Protein 8THB (pdb70)

Radius of gyration: 37.11 Å; Cα contacts (8 Å, |Δi|>4): 2711; chains: 5; bounding box: 83×104×104 Å

GO terms:
  GO:0003682 chromatin binding (F, IDA)
  GO:0007064 mitotic sister chromatid cohesion (P, IGI)
  GO:0005634 nucleus (C, HDA)
  GO:0005737 cytoplasm (C, HDA)
  GO:0005739 mitochondrion (C, HDA)
  GO:0044773 mitotic DNA damage checkpoint signaling (P, IMP)
  GO:0010526 transposable element silencing (P, IMP)
  GO:0031507 heterochromatin formation (P, IMP)
  GO:0006260 DNA replication (P, IMP)
  GO:0006261 DNA-templated DNA replication (P, IMP)
  GO:0007064 mitotic sister chromatid cohesion (P, IMP)
  GO:0000724 double-strand break repair via homologous recombination (P, IMP)
  GO:0031391 Elg1 RFC-like complex (C, IPI)
  GO:0005515 protein binding (F, IPI)
  GO:0005634 nucleus (C, IPI)

Solvent-accessible surface area: 75490 Å² total; per-residue (Å²): 203,108,28,119,9,87,18,89,144,37,119,93,75,120,55,100,47,132,38,116,66,74,62,3,82,52,8,108,72,43,125,52,64,39,93,52,79,21,90,38,120,33,18,75,49,113,50,136,29,150,99,52,131,22,65,73,1,12,23,31,27,20,82,15,96,49,26,181,51,6,34,5,58,108,161,24,17,112,127,0,47,72,22,0,48,68,0,22,86,34,15,131,138,111,120,184,50,22,4,2,0,1,0,12,3,78,4,35,14,18,16,29,0,0,36,6,0,0,92,61,18,32,58,80,122,124,19,45,110,36,62,24,0,1,2,2,49,50,1,13,78,190,66,6,23,84,86,0,50,96,38,2,72,75,198,131,102,42,2,0,0,0,0,2,6,0,22,9,3,1,69,32,16,5,163,32,4,54,45,0,0,55,90,0,21,132,118,12,75,38,0,0,0,2,2,3,87,54,40,58,27,5,34,90,121,11,47,56,68,2,59,141,43,122,0,47,10,90,0,140,100,38,60,66,58,56,3,39,42,53,0,55,140,21,3,152,52,0,70,14,95,15,63,88,91,4,6,104,20,0,1,142,68,8,76,7,13,21,47,14,0,3,6,19,0,13,0,12,6,26,85,16,166,12,56,6,36,29,30,118,100,118,105,15,120,30,80,54,92,106,31,89,55,27,105,81,19,4,95,14,0,33,12,2,0,25,0,5,19,1,6,62,18,3,59,53,61,19,50,0,113,32,80,70,47,56,4,26,19,5,50,101,22,42,80,40,16,128,67,176,143,41,64,100,136,88,48,72,154,37,6,16,25,55,35,70,29,42,26,6,43,23,90,63,44,18,47,32,6,60,60,22,31,40,2,38,88,36,0,16,90,24,1,27,11,77,54,48,43,0,78,79,5,76,116,106,40,87,121,128,97,30,71,75,61,29,101,139,7,16,99,5,0,27,80,1,10,76,47,71,198,154,82,10,79,22,25,2,55,10,12,17,26,56,32,3,46,4,25,2,2,3,3,0,15,19,4,0,73,15,6,42,104,97,157,137,18,41,85,15,79,57,0,58,147,74,7,150,121,72,129,101,49,22,34,83,109,31,71,25,127,71,0,65,54,10,21,2,26,100,40,12,2,41,0,0,37,43,5,1,139,90,9,19,2,1,5,0,0,0,8,12,67,14,17,6,18,18,27,17,0,3,41,5,2,0,82,66,7,18,43,232,27,50,96,85,0,21,31,52,10,16,11,9,50,87,18,20,16,70,13,0,5,102,89,0,42,132,18,2,98,66,174,46,149,21,82,128,13,40,9,1,2,0,1,0,3,15,0,23,32,9,30,26,0,0,1,32,0,0,13,16,0,0,36,63,52,1,73,49,0,0,0,1,0,3,4,45,27,30,113,86,3,29,92,25,0,22,6,11,1,3,26,1,130,8,69,93,11,48,55,121,30,2,69,110,31,0,50,68,1,4,154,135,45,111,15,130,99,36,114,15,0,10,57,1,0,20,21,26,4,80,10,11,27,41,20,0,12,28,10,0,34,48,0,47,84,43,87,38,80,0,42,0,68,21,0,16,132,40,21,27,40,5,30,4,3,28,0,38,65,0,0,54,16,110,42,1,39,65,0,9,21,9,0,31,42,23,1,72,117,78,22,34,28,9,16,38,0,0,29,5,0,12,60,5,0,65,19,3,68,108,26,144,58,64,22,10,13,44,0,0,21,18,0,0,30,8,5,18,24,14,18,54,61,11,19,48,9,0,2,0,0,2,1,0,0,32,0,3,82,40,48,84,172,104,192,164,56,61,11,29,113,78,26,64,20,96,65,10,106,67,15,63,18,5,117,116,4,7,67,30,0,90,112,33,29,125,134,32,43,11,25,14,2,0,0,21,6,33,76,20,3,20,22,60,16,0,0,11,0,3,2,91,89,73,24,46,209,73,26,90,92,10,10,39,106,17,27,20,37,70,127,32,32,104,80,62,9,44,69,86,0,104,68,33,0,67,95,148,46,148,157,22,175,39,43,8,6,0,5,0,45,50,0,16,36,8,28,26,22,13,0,13,3,0,25,20,3,0,55,94,28,45,141,26,0,8,2,0,0,2,2,38,93,23,36,45,2,5,26,3,0,27,11,62,4,47,58,17,37,0,62,20,16,49,80,102,5,3,50,156,28,2,50,62,1,26,124,104,28,155,12,83,20,19,95,103,0,31,76,9,2,17,131,37,2,110,5,23,31,109,46,0,12,19,6,0,44,29,0,78,87,81,22,147,64,40,108,127,58,99,0,47,37,60,41,0,24,138,38,6,15,21,39,45,59,12,22,14,57,35,0,0,49,2,0,39,98,50,82,1,40,62,0,28,136,30,0,57,102,12,25,71,34,80,13,4,12,7,49,33,0,0,32,9,0,5,111,24,0,26,71,4,66,8,158,41,52,79,0,10,8,80,1,3,27,52,0,0,46,0,1,36,17,39,63,66,54,30,56,56,72,2,4,2,1,0,0,0,1,2,0,21,22,3,15,110,62,34,146,178,97,66,77,60,27,22,71,95,27,56,13,129,60,4,105,66,15,26,48,7,101,62,1,20,66,68,2,113,148,24,26,158,62,32,99,0,48,20,6,20,0,30,7,54,73,20,4,18,12,32,16,0,0,36,0,0,1,67,52,0,0,0,59,95,24,32,134,56,10,11,56,68,3,58,2,18,68,10,34,0,76,72,70,0,49,80,73,1,72,69,27,12,143,112,110,38,61,168,88,46,161,79,2,108,163,99,69,82,15,10,97,18,3,0,1,1,0,40,53,8,78,43,36,63,33,72,9,74,25,10,9,58,67,5,18,117,96,42,67,63,36,4,40,6,0,31,3,24,37,89,24,66,54,101,44,12,44,21,18,12,112,16,72,46,17,83,4,86,34,17,55,74,75,39,2,20,84,30,0,111,78,2,5,116,112,39,118,23,112,34,58,136,40,2,12,86,68,0,16,98,22,2,78,25,18,30,63,88,0,9,35,20,4,27,36,1,10,66,14,21,134,50,108,62,98,63,146,58,2,52,42,102,50,0,27,57,27,29,1,24,1,34,110,108,51,6,55,75,1,5,90,58,9,154,72,33,76,6,60,55,1,42,136,34,1,56,75,8,36,66,33,8,17,3,0,31,20,0,1,48,18,1,6,92,66,7,5,104,36,128,121,53,109,58,99,37,9,10,84,0,2,62,38,0,6,29,4,18,20,34,3,21,24,37,10,41,10,22,0,1,1,0,8,2,2,5,46,6,27,98,73,39,0,3,11,9,108,49,54,44,106,38,6,117,54,13,71,9,31,101,148,12,4,77,46,0,79,22,4,22,114,82,42,73,22,4,49,20,0,0,0,3,2,26,70,11,1,17,15,37,17,7,2,11,0,2,0,33,46,26,57,14,102,2,0,47,155,24,107,46,56,79,72,45,2,4,16,48,60,119,115,126,16,54,1,52,5,3,7,1,80,81,0,13,3,0,13,2,36,53,4,56,69,33,2,26,24,0,1,71,18,5,1,111,64,15,20,128,157,214,17,41,0,0,0,0,4,25,0,22,60,4,39,59,78,0,0,40,3,0,39,23,9,10,92,58,66,38,154,80,4,23,1,1,0,11,2,62,20,6,8,5,4,32,67,45,0,49,38,72,8,22,9,4,46,1,33,19,6,56,57,74,59,0,7,83,35,0,32,97,7,8,97,99,30,180,9,128,33,118,50,105,63,9,1,76,132,0,0,105,44,7,90,4,17,23,34,27,0,12,1,5,0,0,5,4,0,26,61,39,136,48,15,0,96,51,104,23,99,58,43,91,8,32,18,35,75,48,0,61,121,2,8,133,44,0,28,138,68,103,32,14,94,0,4,78,89,0,27,60,36,0,14,89,5,17,17,29,4,8,16,18,77,50,0,0,68,34,0,0,22,13,0,3,87,40,170,101,15,82,74,84,27,22,7,22,0,0,61,47,0,0,32,2,4,42,46,23,50,63,17,104,54,22,12,12,1,0,6,0,0,0,0,32,0,1,17,32,14,129

Organism: Saccharomyces cerevisiae (strain ATCC 204508 / S288c) (NCBI:txid559292)

Foldseek 3Di:
DPDDDPDDDDDDDDDDDDDDVVVVVVVPDDDDLLFFFDFAAAWDFDDDDVLLVDPDAQVVSPQDQALVLDPFDVVVLVVVLVLLLVLLVVLLPPDPPFQEAEAEEPEAVPPSSVVRSQCVSVVDPVQEDEAEDEPVAQQACVPPLVVVLVVFADHNHAYEYEYEAPLWAWPPSHHCNLVSVVVCRVRGSHHYYYYHHDCVSPDPVVVVSCVVVVRYHYGYYDDLVVLLVSVVVSCVVSRIDDDSVVSSLLCVVVVSHNVSSSVVCSVRNDPDNGTGGRRDGDQSPAAQDPCPDVVVVVVVVVVVVVLVVVCVPPFFAEPDFDDDDLAAAAPVVVVVVVDPPDDDVVCVVRMYTDDPDHDDDDRGGHGYDPVDDDPSVVSLSVSCSHHVVSVVVVPPADPVHPPVLLVVLVVVVLVFVVQACVCSVVVVVVDDSVCCVPPVSVVSLVCLVVVVVVCVTDDSPVNPVSVD/DDDDACLVVVQDLALVLQFAPVVVSVVLNVCLVQAPDAEEAEEAAPQRQQVSSVNNSLCSRQPVCSVLQEAEAEPVDDLAQCCLVPVLLCSLPDDDDGPPRGAREYEYEACLPYDQNSLVSNLVSQVVSVVHHYYYHYHHDPPSRDVSSVVRHDYHYGYFGDLVRLLVSVVVVCVVVVAAEDPQLLVLLSLVCRSRSSSSSVLVVCLCVPPGYRHSVSSVVPVPAQDLVLLVCLLPPLDLVVSLVSCVPVAVVVPHFLVRSLVSNLSSLVPPPVDDPVLSVVLNVLSVVLVVCVVVPNRDPVSVSVSSVSSSVSVVVD/DDDAPVVVQQDLALVSQAQQVVVSVVLVVCVVVVHDAAAEEEEAPQLCPVSRVNNSLCVRCPVCSVVQEAEEEPPPDADLCNVPVVVVVSLVDDPVVDQRAREYEYEACLPPDPVSLVVVLVVCVVRVRRYHYYYYHHDPVSHDVSNVVRHDYDYRYAGDLVRLVVVVVVCCVPVVAAEDPQLSVLQSVVCRRHVVSVRVLVVVLCVPPPCRNPDYDHNVSSCLSVLADDLVLLVVLLVCLAPHDLVSSLVSLVCSCVVSVDDVLSSLVSNCVVCVPDDQQDPVLVVQLVVQSVVLNVVVVVPDDRSVSSSSNSVSNHVSNVVSD/DPDDQLLPVPQDQALVRDFDQPVLSVVLVVCLVVVDDAAAEEAAAVAQQLVSNVVNSLCQAAPPVCSCVLAVADELVVAPVVGGVLVVVVVSLVPDQDDGDDVCPPRHNPQQAGEHEYEQNVPHPDDCQCSLVVCCVVRVSHYHYRYYDYDPPDDDCRSVPPYDYRHSYQDDPPRLLVVVVVSCVVVVAAADPPQSVLLCVLVVSRVSSSSNLSVVQSVVVVVVVPPHHRDSVSSCVVSLADDPVLLVVLVVQLQVLDLVSNLVSLVVVVVVVRAVLNSLVVVLVVPVPDPPDDPVLNVVLVVLSVVLNVQVVVDDDRSVSSSVSSNVNSVD/DALPVVVAQQALVSDDPDVVVSVVLVVLLVCVQPNFAAAEAAAAQLCRVSSVNNSQCSNPHPQSPVKDWDWDWDQDPVGDTQIFTWIATPAETEGEQVRRPLPSQVVVLVVVVVLLVPCAYEYEYEQPLLDDPNNLVVVLVCCVPSVNHYHYYYYHHDCVSRDPSVVVRHDYHYRYQGDLVSLLVSVVVSLVVVVQAEPDSVVLSVLSVVCVRNSVSSSVQQVVQCVVVVSYDYPPRDGDDDVLLVLLLVLLCLLLVDLDDVSLVVSLVSVVVVVVVVDDLLVSLVSNLVSNLPDPVDDPVLNVVLVVLSVVLSVVCSVDDDSSVSVSVSSNVSSVRSD

InterPro domains:
  IPR027417 P-loop containing nucleoside triphosphate hydrolase [G3DSA:3.40.50.300] (239-455)
  IPR027417 P-loop containing nucleoside triphosphate hydrolase [SSF52540] (240-512)

Secondary structure (DSSP, 8-state):
-----SSPBP-PPPP-----HHHHHTTSPPP-SSS----PPP-EE-S--TTTS-SS-HHHHT--SSSTTS-S-HHHHHHHHHHHHHHHHHTTS-------EEEESS-S-TTHHHHHHHHHHHSSTTTEEEEEE-TTS---HHHHHHHHHHHHH----EEEEEE-STT--BTTTTTTHHHHHHHHHHS-SS-EEEE-S-TTSS-HHHHHHHHHTT-EEE-PPPPHHHHHHHHHHHHHHTTEE--HHHHHHHHHHTTS-HHHHHHHHHHHSSS-SS-----SPPPSS------S-HHHHHHHHHHHHHHHHHHHHHTT--SSPPPPPSSS--HHHHHHTT-TT--HHHHTTT--B--SSEE---SSS-PPPTTS--HHHHHHHHHHTT-HHHHHHHTSS-SSTTTHHHHHHHHHHHHHGGG---HHHHHHHHS-HHHIIIIIHHHHHHHHHHHHH----S--HHHHHHT-/-----HHHHT--SSTTT--S-HHHHHHHHHHHHH--PPPEEEE-STTSSHHHHHHHHHHHHHGGGHHHHB--B-SSS--SHHIIIIIIHHHHHS-----TT--EEEEEESGGGS-HHHHHHTHHHHHHTTTTEEEEEEES-TTTS-HHHHTTSEEEE--PPPHHHHHHHHHHHHHHHT--B-HHHHHHHHHHHSS-HHHHHHHHHHHHHHHSSB-HHHHHTTS-SPPHHHHHHHHT-SSHHHHHHHIIIIIITTT--HHHHHHHHHHHHHT--SS-HHHHHHHHHHHHHHHHHHHHT--SHHHHHHHHHHHHHHHHH-/----HHHHS--SSGGG--S-HHHHHHHHHHHHHS--PPEEEESSTTSSHHHHHHHHHHHHHGGGHHHHEEEEESSSS--HHHHHHHHHHHHH---SS--SPEEEEEESGGGS-HHHHHHHHHHHHHTTTTEEEEEEES-STTS-HHHHTTSEEEE-PPP-HHHHHHHHHHHHTTTT--B-HHHHHHHHHHHSS-HHHHHHHHHHHHHH-S-TTT--B-HHHHHHHHTPPPHHHHHHHHHHHHHS-HHHHHHHHHHHHHHHT--HHHHHHHHHHHHTTB--S-HHHHHHHHHHHHHHHHHHHTT--HHHHHHHHHHHHHHHHHH--/-----HHHHT--SSSTTSSS-HHHHHHHHHHHHH-------EE-STTSSHHHHHHHHHHHHS-HHHHHHHS----TTTS-TTTTHHHHHHHHHHSPPPPPPGGGTTT----SSEEEEEETTT-SSS--SSHHHHHHHHTTTTEEEEEE-SSS--S-TTTS-S---EE-PPPPHHHHHHHHHHHHHHTT--B-TTHHHHHHHHHTT-HHHHHHHHHHHHHHHHHH-S--PBPHHHHHHHTTPPPHHHHHHHHHHHHH--HHHHHHHHHHHHTTT--HHHHHHHHHHHHHH-SSS-HHHHHHHHHHHHHHHHHHHSS--HHHHHHHHHHHHHH-/--HHHHS---SSTT--S-HHHHHHHHHHHH-GGG---EEEE-STTSSHHHHHHHHHHHHT-GGGG--EEEEEEEE-TT--EEEEEEEE-SSEEEE-STTSGGGHHHHHHHHHHHHHH---EEEEEETGGGS-HHHHHHHHHHHTTSTTTEEEEEEES--TTS-HHHHHTSEEEE-PPPPHHHHHHHHHHHHHHHT-EES-THHHHHHHHTTTT-HHHHHHHHHHHHHHTTTEE-TTPPPP--HHHHHHHHHHHHHHH--SHHHHHHHHHHHHHHHHTT--HHHHHHHHHHHHHT-TT--HHHHHHHHHHHHHHHHHHHT-S-HHHHHHHHHHHHHHHH-

Sequence (1782 aa):
RSVDIPLPFRTIPPLNHNFLPSDYESLKDKNSASCIPVRYQAPVLLGTNIKRNTTLTWPQLFKPVTLKQVLIEPKLKLRIKNWIETSFHTLEKPTEFVPLMILHGNSIGKKTLIQTIMREIAGDDNSYQIYEVNSNMNRSKKDLLDILLDFTTTHSDYGLVLFNDVDVLFKEHDRGYWAMISKLCEFSRRPLVLTCKDLSLVPSELIALASEQNSLFHTKKISTSTVYAFLTKYLKSLEIEVCDDWLRDVVKQNNADIRKCLMHLQFWCVDTEADLISSKNRLPVLTSTLGSSVKDISQLTDLLSINDVIGQATLNRSMVRQEIDSTTMTPEKVNTFQDQNLDDEMKLKFDYVIDYKLHLNDPNRQPLLPFELNIYQHIQEQLEARYSYVREANHRLDNEYLVNRFKKMTESTLNFLASRIENAEIDLLSATTQQIKAEINPFVFEIAKSDANVKFNADPSIVVRKWESLQLPWVEKYRPQVLSDIVGNKETIDRLQQIAKDGNMPHMIISGMPGIGKTTSVHCLAHELLGRSYADGVLELNASDDRGIDVVRNQIKHFAQKKLHLPPGKHKIVILDEADSMTAGAQQALRRTMELYSNSTRFAFACNQSNKIIEPLQSRCAILRYSKLSDEDVLKRLLQIIKLEDVKYTNDGLEAIIFTAEGDMRQAINNLQSTVAGHGLVNADNVFKIVDSPHPLIVKKMLLASNLEDSIQILRTDLWKKGYSSIDIVTTSFRVTKNLAQVKESVRLEMIKEIGLTHMRILEGVGTYLQLASMLAKIHKLNNKAENLPWVEKYRPETLDEVYGQNEVITTVRKFVDEGKLPHLLFYGPPGTGKTSTIVALAREIYGKNYSNMVLELNASDDRGIDVVRNQIKDFASTRQIFSKGFKLIILDEADAMTNAAQNALRRVIERYTKNTRFCVLANYAHKLTPALLSRCTRFRFQPLPQEAIERRIANVLVHEKLKLSPNAEKALIELSNGDMRRVLNVLQSCKATLDNPDEDEISDDVIYECCGAPRPSDLKAVLKSILEDDWGTAHYTLNKVRSAKGLALIDLIEGIVKILEDYELQNEETRVHLLTKLADIEYSISKGGNDQIQGSAVIGAIKASFENETLAQQPWVEKYRPKNLDEVTAQDHAVTVLKKTLKSANLPHMLFYGPPGTGKTSTILALTKELYGPDLMKSRILELNASDERGISIVREKVKNFARLTVSKPSKHDLENYPCPPYKIIILDEADSMTADAQSALRRTMETYSGVTRFCLICNYVTRIIDPLASRCSKFRFKALDASNAIDRLRFISEQENVKCDDGVLERILDISAGDLRRGITLLQSASKGAQYLGDGKNITSTQVEELAGVVPHDILIEIVEKVKSGDFDEIKKYVNTFMKSGWSAASVVNQLHEYYITNDNFDTNFKNQISWLLFTTDSRLNNGTNEHIQLLNLLVKISQLSLWVDKYRPKSLNALSHNEELTNFLKSLSDQPRDLPHLLLYGPNGTGKKTRCMALLESIFGPGVYRLKIDVRQFVTASNRKLELNVVSSPYHLEITPSDMGNNDRIVIQELLKEVAQMRYKCVIINEANSLTKDAQAALRRTMEKYSKNIRLIMVCDSMSPIIAPIKSRCLLIRCPAPSDSEISTILSDVVTNERIQLETKDILKRIAQASNGNLRVSLLMLESMALNNELALKSSSPIIKPDWIIVIHKLTRKIVKERSVNSLIECRAVLYDLLAHCIPANIILKELTFSLLDVETLNTTNKSSIIEYSSVFDERLSLGNKAIFHLEGFIAKVMCCLD

B-factor: mean 92.64, std 32.7, range [12.6, 189.66]

Structure (mmCIF, N/CA/C/O backbone):
data_8THB
#
_entry.id   8THB
#
_cell.length_a   1.00
_cell.length_b   1.00
_cell.length_c   1.00
_cell.angle_alpha   90.00
_cell.angle_beta   90.00
_cell.angle_gamma   90.00
#
_symmetry.space_group_name_H-M   'P 1'
#
loop_
_entity.id
_entity.type
_entity.pdbx_description
1 polymer 'ELG1 isoform 1'
2 polymer 'Replication factor C subunit 4'
3 polymer 'Replication factor C subunit 3'
4 polymer 'Replication factor C subunit 2'
5 polymer 'Replication factor C subunit 5'
6 non-polymer 'PHOSPHOTHIOPHOSPHORIC ACID-ADENYLATE ESTER'
7 non-polymer 'MAGNESIUM ION'
8 non-polymer "ADENOSINE-5'-DIPHOSPHATE"
#
loop_
_atom_site.group_PDB
_atom_site.id
_atom_site.type_symbol
_atom_site.label_atom_id
_atom_site.label_alt_id
_atom_site.label_comp_id
_atom_site.label_asym_id
_atom_site.label_entity_id
_atom_site.label_seq_id
_atom_site.pdbx_PDB_ins_code
_atom_site.Cartn_x
_atom_site.Cartn_y
_atom_site.Cartn_z
_atom_site.occupancy
_atom_site.B_iso_or_equiv
_atom_site.auth_seq_id
_atom_site.auth_comp_id
_atom_site.auth_asym_id
_atom_site.auth_atom_id
_atom_site.pdbx_PDB_model_num
ATOM 1 N N . ARG A 1 184 ? 178.721 151.073 142.026 1.00 123.86 184 ARG A N 1
ATOM 2 C CA . ARG A 1 184 ? 178.623 150.724 140.614 1.00 123.79 184 ARG A CA 1
ATOM 3 C C . ARG A 1 184 ? 179.947 150.964 139.896 1.00 123.78 184 ARG A C 1
ATOM 4 O O . ARG A 1 184 ? 180.984 150.433 140.291 1.00 121.76 184 ARG A O 1
ATOM 12 N N . SER A 1 185 ? 179.903 151.773 138.839 1.00 126.49 185 SER A N 1
ATOM 13 C CA . SER A 1 185 ? 181.088 152.108 138.062 1.00 126.73 185 SER A CA 1
ATOM 14 C C . SER A 1 185 ? 181.848 153.301 138.627 1.00 128.88 185 SER A C 1
ATOM 15 O O . SER A 1 185 ? 182.732 153.833 137.948 1.00 127.54 185 SER A O 1
ATOM 18 N N . VAL A 1 186 ? 181.526 153.728 139.843 1.00 121.89 186 VAL A N 1
ATOM 19 C CA . VAL A 1 186 ? 182.188 154.864 140.473 1.00 118.81 186 VAL A CA 1
ATOM 20 C C . VAL A 1 186 ? 183.329 154.342 141.335 1.00 117.11 186 VAL A C 1
ATOM 21 O O . VAL A 1 186 ? 183.102 153.605 142.301 1.00 113.63 186 VAL A O 1
ATOM 25 N N . ASP A 1 187 ? 184.556 154.723 140.986 1.00 117.28 187 ASP A N 1
ATOM 26 C CA . ASP A 1 187 ? 185.748 154.332 141.731 1.00 116.94 187 ASP A CA 1
ATOM 27 C C . ASP A 1 187 ? 186.499 155.597 142.120 1.00 117.94 187 ASP A C 1
ATOM 28 O O . ASP A 1 187 ? 187.052 156.286 141.256 1.00 116.78 187 ASP A O 1
ATOM 33 N N . ILE A 1 188 ? 186.511 155.901 143.414 1.00 106.24 188 ILE A N 1
ATOM 34 C CA . ILE A 1 188 ? 187.201 157.100 143.902 1.00 103.33 188 ILE A CA 1
ATOM 35 C C . ILE A 1 188 ? 188.704 156.926 143.713 1.00 107.51 188 ILE A C 1
ATOM 36 O O . ILE A 1 188 ? 189.259 155.876 144.094 1.00 106.82 188 ILE A O 1
ATOM 41 N N . PRO A 1 189 ? 189.413 157.905 143.137 1.00 109.69 189 PRO A N 1
ATOM 42 C CA . PRO A 1 189 ? 190.850 157.727 142.883 1.00 104.56 189 PRO A CA 1
ATOM 43 C C . PRO A 1 189 ? 191.700 157.782 144.144 1.00 105.58 189 PRO A C 1
ATOM 44 O O . PRO A 1 189 ? 192.562 158.655 144.284 1.00 107.83 189 PRO A O 1
ATOM 48 N N . LEU A 1 190 ? 191.464 156.849 145.067 1.00 103.61 190 LEU A N 1
ATOM 49 C CA . LEU A 1 190 ? 192.268 156.692 146.267 1.00 104.52 190 LEU A CA 1
ATOM 50 C C . LEU A 1 190 ? 192.394 155.203 146.558 1.00 102.30 190 LEU A C 1
ATOM 51 O O . LEU A 1 190 ? 191.405 154.464 146.441 1.00 101.41 190 LEU A O 1
ATOM 56 N N . PRO A 1 191 ? 193.588 154.735 146.920 1.00 103.03 191 PRO A N 1
ATOM 57 C CA . PRO A 1 191 ? 193.767 153.303 147.185 1.00 105.25 191 PRO A CA 1
ATOM 58 C C . PRO A 1 191 ? 192.960 152.848 148.391 1.00 108.01 191 PRO A C 1
ATOM 59 O O . PRO A 1 191 ? 192.787 153.582 149.366 1.00 113.26 191 PRO A O 1
ATOM 63 N N . PHE A 1 192 ? 192.461 151.618 148.310 1.00 102.92 192 PHE A N 1
ATOM 64 C CA . PHE A 1 192 ? 191.733 151.031 149.424 1.00 101.84 192 PHE A CA 1
ATOM 65 C C . PHE A 1 192 ? 192.680 150.746 150.583 1.00 102.12 192 PHE A C 1
ATOM 66 O O . PHE A 1 192 ? 193.879 150.521 150.395 1.00 106.50 192 PHE A O 1
ATOM 74 N N . ARG A 1 193 ? 192.132 150.757 151.793 1.00 106.04 193 ARG A N 1
ATOM 75 C CA . ARG A 1 193 ? 192.922 150.537 152.994 1.00 109.24 193 ARG A CA 1
ATOM 76 C C . ARG A 1 193 ? 192.750 149.103 153.481 1.00 112.72 193 ARG A C 1
ATOM 77 O O . ARG A 1 193 ? 191.662 148.526 153.393 1.00 112.55 193 ARG A O 1
ATOM 85 N N . THR A 1 194 ? 193.852 148.517 153.949 1.00 124.53 194 THR A N 1
ATOM 86 C CA . THR A 1 194 ? 193.841 147.186 154.549 1.00 125.26 194 THR A CA 1
ATOM 87 C C . THR A 1 194 ? 194.111 147.363 156.040 1.00 123.86 194 THR A C 1
ATOM 88 O O . THR A 1 194 ? 195.243 147.565 156.479 1.00 124.79 194 THR A O 1
ATOM 92 N N . ILE A 1 195 ? 193.017 147.493 156.792 1.00 120.37 195 ILE A N 1
ATOM 93 C CA . ILE A 1 195 ? 193.160 147.793 158.244 1.00 122.11 195 ILE A CA 1
ATOM 94 C C . ILE A 1 195 ? 193.892 146.636 158.921 1.00 122.04 195 ILE A C 1
ATOM 95 O O . ILE A 1 195 ? 193.447 145.482 158.784 1.00 121.47 195 ILE A O 1
ATOM 100 N N . PRO A 1 196 ? 194.994 146.901 159.647 1.00 126.67 196 PRO A N 1
ATOM 101 C CA . PRO A 1 196 ? 195.686 145.847 160.366 1.00 125.57 196 PRO A CA 1
ATOM 102 C C . PRO A 1 196 ? 194.790 145.381 161.516 1.00 125.64 196 PRO A C 1
ATOM 103 O O . PRO A 1 196 ? 193.970 146.156 161.969 1.00 125.39 196 PRO A O 1
ATOM 107 N N . PRO A 1 197 ? 194.918 144.128 161.994 1.00 125.59 197 PRO A N 1
ATOM 108 C CA . PRO A 1 197 ? 194.145 143.685 163.146 1.00 124.43 197 PRO A CA 1
ATOM 109 C C . PRO A 1 197 ? 194.618 144.468 164.376 1.00 125.56 197 PRO A C 1
ATOM 110 O O . PRO A 1 197 ? 195.813 144.606 164.553 1.00 125.82 197 PRO A O 1
ATOM 114 N N . LEU A 1 198 ? 193.680 144.966 165.183 1.00 113.84 198 LEU A N 1
ATOM 115 C CA . LEU A 1 198 ? 194.060 145.690 166.426 1.00 111.78 198 LEU A CA 1
ATOM 116 C C . LEU A 1 198 ? 193.949 144.723 167.613 1.00 111.79 198 LEU A C 1
ATOM 117 O O . LEU A 1 198 ? 192.852 144.170 167.830 1.00 110.05 198 LEU A O 1
ATOM 122 N N . ASN A 1 199 ? 195.054 144.508 168.335 1.00 112.25 199 ASN A N 1
ATOM 123 C CA . ASN A 1 199 ? 195.046 143.522 169.450 1.00 113.46 199 ASN A CA 1
ATOM 124 C C . ASN A 1 199 ? 195.229 144.242 170.788 1.00 112.11 199 ASN A C 1
ATOM 125 O O . ASN A 1 199 ? 196.106 145.120 170.867 1.00 109.60 199 ASN A O 1
ATOM 130 N N . HIS A 1 200 ? 194.438 143.865 171.795 1.00 102.64 200 HIS A N 1
ATOM 131 C CA . HIS A 1 200 ? 194.497 144.526 173.096 1.00 102.68 200 HIS A CA 1
ATOM 132 C C . HIS A 1 200 ? 194.942 143.492 174.125 1.00 102.18 200 HIS A C 1
ATOM 133 O O . HIS A 1 200 ? 194.117 142.853 174.782 1.00 102.53 200 HIS A O 1
ATOM 140 N N . ASN A 1 201 ? 196.255 143.332 174.259 1.00 105.14 201 ASN A N 1
ATOM 141 C CA . ASN A 1 201 ? 196.863 142.421 175.225 1.00 105.70 201 ASN A CA 1
ATOM 142 C C . ASN A 1 201 ? 197.562 143.287 176.269 1.00 107.47 201 ASN A C 1
ATOM 143 O O . ASN A 1 201 ? 198.717 143.683 176.099 1.00 108.24 201 ASN A O 1
ATOM 148 N N . PHE A 1 202 ? 196.851 143.579 177.354 1.00 97.90 202 PHE A N 1
ATOM 149 C CA . PHE A 1 202 ? 197.334 144.507 178.366 1.00 96.85 202 PHE A CA 1
ATOM 150 C C . PHE A 1 202 ? 198.029 143.755 179.493 1.00 99.13 202 PHE A C 1
ATOM 151 O O . PHE A 1 202 ? 197.436 142.870 180.120 1.00 102.23 202 PHE A O 1
ATOM 159 N N . LEU A 1 203 ? 199.283 144.111 179.742 1.00 102.02 203 LEU A N 1
ATOM 160 C CA . LEU A 1 203 ? 200.034 143.582 180.866 1.00 105.17 203 LEU A CA 1
ATOM 161 C C . LEU A 1 203 ? 199.471 144.141 182.169 1.00 107.53 203 LEU A C 1
ATOM 162 O O . LEU A 1 203 ? 198.897 145.233 182.188 1.00 107.68 203 LEU A O 1
ATOM 167 N N . PRO A 1 204 ? 199.606 143.405 183.276 1.00 108.64 204 PRO A N 1
ATOM 168 C CA . PRO A 1 204 ? 199.221 143.976 184.578 1.00 107.59 204 PRO A CA 1
ATOM 169 C C . PRO A 1 204 ? 200.017 145.214 184.955 1.00 106.76 204 PRO A C 1
ATOM 170 O O . PRO A 1 204 ? 199.557 146.005 185.789 1.00 107.28 204 PRO A O 1
ATOM 174 N N . SER A 1 205 ? 201.204 145.402 184.371 1.00 112.34 205 SER A N 1
ATOM 175 C CA . SER A 1 205 ? 201.959 146.630 184.597 1.00 115.30 205 SER A CA 1
ATOM 176 C C . SER A 1 205 ? 201.212 147.844 184.060 1.00 114.55 205 SER A C 1
ATOM 177 O O . SER A 1 205 ? 201.239 148.920 184.670 1.00 114.62 205 SER A O 1
ATOM 180 N N . ASP A 1 206 ? 200.548 147.695 182.910 1.00 108.54 206 ASP A N 1
ATOM 181 C CA . ASP A 1 206 ? 199.763 148.795 182.357 1.00 108.17 206 ASP A CA 1
ATOM 182 C C . ASP A 1 206 ? 198.585 149.141 183.259 1.00 108.08 206 ASP A C 1
ATOM 183 O O . ASP A 1 206 ? 198.178 150.305 183.342 1.00 108.07 206 ASP A O 1
ATOM 188 N N . TYR A 1 207 ? 198.021 148.140 183.940 1.00 99.03 207 TYR A N 1
ATOM 189 C CA . TYR A 1 207 ? 196.906 148.391 184.847 1.00 97.15 207 TYR A CA 1
ATOM 190 C C . TYR A 1 207 ? 197.323 149.200 186.067 1.00 98.72 207 TYR A C 1
ATOM 191 O O . TYR A 1 207 ? 196.465 149.817 186.708 1.00 98.53 207 TYR A O 1
ATOM 200 N N . GLU A 1 208 ? 198.615 149.211 186.406 1.00 111.64 208 GLU A N 1
ATOM 201 C CA . GLU A 1 208 ? 199.088 150.059 187.493 1.00 112.87 208 GLU A CA 1
ATOM 202 C C . GLU A 1 208 ? 199.048 151.536 187.127 1.00 109.95 208 GLU A C 1
ATOM 203 O O . GLU A 1 208 ? 198.968 152.382 188.024 1.00 108.27 208 GLU A O 1
ATOM 209 N N . SER A 1 209 ? 199.101 151.863 185.834 1.00 107.07 209 SER A N 1
ATOM 210 C CA . SER A 1 209 ? 198.967 153.246 185.393 1.00 110.40 209 SER A CA 1
ATOM 211 C C . SER A 1 209 ? 197.561 153.793 185.599 1.00 110.75 209 SER A C 1
ATOM 212 O O . SER A 1 209 ? 197.373 155.012 185.532 1.00 110.89 209 SER A O 1
ATOM 215 N N . LEU A 1 210 ? 196.576 152.926 185.846 1.00 100.42 210 LEU A N 1
ATOM 216 C CA . LEU A 1 210 ? 195.217 153.368 186.129 1.00 98.42 210 LEU A CA 1
ATOM 217 C C . LEU A 1 210 ? 195.070 153.968 187.520 1.00 101.28 210 LEU A C 1
ATOM 218 O O . LEU A 1 210 ? 193.995 154.490 187.836 1.00 105.79 210 LEU A O 1
ATOM 223 N N . LYS A 1 211 ? 196.105 153.888 188.355 1.00 113.69 211 LYS A N 1
ATOM 224 C CA . LYS A 1 211 ? 196.059 154.487 189.682 1.00 115.33 211 LYS A CA 1
ATOM 225 C C . LYS A 1 211 ? 195.809 155.986 189.580 1.00 112.01 211 LYS A C 1
ATOM 226 O O . LYS A 1 211 ? 196.426 156.677 188.765 1.00 111.67 211 LYS A O 1
ATOM 232 N N . ASP A 1 212 ? 194.884 156.480 190.402 1.00 124.29 212 ASP A N 1
ATOM 233 C CA . ASP A 1 212 ? 194.544 157.897 190.394 1.00 129.27 212 ASP A CA 1
ATOM 234 C C . ASP A 1 212 ? 195.752 158.730 190.800 1.00 129.88 212 ASP A C 1
ATOM 235 O O . ASP A 1 212 ? 196.318 158.535 191.881 1.00 127.52 212 ASP A O 1
ATOM 240 N N . LYS A 1 213 ? 196.148 159.653 189.927 1.00 134.26 213 LYS A N 1
ATOM 241 C CA . LYS A 1 213 ? 197.280 160.518 190.220 1.00 133.34 213 LYS A CA 1
ATOM 242 C C . LYS A 1 213 ? 196.940 161.461 191.369 1.00 136.30 213 LYS A C 1
ATOM 243 O O . LYS A 1 213 ? 195.777 161.800 191.603 1.00 137.16 213 LYS A O 1
ATOM 249 N N . ASN A 1 214 ? 197.971 161.862 192.108 1.00 149.89 214 ASN A N 1
ATOM 250 C CA . ASN A 1 214 ? 197.770 162.732 193.257 1.00 149.92 214 ASN A CA 1
ATOM 251 C C . ASN A 1 214 ? 197.341 164.119 192.797 1.00 151.34 214 ASN A C 1
ATOM 252 O O . ASN A 1 214 ? 198.046 164.776 192.025 1.00 151.34 214 ASN A O 1
ATOM 257 N N . SER A 1 215 ? 196.182 164.560 193.272 1.00 165.08 215 SER A N 1
ATOM 258 C CA . SER A 1 215 ? 195.617 165.858 192.915 1.00 165.24 215 SER A CA 1
ATOM 259 C C . SER A 1 215 ? 195.828 166.799 194.096 1.00 166.37 215 SER A C 1
ATOM 260 O O . SER A 1 215 ? 195.221 166.626 195.156 1.00 166.97 215 SER A O 1
ATOM 263 N N . ALA A 1 216 ? 196.695 167.795 193.907 1.00 171.75 216 ALA A N 1
ATOM 264 C CA . ALA A 1 216 ? 196.944 168.781 194.949 1.00 172.68 216 ALA A CA 1
ATOM 265 C C . ALA A 1 216 ? 195.866 169.853 195.011 1.00 173.52 216 ALA A C 1
ATOM 266 O O . ALA A 1 216 ? 195.903 170.685 195.923 1.00 172.15 216 ALA A O 1
ATOM 268 N N . SER A 1 217 ? 194.920 169.856 194.067 1.00 173.16 217 SER A N 1
ATOM 269 C CA . SER A 1 217 ? 193.862 170.863 194.065 1.00 171.72 217 SER A CA 1
ATOM 270 C C . SER A 1 217 ? 193.013 170.772 195.327 1.00 171.99 217 SER A C 1
ATOM 271 O O . SER A 1 217 ? 192.693 171.792 195.949 1.00 171.86 217 SER A O 1
ATOM 274 N N . CYS A 1 218 ? 192.637 169.558 195.720 1.00 177.44 218 CYS A N 1
ATOM 275 C CA . CYS A 1 218 ? 191.982 169.370 197.007 1.00 177.46 218 CYS A CA 1
ATOM 276 C C . CYS A 1 218 ? 192.996 169.592 198.122 1.00 177.86 218 CYS A C 1
ATOM 277 O O . CYS A 1 218 ? 194.107 169.052 198.084 1.00 177.23 218 CYS A O 1
ATOM 280 N N . ILE A 1 219 ? 192.625 170.401 199.107 1.00 175.60 219 ILE A N 1
ATOM 281 C CA . ILE A 1 219 ? 193.587 170.833 200.117 1.00 175.36 219 ILE A CA 1
ATOM 282 C C . ILE A 1 219 ? 192.916 170.889 201.487 1.00 175.97 219 ILE A C 1
ATOM 283 O O . ILE A 1 219 ? 192.231 171.869 201.818 1.00 174.90 219 ILE A O 1
ATOM 288 N N . PRO A 1 220 ? 193.056 169.845 202.298 1.00 175.69 220 PRO A N 1
ATOM 289 C CA . PRO A 1 220 ? 192.620 169.934 203.694 1.00 174.27 220 PRO A CA 1
ATOM 290 C C . PRO A 1 220 ? 193.519 170.866 204.490 1.00 173.92 220 PRO A C 1
ATOM 291 O O . PRO A 1 220 ? 194.708 171.019 204.199 1.00 173.58 220 PRO A O 1
ATOM 295 N N . VAL A 1 221 ? 192.937 171.492 205.511 1.00 158.95 221 VAL A N 1
ATOM 296 C CA . VAL A 1 221 ? 193.693 172.375 206.388 1.00 158.82 221 VAL A CA 1
ATOM 297 C C . VAL A 1 221 ? 193.844 171.821 207.803 1.00 157.66 221 VAL A C 1
ATOM 298 O O . VAL A 1 221 ? 194.849 172.135 208.461 1.00 156.88 221 VAL A O 1
ATOM 302 N N . ARG A 1 222 ? 192.897 171.010 208.285 1.00 143.14 222 ARG A N 1
ATOM 303 C CA . ARG A 1 222 ? 193.025 170.256 209.536 1.00 141.13 222 ARG A CA 1
ATOM 304 C C . ARG A 1 222 ? 193.305 171.181 210.727 1.00 139.76 222 ARG A C 1
ATOM 305 O O . ARG A 1 222 ? 194.385 171.183 211.322 1.00 139.78 222 ARG A O 1
ATOM 313 N N . TYR A 1 223 ? 192.289 171.983 211.045 1.00 129.68 223 TYR A N 1
ATOM 314 C CA . TYR A 1 223 ? 192.354 172.895 212.178 1.00 130.14 223 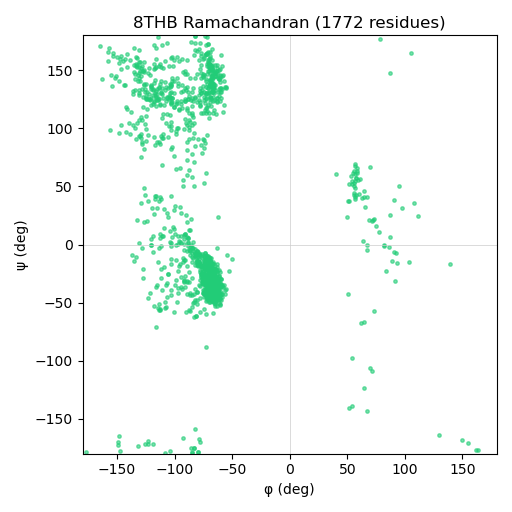TYR A CA 1
ATOM 315 C C . TYR A 1 223 ? 192.584 172.135 213.485 1.00 130.92 223 TYR A C 1
ATOM 316 O O . TYR A 1 223 ? 192.394 170.919 213.576 1.00 130.78 223 TYR A O 1
ATOM 325 N N . GLN A 1 224 ? 192.996 172.882 214.508 1.00 132.13 224 GLN A N 1
ATOM 326 C CA . GLN A 1 224 ? 193.329 172.286 215.795 1.00 131.24 224 GLN A CA 1
ATOM 327 C C . GLN A 1 224 ? 192.090 171.700 216.463 1.00 130.38 224 GLN A C 1
ATOM 328 O O . GLN A 1 224 ? 190.990 172.251 216.364 1.00 129.34 224 GLN A O 1
ATOM 334 N N . ALA A 1 225 ? 192.279 170.570 217.143 1.00 130.84 225 ALA A N 1
ATOM 335 C CA . ALA A 1 225 ? 191.201 169.940 217.888 1.00 131.92 225 ALA A CA 1
ATOM 336 C C . ALA A 1 225 ? 190.732 170.864 219.013 1.00 131.44 225 ALA A C 1
ATOM 337 O O . ALA A 1 225 ? 191.525 171.640 219.557 1.00 130.33 225 ALA A O 1
ATOM 339 N N . PRO A 1 226 ? 189.442 170.810 219.385 1.00 130.71 226 PRO A N 1
ATOM 340 C CA . PRO A 1 226 ? 188.931 171.776 220.366 1.00 129.37 226 PRO A CA 1
ATOM 341 C C . PRO A 1 226 ? 189.430 171.493 221.774 1.00 129.70 226 PRO A C 1
ATOM 342 O O . PRO A 1 226 ? 189.076 170.477 222.381 1.00 131.45 226 PRO A O 1
ATOM 346 N N . VAL A 1 227 ? 190.260 172.390 222.299 1.00 128.28 227 VAL A N 1
ATOM 347 C CA . VAL A 1 227 ? 190.808 172.237 223.642 1.00 129.18 227 VAL A CA 1
ATOM 348 C C . VAL A 1 227 ? 189.724 172.618 224.647 1.00 126.37 227 VAL A C 1
ATOM 349 O O . VAL A 1 227 ? 189.311 173.777 224.729 1.00 126.88 227 VAL A O 1
ATOM 353 N N . LEU A 1 228 ? 189.255 171.634 225.407 1.00 122.78 228 LEU A N 1
ATOM 354 C CA . LEU A 1 228 ? 188.195 171.816 226.385 1.00 123.32 228 LEU A CA 1
ATOM 355 C C . LEU A 1 228 ? 188.725 171.529 227.784 1.00 125.00 228 LEU A C 1
ATOM 356 O O . LEU A 1 228 ? 189.661 170.746 227.970 1.00 128.23 228 LEU A O 1
ATOM 361 N N . LEU A 1 229 ? 188.114 172.177 228.772 1.00 126.47 229 LEU A N 1
ATOM 362 C CA . LEU A 1 229 ? 188.555 172.030 230.151 1.00 127.03 229 LEU A CA 1
ATOM 363 C C . LEU A 1 229 ? 187.357 172.165 231.078 1.00 127.61 229 LEU A C 1
ATOM 364 O O . LEU A 1 229 ? 186.341 172.771 230.728 1.00 126.30 229 LEU A O 1
ATOM 369 N N . GLY A 1 230 ? 187.494 171.585 232.269 1.00 137.12 230 GLY A N 1
ATOM 370 C CA . GLY A 1 230 ? 186.464 171.674 233.282 1.00 136.60 230 GLY A CA 1
ATOM 371 C C . GLY A 1 230 ? 185.302 170.732 233.029 1.00 137.87 230 GLY A C 1
ATOM 372 O O . GLY A 1 230 ? 185.229 170.017 232.028 1.00 137.49 230 GLY A O 1
ATOM 373 N N . THR A 1 231 ? 184.365 170.742 233.977 1.00 144.43 231 THR A N 1
ATOM 374 C CA . THR A 1 231 ? 183.136 169.952 233.889 1.00 144.16 231 THR A CA 1
ATOM 375 C C . THR A 1 231 ? 181.989 170.857 234.328 1.00 144.08 231 THR A C 1
ATOM 376 O O . THR A 1 231 ? 181.804 171.097 235.525 1.00 143.97 231 THR A O 1
ATOM 380 N N . ASN A 1 232 ? 181.222 171.352 233.361 1.00 134.46 232 ASN A N 1
ATOM 381 C CA . ASN A 1 232 ? 180.156 172.307 233.614 1.00 133.87 232 ASN A CA 1
ATOM 382 C C . ASN A 1 232 ? 178.795 171.686 233.329 1.00 133.65 232 ASN A C 1
ATOM 383 O O . ASN A 1 232 ? 178.666 170.737 232.551 1.00 132.99 232 ASN A O 1
ATOM 388 N N . ILE A 1 233 ? 177.773 172.238 233.984 1.00 132.10 233 ILE A N 1
ATOM 389 C CA . ILE A 1 233 ? 176.407 171.779 233.754 1.00 131.45 233 ILE A CA 1
ATOM 390 C C . ILE A 1 233 ? 175.868 172.327 232.438 1.00 128.08 233 ILE A C 1
ATOM 391 O O . ILE A 1 233 ? 174.988 171.714 231.822 1.00 126.70 233 ILE A O 1
ATOM 396 N N . LYS A 1 234 ? 176.375 173.479 231.989 1.00 118.28 234 LYS A N 1
ATOM 397 C CA . LYS A 1 234 ? 175.925 174.048 230.722 1.00 120.72 234 LYS A CA 1
ATOM 398 C C . LYS A 1 234 ? 176.315 173.170 229.541 1.00 122.18 234 LYS A C 1
ATOM 399 O O . LYS A 1 234 ? 175.637 173.182 228.507 1.00 123.78 234 LYS A O 1
ATOM 405 N N . ARG A 1 235 ? 177.400 172.407 229.671 1.00 126.29 235 ARG A N 1
ATOM 406 C CA . ARG A 1 235 ? 177.833 171.497 228.618 1.00 123.35 235 ARG A CA 1
ATOM 407 C C . ARG A 1 235 ? 177.062 170.182 228.658 1.00 123.35 235 ARG A C 1
ATOM 408 O O . ARG A 1 235 ? 176.570 169.715 227.627 1.00 124.41 235 ARG A O 1
ATOM 416 N N . ASN A 1 236 ? 176.950 169.578 229.839 1.00 113.61 236 ASN A N 1
ATOM 417 C CA . ASN A 1 236 ? 176.176 168.350 230.020 1.00 113.09 236 ASN A CA 1
ATOM 418 C C . ASN A 1 236 ? 174.711 168.738 230.167 1.00 116.32 236 ASN A C 1
ATOM 419 O O . ASN A 1 236 ? 174.189 168.885 231.274 1.00 117.41 236 ASN A O 1
ATOM 424 N N . THR A 1 237 ? 174.037 168.907 229.033 1.00 103.16 237 THR A N 1
ATOM 425 C CA . THR A 1 237 ? 172.653 169.352 229.008 1.00 99.52 237 THR A CA 1
ATOM 426 C C . THR A 1 237 ? 171.840 168.467 228.074 1.00 93.23 237 THR A C 1
ATOM 427 O O . THR A 1 237 ? 172.363 167.875 227.126 1.00 90.33 237 THR A O 1
ATOM 431 N N . THR A 1 238 ? 170.544 168.381 228.363 1.00 87.51 238 THR A N 1
ATOM 432 C CA . THR A 1 238 ? 169.602 167.622 227.553 1.00 88.85 238 THR A CA 1
ATOM 433 C C . THR A 1 238 ? 168.946 168.479 226.476 1.00 87.10 238 THR A C 1
ATOM 434 O O . THR A 1 238 ? 168.208 167.950 225.638 1.00 88.61 238 THR A O 1
ATOM 438 N N . LEU A 1 239 ? 169.213 169.781 226.466 1.00 75.23 239 LEU A N 1
ATOM 439 C CA . LEU A 1 239 ? 168.632 170.705 225.505 1.00 69.04 239 LEU A CA 1
ATOM 440 C C . LEU A 1 239 ? 169.666 171.094 224.457 1.00 70.73 239 LEU A C 1
ATOM 441 O O . LEU A 1 239 ? 170.874 171.061 224.710 1.00 76.44 239 LEU A O 1
ATOM 446 N N . THR A 1 240 ? 169.179 171.461 223.275 1.00 69.04 240 THR A N 1
ATOM 447 C CA . THR A 1 240 ? 170.063 171.904 222.208 1.00 70.61 240 THR A CA 1
ATOM 448 C C . THR A 1 240 ? 170.690 173.250 222.552 1.00 71.82 240 THR A C 1
ATOM 449 O O . THR A 1 240 ? 170.146 174.035 223.333 1.00 80.58 240 THR A O 1
ATOM 453 N N . TRP A 1 241 ? 171.856 173.502 221.961 1.00 65.19 241 TRP A N 1
ATOM 454 C CA . TRP A 1 241 ? 172.572 174.749 222.220 1.00 65.11 241 TRP A CA 1
ATOM 455 C C . TRP A 1 241 ? 171.787 176.009 221.855 1.00 73.68 241 TRP A C 1
ATOM 456 O O . TRP A 1 241 ? 171.848 176.975 222.636 1.00 86.54 241 TRP A O 1
ATOM 467 N N . PRO A 1 242 ? 171.076 176.098 220.719 1.00 71.91 242 PRO A N 1
ATOM 468 C CA . PRO A 1 242 ? 170.284 177.317 220.467 1.00 65.41 242 PRO A CA 1
ATOM 469 C C . PRO A 1 242 ? 169.235 177.603 221.529 1.00 65.97 242 PRO A C 1
ATOM 470 O O . PRO A 1 242 ? 168.986 178.776 221.833 1.00 79.08 242 PRO A O 1
ATOM 474 N N . GLN A 1 243 ? 168.610 176.576 222.103 1.00 56.48 243 GLN A N 1
ATOM 475 C CA . GLN A 1 243 ? 167.644 176.795 223.171 1.00 63.10 243 GLN A CA 1
ATOM 476 C C . GLN A 1 243 ? 168.261 176.728 224.560 1.00 64.69 243 GLN A C 1
ATOM 477 O O . GLN A 1 243 ? 167.620 177.158 225.526 1.00 68.55 243 GLN A O 1
ATOM 483 N N . LEU A 1 244 ? 169.478 176.193 224.688 1.00 75.09 244 LEU A N 1
ATOM 484 C CA . LEU A 1 244 ? 170.193 176.309 225.954 1.00 74.19 244 LEU A CA 1
ATOM 485 C C . LEU A 1 244 ? 170.518 177.764 226.258 1.00 74.80 244 LEU A C 1
ATOM 486 O O . LEU A 1 244 ? 170.390 178.214 227.403 1.00 79.59 244 LEU A O 1
ATOM 491 N N . PHE A 1 245 ? 170.937 178.516 225.244 1.00 72.26 245 PHE A N 1
ATOM 492 C CA . PHE A 1 245 ? 171.164 179.953 225.381 1.00 73.80 245 PHE A CA 1
ATOM 493 C C . PHE A 1 245 ? 169.925 180.751 224.992 1.00 78.90 245 PHE A C 1
ATOM 494 O O . PHE A 1 245 ? 169.986 181.685 224.194 1.00 77.41 245 PHE A O 1
ATOM 502 N N . LYS A 1 246 ? 168.784 180.383 225.558 1.00 88.17 246 LYS A N 1
ATOM 503 C CA . LYS A 1 246 ? 167.577 181.173 225.360 1.00 83.42 246 LYS A CA 1
ATOM 504 C C . LYS A 1 246 ? 167.671 182.445 226.194 1.00 87.81 246 LYS A C 1
ATOM 505 O O . LYS A 1 246 ? 168.014 182.373 227.378 1.00 96.70 246 LYS A O 1
ATOM 511 N N . PRO A 1 247 ? 167.407 183.614 225.612 1.00 76.42 247 PRO A N 1
ATOM 512 C CA . PRO A 1 247 ? 167.592 184.869 226.354 1.00 77.27 247 PRO A CA 1
ATOM 513 C C . PRO A 1 247 ? 166.698 184.930 227.585 1.00 81.90 247 PRO A C 1
ATOM 514 O O . PRO A 1 247 ? 165.507 184.618 227.527 1.00 84.08 247 PRO A O 1
ATOM 518 N N . VAL A 1 248 ? 167.291 185.335 228.707 1.00 89.79 248 VAL A N 1
ATOM 519 C CA . VAL A 1 248 ? 166.541 185.469 229.949 1.00 92.00 248 VAL A CA 1
ATOM 520 C C . VAL A 1 248 ? 165.968 186.869 230.131 1.00 95.68 248 VAL A C 1
ATOM 521 O O . VAL A 1 248 ? 165.113 187.071 231.005 1.00 94.79 248 VAL A O 1
ATOM 525 N N . THR A 1 249 ? 166.410 187.838 229.333 1.00 97.00 249 THR A N 1
ATOM 526 C CA . THR A 1 249 ? 165.917 189.204 229.416 1.00 93.99 249 THR A CA 1
ATOM 527 C C . THR A 1 249 ? 165.940 189.810 228.019 1.00 95.33 249 THR A C 1
ATOM 528 O O . THR A 1 249 ? 166.296 189.150 227.039 1.00 97.68 249 THR A O 1
ATOM 532 N N . LEU A 1 250 ? 165.552 191.084 227.935 1.00 97.76 250 LEU A N 1
ATOM 533 C CA . LEU A 1 250 ? 165.516 191.761 226.643 1.00 96.97 250 LEU A CA 1
ATOM 534 C C . LEU A 1 250 ? 166.915 192.029 226.104 1.00 96.38 250 LEU A C 1
ATOM 535 O O . LEU A 1 250 ? 167.106 192.089 224.886 1.00 96.00 250 LEU A O 1
ATOM 540 N N . LYS A 1 251 ? 167.901 192.187 226.989 1.00 98.14 251 LYS A N 1
ATOM 541 C CA . LYS A 1 251 ? 169.231 192.607 226.554 1.00 100.41 251 LYS A CA 1
ATOM 542 C C . LYS A 1 251 ? 169.931 191.524 225.740 1.00 98.55 251 LYS A C 1
ATOM 543 O O . LYS A 1 251 ? 170.739 191.831 224.856 1.00 98.25 251 LYS A O 1
ATOM 549 N N . GLN A 1 252 ? 169.638 190.253 226.020 1.00 91.90 252 GLN A N 1
ATOM 550 C CA . GLN A 1 252 ? 170.381 189.156 225.408 1.00 92.62 252 GLN A CA 1
ATOM 551 C C . GLN A 1 252 ? 170.002 188.902 223.952 1.00 94.73 252 GLN A C 1
ATOM 552 O O . GLN A 1 252 ? 170.748 188.209 223.253 1.00 95.85 252 GLN A O 1
ATOM 558 N N . VAL A 1 253 ? 168.878 189.434 223.480 1.00 88.83 253 VAL A N 1
ATOM 559 C CA . VAL A 1 253 ? 168.455 189.232 222.099 1.00 88.34 253 VAL A CA 1
ATOM 560 C C . VAL A 1 253 ? 169.309 190.098 221.179 1.00 87.66 253 VAL A C 1
ATOM 561 O O . VAL A 1 253 ? 169.701 191.216 221.534 1.00 89.78 253 VAL A O 1
ATOM 565 N N . LEU A 1 254 ? 169.607 189.583 219.983 1.00 91.86 254 LEU A N 1
ATOM 566 C CA . LEU A 1 254 ? 170.513 190.274 219.070 1.00 94.68 254 LEU A CA 1
ATOM 567 C C . LEU A 1 254 ? 169.762 191.137 218.064 1.00 95.81 254 LEU A C 1
ATOM 568 O O . LEU A 1 254 ? 170.211 191.297 216.926 1.00 93.80 254 LEU A O 1
ATOM 573 N N . ILE A 1 255 ? 168.624 191.692 218.464 1.00 105.77 255 ILE A N 1
ATOM 574 C CA . ILE A 1 255 ? 167.895 192.672 217.669 1.00 107.26 255 ILE A CA 1
ATOM 575 C C . ILE A 1 255 ? 168.276 194.051 218.193 1.00 108.69 255 ILE A C 1
ATOM 576 O O . ILE A 1 255 ? 168.511 194.212 219.396 1.00 105.67 255 ILE A O 1
ATOM 581 N N . GLU A 1 256 ? 168.385 195.031 217.286 1.00 111.93 256 GLU A N 1
ATOM 582 C CA . GLU A 1 256 ? 168.847 196.372 217.630 1.00 110.98 256 GLU A CA 1
ATOM 583 C C . GLU A 1 256 ? 167.999 196.968 218.748 1.00 110.69 256 GLU A C 1
ATOM 584 O O . GLU A 1 256 ? 166.766 196.863 218.718 1.00 111.04 256 GLU A O 1
ATOM 590 N N . PRO A 1 257 ? 168.626 197.586 219.754 1.00 116.40 257 PRO A N 1
ATOM 591 C CA . PRO A 1 257 ? 167.855 198.115 220.893 1.00 118.40 257 PRO A CA 1
ATOM 592 C C . PRO A 1 257 ? 166.880 199.214 220.515 1.00 117.84 257 PRO A C 1
ATOM 593 O O . PRO A 1 257 ? 165.963 199.498 221.296 1.00 117.27 257 PRO A O 1
ATOM 597 N N . LYS A 1 258 ? 167.061 199.855 219.358 1.00 104.40 258 LYS A N 1
ATOM 598 C CA . LYS A 1 258 ? 166.085 200.834 218.890 1.00 104.06 258 LYS A CA 1
ATOM 599 C C . LYS A 1 258 ? 164.716 200.191 218.702 1.00 107.10 258 LYS A C 1
ATOM 600 O O . LYS A 1 258 ? 163.710 200.678 219.231 1.00 108.43 258 LYS A O 1
ATOM 606 N N . LEU A 1 259 ? 164.663 199.081 217.964 1.00 104.65 259 LEU A N 1
ATOM 607 C CA . LEU A 1 259 ? 163.392 198.406 217.728 1.00 105.28 259 LEU A CA 1
ATOM 608 C C . LEU A 1 259 ? 162.931 197.608 218.939 1.00 103.75 259 LEU A C 1
ATOM 609 O O . LEU A 1 259 ? 161.738 197.308 219.056 1.00 102.16 259 LEU A O 1
ATOM 614 N N . LYS A 1 260 ? 163.850 197.249 219.839 1.00 99.72 260 LYS A N 1
ATOM 615 C CA . LYS A 1 260 ? 163.454 196.560 221.062 1.00 98.76 260 LYS A CA 1
ATOM 616 C C . LYS A 1 260 ? 162.550 197.436 221.916 1.00 101.70 260 LYS A C 1
ATOM 617 O O . LYS A 1 260 ? 161.556 196.959 222.476 1.00 99.26 260 LYS A O 1
ATOM 623 N N . LEU A 1 261 ? 162.886 198.722 222.031 1.00 108.70 261 LEU A N 1
ATOM 624 C CA . LEU A 1 261 ? 162.098 199.628 222.858 1.00 110.05 261 LEU A CA 1
ATOM 625 C C . LEU A 1 261 ? 160.714 199.855 222.257 1.00 109.78 261 LEU A C 1
ATOM 626 O O . LEU A 1 261 ? 159.716 199.902 222.986 1.00 109.08 261 LEU A O 1
ATOM 631 N N . ARG A 1 262 ? 160.635 199.992 220.929 1.00 101.53 262 ARG A N 1
ATOM 632 C CA . ARG A 1 262 ? 159.354 200.252 220.275 1.00 99.30 262 ARG A CA 1
ATOM 633 C C . ARG A 1 262 ? 158.401 199.073 220.428 1.00 101.70 262 ARG A C 1
ATOM 634 O O . ARG A 1 262 ? 157.217 199.252 220.738 1.00 101.38 262 ARG A O 1
ATOM 642 N N . ILE A 1 263 ? 158.898 197.854 220.202 1.00 96.50 263 ILE A N 1
ATOM 643 C CA . ILE A 1 263 ? 158.059 196.669 220.352 1.00 98.37 263 ILE A CA 1
ATOM 644 C C . ILE A 1 263 ? 157.679 196.464 221.813 1.00 96.44 263 ILE A C 1
ATOM 645 O O . ILE A 1 263 ? 156.560 196.037 222.124 1.00 93.94 263 ILE A O 1
ATOM 650 N N . LYS A 1 264 ? 158.596 196.774 222.732 1.00 98.39 264 LYS A N 1
ATOM 651 C CA . LYS A 1 264 ? 158.284 196.679 224.154 1.00 97.26 264 LYS A CA 1
ATOM 652 C C . LYS A 1 264 ? 157.179 197.654 224.544 1.00 102.93 264 LYS A C 1
ATOM 653 O O . LYS A 1 264 ? 156.289 197.311 225.332 1.00 105.20 264 LYS A O 1
ATOM 659 N N . ASN A 1 265 ? 157.219 198.875 224.002 1.00 107.73 265 ASN A N 1
ATOM 660 C CA . ASN A 1 265 ? 156.194 199.863 224.324 1.00 104.50 265 ASN A CA 1
ATOM 661 C C . ASN A 1 265 ? 154.821 199.418 223.839 1.00 105.18 265 ASN A C 1
ATOM 662 O O . ASN A 1 265 ? 153.825 199.555 224.560 1.00 106.49 265 ASN A O 1
ATOM 667 N N . TRP A 1 266 ? 154.746 198.884 222.615 1.00 104.87 266 TRP A N 1
ATOM 668 C CA . TRP A 1 266 ? 153.440 198.644 222.011 1.00 105.55 266 TRP A CA 1
ATOM 669 C C . TRP A 1 266 ? 152.723 197.545 222.781 1.00 105.05 266 TRP A C 1
ATOM 670 O O . TRP A 1 266 ? 151.532 197.656 223.092 1.00 106.58 266 TRP A O 1
ATOM 681 N N . ILE A 1 267 ? 153.458 196.469 223.099 1.00 106.38 267 ILE A N 1
ATOM 682 C CA . ILE A 1 267 ? 152.905 195.332 223.834 1.00 107.81 267 ILE A CA 1
ATOM 683 C C . ILE A 1 267 ? 152.445 195.767 225.216 1.00 108.15 267 ILE A C 1
ATOM 684 O O . ILE A 1 267 ? 151.370 195.369 225.683 1.00 109.66 267 ILE A O 1
ATOM 689 N N . GLU A 1 268 ? 153.258 196.576 225.900 1.00 112.21 268 GLU A N 1
ATOM 690 C CA . GLU A 1 268 ? 152.847 197.108 227.193 1.00 115.89 268 GLU A CA 1
ATOM 691 C C . GLU A 1 268 ? 151.602 197.971 227.056 1.00 116.16 268 GLU A C 1
ATOM 692 O O . GLU A 1 268 ? 150.640 197.811 227.816 1.00 116.35 268 GLU A O 1
ATOM 698 N N . THR A 1 269 ? 151.593 198.876 226.076 1.00 113.42 269 THR A N 1
ATOM 699 C CA . THR A 1 269 ? 150.426 199.727 225.879 1.00 113.89 269 THR A CA 1
ATOM 700 C C . THR A 1 269 ? 149.238 198.926 225.363 1.00 114.28 269 THR A C 1
ATOM 701 O O . THR A 1 269 ? 148.088 199.270 225.650 1.00 113.19 269 THR A O 1
ATOM 705 N N . SER A 1 270 ? 149.494 197.858 224.599 1.00 113.91 270 SER A N 1
ATOM 706 C CA . SER A 1 270 ? 148.402 197.019 224.109 1.00 112.79 270 SER A CA 1
ATOM 707 C C . SER A 1 270 ? 147.632 196.397 225.263 1.00 111.05 270 SER A C 1
ATOM 708 O O . SER A 1 270 ? 146.403 196.494 225.330 1.00 114.69 270 SER A O 1
ATOM 711 N N . PHE A 1 271 ? 148.349 195.769 226.197 1.00 108.19 271 PHE A N 1
ATOM 712 C CA . PHE A 1 271 ? 147.691 195.098 227.312 1.00 112.63 271 PHE A CA 1
ATOM 713 C C . PHE A 1 271 ? 146.937 196.092 228.185 1.00 114.06 271 PHE A C 1
ATOM 714 O O . PHE A 1 271 ? 145.865 195.776 228.716 1.00 114.83 271 PHE A O 1
ATOM 722 N N . HIS A 1 272 ? 147.480 197.301 228.345 1.00 120.59 272 HIS A N 1
ATOM 723 C CA . HIS A 1 272 ? 146.769 198.330 229.095 1.00 120.98 272 HIS A CA 1
ATOM 724 C C . HIS A 1 272 ? 145.634 198.942 228.283 1.00 120.50 272 HIS A C 1
ATOM 725 O O . HIS A 1 272 ? 144.641 199.397 228.860 1.00 121.80 272 HIS A O 1
ATOM 732 N N . THR A 1 273 ? 145.761 198.982 226.953 1.00 117.93 273 THR A N 1
ATOM 733 C CA . THR A 1 273 ? 144.666 199.498 226.134 1.00 121.70 273 THR A CA 1
ATOM 734 C C . THR A 1 273 ? 143.523 198.493 226.042 1.00 121.18 273 THR A C 1
ATOM 735 O O . THR A 1 273 ? 142.354 198.862 226.202 1.00 121.03 273 THR A O 1
ATOM 739 N N . LEU A 1 274 ? 143.838 197.216 225.811 1.00 117.51 274 LEU A N 1
ATOM 740 C CA . LEU A 1 274 ? 142.792 196.205 225.695 1.00 117.52 274 LEU A CA 1
ATOM 741 C C . LEU A 1 274 ? 142.155 195.849 227.032 1.00 117.16 274 LEU A C 1
ATOM 742 O O . LEU A 1 274 ? 141.177 195.095 227.046 1.00 116.12 274 LEU A O 1
ATOM 747 N N . GLU A 1 275 ? 142.686 196.346 228.148 1.00 125.39 275 GLU A N 1
ATOM 748 C CA . GLU A 1 275 ? 141.949 196.314 229.403 1.00 127.84 275 GLU A CA 1
ATOM 749 C C . GLU A 1 275 ? 141.007 197.502 229.545 1.00 129.85 275 GLU A C 1
ATOM 750 O O . GLU A 1 275 ? 140.161 197.503 230.446 1.00 130.84 275 GLU A O 1
ATOM 756 N N . LYS A 1 276 ? 141.129 198.501 228.668 1.00 133.45 276 LYS A N 1
ATOM 757 C CA . LYS A 1 276 ? 140.233 199.648 228.644 1.00 134.09 276 LYS A CA 1
ATOM 758 C C . LYS A 1 276 ? 139.212 199.450 227.537 1.00 134.92 276 LYS A C 1
ATOM 759 O O . LYS A 1 276 ? 139.604 199.112 226.409 1.00 134.44 276 LYS A O 1
ATOM 765 N N . PRO A 1 277 ? 137.916 199.618 227.797 1.00 142.28 277 PRO A N 1
ATOM 766 C CA . PRO A 1 277 ? 136.919 199.428 226.733 1.00 141.11 277 PRO A CA 1
ATOM 767 C C . PRO A 1 277 ? 137.123 200.415 225.591 1.00 141.14 277 PRO A C 1
ATOM 768 O O . PRO A 1 277 ? 137.204 201.628 225.800 1.00 141.76 277 PRO A O 1
ATOM 772 N N . THR A 1 278 ? 137.205 199.881 224.377 1.00 140.16 278 THR A N 1
ATOM 773 C CA . THR A 1 278 ? 137.419 200.697 223.187 1.00 141.02 278 THR A CA 1
ATOM 774 C C . THR A 1 278 ? 136.308 200.479 222.166 1.00 140.02 278 THR A C 1
ATOM 775 O O . THR A 1 278 ? 136.539 199.921 221.093 1.00 139.97 278 THR A O 1
ATOM 779 N N . GLU A 1 329 ? 140.938 203.995 218.807 1.00 135.77 329 GLU A N 1
ATOM 780 C CA . GLU A 1 329 ? 141.392 203.258 217.634 1.00 136.69 329 GLU A CA 1
ATOM 781 C C . GLU A 1 329 ? 142.690 202.517 217.924 1.00 135.84 329 GLU A C 1
ATOM 782 O O . GLU A 1 329 ? 143.770 203.106 217.900 1.00 135.25 329 GLU A O 1
ATOM 788 N N . PHE A 1 330 ? 142.581 201.215 218.195 1.00 120.54 330 PHE A N 1
ATOM 789 C CA . PHE A 1 330 ? 143.740 200.389 218.541 1.00 118.24 330 PHE A CA 1
ATOM 790 C C . PHE A 1 330 ? 143.493 198.989 217.979 1.00 120.55 330 PHE A C 1
ATOM 791 O O . PHE A 1 330 ? 142.731 198.202 218.548 1.00 120.13 330 PHE A O 1
ATOM 799 N N . VAL A 1 331 ? 144.147 198.688 216.863 1.00 112.68 331 VAL A N 1
ATOM 800 C CA . VAL A 1 331 ? 144.085 197.367 216.247 1.00 108.33 331 VAL A CA 1
ATOM 801 C C . VAL A 1 331 ? 145.302 196.574 216.716 1.00 109.89 331 VAL A C 1
ATOM 802 O O . VAL A 1 331 ? 146.437 196.978 216.421 1.00 108.56 331 VAL A O 1
ATOM 806 N N . PRO A 1 332 ? 145.092 195.466 217.470 1.00 99.57 332 PRO A N 1
ATOM 807 C CA . PRO A 1 332 ? 146.198 194.675 217.984 1.00 96.48 332 PRO A CA 1
ATOM 808 C C . PRO A 1 332 ? 146.791 193.823 216.859 1.00 97.42 332 PRO A C 1
ATOM 809 O O . PRO A 1 332 ? 146.470 192.660 216.779 1.00 99.22 332 PRO A O 1
ATOM 813 N N . LEU A 1 333 ? 147.608 194.429 216.001 1.00 88.60 333 LEU A N 1
ATOM 814 C CA . LEU A 1 333 ? 148.297 193.634 214.956 1.00 86.64 333 LEU A CA 1
ATOM 815 C C . LEU A 1 333 ? 149.706 194.199 214.782 1.00 89.44 333 LEU A C 1
ATOM 816 O O . LEU A 1 333 ? 149.808 195.385 214.424 1.00 91.05 333 LEU A O 1
ATOM 821 N N . MET A 1 334 ? 150.742 193.401 215.051 1.00 83.97 334 MET A N 1
ATOM 822 C CA . MET A 1 334 ? 152.129 193.862 214.810 1.00 79.16 334 MET A CA 1
ATOM 823 C C . MET A 1 334 ? 152.731 192.979 213.727 1.00 82.66 334 MET A C 1
ATOM 824 O O . MET A 1 334 ? 152.554 191.764 213.819 1.00 92.43 334 MET A O 1
ATOM 829 N N . ILE A 1 335 ? 153.393 193.560 212.734 1.00 74.66 335 ILE A N 1
ATOM 830 C CA . ILE A 1 335 ? 154.095 192.707 211.735 1.00 78.22 335 ILE A CA 1
ATOM 831 C C . ILE A 1 335 ? 155.593 192.867 211.984 1.00 80.13 335 ILE A C 1
ATOM 832 O O . ILE A 1 335 ? 156.071 194.006 211.913 1.00 89.72 335 ILE A O 1
ATOM 837 N N . LEU A 1 336 ? 156.290 191.774 212.294 1.00 80.97 336 LEU A N 1
ATOM 838 C CA . LEU A 1 336 ? 157.744 191.831 212.584 1.00 76.62 336 LEU A CA 1
ATOM 839 C C . LEU A 1 336 ? 158.486 191.132 211.448 1.00 75.78 336 LEU A C 1
ATOM 840 O O . LEU A 1 336 ? 159.044 190.068 211.692 1.00 83.50 336 LEU A O 1
ATOM 845 N N . HIS A 1 337 ? 158.484 191.714 210.257 1.00 81.65 337 HIS A N 1
ATOM 846 C CA . HIS A 1 337 ? 159.114 191.131 209.087 1.00 83.83 337 HIS A CA 1
ATOM 847 C C . HIS A 1 337 ? 160.627 191.351 209.155 1.00 91.01 337 HIS A C 1
ATOM 848 O O . HIS A 1 337 ? 161.162 191.779 210.184 1.00 98.90 337 HIS A O 1
ATOM 855 N N . GLY A 1 338 ? 161.321 191.060 208.063 1.00 86.38 338 GLY A N 1
ATOM 856 C CA . GLY A 1 338 ? 162.758 191.206 207.999 1.00 86.01 338 GLY A CA 1
ATOM 857 C C . GLY A 1 338 ? 163.475 189.866 208.049 1.00 84.94 338 GLY A C 1
ATOM 858 O O . GLY A 1 338 ? 162.909 188.831 208.408 1.00 85.27 338 GLY A O 1
ATOM 859 N N . ASN A 1 339 ? 164.754 189.896 207.678 1.00 90.10 339 ASN A N 1
ATOM 860 C CA . ASN A 1 339 ? 165.595 188.709 207.659 1.00 90.72 339 ASN A CA 1
ATOM 861 C C . ASN A 1 339 ? 166.319 188.480 208.981 1.00 93.70 339 ASN A C 1
ATOM 862 O O . ASN A 1 339 ? 167.377 187.840 208.995 1.00 98.23 339 ASN A O 1
ATOM 867 N N . SER A 1 340 ? 165.776 188.987 210.088 1.00 84.47 340 SER A N 1
ATOM 868 C CA . SER A 1 340 ? 166.388 188.797 211.397 1.00 76.37 340 SER A CA 1
ATOM 869 C C . SER A 1 340 ? 166.236 187.353 211.858 1.00 76.98 340 SER A C 1
ATOM 870 O O . SER A 1 340 ? 165.544 186.558 211.215 1.00 75.48 340 SER A O 1
ATOM 873 N N . ILE A 1 341 ? 166.876 187.006 212.972 1.00 79.21 341 ILE A N 1
ATOM 874 C CA . ILE A 1 341 ? 166.900 185.635 213.475 1.00 83.31 341 ILE A CA 1
ATOM 875 C C . ILE A 1 341 ? 165.906 185.445 214.616 1.00 85.95 341 ILE A C 1
ATOM 876 O O . ILE A 1 341 ? 165.014 184.600 214.538 1.00 84.91 341 ILE A O 1
ATOM 881 N N . GLY A 1 342 ? 166.044 186.222 215.686 1.00 78.59 342 GLY A N 1
ATOM 882 C CA . GLY A 1 342 ? 165.184 186.059 216.840 1.00 81.42 342 GLY A CA 1
ATOM 883 C C . GLY A 1 342 ? 163.862 186.790 216.732 1.00 79.85 342 GLY A C 1
ATOM 884 O O . GLY A 1 342 ? 163.543 187.630 217.578 1.00 83.34 342 GLY A O 1
ATOM 885 N N . LYS A 1 343 ? 163.080 186.481 215.696 1.00 74.72 343 LYS A N 1
ATOM 886 C CA . LYS A 1 343 ? 161.775 187.108 215.530 1.00 74.54 343 LYS A CA 1
ATOM 887 C C . LYS A 1 343 ? 160.702 186.475 216.404 1.00 78.76 343 LYS A C 1
ATOM 888 O O . LYS A 1 343 ? 159.653 187.091 216.619 1.00 81.74 343 LYS A O 1
ATOM 894 N N . LYS A 1 344 ? 160.938 185.266 216.911 1.00 74.70 344 LYS A N 1
ATOM 895 C CA . LYS A 1 344 ? 160.004 184.585 217.800 1.00 70.88 344 LYS A CA 1
ATOM 896 C C . LYS A 1 344 ? 160.445 184.632 219.256 1.00 78.83 344 LYS A C 1
ATOM 897 O O . LYS A 1 344 ? 159.609 184.810 220.148 1.00 85.57 344 LYS A O 1
ATOM 903 N N . THR A 1 345 ? 161.748 184.491 219.515 1.00 78.64 345 THR A N 1
ATOM 904 C CA . THR A 1 345 ? 162.247 184.579 220.883 1.00 79.55 345 THR A CA 1
ATOM 905 C C . THR A 1 345 ? 162.105 185.987 221.446 1.00 74.40 345 THR A C 1
ATOM 906 O O . THR A 1 345 ? 161.950 186.152 222.661 1.00 75.47 345 THR A O 1
ATOM 910 N N . LEU A 1 346 ? 162.157 187.009 220.586 1.00 69.57 346 LEU A N 1
ATOM 911 C CA . LEU A 1 346 ? 161.978 188.381 221.054 1.00 71.49 346 LEU A CA 1
ATOM 912 C C . LEU A 1 346 ? 160.592 188.582 221.649 1.00 78.36 346 LEU A C 1
ATOM 913 O O . LEU A 1 346 ? 160.440 189.248 222.679 1.00 88.96 346 LEU A O 1
ATOM 918 N N . ILE A 1 347 ? 159.567 188.013 221.011 1.00 70.99 347 ILE A N 1
ATOM 919 C CA . ILE A 1 347 ? 158.210 188.105 221.542 1.00 68.17 347 ILE A CA 1
ATOM 920 C C . ILE A 1 347 ? 158.116 187.395 222.887 1.00 70.87 347 ILE A C 1
ATOM 921 O O . ILE A 1 347 ? 157.507 187.905 223.835 1.00 79.08 347 ILE A O 1
ATOM 926 N N . GLN A 1 348 ? 158.720 186.208 222.992 1.00 75.06 348 GLN A N 1
ATOM 927 C CA . GLN A 1 348 ? 158.673 185.457 224.242 1.00 80.03 348 GLN A CA 1
ATOM 928 C C . GLN A 1 348 ? 159.446 186.160 225.351 1.00 80.84 348 GLN A C 1
ATOM 929 O O . GLN A 1 348 ? 158.976 186.229 226.493 1.00 84.46 348 GLN A O 1
ATOM 935 N N . THR A 1 349 ? 160.636 186.682 225.039 1.00 83.91 349 THR A N 1
ATOM 936 C CA . THR A 1 349 ? 161.444 187.343 226.061 1.00 86.83 349 THR A CA 1
ATOM 937 C C . THR A 1 349 ? 160.782 188.623 226.551 1.00 90.54 349 THR A C 1
ATOM 938 O O . THR A 1 349 ? 160.851 188.948 227.742 1.00 87.68 349 THR A O 1
ATOM 942 N N . ILE A 1 350 ? 160.150 189.372 225.644 1.00 90.25 350 ILE A N 1
ATOM 943 C CA . ILE A 1 350 ? 159.401 190.554 226.058 1.00 84.06 350 ILE A CA 1
ATOM 944 C C . ILE A 1 350 ? 158.248 190.154 226.969 1.00 84.06 350 ILE A C 1
ATOM 945 O O . ILE A 1 350 ? 158.058 190.737 228.042 1.00 93.80 350 ILE A O 1
ATOM 950 N N . MET A 1 351 ? 157.491 189.124 226.575 1.00 87.44 351 MET A N 1
ATOM 951 C CA . MET A 1 351 ? 156.331 188.699 227.353 1.00 94.40 351 MET A CA 1
ATOM 952 C C . MET A 1 351 ? 156.722 188.227 228.746 1.00 97.73 351 MET A C 1
ATOM 953 O O . MET A 1 351 ? 155.930 188.350 229.688 1.00 98.92 351 MET A O 1
ATOM 958 N N . ARG A 1 352 ? 157.928 187.673 228.895 1.00 97.46 352 ARG A N 1
ATOM 959 C CA . ARG A 1 352 ? 158.413 187.307 230.220 1.00 96.33 352 ARG A CA 1
ATOM 960 C C . ARG A 1 352 ? 158.574 188.537 231.104 1.00 97.47 352 ARG A C 1
ATOM 961 O O . ARG A 1 352 ? 158.241 188.504 232.294 1.00 96.50 352 ARG A O 1
ATOM 969 N N . GLU A 1 353 ? 159.084 189.633 230.539 1.00 104.75 353 GLU A N 1
ATOM 970 C CA . GLU A 1 353 ? 159.293 190.849 231.315 1.00 104.04 353 GLU A CA 1
ATOM 971 C C . GLU A 1 353 ? 157.998 191.615 231.563 1.00 98.32 353 GLU A C 1
ATOM 972 O O . GLU A 1 353 ? 157.915 192.373 232.536 1.00 100.14 353 GLU A O 1
ATOM 978 N N . ILE A 1 354 ? 156.993 191.448 230.698 1.00 103.87 354 ILE A N 1
ATOM 979 C CA . ILE A 1 354 ? 155.742 192.187 230.866 1.00 108.30 354 ILE A CA 1
ATOM 980 C C . ILE A 1 354 ? 155.040 191.765 232.150 1.00 112.30 354 ILE A C 1
ATOM 981 O O . ILE A 1 354 ? 154.559 192.607 232.919 1.00 112.61 354 ILE A O 1
ATOM 986 N N . ALA A 1 355 ? 154.975 190.460 232.405 1.00 118.62 355 ALA A N 1
ATOM 987 C CA . ALA A 1 355 ? 154.307 189.923 233.583 1.00 117.90 355 ALA A CA 1
ATOM 988 C C . ALA A 1 355 ? 155.275 189.626 234.722 1.00 120.61 355 ALA A C 1
ATOM 989 O O . ALA A 1 355 ? 154.973 189.916 235.884 1.00 121.30 355 ALA A O 1
ATOM 991 N N . GLY A 1 356 ? 156.436 189.050 234.413 1.00 124.07 356 GLY A N 1
ATOM 992 C CA . GLY A 1 356 ? 157.413 188.690 235.413 1.00 122.02 356 GLY A CA 1
ATOM 993 C C . GLY A 1 356 ? 157.307 187.269 235.924 1.00 123.74 356 GLY A C 1
ATOM 994 O O . GLY A 1 356 ? 158.259 186.773 236.538 1.00 123.72 356 GLY A O 1
ATOM 995 N N . ASP A 1 357 ? 156.182 186.600 235.688 1.00 125.11 357 ASP A N 1
ATOM 996 C CA . ASP A 1 357 ? 155.966 185.225 236.113 1.00 124.71 357 ASP A CA 1
ATOM 997 C C . ASP A 1 357 ? 155.782 184.340 234.888 1.00 123.60 357 ASP A C 1
ATOM 998 O O . ASP A 1 357 ? 155.160 184.750 233.903 1.00 123.19 357 ASP A O 1
ATOM 1003 N N . ASP A 1 358 ? 156.332 183.125 234.953 1.00 123.55 358 ASP A N 1
ATOM 1004 C CA . ASP A 1 358 ? 156.256 182.219 233.811 1.00 121.86 358 ASP A CA 1
ATOM 1005 C C . ASP A 1 358 ? 154.829 181.738 233.571 1.00 122.98 358 ASP A C 1
ATOM 1006 O O . ASP A 1 358 ? 154.417 181.553 232.420 1.00 122.08 358 ASP A O 1
ATOM 1011 N N . ASN A 1 359 ? 154.058 181.530 234.641 1.00 127.07 359 ASN A N 1
ATOM 1012 C CA . ASN A 1 359 ? 152.685 181.062 234.497 1.00 126.06 359 ASN A CA 1
ATOM 1013 C C . ASN A 1 359 ? 151.716 182.175 234.123 1.00 125.58 359 ASN A C 1
ATOM 1014 O O . ASN A 1 359 ? 150.615 181.883 233.645 1.00 126.68 359 ASN A O 1
ATOM 1019 N N . SER A 1 360 ? 152.097 183.437 234.334 1.00 114.83 360 SER A N 1
ATOM 1020 C CA . SER A 1 360 ? 151.182 184.543 234.067 1.00 112.26 360 SER A CA 1
ATOM 1021 C C . SER A 1 360 ? 150.934 184.712 232.573 1.00 110.90 360 SER A C 1
ATOM 1022 O O . SER A 1 360 ? 149.795 184.930 232.144 1.00 111.27 360 SER A O 1
ATOM 1025 N N . TYR A 1 361 ? 151.985 184.612 231.762 1.00 106.17 361 TYR A N 1
ATOM 1026 C CA . TYR A 1 361 ? 151.858 184.806 230.325 1.00 105.43 361 TYR A CA 1
ATOM 1027 C C . TYR A 1 361 ? 151.626 183.466 229.637 1.00 104.73 361 TYR A C 1
ATOM 1028 O O . TYR A 1 361 ? 152.321 182.484 229.916 1.00 107.91 361 TYR A O 1
ATOM 1037 N N . GLN A 1 362 ? 150.626 183.428 228.760 1.00 92.62 362 GLN A N 1
ATOM 1038 C CA . GLN A 1 362 ? 150.281 182.234 227.990 1.00 91.58 362 GLN A CA 1
ATOM 1039 C C . GLN A 1 362 ? 150.191 182.651 226.526 1.00 92.83 362 GLN A C 1
ATOM 1040 O O . GLN A 1 362 ? 149.151 183.140 226.076 1.00 95.83 362 GLN A O 1
ATOM 1046 N N . ILE A 1 363 ? 151.280 182.466 225.789 1.00 76.92 363 ILE A N 1
ATOM 1047 C CA . ILE A 1 363 ? 151.342 182.859 224.386 1.00 69.63 363 ILE A CA 1
ATOM 1048 C C . ILE A 1 363 ? 150.864 181.686 223.535 1.00 74.61 363 ILE A C 1
ATOM 1049 O O . ILE A 1 363 ? 151.461 180.606 223.543 1.00 83.79 363 ILE A O 1
ATOM 1054 N N . TYR A 1 364 ? 149.766 181.894 222.813 1.00 73.24 364 TYR A N 1
ATOM 1055 C CA . TYR A 1 364 ? 149.262 180.892 221.883 1.00 70.47 364 TYR A CA 1
ATOM 1056 C C . TYR A 1 364 ? 149.941 181.091 220.535 1.00 75.67 364 TYR A C 1
ATOM 1057 O O . TYR A 1 364 ? 149.715 182.103 219.863 1.00 81.49 364 TYR A O 1
ATOM 1066 N N . GLU A 1 365 ? 150.769 180.131 220.141 1.00 74.21 365 GLU A N 1
ATOM 1067 C CA . GLU A 1 365 ? 151.556 180.224 218.921 1.00 73.91 365 GLU A CA 1
ATOM 1068 C C . GLU A 1 365 ? 150.906 179.379 217.836 1.00 65.26 365 GLU A C 1
ATOM 1069 O O . GLU A 1 365 ? 150.652 178.187 218.039 1.00 74.11 365 GLU A O 1
ATOM 1075 N N . VAL A 1 366 ? 150.639 179.998 216.691 1.00 57.08 366 VAL A N 1
ATOM 1076 C CA . VAL A 1 366 ? 150.038 179.328 215.545 1.00 60.59 366 VAL A CA 1
ATOM 1077 C C . VAL A 1 366 ? 151.134 179.144 214.505 1.00 66.86 366 VAL A C 1
ATOM 1078 O O . VAL A 1 366 ? 151.626 180.122 213.927 1.00 75.31 366 VAL A O 1
ATOM 1082 N N . ASN A 1 367 ? 151.516 177.896 214.263 1.00 70.55 367 ASN A N 1
ATOM 1083 C CA . ASN A 1 367 ? 152.611 177.572 213.363 1.00 66.78 367 ASN A CA 1
ATOM 1084 C C . ASN A 1 367 ? 152.094 176.885 212.105 1.00 66.96 367 ASN A C 1
ATOM 1085 O O . ASN A 1 367 ? 150.923 176.516 211.997 1.00 71.26 367 ASN A O 1
ATOM 1090 N N . SER A 1 368 ? 153.004 176.699 211.149 1.00 67.99 368 SER A N 1
ATOM 1091 C CA . SER A 1 368 ? 152.679 176.033 209.895 1.00 72.57 368 SER A CA 1
ATOM 1092 C C . SER A 1 368 ? 152.567 174.521 210.036 1.00 73.37 368 SER A C 1
ATOM 1093 O O . SER A 1 368 ? 152.155 173.857 209.079 1.00 72.34 368 SER A O 1
ATOM 1096 N N . ASN A 1 369 ? 152.920 173.962 211.196 1.00 71.36 369 ASN A N 1
ATOM 1097 C CA . ASN A 1 369 ? 152.799 172.525 211.412 1.00 66.76 369 ASN A CA 1
ATOM 1098 C C . ASN A 1 369 ? 151.355 172.073 211.587 1.00 74.20 369 ASN A C 1
ATOM 1099 O O . ASN A 1 369 ? 151.103 170.864 211.619 1.00 74.45 369 ASN A O 1
ATOM 1104 N N . MET A 1 370 ? 150.413 173.003 211.713 1.00 79.06 370 MET A N 1
ATOM 1105 C CA . MET A 1 370 ? 148.996 172.699 211.817 1.00 77.17 370 MET A CA 1
ATOM 1106 C C . MET A 1 370 ? 148.254 173.309 210.634 1.00 80.20 370 MET A C 1
ATOM 1107 O O . MET A 1 370 ? 148.814 174.072 209.843 1.00 79.48 370 MET A O 1
ATOM 1112 N N . ASN A 1 371 ? 146.974 172.962 210.519 1.00 86.89 371 ASN A N 1
ATOM 1113 C CA . ASN A 1 371 ? 146.122 173.468 209.448 1.00 82.83 371 ASN A CA 1
ATOM 1114 C C . ASN A 1 371 ? 145.533 174.805 209.885 1.00 83.95 371 ASN A C 1
ATOM 1115 O O . ASN A 1 371 ? 144.627 174.848 210.723 1.00 89.95 371 ASN A O 1
ATOM 1120 N N . ARG A 1 372 ? 146.048 175.893 209.318 1.00 75.17 372 ARG A N 1
ATOM 1121 C CA . ARG A 1 372 ? 145.613 177.238 209.688 1.00 74.39 372 ARG A CA 1
ATOM 1122 C C . ARG A 1 372 ? 144.534 177.721 208.719 1.00 83.23 372 ARG A C 1
ATOM 1123 O O . ARG A 1 372 ? 144.709 178.673 207.958 1.00 88.83 372 ARG A O 1
ATOM 1131 N N . SER A 1 373 ? 143.397 177.039 208.766 1.00 90.01 373 SER A N 1
ATOM 1132 C CA . SER A 1 373 ? 142.246 177.399 207.954 1.00 87.21 373 SER A CA 1
ATOM 1133 C C . SER A 1 373 ? 141.201 178.113 208.804 1.00 86.57 373 SER A C 1
ATOM 1134 O O . SER A 1 373 ? 141.198 178.027 210.034 1.00 92.18 373 SER A O 1
ATOM 1137 N N . LYS A 1 374 ? 140.310 178.836 208.121 1.00 85.25 374 LYS A N 1
ATOM 1138 C CA . LYS A 1 374 ? 139.237 179.539 208.815 1.00 84.53 374 LYS A CA 1
ATOM 1139 C C . LYS A 1 374 ? 138.275 178.568 209.487 1.00 90.24 374 LYS A C 1
ATOM 1140 O O . LYS A 1 374 ? 137.728 178.874 210.552 1.00 93.35 374 LYS A O 1
ATOM 1146 N N . LYS A 1 375 ? 138.059 177.399 208.886 1.00 95.08 375 LYS A N 1
ATOM 1147 C CA . LYS A 1 375 ? 137.167 176.393 209.444 1.00 95.33 375 LYS A CA 1
ATOM 1148 C C . LYS A 1 375 ? 137.766 175.666 210.642 1.00 98.12 375 LYS A C 1
ATOM 1149 O O . LYS A 1 375 ? 137.013 175.209 211.510 1.00 102.83 375 LYS A O 1
ATOM 1155 N N . ASP A 1 376 ? 139.094 175.569 210.729 1.00 98.94 376 ASP A N 1
ATOM 1156 C CA . ASP A 1 376 ? 139.745 174.757 211.745 1.00 101.09 376 ASP A CA 1
ATOM 1157 C C . ASP A 1 376 ? 140.331 175.583 212.887 1.00 99.29 376 ASP A C 1
ATOM 1158 O O . ASP A 1 376 ? 140.685 175.011 213.922 1.00 103.26 376 ASP A O 1
ATOM 1163 N N . LEU A 1 377 ? 140.425 176.905 212.749 1.00 88.47 377 LEU A N 1
ATOM 1164 C CA . LEU A 1 377 ? 141.079 177.720 213.768 1.00 93.20 377 LEU A CA 1
ATOM 1165 C C . LEU A 1 377 ? 140.262 178.898 214.278 1.00 94.56 377 LEU A C 1
ATOM 1166 O O . LEU A 1 377 ? 140.565 179.390 215.371 1.00 96.01 377 LEU A O 1
ATOM 1171 N N . LEU A 1 378 ? 139.256 179.375 213.540 1.00 98.66 378 LEU A N 1
ATOM 1172 C CA . LEU A 1 378 ? 138.488 180.521 214.018 1.00 100.57 378 LEU A CA 1
ATOM 1173 C C . LEU A 1 378 ? 137.684 180.185 215.266 1.00 100.77 378 LEU A C 1
ATOM 1174 O O . LEU A 1 378 ? 137.431 181.069 216.093 1.00 97.37 378 LEU A O 1
ATOM 1179 N N . ASP A 1 379 ? 137.271 178.925 215.420 1.00 107.65 379 ASP A N 1
ATOM 1180 C CA . ASP A 1 379 ? 136.507 178.546 216.604 1.00 107.06 379 ASP A CA 1
ATOM 1181 C C . ASP A 1 379 ? 137.379 178.562 217.854 1.00 109.14 379 ASP A C 1
ATOM 1182 O O . ASP A 1 379 ? 136.991 179.123 218.880 1.00 111.53 379 ASP A O 1
ATOM 1187 N N . ILE A 1 380 ? 138.568 177.959 217.787 1.00 96.68 380 ILE A N 1
ATOM 1188 C CA . ILE A 1 380 ? 139.426 177.906 218.968 1.00 92.82 380 ILE A CA 1
ATOM 1189 C C . ILE A 1 380 ? 139.989 179.285 219.291 1.00 93.86 380 ILE A C 1
ATOM 1190 O O . ILE A 1 380 ? 140.110 179.661 220.463 1.00 96.22 380 ILE A O 1
ATOM 1195 N N . LEU A 1 381 ? 140.340 180.060 218.263 1.00 93.45 381 LEU A N 1
ATOM 1196 C CA . LEU A 1 381 ? 141.014 181.333 218.497 1.00 95.06 381 LEU A CA 1
ATOM 1197 C C . LEU A 1 381 ? 140.066 182.375 219.081 1.00 98.86 381 LEU A C 1
ATOM 1198 O O . LEU A 1 381 ? 140.489 183.233 219.864 1.00 99.36 381 LEU A O 1
ATOM 1203 N N . LEU A 1 382 ? 138.784 182.325 218.707 1.00 108.91 382 LEU A N 1
ATOM 1204 C CA . LEU A 1 382 ? 137.834 183.312 219.212 1.00 105.12 382 LEU A CA 1
ATOM 1205 C C . LEU A 1 382 ? 137.584 183.136 220.706 1.00 106.71 382 LEU A C 1
ATOM 1206 O O . LEU A 1 382 ? 137.554 184.119 221.454 1.00 111.07 382 LEU A O 1
ATOM 1211 N N . ASP A 1 383 ? 137.406 181.892 221.162 1.00 110.86 383 ASP A N 1
ATOM 1212 C CA . ASP A 1 383 ? 137.250 181.643 222.594 1.00 111.91 383 ASP A CA 1
ATOM 1213 C C . ASP A 1 383 ? 138.499 182.013 223.384 1.00 113.81 383 ASP A C 1
ATOM 1214 O O . ASP A 1 383 ? 138.400 182.363 224.566 1.00 114.84 383 ASP A O 1
ATOM 1219 N N . PHE A 1 384 ? 139.678 181.944 222.764 1.00 104.07 384 PHE A N 1
ATOM 1220 C CA . PHE A 1 384 ? 140.889 182.330 223.481 1.00 104.50 384 PHE A CA 1
ATOM 1221 C C . PHE A 1 384 ? 141.009 183.843 223.614 1.00 102.81 384 PHE A C 1
ATOM 1222 O O . PHE A 1 384 ? 141.620 184.331 224.571 1.00 103.24 384 PHE A O 1
ATOM 1230 N N . THR A 1 385 ? 140.432 184.599 222.680 1.00 103.55 385 THR A N 1
ATOM 1231 C CA . THR A 1 385 ? 140.633 186.041 222.611 1.00 103.87 385 THR A CA 1
ATOM 1232 C C . THR A 1 385 ? 139.395 186.848 222.987 1.00 106.79 385 THR A C 1
ATOM 1233 O O . THR A 1 385 ? 139.400 188.073 222.830 1.00 108.87 385 THR A O 1
ATOM 1237 N N . THR A 1 386 ? 138.336 186.204 223.478 1.00 120.59 386 THR A N 1
ATOM 1238 C CA . THR A 1 386 ? 137.111 186.907 223.841 1.00 124.52 386 THR A CA 1
ATOM 1239 C C . THR A 1 386 ? 136.856 186.931 225.340 1.00 125.16 386 THR A C 1
ATOM 1240 O O . THR A 1 386 ? 136.399 187.948 225.871 1.00 124.59 386 THR A O 1
ATOM 1244 N N . THR A 1 387 ? 137.137 185.835 226.040 1.00 133.21 387 THR A N 1
ATOM 1245 C CA . THR A 1 387 ? 136.863 185.765 227.470 1.00 133.95 387 THR A CA 1
ATOM 1246 C C . THR A 1 387 ? 137.841 186.650 228.233 1.00 133.66 387 THR A C 1
ATOM 1247 O O . THR A 1 387 ? 139.057 186.441 228.167 1.00 133.71 387 THR A O 1
ATOM 1251 N N . HIS A 1 388 ? 137.303 187.632 228.956 1.00 136.59 388 HIS A N 1
ATOM 1252 C CA . HIS A 1 388 ? 138.087 188.579 229.751 1.00 137.13 388 HIS A CA 1
ATOM 1253 C C . HIS A 1 388 ? 139.162 189.281 228.924 1.00 137.43 388 HIS A C 1
ATOM 1254 O O . HIS A 1 388 ? 138.865 190.176 228.134 1.00 136.75 388 HIS A O 1
ATOM 1261 N N . SER A 1 398 ? 146.935 188.207 237.815 1.00 117.36 398 SER A N 1
ATOM 1262 C CA . SER A 1 398 ? 146.934 188.887 236.525 1.00 118.82 398 SER A CA 1
ATOM 1263 C C . SER A 1 398 ? 147.195 187.904 235.387 1.00 120.45 398 SER A C 1
ATOM 1264 O O . SER A 1 398 ? 147.871 186.893 235.571 1.00 121.60 398 SER A O 1
ATOM 1267 N N . ASP A 1 399 ? 146.651 188.210 234.210 1.00 119.22 399 ASP A N 1
ATOM 1268 C CA . ASP A 1 399 ? 146.818 187.370 233.034 1.00 119.29 399 ASP A CA 1
ATOM 1269 C C . ASP A 1 399 ? 147.267 188.231 231.864 1.00 116.54 399 ASP A C 1
ATOM 1270 O O . ASP A 1 399 ? 146.797 189.361 231.699 1.00 116.12 399 ASP A O 1
ATOM 1275 N N . TYR A 1 400 ? 148.178 187.691 231.055 1.00 107.76 400 TYR A N 1
ATOM 1276 C CA . TYR A 1 400 ? 148.742 188.414 229.915 1.00 107.20 400 TYR A CA 1
ATOM 1277 C C . TYR A 1 400 ? 148.836 187.436 228.748 1.00 109.74 400 TYR A C 1
ATOM 1278 O O . TYR A 1 400 ? 149.820 186.700 228.627 1.00 111.77 400 TYR A O 1
ATOM 1287 N N . GLY A 1 401 ? 147.819 187.433 227.891 1.00 102.25 401 GLY A N 1
ATOM 1288 C CA . GLY A 1 401 ? 147.732 186.500 226.780 1.00 99.82 401 GLY A CA 1
ATOM 1289 C C . GLY A 1 401 ? 147.988 187.195 225.453 1.00 100.65 401 GLY A C 1
ATOM 1290 O O . GLY A 1 401 ? 147.461 188.279 225.196 1.00 102.51 401 GLY A O 1
ATOM 1291 N N . LEU A 1 402 ? 148.801 186.550 224.619 1.00 81.37 402 LEU A N 1
ATOM 1292 C CA . LEU A 1 402 ? 149.118 187.034 223.284 1.00 78.26 402 LEU A CA 1
ATOM 1293 C C . LEU A 1 402 ? 149.038 185.877 222.298 1.00 79.05 402 LEU A C 1
ATOM 1294 O O . LEU A 1 402 ? 149.312 184.725 222.647 1.00 89.93 402 LEU A O 1
ATOM 1299 N N . VAL A 1 403 ? 148.655 186.189 221.063 1.00 60.66 403 VAL A N 1
ATOM 1300 C CA . VAL A 1 403 ? 148.583 185.213 219.983 1.00 65.29 403 VAL A CA 1
ATOM 1301 C C . VAL A 1 403 ? 149.683 185.522 218.978 1.00 67.96 403 VAL A C 1
ATOM 1302 O O . VAL A 1 403 ? 149.818 186.666 218.527 1.00 73.76 403 VAL A O 1
ATOM 1306 N N . LEU A 1 404 ? 150.464 184.505 218.629 1.00 61.24 404 LEU A N 1
ATOM 1307 C CA . LEU A 1 404 ? 151.575 184.639 217.696 1.00 64.54 404 LEU A CA 1
ATOM 1308 C C . LEU A 1 404 ? 151.290 183.824 216.443 1.00 61.51 404 LEU A C 1
ATOM 1309 O O . LEU A 1 404 ? 150.946 182.640 216.532 1.00 66.31 404 LEU A O 1
ATOM 1314 N N . PHE A 1 405 ? 151.434 184.456 215.282 1.00 57.57 405 PHE A N 1
ATOM 1315 C CA . PHE A 1 405 ? 151.245 183.805 213.987 1.00 56.31 405 PHE A CA 1
ATOM 1316 C C . PHE A 1 405 ? 152.606 183.749 213.297 1.00 63.26 405 PHE A C 1
ATOM 1317 O O . PHE A 1 405 ? 152.960 184.632 212.514 1.00 72.39 405 PHE A O 1
ATOM 1325 N N . ASN A 1 406 ? 153.365 182.699 213.589 1.00 69.57 406 ASN A N 1
ATOM 1326 C CA . ASN A 1 406 ? 154.690 182.526 213.018 1.00 69.20 406 ASN A CA 1
ATOM 1327 C C . ASN A 1 406 ? 154.594 181.959 211.608 1.00 72.04 406 ASN A C 1
ATOM 1328 O O . ASN A 1 406 ? 153.692 181.176 211.294 1.00 82.41 406 ASN A O 1
ATOM 1333 N N . ASP A 1 407 ? 155.543 182.366 210.760 1.00 67.84 407 ASP A N 1
ATOM 1334 C CA . ASP A 1 407 ? 155.612 181.937 209.361 1.00 67.70 407 ASP A CA 1
ATOM 1335 C C . ASP A 1 407 ? 154.310 182.244 208.622 1.00 72.10 407 ASP A C 1
ATOM 1336 O O . ASP A 1 407 ? 153.698 181.373 208.000 1.00 79.10 407 ASP A O 1
ATOM 1341 N N . VAL A 1 408 ? 153.883 183.507 208.699 1.00 74.75 408 VAL A N 1
ATOM 1342 C CA . VAL A 1 408 ? 152.636 183.922 208.068 1.00 68.40 408 VAL A CA 1
ATOM 1343 C C . VAL A 1 408 ? 152.740 183.981 206.552 1.00 70.23 408 VAL A C 1
ATOM 1344 O O . VAL A 1 408 ? 151.710 184.018 205.870 1.00 79.84 408 VAL A O 1
ATOM 1348 N N . ASP A 1 409 ? 153.955 183.980 206.002 1.00 76.37 409 ASP A N 1
ATOM 1349 C CA . ASP A 1 409 ? 154.142 183.990 204.558 1.00 74.81 409 ASP A CA 1
ATOM 1350 C C . ASP A 1 409 ? 154.073 182.601 203.938 1.00 81.97 409 ASP A C 1
ATOM 1351 O O . ASP A 1 409 ? 154.003 182.493 202.709 1.00 86.05 409 ASP A O 1
ATOM 1356 N N . VAL A 1 410 ? 154.089 181.548 204.747 1.00 72.78 410 VAL A N 1
ATOM 1357 C CA . VAL A 1 410 ? 153.988 180.176 204.253 1.00 68.81 410 VAL A CA 1
ATOM 1358 C C . VAL A 1 410 ? 152.532 179.764 204.442 1.00 70.13 410 VAL A C 1
ATOM 1359 O O . VAL A 1 410 ? 152.109 179.359 205.527 1.00 73.72 410 VAL A O 1
ATOM 1363 N N . LEU A 1 411 ? 151.750 179.879 203.372 1.00 74.15 411 LEU A N 1
ATOM 1364 C CA . LEU A 1 411 ? 150.347 179.497 203.387 1.00 70.89 411 LEU A CA 1
ATOM 1365 C C . LEU A 1 411 ? 150.042 178.624 202.181 1.00 72.10 411 LEU A C 1
ATOM 1366 O O . LEU A 1 411 ? 150.545 178.868 201.081 1.00 80.51 411 LEU A O 1
ATOM 1371 N N . PHE A 1 412 ? 149.215 177.607 202.396 1.00 65.63 412 PHE A N 1
ATOM 1372 C CA . PHE A 1 412 ? 148.807 176.691 201.343 1.00 70.45 412 PHE A CA 1
ATOM 1373 C C . PHE A 1 412 ? 147.406 177.046 200.861 1.00 80.22 412 PHE A C 1
ATOM 1374 O O . PHE A 1 412 ? 146.608 177.631 201.598 1.00 84.37 412 PHE A O 1
ATOM 1382 N N . LYS A 1 413 ? 147.121 176.694 199.605 1.00 81.65 413 LYS A N 1
ATOM 1383 C CA . LYS A 1 413 ? 145.899 177.166 198.961 1.00 77.67 413 LYS A CA 1
ATOM 1384 C C . LYS A 1 413 ? 144.649 176.601 199.628 1.00 83.63 413 LYS A C 1
ATOM 1385 O O . LYS A 1 413 ? 143.679 177.333 199.853 1.00 85.46 413 LYS A O 1
ATOM 1391 N N . GLU A 1 414 ? 144.648 175.308 199.952 1.00 93.94 414 GLU A N 1
ATOM 1392 C CA . GLU A 1 414 ? 143.468 174.671 200.530 1.00 95.45 414 GLU A CA 1
ATOM 1393 C C . GLU A 1 414 ? 143.591 174.438 202.031 1.00 95.00 414 GLU A C 1
ATOM 1394 O O . GLU A 1 414 ? 142.634 174.681 202.773 1.00 101.92 414 GLU A O 1
ATOM 1400 N N . HIS A 1 415 ? 144.750 173.962 202.493 1.00 74.92 415 HIS A N 1
ATOM 1401 C CA . HIS A 1 415 ? 144.949 173.696 203.915 1.00 73.46 415 HIS A CA 1
ATOM 1402 C C . HIS A 1 415 ? 144.778 174.939 204.773 1.00 80.02 415 HIS A C 1
ATOM 1403 O O . HIS A 1 415 ? 144.367 174.826 205.933 1.00 86.30 415 HIS A O 1
ATOM 1410 N N . ASP A 1 416 ? 145.078 176.113 204.234 1.00 73.16 416 ASP A N 1
ATOM 1411 C CA . ASP A 1 416 ? 144.964 177.373 204.953 1.00 73.10 416 ASP A CA 1
ATOM 1412 C C . ASP A 1 416 ? 143.915 178.267 204.306 1.00 78.34 416 ASP A C 1
ATOM 1413 O O . ASP A 1 416 ? 144.109 179.474 204.148 1.00 82.24 416 ASP A O 1
ATOM 1418 N N . ARG A 1 417 ? 142.788 177.673 203.916 1.00 87.99 417 ARG A N 1
ATOM 1419 C CA . ARG A 1 417 ? 141.713 178.433 203.293 1.00 89.11 417 ARG A CA 1
ATOM 1420 C C . ARG A 1 417 ? 141.091 179.399 204.292 1.00 92.56 417 ARG A C 1
ATOM 1421 O O . ARG A 1 417 ? 140.829 179.046 205.445 1.00 95.22 417 ARG A O 1
ATOM 1429 N N . GLY A 1 418 ? 140.851 180.627 203.838 1.00 85.47 418 GLY A N 1
ATOM 1430 C CA . GLY A 1 418 ? 140.286 181.637 204.708 1.00 81.13 418 GLY A CA 1
ATOM 1431 C C . GLY A 1 418 ? 141.206 182.103 205.810 1.00 83.89 418 GLY A C 1
ATOM 1432 O O . GLY A 1 418 ? 140.730 182.626 206.820 1.00 91.32 418 GLY A O 1
ATOM 1433 N N . TYR A 1 419 ? 142.519 181.917 205.649 1.00 74.41 419 TYR A N 1
ATOM 1434 C CA . TYR A 1 419 ? 143.461 182.333 206.683 1.00 76.04 419 TYR A CA 1
ATOM 1435 C C . TYR A 1 419 ? 143.457 183.846 206.854 1.00 78.68 419 TYR A C 1
ATOM 1436 O O . TYR A 1 419 ? 143.368 184.355 207.977 1.00 83.92 419 TYR A O 1
ATOM 1445 N N . TRP A 1 420 ? 143.551 184.583 205.745 1.00 71.89 420 TRP A N 1
ATOM 1446 C CA . TRP A 1 420 ? 143.586 186.038 205.828 1.00 68.07 420 TRP A CA 1
ATOM 1447 C C . TRP A 1 420 ? 142.250 186.607 206.285 1.00 73.60 420 TRP A C 1
ATOM 1448 O O . TRP A 1 420 ? 142.218 187.644 206.957 1.00 78.91 420 TRP A O 1
ATOM 1459 N N . ALA A 1 421 ? 141.144 185.952 205.928 1.00 80.84 421 ALA A N 1
ATOM 1460 C CA . ALA A 1 421 ? 139.842 186.371 206.436 1.00 83.04 421 ALA A CA 1
ATOM 1461 C C . ALA A 1 421 ? 139.741 186.144 207.939 1.00 80.74 421 ALA A C 1
ATOM 1462 O O . ALA A 1 421 ? 139.090 186.920 208.647 1.00 85.46 421 ALA A O 1
ATOM 1464 N N . MET A 1 422 ? 140.371 185.077 208.440 1.00 83.34 422 MET A N 1
ATOM 1465 C CA . MET A 1 422 ? 140.371 184.821 209.877 1.00 88.29 422 MET A CA 1
ATOM 1466 C C . MET A 1 422 ? 141.127 185.910 210.630 1.00 90.21 422 MET A C 1
ATOM 1467 O O . MET A 1 422 ? 140.706 186.332 211.714 1.00 93.76 422 MET A O 1
ATOM 1472 N N . ILE A 1 423 ? 142.245 186.379 210.068 1.00 84.66 423 ILE A N 1
ATOM 1473 C CA . ILE A 1 423 ? 142.999 187.462 210.694 1.00 84.15 423 ILE A CA 1
ATOM 1474 C C . ILE A 1 423 ? 142.160 188.731 210.756 1.00 86.50 423 ILE A C 1
ATOM 1475 O O . ILE A 1 423 ? 142.137 189.429 211.777 1.00 87.93 423 ILE A O 1
ATOM 1480 N N . SER A 1 424 ? 141.454 189.048 209.666 1.00 92.53 424 SER A N 1
ATOM 1481 C CA . SER A 1 424 ? 140.572 190.211 209.665 1.00 91.93 424 SER A CA 1
ATOM 1482 C C . SER A 1 424 ? 139.447 190.049 210.679 1.00 91.14 424 SER A C 1
ATOM 1483 O O . SER A 1 424 ? 139.053 191.016 211.341 1.00 86.10 424 SER A O 1
ATOM 1486 N N . LYS A 1 425 ? 138.911 188.833 210.806 1.00 97.59 425 LYS A N 1
ATOM 1487 C CA . LYS A 1 425 ? 137.925 188.562 211.847 1.00 97.67 425 LYS A CA 1
ATOM 1488 C C . LYS A 1 425 ? 138.534 188.729 213.234 1.00 98.68 425 LYS A C 1
ATOM 1489 O O . LYS A 1 425 ? 137.885 189.250 214.148 1.00 100.48 425 LYS A O 1
ATOM 1495 N N . LEU A 1 426 ? 139.782 188.287 213.409 1.00 93.43 426 LEU A N 1
ATOM 1496 C CA . LEU A 1 426 ? 140.447 188.434 214.699 1.00 91.91 426 LEU A CA 1
ATOM 1497 C C . LEU A 1 426 ? 140.777 189.892 214.994 1.00 97.09 426 LEU A C 1
ATOM 1498 O O . LEU A 1 426 ? 140.806 190.302 216.159 1.00 100.62 426 LEU A O 1
ATOM 1503 N N . CYS A 1 427 ? 141.037 190.690 213.954 1.00 102.97 427 CYS A N 1
ATOM 1504 C CA . CYS A 1 427 ? 141.320 192.107 214.157 1.00 104.06 427 CYS A CA 1
ATOM 1505 C C . CYS A 1 427 ? 140.148 192.848 214.783 1.00 104.16 427 CYS A C 1
ATOM 1506 O O . CYS A 1 427 ? 140.362 193.828 215.505 1.00 102.91 427 CYS A O 1
ATOM 1509 N N . GLU A 1 428 ? 138.917 192.404 214.527 1.00 116.02 428 GLU A N 1
ATOM 1510 C CA . GLU A 1 428 ? 137.748 193.090 215.064 1.00 115.78 428 GLU A CA 1
ATOM 1511 C C . GLU A 1 428 ? 137.356 192.537 216.430 1.00 115.39 428 GLU A C 1
ATOM 1512 O O . GLU A 1 428 ? 137.304 193.274 217.420 1.00 115.69 428 GLU A O 1
ATOM 1518 N N . PHE A 1 429 ? 137.078 191.237 216.501 1.00 115.89 429 PHE A N 1
ATOM 1519 C CA . PHE A 1 429 ? 136.551 190.621 217.718 1.00 115.89 429 PHE A CA 1
ATOM 1520 C C . PHE A 1 429 ? 137.671 189.912 218.481 1.00 117.42 429 PHE A C 1
ATOM 1521 O O . PHE A 1 429 ? 137.792 188.686 218.483 1.00 119.07 429 PHE A O 1
ATOM 1529 N N . SER A 1 430 ? 138.494 190.720 219.148 1.00 106.89 430 SER A N 1
ATOM 1530 C CA . SER A 1 430 ? 139.538 190.199 220.020 1.00 105.99 430 SER A CA 1
ATOM 1531 C C . SER A 1 430 ? 140.016 191.312 220.939 1.00 105.58 430 SER A C 1
ATOM 1532 O O . SER A 1 430 ? 140.118 192.468 220.523 1.00 105.49 430 SER A O 1
ATOM 1535 N N . ARG A 1 431 ? 140.312 190.950 222.187 1.00 112.24 431 ARG A N 1
ATOM 1536 C CA . ARG A 1 431 ? 140.861 191.875 223.169 1.00 114.27 431 ARG A CA 1
ATOM 1537 C C . ARG A 1 431 ? 142.246 191.438 223.638 1.00 114.99 431 ARG A C 1
ATOM 1538 O O . ARG A 1 431 ? 142.663 191.757 224.753 1.00 116.73 431 ARG A O 1
ATOM 1546 N N . ARG A 1 432 ? 142.964 190.698 222.793 1.00 103.15 432 ARG A N 1
ATOM 1547 C CA . ARG A 1 432 ? 144.314 190.250 223.083 1.00 99.44 432 ARG A CA 1
ATOM 1548 C C . ARG A 1 432 ? 145.227 190.610 221.919 1.00 100.71 432 ARG A C 1
ATOM 1549 O O . ARG A 1 432 ? 144.792 190.595 220.761 1.00 104.09 432 ARG A O 1
ATOM 1557 N N . PRO A 1 433 ? 146.486 190.951 222.190 1.00 83.75 433 PRO A N 1
ATOM 1558 C CA . PRO A 1 433 ? 147.392 191.348 221.106 1.00 80.48 433 PRO A CA 1
ATOM 1559 C C . PRO A 1 433 ? 147.719 190.187 220.180 1.00 81.66 433 PRO A C 1
ATOM 1560 O O . PRO A 1 433 ? 147.747 189.022 220.584 1.00 89.08 433 PRO A O 1
ATOM 1564 N N . LEU A 1 434 ? 147.970 190.525 218.915 1.00 71.29 434 LEU A N 1
ATOM 1565 C CA . LEU A 1 434 ? 148.286 189.550 217.880 1.00 72.70 434 LEU A CA 1
ATOM 1566 C C . LEU A 1 434 ? 149.588 189.935 217.194 1.00 72.24 434 LEU A C 1
ATOM 1567 O O . LEU A 1 434 ? 149.826 191.113 216.911 1.00 76.21 434 LEU A O 1
ATOM 1572 N N . VAL A 1 435 ? 150.430 188.937 216.931 1.00 63.20 435 VAL A N 1
ATOM 1573 C CA . VAL A 1 435 ? 151.722 189.131 216.281 1.00 65.12 435 VAL A CA 1
ATOM 1574 C C . VAL A 1 435 ? 151.818 188.172 215.103 1.00 68.90 435 VAL A C 1
ATOM 1575 O O . VAL A 1 435 ? 151.500 186.985 215.237 1.00 76.30 435 VAL A O 1
ATOM 1579 N N . LEU A 1 436 ? 152.253 188.684 213.953 1.00 61.76 436 LEU A N 1
ATOM 1580 C CA . LEU A 1 436 ? 152.493 187.870 212.764 1.00 64.15 436 LEU A CA 1
ATOM 1581 C C . LEU A 1 436 ? 153.892 188.169 212.243 1.00 69.46 436 LEU A C 1
ATOM 1582 O O . LEU A 1 436 ? 154.134 189.243 211.682 1.00 77.88 436 LEU A O 1
ATOM 1587 N N . THR A 1 437 ? 154.807 187.223 212.428 1.00 71.96 437 THR A N 1
ATOM 1588 C CA . THR A 1 437 ? 156.166 187.348 211.924 1.00 66.15 437 THR A CA 1
ATOM 1589 C C . THR A 1 437 ? 156.266 186.747 210.528 1.00 66.43 437 THR A C 1
ATOM 1590 O O . THR A 1 437 ? 155.549 185.804 210.182 1.00 71.24 437 THR A O 1
ATOM 1594 N N . CYS A 1 438 ? 157.169 187.303 209.725 1.00 75.76 438 CYS A N 1
ATOM 1595 C CA . CYS A 1 438 ? 157.334 186.862 208.347 1.00 76.33 438 CYS A CA 1
ATOM 1596 C C . CYS A 1 438 ? 158.735 187.222 207.876 1.00 78.39 438 CYS A C 1
ATOM 1597 O O . CYS A 1 438 ? 159.469 187.957 208.540 1.00 82.02 438 CYS A O 1
ATOM 1600 N N . LYS A 1 439 ? 159.099 186.679 206.713 1.00 88.03 439 LYS A N 1
ATOM 1601 C CA . LYS A 1 439 ? 160.345 187.028 206.050 1.00 92.47 439 LYS A CA 1
ATOM 1602 C C . LYS A 1 439 ? 160.151 187.925 204.838 1.00 92.58 439 LYS A C 1
ATOM 1603 O O . LYS A 1 439 ? 161.078 188.657 204.478 1.00 90.13 439 LYS A O 1
ATOM 1609 N N . ASP A 1 440 ? 158.979 187.888 204.206 1.00 103.31 440 ASP A N 1
ATOM 1610 C CA . ASP A 1 440 ? 158.660 188.748 203.072 1.00 104.98 440 ASP A CA 1
ATOM 1611 C C . ASP A 1 440 ? 157.307 189.395 203.323 1.00 105.21 440 ASP A C 1
ATOM 1612 O O . ASP A 1 440 ? 156.341 188.705 203.666 1.00 106.41 440 ASP A O 1
ATOM 1617 N N . LEU A 1 441 ? 157.239 190.715 203.153 1.00 92.18 441 LEU A N 1
ATOM 1618 C CA . LEU A 1 441 ? 156.010 191.463 203.388 1.00 88.39 441 LEU A CA 1
ATOM 1619 C C . LEU A 1 441 ? 155.033 191.393 202.220 1.00 92.08 441 LEU A C 1
ATOM 1620 O O . LEU A 1 441 ? 153.862 191.750 202.392 1.00 95.28 441 LEU A O 1
ATOM 1625 N N . SER A 1 442 ? 155.475 190.935 201.048 1.00 89.64 442 SER A N 1
ATOM 1626 C CA . SER A 1 442 ? 154.588 190.888 199.890 1.00 90.43 442 SER A CA 1
ATOM 1627 C C . SER A 1 442 ? 153.468 189.873 200.075 1.00 91.85 442 SER A C 1
ATOM 1628 O O . SER A 1 442 ? 152.388 190.029 199.492 1.00 90.58 442 SER A O 1
ATOM 1631 N N . LEU A 1 443 ? 153.703 188.827 200.870 1.00 90.07 443 LEU A N 1
ATOM 1632 C CA . LEU A 1 443 ? 152.667 187.822 201.094 1.00 87.02 443 LEU A CA 1
ATOM 1633 C C . LEU A 1 443 ? 151.528 188.380 201.938 1.00 82.58 443 LEU A C 1
ATOM 1634 O O . LEU A 1 443 ? 150.365 188.004 201.747 1.00 85.09 443 LEU A O 1
ATOM 1639 N N . VAL A 1 444 ? 151.842 189.263 202.882 1.00 75.52 444 VAL A N 1
ATOM 1640 C CA . VAL A 1 444 ? 150.795 189.923 203.670 1.00 75.07 444 VAL A CA 1
ATOM 1641 C C . VAL A 1 444 ? 149.970 190.817 202.751 1.00 82.79 444 VAL A C 1
ATOM 1642 O O . VAL A 1 444 ? 150.546 191.547 201.921 1.00 91.45 444 VAL A O 1
ATOM 1646 N N . PRO A 1 445 ? 148.639 190.789 202.832 1.00 84.88 445 PRO A N 1
ATOM 1647 C CA . PRO A 1 445 ? 147.829 191.649 201.961 1.00 87.39 445 PRO A CA 1
ATOM 1648 C C . PRO A 1 445 ? 148.081 193.123 202.236 1.00 91.42 445 PRO A C 1
ATOM 1649 O O . PRO A 1 445 ? 148.439 193.521 203.347 1.00 92.04 445 PRO A O 1
ATOM 1653 N N . SER A 1 446 ? 147.897 193.937 201.192 1.00 99.93 446 SER A N 1
ATOM 1654 C CA . SER A 1 446 ? 148.135 195.371 201.305 1.00 99.05 446 SER A CA 1
ATOM 1655 C C . SER A 1 446 ? 147.194 196.042 202.297 1.00 96.48 446 SER A C 1
ATOM 1656 O O . SER A 1 446 ? 147.512 197.127 202.796 1.00 99.80 446 SER A O 1
ATOM 1659 N N . GLU A 1 447 ? 146.042 195.432 202.585 1.00 100.97 447 GLU A N 1
ATOM 1660 C CA . GLU A 1 447 ? 145.127 195.998 203.571 1.00 102.61 447 GLU A CA 1
ATOM 1661 C C . GLU A 1 447 ? 145.748 195.991 204.963 1.00 104.03 447 GLU A C 1
ATOM 1662 O O . GLU A 1 447 ? 145.819 197.029 205.629 1.00 105.06 447 GLU A O 1
ATOM 1668 N N . LEU A 1 448 ? 146.233 194.827 205.407 1.00 98.26 448 LEU A N 1
ATOM 1669 C CA . LEU A 1 448 ? 146.795 194.707 206.749 1.00 98.26 448 LEU A CA 1
ATOM 1670 C C . LEU A 1 448 ? 148.063 195.530 206.923 1.00 100.66 448 LEU A C 1
ATOM 1671 O O . LEU A 1 448 ? 148.401 195.896 208.055 1.00 100.50 448 LEU A O 1
ATOM 1676 N N . ILE A 1 449 ? 148.774 195.819 205.833 1.00 95.81 449 ILE A N 1
ATOM 1677 C CA . ILE A 1 449 ? 149.933 196.702 205.912 1.00 95.02 449 ILE A CA 1
ATOM 1678 C C . ILE A 1 449 ? 149.498 198.115 206.287 1.00 98.39 449 ILE A C 1
ATOM 1679 O O . ILE A 1 449 ? 150.174 198.804 207.061 1.00 103.77 449 ILE A O 1
ATOM 1684 N N . ALA A 1 450 ? 148.350 198.557 205.765 1.00 100.74 450 ALA A N 1
ATOM 1685 C CA . ALA A 1 450 ? 147.894 199.926 205.990 1.00 103.01 450 ALA A CA 1
ATOM 1686 C C . ALA A 1 450 ? 147.573 200.182 207.460 1.00 106.03 450 ALA A C 1
ATOM 1687 O O . ALA A 1 450 ? 147.945 201.224 208.010 1.00 103.62 450 ALA A O 1
ATOM 1689 N N . LEU A 1 451 ? 146.870 199.249 208.111 1.00 107.01 451 LEU A N 1
ATOM 1690 C CA . LEU A 1 451 ? 146.518 199.447 209.516 1.00 102.98 451 LEU A CA 1
ATOM 1691 C C . LEU A 1 451 ? 147.756 199.461 210.404 1.00 105.30 451 LEU A C 1
ATOM 1692 O O . LEU A 1 451 ? 147.847 200.264 211.340 1.00 110.81 451 LEU A O 1
ATOM 1697 N N . ALA A 1 452 ? 148.714 198.570 210.136 1.00 102.59 452 ALA A N 1
ATOM 1698 C CA . ALA A 1 452 ? 149.935 198.534 210.935 1.00 104.62 452 ALA A CA 1
ATOM 1699 C C . ALA A 1 452 ? 150.756 199.805 210.754 1.00 102.86 452 ALA A C 1
ATOM 1700 O O . ALA A 1 452 ? 151.313 200.336 211.722 1.00 103.55 452 ALA A O 1
ATOM 1702 N N . SER A 1 453 ? 150.847 200.304 209.518 1.00 103.90 453 SER A N 1
ATOM 1703 C CA . SER A 1 453 ? 151.614 201.519 209.262 1.00 104.45 453 SER A CA 1
ATOM 1704 C C . SER A 1 453 ? 150.966 202.734 209.917 1.00 105.65 453 SER A C 1
ATOM 1705 O O . SER A 1 453 ? 151.663 203.610 210.442 1.00 102.56 453 SER A O 1
ATOM 1708 N N . GLU A 1 454 ? 149.633 202.807 209.885 1.00 112.64 454 GLU A N 1
ATOM 1709 C CA . GLU A 1 454 ? 148.935 203.930 210.504 1.00 113.89 454 GLU A CA 1
ATOM 1710 C C . GLU A 1 454 ? 149.123 203.933 212.017 1.00 113.28 454 GLU A C 1
ATOM 1711 O O . GLU A 1 454 ? 149.287 204.995 212.629 1.00 111.41 454 GLU A O 1
ATOM 1717 N N . GLN A 1 455 ? 149.107 202.755 212.635 1.00 105.04 455 GLN A N 1
ATOM 1718 C CA . GLN A 1 455 ? 149.245 202.622 214.078 1.00 102.25 455 GLN A CA 1
ATOM 1719 C C . GLN A 1 455 ? 150.696 202.489 214.525 1.00 102.07 455 GLN A C 1
ATOM 1720 O O . GLN A 1 455 ? 150.942 202.249 215.712 1.00 99.90 455 GLN A O 1
ATOM 1726 N N . ASN A 1 456 ? 151.651 202.636 213.601 1.00 105.69 456 ASN A N 1
ATOM 1727 C CA . ASN A 1 456 ? 153.082 202.501 213.891 1.00 105.40 456 ASN A CA 1
ATOM 1728 C C . ASN A 1 456 ? 153.401 201.137 214.498 1.00 106.07 456 ASN A C 1
ATOM 1729 O O . ASN A 1 456 ? 154.223 201.017 215.409 1.00 105.72 456 ASN A O 1
ATOM 1734 N N . SER A 1 457 ? 152.743 200.100 213.988 1.00 104.14 457 SER A N 1
ATOM 1735 C CA . SER A 1 457 ? 152.942 198.727 214.430 1.00 98.38 457 SER A CA 1
ATOM 1736 C C . SER A 1 457 ? 153.486 197.871 213.292 1.00 101.92 457 SER A C 1
ATOM 1737 O O . SER A 1 457 ? 153.105 196.712 213.119 1.00 107.50 457 SER A O 1
ATOM 1740 N N . LEU A 1 458 ? 154.390 198.447 212.499 1.00 98.34 458 LEU A N 1
ATOM 1741 C CA . LEU A 1 458 ? 154.991 197.785 211.340 1.00 95.23 458 LEU A CA 1
ATOM 1742 C C . LEU A 1 458 ? 156.504 197.950 211.468 1.00 97.21 458 LEU A C 1
ATOM 1743 O O . LEU A 1 458 ? 157.072 198.938 210.995 1.00 102.84 458 LEU A O 1
ATOM 1748 N N . PHE A 1 459 ? 157.151 196.980 212.107 1.00 90.99 459 PHE A N 1
ATOM 1749 C CA . PHE A 1 459 ? 158.570 197.056 212.429 1.00 91.20 459 PHE A CA 1
ATOM 1750 C C . PHE A 1 459 ? 159.368 196.144 211.506 1.00 87.00 459 PHE A C 1
ATOM 1751 O O . PHE A 1 459 ? 158.983 194.993 211.277 1.00 88.61 459 PHE A O 1
ATOM 1759 N N . HIS A 1 460 ? 160.480 196.661 210.987 1.00 93.07 460 HIS A N 1
ATOM 1760 C CA . HIS A 1 460 ? 161.367 195.924 210.091 1.00 96.34 460 HIS A CA 1
ATOM 1761 C C . HIS A 1 460 ? 162.661 195.630 210.840 1.00 98.28 460 HIS A C 1
ATOM 1762 O O . HIS A 1 460 ? 163.431 196.548 211.142 1.00 103.58 460 HIS A O 1
ATOM 1769 N N . THR A 1 461 ? 162.904 194.354 211.125 1.00 93.31 461 THR A N 1
ATOM 1770 C CA . THR A 1 461 ? 164.123 193.912 211.800 1.00 96.61 461 THR A CA 1
ATOM 1771 C C . THR A 1 461 ? 165.098 193.419 210.737 1.00 98.14 461 THR A C 1
ATOM 1772 O O . THR A 1 461 ? 164.979 192.295 210.242 1.00 99.87 461 THR A O 1
ATOM 1776 N N . LYS A 1 462 ? 166.064 194.262 210.387 1.00 105.53 462 LYS A N 1
ATOM 1777 C CA . LYS A 1 462 ? 167.072 193.888 209.409 1.00 107.70 462 LYS A CA 1
ATOM 1778 C C . LYS A 1 462 ? 168.105 192.957 210.036 1.00 105.68 462 LYS A C 1
ATOM 1779 O O . LYS A 1 462 ? 168.196 192.817 211.259 1.00 102.70 462 LYS A O 1
ATOM 1785 N N . LYS A 1 463 ? 168.887 192.310 209.176 1.00 101.11 463 LYS A N 1
ATOM 1786 C CA . LYS A 1 463 ? 169.926 191.411 209.649 1.00 98.82 463 LYS A CA 1
ATOM 1787 C C . LYS A 1 463 ? 171.043 192.196 210.332 1.00 101.12 463 LYS A C 1
ATOM 1788 O O . LYS A 1 463 ? 171.273 193.377 210.057 1.00 105.06 463 LYS A O 1
ATOM 1794 N N . ILE A 1 464 ? 171.740 191.519 211.237 1.00 103.21 464 ILE A N 1
ATOM 1795 C CA . ILE A 1 464 ? 172.736 192.151 212.083 1.00 105.26 464 ILE A CA 1
ATOM 1796 C C . ILE A 1 464 ? 174.122 191.860 211.523 1.00 103.40 464 ILE A C 1
ATOM 1797 O O . ILE A 1 464 ? 174.332 190.910 210.764 1.00 100.77 464 ILE A O 1
ATOM 1802 N N . SER A 1 465 ? 175.083 192.701 211.899 1.00 103.06 465 SER A N 1
ATOM 1803 C CA . SER A 1 465 ? 176.453 192.550 211.431 1.00 102.17 465 SER A CA 1
ATOM 1804 C C . SER A 1 465 ? 177.075 191.267 211.971 1.00 102.14 465 SER A C 1
ATOM 1805 O O . SER A 1 465 ? 176.741 190.795 213.062 1.00 107.45 465 SER A O 1
ATOM 1808 N N . THR A 1 466 ? 177.993 190.699 211.184 1.00 98.65 466 THR A N 1
ATOM 1809 C CA . THR A 1 466 ? 178.653 189.461 211.585 1.00 101.20 466 THR A CA 1
ATOM 1810 C C . THR A 1 466 ? 179.584 189.673 212.772 1.00 101.14 466 THR A C 1
ATOM 1811 O O . THR A 1 466 ? 179.867 188.722 213.510 1.00 100.08 466 THR A O 1
ATOM 1815 N N . SER A 1 467 ? 180.077 190.899 212.964 1.00 101.77 467 SER A N 1
ATOM 1816 C CA . SER A 1 467 ? 180.954 191.178 214.097 1.00 103.69 467 SER A CA 1
ATOM 1817 C C . SER A 1 467 ? 180.219 191.011 215.421 1.00 104.97 467 SER A C 1
ATOM 1818 O O . SER A 1 467 ? 180.776 190.473 216.386 1.00 103.97 467 SER A O 1
ATOM 1821 N N . THR A 1 468 ? 178.969 191.477 215.490 1.00 99.88 468 THR A N 1
ATOM 1822 C CA . THR A 1 468 ? 178.180 191.310 216.707 1.00 98.39 468 THR A CA 1
ATOM 1823 C C . THR A 1 468 ? 177.894 189.839 216.982 1.00 101.09 468 THR A C 1
ATOM 1824 O O . THR A 1 468 ? 177.944 189.393 218.134 1.00 100.81 468 THR A O 1
ATOM 1828 N N . VAL A 1 469 ? 177.584 189.071 215.934 1.00 103.73 469 VAL A N 1
ATOM 1829 C CA . VAL A 1 469 ? 177.352 187.638 216.100 1.00 102.81 469 VAL A CA 1
ATOM 1830 C C . VAL A 1 469 ? 178.633 186.939 216.536 1.00 107.39 469 VAL A C 1
ATOM 1831 O O . VAL A 1 469 ? 178.609 186.030 217.375 1.00 108.41 469 VAL A O 1
ATOM 1835 N N . TYR A 1 470 ? 179.773 187.353 215.974 1.00 109.83 470 TYR A N 1
ATOM 1836 C CA . TYR A 1 470 ? 181.054 186.785 216.382 1.00 106.91 470 TYR A CA 1
ATOM 1837 C C . TYR A 1 470 ? 181.351 187.085 217.846 1.00 108.79 470 TYR A C 1
ATOM 1838 O O . TYR A 1 470 ? 181.859 186.224 218.574 1.00 111.76 470 TYR A O 1
ATOM 1847 N N . ALA A 1 471 ? 181.049 188.307 218.293 1.00 95.85 471 ALA A N 1
ATOM 1848 C CA . ALA A 1 471 ? 181.271 188.662 219.691 1.00 96.73 471 ALA A CA 1
ATOM 1849 C C . ALA A 1 471 ? 180.371 187.855 220.619 1.00 96.27 471 ALA A C 1
ATOM 1850 O O . ALA A 1 471 ? 180.808 187.414 221.687 1.00 99.69 471 ALA A O 1
ATOM 1852 N N . PHE A 1 472 ? 179.109 187.655 220.227 1.00 93.40 472 PHE A N 1
ATOM 1853 C CA . PHE A 1 472 ? 178.175 186.916 221.072 1.00 95.26 472 PHE A CA 1
ATOM 1854 C C . PHE A 1 472 ? 178.592 185.458 221.224 1.00 97.81 472 PHE A C 1
ATOM 1855 O O . PHE A 1 472 ? 178.419 184.865 222.295 1.00 99.05 472 PHE A O 1
ATOM 1863 N N . LEU A 1 473 ? 179.133 184.861 220.159 1.00 95.23 473 LEU A N 1
ATOM 1864 C CA . LEU A 1 473 ? 179.558 183.466 220.227 1.00 94.75 473 LEU A CA 1
ATOM 1865 C C . LEU A 1 473 ? 180.721 183.286 221.195 1.00 99.45 473 LEU A C 1
ATOM 1866 O O . LEU A 1 473 ? 180.831 182.247 221.858 1.00 98.86 473 LEU A O 1
ATOM 1871 N N . THR A 1 474 ? 181.608 184.282 221.280 1.00 105.42 474 THR A N 1
ATOM 1872 C CA . THR A 1 474 ? 182.733 184.196 222.206 1.00 103.90 474 THR A CA 1
ATOM 1873 C C . THR A 1 474 ? 182.259 184.173 223.655 1.00 103.71 474 THR A C 1
ATOM 1874 O O . THR A 1 474 ? 182.793 183.419 224.478 1.00 103.38 474 THR A O 1
ATOM 1878 N N . LYS A 1 475 ? 181.265 185.001 223.989 1.00 100.15 475 LYS A N 1
ATOM 1879 C CA . LYS A 1 475 ? 180.712 184.984 225.340 1.00 100.84 475 LYS A CA 1
ATOM 1880 C C . LYS A 1 475 ? 180.014 183.663 225.634 1.00 100.59 475 LYS A C 1
ATOM 1881 O O . LYS A 1 475 ? 180.102 183.141 226.752 1.00 99.21 475 LYS A O 1
ATOM 1887 N N . TYR A 1 476 ? 179.305 183.113 224.645 1.00 96.29 476 TYR A N 1
ATOM 1888 C CA . TYR A 1 476 ? 178.606 181.848 224.846 1.00 97.81 476 TYR A CA 1
ATOM 1889 C C . TYR A 1 476 ? 179.588 180.711 225.099 1.00 99.75 476 TYR A C 1
ATOM 1890 O O . TYR A 1 476 ? 179.428 179.943 226.054 1.00 104.39 476 TYR A O 1
ATOM 1899 N N . LEU A 1 477 ? 180.625 180.602 224.263 1.00 97.34 477 LEU A N 1
ATOM 1900 C CA . LEU A 1 477 ? 181.591 179.518 224.414 1.00 95.16 477 LEU A CA 1
ATOM 1901 C C . LEU A 1 477 ? 182.399 179.656 225.698 1.00 96.41 477 LEU A C 1
ATOM 1902 O O . LEU A 1 477 ? 182.910 178.658 226.220 1.00 93.02 477 LEU A O 1
ATOM 1907 N N . LYS A 1 478 ? 182.529 180.878 226.217 1.00 104.88 478 LYS A N 1
ATOM 1908 C CA . LYS A 1 478 ? 183.192 181.074 227.501 1.00 105.44 478 LYS A CA 1
ATOM 1909 C C . LYS A 1 478 ? 182.382 180.471 228.643 1.00 104.93 478 LYS A C 1
ATOM 1910 O O . LYS A 1 478 ? 182.961 179.965 229.612 1.00 108.32 478 LYS A O 1
ATOM 1916 N N . SER A 1 479 ? 181.050 180.493 228.534 1.00 101.45 479 SER A N 1
ATOM 1917 C CA . SER A 1 479 ? 180.199 179.968 229.598 1.00 103.37 479 SER A CA 1
ATOM 1918 C C . SER A 1 479 ? 180.409 178.474 229.812 1.00 104.86 479 SER A C 1
ATOM 1919 O O . SER A 1 479 ? 180.387 178.005 230.956 1.00 104.01 479 SER A O 1
ATOM 1922 N N . LEU A 1 480 ? 180.611 177.712 228.738 1.00 109.44 480 LEU A N 1
ATOM 1923 C CA . LEU A 1 480 ? 180.901 176.289 228.852 1.00 112.44 480 LEU A CA 1
ATOM 1924 C C . LEU A 1 480 ? 182.391 176.010 228.995 1.00 113.11 480 LEU A C 1
ATOM 1925 O O . LEU A 1 480 ? 182.788 174.839 228.996 1.00 111.88 480 LEU A O 1
ATOM 1930 N N . GLU A 1 481 ? 183.215 177.057 229.109 1.00 117.24 481 GLU A N 1
ATOM 1931 C CA . GLU A 1 481 ? 184.672 176.935 229.193 1.00 115.27 481 GLU A CA 1
ATOM 1932 C C . GLU A 1 481 ? 185.236 176.228 227.961 1.00 116.07 481 GLU A C 1
ATOM 1933 O O . GLU A 1 481 ? 185.937 175.218 228.056 1.00 118.60 481 GLU A O 1
ATOM 1939 N N . ILE A 1 482 ? 184.917 176.773 226.789 1.00 106.73 482 ILE A N 1
ATOM 1940 C CA . ILE A 1 482 ? 185.393 176.258 225.510 1.00 107.93 482 ILE A CA 1
ATOM 1941 C C . ILE A 1 482 ? 186.392 177.251 224.938 1.00 108.29 482 ILE A C 1
ATOM 1942 O O . ILE A 1 482 ? 186.086 178.442 224.804 1.00 107.49 482 ILE A O 1
ATOM 1947 N N . GLU A 1 483 ? 187.583 176.765 224.602 1.00 120.45 483 GLU A N 1
ATOM 1948 C CA . GLU A 1 483 ? 188.606 177.572 223.953 1.00 122.56 483 GLU A CA 1
ATOM 1949 C C . GLU A 1 483 ? 188.642 177.216 222.474 1.00 122.15 483 GLU A C 1
ATOM 1950 O O . GLU A 1 483 ? 188.841 176.051 222.115 1.00 122.40 483 GLU A O 1
ATOM 1956 N N . VAL A 1 484 ? 188.447 178.220 221.624 1.00 121.51 484 VAL A N 1
ATOM 1957 C CA . VAL A 1 484 ? 188.314 178.023 220.186 1.00 121.89 484 VAL A CA 1
ATOM 1958 C C . VAL A 1 484 ? 189.234 179.001 219.469 1.00 123.25 484 VAL A C 1
ATOM 1959 O O . VAL A 1 484 ? 189.277 180.189 219.808 1.00 122.56 484 VAL A O 1
ATOM 1963 N N . CYS A 1 485 ? 189.985 178.494 218.491 1.00 124.58 485 CYS A N 1
ATOM 1964 C CA . CYS A 1 485 ? 190.812 179.352 217.652 1.00 124.68 485 CYS A CA 1
ATOM 1965 C C . CYS A 1 485 ? 189.939 180.369 216.930 1.00 124.19 485 CYS A C 1
ATOM 1966 O O . CYS A 1 485 ? 188.918 180.012 216.332 1.00 123.98 485 CYS A O 1
ATOM 1969 N N . ASP A 1 486 ? 190.345 181.640 216.985 1.00 125.88 486 ASP A N 1
ATOM 1970 C CA . ASP A 1 486 ? 189.516 182.718 216.457 1.00 124.74 486 ASP A CA 1
ATOM 1971 C C . ASP A 1 486 ? 189.340 182.640 214.947 1.00 125.38 486 ASP A C 1
ATOM 1972 O O . ASP A 1 486 ? 188.365 183.187 214.420 1.00 128.75 486 ASP A O 1
ATOM 1977 N N . ASP A 1 487 ? 190.261 181.984 214.238 1.00 125.32 487 ASP A N 1
ATOM 1978 C CA . ASP A 1 487 ? 190.120 181.851 212.792 1.00 127.17 487 ASP A CA 1
ATOM 1979 C C . ASP A 1 487 ? 188.931 180.970 212.426 1.00 130.24 487 ASP A C 1
ATOM 1980 O O . ASP A 1 487 ? 188.190 181.279 211.485 1.00 129.91 487 ASP A O 1
ATOM 1985 N N . TRP A 1 488 ? 188.732 179.868 213.155 1.00 121.50 488 TRP A N 1
ATOM 1986 C CA . TRP A 1 488 ? 187.609 178.986 212.855 1.00 120.54 488 TRP A CA 1
ATOM 1987 C C . TRP A 1 488 ? 186.286 179.608 213.283 1.00 117.71 488 TRP A C 1
ATOM 1988 O O . TRP A 1 488 ? 185.273 179.462 212.588 1.00 118.08 488 TRP A O 1
ATOM 1999 N N . LEU A 1 489 ? 186.272 180.297 214.428 1.00 113.54 489 LEU A N 1
ATOM 2000 C CA . LEU A 1 489 ? 185.052 180.958 214.881 1.00 112.66 489 LEU A CA 1
ATOM 2001 C C . LEU A 1 489 ? 184.626 182.048 213.906 1.00 114.04 489 LEU A C 1
ATOM 2002 O O . LEU A 1 489 ? 183.429 182.240 213.660 1.00 117.40 489 LEU A O 1
ATOM 2007 N N . ARG A 1 490 ? 185.594 182.780 213.349 1.00 111.17 490 ARG A N 1
ATOM 2008 C CA . ARG A 1 490 ? 185.287 183.730 212.285 1.00 112.90 490 ARG A CA 1
ATOM 2009 C C . ARG A 1 490 ? 184.755 183.013 211.051 1.00 113.96 490 ARG A C 1
ATOM 2010 O O . ARG A 1 490 ? 183.859 183.521 210.366 1.00 113.11 490 ARG A O 1
ATOM 2018 N N . ASP A 1 491 ? 185.306 181.835 210.746 1.00 117.66 491 ASP A N 1
ATOM 2019 C CA . ASP A 1 491 ? 184.859 181.076 209.582 1.00 118.97 491 ASP A CA 1
ATOM 2020 C C . ASP A 1 491 ? 183.420 180.599 209.740 1.00 118.41 491 ASP A C 1
ATOM 2021 O O . ASP A 1 491 ? 182.643 180.636 208.780 1.00 118.83 491 ASP A O 1
ATOM 2026 N N . VAL A 1 492 ? 183.050 180.145 210.942 1.00 102.17 492 VAL A N 1
ATOM 2027 C CA . VAL A 1 492 ? 181.709 179.606 211.167 1.00 98.11 492 VAL A CA 1
ATOM 2028 C C . VAL A 1 492 ? 180.651 180.682 210.952 1.00 101.38 492 VAL A C 1
ATOM 2029 O O . VAL A 1 492 ? 179.609 180.433 210.334 1.00 102.87 492 VAL A O 1
ATOM 2033 N N . VAL A 1 493 ? 180.904 181.892 211.454 1.00 101.03 493 VAL A N 1
ATOM 2034 C CA . VAL A 1 493 ? 179.937 182.979 211.318 1.00 98.99 493 VAL A CA 1
ATOM 2035 C C . VAL A 1 493 ? 179.738 183.340 209.849 1.00 101.31 493 VAL A C 1
ATOM 2036 O O . VAL A 1 493 ? 178.623 183.659 209.418 1.00 104.95 493 VAL A O 1
ATOM 2040 N N . LYS A 1 494 ? 180.811 183.282 209.057 1.00 104.48 494 LYS A N 1
ATOM 2041 C CA . LYS A 1 494 ? 180.735 183.700 207.660 1.00 107.35 494 LYS A CA 1
ATOM 2042 C C . LYS A 1 494 ? 179.853 182.766 206.838 1.00 106.78 494 LYS A C 1
ATOM 2043 O O . LYS A 1 494 ? 178.979 183.221 206.091 1.00 106.99 494 LYS A O 1
ATOM 2049 N N . GLN A 1 495 ? 180.065 181.452 206.959 1.00 96.33 495 GLN A N 1
ATOM 2050 C CA . GLN A 1 495 ? 179.328 180.513 206.117 1.00 95.75 495 GLN A CA 1
ATOM 2051 C C . GLN A 1 495 ? 177.873 180.384 206.546 1.00 93.79 495 GLN A C 1
ATOM 2052 O O . GLN A 1 495 ? 177.009 180.081 205.715 1.00 95.20 495 GLN A O 1
ATOM 2058 N N . ASN A 1 496 ? 177.579 180.609 207.823 1.00 90.02 496 ASN A N 1
ATOM 2059 C CA . ASN A 1 496 ? 176.219 180.527 208.335 1.00 91.68 496 ASN A CA 1
ATOM 2060 C C . ASN A 1 496 ? 175.468 181.848 208.224 1.00 90.51 496 ASN A C 1
ATOM 2061 O O . ASN A 1 496 ? 174.340 181.946 208.717 1.00 95.17 496 ASN A O 1
ATOM 2066 N N . ASN A 1 497 ? 176.074 182.858 207.592 1.00 89.59 497 ASN A N 1
ATOM 2067 C CA . ASN A 1 497 ? 175.431 184.147 207.323 1.00 91.09 497 ASN A CA 1
ATOM 2068 C C . ASN A 1 497 ? 174.994 184.842 208.611 1.00 93.46 497 ASN A C 1
ATOM 2069 O O . ASN A 1 497 ? 173.893 185.393 208.694 1.00 97.20 497 ASN A O 1
ATOM 2074 N N . ALA A 1 498 ? 175.872 184.818 209.619 1.00 100.65 498 ALA A N 1
ATOM 2075 C CA . ALA A 1 498 ? 175.654 185.498 210.899 1.00 101.81 498 ALA A CA 1
ATOM 2076 C C . ALA A 1 498 ? 174.347 185.056 211.558 1.00 103.89 498 ALA A C 1
ATOM 2077 O O . ALA A 1 498 ? 173.570 185.869 212.064 1.00 103.80 498 ALA A O 1
ATOM 2079 N N . ASP A 1 499 ? 174.108 183.749 211.546 1.00 88.74 499 ASP A N 1
ATOM 2080 C CA . ASP A 1 499 ? 172.922 183.157 212.152 1.00 83.37 499 ASP A CA 1
ATOM 2081 C C . ASP A 1 499 ? 173.300 182.573 213.508 1.00 84.61 499 ASP A C 1
ATOM 2082 O O . ASP A 1 499 ? 174.139 181.670 213.585 1.00 90.99 499 ASP A O 1
ATOM 2087 N N . ILE A 1 500 ? 172.683 183.090 214.572 1.00 79.76 500 ILE A N 1
ATOM 2088 C CA . ILE A 1 500 ? 173.000 182.613 215.914 1.00 80.65 500 ILE A CA 1
ATOM 2089 C C . ILE A 1 500 ? 172.515 181.179 216.105 1.00 80.06 500 ILE A C 1
ATOM 2090 O O . ILE A 1 500 ? 173.167 180.374 216.782 1.00 79.71 500 ILE A O 1
ATOM 2095 N N . ARG A 1 501 ? 171.373 180.830 215.507 1.00 71.89 501 ARG A N 1
ATOM 2096 C CA . ARG A 1 501 ? 170.852 179.474 215.646 1.00 69.91 501 ARG A CA 1
ATOM 2097 C C . ARG A 1 501 ? 171.653 178.483 214.811 1.00 68.12 501 ARG A C 1
ATOM 2098 O O . ARG A 1 501 ? 171.945 177.371 215.268 1.00 72.74 501 ARG A O 1
ATOM 2106 N N . LYS A 1 502 ? 172.006 178.863 213.580 1.00 64.25 502 LYS A N 1
ATOM 2107 C CA . LYS A 1 502 ? 172.779 177.972 212.720 1.00 63.90 502 LYS A CA 1
ATOM 2108 C C . LYS A 1 502 ? 174.168 177.719 213.290 1.00 71.13 502 LYS A C 1
ATOM 2109 O O . LYS A 1 502 ? 174.662 176.586 213.259 1.00 73.13 502 LYS A O 1
ATOM 2115 N N . CYS A 1 503 ? 174.818 178.766 213.808 1.00 73.53 503 CYS A N 1
ATOM 2116 C CA . CYS A 1 503 ? 176.150 178.602 214.382 1.00 67.20 503 CYS A CA 1
ATOM 2117 C C . CYS A 1 503 ? 176.118 177.728 215.629 1.00 72.98 503 CYS A C 1
ATOM 2118 O O . CYS A 1 503 ? 176.985 176.867 215.809 1.00 82.49 503 CYS A O 1
ATOM 2121 N N . LEU A 1 504 ? 175.127 177.932 216.501 1.00 67.76 504 LEU A N 1
ATOM 2122 C CA . LEU A 1 504 ? 175.036 177.125 217.714 1.00 65.56 504 LEU A CA 1
ATOM 2123 C C . LEU A 1 504 ? 174.768 175.662 217.382 1.00 68.54 504 LEU A C 1
ATOM 2124 O O . LEU A 1 504 ? 175.281 174.761 218.056 1.00 73.64 504 LEU A O 1
ATOM 2129 N N . MET A 1 505 ? 173.957 175.407 216.353 1.00 71.70 505 MET A N 1
ATOM 2130 C CA . MET A 1 505 ? 173.851 174.053 215.818 1.00 71.53 505 MET A CA 1
ATOM 2131 C C . MET A 1 505 ? 175.183 173.595 215.239 1.00 74.33 505 MET A C 1
ATOM 2132 O O . MET A 1 505 ? 175.598 172.448 215.441 1.00 79.24 505 MET A O 1
ATOM 2137 N N . HIS A 1 506 ? 175.866 174.486 214.515 1.00 72.48 506 HIS A N 1
ATOM 2138 C CA . HIS A 1 506 ? 177.171 174.165 213.945 1.00 70.79 506 HIS A CA 1
ATOM 2139 C C . HIS A 1 506 ? 178.201 173.915 215.042 1.00 78.12 506 HIS A C 1
ATOM 2140 O O . HIS A 1 506 ? 179.023 172.998 214.930 1.00 80.04 506 HIS A O 1
ATOM 2147 N N . LEU A 1 507 ? 178.176 174.722 216.106 1.00 85.24 507 LEU A N 1
ATOM 2148 C CA . LEU A 1 507 ? 179.140 174.549 217.188 1.00 79.86 507 LEU A CA 1
ATOM 2149 C C . LEU A 1 507 ? 178.882 173.267 217.970 1.00 82.21 507 LEU A C 1
ATOM 2150 O O . LEU A 1 507 ? 179.828 172.622 218.434 1.00 85.09 507 LEU A O 1
ATOM 2155 N N . GLN A 1 508 ? 177.612 172.883 218.127 1.00 74.30 508 GLN A N 1
ATOM 2156 C CA . GLN A 1 508 ? 177.276 171.744 218.978 1.00 71.12 508 GLN A CA 1
ATOM 2157 C C . GLN A 1 508 ? 177.883 170.449 218.452 1.00 77.91 508 GLN A C 1
ATOM 2158 O O . GLN A 1 508 ? 178.388 169.630 219.229 1.00 81.65 508 GLN A O 1
ATOM 2164 N N . PHE A 1 509 ? 177.840 170.242 217.134 1.00 81.23 509 PHE A N 1
ATOM 2165 C CA . PHE A 1 509 ? 178.394 169.020 216.560 1.00 79.40 509 PHE A CA 1
ATOM 2166 C C . PHE A 1 509 ? 179.916 168.999 216.648 1.00 84.47 509 PHE A C 1
ATOM 2167 O O . PHE A 1 509 ? 180.513 167.954 216.931 1.00 89.77 509 PHE A O 1
ATOM 2175 N N . TRP A 1 510 ? 180.560 170.139 216.412 1.00 79.96 510 TRP A N 1
ATOM 2176 C CA . TRP A 1 510 ? 182.005 170.201 216.238 1.00 80.62 510 TRP A CA 1
ATOM 2177 C C . TRP A 1 510 ? 182.763 170.574 217.506 1.00 86.06 510 TRP A C 1
ATOM 2178 O O . TRP A 1 510 ? 183.988 170.719 217.453 1.00 90.77 510 TRP A O 1
ATOM 2189 N N . CYS A 1 511 ? 182.081 170.735 218.638 1.00 88.71 511 CYS A N 1
ATOM 2190 C CA . CYS A 1 511 ? 182.729 171.055 219.907 1.00 89.03 511 CYS A CA 1
ATOM 2191 C C . CYS A 1 511 ? 182.601 169.910 220.908 1.00 91.80 511 CYS A C 1
ATOM 2192 O O . CYS A 1 511 ? 182.427 170.129 222.108 1.00 91.38 511 CYS A O 1
ATOM 2195 N N . VAL A 1 512 ? 182.682 168.676 220.423 1.00 98.28 512 VAL A N 1
ATOM 2196 C CA . VAL A 1 512 ? 182.663 167.505 221.280 1.00 97.69 512 VAL A CA 1
ATOM 2197 C C . VAL A 1 512 ? 184.100 1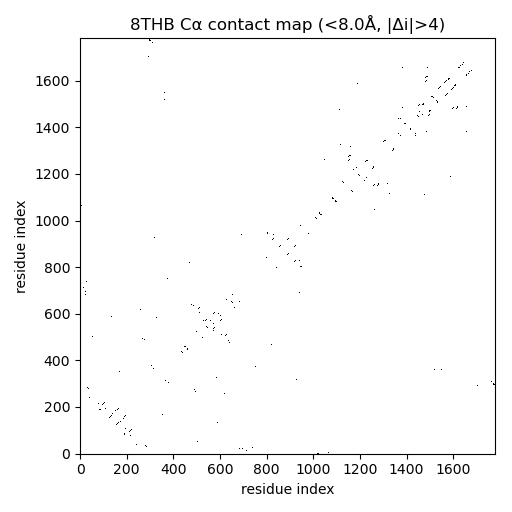67.108 221.593 1.00 98.60 512 VAL A C 1
ATOM 2198 O O . VAL A 1 512 ? 185.046 167.478 220.892 1.00 95.66 512 VAL A O 1
ATOM 2202 N N . ASP A 1 513 ? 184.266 166.338 222.667 1.00 114.25 513 ASP A N 1
ATOM 2203 C CA . ASP A 1 513 ? 185.588 165.969 223.174 1.00 117.31 513 ASP A CA 1
ATOM 2204 C C . ASP A 1 513 ? 186.126 164.747 222.434 1.00 114.53 513 ASP A C 1
ATOM 2205 O O . ASP A 1 513 ? 186.126 163.626 222.943 1.00 112.71 513 ASP A O 1
ATOM 2210 N N . THR A 1 514 ? 186.630 164.975 221.222 1.00 113.15 514 THR A N 1
ATOM 2211 C CA . THR A 1 514 ? 187.276 163.928 220.446 1.00 114.01 514 THR A CA 1
ATOM 2212 C C . THR A 1 514 ? 188.640 164.416 219.980 1.00 113.23 514 THR A C 1
ATOM 2213 O O . THR A 1 514 ? 188.873 165.620 219.839 1.00 114.74 514 THR A O 1
ATOM 2217 N N . GLU A 1 515 ? 189.547 163.466 219.759 1.00 117.99 515 GLU A N 1
ATOM 2218 C CA . GLU A 1 515 ? 190.911 163.775 219.329 1.00 119.96 515 GLU A CA 1
ATOM 2219 C C . GLU A 1 515 ? 191.010 163.743 217.803 1.00 122.03 515 GLU A C 1
ATOM 2220 O O . GLU A 1 515 ? 191.824 163.035 217.210 1.00 120.32 515 GLU A O 1
ATOM 2226 N N . ALA A 1 516 ? 190.153 164.538 217.167 1.00 118.41 516 ALA A N 1
ATOM 2227 C CA . ALA A 1 516 ? 190.105 164.639 215.718 1.00 119.06 516 ALA A CA 1
ATOM 2228 C C . ALA A 1 516 ? 190.107 166.104 215.307 1.00 118.49 516 ALA A C 1
ATOM 2229 O O . ALA A 1 516 ? 189.579 166.965 216.017 1.00 117.83 516 ALA A O 1
ATOM 2231 N N . ASP A 1 517 ? 190.708 166.377 214.153 1.00 127.35 517 ASP A N 1
ATOM 2232 C CA . ASP A 1 517 ? 190.784 167.739 213.652 1.00 128.52 517 ASP A CA 1
ATOM 2233 C C . ASP A 1 517 ? 189.415 168.218 213.175 1.00 127.68 517 ASP A C 1
ATOM 2234 O O . ASP A 1 517 ? 188.490 167.431 212.949 1.00 128.51 517 ASP A O 1
ATOM 2239 N N . LEU A 1 518 ? 189.296 169.533 213.022 1.00 123.50 518 LEU A N 1
ATOM 2240 C CA . LEU A 1 518 ? 188.017 170.165 212.727 1.00 124.05 518 LEU A CA 1
ATOM 2241 C C . LEU A 1 518 ? 187.757 170.154 211.221 1.00 124.78 518 LEU A C 1
ATOM 2242 O O . LEU A 1 518 ? 188.512 169.577 210.433 1.00 125.52 518 LEU A O 1
ATOM 2247 N N . ILE A 1 519 ? 186.665 170.800 210.809 1.00 128.18 519 ILE A N 1
ATOM 2248 C CA . ILE A 1 519 ? 186.305 170.865 209.399 1.00 129.23 519 ILE A CA 1
ATOM 2249 C C . ILE A 1 519 ? 187.254 171.809 208.671 1.00 130.25 519 ILE A C 1
ATOM 2250 O O . ILE A 1 519 ? 187.653 172.854 209.203 1.00 134.33 519 ILE A O 1
ATOM 2255 N N . SER A 1 520 ? 187.643 171.427 207.451 1.00 144.47 520 SER A N 1
ATOM 2256 C CA . SER A 1 520 ? 188.554 172.257 206.668 1.00 146.01 520 SER A CA 1
ATOM 2257 C C . SER A 1 520 ? 187.917 173.594 206.309 1.00 147.44 520 SER A C 1
ATOM 2258 O O . SER A 1 520 ? 188.526 174.653 206.506 1.00 147.57 520 SER A O 1
ATOM 2261 N N . SER A 1 521 ? 186.685 173.560 205.791 1.00 151.01 521 SER A N 1
ATOM 2262 C CA . SER A 1 521 ? 185.941 174.752 205.389 1.00 151.00 521 SER A CA 1
ATOM 2263 C C . SER A 1 521 ? 186.740 175.614 204.419 1.00 151.15 521 SER A C 1
ATOM 2264 O O . SER A 1 521 ? 186.752 175.352 203.212 1.00 150.18 521 SER A O 1
ATOM 2267 N N . LYS A 1 522 ? 187.398 176.648 204.940 1.00 158.91 522 LYS A N 1
ATOM 2268 C CA . LYS A 1 522 ? 188.230 177.518 204.118 1.00 160.25 522 LYS A CA 1
ATOM 2269 C C . LYS A 1 522 ? 189.381 176.733 203.509 1.00 161.71 522 LYS A C 1
ATOM 2270 O O . LYS A 1 522 ? 190.088 176.002 204.208 1.00 161.87 522 LYS A O 1
ATOM 2276 N N . ASN A 1 523 ? 189.570 176.891 202.202 1.00 175.83 523 ASN A N 1
ATOM 2277 C CA . ASN A 1 523 ? 190.580 176.129 201.479 1.00 175.55 523 ASN A CA 1
ATOM 2278 C C . ASN A 1 523 ? 191.912 176.868 201.516 1.00 175.51 523 ASN A C 1
ATOM 2279 O O . ASN A 1 523 ? 191.990 178.040 201.133 1.00 175.12 523 ASN A O 1
ATOM 2284 N N . ARG A 1 524 ? 192.955 176.183 201.977 1.00 175.44 524 ARG A N 1
ATOM 2285 C CA . ARG A 1 524 ? 194.300 176.730 201.917 1.00 175.62 524 ARG A CA 1
ATOM 2286 C C . ARG A 1 524 ? 194.770 176.781 200.464 1.00 177.08 524 ARG A C 1
ATOM 2287 O O . ARG A 1 524 ? 194.171 176.177 199.570 1.00 176.43 524 ARG A O 1
ATOM 2295 N N . LEU A 1 525 ? 195.843 177.521 200.230 1.00 172.97 525 LEU A N 1
ATOM 2296 C CA . LEU A 1 525 ? 196.369 177.661 198.878 1.00 171.26 525 LEU A CA 1
ATOM 2297 C C . LEU A 1 525 ? 196.952 176.333 198.412 1.00 170.59 525 LEU A C 1
ATOM 2298 O O . LEU A 1 525 ? 197.888 175.823 199.042 1.00 169.34 525 LEU A O 1
ATOM 2303 N N . PRO A 1 526 ? 196.441 175.741 197.331 1.00 164.06 526 PRO A N 1
ATOM 2304 C CA . PRO A 1 526 ? 196.970 174.451 196.841 1.00 164.14 526 PRO A CA 1
ATOM 2305 C C . PRO A 1 526 ? 198.206 174.643 195.969 1.00 164.17 526 PRO A C 1
ATOM 2306 O O . PRO A 1 526 ? 198.192 174.431 194.749 1.00 162.25 526 PRO A O 1
ATOM 2310 N N . VAL A 1 527 ? 199.306 175.030 196.623 1.00 161.09 527 VAL A N 1
ATOM 2311 C CA . VAL A 1 527 ? 200.530 175.479 195.964 1.00 160.10 527 VAL A CA 1
ATOM 2312 C C . VAL A 1 527 ? 200.157 176.560 194.957 1.00 159.94 527 VAL A C 1
ATOM 2313 O O . VAL A 1 527 ? 200.511 176.482 193.775 1.00 159.09 527 VAL A O 1
ATOM 2317 N N . LEU A 1 528 ? 199.418 177.566 195.421 1.00 151.08 528 LEU A N 1
ATOM 2318 C CA . LEU A 1 528 ? 198.935 178.625 194.544 1.00 150.18 528 LEU A CA 1
ATOM 2319 C C . LEU A 1 528 ? 200.093 179.520 194.124 1.00 149.61 528 LEU A C 1
ATOM 2320 O O . LEU A 1 528 ? 200.698 180.201 194.959 1.00 149.45 528 LEU A O 1
ATOM 2325 N N . THR A 1 529 ? 200.403 179.517 192.828 1.00 149.21 529 THR A N 1
ATOM 2326 C CA . THR A 1 529 ? 201.458 180.354 192.256 1.00 149.94 529 THR A CA 1
ATOM 2327 C C . THR A 1 529 ? 200.849 181.107 191.077 1.00 149.97 529 THR A C 1
ATOM 2328 O O . THR A 1 529 ? 200.936 180.660 189.930 1.00 149.87 529 THR A O 1
ATOM 2332 N N . SER A 1 530 ? 200.232 182.251 191.365 1.00 140.22 530 SER A N 1
ATOM 2333 C CA . SER A 1 530 ? 199.661 183.108 190.327 1.00 138.00 530 SER A CA 1
ATOM 2334 C C . SER A 1 530 ? 200.712 184.100 189.828 1.00 139.31 530 SER A C 1
ATOM 2335 O O . SER A 1 530 ? 200.562 185.319 189.912 1.00 141.29 530 SER A O 1
ATOM 2338 N N . THR A 1 531 ? 201.798 183.541 189.302 1.00 141.68 531 THR A N 1
ATOM 2339 C CA . THR A 1 531 ? 202.918 184.342 188.838 1.00 142.49 531 THR A CA 1
ATOM 2340 C C . THR A 1 531 ? 202.547 185.093 187.560 1.00 141.98 531 THR A C 1
ATOM 2341 O O . THR A 1 531 ? 201.541 184.810 186.902 1.00 139.91 531 THR A O 1
ATOM 2345 N N . LEU A 1 532 ? 203.384 186.076 187.217 1.00 132.86 532 LEU A N 1
ATOM 2346 C CA . LEU A 1 532 ? 203.140 186.882 186.025 1.00 133.64 532 LEU A CA 1
ATOM 2347 C C . LEU A 1 532 ? 203.242 186.053 184.751 1.00 134.33 532 LEU A C 1
ATOM 2348 O O . LEU A 1 532 ? 202.588 186.371 183.751 1.00 132.36 532 LEU A O 1
ATOM 2353 N N . GLY A 1 533 ? 204.049 184.995 184.763 1.00 130.84 533 GLY A N 1
ATOM 2354 C CA . GLY A 1 533 ? 204.223 184.155 183.599 1.00 127.48 533 GLY A CA 1
ATOM 2355 C C . GLY A 1 533 ? 205.199 184.678 182.570 1.00 129.29 533 GLY A C 1
ATOM 2356 O O . GLY A 1 533 ? 205.395 184.017 181.540 1.00 128.12 533 GLY A O 1
ATOM 2357 N N . SER A 1 534 ? 205.796 185.850 182.803 1.00 129.84 534 SER A N 1
ATOM 2358 C CA . SER A 1 534 ? 206.815 186.444 181.941 1.00 128.59 534 SER A CA 1
ATOM 2359 C C . SER A 1 534 ? 206.289 186.728 180.539 1.00 127.20 534 SER A C 1
ATOM 2360 O O . SER A 1 534 ? 206.160 187.891 180.143 1.00 127.74 534 SER A O 1
ATOM 2363 N N . SER A 1 535 ? 205.983 185.678 179.782 1.00 105.86 535 SER A N 1
ATOM 2364 C CA . SER A 1 535 ? 205.553 185.835 178.400 1.00 104.91 535 SER A CA 1
ATOM 2365 C C . SER A 1 535 ? 204.060 186.127 178.334 1.00 100.57 535 SER A C 1
ATOM 2366 O O . SER A 1 535 ? 203.258 185.479 179.015 1.00 97.87 535 SER A O 1
ATOM 2369 N N . VAL A 1 536 ? 203.689 187.110 177.509 1.00 89.68 536 VAL A N 1
ATOM 2370 C CA . VAL A 1 536 ? 202.276 187.372 177.255 1.00 86.21 536 VAL A CA 1
ATOM 2371 C C . VAL A 1 536 ? 201.662 186.233 176.452 1.00 94.77 536 VAL A C 1
ATOM 2372 O O . VAL A 1 536 ? 200.442 186.026 176.482 1.00 102.57 536 VAL A O 1
ATOM 2376 N N . LYS A 1 537 ? 202.490 185.476 175.724 1.00 90.07 537 LYS A N 1
ATOM 2377 C CA . LYS A 1 537 ? 201.997 184.325 174.975 1.00 83.76 537 LYS A CA 1
ATOM 2378 C C . LYS A 1 537 ? 201.410 183.264 175.895 1.00 84.21 537 LYS A C 1
ATOM 2379 O O . LYS A 1 537 ? 200.384 182.657 175.566 1.00 87.64 537 LYS A O 1
ATOM 2385 N N . ASP A 1 538 ? 202.050 183.017 177.042 1.00 83.17 538 ASP A N 1
ATOM 2386 C CA . ASP A 1 538 ? 201.517 182.052 177.998 1.00 85.95 538 ASP A CA 1
ATOM 2387 C C . ASP A 1 538 ? 200.171 182.496 178.555 1.00 79.48 538 ASP A C 1
ATOM 2388 O O . ASP A 1 538 ? 199.262 181.672 178.708 1.00 81.67 538 ASP A O 1
ATOM 2393 N N . ILE A 1 539 ? 200.027 183.785 178.867 1.00 60.93 539 ILE A N 1
ATOM 2394 C CA . ILE A 1 539 ? 198.740 184.310 179.310 1.00 65.79 539 ILE A CA 1
ATOM 2395 C C . ILE A 1 539 ? 197.703 184.273 178.194 1.00 70.44 539 ILE A C 1
ATOM 2396 O O . ILE A 1 539 ? 196.531 183.967 178.455 1.00 77.10 539 ILE A O 1
ATOM 2401 N N . SER A 1 540 ? 198.109 184.545 176.949 1.00 74.50 540 SER A N 1
ATOM 2402 C CA . SER A 1 540 ? 197.188 184.492 175.819 1.00 71.74 540 SER A CA 1
ATOM 2403 C C . SER A 1 540 ? 196.586 183.107 175.620 1.00 71.25 540 SER A C 1
ATOM 2404 O O . SER A 1 540 ? 195.511 182.993 175.023 1.00 76.41 540 SER A O 1
ATOM 2407 N N . GLN A 1 541 ? 197.253 182.056 176.097 1.00 69.10 541 GLN A N 1
ATOM 2408 C CA . GLN A 1 541 ? 196.679 180.716 176.085 1.00 70.60 541 GLN A CA 1
ATOM 2409 C C . GLN A 1 541 ? 195.739 180.488 177.262 1.00 70.27 541 GLN A C 1
ATOM 2410 O O . GLN A 1 541 ? 194.705 179.829 177.111 1.00 76.93 541 GLN A O 1
ATOM 2416 N N . LEU A 1 542 ? 196.085 181.021 178.437 1.00 57.70 542 LEU A N 1
ATOM 2417 C CA . LEU A 1 542 ? 195.234 180.849 179.610 1.00 59.73 542 LEU A CA 1
ATOM 2418 C C . LEU A 1 542 ? 193.946 181.653 179.487 1.00 60.60 542 LEU A C 1
ATOM 2419 O O . LEU A 1 542 ? 192.870 181.173 179.863 1.00 63.51 542 LEU A O 1
ATOM 2424 N N . THR A 1 543 ? 194.037 182.882 178.972 1.00 61.96 543 THR A N 1
ATOM 2425 C CA . THR A 1 543 ? 192.841 183.700 178.793 1.00 62.22 543 THR A CA 1
ATOM 2426 C C . THR A 1 543 ? 191.898 183.079 177.770 1.00 67.23 543 THR A C 1
ATOM 2427 O O . THR A 1 543 ? 190.673 183.122 177.938 1.00 68.84 543 THR A O 1
ATOM 2431 N N . ASP A 1 544 ? 192.450 182.508 176.698 1.00 67.18 544 ASP A N 1
ATOM 2432 C CA . ASP A 1 544 ? 191.624 181.800 175.725 1.00 63.26 544 ASP A CA 1
ATOM 2433 C C . ASP A 1 544 ? 190.978 180.570 176.351 1.00 63.49 544 ASP A C 1
ATOM 2434 O O . ASP A 1 544 ? 189.809 180.267 176.088 1.00 73.45 544 ASP A O 1
ATOM 2439 N N . LEU A 1 545 ? 191.732 179.845 177.182 1.00 56.51 545 LEU A N 1
ATOM 2440 C CA . LEU A 1 545 ? 191.182 178.674 177.858 1.00 61.62 545 LEU A CA 1
ATOM 2441 C C . LEU A 1 545 ? 190.050 179.071 178.798 1.00 54.00 545 LEU A C 1
ATOM 2442 O O . LEU A 1 545 ? 189.025 178.383 178.875 1.00 53.84 545 LEU A O 1
ATOM 2447 N N . LEU A 1 546 ? 190.217 180.182 179.520 1.00 45.47 546 LEU A N 1
ATOM 2448 C CA . LEU A 1 546 ? 189.160 180.661 180.405 1.00 46.67 546 LEU A CA 1
ATOM 2449 C C . LEU A 1 546 ? 187.921 181.070 179.619 1.00 54.78 546 LEU A C 1
ATOM 2450 O O . LEU A 1 546 ? 186.791 180.795 180.039 1.00 57.61 546 LEU A O 1
ATOM 2455 N N . SER A 1 547 ? 188.112 181.739 178.479 1.00 55.38 547 SER A N 1
ATOM 2456 C CA . SER A 1 547 ? 186.978 182.185 177.677 1.00 48.97 547 SER A CA 1
ATOM 2457 C C . SER A 1 547 ? 186.228 181.002 177.074 1.00 44.20 547 SER A C 1
ATOM 2458 O O . SER A 1 547 ? 184.993 180.993 177.028 1.00 50.92 547 SER A O 1
ATOM 2461 N N . ILE A 1 548 ? 186.965 179.995 176.596 1.00 46.13 548 ILE A N 1
ATOM 2462 C CA . ILE A 1 548 ? 186.330 178.805 176.033 1.00 42.90 548 ILE A CA 1
ATOM 2463 C C . ILE A 1 548 ? 185.564 178.048 177.111 1.00 52.84 548 ILE A C 1
ATOM 2464 O O . ILE A 1 548 ? 184.440 177.582 176.884 1.00 57.33 548 ILE A O 1
ATOM 2469 N N . ASN A 1 549 ? 186.156 177.918 178.301 1.00 60.00 549 ASN A N 1
ATOM 2470 C CA . ASN A 1 549 ? 185.512 177.175 179.380 1.00 54.43 549 ASN A CA 1
ATOM 2471 C C . ASN A 1 549 ? 184.208 177.830 179.820 1.00 54.60 549 ASN A C 1
ATOM 2472 O O . ASN A 1 549 ? 183.273 177.132 180.229 1.00 64.97 549 ASN A O 1
ATOM 2477 N N . ASP A 1 550 ? 184.127 179.161 179.750 1.00 48.01 550 ASP A N 1
ATOM 2478 C CA . ASP A 1 550 ? 182.878 179.842 180.076 1.00 54.20 550 ASP A CA 1
ATOM 2479 C C . ASP A 1 550 ? 181.781 179.489 179.080 1.00 55.64 550 ASP A C 1
ATOM 2480 O O . ASP A 1 550 ? 180.612 179.351 179.460 1.00 64.30 550 ASP A O 1
ATOM 2485 N N . VAL A 1 551 ? 182.136 179.350 177.801 1.00 46.16 551 VAL A N 1
ATOM 2486 C CA . VAL A 1 551 ? 181.166 178.924 176.797 1.00 39.47 551 VAL A CA 1
ATOM 2487 C C . VAL A 1 551 ? 180.694 177.504 177.083 1.00 57.94 551 VAL A C 1
ATOM 2488 O O . VAL A 1 551 ? 179.505 177.190 176.949 1.00 60.72 551 VAL A O 1
ATOM 2492 N N . ILE A 1 552 ? 181.618 176.623 177.476 1.00 52.69 552 ILE A N 1
ATOM 2493 C CA . ILE A 1 552 ? 181.245 175.263 177.855 1.00 42.56 552 ILE A CA 1
ATOM 2494 C C . ILE A 1 552 ? 180.348 175.280 179.086 1.00 44.41 552 ILE A C 1
ATOM 2495 O O . ILE A 1 552 ? 179.353 174.549 179.159 1.00 55.44 552 ILE A O 1
ATOM 2500 N N . GLY A 1 553 ? 180.684 176.115 180.071 1.00 56.36 553 GLY A N 1
ATOM 2501 C CA . GLY A 1 553 ? 179.894 176.165 181.291 1.00 63.11 553 GLY A CA 1
ATOM 2502 C C . GLY A 1 553 ? 178.492 176.696 181.064 1.00 61.50 553 GLY A C 1
ATOM 2503 O O . GLY A 1 553 ? 177.535 176.249 181.699 1.00 67.41 553 GLY A O 1
ATOM 2504 N N . GLN A 1 554 ? 178.354 177.670 180.161 1.00 61.88 554 GLN A N 1
ATOM 2505 C CA . GLN A 1 554 ? 177.034 178.216 179.862 1.00 62.93 554 GLN A CA 1
ATOM 2506 C C . GLN A 1 554 ? 176.128 177.164 179.235 1.00 66.33 554 GLN A C 1
ATOM 2507 O O . GLN A 1 554 ? 174.934 177.095 179.548 1.00 69.61 554 GLN A O 1
ATOM 2513 N N . ALA A 1 555 ? 176.680 176.328 178.358 1.00 58.40 555 ALA A N 1
ATOM 2514 C CA . ALA A 1 555 ? 175.886 175.330 177.656 1.00 65.52 555 ALA A CA 1
ATOM 2515 C C . ALA A 1 555 ? 175.568 174.128 178.537 1.00 61.20 555 ALA A C 1
ATOM 2516 O O . ALA A 1 555 ? 174.396 173.817 178.766 1.00 66.13 555 ALA A O 1
ATOM 2518 N N . THR A 1 556 ? 176.605 173.459 179.047 1.00 61.18 556 THR A N 1
ATOM 2519 C CA . THR A 1 556 ? 176.426 172.145 179.662 1.00 64.75 556 THR A CA 1
ATOM 2520 C C . THR A 1 556 ? 175.636 172.217 180.966 1.00 68.53 556 THR A C 1
ATOM 2521 O O . THR A 1 556 ? 174.882 171.294 181.294 1.00 76.36 556 THR A O 1
ATOM 2525 N N . LEU A 1 557 ? 175.794 173.310 181.720 1.00 61.14 557 LEU A N 1
ATOM 2526 C CA . LEU A 1 557 ? 175.303 173.353 183.098 1.00 60.36 557 LEU A CA 1
ATOM 2527 C C . LEU A 1 557 ? 173.791 173.193 183.198 1.00 70.48 557 LEU A C 1
ATOM 2528 O O . LEU A 1 557 ? 173.288 172.704 184.216 1.00 75.08 557 LEU A O 1
ATOM 2533 N N . ASN A 1 558 ? 173.049 173.593 182.166 1.00 70.16 558 ASN A N 1
ATOM 2534 C CA . ASN A 1 558 ? 171.593 173.527 182.196 1.00 60.53 558 ASN A CA 1
ATOM 2535 C C . ASN A 1 558 ? 171.043 172.548 181.162 1.00 63.73 558 ASN A C 1
ATOM 2536 O O . ASN A 1 558 ? 169.949 172.746 180.633 1.00 74.27 558 ASN A O 1
ATOM 2541 N N . ARG A 1 559 ? 171.792 171.486 180.863 1.00 62.51 559 ARG A N 1
ATOM 2542 C CA . ARG A 1 559 ? 171.345 170.418 179.965 1.00 66.39 559 ARG A CA 1
ATOM 2543 C C . ARG A 1 559 ? 171.599 169.090 180.673 1.00 66.48 559 ARG A C 1
ATOM 2544 O O . ARG A 1 559 ? 172.695 168.530 180.590 1.00 67.26 559 ARG A O 1
ATOM 2552 N N . SER A 1 560 ? 170.583 168.591 181.369 1.00 74.47 560 SER A N 1
ATOM 2553 C CA . SER A 1 560 ? 170.674 167.342 182.109 1.00 68.39 560 SER A CA 1
ATOM 2554 C C . SER A 1 560 ? 169.994 166.217 181.340 1.00 74.82 560 SER A C 1
ATOM 2555 O O . SER A 1 560 ? 168.945 166.407 180.719 1.00 80.06 560 SER A O 1
ATOM 2558 N N . MET A 1 561 ? 170.610 165.036 181.383 1.00 73.27 561 MET A N 1
ATOM 2559 C CA . MET A 1 561 ? 170.062 163.865 180.710 1.00 69.31 561 MET A CA 1
ATOM 2560 C C . MET A 1 561 ? 168.950 163.201 181.514 1.00 69.24 561 MET A C 1
ATOM 2561 O O . MET A 1 561 ? 167.939 162.782 180.941 1.00 74.24 561 MET A O 1
ATOM 2566 N N . VAL A 1 562 ? 169.116 163.097 182.829 1.00 66.97 562 VAL A N 1
ATOM 2567 C CA . VAL A 1 562 ? 168.085 162.523 183.687 1.00 67.84 562 VAL A CA 1
ATOM 2568 C C . VAL A 1 562 ? 166.991 163.558 183.906 1.00 69.51 562 VAL A C 1
ATOM 2569 O O . VAL A 1 562 ? 167.271 164.719 184.226 1.00 75.53 562 VAL A O 1
ATOM 2573 N N . ARG A 1 563 ? 165.739 163.139 183.734 1.00 77.73 563 ARG A N 1
ATOM 2574 C CA . ARG A 1 563 ? 164.601 164.045 183.850 1.00 78.64 563 ARG A CA 1
ATOM 2575 C C . ARG A 1 563 ? 164.291 164.281 185.323 1.00 80.48 563 ARG A C 1
ATOM 2576 O O . ARG A 1 563 ? 164.067 163.331 186.079 1.00 92.06 563 ARG A O 1
ATOM 2584 N N . GLN A 1 564 ? 164.279 165.546 185.730 1.00 78.12 564 GLN A N 1
ATOM 2585 C CA . GLN A 1 564 ? 163.913 165.922 187.087 1.00 81.51 564 GLN A CA 1
ATOM 2586 C C . GLN A 1 564 ? 162.486 166.456 187.117 1.00 83.50 564 GLN A C 1
ATOM 2587 O O . GLN A 1 564 ? 162.039 167.142 186.195 1.00 84.68 564 GLN A O 1
ATOM 2593 N N . GLU A 1 565 ? 161.773 166.129 188.189 1.00 86.27 565 GLU A N 1
ATOM 2594 C CA . GLU A 1 565 ? 160.386 166.538 188.339 1.00 88.38 565 GLU A CA 1
ATOM 2595 C C . GLU A 1 565 ? 160.291 167.960 188.878 1.00 90.42 565 GLU A C 1
ATOM 2596 O O . GLU A 1 565 ? 161.251 168.518 189.416 1.00 91.06 565 GLU A O 1
ATOM 2602 N N . ILE A 1 566 ? 159.114 168.540 188.722 1.00 89.37 566 ILE A N 1
ATOM 2603 C CA . ILE A 1 566 ? 158.787 169.826 189.322 1.00 87.55 566 ILE A CA 1
ATOM 2604 C C . ILE A 1 566 ? 158.127 169.569 190.667 1.00 86.67 566 ILE A C 1
ATOM 2605 O O . ILE A 1 566 ? 157.447 168.556 190.866 1.00 88.47 566 ILE A O 1
ATOM 2610 N N . ASP A 1 567 ? 158.338 170.484 191.608 1.00 91.72 567 ASP A N 1
ATOM 2611 C CA . ASP A 1 567 ? 157.752 170.334 192.932 1.00 91.25 567 ASP A CA 1
ATOM 2612 C C . ASP A 1 567 ? 156.238 170.487 192.866 1.00 88.40 567 ASP A C 1
ATOM 2613 O O . ASP A 1 567 ? 155.712 171.338 192.144 1.00 89.42 567 ASP A O 1
ATOM 2618 N N . SER A 1 568 ? 155.536 169.651 193.628 1.00 87.93 568 SER A N 1
ATOM 2619 C CA . SER A 1 568 ? 154.081 169.693 193.675 1.00 88.15 568 SER A CA 1
ATOM 2620 C C . SER A 1 568 ? 153.551 170.784 194.594 1.00 88.37 568 SER A C 1
ATOM 2621 O O . SER A 1 568 ? 152.334 170.990 194.645 1.00 92.11 568 SER A O 1
ATOM 2624 N N . THR A 1 569 ? 154.427 171.483 195.319 1.00 84.05 569 THR A N 1
ATOM 2625 C CA . THR A 1 569 ? 154.011 172.538 196.230 1.00 81.70 569 THR A CA 1
ATOM 2626 C C . THR A 1 569 ? 154.291 173.942 195.716 1.00 85.33 569 THR A C 1
ATOM 2627 O O . THR A 1 569 ? 153.608 174.879 196.137 1.00 92.56 569 THR A O 1
ATOM 2631 N N . THR A 1 570 ? 155.273 174.117 194.836 1.00 88.27 570 THR A N 1
ATOM 2632 C CA . THR A 1 570 ? 155.478 175.418 194.216 1.00 88.19 570 THR A CA 1
ATOM 2633 C C . THR A 1 570 ? 154.361 175.701 193.220 1.00 85.01 570 THR A C 1
ATOM 2634 O O . THR A 1 570 ? 153.941 174.817 192.468 1.00 85.30 570 THR A O 1
ATOM 2638 N N . MET A 1 571 ? 153.873 176.939 193.223 1.00 81.95 571 MET A N 1
ATOM 2639 C CA . MET A 1 571 ? 152.795 177.330 192.321 1.00 84.56 571 MET A CA 1
ATOM 2640 C C . MET A 1 571 ? 153.349 177.384 190.901 1.00 89.19 571 MET A C 1
ATOM 2641 O O . MET A 1 571 ? 154.453 177.885 190.669 1.00 96.26 571 MET A O 1
ATOM 2646 N N . THR A 1 572 ? 152.610 176.816 189.960 1.00 93.28 572 THR A N 1
ATOM 2647 C CA . THR A 1 572 ? 153.009 176.730 188.566 1.00 91.18 572 THR A CA 1
ATOM 2648 C C . THR A 1 572 ? 151.853 177.142 187.665 1.00 96.94 572 THR A C 1
ATOM 2649 O O . THR A 1 572 ? 150.687 177.060 188.065 1.00 101.53 572 THR A O 1
ATOM 2653 N N . PRO A 1 573 ? 152.137 177.609 186.443 1.00 96.57 573 PRO A N 1
ATOM 2654 C CA . PRO A 1 573 ? 151.040 178.004 185.542 1.00 95.40 573 PRO A CA 1
ATOM 2655 C C . PRO A 1 573 ? 150.044 176.893 185.273 1.00 97.85 573 PRO A C 1
ATOM 2656 O O . PRO A 1 573 ? 148.847 177.173 185.136 1.00 97.75 573 PRO A O 1
ATOM 2660 N N . GLU A 1 574 ? 150.497 175.640 185.198 1.00 109.01 574 GLU A N 1
ATOM 2661 C CA . GLU A 1 574 ? 149.565 174.531 185.028 1.00 109.41 574 GLU A CA 1
ATOM 2662 C C . GLU A 1 574 ? 148.703 174.337 186.270 1.00 110.36 574 GLU A C 1
ATOM 2663 O O . GLU A 1 574 ? 147.518 174.000 186.163 1.00 114.56 574 GLU A O 1
ATOM 2669 N N . LYS A 1 575 ? 149.275 174.547 187.458 1.00 99.23 575 LYS A N 1
ATOM 2670 C CA . LYS A 1 575 ? 148.521 174.366 188.693 1.00 99.08 575 LYS A CA 1
ATOM 2671 C C . LYS A 1 575 ? 147.573 175.527 188.965 1.00 100.65 575 LYS A C 1
ATOM 2672 O O . LYS A 1 575 ? 146.544 175.336 189.624 1.00 105.03 575 LYS A O 1
ATOM 2678 N N . VAL A 1 576 ? 147.901 176.729 188.484 1.00 104.33 576 VAL A N 1
ATOM 2679 C CA . VAL A 1 576 ? 147.024 177.879 188.691 1.00 104.27 576 VAL A CA 1
ATOM 2680 C C . VAL A 1 576 ? 145.699 177.679 187.964 1.00 110.10 576 VAL A C 1
ATOM 2681 O O . VAL A 1 576 ? 144.623 177.915 188.527 1.00 112.50 576 VAL A O 1
ATOM 2685 N N . ASN A 1 577 ? 145.752 177.230 186.707 1.00 113.79 577 ASN A N 1
ATOM 2686 C CA . ASN A 1 577 ? 144.515 177.003 185.966 1.00 114.31 577 ASN A CA 1
ATOM 2687 C C . ASN A 1 577 ? 143.796 175.748 186.444 1.00 114.60 577 ASN A C 1
ATOM 2688 O O . ASN A 1 577 ? 142.578 175.631 186.270 1.00 115.10 577 ASN A O 1
ATOM 2693 N N . THR A 1 578 ? 144.529 174.803 187.039 1.00 114.34 578 THR A N 1
ATOM 2694 C CA . THR A 1 578 ? 143.894 173.600 187.568 1.00 114.64 578 THR A CA 1
ATOM 2695 C C . THR A 1 578 ? 142.983 173.922 188.744 1.00 115.51 578 THR A C 1
ATOM 2696 O O . THR A 1 578 ? 141.947 173.273 188.924 1.00 116.25 578 THR A O 1
ATOM 2700 N N . PHE A 1 579 ? 143.347 174.918 189.552 1.00 111.71 579 PHE A N 1
ATOM 2701 C CA . PHE A 1 579 ? 142.514 175.333 190.671 1.00 113.48 579 PHE A CA 1
ATOM 2702 C C . PHE A 1 579 ? 141.398 176.283 190.259 1.00 115.34 579 PHE A C 1
ATOM 2703 O O . PHE A 1 579 ? 140.514 176.564 191.077 1.00 116.36 579 PHE A O 1
ATOM 2711 N N . GLN A 1 580 ? 141.414 176.781 189.023 1.00 130.59 580 GLN A N 1
ATOM 2712 C CA . GLN A 1 580 ? 140.378 177.691 188.554 1.00 132.22 580 GLN A CA 1
ATOM 2713 C C . GLN A 1 580 ? 139.103 176.975 188.131 1.00 133.24 580 GLN A C 1
ATOM 2714 O O . GLN A 1 580 ? 138.065 177.629 187.985 1.00 134.11 580 GLN A O 1
ATOM 2720 N N . ASP A 1 581 ? 139.153 175.661 187.930 1.00 141.17 581 ASP A N 1
ATOM 2721 C CA . ASP A 1 581 ? 137.967 174.907 187.551 1.00 141.64 581 ASP A CA 1
ATOM 2722 C C . ASP A 1 581 ? 137.078 174.671 188.765 1.00 143.79 581 ASP A C 1
ATOM 2723 O O . ASP A 1 581 ? 137.554 174.293 189.839 1.00 142.84 581 ASP A O 1
ATOM 2728 N N . GLN A 1 582 ? 135.777 174.900 188.587 1.00 149.75 582 GLN A N 1
ATOM 2729 C CA . GLN A 1 582 ? 134.817 174.689 189.662 1.00 148.81 582 GLN A CA 1
ATOM 2730 C C . GLN A 1 582 ? 134.454 173.222 189.853 1.00 148.39 582 GLN A C 1
ATOM 2731 O O . GLN A 1 582 ? 133.885 172.872 190.892 1.00 148.20 582 GLN A O 1
ATOM 2737 N N . ASN A 1 583 ? 134.771 172.361 188.886 1.00 149.47 583 ASN A N 1
ATOM 2738 C CA . ASN A 1 583 ? 134.485 170.938 189.008 1.00 150.65 583 ASN A CA 1
ATOM 2739 C C . ASN A 1 583 ? 135.495 170.201 189.877 1.00 149.97 583 ASN A C 1
ATOM 2740 O O . ASN A 1 583 ? 135.272 169.028 190.196 1.00 149.13 583 ASN A O 1
ATOM 2745 N N . LEU A 1 584 ? 136.590 170.850 190.264 1.00 143.88 584 LEU A N 1
ATOM 2746 C CA . LEU A 1 584 ? 137.585 170.213 191.118 1.00 143.42 584 LEU A CA 1
ATOM 2747 C C . LEU A 1 584 ? 137.040 170.089 192.535 1.00 144.14 584 LEU A C 1
ATOM 2748 O O . LEU A 1 584 ? 136.762 171.097 193.193 1.00 144.04 584 LEU A O 1
ATOM 2753 N N . ASP A 1 585 ? 136.886 168.854 193.004 1.00 148.65 585 ASP A N 1
ATOM 2754 C CA . ASP A 1 585 ? 136.331 168.612 194.324 1.00 147.44 585 ASP A CA 1
ATOM 2755 C C . ASP A 1 585 ? 137.420 168.696 195.393 1.00 146.77 585 ASP A C 1
ATOM 2756 O O . ASP A 1 585 ? 138.594 168.953 195.112 1.00 147.69 585 ASP A O 1
ATOM 2761 N N . ASP A 1 586 ? 137.006 168.474 196.642 1.00 142.08 586 ASP A N 1
ATOM 2762 C CA . ASP A 1 586 ? 137.921 168.599 197.771 1.00 143.31 586 ASP A CA 1
ATOM 2763 C C . ASP A 1 586 ? 138.964 167.486 197.785 1.00 143.00 586 ASP A C 1
ATOM 2764 O O . ASP A 1 586 ? 140.119 167.728 198.155 1.00 141.99 586 ASP A O 1
ATOM 2769 N N . GLU A 1 587 ? 138.584 166.271 197.380 1.00 143.49 587 GLU A N 1
ATOM 2770 C CA . GLU A 1 587 ? 139.462 165.119 197.566 1.00 143.17 587 GLU A CA 1
ATOM 2771 C C . GLU A 1 587 ? 140.695 165.189 196.668 1.00 144.04 587 GLU A C 1
ATOM 2772 O O . GLU A 1 587 ? 141.754 164.659 197.025 1.00 143.19 587 GLU A O 1
ATOM 2778 N N . MET A 1 588 ? 140.589 165.836 195.507 1.00 141.39 588 MET A N 1
ATOM 2779 C CA . MET A 1 588 ? 141.735 165.956 194.613 1.00 142.07 588 MET A CA 1
ATOM 2780 C C . MET A 1 588 ? 142.471 167.281 194.752 1.00 142.02 588 MET A C 1
ATOM 2781 O O . MET A 1 588 ? 143.653 167.354 194.396 1.00 143.33 588 MET A O 1
ATOM 2786 N N . LYS A 1 589 ? 141.806 168.325 195.252 1.00 122.54 589 LYS A N 1
ATOM 2787 C CA . LYS A 1 589 ? 142.491 169.592 195.487 1.00 120.87 589 LYS A CA 1
ATOM 2788 C C . LYS A 1 589 ? 143.566 169.435 196.555 1.00 121.45 589 LYS A C 1
ATOM 2789 O O . LYS A 1 589 ? 144.649 170.026 196.455 1.00 123.13 589 LYS A O 1
ATOM 2795 N N . LEU A 1 590 ? 143.280 168.638 197.586 1.00 113.57 590 LEU A N 1
ATOM 2796 C CA . LEU A 1 590 ? 144.270 168.275 198.593 1.00 114.70 590 LEU A CA 1
ATOM 2797 C C . LEU A 1 590 ? 145.400 167.430 198.017 1.00 115.32 590 LEU A C 1
ATOM 2798 O O . LEU A 1 590 ? 146.533 167.525 198.500 1.00 114.68 590 LEU A O 1
ATOM 2803 N N . LYS A 1 591 ? 145.122 166.624 196.990 1.00 123.14 591 LYS A N 1
ATOM 2804 C CA . LYS A 1 591 ? 146.156 165.764 196.422 1.00 123.48 591 LYS A CA 1
ATOM 2805 C C . LYS A 1 591 ? 147.283 166.586 195.807 1.00 125.48 591 LYS A C 1
ATOM 2806 O O . LYS A 1 591 ? 148.461 166.233 195.942 1.00 124.72 591 LYS A O 1
ATOM 2812 N N . PHE A 1 592 ? 146.948 167.689 195.143 1.00 121.48 592 PHE A N 1
ATOM 2813 C CA . PHE A 1 592 ? 147.934 168.618 194.592 1.00 121.17 592 PHE A CA 1
ATOM 2814 C C . PHE A 1 592 ? 147.630 170.008 195.148 1.00 119.97 592 PHE A C 1
ATOM 2815 O O . PHE A 1 592 ? 146.887 170.783 194.544 1.00 117.98 592 PHE A O 1
ATOM 2823 N N . ASP A 1 593 ? 148.211 170.321 196.302 1.00 99.65 593 ASP A N 1
ATOM 2824 C CA . ASP A 1 593 ? 148.045 171.616 196.945 1.00 97.91 593 ASP A CA 1
ATOM 2825 C C . ASP A 1 593 ? 149.359 172.384 196.887 1.00 98.25 593 ASP A C 1
ATOM 2826 O O . ASP A 1 593 ? 150.426 171.828 197.163 1.00 99.44 593 ASP A O 1
ATOM 2831 N N . TYR A 1 594 ? 149.277 173.663 196.530 1.00 80.85 594 TYR A N 1
ATOM 2832 C CA . TYR A 1 594 ? 150.455 174.491 196.333 1.00 71.71 594 TYR A CA 1
ATOM 2833 C C . TYR A 1 594 ? 150.552 175.563 197.412 1.00 79.25 594 TYR A C 1
ATOM 2834 O O . TYR A 1 594 ? 149.544 175.994 197.979 1.00 89.97 594 TYR A O 1
ATOM 2843 N N . VAL A 1 595 ? 151.782 175.985 197.687 1.00 70.24 595 VAL A N 1
ATOM 2844 C CA . VAL A 1 595 ? 152.030 177.080 198.618 1.00 68.98 595 VAL A CA 1
ATOM 2845 C C . VAL A 1 595 ? 151.699 178.395 197.927 1.00 70.19 595 VAL A C 1
ATOM 2846 O O . VAL A 1 595 ? 152.106 178.629 196.783 1.00 73.98 595 VAL A O 1
ATOM 2850 N N . ILE A 1 596 ? 150.952 179.256 198.618 1.00 67.22 596 ILE A N 1
ATOM 2851 C CA . ILE A 1 596 ? 150.576 180.544 198.051 1.00 66.27 596 ILE A CA 1
ATOM 2852 C C . ILE A 1 596 ? 151.811 181.425 197.939 1.00 78.25 596 ILE A C 1
ATOM 2853 O O . ILE A 1 596 ? 152.545 181.623 198.917 1.00 82.80 596 ILE A O 1
ATOM 2858 N N . ASP A 1 597 ? 152.047 181.960 196.744 1.00 89.99 597 ASP A N 1
ATOM 2859 C CA . ASP A 1 597 ? 153.219 182.778 196.475 1.00 86.28 597 ASP A CA 1
ATOM 2860 C C . ASP A 1 597 ? 152.833 183.905 195.528 1.00 89.48 597 ASP A C 1
ATOM 2861 O O . ASP A 1 597 ? 151.815 183.846 194.835 1.00 95.42 597 ASP A O 1
ATOM 2866 N N . TYR A 1 598 ? 153.653 184.953 195.520 1.00 94.82 598 TYR A N 1
ATOM 2867 C CA . TYR A 1 598 ? 153.457 186.090 194.633 1.00 92.80 598 TYR A CA 1
ATOM 2868 C C . TYR A 1 598 ? 154.308 186.012 193.373 1.00 90.68 598 TYR A C 1
ATOM 2869 O O . TYR A 1 598 ? 154.240 186.921 192.539 1.00 94.57 598 TYR A O 1
ATOM 2878 N N . LYS A 1 599 ? 155.103 184.956 193.211 1.00 86.74 599 LYS A N 1
ATOM 2879 C CA . LYS A 1 599 ? 155.943 184.770 192.034 1.00 88.73 599 LYS A CA 1
ATOM 2880 C C . LYS A 1 599 ? 155.623 183.417 191.418 1.00 89.83 599 LYS A C 1
ATOM 2881 O O . LYS A 1 599 ? 155.683 182.392 192.104 1.00 100.49 599 LYS A O 1
ATOM 2887 N N . LEU A 1 600 ? 155.286 183.415 190.131 1.00 81.03 600 LEU A N 1
ATOM 2888 C CA . LEU A 1 600 ? 155.010 182.166 189.434 1.00 79.61 600 LEU A CA 1
ATOM 2889 C C . LEU A 1 600 ? 156.309 181.408 189.189 1.00 82.42 600 LEU A C 1
ATOM 2890 O O . LEU A 1 600 ? 157.286 181.975 188.690 1.00 91.10 600 LEU A O 1
ATOM 2895 N N . HIS A 1 601 ? 156.321 180.124 189.537 1.00 79.85 601 HIS A N 1
ATOM 2896 C CA . HIS A 1 601 ? 157.504 179.292 189.346 1.00 80.52 601 HIS A CA 1
ATOM 2897 C C . HIS A 1 601 ? 157.469 178.709 187.939 1.00 83.16 601 HIS A C 1
ATOM 2898 O O . HIS A 1 601 ? 156.669 177.813 187.650 1.00 87.25 601 HIS A O 1
ATOM 2905 N N . LEU A 1 602 ? 158.331 179.216 187.064 1.00 88.02 602 LEU A N 1
ATOM 2906 C CA . LEU A 1 602 ? 158.387 178.783 185.674 1.00 87.61 602 LEU A CA 1
ATOM 2907 C C . LEU A 1 602 ? 159.551 177.815 185.509 1.00 90.14 602 LEU A C 1
ATOM 2908 O O . LEU A 1 602 ? 160.708 178.186 185.734 1.00 92.13 602 LEU A O 1
ATOM 2913 N N . ASN A 1 603 ? 159.246 176.582 185.113 1.00 98.65 603 ASN A N 1
ATOM 2914 C CA . ASN A 1 603 ? 160.239 175.525 184.997 1.00 99.89 603 ASN A CA 1
ATOM 2915 C C . ASN A 1 603 ? 160.272 175.010 183.566 1.00 103.27 603 ASN A C 1
ATOM 2916 O O . ASN A 1 603 ? 159.221 174.812 182.948 1.00 103.17 603 ASN A O 1
ATOM 2921 N N . ASP A 1 604 ? 161.481 174.796 183.046 1.00 96.70 604 ASP A N 1
ATOM 2922 C CA . ASP A 1 604 ? 161.660 174.265 181.704 1.00 91.63 604 ASP A CA 1
ATOM 2923 C C . ASP A 1 604 ? 161.864 172.762 181.787 1.00 90.52 604 ASP A C 1
ATOM 2924 O O . ASP A 1 604 ? 162.858 172.317 182.382 1.00 94.60 604 ASP A O 1
ATOM 2929 N N . PRO A 1 605 ? 160.970 171.947 181.220 1.00 91.34 605 PRO A N 1
ATOM 2930 C CA . PRO A 1 605 ? 161.118 170.488 181.333 1.00 92.45 605 PRO A CA 1
ATOM 2931 C C . PRO A 1 605 ? 162.283 169.913 180.543 1.00 93.45 605 PRO A C 1
ATOM 2932 O O . PRO A 1 605 ? 162.613 168.738 180.736 1.00 95.74 605 PRO A O 1
ATOM 2936 N N . ASN A 1 606 ? 162.914 170.688 179.665 1.00 98.15 606 ASN A N 1
ATOM 2937 C CA . ASN A 1 606 ? 164.031 170.211 178.857 1.00 101.05 606 ASN A CA 1
ATOM 2938 C C . ASN A 1 606 ? 165.385 170.769 179.273 1.00 100.75 606 ASN A C 1
ATOM 2939 O O . ASN A 1 606 ? 166.386 170.056 179.187 1.00 101.07 606 ASN A O 1
ATOM 2944 N N . ARG A 1 607 ? 165.454 172.020 179.727 1.00 85.61 607 ARG A N 1
ATOM 2945 C CA . ARG A 1 607 ? 166.690 172.591 180.263 1.00 84.39 607 ARG A CA 1
ATOM 2946 C C . ARG A 1 607 ? 166.577 172.616 181.784 1.00 81.79 607 ARG A C 1
ATOM 2947 O O . ARG A 1 607 ? 165.866 173.448 182.353 1.00 87.43 607 ARG A O 1
ATOM 2955 N N . GLN A 1 608 ? 167.286 171.702 182.439 1.00 72.11 608 GLN A N 1
ATOM 2956 C CA . GLN A 1 608 ? 167.277 171.561 183.884 1.00 74.45 608 GLN A CA 1
ATOM 2957 C C . GLN A 1 608 ? 168.705 171.480 184.402 1.00 79.45 608 GLN A C 1
ATOM 2958 O O . GLN A 1 608 ? 169.608 171.059 183.673 1.00 87.29 608 GLN A O 1
ATOM 2964 N N . PRO A 1 609 ? 168.943 171.893 185.650 1.00 70.08 609 PRO A N 1
ATOM 2965 C CA . PRO A 1 609 ? 170.308 171.856 186.190 1.00 67.44 609 PRO A CA 1
ATOM 2966 C C . PRO A 1 609 ? 170.851 170.437 186.274 1.00 70.73 609 PRO A C 1
ATOM 2967 O O . PRO A 1 609 ? 170.113 169.474 186.495 1.00 74.32 609 PRO A O 1
ATOM 2971 N N . LEU A 1 610 ? 172.164 170.320 186.088 1.00 64.81 610 LEU A N 1
ATOM 2972 C CA . LEU A 1 610 ? 172.814 169.017 186.091 1.00 63.48 610 LEU A CA 1
ATOM 2973 C C . LEU A 1 610 ? 172.799 168.402 187.484 1.00 72.31 610 LEU A C 1
ATOM 2974 O O . LEU A 1 610 ? 173.002 169.088 188.490 1.00 81.29 610 LEU A O 1
ATOM 2979 N N . LEU A 1 611 ? 172.557 167.098 187.536 1.00 67.55 611 LEU A N 1
ATOM 2980 C CA . LEU A 1 611 ? 172.615 166.355 188.782 1.00 58.15 611 LEU A CA 1
ATOM 2981 C C . LEU A 1 611 ? 174.070 166.100 189.176 1.00 61.47 611 LEU A C 1
ATOM 2982 O O . LEU A 1 611 ? 174.956 166.084 188.316 1.00 65.39 611 LEU A O 1
ATOM 2987 N N . PRO A 1 612 ? 174.345 165.922 190.474 1.00 62.02 612 PRO A N 1
ATOM 2988 C CA . PRO A 1 612 ? 175.744 165.766 190.911 1.00 65.42 612 PRO A CA 1
ATOM 2989 C C . PRO A 1 612 ? 176.471 164.584 190.291 1.00 61.67 612 PRO A C 1
ATOM 2990 O O . PRO A 1 612 ? 177.681 164.679 190.048 1.00 62.97 612 PRO A O 1
ATOM 2994 N N . PHE A 1 613 ? 175.782 163.474 190.024 1.00 66.61 613 PHE A N 1
ATOM 2995 C CA . PHE A 1 613 ? 176.452 162.307 189.464 1.00 69.14 613 PHE A CA 1
ATOM 2996 C C . PHE A 1 613 ? 176.702 162.424 187.966 1.00 71.42 613 PHE A C 1
ATOM 2997 O O . PHE A 1 613 ? 177.463 161.618 187.420 1.00 70.06 613 PHE A O 1
ATOM 3005 N N . GLU A 1 614 ? 176.087 163.392 187.294 1.00 66.93 614 GLU A N 1
ATOM 3006 C CA . GLU A 1 614 ? 176.292 163.570 185.865 1.00 62.99 614 GLU A CA 1
ATOM 3007 C C . GLU A 1 614 ? 177.681 164.132 185.586 1.00 66.37 614 GLU A C 1
ATOM 3008 O O . GLU A 1 614 ? 178.296 164.781 186.437 1.00 71.95 614 GLU A O 1
ATOM 3014 N N . LEU A 1 615 ? 178.174 163.868 184.379 1.00 56.11 615 LEU A N 1
ATOM 3015 C CA . LEU A 1 615 ? 179.492 164.346 183.984 1.00 59.33 615 LEU A CA 1
ATOM 3016 C C . LEU A 1 615 ? 179.491 165.864 183.861 1.00 57.21 615 LEU A C 1
ATOM 3017 O O . LEU A 1 615 ? 178.596 166.449 183.242 1.00 63.13 615 LEU A O 1
ATOM 3022 N N . ASN A 1 616 ? 180.499 166.503 184.454 1.00 52.03 616 ASN A N 1
ATOM 3023 C CA . ASN A 1 616 ? 180.640 167.958 184.408 1.00 48.79 616 ASN A CA 1
ATOM 3024 C C . ASN A 1 616 ? 182.119 168.277 184.215 1.00 54.03 616 ASN A C 1
ATOM 3025 O O . ASN A 1 616 ? 182.913 168.164 185.153 1.00 57.76 616 ASN A O 1
ATOM 3030 N N . ILE A 1 617 ? 182.481 168.675 182.996 1.00 52.51 617 ILE A N 1
ATOM 3031 C CA . ILE A 1 617 ? 183.864 169.024 182.695 1.00 39.73 617 ILE A CA 1
ATOM 3032 C C . ILE A 1 617 ? 184.158 170.499 182.952 1.00 49.30 617 ILE A C 1
ATOM 3033 O O . ILE A 1 617 ? 185.332 170.875 183.077 1.00 57.54 617 ILE A O 1
ATOM 3038 N N . TYR A 1 618 ? 183.126 171.341 183.041 1.00 63.55 618 TYR A N 1
ATOM 3039 C CA . TYR A 1 618 ? 183.341 172.762 183.299 1.00 55.13 618 TYR A CA 1
ATOM 3040 C C . TYR A 1 618 ? 183.950 172.996 184.676 1.00 65.81 618 TYR A C 1
ATOM 3041 O O . TYR A 1 618 ? 184.855 173.824 184.829 1.00 72.51 618 TYR A O 1
ATOM 3050 N N . GLN A 1 619 ? 183.462 172.280 185.692 1.00 59.92 619 GLN A N 1
ATOM 3051 C CA . GLN A 1 619 ? 183.961 172.488 187.048 1.00 56.02 619 GLN A CA 1
ATOM 3052 C C . GLN A 1 619 ? 185.401 172.014 187.194 1.00 59.74 619 GLN A C 1
ATOM 3053 O O . GLN A 1 619 ? 186.198 172.651 187.893 1.00 72.93 619 GLN A O 1
ATOM 3059 N N . HIS A 1 620 ? 185.753 170.896 186.552 1.00 53.36 620 HIS A N 1
ATOM 3060 C CA . HIS A 1 620 ? 187.116 170.382 186.659 1.00 55.68 620 HIS A CA 1
ATOM 3061 C C . HIS A 1 620 ? 188.124 171.360 186.068 1.00 62.23 620 HIS A C 1
ATOM 3062 O O . HIS A 1 620 ? 189.206 171.562 186.630 1.00 73.49 620 HIS A O 1
ATOM 3069 N N . ILE A 1 621 ? 187.790 171.969 184.929 1.00 56.53 621 ILE A N 1
ATOM 3070 C CA . ILE A 1 621 ? 188.655 172.994 184.356 1.00 54.68 621 ILE A CA 1
ATOM 3071 C C . ILE A 1 621 ? 188.688 174.225 185.254 1.00 57.55 621 ILE A C 1
ATOM 3072 O O . ILE A 1 621 ? 189.750 174.819 185.477 1.00 67.97 621 ILE A O 1
ATOM 3077 N N . GLN A 1 622 ? 187.529 174.628 185.782 1.00 51.62 622 GLN A N 1
ATOM 3078 C CA . GLN A 1 622 ? 187.469 175.803 186.647 1.00 53.16 622 GLN A CA 1
ATOM 3079 C C . GLN A 1 622 ? 188.253 175.583 187.936 1.00 59.25 622 GLN A C 1
ATOM 3080 O O . GLN A 1 622 ? 188.996 176.466 188.381 1.00 68.67 622 GLN A O 1
ATOM 3086 N N . GLU A 1 623 ? 188.094 174.410 188.555 1.00 68.46 623 GLU A N 1
ATOM 3087 C CA . GLU A 1 623 ? 188.801 174.128 189.801 1.00 69.04 623 GLU A CA 1
ATOM 3088 C C . GLU A 1 623 ? 190.308 174.063 189.583 1.00 71.02 623 GLU A C 1
ATOM 3089 O O . GLU A 1 623 ? 191.082 174.564 190.407 1.00 81.60 623 GLU A O 1
ATOM 3095 N N . GLN A 1 624 ? 190.742 173.440 188.485 1.00 70.00 624 GLN A N 1
ATOM 3096 C CA . GLN A 1 624 ? 192.170 173.364 188.194 1.00 71.26 624 GLN A CA 1
ATOM 3097 C C . GLN A 1 624 ? 192.752 174.744 187.912 1.00 75.36 624 GLN A C 1
ATOM 3098 O O . GLN A 1 624 ? 193.861 175.061 188.358 1.00 86.47 624 GLN A O 1
ATOM 3104 N N . LEU A 1 625 ? 192.020 175.577 187.169 1.00 77.48 625 LEU A N 1
ATOM 3105 C CA . LEU A 1 625 ? 192.505 176.920 186.869 1.00 76.49 625 LEU A CA 1
ATOM 3106 C C . LEU A 1 625 ? 192.498 177.803 188.111 1.00 81.57 625 LEU A C 1
ATOM 3107 O O . LEU A 1 625 ? 193.413 178.610 188.310 1.00 88.88 625 LEU A O 1
ATOM 3112 N N . GLU A 1 626 ? 191.474 177.666 188.957 1.00 85.78 626 GLU A N 1
ATOM 3113 C CA . GLU A 1 626 ? 191.411 178.445 190.188 1.00 88.55 626 GLU A CA 1
ATOM 3114 C C . GLU A 1 626 ? 192.470 178.022 191.197 1.00 89.70 626 GLU A C 1
ATOM 3115 O O . GLU A 1 626 ? 192.801 178.805 192.093 1.00 93.07 626 GLU A O 1
ATOM 3121 N N . ALA A 1 627 ? 193.006 176.808 191.072 1.00 96.42 627 ALA A N 1
ATOM 3122 C CA . ALA A 1 627 ? 194.005 176.311 192.008 1.00 99.47 627 ALA A CA 1
ATOM 3123 C C . ALA A 1 627 ? 195.414 176.792 191.692 1.00 100.10 627 ALA A C 1
ATOM 3124 O O . ALA A 1 627 ? 196.319 176.578 192.505 1.00 105.39 627 ALA A O 1
ATOM 3126 N N . ARG A 1 628 ? 195.626 177.433 190.541 1.00 93.67 628 ARG A N 1
ATOM 3127 C CA . ARG A 1 628 ? 196.945 177.914 190.163 1.00 96.02 628 ARG A CA 1
ATOM 3128 C C . ARG A 1 628 ? 196.965 179.381 189.757 1.00 101.39 628 ARG A C 1
ATOM 3129 O O . ARG A 1 628 ? 198.045 179.910 189.471 1.00 102.73 628 ARG A O 1
ATOM 3137 N N . TYR A 1 629 ? 195.815 180.053 189.725 1.00 99.70 629 TYR A N 1
ATOM 3138 C CA . TYR A 1 629 ? 195.744 181.477 189.403 1.00 97.17 629 TYR A CA 1
ATOM 3139 C C . TYR A 1 629 ? 194.692 182.107 190.304 1.00 100.62 629 TYR A C 1
ATOM 3140 O O . TYR A 1 629 ? 193.511 181.753 190.226 1.00 100.99 629 TYR A O 1
ATOM 3149 N N . SER A 1 630 ? 195.123 183.039 191.158 1.00 112.52 630 SER A N 1
ATOM 3150 C CA . SER A 1 630 ? 194.249 183.563 192.204 1.00 111.85 630 SER A CA 1
ATOM 3151 C C . SER A 1 630 ? 193.125 184.420 191.633 1.00 106.80 630 SER A C 1
ATOM 3152 O O . SER A 1 630 ? 191.984 184.344 192.104 1.00 105.44 630 SER A O 1
ATOM 3155 N N . TYR A 1 631 ? 193.423 185.245 190.626 1.00 103.52 631 TYR A N 1
ATOM 3156 C CA . TYR A 1 631 ? 192.424 186.177 190.113 1.00 104.45 631 TYR A CA 1
ATOM 3157 C C . TYR A 1 631 ? 191.272 185.472 189.407 1.00 106.55 631 TYR A C 1
ATOM 3158 O O . TYR A 1 631 ? 190.221 186.089 189.201 1.00 107.66 631 TYR A O 1
ATOM 3167 N N . VAL A 1 632 ? 191.445 184.205 189.025 1.00 104.70 632 VAL A N 1
ATOM 3168 C CA . VAL A 1 632 ? 190.330 183.434 188.482 1.00 105.39 632 VAL A CA 1
ATOM 3169 C C . VAL A 1 632 ? 189.262 183.225 189.547 1.00 104.98 632 VAL A C 1
ATOM 3170 O O . VAL A 1 632 ? 188.061 183.351 189.279 1.00 101.88 632 VAL A O 1
ATOM 3174 N N . ARG A 1 633 ? 189.682 182.901 190.774 1.00 118.51 633 ARG A N 1
ATOM 3175 C CA . ARG A 1 633 ? 188.728 182.730 191.865 1.00 120.93 633 ARG A CA 1
ATOM 3176 C C . ARG A 1 633 ? 188.055 184.045 192.235 1.00 123.55 633 ARG A C 1
ATOM 3177 O O . ARG A 1 633 ? 186.882 184.049 192.627 1.00 123.28 633 ARG A O 1
ATOM 3185 N N . GLU A 1 634 ? 188.778 185.163 192.136 1.00 117.89 634 GLU A N 1
ATOM 3186 C CA . GLU A 1 634 ? 188.155 186.464 192.353 1.00 114.77 634 GLU A CA 1
ATOM 3187 C C . GLU A 1 634 ? 187.079 186.733 191.309 1.00 115.40 634 GLU A C 1
ATOM 3188 O O . GLU A 1 634 ? 185.987 187.211 191.640 1.00 114.66 634 GLU A O 1
ATOM 3194 N N . ALA A 1 635 ? 187.362 186.411 190.044 1.00 112.17 635 ALA A N 1
ATOM 3195 C CA . ALA A 1 635 ? 186.381 186.589 188.980 1.00 111.69 635 ALA A CA 1
ATOM 3196 C C . ALA A 1 635 ? 185.191 185.649 189.121 1.00 110.62 635 ALA A C 1
ATOM 3197 O O . ALA A 1 635 ? 184.157 185.882 188.487 1.00 108.16 635 ALA A O 1
ATOM 3199 N N . ASN A 1 636 ? 185.317 184.593 189.928 1.00 119.51 636 ASN A N 1
ATOM 3200 C CA . ASN A 1 636 ? 184.197 183.683 190.142 1.00 120.02 636 ASN A CA 1
ATOM 3201 C C . ASN A 1 636 ? 183.053 184.366 190.884 1.00 123.24 636 ASN A C 1
ATOM 3202 O O . ASN A 1 636 ? 181.883 184.046 190.645 1.00 121.75 636 ASN A O 1
ATOM 3207 N N . HIS A 1 637 ? 183.366 185.314 191.769 1.00 123.55 637 HIS A N 1
ATOM 3208 C CA . HIS A 1 637 ? 182.354 186.023 192.545 1.00 120.95 637 HIS A CA 1
ATOM 3209 C C . HIS A 1 637 ? 182.541 187.534 192.457 1.00 120.34 637 HIS A C 1
ATOM 3210 O O . HIS A 1 637 ? 182.297 188.252 193.430 1.00 122.06 637 HIS A O 1
ATOM 3217 N N . ARG A 1 638 ? 182.973 188.034 191.298 1.00 110.25 638 ARG A N 1
ATOM 3218 C CA . ARG A 1 638 ? 183.178 189.470 191.140 1.00 111.64 638 ARG A CA 1
ATOM 3219 C C . ARG A 1 638 ? 181.865 190.189 190.851 1.00 113.30 638 ARG A C 1
ATOM 3220 O O . ARG A 1 638 ? 181.427 191.043 191.629 1.00 113.33 638 ARG A O 1
ATOM 3228 N N . LEU A 1 639 ? 181.220 189.850 189.734 1.00 112.25 639 LEU A N 1
ATOM 3229 C CA . LEU A 1 639 ? 179.973 190.485 189.303 1.00 111.64 639 LEU A CA 1
ATOM 3230 C C . LEU A 1 639 ? 178.977 189.382 188.953 1.00 111.32 639 LEU A C 1
ATOM 3231 O O . LEU A 1 639 ? 178.952 188.895 187.819 1.00 112.22 639 LEU A O 1
ATOM 3236 N N . ASP A 1 640 ? 178.157 188.991 189.925 1.00 120.96 640 ASP A N 1
ATOM 3237 C CA . ASP A 1 640 ? 177.125 187.994 189.687 1.00 122.04 640 ASP A CA 1
ATOM 3238 C C . ASP A 1 640 ? 175.891 188.654 189.073 1.00 121.70 640 ASP A C 1
ATOM 3239 O O . ASP A 1 640 ? 175.884 189.845 188.750 1.00 120.48 640 ASP A O 1
ATOM 3244 N N . ASN A 1 641 ? 174.828 187.865 188.903 1.00 131.67 641 ASN A N 1
ATOM 3245 C CA . ASN A 1 641 ? 173.620 188.378 188.266 1.00 131.40 641 ASN A CA 1
ATOM 3246 C C . ASN A 1 641 ? 172.826 189.299 189.184 1.00 131.03 641 ASN A C 1
ATOM 3247 O O . ASN A 1 641 ? 172.187 190.240 188.700 1.00 132.71 641 ASN A O 1
ATOM 3252 N N . GLU A 1 642 ? 172.835 189.040 190.495 1.00 130.36 642 GLU A N 1
ATOM 3253 C CA . GLU A 1 642 ? 172.162 189.941 191.426 1.00 131.71 642 GLU A CA 1
ATOM 3254 C C . GLU A 1 642 ? 172.811 191.319 191.417 1.00 133.12 642 GLU A C 1
ATOM 3255 O O . GLU A 1 642 ? 172.118 192.342 191.425 1.00 133.93 642 GLU A O 1
ATOM 3261 N N . TYR A 1 643 ? 174.140 191.364 191.399 1.00 123.94 643 TYR A N 1
ATOM 3262 C CA . TYR A 1 643 ? 174.839 192.611 191.145 1.00 121.34 643 TYR A CA 1
ATOM 3263 C C . TYR A 1 643 ? 174.656 193.010 189.684 1.00 121.19 643 TYR A C 1
ATOM 3264 O O . TYR A 1 643 ? 174.305 192.191 188.830 1.00 121.90 643 TYR A O 1
ATOM 3273 N N . LEU A 1 644 ? 174.864 194.299 189.411 1.00 118.86 644 LEU A N 1
ATOM 3274 C CA . LEU A 1 644 ? 174.688 194.941 188.109 1.00 119.05 644 LEU A CA 1
ATOM 3275 C C . LEU A 1 644 ? 173.230 194.974 187.664 1.00 119.81 644 LEU A C 1
ATOM 3276 O O . LEU A 1 644 ? 172.940 195.492 186.579 1.00 123.70 644 LEU A O 1
ATOM 3281 N N . VAL A 1 645 ? 172.306 194.435 188.453 1.00 119.28 645 VAL A N 1
ATOM 3282 C CA . VAL A 1 645 ? 170.875 194.573 188.219 1.00 120.44 645 VAL A CA 1
ATOM 3283 C C . VAL A 1 645 ? 170.243 195.501 189.250 1.00 123.37 645 VAL A C 1
ATOM 3284 O O . VAL A 1 645 ? 169.517 196.432 188.901 1.00 124.76 645 VAL A O 1
ATOM 3288 N N . ASN A 1 646 ? 170.523 195.262 190.535 1.00 124.79 646 ASN A N 1
ATOM 3289 C CA . ASN A 1 646 ? 170.161 196.235 191.559 1.00 123.71 646 ASN A CA 1
ATOM 3290 C C . ASN A 1 646 ? 170.971 197.515 191.408 1.00 123.35 646 ASN A C 1
ATOM 3291 O O . ASN A 1 646 ? 170.491 198.598 191.764 1.00 125.62 646 ASN A O 1
ATOM 3296 N N . ARG A 1 647 ? 172.202 197.405 190.901 1.00 107.54 647 ARG A N 1
ATOM 3297 C CA . ARG A 1 647 ? 172.970 198.595 190.552 1.00 106.92 647 ARG A CA 1
ATOM 3298 C C . ARG A 1 647 ? 172.261 199.386 189.457 1.00 108.63 647 ARG A C 1
ATOM 3299 O O . ARG A 1 647 ? 172.050 200.594 189.600 1.00 113.13 647 ARG A O 1
ATOM 3307 N N . PHE A 1 648 ? 171.820 198.702 188.393 1.00 106.11 648 PHE A N 1
ATOM 3308 C CA . PHE A 1 648 ? 171.100 199.362 187.302 1.00 108.07 648 PHE A CA 1
ATOM 3309 C C . PHE A 1 648 ? 169.774 199.947 187.776 1.00 110.82 648 PHE A C 1
ATOM 3310 O O . PHE A 1 648 ? 169.372 201.030 187.335 1.00 111.53 648 PHE A O 1
ATOM 3318 N N . LYS A 1 649 ? 169.069 199.233 188.657 1.00 113.74 649 LYS A N 1
ATOM 3319 C CA . LYS A 1 649 ? 167.804 199.740 189.181 1.00 112.47 649 LYS A CA 1
ATOM 3320 C C . LYS A 1 649 ? 168.009 201.003 190.008 1.00 114.12 649 LYS A C 1
ATOM 3321 O O . LYS A 1 649 ? 167.292 201.995 189.828 1.00 114.30 649 LYS A O 1
ATOM 3327 N N . LYS A 1 650 ? 168.979 200.981 190.928 1.00 113.94 650 LYS A N 1
ATOM 3328 C CA . LYS A 1 650 ? 169.313 202.181 191.690 1.00 116.02 650 LYS A CA 1
ATOM 3329 C C . LYS A 1 650 ? 169.859 203.262 190.774 1.00 117.79 650 LYS A C 1
ATOM 3330 O O . LYS A 1 650 ? 169.645 204.458 191.010 1.00 122.53 650 LYS A O 1
ATOM 3336 N N . MET A 1 651 ? 170.564 202.851 189.718 1.00 112.99 651 MET A N 1
ATOM 3337 C CA . MET A 1 651 ? 171.199 203.810 188.819 1.00 112.82 651 MET A CA 1
ATOM 3338 C C . MET A 1 651 ? 170.167 204.571 188.011 1.00 114.86 651 MET A C 1
ATOM 3339 O O . MET A 1 651 ? 170.302 205.780 187.786 1.00 114.02 651 MET A O 1
ATOM 3344 N N . THR A 1 652 ? 169.130 203.872 187.559 1.00 119.44 652 THR A N 1
ATOM 3345 C CA . THR A 1 652 ? 168.076 204.528 186.804 1.00 118.71 652 THR A CA 1
ATOM 3346 C C . THR A 1 652 ? 167.232 205.414 187.705 1.00 120.72 652 THR A C 1
ATOM 3347 O O . THR A 1 652 ? 166.730 206.453 187.264 1.00 124.03 652 THR A O 1
ATOM 3351 N N . GLU A 1 653 ? 167.070 205.023 188.972 1.00 125.68 653 GLU A N 1
ATOM 3352 C CA . GLU A 1 653 ? 166.258 205.810 189.896 1.00 126.88 653 GLU A CA 1
ATOM 3353 C C . GLU A 1 653 ? 166.857 207.193 190.119 1.00 126.61 653 GLU A C 1
ATOM 3354 O O . GLU A 1 653 ? 166.125 208.183 190.234 1.00 129.43 653 GLU A O 1
ATOM 3360 N N . SER A 1 654 ? 168.187 207.280 190.194 1.00 121.96 654 SER A N 1
ATOM 3361 C CA . SER A 1 654 ? 168.839 208.585 190.236 1.00 123.31 654 SER A CA 1
ATOM 3362 C C . SER A 1 654 ? 168.586 209.363 188.950 1.00 124.48 654 SER A C 1
ATOM 3363 O O . SER A 1 654 ? 168.380 210.582 188.983 1.00 125.20 654 SER A O 1
ATOM 3366 N N . THR A 1 655 ? 168.609 208.675 187.805 1.00 118.12 655 THR A N 1
ATOM 3367 C CA . THR A 1 655 ? 168.302 209.330 186.537 1.00 115.90 655 THR A CA 1
ATOM 3368 C C . THR A 1 655 ? 166.849 209.792 186.491 1.00 119.42 655 THR A C 1
ATOM 3369 O O . THR A 1 655 ? 166.564 210.926 186.090 1.00 124.66 655 THR A O 1
ATOM 3373 N N . LEU A 1 656 ? 165.917 208.935 186.916 1.00 123.88 656 LEU A N 1
ATOM 3374 C CA . LEU A 1 656 ? 164.505 209.307 186.945 1.00 122.56 656 LEU A CA 1
ATOM 3375 C C . LEU A 1 656 ? 164.189 210.372 187.984 1.00 125.38 656 LEU A C 1
ATOM 3376 O O . LEU A 1 656 ? 163.119 210.985 187.907 1.00 124.86 656 LEU A O 1
ATOM 3381 N N . ASN A 1 657 ? 165.077 210.604 188.949 1.00 127.74 657 ASN A N 1
ATOM 3382 C CA . ASN A 1 657 ? 164.879 211.680 189.910 1.00 124.10 657 ASN A CA 1
ATOM 3383 C C . ASN A 1 657 ? 165.541 212.975 189.457 1.00 123.85 657 ASN A C 1
ATOM 3384 O O . ASN A 1 657 ? 165.058 214.065 189.782 1.00 126.40 657 ASN A O 1
ATOM 3389 N N . PHE A 1 658 ? 166.642 212.874 188.709 1.00 122.84 658 PHE A N 1
ATOM 3390 C CA . PHE A 1 658 ? 167.316 214.069 188.212 1.00 123.65 658 PHE A CA 1
ATOM 3391 C C . PHE A 1 658 ? 166.517 214.725 187.092 1.00 125.14 658 PHE A C 1
ATOM 3392 O O . PHE A 1 658 ? 166.348 215.950 187.071 1.00 125.63 658 PHE A O 1
ATOM 3400 N N . LEU A 1 659 ? 166.014 213.924 186.149 1.00 125.14 659 LEU A N 1
ATOM 3401 C CA . LEU A 1 659 ? 165.255 214.475 185.032 1.00 125.06 659 LEU A CA 1
ATOM 3402 C C . LEU A 1 659 ? 163.864 214.938 185.445 1.00 127.21 659 LEU A C 1
ATOM 3403 O O . LEU A 1 659 ? 163.266 215.759 184.741 1.00 130.70 659 LEU A O 1
ATOM 3408 N N . ALA A 1 660 ? 163.338 214.435 186.558 1.00 129.44 660 ALA A N 1
ATOM 3409 C CA . ALA A 1 660 ? 162.049 214.876 187.073 1.00 131.96 660 ALA A CA 1
ATOM 3410 C C . ALA A 1 660 ? 162.158 216.127 187.933 1.00 132.08 660 ALA A C 1
ATOM 3411 O O . ALA A 1 660 ? 161.131 216.639 188.391 1.00 131.44 660 ALA A O 1
ATOM 3413 N N . SER A 1 661 ? 163.371 216.628 188.161 1.00 133.25 661 SER A N 1
ATOM 3414 C CA . SER A 1 661 ? 163.597 217.822 188.961 1.00 133.55 661 SER A CA 1
ATOM 3415 C C . SER A 1 661 ? 163.846 219.060 188.109 1.00 133.21 661 SER A C 1
ATOM 3416 O O . SER A 1 661 ? 164.332 220.070 188.628 1.00 134.00 661 SER A O 1
ATOM 3419 N N . ARG A 1 662 ? 163.528 219.004 186.817 1.00 124.97 662 ARG A N 1
ATOM 3420 C CA . ARG A 1 662 ? 163.736 220.139 185.930 1.00 125.22 662 ARG A CA 1
ATOM 3421 C C . ARG A 1 662 ? 162.721 221.242 186.240 1.00 127.79 662 ARG A C 1
ATOM 3422 O O . ARG A 1 662 ? 161.858 221.110 187.113 1.00 129.70 662 ARG A O 1
ATOM 3430 N N . ILE A 1 663 ? 162.835 222.350 185.513 1.00 138.85 663 ILE A N 1
ATOM 3431 C CA . ILE A 1 663 ? 161.962 223.504 185.695 1.00 140.38 663 ILE A CA 1
ATOM 3432 C C . ILE A 1 663 ? 160.511 223.147 185.390 1.00 138.98 663 ILE A C 1
ATOM 3433 O O . ILE A 1 663 ? 159.685 223.038 186.297 1.00 135.78 663 ILE A O 1
ATOM 3438 N N . GLU A 1 699 ? 155.986 211.562 185.974 1.00 151.64 699 GLU A N 1
ATOM 3439 C CA . GLU A 1 699 ? 155.231 210.419 185.474 1.00 152.19 699 GLU A CA 1
ATOM 3440 C C . GLU A 1 699 ? 155.635 210.081 184.044 1.00 151.93 699 GLU A C 1
ATOM 3441 O O . GLU A 1 699 ? 155.792 208.910 183.696 1.00 151.99 699 GLU A O 1
ATOM 3447 N N . ASN A 1 700 ? 155.791 211.118 183.217 1.00 156.91 700 ASN A N 1
ATOM 3448 C CA . ASN A 1 700 ? 156.186 210.907 181.828 1.00 158.21 700 ASN A CA 1
ATOM 3449 C C . ASN A 1 700 ? 157.586 210.312 181.737 1.00 158.76 700 ASN A C 1
ATOM 3450 O O . ASN A 1 700 ? 157.830 209.399 180.941 1.00 157.62 700 ASN A O 1
ATOM 3455 N N . ALA A 1 701 ? 158.519 210.815 182.550 1.00 154.41 701 ALA A N 1
ATOM 3456 C CA . ALA A 1 701 ? 159.888 210.311 182.508 1.00 152.27 701 ALA A CA 1
ATOM 3457 C C . ALA A 1 701 ? 159.983 208.885 183.032 1.00 153.67 701 ALA A C 1
ATOM 3458 O O . ALA A 1 701 ? 160.873 208.132 182.621 1.00 154.47 701 ALA A O 1
ATOM 3460 N N . GLU A 1 702 ? 159.087 208.501 183.945 1.00 149.80 702 GLU A N 1
ATOM 3461 C CA . GLU A 1 702 ? 159.126 207.155 184.509 1.00 149.06 702 GLU A CA 1
ATOM 3462 C C . GLU A 1 702 ? 158.830 206.101 183.447 1.00 149.70 702 GLU A C 1
ATOM 3463 O O . GLU A 1 702 ? 159.503 205.066 183.377 1.00 150.63 702 GLU A O 1
ATOM 3469 N N . ILE A 1 703 ? 157.832 206.354 182.599 1.00 144.01 703 ILE A N 1
ATOM 3470 C CA . ILE A 1 703 ? 157.427 205.344 181.627 1.00 143.10 703 ILE A CA 1
ATOM 3471 C C . ILE A 1 703 ? 158.213 205.473 180.328 1.00 143.40 703 ILE A C 1
ATOM 3472 O O . ILE A 1 703 ? 158.473 204.467 179.658 1.00 143.27 703 ILE A O 1
ATOM 3477 N N . ASP A 1 704 ? 158.598 206.693 179.944 1.00 140.89 704 ASP A N 1
ATOM 3478 C CA . ASP A 1 704 ? 159.274 206.875 178.664 1.00 141.32 704 ASP A CA 1
ATOM 3479 C C . ASP A 1 704 ? 160.692 206.319 178.687 1.00 136.72 704 ASP A C 1
ATOM 3480 O O . ASP A 1 704 ? 161.175 205.825 177.661 1.00 136.85 704 ASP A O 1
ATOM 3485 N N . LEU A 1 705 ? 161.379 206.392 179.830 1.00 126.04 705 LEU A N 1
ATOM 3486 C CA . LEU A 1 705 ? 162.681 205.741 179.934 1.00 129.33 705 LEU A CA 1
ATOM 3487 C C . LEU A 1 705 ? 162.531 204.226 179.912 1.00 130.91 705 LEU A C 1
ATOM 3488 O O . LEU A 1 705 ? 163.271 203.529 179.209 1.00 130.94 705 LEU A O 1
ATOM 3493 N N . LEU A 1 706 ? 161.573 203.698 180.679 1.00 135.94 706 LEU A N 1
ATOM 3494 C CA . LEU A 1 706 ? 161.307 202.265 180.660 1.00 136.02 706 LEU A CA 1
ATOM 3495 C C . LEU A 1 706 ? 160.787 201.797 179.309 1.00 135.47 706 LEU A C 1
ATOM 3496 O O . LEU A 1 706 ? 160.970 200.626 178.961 1.00 133.74 706 LEU A O 1
ATOM 3501 N N . SER A 1 707 ? 160.139 202.681 178.546 1.00 127.40 707 SER A N 1
ATOM 3502 C CA . SER A 1 707 ? 159.797 202.351 177.167 1.00 124.32 707 SER A CA 1
ATOM 3503 C C . SER A 1 707 ? 161.054 202.149 176.334 1.00 125.90 707 SER A C 1
ATOM 3504 O O . SER A 1 707 ? 161.113 201.244 175.493 1.00 124.17 707 SER A O 1
ATOM 3507 N N . ALA A 1 708 ? 162.068 202.981 176.553 1.00 121.76 708 ALA A N 1
ATOM 3508 C CA . ALA A 1 708 ? 163.348 202.790 175.891 1.00 119.78 708 ALA A CA 1
ATOM 3509 C C . ALA A 1 708 ? 163.995 201.491 176.355 1.00 118.74 708 ALA A C 1
ATOM 3510 O O . ALA A 1 708 ? 163.871 201.084 177.514 1.00 115.53 708 ALA A O 1
ATOM 3512 N N . THR A 1 709 ? 164.683 200.837 175.426 1.00 107.78 709 THR A N 1
ATOM 3513 C CA . THR A 1 709 ? 165.306 199.549 175.687 1.00 106.59 709 THR A CA 1
ATOM 3514 C C . THR A 1 709 ? 166.403 199.674 176.746 1.00 104.41 709 THR A C 1
ATOM 3515 O O . THR A 1 709 ? 167.100 200.688 176.834 1.00 105.78 709 THR A O 1
ATOM 3519 N N . THR A 1 710 ? 166.533 198.623 177.566 1.00 96.34 710 THR A N 1
ATOM 3520 C CA . THR A 1 710 ? 167.500 198.619 178.661 1.00 97.61 710 THR A CA 1
ATOM 3521 C C . THR A 1 710 ? 168.923 198.844 178.157 1.00 100.79 710 THR A C 1
ATOM 3522 O O . THR A 1 710 ? 169.722 199.521 178.815 1.00 104.50 710 THR A O 1
ATOM 3526 N N . GLN A 1 711 ? 169.253 198.294 176.985 1.00 99.24 711 GLN A N 1
ATOM 3527 C CA . GLN A 1 711 ? 170.590 198.481 176.428 1.00 98.00 711 GLN A CA 1
ATOM 3528 C C . GLN A 1 711 ? 170.866 199.948 176.120 1.00 100.45 711 GLN A C 1
ATOM 3529 O O . GLN A 1 711 ? 171.981 200.436 176.341 1.00 100.70 711 GLN A O 1
ATOM 3535 N N . GLN A 1 712 ? 169.868 200.667 175.599 1.00 100.45 712 GLN A N 1
ATOM 3536 C CA . GLN A 1 712 ? 170.042 202.094 175.344 1.00 97.80 712 GLN A CA 1
ATOM 3537 C C . GLN A 1 712 ? 170.184 202.875 176.644 1.00 95.02 712 GLN A C 1
ATOM 3538 O O . GLN A 1 712 ? 170.956 203.838 176.714 1.00 95.98 712 GLN A O 1
ATOM 3544 N N . ILE A 1 713 ? 169.439 202.485 177.680 1.00 88.26 713 ILE A N 1
ATOM 3545 C CA . ILE A 1 713 ? 169.593 203.127 178.981 1.00 87.59 713 ILE A CA 1
ATOM 3546 C C . ILE A 1 713 ? 170.986 202.867 179.540 1.00 90.94 713 ILE A C 1
ATOM 3547 O O . ILE A 1 713 ? 171.630 203.772 180.081 1.00 96.79 713 ILE A O 1
ATOM 3552 N N . LYS A 1 714 ? 171.473 201.632 179.411 1.00 87.46 714 LYS A N 1
ATOM 3553 C CA . LYS A 1 714 ? 172.750 201.260 180.012 1.00 86.80 714 LYS A CA 1
ATOM 3554 C C . LYS A 1 714 ? 173.917 202.009 179.378 1.00 91.78 714 LYS A C 1
ATOM 3555 O O . LYS A 1 714 ? 174.851 202.417 180.080 1.00 94.11 714 LYS A O 1
ATOM 3561 N N . ALA A 1 715 ? 173.888 202.202 178.058 1.00 85.01 715 ALA A N 1
ATOM 3562 C CA . ALA A 1 715 ? 175.048 202.711 177.340 1.00 82.88 715 ALA A CA 1
ATOM 3563 C C . ALA A 1 715 ? 174.887 204.115 176.774 1.00 84.60 715 ALA A C 1
ATOM 3564 O O . ALA A 1 715 ? 175.901 204.769 176.512 1.00 86.19 715 ALA A O 1
ATOM 3566 N N . GLU A 1 716 ? 173.661 204.596 176.574 1.00 85.27 716 GLU A N 1
ATOM 3567 C CA . GLU A 1 716 ? 173.445 205.886 175.929 1.00 81.51 716 GLU A CA 1
ATOM 3568 C C . GLU A 1 716 ? 172.837 206.931 176.852 1.00 84.14 716 GLU A C 1
ATOM 3569 O O . GLU A 1 716 ? 173.417 208.006 177.031 1.00 86.53 716 GLU A O 1
ATOM 3575 N N . ILE A 1 717 ? 171.680 206.646 177.447 1.00 92.22 717 ILE A N 1
ATOM 3576 C CA . ILE A 1 717 ? 170.973 207.656 178.231 1.00 92.74 717 ILE A CA 1
ATOM 3577 C C . ILE A 1 717 ? 171.685 207.913 179.551 1.00 90.59 717 ILE A C 1
ATOM 3578 O O . ILE A 1 717 ? 172.104 209.038 179.845 1.00 90.83 717 ILE A O 1
ATOM 3583 N N . ASN A 1 718 ? 171.819 206.869 180.365 1.00 87.79 718 ASN A N 1
ATOM 3584 C CA . ASN A 1 718 ? 172.422 207.015 181.688 1.00 87.56 718 ASN A CA 1
ATOM 3585 C C . ASN A 1 718 ? 173.865 207.516 181.660 1.00 86.51 718 ASN A C 1
ATOM 3586 O O . ASN A 1 718 ? 174.202 208.379 182.490 1.00 90.92 718 ASN A O 1
ATOM 3591 N N . PRO A 1 719 ? 174.763 207.031 180.789 1.00 87.21 719 PRO A N 1
ATOM 3592 C CA . PRO A 1 719 ? 176.095 207.659 180.721 1.00 87.96 719 PRO A CA 1
ATOM 3593 C C . PRO A 1 719 ? 176.060 209.125 180.321 1.00 90.85 719 PRO A C 1
ATOM 3594 O O . PRO A 1 719 ? 176.971 209.878 180.688 1.00 85.62 719 PRO A O 1
ATOM 3598 N N . PHE A 1 720 ? 175.042 209.552 179.575 1.00 93.83 720 PHE A N 1
ATOM 3599 C CA . PHE A 1 720 ? 174.916 210.953 179.192 1.00 87.47 720 PHE A CA 1
ATOM 3600 C C . PHE A 1 720 ? 174.229 211.796 180.256 1.00 90.39 720 PHE A C 1
ATOM 3601 O O . PHE A 1 720 ? 174.493 213.001 180.343 1.00 94.81 720 PHE A O 1
ATOM 3609 N N . VAL A 1 721 ? 173.348 211.193 181.058 1.00 93.62 721 VAL A N 1
ATOM 3610 C CA . VAL A 1 721 ? 172.732 211.916 182.169 1.00 91.32 721 VAL A CA 1
ATOM 3611 C C . VAL A 1 721 ? 173.795 212.326 183.181 1.00 87.79 721 VAL A C 1
ATOM 3612 O O . VAL A 1 721 ? 173.741 213.422 183.755 1.00 90.56 721 VAL A O 1
ATOM 3616 N N . PHE A 1 722 ? 174.787 211.459 183.401 1.00 101.49 722 PHE A N 1
ATOM 3617 C CA . PHE A 1 722 ? 175.900 211.801 184.280 1.00 102.75 722 PHE A CA 1
ATOM 3618 C C . PHE A 1 722 ? 176.675 213.002 183.749 1.00 104.01 722 PHE A C 1
ATOM 3619 O O . PHE A 1 722 ? 177.141 213.841 184.528 1.00 109.06 722 PHE A O 1
ATOM 3627 N N . GLU A 1 723 ? 176.827 213.096 182.425 1.00 102.15 723 GLU A N 1
ATOM 3628 C CA . GLU A 1 723 ? 177.501 214.250 181.835 1.00 101.92 723 GLU A CA 1
ATOM 3629 C C . GLU A 1 723 ? 176.729 215.537 182.100 1.00 103.19 723 GLU A C 1
ATOM 3630 O O . GLU A 1 723 ? 177.327 216.578 182.399 1.00 103.01 723 GLU A O 1
ATOM 3636 N N . ILE A 1 724 ? 175.400 215.489 181.982 1.00 105.24 724 ILE A N 1
ATOM 3637 C CA . ILE A 1 724 ? 174.582 216.658 182.289 1.00 101.17 724 ILE A CA 1
ATOM 3638 C C . ILE A 1 724 ? 174.672 217.002 183.770 1.00 104.59 724 ILE A C 1
ATOM 3639 O O . ILE A 1 724 ? 174.785 218.176 184.144 1.00 108.23 724 ILE A O 1
ATOM 3644 N N . ALA A 1 725 ? 174.621 215.988 184.636 1.00 113.28 725 ALA A N 1
ATOM 3645 C CA . ALA A 1 725 ? 174.675 216.233 186.074 1.00 111.91 725 ALA A CA 1
ATOM 3646 C C . ALA A 1 725 ? 176.048 216.736 186.505 1.00 111.85 725 ALA A C 1
ATOM 3647 O O . ALA A 1 725 ? 176.151 217.566 187.415 1.00 117.63 725 ALA A O 1
ATOM 3649 N N . LYS A 1 726 ? 177.113 216.233 185.875 1.00 108.25 726 LYS A N 1
ATOM 3650 C CA . LYS A 1 726 ? 178.460 216.677 186.222 1.00 108.30 726 LYS A CA 1
ATOM 3651 C C . LYS A 1 726 ? 178.646 218.159 185.919 1.00 111.97 726 LYS A C 1
ATOM 3652 O O . LYS A 1 726 ? 179.223 218.902 186.721 1.00 114.24 726 LYS A O 1
ATOM 3658 N N . SER A 1 727 ? 178.152 218.609 184.763 1.00 117.92 727 SER A N 1
ATOM 3659 C CA . SER A 1 727 ? 178.270 220.015 184.396 1.00 117.13 727 SER A CA 1
ATOM 3660 C C . SER A 1 727 ? 177.432 220.922 185.287 1.00 117.44 727 SER A C 1
ATOM 3661 O O . SER A 1 727 ? 177.714 222.122 185.365 1.00 120.15 727 SER A O 1
ATOM 3664 N N . ASP A 1 728 ? 176.410 220.380 185.952 1.00 125.39 728 ASP A N 1
ATOM 3665 C CA . ASP A 1 728 ? 175.596 221.191 186.852 1.00 128.65 728 ASP A CA 1
ATOM 3666 C C . ASP A 1 728 ? 176.387 221.605 188.087 1.00 126.38 728 ASP A C 1
ATOM 3667 O O . ASP A 1 728 ? 176.367 222.775 188.486 1.00 125.75 728 ASP A O 1
ATOM 3672 N N . ALA A 1 729 ? 177.085 220.656 188.709 1.00 127.01 729 ALA A N 1
ATOM 3673 C CA . ALA A 1 729 ? 177.885 220.954 189.889 1.00 128.94 729 ALA A CA 1
ATOM 3674 C C . ALA A 1 729 ? 179.237 221.565 189.550 1.00 131.01 729 ALA A C 1
ATOM 3675 O O . ALA A 1 729 ? 179.908 222.079 190.452 1.00 131.40 729 ALA A O 1
ATOM 3677 N N . ASN A 1 730 ? 179.653 221.515 188.282 1.00 136.24 730 ASN A N 1
ATOM 3678 C CA . ASN A 1 730 ? 180.924 222.118 187.892 1.00 136.09 730 ASN A CA 1
ATOM 3679 C C . ASN A 1 730 ? 180.891 223.633 188.052 1.00 136.72 730 ASN A C 1
ATOM 3680 O O . ASN A 1 730 ? 181.874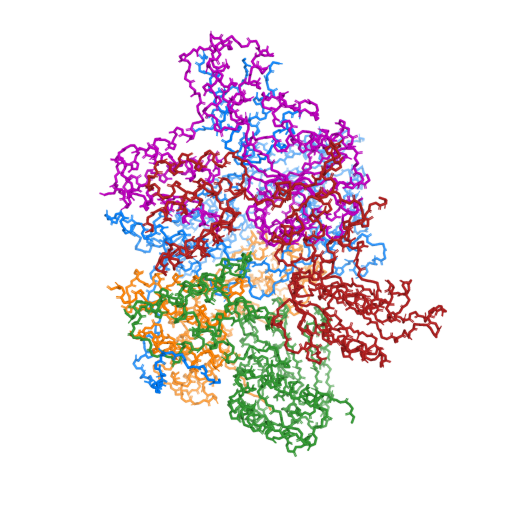 224.236 188.498 1.00 136.22 730 ASN A O 1
ATOM 3685 N N . VAL A 1 731 ? 179.773 224.266 187.690 1.00 143.73 731 VAL A N 1
ATOM 3686 C CA . VAL A 1 731 ? 179.677 225.717 187.806 1.00 143.68 731 VAL A CA 1
ATOM 3687 C C . VAL A 1 731 ? 179.527 226.139 189.263 1.00 143.06 731 VAL A C 1
ATOM 3688 O O . VAL A 1 731 ? 179.803 227.293 189.613 1.00 141.84 731 VAL A O 1
ATOM 3692 N N . LYS A 1 732 ? 179.095 225.230 190.131 1.00 135.36 732 LYS A N 1
ATOM 3693 C CA . LYS A 1 732 ? 178.943 225.540 191.548 1.00 134.07 732 LYS A CA 1
ATOM 3694 C C . LYS A 1 732 ? 180.245 225.290 192.302 1.00 134.14 732 LYS A C 1
ATOM 3695 O O . LYS A 1 732 ? 180.957 226.229 192.658 1.00 133.05 732 LYS A O 1
ATOM 3701 N N . PHE A 1 769 ? 169.132 224.689 182.906 1.00 139.77 769 PHE A N 1
ATOM 3702 C CA . PHE A 1 769 ? 169.652 224.288 184.208 1.00 139.96 769 PHE A CA 1
ATOM 3703 C C . PHE A 1 769 ? 168.826 223.149 184.799 1.00 142.11 769 PHE A C 1
ATOM 3704 O O . PHE A 1 769 ? 167.771 222.796 184.272 1.00 141.91 769 PHE A O 1
ATOM 3712 N N . ASN A 1 770 ? 169.314 222.580 185.897 1.00 135.58 770 ASN A N 1
ATOM 3713 C CA . ASN A 1 770 ? 168.634 221.488 186.583 1.00 135.32 770 ASN A CA 1
ATOM 3714 C C . ASN A 1 770 ? 168.931 221.605 188.074 1.00 133.65 770 ASN A C 1
ATOM 3715 O O . ASN A 1 770 ? 169.403 222.642 188.551 1.00 131.99 770 ASN A O 1
ATOM 3720 N N . ALA A 1 771 ? 168.653 220.534 188.815 1.00 142.98 771 ALA A N 1
ATOM 3721 C CA . ALA A 1 771 ? 168.854 220.535 190.256 1.00 144.12 771 ALA A CA 1
ATOM 3722 C C . ALA A 1 771 ? 169.267 219.143 190.711 1.00 144.61 771 ALA A C 1
ATOM 3723 O O . ALA A 1 771 ? 169.082 218.154 189.997 1.00 144.43 771 ALA A O 1
ATOM 3725 N N . ASP A 1 772 ? 169.837 219.088 191.920 1.00 149.36 772 ASP A N 1
ATOM 3726 C CA . ASP A 1 772 ? 170.300 217.869 192.578 1.00 149.68 772 ASP A CA 1
ATOM 3727 C C . ASP A 1 772 ? 171.311 217.117 191.717 1.00 149.04 772 ASP A C 1
ATOM 3728 O O . ASP A 1 772 ? 171.005 216.029 191.214 1.00 148.75 772 ASP A O 1
ATOM 3733 N N . PRO A 1 773 ? 172.521 217.653 191.524 1.00 142.39 773 PRO A N 1
ATOM 3734 C CA . PRO A 1 773 ? 173.511 216.968 190.686 1.00 141.24 773 PRO A CA 1
ATOM 3735 C C . PRO A 1 773 ? 174.470 216.052 191.431 1.00 140.27 773 PRO A C 1
ATOM 3736 O O . PRO A 1 773 ? 175.184 215.281 190.775 1.00 138.50 773 PRO A O 1
ATOM 3740 N N . SER A 1 774 ? 174.509 216.106 192.763 1.00 140.79 774 SER A N 1
ATOM 3741 C CA . SER A 1 774 ? 175.478 215.314 193.513 1.00 139.71 774 SER A CA 1
ATOM 3742 C C . SER A 1 774 ? 175.099 213.841 193.577 1.00 138.63 774 SER A C 1
ATOM 3743 O O . SER A 1 774 ? 175.983 212.985 193.694 1.00 138.76 774 SER A O 1
ATOM 3746 N N . ILE A 1 775 ? 173.803 213.527 193.514 1.00 132.71 775 ILE A N 1
ATOM 3747 C CA . ILE A 1 775 ? 173.368 212.138 193.626 1.00 131.60 775 ILE A CA 1
ATOM 3748 C C . ILE A 1 775 ? 173.842 211.322 192.427 1.00 133.17 775 ILE A C 1
ATOM 3749 O O . ILE A 1 775 ? 174.329 210.197 192.583 1.00 131.37 775 ILE A O 1
ATOM 3754 N N . VAL A 1 776 ? 173.728 211.880 191.219 1.00 132.96 776 VAL A N 1
ATOM 3755 C CA . VAL A 1 776 ? 174.128 211.153 190.017 1.00 129.22 776 VAL A CA 1
ATOM 3756 C C . VAL A 1 776 ? 175.637 210.937 189.982 1.00 129.01 776 VAL A C 1
ATOM 3757 O O . VAL A 1 776 ? 176.110 209.900 189.501 1.00 130.54 776 VAL A O 1
ATOM 3761 N N . VAL A 1 777 ? 176.413 211.903 190.484 1.00 130.72 777 VAL A N 1
ATOM 3762 C CA . VAL A 1 777 ? 177.870 211.812 190.415 1.00 130.85 777 VAL A CA 1
ATOM 3763 C C . VAL A 1 777 ? 178.382 210.621 191.216 1.00 131.40 777 VAL A C 1
ATOM 3764 O O . VAL A 1 777 ? 179.237 209.861 190.742 1.00 131.64 777 VAL A O 1
ATOM 3768 N N . ARG A 1 778 ? 177.870 210.433 192.435 1.00 133.45 778 ARG A N 1
ATOM 3769 C CA . ARG A 1 778 ? 178.368 209.338 193.258 1.00 132.03 778 ARG A CA 1
ATOM 3770 C C . ARG A 1 778 ? 177.943 208.002 192.659 1.00 134.66 778 ARG A C 1
ATOM 3771 O O . ARG A 1 778 ? 178.737 207.055 192.642 1.00 135.33 778 ARG A O 1
ATOM 3779 N N . LYS A 1 779 ? 176.733 207.924 192.098 1.00 132.63 779 LYS A N 1
ATOM 3780 C CA . LYS A 1 779 ? 176.297 206.671 191.489 1.00 129.58 779 LYS A CA 1
ATOM 3781 C C . LYS A 1 779 ? 177.151 206.313 190.278 1.00 127.67 779 LYS A C 1
ATOM 3782 O O . LYS A 1 779 ? 177.318 205.128 189.965 1.00 125.89 779 LYS A O 1
ATOM 3788 N N . TRP A 1 780 ? 177.709 207.309 189.586 1.00 121.93 780 TRP A N 1
ATOM 3789 C CA . TRP A 1 780 ? 178.627 207.028 188.481 1.00 122.39 780 TRP A CA 1
ATOM 3790 C C . TRP A 1 780 ? 180.078 207.255 188.874 1.00 123.10 780 TRP A C 1
ATOM 3791 O O . TRP A 1 780 ? 180.825 207.851 188.093 1.00 123.36 780 TRP A O 1
ATOM 3802 N N . GLU A 1 781 ? 180.498 206.844 190.066 1.00 127.73 781 GLU A N 1
ATOM 3803 C CA . GLU A 1 781 ? 181.882 207.039 190.502 1.00 128.55 781 GLU A CA 1
ATOM 3804 C C . GLU A 1 781 ? 182.908 206.499 189.503 1.00 130.60 781 GLU A C 1
ATOM 3805 O O . GLU A 1 781 ? 183.508 207.263 188.745 1.00 130.57 781 GLU A O 1
ATOM 3811 N N . SER B 2 6 ? 166.372 129.505 196.667 1.00 137.84 6 SER B N 1
ATOM 3812 C CA . SER B 2 6 ? 166.877 130.458 197.648 1.00 139.77 6 SER B CA 1
ATOM 3813 C C . SER B 2 6 ? 167.742 131.522 196.982 1.00 140.55 6 SER B C 1
ATOM 3814 O O . SER B 2 6 ? 167.613 131.781 195.785 1.00 139.55 6 SER B O 1
ATOM 3817 N N . LEU B 2 7 ? 168.626 132.134 197.765 1.00 134.88 7 LEU B N 1
ATOM 3818 C CA . LEU B 2 7 ? 169.509 133.176 197.259 1.00 133.68 7 LEU B CA 1
ATOM 3819 C C . LEU B 2 7 ? 170.713 133.284 198.182 1.00 134.70 7 LEU B C 1
ATOM 3820 O O . LEU B 2 7 ? 170.719 132.757 199.297 1.00 134.71 7 LEU B O 1
ATOM 3825 N N . GLN B 2 8 ? 171.738 133.978 197.698 1.00 124.47 8 GLN B N 1
ATOM 3826 C CA . GLN B 2 8 ? 172.929 134.284 198.476 1.00 125.01 8 GLN B CA 1
ATOM 3827 C C . GLN B 2 8 ? 172.876 135.744 198.901 1.00 124.15 8 GLN B C 1
ATOM 3828 O O . GLN B 2 8 ? 172.537 136.616 198.094 1.00 122.41 8 GLN B O 1
ATOM 3834 N N . LEU B 2 9 ? 173.194 136.002 200.165 1.00 109.68 9 LEU B N 1
ATOM 3835 C CA . LEU B 2 9 ? 173.155 137.363 200.677 1.00 108.13 9 LEU B CA 1
ATOM 3836 C C . LEU B 2 9 ? 174.212 138.211 199.977 1.00 105.21 9 LEU B C 1
ATOM 3837 O O . LEU B 2 9 ? 175.394 137.838 199.972 1.00 103.37 9 LEU B O 1
ATOM 3842 N N . PRO B 2 10 ? 173.834 139.330 199.360 1.00 85.52 10 PRO B N 1
ATOM 3843 C CA . PRO B 2 10 ? 174.836 140.204 198.741 1.00 84.04 10 PRO B CA 1
ATOM 3844 C C . PRO B 2 10 ? 175.807 140.745 199.779 1.00 88.91 10 PRO B C 1
ATOM 3845 O O . PRO B 2 10 ? 175.428 141.045 200.914 1.00 98.83 10 PRO B O 1
ATOM 3849 N N . TRP B 2 11 ? 177.073 140.872 199.376 1.00 75.54 11 TRP B N 1
ATOM 3850 C CA . TRP B 2 11 ? 178.090 141.401 200.278 1.00 73.84 11 TRP B CA 1
ATOM 3851 C C . TRP B 2 11 ? 177.845 142.866 200.614 1.00 77.14 11 TRP B C 1
ATOM 3852 O O . TRP B 2 11 ? 178.419 143.372 201.585 1.00 80.21 11 TRP B O 1
ATOM 3863 N N . VAL B 2 12 ? 177.016 143.554 199.825 1.00 69.84 12 VAL B N 1
ATOM 3864 C CA . VAL B 2 12 ? 176.579 144.902 200.176 1.00 61.07 12 VAL B CA 1
ATOM 3865 C C . VAL B 2 12 ? 175.799 144.883 201.485 1.00 67.66 12 VAL B C 1
ATOM 3866 O O . VAL B 2 12 ? 176.017 145.721 202.369 1.00 82.56 12 VAL B O 1
ATOM 3870 N N . GLU B 2 13 ? 174.891 143.920 201.637 1.00 74.99 13 GLU B N 1
ATOM 3871 C CA . GLU B 2 13 ? 174.097 143.779 202.850 1.00 75.85 13 GLU B CA 1
ATOM 3872 C C . GLU B 2 13 ? 174.722 142.841 203.873 1.00 73.46 13 GLU B C 1
ATOM 3873 O O . GLU B 2 13 ? 174.562 143.063 205.078 1.00 74.94 13 GLU B O 1
ATOM 3879 N N . LYS B 2 14 ? 175.436 141.805 203.423 1.00 78.22 14 LYS B N 1
ATOM 3880 C CA . LYS B 2 14 ? 176.052 140.864 204.353 1.00 78.92 14 LYS B CA 1
ATOM 3881 C C . LYS B 2 14 ? 177.130 141.529 205.200 1.00 76.02 14 LYS B C 1
ATOM 3882 O O . LYS B 2 14 ? 177.287 141.191 206.379 1.00 78.99 14 LYS B O 1
ATOM 3888 N N . TYR B 2 15 ? 177.876 142.472 204.625 1.00 70.13 15 TYR B N 1
ATOM 3889 C CA . TYR B 2 15 ? 178.936 143.179 205.334 1.00 73.71 15 TYR B CA 1
ATOM 3890 C C . TYR B 2 15 ? 178.567 144.634 205.611 1.00 76.34 15 TYR B C 1
ATOM 3891 O O . TYR B 2 15 ? 179.439 145.505 205.654 1.00 76.83 15 TYR B O 1
ATOM 3900 N N . ARG B 2 16 ? 177.279 144.905 205.792 1.00 73.57 16 ARG B N 1
ATOM 3901 C CA . ARG B 2 16 ? 176.845 146.238 206.181 1.00 68.22 16 ARG B CA 1
ATOM 3902 C C . ARG B 2 16 ? 177.318 146.545 207.601 1.00 74.58 16 ARG B C 1
ATOM 3903 O O . ARG B 2 16 ? 177.213 145.692 208.488 1.00 83.05 16 ARG B O 1
ATOM 3911 N N . PRO B 2 17 ? 177.850 147.744 207.846 1.00 66.21 17 PRO B N 1
ATOM 3912 C CA . PRO B 2 17 ? 178.310 148.090 209.200 1.00 68.48 17 PRO B CA 1
ATOM 3913 C C . PRO B 2 17 ? 177.134 148.220 210.156 1.00 71.84 17 PRO B C 1
ATOM 3914 O O . PRO B 2 17 ? 176.182 148.957 209.893 1.00 74.02 17 PRO B O 1
ATOM 3918 N N . GLN B 2 18 ? 177.202 147.490 211.268 1.00 79.64 18 GLN B N 1
ATOM 3919 C CA . GLN B 2 18 ? 176.209 147.616 212.325 1.00 79.14 18 GLN B CA 1
ATOM 3920 C C . GLN B 2 18 ? 176.641 148.576 213.422 1.00 78.02 18 GLN B C 1
ATOM 3921 O O . GLN B 2 18 ? 175.796 149.024 214.205 1.00 82.21 18 GLN B O 1
ATOM 3927 N N . VAL B 2 19 ? 177.930 148.899 213.493 1.00 69.42 19 VAL B N 1
ATOM 3928 C CA . VAL B 2 19 ? 178.466 149.845 214.461 1.00 74.76 19 VAL B CA 1
ATOM 3929 C C . VAL B 2 19 ? 179.062 151.019 213.697 1.00 74.51 19 VAL B C 1
ATOM 3930 O O . VAL B 2 19 ? 179.521 150.872 212.559 1.00 79.88 19 VAL B O 1
ATOM 3934 N N . LEU B 2 20 ? 179.047 152.195 214.329 1.00 62.45 20 LEU B N 1
ATOM 3935 C CA . LEU B 2 20 ? 179.579 153.394 213.692 1.00 63.99 20 LEU B CA 1
ATOM 3936 C C . LEU B 2 20 ? 181.082 153.314 213.461 1.00 69.90 20 LEU B C 1
ATOM 3937 O O . LEU B 2 20 ? 181.606 154.042 212.610 1.00 75.37 20 LEU B O 1
ATOM 3942 N N . SER B 2 21 ? 181.788 152.451 214.195 1.00 72.57 21 SER B N 1
ATOM 3943 C CA . SER B 2 21 ? 183.234 152.346 214.027 1.00 70.66 21 SER B CA 1
ATOM 3944 C C . SER B 2 21 ? 183.606 151.620 212.740 1.00 74.16 21 SER B C 1
ATOM 3945 O O . SER B 2 21 ? 184.691 151.849 212.194 1.00 79.72 21 SER B O 1
ATOM 3948 N N . ASP B 2 22 ? 182.729 150.743 212.244 1.00 74.99 22 ASP B N 1
ATOM 3949 C CA . ASP B 2 22 ? 183.046 149.978 211.042 1.00 73.36 22 ASP B CA 1
ATOM 3950 C C . ASP B 2 22 ? 183.034 150.849 209.792 1.00 75.47 22 ASP B C 1
ATOM 3951 O O . ASP B 2 22 ? 183.653 150.489 208.784 1.00 79.47 22 ASP B O 1
ATOM 3956 N N . ILE B 2 23 ? 182.340 151.988 209.832 1.00 67.18 23 ILE B N 1
ATOM 3957 C CA . ILE B 2 23 ? 182.276 152.860 208.667 1.00 65.47 23 ILE B CA 1
ATOM 3958 C C . ILE B 2 23 ? 183.616 153.554 208.478 1.00 71.56 23 ILE B C 1
ATOM 3959 O O . ILE B 2 23 ? 184.166 154.148 209.413 1.00 81.44 23 ILE B O 1
ATOM 3964 N N . VAL B 2 24 ? 184.148 153.480 207.261 1.00 70.71 24 VAL B N 1
ATOM 3965 C CA . VAL B 2 24 ? 185.423 154.099 206.922 1.00 71.86 24 VAL B CA 1
ATOM 3966 C C . VAL B 2 24 ? 185.159 155.307 206.034 1.00 71.94 24 VAL B C 1
ATOM 3967 O O . VAL B 2 24 ? 184.110 155.416 205.389 1.00 74.27 24 VAL B O 1
ATOM 3971 N N . GLY B 2 25 ? 186.111 156.223 206.017 1.00 74.77 25 GLY B N 1
ATOM 3972 C CA . GLY B 2 25 ? 185.948 157.457 205.277 1.00 75.87 25 GLY B CA 1
ATOM 3973 C C . GLY B 2 25 ? 185.250 158.520 206.105 1.00 72.26 25 GLY B C 1
ATOM 3974 O O . GLY B 2 25 ? 184.386 158.230 206.941 1.00 73.79 25 GLY B O 1
ATOM 3975 N N . ASN B 2 26 ? 185.622 159.777 205.859 1.00 72.35 26 ASN B N 1
ATOM 3976 C CA . ASN B 2 26 ? 185.148 160.926 206.631 1.00 68.23 26 ASN B CA 1
ATOM 3977 C C . ASN B 2 26 ? 185.385 160.701 208.125 1.00 72.83 26 ASN B C 1
ATOM 3978 O O . ASN B 2 26 ? 184.461 160.694 208.940 1.00 78.43 26 ASN B O 1
ATOM 3983 N N . LYS B 2 27 ? 186.663 160.510 208.465 1.00 71.06 27 LYS B N 1
ATOM 3984 C CA . LYS B 2 27 ? 187.027 160.090 209.815 1.00 71.75 27 LYS B CA 1
ATOM 3985 C C . LYS B 2 27 ? 186.645 161.137 210.854 1.00 71.73 27 LYS B C 1
ATOM 3986 O O . LYS B 2 27 ? 186.302 160.794 211.992 1.00 75.85 27 LYS B O 1
ATOM 3992 N N . GLU B 2 28 ? 186.705 162.418 210.487 1.00 84.54 28 GLU B N 1
ATOM 3993 C CA . GLU B 2 28 ? 186.340 163.472 211.428 1.00 84.68 28 GLU B CA 1
ATOM 3994 C C . GLU B 2 28 ? 184.857 163.410 211.774 1.00 89.48 28 GLU B C 1
ATOM 3995 O O . GLU B 2 28 ? 184.484 163.415 212.952 1.00 97.76 28 GLU B O 1
ATOM 4001 N N . THR B 2 29 ? 183.996 163.339 210.756 1.00 68.51 29 THR B N 1
ATOM 4002 C CA . THR B 2 29 ? 182.555 163.358 210.995 1.00 62.96 29 THR B CA 1
ATOM 4003 C C . THR B 2 29 ? 182.094 162.116 211.749 1.00 62.38 29 THR B C 1
ATOM 4004 O O . THR B 2 29 ? 181.234 162.203 212.634 1.00 66.86 29 THR B O 1
ATOM 4008 N N . ILE B 2 30 ? 182.646 160.950 211.408 1.00 66.13 30 ILE B N 1
ATOM 4009 C CA . ILE B 2 30 ? 182.240 159.711 212.066 1.00 69.90 30 ILE B CA 1
ATOM 4010 C C . ILE B 2 30 ? 182.674 159.708 213.528 1.00 78.42 30 ILE B C 1
ATOM 4011 O O . ILE B 2 30 ? 181.941 159.232 214.404 1.00 82.45 30 ILE B O 1
ATOM 4016 N N . ASP B 2 31 ? 183.866 160.239 213.815 1.00 85.24 31 ASP B N 1
ATOM 4017 C CA . ASP B 2 31 ? 184.367 160.246 215.188 1.00 82.90 31 ASP B CA 1
ATOM 4018 C C . ASP B 2 31 ? 183.481 161.085 216.102 1.00 83.35 31 ASP B C 1
ATOM 4019 O O . ASP B 2 31 ? 183.200 160.689 217.239 1.00 87.73 31 ASP B O 1
ATOM 4024 N N . ARG B 2 32 ? 183.038 162.252 215.626 1.00 77.83 32 ARG B N 1
ATOM 4025 C CA . ARG B 2 32 ? 182.135 163.077 216.423 1.00 81.77 32 ARG B CA 1
ATOM 4026 C C . ARG B 2 32 ? 180.774 162.412 216.577 1.00 86.28 32 ARG B C 1
ATOM 4027 O O . ARG B 2 32 ? 180.121 162.556 217.617 1.00 90.54 32 ARG B O 1
ATOM 4035 N N . LEU B 2 33 ? 180.328 161.683 215.550 1.00 71.77 33 LEU B N 1
ATOM 4036 C CA . LEU B 2 33 ? 179.065 160.959 215.647 1.00 62.27 33 LEU B CA 1
ATOM 4037 C C . LEU B 2 33 ? 179.137 159.864 216.703 1.00 61.80 33 LEU B C 1
ATOM 4038 O O . LEU B 2 33 ? 178.155 159.608 217.410 1.00 75.93 33 LEU B O 1
ATOM 4043 N N . GLN B 2 34 ? 180.290 159.200 216.818 1.00 65.13 34 GLN B N 1
ATOM 4044 C CA . GLN B 2 34 ? 180.466 158.193 217.860 1.00 72.78 34 GLN B CA 1
ATOM 4045 C C . GLN B 2 34 ? 180.389 158.815 219.248 1.00 76.24 34 GLN B C 1
ATOM 4046 O O . GLN B 2 34 ? 179.815 158.226 220.171 1.00 77.68 34 GLN B O 1
ATOM 4052 N N . GLN B 2 35 ? 180.973 160.005 219.417 1.00 83.68 35 GLN B N 1
ATOM 4053 C CA . GLN B 2 35 ? 180.902 160.693 220.702 1.00 81.39 35 GLN B CA 1
ATOM 4054 C C . GLN B 2 35 ? 179.471 161.096 221.035 1.00 82.87 35 GLN B C 1
ATOM 4055 O O . GLN B 2 35 ? 179.055 161.033 222.197 1.00 88.93 35 GLN B O 1
ATOM 4061 N N . ILE B 2 36 ? 178.708 161.526 220.026 1.00 70.89 36 ILE B N 1
ATOM 4062 C CA . ILE B 2 36 ? 177.319 161.921 220.250 1.00 68.89 36 ILE B CA 1
ATOM 4063 C C . ILE B 2 36 ? 176.487 160.728 220.703 1.00 68.31 36 ILE B C 1
ATOM 4064 O O . ILE B 2 36 ? 175.666 160.838 221.622 1.00 73.38 36 ILE B O 1
ATOM 4069 N N . ALA B 2 37 ? 176.687 159.570 220.068 1.00 62.53 37 ALA B N 1
ATOM 4070 C CA . ALA B 2 37 ? 175.928 158.379 220.437 1.00 65.13 37 ALA B CA 1
ATOM 4071 C C . ALA B 2 37 ? 176.231 157.944 221.866 1.00 75.05 37 ALA B C 1
ATOM 4072 O O . ALA B 2 37 ? 175.325 157.546 222.607 1.00 80.69 37 ALA B O 1
ATOM 4074 N N . LYS B 2 38 ? 177.502 158.007 222.269 1.00 83.53 38 LYS B N 1
ATOM 4075 C CA . LYS B 2 38 ? 177.867 157.597 223.621 1.00 82.61 38 LYS B CA 1
ATOM 4076 C C . LYS B 2 38 ? 177.360 158.588 224.663 1.00 83.21 38 LYS B C 1
ATOM 4077 O O . LYS B 2 38 ? 176.842 158.184 225.710 1.00 81.28 38 LYS B O 1
ATOM 4083 N N . ASP B 2 39 ? 177.498 159.887 224.395 1.00 86.14 39 ASP B N 1
ATOM 4084 C CA . ASP B 2 39 ? 177.102 160.896 225.372 1.00 84.08 39 ASP B CA 1
ATOM 4085 C C . ASP B 2 39 ? 175.600 161.160 225.324 1.00 86.49 39 ASP B C 1
ATOM 4086 O O . ASP B 2 39 ? 174.888 160.946 226.311 1.00 93.38 39 ASP B O 1
ATOM 4091 N N . GLY B 2 40 ? 175.103 161.628 224.181 1.00 79.89 40 GLY B N 1
ATOM 4092 C CA . GLY B 2 40 ? 173.710 161.966 224.004 1.00 81.90 40 GLY B CA 1
ATOM 4093 C C . GLY B 2 40 ? 173.576 163.354 223.423 1.00 82.93 40 GLY B C 1
ATOM 4094 O O . GLY B 2 40 ? 174.541 163.923 222.900 1.00 88.89 40 GLY B O 1
ATOM 4095 N N . ASN B 2 41 ? 172.363 163.898 223.527 1.00 65.49 41 ASN B N 1
ATOM 4096 C CA . ASN B 2 41 ? 172.021 165.221 223.005 1.00 68.87 41 ASN B CA 1
ATOM 4097 C C . ASN B 2 41 ? 172.358 165.323 221.517 1.00 70.30 41 ASN B C 1
ATOM 4098 O O . ASN B 2 41 ? 173.180 166.133 221.085 1.00 67.07 41 ASN B O 1
ATOM 4103 N N . MET B 2 42 ? 171.703 164.475 220.737 1.00 60.17 42 MET B N 1
ATOM 4104 C CA . MET B 2 42 ? 171.959 164.412 219.303 1.00 54.76 42 MET B CA 1
ATOM 4105 C C . MET B 2 42 ? 171.398 165.649 218.616 1.00 57.93 42 MET B C 1
ATOM 4106 O O . MET B 2 42 ? 170.182 165.875 218.665 1.00 65.68 42 MET B O 1
ATOM 4111 N N . PRO B 2 43 ? 172.223 166.466 217.971 1.00 54.29 43 PRO B N 1
ATOM 4112 C CA . PRO B 2 43 ? 171.706 167.653 217.286 1.00 58.84 43 PRO B CA 1
ATOM 4113 C C . PRO B 2 43 ? 171.048 167.291 215.964 1.00 60.23 43 PRO B C 1
ATOM 4114 O O . PRO B 2 43 ? 171.239 166.206 215.415 1.00 70.91 43 PRO B O 1
ATOM 4118 N N . HIS B 2 44 ? 170.246 168.228 215.463 1.00 43.76 44 HIS B N 1
ATOM 4119 C CA . HIS B 2 44 ? 169.678 168.076 214.131 1.00 31.77 44 HIS B CA 1
ATOM 4120 C C . HIS B 2 44 ? 170.789 168.145 213.091 1.00 48.86 44 HIS B C 1
ATOM 4121 O O . HIS B 2 44 ? 171.587 169.086 213.081 1.00 67.50 44 HIS B O 1
ATOM 4128 N N . MET B 2 45 ? 170.847 167.140 212.218 1.00 48.98 45 MET B N 1
ATOM 4129 C CA . MET B 2 45 ? 171.884 167.064 211.199 1.00 51.05 45 MET B CA 1
ATOM 4130 C C . MET B 2 45 ? 171.267 166.801 209.835 1.00 44.43 45 MET B C 1
ATOM 4131 O O . MET B 2 45 ? 170.222 166.156 209.717 1.00 52.80 45 MET B O 1
ATOM 4136 N N . ILE B 2 46 ? 171.931 167.313 208.807 1.00 42.50 46 ILE B N 1
ATOM 4137 C CA . ILE B 2 46 ? 171.571 167.058 207.414 1.00 44.54 46 ILE B CA 1
ATOM 4138 C C . ILE B 2 46 ? 172.811 166.464 206.758 1.00 46.28 46 ILE B C 1
ATOM 4139 O O . ILE B 2 46 ? 173.705 167.185 206.304 1.00 60.69 46 ILE B O 1
ATOM 4144 N N . ILE B 2 47 ? 172.881 165.138 206.713 1.00 33.34 47 ILE B N 1
ATOM 4145 C CA . ILE B 2 47 ? 174.020 164.455 206.109 1.00 29.71 47 ILE B CA 1
ATOM 4146 C C . ILE B 2 47 ? 173.869 164.508 204.595 1.00 43.17 47 ILE B C 1
ATOM 4147 O O . ILE B 2 47 ? 172.893 163.995 204.039 1.00 54.24 47 ILE B O 1
ATOM 4152 N N . SER B 2 48 ? 174.835 165.129 203.925 1.00 48.73 48 SER B N 1
ATOM 4153 C CA . SER B 2 48 ? 174.786 165.319 202.484 1.00 46.26 48 SER B CA 1
ATOM 4154 C C . SER B 2 48 ? 176.063 164.789 201.850 1.00 56.45 48 SER B C 1
ATOM 4155 O O . SER B 2 48 ? 177.131 164.791 202.468 1.00 66.86 48 SER B O 1
ATOM 4158 N N . GLY B 2 49 ? 175.941 164.336 200.613 1.00 62.81 49 GLY B N 1
ATOM 4159 C CA . GLY B 2 49 ? 177.080 163.813 199.890 1.00 61.95 49 GLY B CA 1
ATOM 4160 C C . GLY B 2 49 ? 176.634 162.966 198.719 1.00 66.05 49 GLY B C 1
ATOM 4161 O O . GLY B 2 49 ? 175.445 162.833 198.429 1.00 72.97 49 GLY B O 1
ATOM 4162 N N . MET B 2 50 ? 177.628 162.394 198.047 1.00 63.49 50 MET B N 1
ATOM 4163 C CA . MET B 2 50 ? 177.376 161.540 196.901 1.00 60.72 50 MET B CA 1
ATOM 4164 C C . MET B 2 50 ? 176.747 160.222 197.350 1.00 66.98 50 MET B C 1
ATOM 4165 O O . MET B 2 50 ? 176.887 159.820 198.507 1.00 71.77 50 MET B O 1
ATOM 4170 N N . PRO B 2 51 ? 176.024 159.543 196.461 1.00 66.37 51 PRO B N 1
ATOM 4171 C CA . PRO B 2 51 ? 175.421 158.259 196.836 1.00 64.03 51 PRO B CA 1
ATOM 4172 C C . PRO B 2 51 ? 176.467 157.197 197.139 1.00 61.60 51 PRO B C 1
ATOM 4173 O O . PRO B 2 51 ? 177.554 157.170 196.557 1.00 61.98 51 PRO B O 1
ATOM 4177 N N . GLY B 2 52 ? 176.117 156.313 198.068 1.00 62.82 52 GLY B N 1
ATOM 4178 C CA . GLY B 2 52 ? 176.952 155.174 198.411 1.00 60.81 52 GLY B CA 1
ATOM 4179 C C . GLY B 2 52 ? 178.269 155.494 199.086 1.00 58.13 52 GLY B C 1
ATOM 4180 O O . GLY B 2 52 ? 179.289 154.870 198.767 1.00 61.51 52 GLY B O 1
ATOM 4181 N N . ILE B 2 53 ? 178.277 156.445 200.018 1.00 54.49 53 ILE B N 1
ATOM 4182 C CA . ILE B 2 53 ? 179.470 156.767 200.790 1.00 50.91 53 ILE B CA 1
ATOM 4183 C C . ILE B 2 53 ? 179.268 156.582 202.284 1.00 55.79 53 ILE B C 1
ATOM 4184 O O . ILE B 2 53 ? 180.204 156.814 203.056 1.00 61.42 53 ILE B O 1
ATOM 4189 N N . GLY B 2 54 ? 178.079 156.174 202.719 1.00 56.25 54 GLY B N 1
ATOM 4190 C CA . GLY B 2 54 ? 177.840 155.917 204.125 1.00 46.35 54 GLY B CA 1
ATOM 4191 C C . GLY B 2 54 ? 176.974 156.958 204.805 1.00 50.08 54 GLY B C 1
ATOM 4192 O O . GLY B 2 54 ? 177.193 157.283 205.975 1.00 60.42 54 GLY B O 1
ATOM 4193 N N . LYS B 2 55 ? 175.988 157.490 204.084 1.00 49.85 55 LYS B N 1
ATOM 4194 C CA . LYS B 2 55 ? 175.075 158.470 204.658 1.00 44.75 55 LYS B CA 1
ATOM 4195 C C . LYS B 2 55 ? 173.920 157.803 205.399 1.00 54.41 55 LYS B C 1
ATOM 4196 O O . LYS B 2 55 ? 173.672 158.108 206.569 1.00 62.17 55 LYS B O 1
ATOM 4202 N N . THR B 2 56 ? 173.203 156.899 204.726 1.00 64.76 56 THR B N 1
ATOM 4203 C CA . THR B 2 56 ? 172.123 156.169 205.382 1.00 56.26 56 THR B CA 1
ATOM 4204 C C . THR B 2 56 ? 172.661 155.257 206.479 1.00 54.31 56 THR B C 1
ATOM 4205 O O . THR B 2 56 ? 172.054 155.134 207.550 1.00 64.82 56 THR B O 1
ATOM 4209 N N . THR B 2 57 ? 173.808 154.618 206.230 1.00 54.03 57 THR B N 1
ATOM 4210 C CA . THR B 2 57 ? 174.386 153.707 207.214 1.00 54.39 57 THR B CA 1
ATOM 4211 C C . THR B 2 57 ? 174.769 154.441 208.495 1.00 61.17 57 THR B C 1
ATOM 4212 O O . THR B 2 57 ? 174.564 153.923 209.599 1.00 76.32 57 THR B O 1
ATOM 4216 N N . SER B 2 58 ? 175.328 155.647 208.367 1.00 57.33 58 SER B N 1
ATOM 4217 C CA . SER B 2 58 ? 175.725 156.411 209.546 1.00 53.30 58 SER B CA 1
ATOM 4218 C C . SER B 2 58 ? 174.521 156.778 210.404 1.00 61.87 58 SER B C 1
ATOM 4219 O O . SER B 2 58 ? 174.587 156.717 211.637 1.00 71.16 58 SER B O 1
ATOM 4222 N N . VAL B 2 59 ? 173.414 157.172 209.770 1.00 50.49 59 VAL B N 1
ATOM 4223 C CA . VAL B 2 59 ? 172.215 157.531 210.522 1.00 47.22 59 VAL B CA 1
ATOM 4224 C C . VAL B 2 59 ? 171.632 156.307 211.221 1.00 57.93 59 VAL B C 1
ATOM 4225 O O . VAL B 2 59 ? 171.230 156.376 212.388 1.00 70.96 59 VAL B O 1
ATOM 4229 N N . HIS B 2 60 ? 171.572 155.172 210.519 1.00 59.56 60 HIS B N 1
ATOM 4230 C CA . HIS B 2 60 ? 171.032 153.956 211.121 1.00 60.65 60 HIS B CA 1
ATOM 4231 C C . HIS B 2 60 ? 171.910 153.463 212.264 1.00 64.80 60 HIS B C 1
ATOM 4232 O O . HIS B 2 60 ? 171.400 153.025 213.302 1.00 80.65 60 HIS B O 1
ATOM 4239 N N . CYS B 2 61 ? 173.233 153.515 212.088 1.00 56.10 61 CYS B N 1
ATOM 4240 C CA . CYS B 2 61 ? 174.138 153.113 213.161 1.00 56.65 61 CYS B CA 1
ATOM 4241 C C . CYS B 2 61 ? 174.027 154.050 214.357 1.00 61.33 61 CYS B C 1
ATOM 4242 O O . CYS B 2 61 ? 174.062 153.605 215.510 1.00 66.14 61 CYS B O 1
ATOM 4245 N N . LEU B 2 62 ? 173.903 155.354 214.099 1.00 57.74 62 LEU B N 1
ATOM 4246 C CA . LEU B 2 62 ? 173.764 156.318 215.186 1.00 55.56 62 LEU B CA 1
ATOM 4247 C C . LEU B 2 62 ? 172.464 156.106 215.951 1.00 64.98 62 LEU B C 1
ATOM 4248 O O . LEU B 2 62 ? 172.437 156.207 217.183 1.00 77.00 62 LEU B O 1
ATOM 4253 N N . ALA B 2 63 ? 171.373 155.819 215.237 1.00 57.70 63 ALA B N 1
ATOM 4254 C CA . ALA B 2 63 ? 170.095 155.576 215.899 1.00 53.98 63 ALA B CA 1
ATOM 4255 C C . ALA B 2 63 ? 170.130 154.298 216.728 1.00 58.09 63 ALA B C 1
ATOM 4256 O O . ALA B 2 63 ? 169.590 154.260 217.840 1.00 60.92 63 ALA B O 1
ATOM 4258 N N . HIS B 2 64 ? 170.751 153.240 216.201 1.00 68.08 64 HIS B N 1
ATOM 4259 C CA . HIS B 2 64 ? 170.831 151.981 216.936 1.00 67.01 64 HIS B CA 1
ATOM 4260 C C . HIS B 2 64 ? 171.680 152.123 218.194 1.00 69.94 64 HIS B C 1
ATOM 4261 O O . HIS B 2 64 ? 171.332 151.578 219.248 1.00 71.25 64 HIS B O 1
ATOM 4268 N N . GLU B 2 65 ? 172.797 152.847 218.103 1.00 69.61 65 GLU B N 1
ATOM 4269 C CA . GLU B 2 65 ? 173.674 153.012 219.256 1.00 69.15 65 GLU B CA 1
ATOM 4270 C C . GLU B 2 65 ? 173.106 153.982 220.284 1.00 70.40 65 GLU B C 1
ATOM 4271 O O . GLU B 2 65 ? 173.551 153.975 221.437 1.00 76.16 65 GLU B O 1
ATOM 4277 N N . LEU B 2 66 ? 172.135 154.810 219.899 1.00 59.42 66 LEU B N 1
ATOM 4278 C CA . LEU B 2 66 ? 171.541 155.772 220.820 1.00 59.52 66 LEU B CA 1
ATOM 4279 C C . LEU B 2 66 ? 170.382 155.170 221.608 1.00 59.18 66 LEU B C 1
ATOM 4280 O O . LEU B 2 66 ? 170.392 155.186 222.842 1.00 65.93 66 LEU B O 1
ATOM 4285 N N . LEU B 2 67 ? 169.380 154.635 220.911 1.00 58.63 67 LEU B N 1
ATOM 4286 C CA . LEU B 2 67 ? 168.192 154.111 221.573 1.00 66.16 67 LEU B CA 1
ATOM 4287 C C . LEU B 2 67 ? 168.356 152.660 222.010 1.00 71.85 67 LEU B C 1
ATOM 4288 O O . LEU B 2 67 ? 167.964 152.303 223.126 1.00 75.32 67 LEU B O 1
ATOM 4293 N N . GLY B 2 68 ? 168.929 151.816 221.156 1.00 77.12 68 GLY B N 1
ATOM 4294 C CA . GLY B 2 68 ? 169.102 150.416 221.489 1.00 75.71 68 GLY B CA 1
ATOM 4295 C C . GLY B 2 68 ? 167.802 149.639 221.485 1.00 79.26 68 GLY B C 1
ATOM 4296 O O . GLY B 2 68 ? 167.224 149.390 220.423 1.00 82.65 68 GLY B O 1
ATOM 4297 N N . ARG B 2 69 ? 167.333 149.248 222.672 1.00 90.01 69 ARG B N 1
ATOM 4298 C CA . ARG B 2 69 ? 166.089 148.495 222.777 1.00 91.28 69 ARG B CA 1
ATOM 4299 C C . ARG B 2 69 ? 164.867 149.338 222.433 1.00 89.28 69 ARG B C 1
ATOM 4300 O O . ARG B 2 69 ? 163.812 148.777 222.117 1.00 89.77 69 ARG B O 1
ATOM 4308 N N . SER B 2 70 ? 164.985 150.662 222.480 1.00 77.98 70 SER B N 1
ATOM 4309 C CA . SER B 2 70 ? 163.885 151.562 222.163 1.00 79.21 70 SER B CA 1
ATOM 4310 C C . SER B 2 70 ? 163.863 151.970 220.695 1.00 83.34 70 SER B C 1
ATOM 4311 O O . SER B 2 70 ? 163.080 152.849 220.320 1.00 83.00 70 SER B O 1
ATOM 4314 N N . TYR B 2 71 ? 164.707 151.356 219.861 1.00 80.14 71 TYR B N 1
ATOM 4315 C CA . TYR B 2 71 ? 164.764 151.719 218.448 1.00 77.27 71 TYR B CA 1
ATOM 4316 C C . TYR B 2 71 ? 163.479 151.355 217.714 1.00 77.45 71 TYR B C 1
ATOM 4317 O O . TYR B 2 71 ? 163.127 152.010 216.726 1.00 78.71 71 TYR B O 1
ATOM 4326 N N . ALA B 2 72 ? 162.773 150.317 218.172 1.00 83.28 72 ALA B N 1
ATOM 4327 C CA . ALA B 2 72 ? 161.570 149.869 217.477 1.00 86.36 72 ALA B CA 1
ATOM 4328 C C . ALA B 2 72 ? 160.475 150.929 217.508 1.00 87.17 72 ALA B C 1
ATOM 4329 O O . ALA B 2 72 ? 159.802 151.165 216.498 1.00 86.09 72 ALA B O 1
ATOM 4331 N N . ASP B 2 73 ? 160.281 151.577 218.655 1.00 88.52 73 ASP B N 1
ATOM 4332 C CA . ASP B 2 73 ? 159.237 152.581 218.818 1.00 83.64 73 ASP B CA 1
ATOM 4333 C C . ASP B 2 73 ? 159.782 153.993 219.009 1.00 86.64 73 ASP B C 1
ATOM 4334 O O . ASP B 2 73 ? 159.013 154.904 219.333 1.00 88.85 73 ASP B O 1
ATOM 4339 N N . GLY B 2 74 ? 161.083 154.197 218.819 1.00 75.58 74 GLY B N 1
ATOM 4340 C CA . GLY B 2 74 ? 161.671 155.507 219.018 1.00 74.33 74 GLY B CA 1
ATOM 4341 C C . GLY B 2 74 ? 162.155 156.172 217.746 1.00 69.27 74 GLY B C 1
ATOM 4342 O O . GLY B 2 74 ? 162.653 157.301 217.784 1.00 69.46 74 GLY B O 1
ATOM 4343 N N . VAL B 2 75 ? 162.017 155.488 216.613 1.00 57.73 75 VAL B N 1
ATOM 4344 C CA . VAL B 2 75 ? 162.479 155.994 215.326 1.00 58.34 75 VAL B CA 1
ATOM 4345 C C . VAL B 2 75 ? 161.328 155.934 214.333 1.00 59.15 75 VAL B C 1
ATOM 4346 O O . VAL B 2 75 ? 160.705 154.880 214.160 1.00 66.05 75 VAL B O 1
ATOM 4350 N N . LEU B 2 76 ? 161.047 157.062 213.686 1.00 53.35 76 LEU B N 1
ATOM 4351 C CA . LEU B 2 76 ? 160.050 157.155 212.623 1.00 53.05 76 LEU B CA 1
ATOM 4352 C C . LEU B 2 76 ? 160.809 157.401 211.321 1.00 54.25 76 LEU B C 1
ATOM 4353 O O . LEU B 2 76 ? 161.082 158.544 210.949 1.00 66.78 76 LEU B O 1
ATOM 4358 N N . GLU B 2 77 ? 161.152 156.317 210.631 1.00 65.82 77 GLU B N 1
ATOM 4359 C CA . GLU B 2 77 ? 161.954 156.391 209.416 1.00 63.63 77 GLU B CA 1
ATOM 4360 C C . GLU B 2 77 ? 161.037 156.515 208.205 1.00 64.84 77 GLU B C 1
ATOM 4361 O O . GLU B 2 77 ? 160.170 155.663 207.986 1.00 78.35 77 GLU B O 1
ATOM 4367 N N . LEU B 2 78 ? 161.231 157.575 207.424 1.00 53.49 78 LEU B N 1
ATOM 4368 C CA . LEU B 2 78 ? 160.459 157.823 206.214 1.00 62.04 78 LEU B CA 1
ATOM 4369 C C . LEU B 2 78 ? 161.413 158.010 205.044 1.00 67.56 78 LEU B C 1
ATOM 4370 O O . LEU B 2 78 ? 162.379 158.774 205.141 1.00 73.77 78 LEU B O 1
ATOM 4375 N N . ASN B 2 79 ? 161.141 157.315 203.945 1.00 70.95 79 ASN B N 1
ATOM 4376 C CA . ASN B 2 79 ? 161.957 157.381 202.741 1.00 71.85 79 ASN B CA 1
ATOM 4377 C C . ASN B 2 79 ? 161.086 157.807 201.558 1.00 72.83 79 ASN B C 1
ATOM 4378 O O . ASN B 2 79 ? 159.923 158.185 201.719 1.00 83.86 79 ASN B O 1
ATOM 4383 N N . ALA B 2 80 ? 161.670 157.749 200.358 1.00 70.26 80 ALA B N 1
ATOM 4384 C CA . ALA B 2 80 ? 160.942 158.152 199.158 1.00 71.78 80 ALA B CA 1
ATOM 4385 C C . ALA B 2 80 ? 159.784 157.212 198.852 1.00 76.04 80 ALA B C 1
ATOM 4386 O O . ALA B 2 80 ? 158.772 157.646 198.289 1.00 75.84 80 ALA B O 1
ATOM 4388 N N . SER B 2 81 ? 159.914 155.929 199.198 1.00 87.97 81 SER B N 1
ATOM 4389 C CA . SER B 2 81 ? 158.821 154.988 198.973 1.00 90.80 81 SER B CA 1
ATOM 4390 C C . SER B 2 81 ? 157.604 155.345 199.816 1.00 90.52 81 SER B C 1
ATOM 4391 O O . SER B 2 81 ? 156.466 155.281 199.336 1.00 93.50 81 SER B O 1
ATOM 4394 N N . ASP B 2 82 ? 157.821 155.721 201.074 1.00 83.84 82 ASP B N 1
ATOM 4395 C CA . ASP B 2 82 ? 156.725 156.151 201.924 1.00 81.69 82 ASP B CA 1
ATOM 4396 C C . ASP B 2 82 ? 156.251 157.544 201.514 1.00 77.17 82 ASP B C 1
ATOM 4397 O O . ASP B 2 82 ? 156.935 158.284 200.800 1.00 77.96 82 ASP B O 1
ATOM 4402 N N . ASP B 2 83 ? 155.056 157.898 201.975 1.00 89.69 83 ASP B N 1
ATOM 4403 C CA . ASP B 2 83 ? 154.471 159.200 201.685 1.00 93.81 83 ASP B CA 1
ATOM 4404 C C . ASP B 2 83 ? 155.037 160.226 202.659 1.00 93.92 83 ASP B C 1
ATOM 4405 O O . ASP B 2 83 ? 154.977 160.033 203.878 1.00 98.19 83 ASP B O 1
ATOM 4410 N N . ARG B 2 84 ? 155.593 161.306 202.119 1.00 80.46 84 ARG B N 1
ATOM 4411 C CA . ARG B 2 84 ? 156.108 162.420 202.904 1.00 77.07 84 ARG B CA 1
ATOM 4412 C C . ARG B 2 84 ? 155.482 163.729 202.443 1.00 75.79 84 ARG B C 1
ATOM 4413 O O . ARG B 2 84 ? 156.154 164.754 202.312 1.00 77.77 84 ARG B O 1
ATOM 4421 N N . GLY B 2 85 ? 154.177 163.702 202.192 1.00 68.38 85 GLY B N 1
ATOM 4422 C CA . GLY B 2 85 ? 153.462 164.863 201.707 1.00 71.95 85 GLY B CA 1
ATOM 4423 C C . GLY B 2 85 ? 153.075 165.803 202.828 1.00 72.47 85 GLY B C 1
ATOM 4424 O O . GLY B 2 85 ? 153.655 165.800 203.916 1.00 75.51 85 GLY B O 1
ATOM 4425 N N . ILE B 2 86 ? 152.071 166.634 202.542 1.00 75.23 86 ILE B N 1
ATOM 4426 C CA . ILE B 2 86 ? 151.630 167.629 203.516 1.00 70.29 86 ILE B CA 1
ATOM 4427 C C . ILE B 2 86 ? 150.977 166.949 204.712 1.00 73.94 86 ILE B C 1
ATOM 4428 O O . ILE B 2 86 ? 151.284 167.258 205.868 1.00 86.12 86 ILE B O 1
ATOM 4433 N N . ASP B 2 87 ? 150.074 166.000 204.448 1.00 75.50 87 ASP B N 1
ATOM 4434 C CA . ASP B 2 87 ? 149.295 165.388 205.522 1.00 74.62 87 ASP B CA 1
ATOM 4435 C C . ASP B 2 87 ? 150.182 164.603 206.480 1.00 76.27 87 ASP B C 1
ATOM 4436 O O . ASP B 2 87 ? 149.937 164.589 207.692 1.00 78.54 87 ASP B O 1
ATOM 4441 N N . VAL B 2 88 ? 151.211 163.936 205.955 1.00 70.55 88 VAL B N 1
ATOM 4442 C CA . VAL B 2 88 ? 152.102 163.146 206.802 1.00 69.11 88 VAL B CA 1
ATOM 4443 C C . VAL B 2 88 ? 152.871 164.046 207.762 1.00 68.21 88 VAL B C 1
ATOM 4444 O O . VAL B 2 88 ? 153.028 163.725 208.946 1.00 73.50 88 VAL B O 1
ATOM 4448 N N . VAL B 2 89 ? 153.362 165.185 207.268 1.00 59.00 89 VAL B N 1
ATOM 4449 C CA . VAL B 2 89 ? 154.146 166.088 208.105 1.00 52.90 89 VAL B CA 1
ATOM 4450 C C . VAL B 2 89 ? 153.289 166.675 209.222 1.00 55.88 89 VAL B C 1
ATOM 4451 O O . VAL B 2 89 ? 153.706 166.715 210.386 1.00 62.19 89 VAL B O 1
ATOM 4455 N N . ARG B 2 90 ? 152.078 167.129 208.894 1.00 68.01 90 ARG B N 1
ATOM 4456 C CA . ARG B 2 90 ? 151.226 167.776 209.884 1.00 66.02 90 ARG B CA 1
ATOM 4457 C C . ARG B 2 90 ? 150.596 166.798 210.867 1.00 73.49 90 ARG B C 1
ATOM 4458 O O . ARG B 2 90 ? 150.256 167.203 211.984 1.00 75.45 90 ARG B O 1
ATOM 4466 N N . ASN B 2 91 ? 150.428 165.531 210.489 1.00 72.86 91 ASN B N 1
ATOM 4467 C CA . ASN B 2 91 ? 149.721 164.568 211.324 1.00 69.49 91 ASN B CA 1
ATOM 4468 C C . ASN B 2 91 ? 150.634 163.470 211.857 1.00 73.33 91 ASN B C 1
ATOM 4469 O O . ASN B 2 91 ? 150.718 163.277 213.072 1.00 76.89 91 ASN B O 1
ATOM 4474 N N . GLN B 2 92 ? 151.324 162.740 210.978 1.00 70.94 92 GLN B N 1
ATOM 4475 C CA . GLN B 2 92 ? 152.111 161.595 211.427 1.00 69.21 92 GLN B CA 1
ATOM 4476 C C . GLN B 2 92 ? 153.364 162.038 212.173 1.00 66.83 92 GLN B C 1
ATOM 4477 O O . GLN B 2 92 ? 153.692 161.493 213.233 1.00 72.72 92 GLN B O 1
ATOM 4483 N N . ILE B 2 93 ? 154.082 163.022 211.630 1.00 60.03 93 ILE B N 1
ATOM 4484 C CA . ILE B 2 93 ? 155.322 163.468 212.258 1.00 60.57 93 ILE B CA 1
ATOM 4485 C C . ILE B 2 93 ? 155.031 164.218 213.552 1.00 72.27 93 ILE B C 1
ATOM 4486 O O . ILE B 2 93 ? 155.739 164.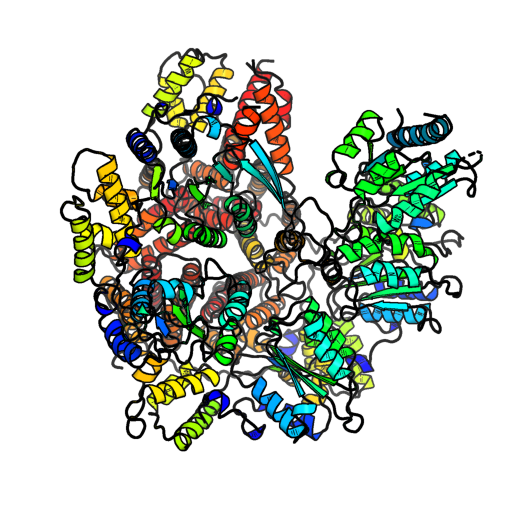053 214.554 1.00 77.24 93 ILE B O 1
ATOM 4491 N N . LYS B 2 94 ? 153.986 165.051 213.557 1.00 65.07 94 LYS B N 1
ATOM 4492 C CA . LYS B 2 94 ? 153.633 165.789 214.766 1.00 62.67 94 LYS B CA 1
ATOM 4493 C C . LYS B 2 94 ? 153.183 164.850 215.880 1.00 69.01 94 LYS B C 1
ATOM 4494 O O . LYS B 2 94 ? 153.496 165.077 217.055 1.00 74.97 94 LYS B O 1
ATOM 4500 N N . HIS B 2 95 ? 152.435 163.799 215.533 1.00 69.35 95 HIS B N 1
ATOM 4501 C CA . HIS B 2 95 ? 152.016 162.824 216.536 1.00 75.24 95 HIS B CA 1
ATOM 4502 C C . HIS B 2 95 ? 153.214 162.105 217.142 1.00 77.46 95 HIS B C 1
ATOM 4503 O O . HIS B 2 95 ? 153.266 161.884 218.358 1.00 78.51 95 HIS B O 1
ATOM 4510 N N . PHE B 2 96 ? 154.183 161.721 216.307 1.00 61.72 96 PHE B N 1
ATOM 4511 C CA . PHE B 2 96 ? 155.382 161.061 216.815 1.00 59.06 96 PHE B CA 1
ATOM 4512 C C . PHE B 2 96 ? 156.195 161.995 217.702 1.00 66.83 96 PHE B C 1
ATOM 4513 O O . PHE B 2 96 ? 156.724 161.573 218.737 1.00 79.86 96 PHE B O 1
ATOM 4521 N N . ALA B 2 97 ? 156.312 163.265 217.308 1.00 52.93 97 ALA B N 1
ATOM 4522 C CA . ALA B 2 97 ? 157.037 164.233 218.125 1.00 60.67 97 ALA B CA 1
ATOM 4523 C C . ALA B 2 97 ? 156.333 164.478 219.454 1.00 69.49 97 ALA B C 1
ATOM 4524 O O . ALA B 2 97 ? 156.986 164.591 220.497 1.00 68.03 97 ALA B O 1
ATOM 4526 N N . GLN B 2 98 ? 155.002 164.563 219.437 1.00 79.07 98 GLN B N 1
ATOM 4527 C CA . GLN B 2 98 ? 154.233 164.810 220.649 1.00 77.46 98 GLN B CA 1
ATOM 4528 C C . GLN B 2 98 ? 154.052 163.565 221.508 1.00 81.09 98 GLN B C 1
ATOM 4529 O O . GLN B 2 98 ? 153.557 163.681 222.634 1.00 85.62 98 GLN B O 1
ATOM 4535 N N . LYS B 2 99 ? 154.428 162.391 221.008 1.00 73.78 99 LYS B N 1
ATOM 4536 C CA . LYS B 2 99 ? 154.280 161.165 221.779 1.00 69.11 99 LYS B CA 1
ATOM 4537 C C . LYS B 2 99 ? 155.212 161.175 222.984 1.00 75.10 99 LYS B C 1
ATOM 4538 O O . LYS B 2 99 ? 156.393 161.513 222.875 1.00 80.89 99 LYS B O 1
ATOM 4544 N N . LYS B 2 100 ? 154.671 160.800 224.142 1.00 84.76 100 LYS B N 1
ATOM 4545 C CA . LYS B 2 100 ? 155.435 160.776 225.388 1.00 83.48 100 LYS B CA 1
ATOM 4546 C C . LYS B 2 100 ? 156.112 159.415 225.494 1.00 86.56 100 LYS B C 1
ATOM 4547 O O . LYS B 2 100 ? 155.482 158.420 225.861 1.00 85.92 100 LYS B O 1
ATOM 4553 N N . LEU B 2 101 ? 157.401 159.372 225.170 1.00 97.53 101 LEU B N 1
ATOM 4554 C CA . LEU B 2 101 ? 158.210 158.167 225.280 1.00 99.01 101 LEU B CA 1
ATOM 4555 C C . LEU B 2 101 ? 159.298 158.402 226.317 1.00 98.58 101 LEU B C 1
ATOM 4556 O O . LEU B 2 101 ? 160.044 159.383 226.225 1.00 97.01 101 LEU B O 1
ATOM 4561 N N . HIS B 2 102 ? 159.388 157.507 227.297 1.00 99.59 102 HIS B N 1
ATOM 4562 C CA . HIS B 2 102 ? 160.391 157.618 228.347 1.00 101.85 102 HIS B CA 1
ATOM 4563 C C . HIS B 2 102 ? 161.664 156.907 227.905 1.00 105.27 102 HIS B C 1
ATOM 4564 O O . HIS B 2 102 ? 161.630 155.725 227.546 1.00 105.02 102 HIS B O 1
ATOM 4571 N N . LEU B 2 103 ? 162.775 157.627 227.932 1.00 99.41 103 LEU B N 1
ATOM 4572 C CA . LEU B 2 103 ? 164.082 157.136 227.532 1.00 97.30 103 LEU B CA 1
ATOM 4573 C C . LEU B 2 103 ? 165.099 157.525 228.591 1.00 94.33 103 LEU B C 1
ATOM 4574 O O . LEU B 2 103 ? 164.845 158.420 229.405 1.00 96.37 103 LEU B O 1
ATOM 4579 N N . PRO B 2 104 ? 166.249 156.851 228.631 1.00 88.58 104 PRO B N 1
ATOM 4580 C CA . PRO B 2 104 ? 167.293 157.255 229.567 1.00 89.33 104 PRO B CA 1
ATOM 4581 C C . PRO B 2 104 ? 167.742 158.675 229.289 1.00 86.08 104 PRO B C 1
ATOM 4582 O O . PRO B 2 104 ? 167.645 159.163 228.147 1.00 89.40 104 PRO B O 1
ATOM 4586 N N . PRO B 2 105 ? 168.207 159.392 230.316 1.00 79.52 105 PRO B N 1
ATOM 4587 C CA . PRO B 2 105 ? 168.591 160.799 230.127 1.00 82.70 105 PRO B CA 1
ATOM 4588 C C . PRO B 2 105 ? 169.658 160.958 229.053 1.00 84.52 105 PRO B C 1
ATOM 4589 O O . PRO B 2 105 ? 170.587 160.154 228.945 1.00 85.38 105 PRO B O 1
ATOM 4593 N N . GLY B 2 106 ? 169.513 162.015 228.256 1.00 75.84 106 GLY B N 1
ATOM 4594 C CA . GLY B 2 106 ? 170.358 162.260 227.112 1.00 73.76 106 GLY B CA 1
ATOM 4595 C C . GLY B 2 106 ? 169.837 161.669 225.817 1.00 74.71 106 GLY B C 1
ATOM 4596 O O . GLY B 2 106 ? 170.077 162.236 224.746 1.00 79.12 106 GLY B O 1
ATOM 4597 N N . LYS B 2 107 ? 169.130 160.544 225.890 1.00 68.04 107 LYS B N 1
ATOM 4598 C CA . LYS B 2 107 ? 168.573 159.926 224.696 1.00 67.94 107 LYS B CA 1
ATOM 4599 C C . LYS B 2 107 ? 167.349 160.697 224.213 1.00 71.69 107 LYS B C 1
ATOM 4600 O O . LYS B 2 107 ? 166.584 161.254 225.005 1.00 75.32 107 LYS B O 1
ATOM 4606 N N . HIS B 2 108 ? 167.170 160.724 222.895 1.00 67.57 108 HIS B N 1
ATOM 4607 C CA . HIS B 2 108 ? 166.058 161.432 222.280 1.00 59.23 108 HIS B CA 1
ATOM 4608 C C . HIS B 2 108 ? 165.531 160.628 221.101 1.00 57.87 108 HIS B C 1
ATOM 4609 O O . HIS B 2 108 ? 166.266 159.857 220.478 1.00 68.53 108 HIS B O 1
ATOM 4616 N N . LYS B 2 109 ? 164.249 160.816 220.803 1.00 49.73 109 LYS B N 1
ATOM 4617 C CA . LYS B 2 109 ? 163.657 160.195 219.628 1.00 51.58 109 LYS B CA 1
ATOM 4618 C C . LYS B 2 109 ? 164.253 160.799 218.363 1.00 59.81 109 LYS B C 1
ATOM 4619 O O . LYS B 2 109 ? 164.567 161.991 218.312 1.00 72.17 109 LYS B O 1
ATOM 4625 N N . ILE B 2 110 ? 164.417 159.968 217.338 1.00 45.67 110 ILE B N 1
ATOM 4626 C CA . ILE B 2 110 ? 165.042 160.373 216.086 1.00 36.62 110 ILE B CA 1
ATOM 4627 C C . ILE B 2 110 ? 164.046 160.167 214.955 1.00 43.15 110 ILE B C 1
ATOM 4628 O O . ILE B 2 110 ? 163.507 159.066 214.788 1.00 61.92 110 ILE B O 1
ATOM 4633 N N . VAL B 2 111 ? 163.804 161.222 214.184 1.00 35.85 111 VAL B N 1
ATOM 4634 C CA . VAL B 2 111 ? 162.929 161.170 213.019 1.00 34.78 111 VAL B CA 1
ATOM 4635 C C . VAL B 2 111 ? 163.834 161.172 211.793 1.00 32.53 111 VAL B C 1
ATOM 4636 O O . VAL B 2 111 ? 164.350 162.216 211.386 1.00 51.48 111 VAL B O 1
ATOM 4640 N N . ILE B 2 112 ? 164.029 159.998 211.201 1.00 46.29 112 ILE B N 1
ATOM 4641 C CA . ILE B 2 112 ? 164.937 159.833 210.072 1.00 55.65 112 ILE B CA 1
ATOM 4642 C C . ILE B 2 112 ? 164.143 160.039 208.788 1.00 52.95 112 ILE B C 1
ATOM 4643 O O . ILE B 2 112 ? 163.336 159.190 208.401 1.00 63.34 112 ILE B O 1
ATOM 4648 N N . LEU B 2 113 ? 164.372 161.171 208.122 1.00 41.07 113 LEU B N 1
ATOM 4649 C CA . LEU B 2 113 ? 163.741 161.459 206.836 1.00 47.63 113 LEU B CA 1
ATOM 4650 C C . LEU B 2 113 ? 164.773 161.208 205.740 1.00 53.14 113 LEU B C 1
ATOM 4651 O O . LEU B 2 113 ? 165.453 162.115 205.260 1.00 65.26 113 LEU B O 1
ATOM 4656 N N . ASP B 2 114 ? 164.885 159.942 205.349 1.00 68.28 114 ASP B N 1
ATOM 4657 C CA . ASP B 2 114 ? 165.831 159.553 204.314 1.00 71.00 114 ASP B CA 1
ATOM 4658 C C . ASP B 2 114 ? 165.404 160.104 202.959 1.00 70.82 114 ASP B C 1
ATOM 4659 O O . ASP B 2 114 ? 164.212 160.203 202.651 1.00 79.96 114 ASP B O 1
ATOM 4664 N N . GLU B 2 115 ? 166.403 160.464 202.147 1.00 71.64 115 GLU B N 1
ATOM 4665 C CA . GLU B 2 115 ? 166.190 161.030 200.813 1.00 73.64 115 GLU B CA 1
ATOM 4666 C C . GLU B 2 115 ? 165.319 162.284 200.881 1.00 77.63 115 GLU B C 1
ATOM 4667 O O . GLU B 2 115 ? 164.284 162.391 200.219 1.00 78.31 115 GLU B O 1
ATOM 4673 N N . ALA B 2 116 ? 165.753 163.244 201.699 1.00 69.43 116 ALA B N 1
ATOM 4674 C CA . ALA B 2 116 ? 165.006 164.481 201.892 1.00 62.04 116 ALA B CA 1
ATOM 4675 C C . ALA B 2 116 ? 165.039 165.393 200.673 1.00 70.21 116 ALA B C 1
ATOM 4676 O O . ALA B 2 116 ? 164.244 166.337 200.610 1.00 77.22 116 ALA B O 1
ATOM 4678 N N . ASP B 2 117 ? 165.935 165.144 199.714 1.00 77.20 117 ASP B N 1
ATOM 4679 C CA . ASP B 2 117 ? 165.973 165.966 198.509 1.00 72.53 117 ASP B CA 1
ATOM 4680 C C . ASP B 2 117 ? 164.724 165.772 197.657 1.00 75.65 117 ASP B C 1
ATOM 4681 O O . ASP B 2 117 ? 164.333 166.682 196.919 1.00 80.41 117 ASP B O 1
ATOM 4686 N N . SER B 2 118 ? 164.090 164.603 197.745 1.00 77.83 118 SER B N 1
ATOM 4687 C CA . SER B 2 118 ? 162.860 164.344 197.009 1.00 74.55 118 SER B CA 1
ATOM 4688 C C . SER B 2 118 ? 161.624 164.895 197.708 1.00 79.13 118 SER B C 1
ATOM 4689 O O . SER B 2 118 ? 160.537 164.865 197.120 1.00 85.16 118 SER B O 1
ATOM 4692 N N . MET B 2 119 ? 161.760 165.389 198.935 1.00 76.06 119 MET B N 1
ATOM 4693 C CA . MET B 2 119 ? 160.632 165.958 199.657 1.00 71.77 119 MET B CA 1
ATOM 4694 C C . MET B 2 119 ? 160.248 167.306 199.061 1.00 75.23 119 MET B C 1
ATOM 4695 O O . MET B 2 119 ? 161.108 168.086 198.644 1.00 78.64 119 MET B O 1
ATOM 4700 N N . THR B 2 120 ? 158.945 167.574 199.022 1.00 68.06 120 THR B N 1
ATOM 4701 C CA . THR B 2 120 ? 158.452 168.829 198.481 1.00 69.74 120 THR B CA 1
ATOM 4702 C C . THR B 2 120 ? 158.809 169.992 199.404 1.00 70.67 120 THR B C 1
ATOM 4703 O O . THR B 2 120 ? 159.025 169.826 200.608 1.00 76.34 120 THR B O 1
ATOM 4707 N N . ALA B 2 121 ? 158.877 171.188 198.813 1.00 66.02 121 ALA B N 1
ATOM 4708 C CA . ALA B 2 121 ? 159.215 172.381 199.583 1.00 65.30 121 ALA B CA 1
ATOM 4709 C C . ALA B 2 121 ? 158.137 172.705 200.610 1.00 70.75 121 ALA B C 1
ATOM 4710 O O . ALA B 2 121 ? 158.443 173.158 201.719 1.00 75.46 121 ALA B O 1
ATOM 4712 N N . GLY B 2 122 ? 156.869 172.489 200.255 1.00 71.24 122 GLY B N 1
ATOM 4713 C CA . GLY B 2 122 ? 155.791 172.764 201.191 1.00 68.78 122 GLY B CA 1
ATOM 4714 C C . GLY B 2 122 ? 155.826 171.863 202.410 1.00 71.41 122 GLY B C 1
ATOM 4715 O O . GLY B 2 122 ? 155.542 172.302 203.527 1.00 78.37 122 GLY B O 1
ATOM 4716 N N . ALA B 2 123 ? 156.165 170.587 202.212 1.00 57.13 123 ALA B N 1
ATOM 4717 C CA . ALA B 2 123 ? 156.306 169.674 203.342 1.00 53.87 123 ALA B CA 1
ATOM 4718 C C . ALA B 2 123 ? 157.464 170.087 204.241 1.00 58.62 123 ALA B C 1
ATOM 4719 O O . ALA B 2 123 ? 157.377 169.976 205.470 1.00 71.89 123 ALA B O 1
ATOM 4721 N N . GLN B 2 124 ? 158.562 170.557 203.644 1.00 56.90 124 GLN B N 1
ATOM 4722 C CA . GLN B 2 124 ? 159.696 171.026 204.433 1.00 58.93 124 GLN B CA 1
ATOM 4723 C C . GLN B 2 124 ? 159.331 172.260 205.250 1.00 65.09 124 GLN B C 1
ATOM 4724 O O . GLN B 2 124 ? 159.767 172.403 206.399 1.00 74.06 124 GLN B O 1
ATOM 4730 N N . GLN B 2 125 ? 158.543 173.167 204.669 1.00 71.11 125 GLN B N 1
ATOM 4731 C CA . GLN B 2 125 ? 158.139 174.371 205.388 1.00 63.84 125 GLN B CA 1
ATOM 4732 C C . GLN B 2 125 ? 157.254 174.034 206.582 1.00 61.99 125 GLN B C 1
ATOM 4733 O O . GLN B 2 125 ? 157.375 174.650 207.648 1.00 67.40 125 GLN B O 1
ATOM 4739 N N . ALA B 2 126 ? 156.351 173.064 206.422 1.00 53.03 126 ALA B N 1
ATOM 4740 C CA . ALA B 2 126 ? 155.510 172.645 207.538 1.00 57.35 126 ALA B CA 1
ATOM 4741 C C . ALA B 2 126 ? 156.315 171.914 208.605 1.00 60.42 126 ALA B C 1
ATOM 4742 O O . ALA B 2 126 ? 155.891 171.849 209.765 1.00 69.42 126 ALA B O 1
ATOM 4744 N N . LEU B 2 127 ? 157.470 171.362 208.236 1.00 55.55 127 LEU B N 1
ATOM 4745 C CA . LEU B 2 127 ? 158.338 170.665 209.175 1.00 49.59 127 LEU B CA 1
ATOM 4746 C C . LEU B 2 127 ? 159.221 171.614 209.976 1.00 51.24 127 LEU B C 1
ATOM 4747 O O . LEU B 2 127 ? 159.950 171.157 210.864 1.00 63.13 127 LEU B O 1
ATOM 4752 N N . ARG B 2 128 ? 159.169 172.916 209.685 1.00 62.82 128 ARG B N 1
ATOM 4753 C CA . ARG B 2 128 ? 160.050 173.874 210.346 1.00 62.28 128 ARG B CA 1
ATOM 4754 C C . ARG B 2 128 ? 159.795 173.931 211.847 1.00 67.85 128 ARG B C 1
ATOM 4755 O O . ARG B 2 128 ? 160.722 173.790 212.653 1.00 69.86 128 ARG B O 1
ATOM 4763 N N . ARG B 2 129 ? 158.539 174.138 212.242 1.00 68.81 129 ARG B N 1
ATOM 4764 C CA . ARG B 2 129 ? 158.224 174.310 213.653 1.00 63.74 129 ARG B CA 1
ATOM 4765 C C . ARG B 2 129 ? 158.036 172.987 214.381 1.00 71.77 129 ARG B C 1
ATOM 4766 O O . ARG B 2 129 ? 158.039 172.971 215.616 1.00 75.81 129 ARG B O 1
ATOM 4774 N N . THR B 2 130 ? 157.866 171.884 213.649 1.00 76.34 130 THR B N 1
ATOM 4775 C CA . THR B 2 130 ? 157.805 170.576 214.291 1.00 66.34 130 THR B CA 1
ATOM 4776 C C . THR B 2 130 ? 159.140 170.223 214.935 1.00 67.33 130 THR B C 1
ATOM 4777 O O . THR B 2 130 ? 159.182 169.712 216.060 1.00 74.96 130 THR B O 1
ATOM 4781 N N . MET B 2 131 ? 160.244 170.499 214.237 1.00 65.44 131 MET B N 1
ATOM 4782 C CA . MET B 2 131 ? 161.562 170.180 214.776 1.00 67.26 131 MET B CA 1
ATOM 4783 C C . MET B 2 131 ? 161.989 171.187 215.838 1.00 68.49 131 MET B C 1
ATOM 4784 O O . MET B 2 131 ? 162.794 170.863 216.718 1.00 79.98 131 MET B O 1
ATOM 4789 N N . GLU B 2 132 ? 161.464 172.413 215.774 1.00 52.23 132 GLU B N 1
ATOM 4790 C CA . GLU B 2 132 ? 161.898 173.447 216.707 1.00 55.97 132 GLU B CA 1
ATOM 4791 C C . GLU B 2 132 ? 161.155 173.352 218.034 1.00 58.88 132 GLU B C 1
ATOM 4792 O O . GLU B 2 132 ? 161.762 173.485 219.102 1.00 57.60 132 GLU B O 1
ATOM 4798 N N . LEU B 2 133 ? 159.841 173.128 217.986 1.00 71.00 133 LEU B N 1
ATOM 4799 C CA . LEU B 2 133 ? 159.045 173.130 219.209 1.00 68.83 133 LEU B CA 1
ATOM 4800 C C . LEU B 2 133 ? 159.303 171.885 220.049 1.00 73.84 133 LEU B C 1
ATOM 4801 O O . LEU B 2 133 ? 159.372 171.964 221.281 1.00 76.52 133 LEU B O 1
ATOM 4806 N N . TYR B 2 134 ? 159.451 170.728 219.403 1.00 73.14 134 TYR B N 1
ATOM 4807 C CA . TYR B 2 134 ? 159.546 169.451 220.098 1.00 68.48 134 TYR B CA 1
ATOM 4808 C C . TYR B 2 134 ? 160.965 168.894 220.108 1.00 69.49 134 TYR B C 1
ATOM 4809 O O . TYR B 2 134 ? 161.148 167.681 220.250 1.00 75.15 134 TYR B O 1
ATOM 4818 N N . SER B 2 135 ? 161.975 169.755 219.968 1.00 61.17 135 SER B N 1
ATOM 4819 C CA . SER B 2 135 ? 163.360 169.299 220.000 1.00 55.17 135 SER B CA 1
ATOM 4820 C C . SER B 2 135 ? 163.787 168.801 221.374 1.00 63.22 135 SER B C 1
ATOM 4821 O O . SER B 2 135 ? 164.826 168.140 221.476 1.00 68.86 135 SER B O 1
ATOM 4824 N N . ASN B 2 136 ? 163.022 169.107 222.425 1.00 73.16 136 ASN B N 1
ATOM 4825 C CA . ASN B 2 136 ? 163.364 168.627 223.760 1.00 69.82 136 ASN B CA 1
ATOM 4826 C C . ASN B 2 136 ? 163.245 167.110 223.854 1.00 76.85 136 ASN B C 1
ATOM 4827 O O . ASN B 2 136 ? 164.055 166.460 224.524 1.00 80.88 136 ASN B O 1
ATOM 4832 N N . SER B 2 137 ? 162.243 166.530 223.194 1.00 68.63 137 SER B N 1
ATOM 4833 C CA . SER B 2 137 ? 161.983 165.099 223.278 1.00 61.16 137 SER B CA 1
ATOM 4834 C C . SER B 2 137 ? 162.377 164.323 222.032 1.00 57.47 137 SER B C 1
ATOM 4835 O O . SER B 2 137 ? 162.783 163.165 222.150 1.00 68.05 137 SER B O 1
ATOM 4838 N N . THR B 2 138 ? 162.270 164.920 220.848 1.00 44.87 138 THR B N 1
ATOM 4839 C CA . THR B 2 138 ? 162.597 164.239 219.605 1.00 46.90 138 THR B CA 1
ATOM 4840 C C . THR B 2 138 ? 163.596 165.069 218.810 1.00 45.32 138 THR B C 1
ATOM 4841 O O . THR B 2 138 ? 163.721 166.281 218.998 1.00 64.03 138 THR B O 1
ATOM 4845 N N . ARG B 2 139 ? 164.326 164.391 217.928 1.00 48.73 139 ARG B N 1
ATOM 4846 C CA . ARG B 2 139 ? 165.329 165.022 217.086 1.00 41.02 139 ARG B CA 1
ATOM 4847 C C . ARG B 2 139 ? 165.155 164.544 215.651 1.00 52.35 139 ARG B C 1
ATOM 4848 O O . ARG B 2 139 ? 164.519 163.520 215.389 1.00 69.66 139 ARG B O 1
ATOM 4856 N N . PHE B 2 140 ? 165.724 165.303 214.719 1.00 43.08 140 PHE B N 1
ATOM 4857 C CA . PHE B 2 140 ? 165.555 165.057 213.293 1.00 38.88 140 PHE B CA 1
ATOM 4858 C C . PHE B 2 140 ? 166.910 164.814 212.646 1.00 41.91 140 PHE B C 1
ATOM 4859 O O . PHE B 2 140 ? 167.865 165.558 212.894 1.00 59.32 140 PHE B O 1
ATOM 4867 N N . ALA B 2 141 ? 166.988 163.773 211.820 1.00 36.32 141 ALA B N 1
ATOM 4868 C CA . ALA B 2 141 ? 168.186 163.445 211.060 1.00 41.98 141 ALA B CA 1
ATOM 4869 C C . ALA B 2 141 ? 167.830 163.392 209.582 1.00 47.58 141 ALA B C 1
ATOM 4870 O O . ALA B 2 141 ? 166.846 162.751 209.200 1.00 63.28 141 ALA B O 1
ATOM 4872 N N . PHE B 2 142 ? 168.630 164.061 208.755 1.00 45.56 142 PHE B N 1
ATOM 4873 C CA . PHE B 2 142 ? 168.369 164.171 207.328 1.00 35.19 142 PHE B CA 1
ATOM 4874 C C . PHE B 2 142 ? 169.531 163.591 206.535 1.00 51.18 142 PHE B C 1
ATOM 4875 O O . PHE B 2 142 ? 170.699 163.833 206.856 1.00 66.29 142 PHE B O 1
ATOM 4883 N N . ALA B 2 143 ? 169.202 162.824 205.498 1.00 49.02 143 ALA B N 1
ATOM 4884 C CA . ALA B 2 143 ? 170.184 162.287 204.566 1.00 49.48 143 ALA B CA 1
ATOM 4885 C C . ALA B 2 143 ? 169.716 162.581 203.150 1.00 54.66 143 ALA B C 1
ATOM 4886 O O . ALA B 2 143 ? 168.570 162.284 202.799 1.00 69.49 143 ALA B O 1
ATOM 4888 N N . CYS B 2 144 ? 170.599 163.162 202.340 1.00 54.71 144 CYS B N 1
ATOM 4889 C CA . CYS B 2 144 ? 170.232 163.568 200.992 1.00 60.51 144 CYS B CA 1
ATOM 4890 C C . CYS B 2 144 ? 171.470 163.579 200.109 1.00 65.95 144 CYS B C 1
ATOM 4891 O O . CYS B 2 144 ? 172.605 163.590 200.592 1.00 67.53 144 CYS B O 1
ATOM 4894 N N . ASN B 2 145 ? 171.233 163.577 198.797 1.00 69.97 145 ASN B N 1
ATOM 4895 C CA . ASN B 2 145 ? 172.312 163.682 197.824 1.00 68.77 145 ASN B CA 1
ATOM 4896 C C . ASN B 2 145 ? 172.638 165.124 197.465 1.00 69.49 145 ASN B C 1
ATOM 4897 O O . ASN B 2 145 ? 173.796 165.432 197.161 1.00 68.93 145 ASN B O 1
ATOM 4902 N N . GLN B 2 146 ? 171.646 166.012 197.493 1.00 71.39 146 GLN B N 1
ATOM 4903 C CA . GLN B 2 146 ? 171.837 167.426 197.196 1.00 68.76 146 GLN B CA 1
ATOM 4904 C C . GLN B 2 146 ? 171.422 168.238 198.413 1.00 73.26 146 GLN B C 1
ATOM 4905 O O . GLN B 2 146 ? 170.264 168.174 198.840 1.00 76.07 146 GLN B O 1
ATOM 4911 N N . SER B 2 147 ? 172.365 169.001 198.968 1.00 75.24 147 SER B N 1
ATOM 4912 C CA . SER B 2 147 ? 172.073 169.829 200.130 1.00 71.32 147 SER B CA 1
ATOM 4913 C C . SER B 2 147 ? 171.263 171.070 199.781 1.00 77.85 147 SER B C 1
ATOM 4914 O O . SER B 2 147 ? 170.589 171.620 200.659 1.00 84.52 147 SER B O 1
ATOM 4917 N N . ASN B 2 148 ? 171.311 171.523 198.527 1.00 70.97 148 ASN B N 1
ATOM 4918 C CA . ASN B 2 148 ? 170.573 172.714 198.128 1.00 70.64 148 ASN B CA 1
ATOM 4919 C C . ASN B 2 148 ? 169.093 172.442 197.897 1.00 73.79 148 ASN B C 1
ATOM 4920 O O . ASN B 2 148 ? 168.307 173.394 197.836 1.00 78.29 148 ASN B O 1
ATOM 4925 N N . LYS B 2 149 ? 168.698 171.174 197.759 1.00 65.54 149 LYS B N 1
ATOM 4926 C CA . LYS B 2 149 ? 167.283 170.854 197.597 1.00 63.19 149 LYS B CA 1
ATOM 4927 C C . LYS B 2 149 ? 166.486 171.185 198.851 1.00 67.57 149 LYS B C 1
ATOM 4928 O O . LYS B 2 149 ? 165.355 171.673 198.755 1.00 72.28 149 LYS B O 1
ATOM 4934 N N . ILE B 2 150 ? 167.053 170.925 200.030 1.00 61.35 150 ILE B N 1
ATOM 4935 C CA . ILE B 2 150 ? 166.400 171.297 201.278 1.00 58.29 150 ILE B CA 1
ATOM 4936 C C . ILE B 2 150 ? 166.425 172.812 201.429 1.00 63.16 150 ILE B C 1
ATOM 4937 O O . ILE B 2 150 ? 167.442 173.466 201.160 1.00 68.01 150 ILE B O 1
ATOM 4942 N N . ILE B 2 151 ? 165.289 173.379 201.848 1.00 60.00 151 ILE B N 1
ATOM 4943 C CA . ILE B 2 151 ? 165.169 174.828 201.954 1.00 61.43 151 ILE B CA 1
ATOM 4944 C C . ILE B 2 151 ? 166.151 175.379 202.990 1.00 64.47 151 ILE B C 1
ATOM 4945 O O . ILE B 2 151 ? 166.589 174.683 203.915 1.00 72.02 151 ILE B O 1
ATOM 4950 N N . GLU B 2 152 ? 166.506 176.651 202.810 1.00 72.82 152 GLU B N 1
ATOM 4951 C CA . GLU B 2 152 ? 167.425 177.313 203.734 1.00 73.84 152 GLU B CA 1
ATOM 4952 C C . GLU B 2 152 ? 166.916 177.342 205.176 1.00 75.99 152 GLU B C 1
ATOM 4953 O O . GLU B 2 152 ? 167.696 176.981 206.074 1.00 78.91 152 GLU B O 1
ATOM 4959 N N . PRO B 2 153 ? 165.662 177.726 205.478 1.00 67.09 153 PRO B N 1
ATOM 4960 C CA . PRO B 2 153 ? 165.257 177.781 206.897 1.00 65.31 153 PRO B CA 1
ATOM 4961 C C . PRO B 2 153 ? 165.355 176.445 207.617 1.00 68.37 153 PRO B C 1
ATOM 4962 O O . PRO B 2 153 ? 165.581 176.421 208.833 1.00 77.95 153 PRO B O 1
ATOM 4966 N N . LEU B 2 154 ? 165.187 175.329 206.903 1.00 56.37 154 LEU B N 1
ATOM 4967 C CA . LEU B 2 154 ? 165.461 174.029 207.508 1.00 49.82 154 LEU B CA 1
ATOM 4968 C C . LEU B 2 154 ? 166.947 173.861 207.799 1.00 51.58 154 LEU B C 1
ATOM 4969 O O . LEU B 2 154 ? 167.325 173.316 208.843 1.00 65.78 154 LEU B O 1
ATOM 4974 N N . GLN B 2 155 ? 167.805 174.318 206.884 1.00 58.62 155 GLN B N 1
ATOM 4975 C CA . GLN B 2 155 ? 169.246 174.239 207.097 1.00 58.58 155 GLN B CA 1
ATOM 4976 C C . GLN B 2 155 ? 169.713 175.134 208.236 1.00 62.88 155 GLN B C 1
ATOM 4977 O O . GLN B 2 155 ? 170.776 174.878 208.813 1.00 69.08 155 GLN B O 1
ATOM 4983 N N . SER B 2 156 ? 168.948 176.174 208.572 1.00 62.38 156 SER B N 1
ATOM 4984 C CA . SER B 2 156 ? 169.309 177.059 209.671 1.00 60.51 156 SER B CA 1
ATOM 4985 C C . SER B 2 156 ? 169.025 176.448 211.037 1.00 58.00 156 SER B C 1
ATOM 4986 O O . SER B 2 156 ? 169.450 177.016 212.049 1.00 71.97 156 SER B O 1
ATOM 4989 N N . ARG B 2 157 ? 168.322 175.319 211.092 1.00 41.65 157 ARG B N 1
ATOM 4990 C CA . ARG B 2 157 ? 168.005 174.648 212.346 1.00 49.68 157 ARG B CA 1
ATOM 4991 C C . ARG B 2 157 ? 168.748 173.329 212.508 1.00 54.08 157 ARG B C 1
ATOM 4992 O O . ARG B 2 157 ? 168.478 172.591 213.461 1.00 64.08 157 ARG B O 1
ATOM 5000 N N . CYS B 2 158 ? 169.674 173.013 211.606 1.00 53.11 158 CYS B N 1
ATOM 5001 C CA . CYS B 2 158 ? 170.375 171.739 211.624 1.00 58.26 158 CYS B CA 1
ATOM 5002 C C . CYS B 2 158 ? 171.869 171.959 211.443 1.00 56.40 158 CYS B C 1
ATOM 5003 O O . CYS B 2 158 ? 172.302 172.947 210.844 1.00 65.61 158 CYS B O 1
ATOM 5006 N N . ALA B 2 159 ? 172.653 171.022 211.970 1.00 44.92 159 ALA B N 1
ATOM 5007 C CA . ALA B 2 159 ? 174.104 171.020 211.792 1.00 43.02 159 ALA B CA 1
ATOM 5008 C C . ALA B 2 159 ? 174.413 170.237 210.523 1.00 49.57 159 ALA B C 1
ATOM 5009 O O . ALA B 2 159 ? 174.389 169.004 210.518 1.00 57.32 159 ALA B O 1
ATOM 5011 N N . ILE B 2 160 ? 174.710 170.954 209.442 1.00 57.26 160 ILE B N 1
ATOM 5012 C CA . ILE B 2 160 ? 174.904 170.314 208.146 1.00 58.89 160 ILE B CA 1
ATOM 5013 C C . ILE B 2 160 ? 176.236 169.577 208.144 1.00 57.43 160 ILE B C 1
ATOM 5014 O O . ILE B 2 160 ? 177.289 170.162 208.420 1.00 63.71 160 ILE B O 1
ATOM 5019 N N . LEU B 2 161 ? 176.192 168.285 207.832 1.00 50.55 161 LEU B N 1
ATOM 5020 C CA . LEU B 2 161 ? 177.384 167.459 207.689 1.00 46.85 161 LEU B CA 1
ATOM 5021 C C . LEU B 2 161 ? 177.507 167.052 206.229 1.00 59.17 161 LEU B C 1
ATOM 5022 O O . LEU B 2 161 ? 176.610 166.399 205.686 1.00 75.28 161 LEU B O 1
ATOM 5027 N N . ARG B 2 162 ? 178.611 167.436 205.597 1.00 57.96 162 ARG B N 1
ATOM 5028 C CA . ARG B 2 162 ? 178.838 167.165 204.180 1.00 55.18 162 ARG B CA 1
ATOM 5029 C C . ARG B 2 162 ? 179.826 166.010 204.063 1.00 55.75 162 ARG B C 1
ATOM 5030 O O . ARG B 2 162 ? 181.039 166.201 204.179 1.00 61.31 162 ARG B O 1
ATOM 5038 N N . TYR B 2 163 ? 179.300 164.809 203.840 1.00 61.22 163 TYR B N 1
ATOM 5039 C CA . TYR B 2 163 ? 180.152 163.650 203.619 1.00 57.39 163 TYR B CA 1
ATOM 5040 C C . TYR B 2 163 ? 180.869 163.780 202.281 1.00 63.16 163 TYR B C 1
ATOM 5041 O O . TYR B 2 163 ? 180.280 164.193 201.279 1.00 67.09 163 TYR B O 1
ATOM 5050 N N . SER B 2 164 ? 182.149 163.424 202.268 1.00 64.94 164 SER B N 1
ATOM 5051 C CA . SER B 2 164 ? 182.996 163.587 201.097 1.00 61.32 164 SER B CA 1
ATOM 5052 C C . SER B 2 164 ? 183.279 162.238 200.448 1.00 64.87 164 SER B C 1
ATOM 5053 O O . SER B 2 164 ? 182.924 161.177 200.969 1.00 70.12 164 SER B O 1
ATOM 5056 N N . LYS B 2 165 ? 183.927 162.300 199.286 1.00 71.07 165 LYS B N 1
ATOM 5057 C CA . LYS B 2 165 ? 184.312 161.091 198.572 1.00 70.52 165 LYS B CA 1
ATOM 5058 C C . LYS B 2 165 ? 185.334 160.297 199.375 1.00 74.03 165 LYS B C 1
ATOM 5059 O O . LYS B 2 165 ? 186.271 160.858 199.949 1.00 79.02 165 LYS B O 1
ATOM 5065 N N . LEU B 2 166 ? 185.145 158.981 199.417 1.00 69.56 166 LEU B N 1
ATOM 5066 C CA . LEU B 2 166 ? 186.093 158.116 200.103 1.00 69.83 166 LEU B CA 1
ATOM 5067 C C . LEU B 2 166 ? 187.411 158.063 199.341 1.00 70.64 166 LEU B C 1
ATOM 5068 O O . LEU B 2 166 ? 187.435 157.951 198.112 1.00 69.45 166 LEU B O 1
ATOM 5073 N N . SER B 2 167 ? 188.513 158.145 200.080 1.00 82.84 167 SER B N 1
ATOM 5074 C CA . SER B 2 167 ? 189.831 158.060 199.476 1.00 80.44 167 SER B CA 1
ATOM 5075 C C . SER B 2 167 ? 190.122 156.628 199.039 1.00 83.18 167 SER B C 1
ATOM 5076 O O . SER B 2 167 ? 189.456 155.675 199.453 1.00 88.71 167 SER B O 1
ATOM 5079 N N . ASP B 2 168 ? 191.136 156.487 198.180 1.00 95.21 168 ASP B N 1
ATOM 5080 C CA . ASP B 2 168 ? 191.516 155.163 197.697 1.00 93.90 168 ASP B CA 1
ATOM 5081 C C . ASP B 2 168 ? 192.000 154.269 198.830 1.00 95.22 168 ASP B C 1
ATOM 5082 O O . ASP B 2 168 ? 191.826 153.046 198.772 1.00 96.88 168 ASP B O 1
ATOM 5087 N N . GLU B 2 169 ? 192.611 154.854 199.862 1.00 90.47 169 GLU B N 1
ATOM 5088 C CA . GLU B 2 169 ? 193.036 154.069 201.016 1.00 92.35 169 GLU B CA 1
ATOM 5089 C C . GLU B 2 169 ? 191.840 153.534 201.794 1.00 95.94 169 GLU B C 1
ATOM 5090 O O . GLU B 2 169 ? 191.867 152.397 202.279 1.00 97.96 169 GLU B O 1
ATOM 5096 N N . ASP B 2 170 ? 190.785 154.341 201.929 1.00 89.92 170 ASP B N 1
ATOM 5097 C CA . ASP B 2 170 ? 189.617 153.918 202.697 1.00 88.17 170 ASP B CA 1
ATOM 5098 C C . ASP B 2 170 ? 188.874 152.785 202.000 1.00 86.24 170 ASP B C 1
ATOM 5099 O O . ASP B 2 170 ? 188.468 151.809 202.641 1.00 86.40 170 ASP B O 1
ATOM 5104 N N . VAL B 2 171 ? 188.677 152.901 200.684 1.00 73.13 171 VAL B N 1
ATOM 5105 C CA . VAL B 2 171 ? 187.968 151.861 199.945 1.00 71.71 171 VAL B CA 1
ATOM 5106 C C . VAL B 2 171 ? 188.780 150.574 199.916 1.00 82.62 171 VAL B C 1
ATOM 5107 O O . VAL B 2 171 ? 188.231 149.476 200.068 1.00 87.21 171 VAL B O 1
ATOM 5111 N N . LEU B 2 172 ? 190.097 150.685 199.719 1.00 82.99 172 LEU B N 1
ATOM 5112 C CA . LEU B 2 172 ? 190.940 149.494 199.662 1.00 77.49 172 LEU B CA 1
ATOM 5113 C C . LEU B 2 172 ? 190.961 148.785 201.012 1.00 79.55 172 LEU B C 1
ATOM 5114 O O . LEU B 2 172 ? 190.937 147.550 201.072 1.00 86.78 172 LEU B O 1
ATOM 5119 N N . LYS B 2 173 ? 190.985 149.555 202.106 1.00 70.79 173 LYS B N 1
ATOM 5120 C CA . LYS B 2 173 ? 191.049 148.964 203.441 1.00 75.84 173 LYS B CA 1
ATOM 5121 C C . LYS B 2 173 ? 189.826 148.100 203.724 1.00 80.70 173 LYS B C 1
ATOM 5122 O O . LYS B 2 173 ? 189.947 146.987 204.250 1.00 82.33 173 LYS B O 1
ATOM 5128 N N . ARG B 2 174 ? 188.634 148.595 203.380 1.00 82.65 174 ARG B N 1
ATOM 5129 C CA . ARG B 2 174 ? 187.423 147.814 203.609 1.00 83.20 174 ARG B CA 1
ATOM 5130 C C . ARG B 2 174 ? 187.338 146.619 202.668 1.00 78.69 174 ARG B C 1
ATOM 5131 O O . ARG B 2 174 ? 186.831 145.561 203.059 1.00 84.98 174 ARG B O 1
ATOM 5139 N N . LEU B 2 175 ? 187.824 146.766 201.433 1.00 70.23 175 LEU B N 1
ATOM 5140 C CA . LEU B 2 175 ? 187.838 145.636 200.509 1.00 72.74 175 LEU B CA 1
ATOM 5141 C C . LEU B 2 175 ? 188.766 144.533 201.001 1.00 81.58 175 LEU B C 1
ATOM 5142 O O . LEU B 2 175 ? 188.491 143.346 200.796 1.00 86.19 175 LEU B O 1
ATOM 5147 N N . LEU B 2 176 ? 189.874 144.908 201.648 1.00 81.36 176 LEU B N 1
ATOM 5148 C CA . LEU B 2 176 ? 190.785 143.911 202.202 1.00 79.24 176 LEU B CA 1
ATOM 5149 C C . LEU B 2 176 ? 190.112 143.092 203.296 1.00 80.68 176 LEU B C 1
ATOM 5150 O O . LEU B 2 176 ? 190.327 141.878 203.394 1.00 84.16 176 LEU B O 1
ATOM 5155 N N . GLN B 2 177 ? 189.302 143.741 204.136 1.00 78.11 177 GLN B N 1
ATOM 5156 C CA . GLN B 2 177 ? 188.577 143.014 205.172 1.00 80.34 177 GLN B CA 1
ATOM 5157 C C . GLN B 2 177 ? 187.552 142.063 204.565 1.00 82.73 177 GLN B C 1
ATOM 5158 O O . GLN B 2 177 ? 187.332 140.962 205.084 1.00 87.43 177 GLN B O 1
ATOM 5164 N N . ILE B 2 178 ? 186.911 142.474 203.470 1.00 74.27 178 ILE B N 1
ATOM 5165 C CA . ILE B 2 178 ? 185.873 141.649 202.858 1.00 71.94 178 ILE B CA 1
ATOM 5166 C C . ILE B 2 178 ? 186.478 140.393 202.242 1.00 78.11 178 ILE B C 1
ATOM 5167 O O . ILE B 2 178 ? 185.978 139.281 202.448 1.00 82.00 178 ILE B O 1
ATOM 5172 N N . ILE B 2 179 ? 187.566 140.546 201.482 1.00 84.19 179 ILE B N 1
ATOM 5173 C CA . ILE B 2 179 ? 188.170 139.391 200.823 1.00 84.72 179 ILE B CA 1
ATOM 5174 C C . ILE B 2 179 ? 188.814 138.462 201.846 1.00 86.05 179 ILE B C 1
ATOM 5175 O O . ILE B 2 179 ? 188.835 137.239 201.664 1.00 87.57 179 ILE B O 1
ATOM 5180 N N . LYS B 2 180 ? 189.358 139.023 202.929 1.00 91.34 180 LYS B N 1
ATOM 5181 C CA . LYS B 2 180 ? 189.926 138.191 203.985 1.00 92.54 180 LYS B CA 1
ATOM 5182 C C . LYS B 2 180 ? 188.847 137.364 204.673 1.00 92.86 180 LYS B C 1
ATOM 5183 O O . LYS B 2 180 ? 189.067 136.193 205.003 1.00 94.53 180 LYS B O 1
ATOM 5189 N N . LEU B 2 181 ? 187.675 137.956 204.897 1.00 91.69 181 LEU B N 1
ATOM 5190 C CA . LEU B 2 181 ? 186.565 137.246 205.518 1.00 90.37 181 LEU B CA 1
ATOM 5191 C C . LEU B 2 181 ? 185.817 136.345 204.544 1.00 91.60 181 LEU B C 1
ATOM 5192 O O . LEU B 2 181 ? 184.988 135.541 204.984 1.00 95.58 181 LEU B O 1
ATOM 5197 N N . GLU B 2 182 ? 186.084 136.457 203.243 1.00 88.55 182 GLU B N 1
ATOM 5198 C CA . GLU B 2 182 ? 185.423 135.638 202.237 1.00 91.89 182 GLU B CA 1
ATOM 5199 C C . GLU B 2 182 ? 186.367 134.669 201.540 1.00 97.71 182 GLU B C 1
ATOM 5200 O O . GLU B 2 182 ? 185.906 133.873 200.712 1.00 95.96 182 GLU B O 1
ATOM 5206 N N . ASP B 2 183 ? 187.665 134.712 201.853 1.00 103.11 183 ASP B N 1
ATOM 5207 C CA . ASP B 2 183 ? 188.680 133.863 201.224 1.00 102.70 183 ASP B CA 1
ATOM 5208 C C . ASP B 2 183 ? 188.662 134.028 199.702 1.00 101.76 183 ASP B C 1
ATOM 5209 O O . ASP B 2 183 ? 188.377 133.097 198.946 1.00 102.66 183 ASP B O 1
ATOM 5214 N N . VAL B 2 184 ? 188.972 135.245 199.265 1.00 95.42 184 VAL B N 1
ATOM 5215 C CA . VAL B 2 184 ? 188.902 135.630 197.860 1.00 96.67 184 VAL B CA 1
ATOM 5216 C C . VAL B 2 184 ? 190.321 135.753 197.323 1.00 98.37 184 VAL B C 1
ATOM 5217 O O . VAL B 2 184 ? 191.136 136.510 197.866 1.00 100.22 184 VAL B O 1
ATOM 5221 N N . LYS B 2 185 ? 190.615 135.010 196.258 1.00 105.72 185 LYS B N 1
ATOM 5222 C CA . LYS B 2 185 ? 191.891 135.156 195.572 1.00 106.39 185 LYS B CA 1
ATOM 5223 C C . LYS B 2 185 ? 191.906 136.464 194.792 1.00 106.38 185 LYS B C 1
ATOM 5224 O O . LYS B 2 185 ? 190.933 136.804 194.113 1.00 108.83 185 LYS B O 1
ATOM 5230 N N . TYR B 2 186 ? 193.011 137.199 194.888 1.00 97.83 186 TYR B N 1
ATOM 5231 C CA . TYR B 2 186 ? 193.088 138.522 194.287 1.00 97.12 186 TYR B CA 1
ATOM 5232 C C . TYR B 2 186 ? 194.534 138.852 193.954 1.00 99.93 186 TYR B C 1
ATOM 5233 O O . TYR B 2 186 ? 195.469 138.203 194.430 1.00 101.04 186 TYR B O 1
ATOM 5242 N N . THR B 2 187 ? 194.703 139.877 193.122 1.00 100.29 187 THR B N 1
ATOM 5243 C CA . THR B 2 187 ? 196.008 140.402 192.754 1.00 99.14 187 THR B CA 1
ATOM 5244 C C . THR B 2 187 ? 195.993 141.917 192.911 1.00 98.08 187 THR B C 1
ATOM 5245 O O . THR B 2 187 ? 194.940 142.536 193.085 1.00 95.66 187 THR B O 1
ATOM 5249 N N . ASN B 2 188 ? 197.188 142.512 192.861 1.00 105.38 188 ASN B N 1
ATOM 5250 C CA . ASN B 2 188 ? 197.303 143.959 193.021 1.00 103.19 188 ASN B CA 1
ATOM 5251 C C . ASN B 2 188 ? 196.599 144.703 191.892 1.00 104.51 188 ASN B C 1
ATOM 5252 O O . ASN B 2 188 ? 195.913 145.703 192.132 1.00 106.12 188 ASN B O 1
ATOM 5257 N N . ASP B 2 189 ? 196.757 144.230 190.653 1.00 103.12 189 ASP B N 1
ATOM 5258 C CA . ASP B 2 189 ? 196.105 144.885 189.524 1.00 101.33 189 ASP B CA 1
ATOM 5259 C C . ASP B 2 189 ? 194.592 144.705 189.561 1.00 101.43 189 ASP B C 1
ATOM 5260 O O . ASP B 2 189 ? 193.856 145.572 189.076 1.00 103.14 189 ASP B O 1
ATOM 5265 N N . GLY B 2 190 ? 194.113 143.592 190.120 1.00 92.59 190 GLY B N 1
ATOM 5266 C CA . GLY B 2 190 ? 192.677 143.384 190.216 1.00 94.32 190 GLY B CA 1
ATOM 5267 C C . GLY B 2 190 ? 192.002 144.371 191.150 1.00 92.81 190 GLY B C 1
ATOM 5268 O O . GLY B 2 190 ? 190.924 144.888 190.848 1.00 86.13 190 GLY B O 1
ATOM 5269 N N . LEU B 2 191 ? 192.625 144.641 192.300 1.00 91.55 191 LEU B N 1
ATOM 5270 C CA . LEU B 2 191 ? 192.057 145.603 193.239 1.00 87.05 191 LEU B CA 1
ATOM 5271 C C . LEU B 2 191 ? 192.126 147.026 192.703 1.00 87.41 191 LEU B C 1
ATOM 5272 O O . LEU B 2 191 ? 191.225 147.828 192.971 1.00 93.06 191 LEU B O 1
ATOM 5277 N N . GLU B 2 192 ? 193.180 147.358 191.952 1.00 83.39 192 GLU B N 1
ATOM 5278 C CA . GLU B 2 192 ? 193.305 148.703 191.397 1.00 83.93 192 GLU B CA 1
ATOM 5279 C C . GLU B 2 192 ? 192.177 149.004 190.418 1.00 83.85 192 GLU B C 1
ATOM 5280 O O . GLU B 2 192 ? 191.688 150.138 190.353 1.00 83.69 192 GLU B O 1
ATOM 5286 N N . ALA B 2 193 ? 191.758 148.002 189.641 1.00 68.77 193 ALA B N 1
ATOM 5287 C CA . ALA B 2 193 ? 190.634 148.191 188.731 1.00 70.55 193 ALA B CA 1
ATOM 5288 C C . ALA B 2 193 ? 189.341 148.448 189.495 1.00 72.72 193 ALA B C 1
ATOM 5289 O O . ALA B 2 193 ? 188.511 149.260 189.070 1.00 72.50 193 ALA B O 1
ATOM 5291 N N . ILE B 2 194 ? 189.147 147.754 190.620 1.00 73.13 194 ILE B N 1
ATOM 5292 C CA . ILE B 2 194 ? 187.942 147.951 191.423 1.00 67.22 194 ILE B CA 1
ATOM 5293 C C . ILE B 2 194 ? 187.909 149.359 192.004 1.00 67.53 194 ILE B C 1
ATOM 5294 O O . ILE B 2 194 ? 186.865 150.024 191.997 1.00 73.26 194 ILE B O 1
ATOM 5299 N N . ILE B 2 195 ? 189.047 149.835 192.517 1.00 60.96 195 ILE B N 1
ATOM 5300 C CA . ILE B 2 195 ? 189.120 151.200 193.033 1.00 58.39 195 ILE B CA 1
ATOM 5301 C C . ILE B 2 195 ? 188.888 152.204 191.911 1.00 61.99 195 ILE B C 1
ATOM 5302 O O . ILE B 2 195 ? 188.255 153.249 192.111 1.00 63.34 195 ILE B O 1
ATOM 5307 N N . PHE B 2 196 ? 189.398 151.904 190.714 1.00 65.98 196 PHE B N 1
ATOM 5308 C CA . PHE B 2 196 ? 189.189 152.786 189.570 1.00 66.09 196 PHE B CA 1
ATOM 5309 C C . PHE B 2 196 ? 187.710 152.887 189.213 1.00 65.12 196 PHE B C 1
ATOM 5310 O O . PHE B 2 196 ? 187.200 153.983 188.955 1.00 71.27 196 PHE B O 1
ATOM 5318 N N . THR B 2 197 ? 187.005 151.755 189.193 1.00 66.12 197 THR B N 1
ATOM 5319 C CA . THR B 2 197 ? 185.587 151.760 188.861 1.00 65.24 197 THR B CA 1
ATOM 5320 C C . THR B 2 197 ? 184.709 152.225 190.015 1.00 68.64 197 THR B C 1
ATOM 5321 O O . THR B 2 197 ? 183.556 152.604 189.783 1.00 74.16 197 THR B O 1
ATOM 5325 N N . ALA B 2 198 ? 185.221 152.202 191.248 1.00 66.07 198 ALA B N 1
ATOM 5326 C CA . ALA B 2 198 ? 184.413 152.612 192.392 1.00 66.61 198 ALA B CA 1
ATOM 5327 C C . ALA B 2 198 ? 184.171 154.117 192.389 1.00 72.77 198 ALA B C 1
ATOM 5328 O O . ALA B 2 198 ? 183.034 154.570 192.563 1.00 77.99 198 ALA B O 1
ATOM 5330 N N . GLU B 2 199 ? 185.230 154.904 192.173 1.00 75.83 199 GLU B N 1
ATOM 5331 C CA . GLU B 2 199 ? 185.170 156.369 192.208 1.00 76.75 199 GLU B CA 1
ATOM 5332 C C . GLU B 2 199 ? 184.617 156.871 193.542 1.00 79.38 199 GLU B C 1
ATOM 5333 O O . GLU B 2 199 ? 183.705 157.700 193.593 1.00 84.13 199 GLU B O 1
ATOM 5339 N N . GLY B 2 200 ? 185.185 156.361 194.630 1.00 71.63 200 GLY B N 1
ATOM 5340 C CA . GLY B 2 200 ? 184.734 156.742 195.959 1.00 73.31 200 GLY B CA 1
ATOM 5341 C C . GLY B 2 200 ? 183.320 156.303 196.270 1.00 76.68 200 GLY B C 1
ATOM 5342 O O . GLY B 2 200 ? 182.605 156.992 197.008 1.00 89.97 200 GLY B O 1
ATOM 5343 N N . ASP B 2 201 ? 182.900 155.165 195.723 1.00 68.96 201 ASP B N 1
ATOM 5344 C CA . ASP B 2 201 ? 181.577 154.597 195.974 1.00 72.36 201 ASP B CA 1
ATOM 5345 C C . ASP B 2 201 ? 181.796 153.178 196.484 1.00 72.79 201 ASP B C 1
ATOM 5346 O O . ASP B 2 201 ? 182.033 152.257 195.696 1.00 81.89 201 ASP B O 1
ATOM 5351 N N . MET B 2 202 ? 181.726 153.008 197.807 1.00 59.91 202 MET B N 1
ATOM 5352 C CA . MET B 2 202 ? 181.963 151.696 198.397 1.00 61.13 202 MET B CA 1
ATOM 5353 C C . MET B 2 202 ? 180.873 150.704 198.016 1.00 71.10 202 MET B C 1
ATOM 5354 O O . MET B 2 202 ? 181.133 149.498 197.943 1.00 75.10 202 MET B O 1
ATOM 5359 N N . ARG B 2 203 ? 179.652 151.186 197.774 1.00 65.36 203 ARG B N 1
ATOM 5360 C CA . ARG B 2 203 ? 178.585 150.300 197.319 1.00 59.61 203 ARG B CA 1
ATOM 5361 C C . ARG B 2 203 ? 178.902 149.718 195.947 1.00 69.65 203 ARG B C 1
ATOM 5362 O O . ARG B 2 203 ? 178.655 148.533 195.695 1.00 74.64 203 ARG B O 1
ATOM 5370 N N . GLN B 2 204 ? 179.450 150.536 195.047 1.00 73.75 204 GLN B N 1
ATOM 5371 C CA . GLN B 2 204 ? 179.862 150.043 193.740 1.00 73.49 204 GLN B CA 1
ATOM 5372 C C . GLN B 2 204 ? 181.135 149.210 193.805 1.00 72.37 204 GLN B C 1
ATOM 5373 O O . GLN B 2 204 ? 181.333 148.340 192.951 1.00 78.07 204 GLN B O 1
ATOM 5379 N N . ALA B 2 205 ? 182.001 149.462 194.789 1.00 56.79 205 ALA B N 1
ATOM 5380 C CA . ALA B 2 205 ? 183.201 148.650 194.952 1.00 53.74 205 ALA B CA 1
ATOM 5381 C C . ALA B 2 205 ? 182.863 147.234 195.403 1.00 62.18 205 ALA B C 1
ATOM 5382 O O . ALA B 2 205 ? 183.479 146.269 194.938 1.00 74.99 205 ALA B O 1
ATOM 5384 N N . ILE B 2 206 ? 181.896 147.094 196.313 1.00 61.96 206 ILE B N 1
ATOM 5385 C CA . ILE B 2 206 ? 181.473 145.769 196.754 1.00 58.65 206 ILE B CA 1
ATOM 5386 C C . ILE B 2 206 ? 180.795 145.015 195.617 1.00 62.78 206 ILE B C 1
ATOM 5387 O O . ILE B 2 206 ? 181.040 143.819 195.415 1.00 68.13 206 ILE B O 1
ATOM 5392 N N . ASN B 2 207 ? 179.930 145.697 194.861 1.00 64.29 207 ASN B N 1
ATOM 5393 C CA . ASN B 2 207 ? 179.216 145.043 193.769 1.00 64.84 207 ASN B CA 1
ATOM 5394 C C . ASN B 2 207 ? 180.178 144.543 192.698 1.00 73.08 207 ASN B C 1
ATOM 5395 O O . ASN B 2 207 ? 180.012 143.435 192.174 1.00 82.72 207 ASN B O 1
ATOM 5400 N N . ASN B 2 208 ? 181.185 145.349 192.355 1.00 67.18 208 ASN B N 1
ATOM 5401 C CA . ASN B 2 208 ? 182.194 144.904 191.400 1.00 59.89 208 ASN B CA 1
ATOM 5402 C C . ASN B 2 208 ? 183.013 143.747 191.960 1.00 65.14 208 ASN B C 1
ATOM 5403 O O . ASN B 2 208 ? 183.330 142.797 191.235 1.00 76.47 208 ASN B O 1
ATOM 5408 N N . LEU B 2 209 ? 183.371 143.813 193.245 1.00 58.82 209 LEU B N 1
ATOM 5409 C CA . LEU B 2 209 ? 184.140 142.735 193.859 1.00 55.96 209 LEU B CA 1
ATOM 5410 C C . LEU B 2 209 ? 183.325 141.451 193.953 1.00 60.06 209 LEU B C 1
ATOM 5411 O O . LEU B 2 209 ? 183.840 140.361 193.676 1.00 68.24 209 LEU B O 1
ATOM 5416 N N . GLN B 2 210 ? 182.054 141.557 194.350 1.00 68.46 210 GLN B N 1
ATOM 5417 C CA . GLN B 2 210 ? 181.214 140.369 194.473 1.00 69.43 210 GLN B CA 1
ATOM 5418 C C . GLN B 2 210 ? 180.946 139.733 193.115 1.00 74.68 210 GLN B C 1
ATOM 5419 O O . GLN B 2 210 ? 180.960 138.503 192.986 1.00 82.66 210 GLN B O 1
ATOM 5425 N N . SER B 2 211 ? 180.697 140.553 192.091 1.00 68.96 211 SER B N 1
ATOM 5426 C CA . SER B 2 211 ? 180.414 140.012 190.766 1.00 65.08 211 SER B CA 1
ATOM 5427 C C . SER B 2 211 ? 181.654 139.375 190.150 1.00 70.71 211 SER B C 1
ATOM 5428 O O . SER B 2 211 ? 181.545 138.417 189.375 1.00 81.91 211 SER B O 1
ATOM 5431 N N . THR B 2 212 ? 182.841 139.897 190.473 1.00 69.12 212 THR B N 1
ATOM 5432 C CA . THR B 2 212 ? 184.073 139.292 189.977 1.00 69.92 212 THR B CA 1
ATOM 5433 C C . THR B 2 212 ? 184.270 137.894 190.549 1.00 75.02 212 THR B C 1
ATOM 5434 O O . THR B 2 212 ? 184.706 136.980 189.839 1.00 81.35 212 THR B O 1
ATOM 5438 N N . VAL B 2 213 ? 183.962 137.713 191.834 1.00 69.49 213 VAL B N 1
ATOM 5439 C CA . VAL B 2 213 ? 184.138 136.411 192.470 1.00 72.17 213 VAL B CA 1
ATOM 5440 C C . VAL B 2 213 ? 183.149 135.401 191.901 1.00 80.37 213 VAL B C 1
ATOM 5441 O O . VAL B 2 213 ? 183.519 134.277 191.541 1.00 84.17 213 VAL B O 1
ATOM 5445 N N . ALA B 2 214 ? 181.876 135.791 191.802 1.00 85.28 214 ALA B N 1
ATOM 5446 C CA . ALA B 2 214 ? 180.866 134.879 191.278 1.00 90.21 214 ALA B CA 1
ATOM 5447 C C . ALA B 2 214 ? 180.971 134.727 189.767 1.00 92.33 214 ALA B C 1
ATOM 5448 O O . ALA B 2 214 ? 180.476 133.741 189.209 1.00 95.93 214 ALA B O 1
ATOM 5450 N N . GLY B 2 215 ? 181.605 135.681 189.091 1.00 89.30 215 GLY B N 1
ATOM 5451 C CA . GLY B 2 215 ? 181.695 135.646 187.645 1.00 88.90 215 GLY B CA 1
ATOM 5452 C C . GLY B 2 215 ? 182.865 134.850 187.105 1.00 87.07 215 GLY B C 1
ATOM 5453 O O . GLY B 2 215 ? 182.673 133.906 186.333 1.00 93.88 215 GLY B O 1
ATOM 5454 N N . HIS B 2 216 ? 184.088 135.218 187.501 1.00 86.42 216 HIS B N 1
ATOM 5455 C CA . HIS B 2 216 ? 185.289 134.602 186.948 1.00 92.90 216 HIS B CA 1
ATOM 5456 C C . HIS B 2 216 ? 186.291 134.202 188.026 1.00 93.38 216 HIS B C 1
ATOM 5457 O O . HIS B 2 216 ? 187.478 134.036 187.726 1.00 89.89 216 HIS B O 1
ATOM 5464 N N . GLY B 2 217 ? 185.847 134.041 189.270 1.00 93.00 217 GLY B N 1
ATOM 5465 C CA . GLY B 2 217 ? 186.735 133.583 190.321 1.00 92.93 217 GLY B CA 1
ATOM 5466 C C . GLY B 2 217 ? 187.786 134.593 190.733 1.00 94.55 217 GLY B C 1
ATOM 5467 O O . GLY B 2 217 ? 187.479 135.571 191.421 1.00 95.29 217 GLY B O 1
ATOM 5468 N N . LEU B 2 218 ? 189.034 134.346 190.333 1.00 90.87 218 LEU B N 1
ATOM 5469 C CA . LEU B 2 218 ? 190.147 135.211 190.707 1.00 88.88 218 LEU B CA 1
ATOM 5470 C C . LEU B 2 218 ? 189.912 136.627 190.192 1.00 91.76 218 LEU B C 1
ATOM 5471 O O . LEU B 2 218 ? 189.516 136.826 189.039 1.00 96.05 218 LEU B O 1
ATOM 5476 N N . VAL B 2 219 ? 190.156 137.610 191.056 1.00 87.87 219 VAL B N 1
ATOM 5477 C CA . VAL B 2 219 ? 189.858 139.011 190.755 1.00 87.47 219 VAL B CA 1
ATOM 5478 C C . VAL B 2 219 ? 191.077 139.583 190.035 1.00 91.72 219 VAL B C 1
ATOM 5479 O O . VAL B 2 219 ? 192.012 140.095 190.652 1.00 93.95 219 VAL B O 1
ATOM 5483 N N . ASN B 2 220 ? 191.063 139.493 188.710 1.00 97.87 220 ASN B N 1
ATOM 5484 C CA . ASN B 2 220 ? 192.049 140.152 187.867 1.00 94.78 220 ASN B CA 1
ATOM 5485 C C . ASN B 2 220 ? 191.453 141.413 187.255 1.00 94.88 220 ASN B C 1
ATOM 5486 O O . ASN B 2 220 ? 190.233 141.588 187.200 1.00 97.12 220 ASN B O 1
ATOM 5491 N N . ALA B 2 221 ? 192.338 142.298 186.793 1.00 88.93 221 ALA B N 1
ATOM 5492 C CA . ALA B 2 221 ? 191.883 143.498 186.099 1.00 87.49 221 ALA B CA 1
ATOM 5493 C C . ALA B 2 221 ? 191.148 143.140 184.814 1.00 91.42 221 ALA B C 1
ATOM 5494 O O . ALA B 2 221 ? 190.164 143.794 184.449 1.00 97.24 221 ALA B O 1
ATOM 5496 N N . ASP B 2 222 ? 191.619 142.106 184.111 1.00 98.59 222 ASP B N 1
ATOM 5497 C CA . ASP B 2 222 ? 190.889 141.608 182.951 1.00 98.51 222 ASP B CA 1
ATOM 5498 C C . ASP B 2 222 ? 189.521 141.071 183.354 1.00 100.19 222 ASP B C 1
ATOM 5499 O O . ASP B 2 222 ? 188.521 141.323 182.672 1.00 99.34 222 ASP B O 1
ATOM 5504 N N . ASN B 2 223 ? 189.459 140.330 184.463 1.00 92.03 223 ASN B N 1
ATOM 5505 C CA . ASN B 2 223 ? 188.183 139.804 184.937 1.00 90.27 223 ASN B CA 1
ATOM 5506 C C . ASN B 2 223 ? 187.257 140.922 185.403 1.00 87.91 223 ASN B C 1
ATOM 5507 O O . ASN B 2 223 ? 186.042 140.860 185.179 1.00 91.99 223 ASN B O 1
ATOM 5512 N N . VAL B 2 224 ? 187.809 141.943 186.064 1.00 70.74 224 VAL B N 1
ATOM 5513 C CA . VAL B 2 224 ? 186.986 143.047 186.551 1.00 67.27 224 VAL B CA 1
ATOM 5514 C C . VAL B 2 224 ? 186.373 143.811 185.384 1.00 78.61 224 VAL B C 1
ATOM 5515 O O . VAL B 2 224 ? 185.159 144.040 185.339 1.00 84.86 224 VAL B O 1
ATOM 5519 N N . PHE B 2 225 ? 187.198 144.192 184.407 1.00 76.76 225 PHE B N 1
ATOM 5520 C CA . PHE B 2 225 ? 186.716 145.003 183.296 1.00 75.80 225 PHE B CA 1
ATOM 5521 C C . PHE B 2 225 ? 185.778 144.245 182.364 1.00 82.30 225 PHE B C 1
ATOM 5522 O O . PHE B 2 225 ? 185.141 144.875 181.513 1.00 87.12 225 PHE B O 1
ATOM 5530 N N . LYS B 2 226 ? 185.678 142.921 182.498 1.00 81.93 226 LYS B N 1
ATOM 5531 C CA . LYS B 2 226 ? 184.705 142.167 181.717 1.00 81.81 226 LYS B CA 1
ATOM 5532 C C . LYS B 2 226 ? 183.289 142.307 182.261 1.00 83.02 226 LYS B C 1
ATOM 5533 O O . LYS B 2 226 ? 182.331 142.028 181.533 1.00 85.83 226 LYS B O 1
ATOM 5539 N N . ILE B 2 227 ? 183.134 142.729 183.516 1.00 74.30 227 ILE B N 1
ATOM 5540 C CA . ILE B 2 227 ? 181.819 142.766 184.148 1.00 81.19 227 ILE B CA 1
ATOM 5541 C C . ILE B 2 227 ? 181.292 144.182 184.370 1.00 85.44 227 ILE B C 1
ATOM 5542 O O . ILE B 2 227 ? 180.077 144.350 184.560 1.00 84.36 227 ILE B O 1
ATOM 5547 N N . VAL B 2 228 ? 182.157 145.199 184.357 1.00 75.79 228 VAL B N 1
ATOM 5548 C CA . VAL B 2 228 ? 181.677 146.570 184.486 1.00 77.31 228 VAL B CA 1
ATOM 5549 C C . VAL B 2 228 ? 180.953 147.018 183.224 1.00 76.57 228 VAL B C 1
ATOM 5550 O O . VAL B 2 228 ? 180.208 148.003 183.261 1.00 73.50 228 VAL B O 1
ATOM 5554 N N . ASP B 2 229 ? 181.176 146.321 182.104 1.00 85.59 229 ASP B N 1
ATOM 5555 C CA . ASP B 2 229 ? 180.564 146.582 180.793 1.00 87.14 229 ASP B CA 1
ATOM 5556 C C . ASP B 2 229 ? 180.664 148.049 180.365 1.00 82.45 229 ASP B C 1
ATOM 5557 O O . ASP B 2 229 ? 179.892 148.514 179.521 1.00 82.54 229 ASP B O 1
ATOM 5562 N N . SER B 2 230 ? 181.638 148.767 180.910 1.00 74.63 230 SER B N 1
ATOM 5563 C CA . SER B 2 230 ? 181.989 150.123 180.533 1.00 76.17 230 SER B CA 1
ATOM 5564 C C . SER B 2 230 ? 183.170 150.092 179.572 1.00 80.60 230 SER B C 1
ATOM 5565 O O . SER B 2 230 ? 183.860 149.073 179.464 1.00 85.67 230 SER B O 1
ATOM 5568 N N . PRO B 2 231 ? 183.411 151.171 178.827 1.00 65.48 231 PRO B N 1
ATOM 5569 C CA . PRO B 2 231 ? 184.595 151.211 177.960 1.00 59.43 231 PRO B CA 1
ATOM 5570 C C . PRO B 2 231 ? 185.875 150.980 178.750 1.00 52.49 231 PRO B C 1
ATOM 5571 O O . PRO B 2 231 ? 186.070 151.538 179.832 1.00 58.61 231 PRO B O 1
ATOM 5575 N N . HIS B 2 232 ? 186.744 150.140 178.203 1.00 51.25 232 HIS B N 1
ATOM 5576 C CA . HIS B 2 232 ? 187.971 149.773 178.897 1.00 51.24 232 HIS B CA 1
ATOM 5577 C C . HIS B 2 232 ? 188.907 150.975 178.957 1.00 63.69 232 HIS B C 1
ATOM 5578 O O . HIS B 2 232 ? 189.181 151.591 177.921 1.00 80.03 232 HIS B O 1
ATOM 5585 N N . PRO B 2 233 ? 189.395 151.351 180.144 1.00 50.08 233 PRO B N 1
ATOM 5586 C CA . PRO B 2 233 ? 190.268 152.535 180.236 1.00 52.98 233 PRO B CA 1
ATOM 5587 C C . PRO B 2 233 ? 191.532 152.430 179.402 1.00 58.29 233 PRO B C 1
ATOM 5588 O O . PRO B 2 233 ? 191.971 153.433 178.827 1.00 68.12 233 PRO B O 1
ATOM 5592 N N . LEU B 2 234 ? 192.130 151.240 179.312 1.00 62.60 234 LEU B N 1
ATOM 5593 C CA . LEU B 2 234 ? 193.340 151.087 178.512 1.00 64.93 234 LEU B CA 1
ATOM 5594 C C . LEU B 2 234 ? 193.036 151.117 177.020 1.00 67.32 234 LEU B C 1
ATOM 5595 O O . LEU B 2 234 ? 193.866 151.584 176.231 1.00 77.31 234 LEU B O 1
ATOM 5600 N N . ILE B 2 235 ? 191.867 150.617 176.613 1.00 55.34 235 ILE B N 1
ATOM 5601 C CA . ILE B 2 235 ? 191.453 150.742 175.218 1.00 46.05 235 ILE B CA 1
ATOM 5602 C C . ILE B 2 235 ? 191.240 152.207 174.861 1.00 52.09 235 ILE B C 1
ATOM 5603 O O . ILE B 2 235 ? 191.660 152.671 173.793 1.00 71.41 235 ILE B O 1
ATOM 5608 N N . VAL B 2 236 ? 190.589 152.960 175.751 1.00 39.89 236 VAL B N 1
ATOM 5609 C CA . VAL B 2 236 ? 190.398 154.388 175.523 1.00 43.77 236 VAL B CA 1
ATOM 5610 C C . VAL B 2 236 ? 191.732 155.124 175.577 1.00 49.79 236 VAL B C 1
ATOM 5611 O O . VAL B 2 236 ? 191.988 156.030 174.774 1.00 56.69 236 VAL B O 1
ATOM 5615 N N . LYS B 2 237 ? 192.603 154.747 176.519 1.00 48.60 237 LYS B N 1
ATOM 5616 C CA . LYS B 2 237 ? 193.907 155.397 176.628 1.00 40.00 237 LYS B CA 1
ATOM 5617 C C . LYS B 2 237 ? 194.747 155.168 175.379 1.00 46.67 237 LYS B C 1
ATOM 5618 O O . LYS B 2 237 ? 195.434 156.083 174.909 1.00 60.29 237 LYS B O 1
ATOM 5624 N N . LYS B 2 238 ? 194.714 153.950 174.833 1.00 51.68 238 LYS B N 1
ATOM 5625 C CA . LYS B 2 238 ? 195.431 153.679 173.592 1.00 50.93 238 LYS B CA 1
ATOM 5626 C C . LYS B 2 238 ? 194.865 154.499 172.441 1.00 56.73 238 LYS B C 1
ATOM 5627 O O . LYS B 2 238 ? 195.615 154.985 171.587 1.00 62.18 238 LYS B O 1
ATOM 5633 N N . MET B 2 239 ? 193.540 154.656 172.398 1.00 43.21 239 MET B N 1
ATOM 5634 C CA . MET B 2 239 ? 192.924 155.495 171.376 1.00 37.17 239 MET B CA 1
ATOM 5635 C C . MET B 2 239 ? 193.323 156.958 171.544 1.00 47.14 239 MET B C 1
ATOM 5636 O O . MET B 2 239 ? 193.610 157.646 170.558 1.00 57.33 239 MET B O 1
ATOM 5641 N N . LEU B 2 240 ? 193.360 157.446 172.785 1.00 50.48 240 LEU B N 1
ATOM 5642 C CA . LEU B 2 240 ? 193.695 158.840 173.046 1.00 47.31 240 LEU B CA 1
ATOM 5643 C C . LEU B 2 240 ? 195.189 159.125 172.974 1.00 54.22 240 LEU B C 1
ATOM 5644 O O . LEU B 2 240 ? 195.573 160.297 172.895 1.00 64.85 240 LEU B O 1
ATOM 5649 N N . LEU B 2 241 ? 196.039 158.095 173.001 1.00 53.36 241 LEU B N 1
ATOM 5650 C CA . LEU B 2 241 ? 197.485 158.292 172.989 1.00 54.30 241 LEU B CA 1
ATOM 5651 C C . LEU B 2 241 ? 198.157 157.545 171.842 1.00 61.91 241 LEU B C 1
ATOM 5652 O O . LEU B 2 241 ? 199.363 157.287 171.902 1.00 68.86 241 LEU B O 1
ATOM 5657 N N . ALA B 2 242 ? 197.405 157.188 170.804 1.00 64.29 242 ALA B N 1
ATOM 5658 C CA . ALA B 2 242 ? 197.987 156.500 169.661 1.00 65.26 242 ALA B CA 1
ATOM 5659 C C . ALA B 2 242 ? 198.903 157.435 168.881 1.00 73.50 242 ALA B C 1
ATOM 5660 O O . ALA B 2 242 ? 198.617 158.625 168.727 1.00 77.07 242 ALA B O 1
ATOM 5662 N N . SER B 2 243 ? 200.017 156.887 168.392 1.00 82.92 243 SER B N 1
ATOM 5663 C CA . SER B 2 243 ? 200.939 157.687 167.593 1.00 80.93 243 SER B CA 1
ATOM 5664 C C . SER B 2 243 ? 200.361 158.004 166.219 1.00 82.01 243 SER B C 1
ATOM 5665 O O . SER B 2 243 ? 200.724 159.020 165.616 1.00 81.72 243 SER B O 1
ATOM 5668 N N . ASN B 2 244 ? 199.470 157.157 165.713 1.00 80.40 244 ASN B N 1
ATOM 5669 C CA . ASN B 2 244 ? 198.853 157.338 164.407 1.00 75.91 244 ASN B CA 1
ATOM 5670 C C . ASN B 2 244 ? 197.364 157.603 164.580 1.00 82.82 244 ASN B C 1
ATOM 5671 O O . ASN B 2 244 ? 196.696 156.921 165.365 1.00 88.73 244 ASN B O 1
ATOM 5676 N N . LEU B 2 245 ? 196.851 158.596 163.851 1.00 71.61 245 LEU B N 1
ATOM 5677 C CA . LEU B 2 245 ? 195.426 158.904 163.917 1.00 64.14 245 LEU B CA 1
ATOM 5678 C C . LEU B 2 245 ? 194.590 157.796 163.288 1.00 67.51 245 LEU B C 1
ATOM 5679 O O . LEU B 2 245 ? 193.478 157.513 163.749 1.00 74.68 245 LEU B O 1
ATOM 5684 N N . GLU B 2 246 ? 195.107 157.163 162.231 1.00 77.92 246 GLU B N 1
ATOM 5685 C CA . GLU B 2 246 ? 194.373 156.086 161.575 1.00 77.34 246 GLU B CA 1
ATOM 5686 C C . GLU B 2 246 ? 194.167 154.903 162.513 1.00 81.42 246 GLU B C 1
ATOM 5687 O O . GLU B 2 246 ? 193.097 154.284 162.518 1.00 87.01 246 GLU B O 1
ATOM 5693 N N . ASP B 2 247 ? 195.188 154.566 163.305 1.00 81.40 247 ASP B N 1
ATOM 5694 C CA . ASP B 2 247 ? 195.048 153.486 164.276 1.00 80.64 247 ASP B CA 1
ATOM 5695 C C . ASP B 2 247 ? 194.016 153.831 165.343 1.00 76.41 247 ASP B C 1
ATOM 5696 O O . ASP B 2 247 ? 193.207 152.981 165.732 1.00 81.43 247 ASP B O 1
ATOM 5701 N N . SER B 2 248 ? 194.033 155.075 165.828 1.00 56.41 248 SER B N 1
ATOM 5702 C CA . SER B 2 248 ? 193.081 155.490 166.855 1.00 57.04 248 SER B CA 1
ATOM 5703 C C . SER B 2 248 ? 191.652 155.487 166.326 1.00 54.25 248 SER B C 1
ATOM 5704 O O . SER B 2 248 ? 190.717 155.131 167.053 1.00 67.17 248 SER B O 1
ATOM 5707 N N . ILE B 2 249 ? 191.463 155.899 165.071 1.00 52.66 249 ILE B N 1
ATOM 5708 C CA . ILE B 2 249 ? 190.135 155.866 164.462 1.00 55.49 249 ILE B CA 1
ATOM 5709 C C . ILE B 2 249 ? 189.632 154.431 164.370 1.00 65.16 249 ILE B C 1
ATOM 5710 O O . ILE B 2 249 ? 188.449 154.152 164.608 1.00 69.22 249 ILE B O 1
ATOM 5715 N N . GLN B 2 250 ? 190.527 153.496 164.041 1.00 72.21 250 GLN B N 1
ATOM 5716 C CA . GLN B 2 250 ? 190.157 152.085 163.997 1.00 68.90 250 GLN B CA 1
ATOM 5717 C C . GLN B 2 250 ? 189.729 151.579 165.370 1.00 71.05 250 GLN B C 1
ATOM 5718 O O . GLN B 2 250 ? 188.770 150.806 165.484 1.00 77.07 250 GLN B O 1
ATOM 5724 N N . ILE B 2 251 ? 190.429 152.005 166.425 1.00 59.69 251 ILE B N 1
ATOM 5725 C CA . ILE B 2 251 ? 190.084 151.575 167.779 1.00 55.85 251 ILE B CA 1
ATOM 5726 C C . ILE B 2 251 ? 188.700 152.082 168.169 1.00 57.02 251 ILE B C 1
ATOM 5727 O O . ILE B 2 251 ? 187.891 151.342 168.742 1.00 71.26 251 ILE B O 1
ATOM 5732 N N . LEU B 2 252 ? 188.407 153.349 167.867 1.00 44.32 252 LEU B N 1
ATOM 5733 C CA . LEU B 2 252 ? 187.115 153.922 168.235 1.00 45.47 252 LEU B CA 1
ATOM 5734 C C . LEU B 2 252 ? 185.969 153.233 167.504 1.00 56.70 252 LEU B C 1
ATOM 5735 O O . LEU B 2 252 ? 184.923 152.951 168.102 1.00 72.61 252 LEU B O 1
ATOM 5740 N N . ARG B 2 253 ? 186.142 152.958 166.211 1.00 63.47 253 ARG B N 1
ATOM 5741 C CA . ARG B 2 253 ? 185.058 152.374 165.427 1.00 61.65 253 ARG B CA 1
ATOM 5742 C C . ARG B 2 253 ? 184.773 150.937 165.848 1.00 66.46 253 ARG B C 1
ATOM 5743 O O . ARG B 2 253 ? 183.619 150.570 166.094 1.00 67.83 253 ARG B O 1
ATOM 5751 N N . THR B 2 254 ? 185.815 150.109 165.946 1.00 68.58 254 THR B N 1
ATOM 5752 C CA . THR B 2 254 ? 185.604 148.682 166.167 1.00 65.71 254 THR B CA 1
ATOM 5753 C C . THR B 2 254 ? 185.317 148.358 167.629 1.00 71.19 254 THR B C 1
ATOM 5754 O O . THR B 2 254 ? 184.454 147.523 167.921 1.00 79.96 254 THR B O 1
ATOM 5758 N N . ASP B 2 255 ? 186.022 149.001 168.560 1.00 63.52 255 ASP B N 1
ATOM 5759 C CA . ASP B 2 255 ? 185.927 148.635 169.967 1.00 63.39 255 ASP B CA 1
ATOM 5760 C C . ASP B 2 255 ? 184.947 149.483 170.764 1.00 63.40 255 ASP B C 1
ATOM 5761 O O . ASP B 2 255 ? 184.548 149.069 171.858 1.00 77.26 255 ASP B O 1
ATOM 5766 N N . LEU B 2 256 ? 184.559 150.654 170.266 1.00 45.12 256 LEU B N 1
ATOM 5767 C CA . LEU B 2 256 ? 183.643 151.519 170.999 1.00 52.47 256 LEU B CA 1
ATOM 5768 C C . LEU B 2 256 ? 182.337 151.765 170.261 1.00 56.27 256 LEU B C 1
ATOM 5769 O O . LEU B 2 256 ? 181.261 151.551 170.831 1.00 71.61 256 LEU B O 1
ATOM 5774 N N . TRP B 2 257 ? 182.395 152.211 169.005 1.00 46.64 257 TRP B N 1
ATOM 5775 C CA . TRP B 2 257 ? 181.167 152.528 168.282 1.00 49.96 257 TRP B CA 1
ATOM 5776 C C . TRP B 2 257 ? 180.427 151.271 167.837 1.00 57.30 257 TRP B C 1
ATOM 5777 O O . TRP B 2 257 ? 179.196 151.211 167.929 1.00 59.65 257 TRP B O 1
ATOM 5788 N N . LYS B 2 258 ? 181.153 150.261 167.351 1.00 64.45 258 LYS B N 1
ATOM 5789 C CA . LYS B 2 258 ? 180.502 149.037 166.896 1.00 69.35 258 LYS B CA 1
ATOM 5790 C C . LYS B 2 258 ? 180.018 148.174 168.052 1.00 69.32 258 LYS B C 1
ATOM 5791 O O . LYS B 2 258 ? 179.159 147.309 167.846 1.00 69.57 258 LYS B O 1
ATOM 5797 N N . LYS B 2 259 ? 180.542 148.385 169.256 1.00 61.16 259 LYS B N 1
ATOM 5798 C CA . LYS B 2 259 ? 180.124 147.630 170.428 1.00 60.13 259 LYS B CA 1
ATOM 5799 C C . LYS B 2 259 ? 178.942 148.263 171.148 1.00 57.62 259 LYS B C 1
ATOM 5800 O O . LYS B 2 259 ? 178.509 147.738 172.178 1.00 64.44 259 LYS B O 1
ATOM 5806 N N . GLY B 2 260 ? 178.410 149.368 170.634 1.00 47.64 260 GLY B N 1
ATOM 5807 C CA . GLY B 2 260 ? 177.222 149.977 171.194 1.00 52.33 260 GLY B CA 1
ATOM 5808 C C . GLY B 2 260 ? 177.448 150.959 172.319 1.00 58.96 260 GLY B C 1
ATOM 5809 O O . GLY B 2 260 ? 176.469 151.413 172.923 1.00 68.95 260 GLY B O 1
ATOM 5810 N N . TYR B 2 261 ? 178.697 151.299 172.627 1.00 54.86 261 TYR B N 1
ATOM 5811 C CA . TYR B 2 261 ? 178.956 152.312 173.640 1.00 53.02 261 TYR B CA 1
ATOM 5812 C C . TYR B 2 261 ? 178.520 153.677 173.125 1.00 50.09 261 TYR B C 1
ATOM 5813 O O . TYR B 2 261 ? 178.956 154.118 172.057 1.00 49.74 261 TYR B O 1
ATOM 5822 N N . SER B 2 262 ? 177.656 154.345 173.885 1.00 57.09 262 SER B N 1
ATOM 5823 C CA . SER B 2 262 ? 177.137 155.636 173.467 1.00 55.85 262 SER B CA 1
ATOM 5824 C C . SER B 2 262 ? 178.225 156.704 173.562 1.00 61.57 262 SER B C 1
ATOM 5825 O O . SER B 2 262 ? 179.273 156.516 174.187 1.00 59.44 262 SER B O 1
ATOM 5828 N N . SER B 2 263 ? 177.961 157.843 172.918 1.00 61.83 263 SER B N 1
ATOM 5829 C CA . SER B 2 263 ? 178.935 158.929 172.900 1.00 51.91 263 SER B CA 1
ATOM 5830 C C . SER B 2 263 ? 179.161 159.512 174.289 1.00 56.01 263 SER B C 1
ATOM 5831 O O . SER B 2 263 ? 180.236 160.057 174.564 1.00 70.36 263 SER B O 1
ATOM 5834 N N . ILE B 2 264 ? 178.166 159.413 175.172 1.00 49.67 264 ILE B N 1
ATOM 5835 C CA . ILE B 2 264 ? 178.325 159.918 176.533 1.00 44.23 264 ILE B CA 1
ATOM 5836 C C . ILE B 2 264 ? 179.329 159.068 177.304 1.00 54.20 264 ILE B C 1
ATOM 5837 O O . ILE B 2 264 ? 180.216 159.594 177.987 1.00 62.35 264 ILE B O 1
ATOM 5842 N N . ASP B 2 265 ? 179.207 157.741 177.203 1.00 57.30 265 ASP B N 1
ATOM 5843 C CA . ASP B 2 265 ? 180.124 156.856 177.915 1.00 57.04 265 ASP B CA 1
ATOM 5844 C C . ASP B 2 265 ? 181.548 156.983 177.386 1.00 51.52 265 ASP B C 1
ATOM 5845 O O . ASP B 2 265 ? 182.509 156.929 178.162 1.00 61.29 265 ASP B O 1
ATOM 5850 N N . ILE B 2 266 ? 181.704 157.135 176.069 1.00 45.49 266 ILE B N 1
ATOM 5851 C CA . ILE B 2 266 ? 183.034 157.300 175.489 1.00 48.12 266 ILE B CA 1
ATOM 5852 C C . ILE B 2 266 ? 183.675 158.591 175.983 1.00 53.77 266 ILE B C 1
ATOM 5853 O O . ILE B 2 266 ? 184.854 158.612 176.357 1.00 60.48 266 ILE B O 1
ATOM 5858 N N . VAL B 2 267 ? 182.911 159.685 175.992 1.00 50.88 267 VAL B N 1
ATOM 5859 C CA . VAL B 2 267 ? 183.432 160.962 176.472 1.00 38.71 267 VAL B CA 1
ATOM 5860 C C . VAL B 2 267 ? 183.738 160.893 177.964 1.00 49.97 267 VAL B C 1
ATOM 5861 O O . VAL B 2 267 ? 184.779 161.382 178.420 1.00 64.29 267 VAL B O 1
ATOM 5865 N N . THR B 2 268 ? 182.843 160.282 178.746 1.00 48.96 268 THR B N 1
ATOM 5866 C CA . THR B 2 268 ? 183.064 160.171 180.185 1.00 44.12 268 THR B CA 1
ATOM 5867 C C . THR B 2 268 ? 184.307 159.346 180.494 1.00 52.67 268 THR B C 1
ATOM 5868 O O . THR B 2 268 ? 185.092 159.700 181.382 1.00 66.19 268 THR B O 1
ATOM 5872 N N . THR B 2 269 ? 184.501 158.239 179.774 1.00 55.47 269 THR B N 1
ATOM 5873 C CA . THR B 2 269 ? 185.705 157.437 179.966 1.00 44.06 269 THR B CA 1
ATOM 5874 C C . THR B 2 269 ? 186.946 158.176 179.476 1.00 50.35 269 THR B C 1
ATOM 5875 O O . THR B 2 269 ? 188.013 158.082 180.093 1.00 66.27 269 THR B O 1
ATOM 5879 N N . SER B 2 270 ? 186.827 158.906 178.363 1.00 46.06 270 SER B N 1
ATOM 5880 C CA . SER B 2 270 ? 187.968 159.650 177.838 1.00 46.71 270 SER B CA 1
ATOM 5881 C C . SER B 2 270 ? 188.403 160.752 178.796 1.00 52.27 270 SER B C 1
ATOM 5882 O O . SER B 2 270 ? 189.602 160.949 179.022 1.00 63.38 270 SER B O 1
ATOM 5885 N N . PHE B 2 271 ? 187.441 161.485 179.362 1.00 49.36 271 PHE B N 1
ATOM 5886 C CA . PHE B 2 271 ? 187.775 162.514 180.343 1.00 46.50 271 PHE B CA 1
ATOM 5887 C C . PHE B 2 271 ? 188.372 161.898 181.601 1.00 50.08 271 PHE B C 1
ATOM 5888 O O . PHE B 2 271 ? 189.295 162.461 182.201 1.00 70.46 271 PHE B O 1
ATOM 5896 N N . ARG B 2 272 ? 187.846 160.745 182.020 1.00 49.30 272 ARG B N 1
ATOM 5897 C CA . ARG B 2 272 ? 188.372 160.062 183.196 1.00 51.69 272 ARG B CA 1
ATOM 5898 C C . ARG B 2 272 ? 189.817 159.623 182.988 1.00 61.76 272 ARG B C 1
ATOM 5899 O O . ARG B 2 272 ? 190.660 159.793 183.877 1.00 65.66 272 ARG B O 1
ATOM 5907 N N . VAL B 2 273 ? 190.121 159.054 181.820 1.00 56.90 273 VAL B N 1
ATOM 5908 C CA . VAL B 2 273 ? 191.484 158.617 181.536 1.00 50.46 273 VAL B CA 1
ATOM 5909 C C . VAL B 2 273 ? 192.412 159.818 181.387 1.00 57.74 273 VAL B C 1
ATOM 5910 O O . VAL B 2 273 ? 193.543 159.812 181.889 1.00 65.08 273 VAL B O 1
ATOM 5914 N N . THR B 2 274 ? 191.944 160.869 180.708 1.00 59.35 274 THR B N 1
ATOM 5915 C CA . THR B 2 274 ? 192.753 162.070 180.525 1.00 57.12 274 THR B CA 1
ATOM 5916 C C . THR B 2 274 ? 193.083 162.741 181.852 1.00 59.65 274 THR B C 1
ATOM 5917 O O . THR B 2 274 ? 194.159 163.334 181.998 1.00 69.33 274 THR B O 1
ATOM 5921 N N . LYS B 2 275 ? 192.177 162.655 182.828 1.00 60.75 275 LYS B N 1
ATOM 5922 C CA . LYS B 2 275 ? 192.419 163.277 184.125 1.00 56.61 275 LYS B CA 1
ATOM 5923 C C . LYS B 2 275 ? 193.587 162.625 184.855 1.00 67.46 275 LYS B C 1
ATOM 5924 O O . LYS B 2 275 ? 194.255 163.278 185.665 1.00 67.76 275 LYS B O 1
ATOM 5930 N N . ASN B 2 276 ? 193.860 161.350 184.577 1.00 82.66 276 ASN B N 1
ATOM 5931 C CA . ASN B 2 276 ? 194.914 160.608 185.256 1.00 81.20 276 ASN B CA 1
ATOM 5932 C C . ASN B 2 276 ? 196.115 160.323 184.361 1.00 80.18 276 ASN B C 1
ATOM 5933 O O . ASN B 2 276 ? 196.952 159.486 184.715 1.00 82.43 276 ASN B O 1
ATOM 5938 N N . LEU B 2 277 ? 196.223 160.992 183.214 1.00 73.57 277 LEU B N 1
ATOM 5939 C CA . LEU B 2 277 ? 197.354 160.798 182.307 1.00 72.76 277 LEU B CA 1
ATOM 5940 C C . LEU B 2 277 ? 198.558 161.545 182.868 1.00 78.85 277 LEU B C 1
ATOM 5941 O O . LEU B 2 277 ? 198.838 162.687 182.503 1.00 80.30 277 LEU B O 1
ATOM 5946 N N . ALA B 2 278 ? 199.286 160.883 183.770 1.00 87.61 278 ALA B N 1
ATOM 5947 C CA . ALA B 2 278 ? 200.442 161.506 184.402 1.00 87.14 278 ALA B CA 1
ATOM 5948 C C . ALA B 2 278 ? 201.628 161.637 183.455 1.00 85.53 278 ALA B C 1
ATOM 5949 O O . ALA B 2 278 ? 202.524 162.447 183.717 1.00 89.91 278 ALA B O 1
ATOM 5951 N N . GLN B 2 279 ? 201.661 160.855 182.373 1.00 85.37 279 GLN B N 1
ATOM 5952 C CA . GLN B 2 279 ? 202.776 160.933 181.434 1.00 87.81 279 GLN B CA 1
ATOM 5953 C C . GLN B 2 279 ? 202.822 162.286 180.733 1.00 91.38 279 GLN B C 1
ATOM 5954 O O . GLN B 2 279 ? 203.902 162.855 180.535 1.00 93.16 279 GLN B O 1
ATOM 5960 N N . VAL B 2 280 ? 201.661 162.817 180.351 1.00 87.52 280 VAL B N 1
ATOM 5961 C CA . VAL B 2 280 ? 201.615 164.090 179.645 1.00 82.75 280 VAL B CA 1
ATOM 5962 C C . VAL B 2 280 ? 201.774 165.238 180.640 1.00 86.07 280 VAL B C 1
ATOM 5963 O O . VAL B 2 280 ? 201.547 165.093 181.844 1.00 85.48 280 VAL B O 1
ATOM 5967 N N . LYS B 2 281 ? 202.189 166.393 180.124 1.00 86.83 281 LYS B N 1
ATOM 5968 C CA . LYS B 2 281 ? 202.384 167.569 180.957 1.00 83.14 281 LYS B CA 1
ATOM 5969 C C . LYS B 2 281 ? 201.043 168.102 181.457 1.00 82.88 281 LYS B C 1
ATOM 5970 O O . LYS B 2 281 ? 199.977 167.809 180.907 1.00 86.90 281 LYS B O 1
ATOM 5976 N N . GLU B 2 282 ? 201.107 168.900 182.524 1.00 88.64 282 GLU B N 1
ATOM 5977 C CA . GLU B 2 282 ? 199.907 169.488 183.104 1.00 94.07 282 GLU B CA 1
ATOM 5978 C C . GLU B 2 282 ? 199.307 170.590 182.243 1.00 94.08 282 GLU B C 1
ATOM 5979 O O . GLU B 2 282 ? 198.136 170.934 182.436 1.00 90.68 282 GLU B O 1
ATOM 5985 N N . SER B 2 283 ? 200.072 171.153 181.308 1.00 83.70 283 SER B N 1
ATOM 5986 C CA . SER B 2 283 ? 199.524 172.132 180.379 1.00 83.41 283 SER B CA 1
ATOM 5987 C C . SER B 2 283 ? 198.766 171.467 179.238 1.00 85.03 283 SER B C 1
ATOM 5988 O O . SER B 2 283 ? 197.639 171.865 178.931 1.00 87.60 283 SER B O 1
ATOM 5991 N N . VAL B 2 284 ? 199.366 170.449 178.614 1.00 79.30 284 VAL B N 1
ATOM 5992 C CA . VAL B 2 284 ? 198.699 169.728 177.535 1.00 73.63 284 VAL B CA 1
ATOM 5993 C C . VAL B 2 284 ? 197.481 168.977 178.056 1.00 78.80 284 VAL B C 1
ATOM 5994 O O . VAL B 2 284 ? 196.475 168.849 177.348 1.00 89.03 284 VAL B O 1
ATOM 5998 N N . ARG B 2 285 ? 197.549 168.471 179.291 1.00 71.75 285 ARG B N 1
ATOM 5999 C CA . ARG B 2 285 ? 196.423 167.744 179.871 1.00 66.06 285 ARG B CA 1
ATOM 6000 C C . ARG B 2 285 ? 195.178 168.620 179.936 1.00 69.62 285 ARG B C 1
ATOM 6001 O O . ARG B 2 285 ? 194.064 168.159 179.663 1.00 73.92 285 ARG B O 1
ATOM 6009 N N . LEU B 2 286 ? 195.350 169.893 180.301 1.00 65.71 286 LEU B N 1
ATOM 6010 C CA . LEU B 2 286 ? 194.217 170.812 180.331 1.00 64.95 286 LEU B CA 1
ATOM 6011 C C . LEU B 2 286 ? 193.652 171.041 178.935 1.00 65.18 286 LEU B C 1
ATOM 6012 O O . LEU B 2 286 ? 192.433 171.158 178.764 1.00 75.20 286 LEU B O 1
ATOM 6017 N N . GLU B 2 287 ? 194.523 171.124 177.925 1.00 67.37 287 GLU B N 1
ATOM 6018 C CA . GLU B 2 287 ? 194.047 171.298 176.556 1.00 65.60 287 GLU B CA 1
ATOM 6019 C C . GLU B 2 287 ? 193.255 170.086 176.083 1.00 73.80 287 GLU B C 1
ATOM 6020 O O . GLU B 2 287 ? 192.190 170.235 175.475 1.00 82.60 287 GLU B O 1
ATOM 6026 N N . MET B 2 288 ? 193.755 168.876 176.353 1.00 55.53 288 MET B N 1
ATOM 6027 C CA . MET B 2 288 ? 193.041 167.675 175.927 1.00 48.18 288 MET B CA 1
ATOM 6028 C C . MET B 2 288 ? 191.712 167.535 176.658 1.00 54.88 288 MET B C 1
ATOM 6029 O O . MET B 2 288 ? 190.726 167.061 176.083 1.00 70.15 288 MET B O 1
ATOM 6034 N N . ILE B 2 289 ? 191.665 167.945 177.928 1.00 54.03 289 ILE B N 1
ATOM 6035 C CA . ILE B 2 289 ? 190.397 167.997 178.648 1.00 56.74 289 ILE B CA 1
ATOM 6036 C C . ILE B 2 289 ? 189.472 169.034 178.023 1.00 54.27 289 ILE B C 1
ATOM 6037 O O . ILE B 2 289 ? 188.252 168.834 177.957 1.00 53.56 289 ILE B O 1
ATOM 6042 N N . LYS B 2 290 ? 190.034 170.145 177.537 1.00 63.64 290 LYS B N 1
ATOM 6043 C CA . LYS B 2 290 ? 189.221 171.175 176.896 1.00 59.38 290 LYS B CA 1
ATOM 6044 C C . LYS B 2 290 ? 188.551 170.651 175.630 1.00 67.38 290 LYS B C 1
ATOM 6045 O O . LYS B 2 290 ? 187.381 170.957 175.371 1.00 74.69 290 LYS B O 1
ATOM 6051 N N . GLU B 2 291 ? 189.275 169.867 174.825 1.00 59.92 291 GLU B N 1
ATOM 6052 C CA . GLU B 2 291 ? 188.674 169.289 173.625 1.00 47.51 291 GLU B CA 1
ATOM 6053 C C . GLU B 2 291 ? 187.565 168.307 173.981 1.00 52.82 291 GLU B C 1
ATOM 6054 O O . GLU B 2 291 ? 186.536 168.248 173.298 1.00 57.59 291 GLU B O 1
ATOM 6060 N N . ILE B 2 292 ? 187.762 167.518 175.040 1.00 51.73 292 ILE B N 1
ATOM 6061 C CA . ILE B 2 292 ? 186.700 166.636 175.518 1.00 41.77 292 ILE B CA 1
ATOM 6062 C C . ILE B 2 292 ? 185.521 167.457 176.026 1.00 41.68 292 ILE B C 1
ATOM 6063 O O . ILE B 2 292 ? 184.356 167.096 175.817 1.00 49.24 292 ILE B O 1
ATOM 6068 N N . GLY B 2 293 ? 185.805 168.574 176.699 1.00 51.08 293 GLY B N 1
ATOM 6069 C CA . GLY B 2 293 ? 184.735 169.463 177.121 1.00 50.15 293 GLY B CA 1
ATOM 6070 C C . GLY B 2 293 ? 183.975 170.057 175.951 1.00 49.86 293 GLY B C 1
ATOM 6071 O O . GLY B 2 293 ? 182.753 170.214 176.008 1.00 56.99 293 GLY B O 1
ATOM 6072 N N . LEU B 2 294 ? 184.690 170.406 174.879 1.00 48.62 294 LEU B N 1
ATOM 6073 C CA . LEU B 2 294 ? 184.029 170.881 173.667 1.00 46.29 294 LEU B CA 1
ATOM 6074 C C . LEU B 2 294 ? 183.156 169.790 173.059 1.00 51.04 294 LEU B C 1
ATOM 6075 O O . LEU B 2 294 ? 182.012 170.041 172.665 1.00 57.64 294 LEU B O 1
ATOM 6080 N N . THR B 2 295 ? 183.685 168.566 172.980 1.00 47.32 295 THR B N 1
ATOM 6081 C CA . THR B 2 295 ? 182.929 167.459 172.400 1.00 35.67 295 THR B CA 1
ATOM 6082 C C . THR B 2 295 ? 181.710 167.117 173.248 1.00 37.06 295 THR B C 1
ATOM 6083 O O . THR B 2 295 ? 180.627 166.849 172.713 1.00 50.33 295 THR B O 1
ATOM 6087 N N . HIS B 2 296 ? 181.865 167.130 174.575 1.00 41.27 296 HIS B N 1
ATOM 6088 C CA . HIS B 2 296 ? 180.736 166.848 175.457 1.00 39.46 296 HIS B CA 1
ATOM 6089 C C . HIS B 2 296 ? 179.640 167.894 175.303 1.00 48.05 296 HIS B C 1
ATOM 6090 O O . HIS B 2 296 ? 178.449 167.576 175.407 1.00 56.95 296 HIS B O 1
ATOM 6097 N N . MET B 2 297 ? 180.023 169.151 175.063 1.00 40.70 297 MET B N 1
ATOM 6098 C CA . MET B 2 297 ? 179.028 170.190 174.821 1.00 37.35 297 MET B CA 1
ATOM 6099 C C . MET B 2 297 ? 178.252 169.918 173.538 1.00 46.68 297 MET B C 1
ATOM 6100 O O . MET B 2 297 ? 177.028 170.086 173.499 1.00 54.98 297 MET B O 1
ATOM 6105 N N . ARG B 2 298 ? 178.947 169.475 172.484 1.00 45.86 298 ARG B N 1
ATOM 6106 C CA . ARG B 2 298 ? 178.287 169.206 171.209 1.00 38.96 298 ARG B CA 1
ATOM 6107 C C . ARG B 2 298 ? 177.249 168.099 171.344 1.00 45.47 298 ARG B C 1
ATOM 6108 O O . ARG B 2 298 ? 176.181 168.160 170.723 1.00 55.97 298 ARG B O 1
ATOM 6116 N N . ILE B 2 299 ? 177.552 167.073 172.142 1.00 45.77 299 ILE B N 1
ATOM 6117 C CA . ILE B 2 299 ? 176.614 165.972 172.341 1.00 45.10 299 ILE B CA 1
ATOM 6118 C C . ILE B 2 299 ? 175.363 166.458 173.061 1.00 52.41 299 ILE B C 1
ATOM 6119 O O . ILE B 2 299 ? 174.242 166.040 172.744 1.00 56.14 299 ILE B O 1
ATOM 6124 N N . LEU B 2 300 ? 175.532 167.354 174.037 1.00 53.86 300 LEU B N 1
ATOM 6125 C CA . LEU B 2 300 ? 174.396 167.816 174.830 1.00 55.80 300 LEU B CA 1
ATOM 6126 C C . LEU B 2 300 ? 173.413 168.621 173.988 1.00 63.22 300 LEU B C 1
ATOM 6127 O O . LEU B 2 300 ? 172.197 168.537 174.197 1.00 65.16 300 LEU B O 1
ATOM 6132 N N . GLU B 2 301 ? 173.916 169.414 173.037 1.00 62.25 301 GLU B N 1
ATOM 6133 C CA . GLU B 2 301 ? 173.018 170.142 172.146 1.00 61.04 301 GLU B CA 1
ATOM 6134 C C . GLU B 2 301 ? 172.245 169.197 171.235 1.00 65.88 301 GLU B C 1
ATOM 6135 O O . GLU B 2 301 ? 171.119 169.507 170.830 1.00 71.64 301 GLU B O 1
ATOM 6141 N N . GLY B 2 302 ? 172.827 168.047 170.904 1.00 46.42 302 GLY B N 1
ATOM 6142 C CA . GLY B 2 302 ? 172.151 167.075 170.068 1.00 50.42 302 GLY B CA 1
ATOM 6143 C C . GLY B 2 302 ? 173.056 166.431 169.039 1.00 52.85 302 GLY B C 1
ATOM 6144 O O . GLY B 2 302 ? 172.718 165.387 168.473 1.00 57.48 302 GLY B O 1
ATOM 6145 N N . VAL B 2 303 ? 174.211 167.043 168.787 1.00 54.30 303 VAL B N 1
ATOM 6146 C CA . VAL B 2 303 ? 175.159 166.542 167.791 1.00 57.95 303 VAL B CA 1
ATOM 6147 C C . VAL B 2 303 ? 176.082 165.568 168.518 1.00 56.84 303 VAL B C 1
ATOM 6148 O O . VAL B 2 303 ? 177.141 165.937 169.026 1.00 63.87 303 VAL B O 1
ATOM 6152 N N . GLY B 2 304 ? 175.673 164.303 168.562 1.00 47.37 304 GLY B N 1
ATOM 6153 C CA . GLY B 2 304 ? 176.468 163.272 169.199 1.00 48.40 304 GLY B CA 1
ATOM 6154 C C . GLY B 2 304 ? 176.799 162.129 168.263 1.00 54.54 304 GLY B C 1
ATOM 6155 O O . GLY B 2 304 ? 176.815 160.964 168.672 1.00 62.83 304 GLY B O 1
ATOM 6156 N N . THR B 2 305 ? 177.066 162.452 167.000 1.00 58.38 305 THR B N 1
ATOM 6157 C CA . THR B 2 305 ? 177.339 161.442 165.991 1.00 59.14 305 THR B CA 1
ATOM 6158 C C . THR B 2 305 ? 178.781 160.948 166.103 1.00 55.82 305 THR B C 1
ATOM 6159 O O . THR B 2 305 ? 179.549 161.365 166.974 1.00 60.57 305 THR B O 1
ATOM 6163 N N . TYR B 2 306 ? 179.150 160.037 165.199 1.00 44.10 306 TYR B N 1
ATOM 6164 C CA . TYR B 2 306 ? 180.501 159.485 165.200 1.00 44.47 306 TYR B CA 1
ATOM 6165 C C . TYR B 2 306 ? 181.537 160.523 164.789 1.00 50.17 306 TYR B C 1
ATOM 6166 O O . TYR B 2 306 ? 182.694 160.445 165.219 1.00 60.70 306 TYR B O 1
ATOM 6175 N N . LEU B 2 307 ? 181.144 161.499 163.965 1.00 49.51 307 LEU B N 1
ATOM 6176 C CA . LEU B 2 307 ? 182.092 162.504 163.495 1.00 41.77 307 LEU B CA 1
ATOM 6177 C C . LEU B 2 307 ? 182.609 163.364 164.642 1.00 52.06 307 LEU B C 1
ATOM 6178 O O . LEU B 2 307 ? 183.784 163.752 164.654 1.00 65.97 307 LEU B O 1
ATOM 6183 N N . GLN B 2 308 ? 181.744 163.684 165.607 1.00 38.16 308 GLN B N 1
ATOM 6184 C CA . GLN B 2 308 ? 182.168 164.496 166.744 1.00 33.74 308 GLN B CA 1
ATOM 6185 C C . GLN B 2 308 ? 183.233 163.783 167.568 1.00 48.22 308 GLN B C 1
ATOM 6186 O O . GLN B 2 308 ? 184.204 164.407 168.014 1.00 64.18 308 GLN B O 1
ATOM 6192 N N . LEU B 2 309 ? 183.067 162.477 167.784 1.00 45.65 309 LEU B N 1
ATOM 6193 C CA . LEU B 2 309 ? 184.097 161.709 168.477 1.00 41.31 309 LEU B CA 1
ATOM 6194 C C . LEU B 2 309 ? 185.355 161.583 167.626 1.00 45.60 309 LEU B C 1
ATOM 6195 O O . LEU B 2 309 ? 186.473 161.610 168.153 1.00 54.38 309 LEU B O 1
ATOM 6200 N N . ALA B 2 310 ? 185.190 161.434 166.309 1.00 41.28 310 ALA B N 1
ATOM 6201 C CA . ALA B 2 310 ? 186.344 161.356 165.419 1.00 32.92 310 ALA B CA 1
ATOM 6202 C C . ALA B 2 310 ? 187.126 162.663 165.411 1.00 46.71 310 ALA B C 1
ATOM 6203 O O . ALA B 2 310 ? 188.363 162.656 165.388 1.00 64.27 310 ALA B O 1
ATOM 6205 N N . SER B 2 311 ? 186.422 163.797 165.420 1.00 40.86 311 SER B N 1
ATOM 6206 C CA . SER B 2 311 ? 187.098 165.090 165.459 1.00 40.59 311 SER B CA 1
ATOM 6207 C C . SER B 2 311 ? 187.811 165.301 166.788 1.00 50.74 311 SER B C 1
ATOM 6208 O O . SER B 2 311 ? 188.857 165.959 166.838 1.00 60.63 311 SER B O 1
ATOM 6211 N N . MET B 2 312 ? 187.252 164.764 167.875 1.00 46.24 312 MET B N 1
ATOM 6212 C CA . MET B 2 312 ? 187.904 164.871 169.176 1.00 37.76 312 MET B CA 1
ATOM 6213 C C . MET B 2 312 ? 189.249 164.155 169.176 1.00 43.33 312 MET B C 1
ATOM 6214 O O . MET B 2 312 ? 190.233 164.665 169.724 1.00 54.06 312 MET B O 1
ATOM 6219 N N . LEU B 2 313 ? 189.310 162.972 168.561 1.00 37.04 313 LEU B N 1
ATOM 6220 C CA . LEU B 2 313 ? 190.578 162.259 168.449 1.00 38.73 313 LEU B CA 1
ATOM 6221 C C . LEU B 2 313 ? 191.567 163.027 167.581 1.00 51.11 313 LEU B C 1
ATOM 6222 O O . LEU B 2 313 ? 192.762 163.086 167.894 1.00 62.00 313 LEU B O 1
ATOM 6227 N N . ALA B 2 314 ? 191.088 163.613 166.481 1.00 48.95 314 ALA B N 1
ATOM 6228 C CA . ALA B 2 314 ? 191.969 164.374 165.600 1.00 41.17 314 ALA B CA 1
ATOM 6229 C C . ALA B 2 314 ? 192.545 165.594 166.307 1.00 46.80 314 ALA B C 1
ATOM 6230 O O . ALA B 2 314 ? 193.734 165.901 166.162 1.00 60.07 314 ALA B O 1
ATOM 6232 N N . LYS B 2 315 ? 191.714 166.308 167.071 1.00 45.60 315 LYS B N 1
ATOM 6233 C CA . LYS B 2 315 ? 192.201 167.466 167.814 1.00 44.74 315 LYS B CA 1
ATOM 6234 C C . LYS B 2 315 ? 193.194 167.056 168.896 1.00 52.27 315 LYS B C 1
ATOM 6235 O O . LYS B 2 315 ? 194.207 167.734 169.104 1.00 58.77 315 LYS B O 1
ATOM 6241 N N . ILE B 2 316 ? 192.914 165.957 169.600 1.00 52.20 316 ILE B N 1
ATOM 6242 C CA . ILE B 2 316 ? 193.828 165.478 170.633 1.00 49.89 316 ILE B CA 1
ATOM 6243 C C . ILE B 2 316 ? 195.145 165.023 170.014 1.00 56.11 316 ILE B C 1
ATOM 6244 O O . ILE B 2 316 ? 196.228 165.343 170.520 1.00 63.72 316 ILE B O 1
ATOM 6249 N N . HIS B 2 317 ? 195.076 164.281 168.906 1.00 61.29 317 HIS B N 1
ATOM 6250 C CA . HIS B 2 317 ? 196.296 163.827 168.246 1.00 67.58 317 HIS B CA 1
ATOM 6251 C C . HIS B 2 317 ? 197.065 164.985 167.627 1.00 65.95 317 HIS B C 1
ATOM 6252 O O . HIS B 2 317 ? 198.294 164.922 167.520 1.00 73.74 317 HIS B O 1
ATOM 6259 N N . LYS B 2 318 ? 196.365 166.044 167.214 1.00 61.08 318 LYS B N 1
ATOM 6260 C CA . LYS B 2 318 ? 197.051 167.247 166.756 1.00 62.94 318 LYS B CA 1
ATOM 6261 C C . LYS B 2 318 ? 197.839 167.888 167.891 1.00 59.84 318 LYS B C 1
ATOM 6262 O O . LYS B 2 318 ? 198.948 168.393 167.681 1.00 64.35 318 LYS B O 1
ATOM 6268 N N . LEU B 2 319 ? 197.278 167.875 169.104 1.00 66.87 319 LEU B N 1
ATOM 6269 C CA . LEU B 2 319 ? 197.976 168.433 170.258 1.00 70.58 319 LEU B CA 1
ATOM 6270 C C . LEU B 2 319 ? 199.253 167.659 170.565 1.00 71.98 319 LEU B C 1
ATOM 6271 O O . LEU B 2 319 ? 200.288 168.257 170.881 1.00 76.04 319 LEU B O 1
ATOM 6276 N N . ASN B 2 320 ? 199.195 166.328 170.488 1.00 81.81 320 ASN B N 1
ATOM 6277 C CA . ASN B 2 320 ? 200.372 165.513 170.773 1.00 85.46 320 ASN B CA 1
ATOM 6278 C C . ASN B 2 320 ? 201.455 165.716 169.720 1.00 86.00 320 ASN B C 1
ATOM 6279 O O . ASN B 2 320 ? 202.642 165.823 170.047 1.00 86.84 320 ASN B O 1
ATOM 6284 N N . ASN B 2 321 ? 201.063 165.763 168.444 1.00 93.85 321 ASN B N 1
ATOM 6285 C CA . ASN B 2 321 ? 202.042 165.929 167.373 1.00 92.42 321 ASN B CA 1
ATOM 6286 C C . ASN B 2 321 ? 202.653 167.325 167.388 1.00 97.74 321 ASN B C 1
ATOM 6287 O O . ASN B 2 321 ? 203.854 167.485 167.144 1.00 98.67 321 ASN B O 1
ATOM 6292 N N . LYS B 2 322 ? 201.841 168.349 167.665 1.00 104.47 322 LYS B N 1
ATOM 6293 C CA . LYS B 2 322 ? 202.349 169.715 167.698 1.00 103.44 322 LYS B CA 1
ATOM 6294 C C . LYS B 2 322 ? 203.240 169.975 168.906 1.00 103.05 322 LYS B C 1
ATOM 6295 O O . LYS B 2 322 ? 204.035 170.920 168.881 1.00 104.44 322 LYS B O 1
ATOM 6301 N N . ALA B 2 323 ? 203.125 169.166 169.954 1.00 96.78 323 ALA B N 1
ATOM 6302 C CA . ALA B 2 323 ? 203.939 169.339 171.151 1.00 100.47 323 ALA B CA 1
ATOM 6303 C C . ALA B 2 323 ? 205.381 168.914 170.897 1.00 99.09 323 ALA B C 1
ATOM 6304 O O . ALA B 2 323 ? 206.315 169.682 171.129 1.00 100.25 323 ALA B O 1
ATOM 6306 N N . GLU C 3 11 ? 146.738 134.291 161.053 1.00 129.94 11 GLU C N 1
ATOM 6307 C CA . GLU C 3 11 ? 146.167 135.590 161.387 1.00 131.05 11 GLU C CA 1
ATOM 6308 C C . GLU C 3 11 ? 147.069 136.723 160.911 1.00 131.11 11 GLU C C 1
ATOM 6309 O O . GLU C 3 11 ? 148.255 136.519 160.656 1.00 130.92 11 GLU C O 1
ATOM 6315 N N . ASN C 3 12 ? 146.498 137.919 160.793 1.00 126.77 12 ASN C N 1
ATOM 6316 C CA . ASN C 3 12 ? 147.262 139.094 160.389 1.00 125.40 12 ASN C CA 1
ATOM 6317 C C . ASN C 3 12 ? 148.111 139.567 161.562 1.00 125.15 12 ASN C C 1
ATOM 6318 O O . ASN C 3 12 ? 147.581 140.034 162.574 1.00 125.11 12 ASN C O 1
ATOM 6323 N N . LEU C 3 13 ? 149.434 139.447 161.430 1.00 115.38 13 LEU C N 1
ATOM 6324 C CA . LEU C 3 13 ? 150.339 139.835 162.497 1.00 115.96 13 LEU C CA 1
ATOM 6325 C C . LEU C 3 13 ? 151.664 140.290 161.905 1.00 114.76 13 LEU C C 1
ATOM 6326 O O . LEU C 3 13 ? 152.083 139.762 160.864 1.00 110.94 13 LEU C O 1
ATOM 6331 N N . PRO C 3 14 ? 152.321 141.274 162.514 1.00 112.80 14 PRO C N 1
ATOM 6332 C CA . PRO C 3 14 ? 153.642 141.686 162.030 1.00 111.74 14 PRO C CA 1
ATOM 6333 C C . PRO C 3 14 ? 154.685 140.610 162.278 1.00 113.42 14 PRO C C 1
ATOM 6334 O O . PRO C 3 14 ? 154.563 139.789 163.191 1.00 115.50 14 PRO C O 1
ATOM 6338 N N . TRP C 3 15 ? 155.725 140.620 161.442 1.00 102.85 15 TRP C N 1
ATOM 6339 C CA . TRP C 3 15 ? 156.831 139.685 161.618 1.00 97.59 15 TRP C CA 1
ATOM 6340 C C . TRP C 3 15 ? 157.615 139.956 162.895 1.00 101.19 15 TRP C C 1
ATOM 6341 O O . TRP C 3 15 ? 158.286 139.048 163.398 1.00 103.78 15 TRP C O 1
ATOM 6352 N N . VAL C 3 16 ? 157.550 141.181 163.422 1.00 97.60 16 VAL C N 1
ATOM 6353 C CA . VAL C 3 16 ? 158.177 141.478 164.707 1.00 93.45 16 VAL C CA 1
ATOM 6354 C C . VAL C 3 16 ? 157.506 140.685 165.820 1.00 95.23 16 VAL C C 1
ATOM 6355 O O . VAL C 3 16 ? 158.176 140.122 166.695 1.00 98.16 16 VAL C O 1
ATOM 6359 N N . GLU C 3 17 ? 156.177 140.622 165.803 1.00 112.46 17 GLU C N 1
ATOM 6360 C CA . GLU C 3 17 ? 155.415 139.868 166.788 1.00 112.98 17 GLU C CA 1
ATOM 6361 C C . GLU C 3 17 ? 155.275 138.395 166.429 1.00 108.86 17 GLU C C 1
ATOM 6362 O O . GLU C 3 17 ? 154.694 137.634 167.210 1.00 110.51 17 GLU C O 1
ATOM 6368 N N . LYS C 3 18 ? 155.786 137.977 165.272 1.00 100.57 18 LYS C N 1
ATOM 6369 C CA . LYS C 3 18 ? 155.685 136.592 164.834 1.00 103.94 18 LYS C CA 1
ATOM 6370 C C . LYS C 3 18 ? 156.930 135.771 165.134 1.00 101.47 18 LYS C C 1
ATOM 6371 O O . LYS C 3 18 ? 156.810 134.593 165.486 1.00 101.40 18 LYS C O 1
ATOM 6377 N N . TYR C 3 19 ? 158.119 136.361 165.010 1.00 101.94 19 TYR C N 1
ATOM 6378 C CA . TYR C 3 19 ? 159.375 135.640 165.173 1.00 103.21 19 TYR C CA 1
ATOM 6379 C C . TYR C 3 19 ? 160.069 135.988 166.487 1.00 104.95 19 TYR C C 1
ATOM 6380 O O . TYR C 3 19 ? 161.295 135.901 166.589 1.00 108.86 19 TYR C O 1
ATOM 6389 N N . ARG C 3 20 ? 159.300 136.389 167.495 1.00 97.77 20 ARG C N 1
ATOM 6390 C CA . ARG C 3 20 ? 159.886 136.700 168.788 1.00 92.89 20 ARG C CA 1
ATOM 6391 C C . ARG C 3 20 ? 160.395 135.422 169.454 1.00 94.82 20 ARG C C 1
ATOM 6392 O O . ARG C 3 20 ? 159.760 134.368 169.346 1.00 100.77 20 ARG C O 1
ATOM 6400 N N . PRO C 3 21 ? 161.543 135.478 170.133 1.00 90.99 21 PRO C N 1
ATOM 6401 C CA . PRO C 3 21 ? 162.090 134.266 170.758 1.00 91.25 21 PRO C CA 1
ATOM 6402 C C . PRO C 3 21 ? 161.269 133.799 171.948 1.00 96.92 21 PRO C C 1
ATOM 6403 O O . PRO C 3 21 ? 161.275 134.436 173.006 1.00 100.80 21 PRO C O 1
ATOM 6407 N N . GLU C 3 22 ? 160.556 132.683 171.785 1.00 105.21 22 GLU C N 1
ATOM 6408 C CA . GLU C 3 22 ? 159.796 132.120 172.894 1.00 104.49 22 GLU C CA 1
ATOM 6409 C C . GLU C 3 22 ? 160.698 131.425 173.905 1.00 102.59 22 GLU C C 1
ATOM 6410 O O . GLU C 3 22 ? 160.388 131.412 175.101 1.00 102.37 22 GLU C O 1
ATOM 6416 N N . THR C 3 23 ? 161.807 130.848 173.449 1.00 101.65 23 THR C N 1
ATOM 6417 C CA . THR C 3 23 ? 162.782 130.207 174.316 1.00 103.93 23 THR C CA 1
ATOM 6418 C C . THR C 3 23 ? 164.108 130.950 174.227 1.00 108.31 23 THR C C 1
ATOM 6419 O O . THR C 3 23 ? 164.371 131.685 173.271 1.00 112.74 23 THR C O 1
ATOM 6423 N N . LEU C 3 24 ? 164.947 130.752 175.246 1.00 103.37 24 LEU C N 1
ATOM 6424 C CA . LEU C 3 24 ? 166.239 131.426 175.293 1.00 99.52 24 LEU C CA 1
ATOM 6425 C C . LEU C 3 24 ? 167.192 130.943 174.206 1.00 101.91 24 LEU C C 1
ATOM 6426 O O . LEU C 3 24 ? 168.158 131.645 173.892 1.00 105.89 24 LEU C O 1
ATOM 6431 N N . ASP C 3 25 ? 166.945 129.765 173.627 1.00 106.79 25 ASP C N 1
ATOM 6432 C CA . ASP C 3 25 ? 167.801 129.267 172.558 1.00 107.23 25 ASP C CA 1
ATOM 6433 C C . ASP C 3 25 ? 167.578 130.003 171.243 1.00 107.55 25 ASP C C 1
ATOM 6434 O O . ASP C 3 25 ? 168.428 129.920 170.350 1.00 109.56 25 ASP C O 1
ATOM 6439 N N . GLU C 3 26 ? 166.463 130.715 171.103 1.00 107.92 26 GLU C N 1
ATOM 6440 C CA . GLU C 3 26 ? 166.151 131.446 169.883 1.00 107.45 26 GLU C CA 1
ATOM 6441 C C . GLU C 3 26 ? 166.764 132.840 169.849 1.00 105.04 26 GLU C C 1
ATOM 6442 O O . GLU C 3 26 ? 166.574 133.560 168.864 1.00 107.55 26 GLU C O 1
ATOM 6448 N N . VAL C 3 27 ? 167.484 133.239 170.893 1.00 98.07 27 VAL C N 1
ATOM 6449 C CA . VAL C 3 27 ? 168.119 134.551 170.946 1.00 96.25 27 VAL C CA 1
ATOM 6450 C C . VAL C 3 27 ? 169.527 134.430 170.377 1.00 102.62 27 VAL C C 1
ATOM 6451 O O . VAL C 3 27 ? 170.325 133.608 170.840 1.00 106.93 27 VAL C O 1
ATOM 6455 N N . TYR C 3 28 ? 169.832 135.249 169.375 1.00 105.50 28 TYR C N 1
ATOM 6456 C CA . TYR C 3 28 ? 171.130 135.246 168.720 1.00 103.38 28 TYR C CA 1
ATOM 6457 C C . TYR C 3 28 ? 171.837 136.576 168.944 1.00 101.11 28 TYR C C 1
ATOM 6458 O O . TYR C 3 28 ? 171.198 137.613 169.142 1.00 104.35 28 TYR C O 1
ATOM 6467 N N . GLY C 3 29 ? 173.168 136.535 168.920 1.00 100.89 29 GLY C N 1
ATOM 6468 C CA . GLY C 3 29 ? 173.978 137.730 169.031 1.00 105.52 29 GLY C CA 1
ATOM 6469 C C . GLY C 3 29 ? 174.200 138.240 170.437 1.00 108.81 29 GLY C C 1
ATOM 6470 O O . GLY C 3 29 ? 174.898 139.249 170.606 1.00 111.40 29 GLY C O 1
ATOM 6471 N N . GLN C 3 30 ? 173.635 137.584 171.449 1.00 99.66 30 GLN C N 1
ATOM 6472 C CA . GLN C 3 30 ? 173.811 138.004 172.833 1.00 99.37 30 GLN C CA 1
ATOM 6473 C C . GLN C 3 30 ? 174.321 136.833 173.661 1.00 102.88 30 GLN C C 1
ATOM 6474 O O . GLN C 3 30 ? 173.778 136.538 174.730 1.00 104.68 30 GLN C O 1
ATOM 6480 N N . ASN C 3 31 ? 175.365 136.163 173.164 1.00 109.51 31 ASN C N 1
ATOM 6481 C CA . ASN C 3 31 ? 175.806 134.900 173.750 1.00 110.47 31 ASN C CA 1
ATOM 6482 C C . ASN C 3 31 ? 176.249 135.072 175.198 1.00 109.86 31 ASN C C 1
ATOM 6483 O O . ASN C 3 31 ? 175.920 134.249 176.058 1.00 110.62 31 ASN C O 1
ATOM 6488 N N . GLU C 3 32 ? 176.998 136.139 175.489 1.00 105.83 32 GLU C N 1
ATOM 6489 C CA . GLU C 3 32 ? 177.502 136.337 176.845 1.00 106.52 32 GLU C CA 1
ATOM 6490 C C . GLU C 3 32 ? 176.361 136.549 177.834 1.00 106.91 32 GLU C C 1
ATOM 6491 O O . GLU C 3 32 ? 176.397 136.029 178.956 1.00 107.99 32 GLU C O 1
ATOM 6497 N N . VAL C 3 33 ? 175.343 137.314 177.438 1.00 99.32 33 VAL C N 1
ATOM 6498 C CA . VAL C 3 33 ? 174.214 137.571 178.326 1.00 96.26 33 VAL C CA 1
ATOM 6499 C C . VAL C 3 33 ? 173.384 136.307 178.525 1.00 100.34 33 VAL C C 1
ATOM 6500 O O . VAL C 3 33 ? 172.886 136.045 179.626 1.00 102.27 33 VAL C O 1
ATOM 6504 N N . ILE C 3 34 ? 173.225 135.504 177.470 1.00 103.00 34 ILE C N 1
ATOM 6505 C CA . ILE C 3 34 ? 172.310 134.365 177.521 1.00 102.27 34 ILE C CA 1
ATOM 6506 C C . ILE C 3 34 ? 172.807 133.309 178.504 1.00 102.21 34 ILE C C 1
ATOM 6507 O O . ILE C 3 34 ? 172.047 132.825 179.350 1.00 105.25 34 ILE C O 1
ATOM 6512 N N . THR C 3 35 ? 174.088 132.938 178.412 1.00 102.51 35 THR C N 1
ATOM 6513 C CA . THR C 3 35 ? 174.618 131.896 179.291 1.00 102.67 35 THR C CA 1
ATOM 6514 C C . THR C 3 35 ? 174.605 132.332 180.751 1.00 102.25 35 THR C C 1
ATOM 6515 O O . THR C 3 35 ? 174.290 131.532 181.640 1.00 99.74 35 THR C O 1
ATOM 6519 N N . THR C 3 36 ? 174.954 133.593 181.020 1.00 102.90 36 THR C N 1
ATOM 6520 C CA . THR C 3 36 ? 174.917 134.088 182.393 1.00 103.11 36 THR C CA 1
ATOM 6521 C C . THR C 3 36 ? 173.490 134.103 182.929 1.00 105.02 36 THR C C 1
ATOM 6522 O O . THR C 3 36 ? 173.247 133.729 184.083 1.00 107.33 36 THR C O 1
ATOM 6526 N N . VAL C 3 37 ? 172.531 134.521 182.100 1.00 101.60 37 VAL C N 1
ATOM 6527 C CA . VAL C 3 37 ? 171.124 134.457 182.489 1.00 99.10 37 VAL C CA 1
ATOM 6528 C C . VAL C 3 37 ? 170.690 133.008 182.673 1.00 103.99 37 VAL C C 1
ATOM 6529 O O . VAL C 3 37 ? 169.996 132.669 183.640 1.00 105.30 37 VAL C O 1
ATOM 6533 N N . ARG C 3 38 ? 171.103 132.126 181.757 1.00 110.07 38 ARG C N 1
ATOM 6534 C CA . ARG C 3 38 ? 170.790 130.707 181.901 1.00 106.93 38 ARG C CA 1
ATOM 6535 C C . ARG C 3 38 ? 171.519 130.083 183.085 1.00 110.71 38 ARG C C 1
ATOM 6536 O O . ARG C 3 38 ? 171.110 129.025 183.575 1.00 113.73 38 ARG C O 1
ATOM 6544 N N . LYS C 3 39 ? 172.606 130.705 183.545 1.00 104.73 39 LYS C N 1
ATOM 6545 C CA . LYS C 3 39 ? 173.268 130.225 184.753 1.00 104.51 39 LYS C CA 1
ATOM 6546 C C . LYS C 3 39 ? 172.457 130.573 185.996 1.00 105.53 39 LYS C C 1
ATOM 6547 O O . LYS C 3 39 ? 172.429 129.804 186.964 1.00 107.16 39 LYS C O 1
ATOM 6553 N N . PHE C 3 40 ? 171.786 131.728 185.982 1.00 110.06 40 PHE C N 1
ATOM 6554 C CA . PHE C 3 40 ? 171.031 132.172 187.149 1.00 111.57 40 PHE C CA 1
ATOM 6555 C C . PHE C 3 40 ? 169.822 131.280 187.411 1.00 111.07 40 PHE C C 1
ATOM 6556 O O . PHE C 3 40 ? 169.506 130.980 188.569 1.00 115.14 40 PHE C O 1
ATOM 6564 N N . VAL C 3 41 ? 169.129 130.853 186.353 1.00 106.60 41 VAL C N 1
ATOM 6565 C CA . VAL C 3 41 ? 167.930 130.035 186.528 1.00 110.29 41 VAL C CA 1
ATOM 6566 C C . VAL C 3 41 ? 168.286 128.646 187.049 1.00 112.21 41 VAL C C 1
ATOM 6567 O O . VAL C 3 41 ? 167.644 128.132 187.973 1.00 108.64 41 VAL C O 1
ATOM 6571 N N . ASP C 3 42 ? 169.315 128.019 186.471 1.00 120.32 42 ASP C N 1
ATOM 6572 C CA . ASP C 3 42 ? 169.641 126.643 186.834 1.00 120.57 42 ASP C CA 1
ATOM 6573 C C . ASP C 3 42 ? 170.094 126.540 188.285 1.00 121.45 42 ASP C C 1
ATOM 6574 O O . ASP C 3 42 ? 169.714 125.603 188.997 1.00 121.38 42 ASP C O 1
ATOM 6579 N N . GLU C 3 43 ? 170.907 127.494 188.742 1.00 120.55 43 GLU C N 1
ATOM 6580 C CA . GLU C 3 43 ? 171.310 127.509 190.144 1.00 119.14 43 GLU C CA 1
ATOM 6581 C C . GLU C 3 43 ? 170.132 127.844 191.051 1.00 122.60 43 GLU C C 1
ATOM 6582 O O . GLU C 3 43 ? 170.009 127.291 192.151 1.00 124.23 43 GLU C O 1
ATOM 6588 N N . GLY C 3 44 ? 169.248 128.731 190.601 1.00 123.05 44 GLY C N 1
ATOM 6589 C CA . GLY C 3 44 ? 168.131 129.197 191.386 1.00 121.60 44 GLY C CA 1
ATOM 6590 C C . GLY C 3 44 ? 168.309 130.583 191.968 1.00 121.84 44 GLY C C 1
ATOM 6591 O O . GLY C 3 44 ? 167.324 131.186 192.411 1.00 120.39 44 GLY C O 1
ATOM 6592 N N . LYS C 3 45 ? 169.534 131.103 191.976 1.00 117.06 45 LYS C N 1
ATOM 6593 C CA . LYS C 3 45 ? 169.804 132.460 192.437 1.00 116.92 45 LYS C CA 1
ATOM 6594 C C . LYS C 3 45 ? 169.574 133.408 191.265 1.00 116.90 45 LYS C C 1
ATOM 6595 O O . LYS C 3 45 ? 170.217 133.282 190.217 1.00 118.29 45 LYS C O 1
ATOM 6601 N N . LEU C 3 46 ? 168.638 134.333 191.430 1.00 101.74 46 LEU C N 1
ATOM 6602 C CA . LEU C 3 46 ? 168.319 135.313 190.393 1.00 99.86 46 LEU C CA 1
ATOM 6603 C C . LEU C 3 46 ? 168.330 136.705 191.003 1.00 101.16 46 LEU C C 1
ATOM 6604 O O . LEU C 3 46 ? 167.444 137.029 191.817 1.00 101.61 46 LEU C O 1
ATOM 6609 N N . PRO C 3 47 ? 169.299 137.551 190.673 1.00 92.17 47 PRO C N 1
ATOM 6610 C CA . PRO C 3 47 ? 169.305 138.919 191.194 1.00 90.45 47 PRO C CA 1
ATOM 6611 C C . PRO C 3 47 ? 168.397 139.821 190.368 1.00 90.44 47 PRO C C 1
ATOM 6612 O O . PRO C 3 47 ? 167.845 139.428 189.341 1.00 91.35 47 PRO C O 1
ATOM 6616 N N . HIS C 3 48 ? 168.244 141.052 190.851 1.00 80.67 48 HIS C N 1
ATOM 6617 C CA . HIS C 3 48 ? 167.481 142.048 190.111 1.00 73.71 48 HIS C CA 1
ATOM 6618 C C . HIS C 3 48 ? 168.186 142.372 188.801 1.00 82.28 48 HIS C C 1
ATOM 6619 O O . HIS C 3 48 ? 169.398 142.608 188.774 1.00 83.40 48 HIS C O 1
ATOM 6626 N N . LEU C 3 49 ? 167.424 142.381 187.713 1.00 75.91 49 LEU C N 1
ATOM 6627 C CA . LEU C 3 49 ? 167.978 142.480 186.371 1.00 67.41 49 LEU C CA 1
ATOM 6628 C C . LEU C 3 49 ? 167.810 143.889 185.821 1.00 63.32 49 LEU C C 1
ATOM 6629 O O . LEU C 3 49 ? 166.758 144.513 185.986 1.00 72.81 49 LEU C O 1
ATOM 6634 N N . LEU C 3 50 ? 168.860 144.386 185.169 1.00 59.65 50 LEU C N 1
ATOM 6635 C CA . LEU C 3 50 ? 168.837 145.681 184.499 1.00 63.42 50 LEU C CA 1
ATOM 6636 C C . LEU C 3 50 ? 169.426 145.499 183.107 1.00 72.18 50 LEU C C 1
ATOM 6637 O O . LEU C 3 50 ? 170.645 145.370 182.956 1.00 76.45 50 LEU C O 1
ATOM 6642 N N . PHE C 3 51 ? 168.562 145.485 182.096 1.00 62.52 51 PHE C N 1
ATOM 6643 C CA . PHE C 3 51 ? 168.971 145.302 180.711 1.00 58.49 51 PHE C CA 1
ATOM 6644 C C . PHE C 3 51 ? 168.959 146.648 180.001 1.00 57.91 51 PHE C C 1
ATOM 6645 O O . PHE C 3 51 ? 167.942 147.350 180.013 1.00 60.54 51 PHE C O 1
ATOM 6653 N N . TYR C 3 52 ? 170.084 147.007 179.388 1.00 62.22 52 TYR C N 1
ATOM 6654 C CA . TYR C 3 52 ? 170.178 148.263 178.662 1.00 65.95 52 TYR C CA 1
ATOM 6655 C C . TYR C 3 52 ? 171.070 148.089 177.441 1.00 64.91 52 TYR C C 1
ATOM 6656 O O . TYR C 3 52 ? 171.904 147.183 177.374 1.00 68.46 52 TYR C O 1
ATOM 6665 N N . GLY C 3 53 ? 170.876 148.979 176.472 1.00 68.06 53 GLY C N 1
ATOM 6666 C CA . GLY C 3 53 ? 171.618 148.950 175.235 1.00 72.87 53 GLY C CA 1
ATOM 6667 C C . GLY C 3 53 ? 170.848 149.612 174.112 1.00 75.22 53 GLY C C 1
ATOM 6668 O O . GLY C 3 53 ? 169.818 150.257 174.334 1.00 75.33 53 GLY C O 1
ATOM 6669 N N . PRO C 3 54 ? 171.343 149.480 172.883 1.00 75.66 54 PRO C N 1
ATOM 6670 C CA . PRO C 3 54 ? 170.603 150.012 171.742 1.00 71.94 54 PRO C CA 1
ATOM 6671 C C . PRO C 3 54 ? 169.278 149.297 171.585 1.00 67.89 54 PRO C C 1
ATOM 6672 O O . PRO C 3 54 ? 169.149 148.106 171.928 1.00 71.11 54 PRO C O 1
ATOM 6676 N N . PRO C 3 55 ? 168.257 149.987 171.081 1.00 71.67 55 PRO C N 1
ATOM 6677 C CA . PRO C 3 55 ? 166.944 149.352 170.927 1.00 81.66 55 PRO C CA 1
ATOM 6678 C C . PRO C 3 55 ? 166.967 148.256 169.875 1.00 80.56 55 PRO C C 1
ATOM 6679 O O . PRO C 3 55 ? 167.797 148.251 168.962 1.00 83.00 55 PRO C O 1
ATOM 6683 N N . GLY C 3 56 ? 166.044 147.308 170.023 1.00 72.31 56 GLY C N 1
ATOM 6684 C CA . GLY C 3 56 ? 165.925 146.213 169.083 1.00 68.48 56 GLY C CA 1
ATOM 6685 C C . GLY C 3 56 ? 166.957 145.120 169.228 1.00 70.66 56 GLY C C 1
ATOM 6686 O O . GLY C 3 56 ? 167.048 144.258 168.347 1.00 73.53 56 GLY C O 1
ATOM 6687 N N . THR C 3 57 ? 167.738 145.123 170.305 1.00 66.30 57 THR C N 1
ATOM 6688 C CA . THR C 3 57 ? 168.769 144.119 170.522 1.00 63.86 57 THR C CA 1
ATOM 6689 C C . THR C 3 57 ? 168.257 142.888 171.259 1.00 71.43 57 THR C C 1
ATOM 6690 O O . THR C 3 57 ? 169.031 141.950 171.478 1.00 69.88 57 THR C O 1
ATOM 6694 N N . GLY C 3 58 ? 166.987 142.865 171.642 1.00 70.60 58 GLY C N 1
ATOM 6695 C CA . GLY C 3 58 ? 166.410 141.733 172.326 1.00 66.99 58 GLY C CA 1
ATOM 6696 C C . GLY C 3 58 ? 166.343 141.837 173.833 1.00 68.80 58 GLY C C 1
ATOM 6697 O O . GLY C 3 58 ? 166.442 140.807 174.509 1.00 67.01 58 GLY C O 1
ATOM 6698 N N . LYS C 3 59 ? 166.186 143.043 174.382 1.00 71.35 59 LYS C N 1
ATOM 6699 C CA . LYS C 3 59 ? 166.108 143.194 175.831 1.00 71.43 59 LYS C CA 1
ATOM 6700 C C . LYS C 3 59 ? 164.816 142.599 176.379 1.00 68.37 59 LYS C C 1
ATOM 6701 O O . LYS C 3 59 ? 164.833 141.855 177.366 1.00 68.96 59 LYS C O 1
ATOM 6707 N N . THR C 3 60 ? 163.683 142.918 175.750 1.00 74.86 60 THR C N 1
ATOM 6708 C CA . THR C 3 60 ? 162.410 142.356 176.191 1.00 73.67 60 THR C CA 1
ATOM 6709 C C . THR C 3 60 ? 162.304 140.875 175.852 1.00 76.82 60 THR C C 1
ATOM 6710 O O . THR C 3 60 ? 161.682 140.113 176.600 1.00 73.61 60 THR C O 1
ATOM 6714 N N . SER C 3 61 ? 162.897 140.453 174.732 1.00 79.46 61 SER C N 1
ATOM 6715 C CA . SER C 3 61 ? 162.820 139.051 174.332 1.00 69.89 61 SER C CA 1
ATOM 6716 C C . SER C 3 61 ? 163.551 138.148 175.318 1.00 76.34 61 SER C C 1
ATOM 6717 O O . SER C 3 61 ? 163.094 137.036 175.608 1.00 80.64 61 SER C O 1
ATOM 6720 N N . THR C 3 62 ? 164.695 138.604 175.834 1.00 71.46 62 THR C N 1
ATOM 6721 C CA . THR C 3 62 ? 165.489 137.775 176.736 1.00 69.59 62 THR C CA 1
ATOM 6722 C C . THR C 3 62 ? 164.764 137.535 178.056 1.00 76.32 62 THR C C 1
ATOM 6723 O O . THR C 3 62 ? 164.708 136.402 178.548 1.00 79.67 62 THR C O 1
ATOM 6727 N N . ILE C 3 63 ? 164.203 138.592 178.647 1.00 75.41 63 ILE C N 1
ATOM 6728 C CA . ILE C 3 63 ? 163.554 138.451 179.948 1.00 72.57 63 ILE C CA 1
ATOM 6729 C C . ILE C 3 63 ? 162.253 137.662 179.825 1.00 78.14 63 ILE C C 1
ATOM 6730 O O . ILE C 3 63 ? 161.920 136.855 180.700 1.00 79.85 63 ILE C O 1
ATOM 6735 N N . VAL C 3 64 ? 161.500 137.879 178.743 1.00 78.86 64 VAL C N 1
ATOM 6736 C CA . VAL C 3 64 ? 160.249 137.151 178.548 1.00 76.30 64 VAL C CA 1
ATOM 6737 C C . VAL C 3 64 ? 160.520 135.664 178.357 1.00 78.82 64 VAL C C 1
ATOM 6738 O O . VAL C 3 64 ? 159.817 134.814 178.918 1.00 87.99 64 VAL C O 1
ATOM 6742 N N . ALA C 3 65 ? 161.547 135.325 177.571 1.00 73.64 65 ALA C N 1
ATOM 6743 C CA . ALA C 3 65 ? 161.902 133.923 177.378 1.00 77.72 65 ALA C CA 1
ATOM 6744 C C . ALA C 3 65 ? 162.339 133.277 178.687 1.00 85.86 65 ALA C C 1
ATOM 6745 O O . ALA C 3 65 ? 161.977 132.129 178.971 1.00 90.42 65 ALA C O 1
ATOM 6747 N N . LEU C 3 66 ? 163.123 133.996 179.494 1.00 84.03 66 LEU C N 1
ATOM 6748 C CA . LEU C 3 66 ? 163.526 133.472 180.796 1.00 84.34 66 LEU C CA 1
ATOM 6749 C C . LEU C 3 66 ? 162.330 133.316 181.727 1.00 86.21 66 LEU C C 1
ATOM 6750 O O . LEU C 3 66 ? 162.222 132.313 182.443 1.00 88.11 66 LEU C O 1
ATOM 6755 N N . ALA C 3 67 ? 161.426 134.299 181.736 1.00 85.98 67 ALA C N 1
ATOM 6756 C CA . ALA C 3 67 ? 160.244 134.213 182.588 1.00 87.51 67 ALA C CA 1
ATOM 6757 C C . ALA C 3 67 ? 159.341 133.061 182.168 1.00 92.34 67 ALA C C 1
ATOM 6758 O O . ALA C 3 67 ? 158.789 132.352 183.018 1.00 98.70 67 ALA C O 1
ATOM 6760 N N . ARG C 3 68 ? 159.172 132.862 180.858 1.00 93.37 68 ARG C N 1
ATOM 6761 C CA . ARG C 3 68 ? 158.406 131.717 180.376 1.00 92.87 68 ARG C CA 1
ATOM 6762 C C . ARG C 3 68 ? 159.110 130.402 180.683 1.00 94.21 68 ARG C C 1
ATOM 6763 O O . ARG C 3 68 ? 158.447 129.394 180.956 1.00 99.19 68 ARG C O 1
ATOM 6771 N N . GLU C 3 69 ? 160.445 130.390 180.631 1.00 89.39 69 GLU C N 1
ATOM 6772 C CA . GLU C 3 69 ? 161.198 129.172 180.912 1.00 91.81 69 GLU C CA 1
ATOM 6773 C C . GLU C 3 69 ? 161.072 128.751 182.370 1.00 94.34 69 GLU C C 1
ATOM 6774 O O . GLU C 3 69 ? 161.012 127.551 182.665 1.00 96.03 69 GLU C O 1
ATOM 6780 N N . ILE C 3 70 ? 161.025 129.711 183.288 1.00 96.68 70 ILE C N 1
ATOM 6781 C CA . ILE C 3 70 ? 160.985 129.402 184.713 1.00 96.67 70 ILE C CA 1
ATOM 6782 C C . ILE C 3 70 ? 159.565 129.095 185.166 1.00 98.08 70 ILE C C 1
ATOM 6783 O O . ILE C 3 70 ? 159.310 128.083 185.823 1.00 99.64 70 ILE C O 1
ATOM 6788 N N . TYR C 3 71 ? 158.623 129.968 184.808 1.00 107.18 71 TYR C N 1
ATOM 6789 C CA . TYR C 3 71 ? 157.269 129.908 185.344 1.00 107.74 71 TYR C CA 1
ATOM 6790 C C . TYR C 3 71 ? 156.381 128.901 184.627 1.00 113.03 71 TYR C C 1
ATOM 6791 O O . TYR C 3 71 ? 155.348 128.509 185.180 1.00 114.18 71 TYR C O 1
ATOM 6800 N N . GLY C 3 72 ? 156.759 128.468 183.432 1.00 118.64 72 GLY C N 1
ATOM 6801 C CA . GLY C 3 72 ? 155.925 127.534 182.693 1.00 117.00 72 GLY C CA 1
ATOM 6802 C C . GLY C 3 72 ? 154.594 128.164 182.328 1.00 118.68 72 GLY C C 1
ATOM 6803 O O . GLY C 3 72 ? 154.533 129.222 181.689 1.00 119.32 72 GLY C O 1
ATOM 6804 N N . LYS C 3 73 ? 153.502 127.516 182.738 1.00 121.91 73 LYS C N 1
ATOM 6805 C CA . LYS C 3 73 ? 152.164 128.025 182.464 1.00 122.36 73 LYS C CA 1
ATOM 6806 C C . LYS C 3 73 ? 151.726 129.106 183.442 1.00 124.46 73 LYS C C 1
ATOM 6807 O O . LYS C 3 73 ? 150.666 129.707 183.238 1.00 126.35 73 LYS C O 1
ATOM 6813 N N . ASN C 3 74 ? 152.507 129.366 184.490 1.00 120.79 74 ASN C N 1
ATOM 6814 C CA . ASN C 3 74 ? 152.188 130.386 185.479 1.00 120.76 74 ASN C CA 1
ATOM 6815 C C . ASN C 3 74 ? 152.741 131.758 185.108 1.00 118.11 74 ASN C C 1
ATOM 6816 O O . ASN C 3 74 ? 152.882 132.617 185.986 1.00 117.87 74 ASN C O 1
ATOM 6821 N N . TYR C 3 75 ? 153.064 131.976 183.830 1.00 106.05 75 TYR C N 1
ATOM 6822 C CA . TYR C 3 75 ? 153.606 133.264 183.406 1.00 108.06 75 TYR C CA 1
ATOM 6823 C C . TYR C 3 75 ? 152.587 134.383 183.586 1.00 110.38 75 TYR C C 1
ATOM 6824 O O . TYR C 3 75 ? 152.941 135.492 184.002 1.00 113.48 75 TYR C O 1
ATOM 6833 N N . SER C 3 76 ? 151.319 134.113 183.268 1.00 114.68 76 SER C N 1
ATOM 6834 C CA . SER C 3 76 ? 150.298 135.156 183.323 1.00 114.26 76 SER C CA 1
ATOM 6835 C C . SER C 3 76 ? 150.062 135.642 184.749 1.00 115.53 76 SER C C 1
ATOM 6836 O O . SER C 3 76 ? 149.897 136.845 184.983 1.00 114.65 76 SER C O 1
ATOM 6839 N N . ASN C 3 77 ? 150.040 134.727 185.713 1.00 122.92 77 ASN C N 1
ATOM 6840 C CA . ASN C 3 77 ? 149.709 135.067 187.090 1.00 122.97 77 ASN C CA 1
ATOM 6841 C C . ASN C 3 77 ? 150.923 135.417 187.938 1.00 121.67 77 ASN C C 1
ATOM 6842 O O . ASN C 3 77 ? 150.763 135.704 189.129 1.00 120.85 77 ASN C O 1
ATOM 6847 N N . MET C 3 78 ? 152.128 135.393 187.368 1.00 119.89 78 MET C N 1
ATOM 6848 C CA . MET C 3 78 ? 153.332 135.678 188.136 1.00 119.87 78 MET C CA 1
ATOM 6849 C C . MET C 3 78 ? 154.256 136.690 187.467 1.00 117.76 78 MET C C 1
ATOM 6850 O O . MET C 3 78 ? 155.322 136.986 188.020 1.00 119.91 78 MET C O 1
ATOM 6855 N N . VAL C 3 79 ? 153.886 137.225 186.305 1.00 106.00 79 VAL C N 1
ATOM 6856 C CA . VAL C 3 79 ? 154.636 138.280 185.631 1.00 104.47 79 VAL C CA 1
ATOM 6857 C C . VAL C 3 79 ? 153.713 139.472 185.439 1.00 103.95 79 VAL C C 1
ATOM 6858 O O . VAL C 3 79 ? 152.627 139.335 184.863 1.00 109.70 79 VAL C O 1
ATOM 6862 N N . LEU C 3 80 ? 154.143 140.635 185.920 1.00 97.97 80 LEU C N 1
ATOM 6863 C CA . LEU C 3 80 ? 153.438 141.890 185.704 1.00 98.35 80 LEU C CA 1
ATOM 6864 C C . LEU C 3 80 ? 154.355 142.836 184.943 1.00 103.49 80 LEU C C 1
ATOM 6865 O O . LEU C 3 80 ? 155.446 143.165 185.420 1.00 106.79 80 LEU C O 1
ATOM 6870 N N . GLU C 3 81 ? 153.911 143.272 183.768 1.00 105.59 81 GLU C N 1
ATOM 6871 C CA . GLU C 3 81 ? 154.709 144.105 182.879 1.00 101.10 81 GLU C CA 1
ATOM 6872 C C . GLU C 3 81 ? 154.238 145.548 182.971 1.00 98.17 81 GLU C C 1
ATOM 6873 O O . GLU C 3 81 ? 153.035 145.820 182.884 1.00 101.26 81 GLU C O 1
ATOM 6879 N N . LEU C 3 82 ? 155.184 146.467 183.145 1.00 103.92 82 LEU C N 1
ATOM 6880 C CA . LEU C 3 82 ? 154.884 147.884 183.277 1.00 106.62 82 LEU C CA 1
ATOM 6881 C C . LEU C 3 82 ? 155.704 148.686 182.280 1.00 107.68 82 LEU C C 1
ATOM 6882 O O . LEU C 3 82 ? 156.823 148.309 181.920 1.00 114.55 82 LEU C O 1
ATOM 6887 N N . ASN C 3 83 ? 155.130 149.801 181.837 1.00 119.01 83 ASN C N 1
ATOM 6888 C CA . ASN C 3 83 ? 155.818 150.768 180.992 1.00 121.95 83 ASN C CA 1
ATOM 6889 C C . ASN C 3 83 ? 155.730 152.122 181.678 1.00 123.11 83 ASN C C 1
ATOM 6890 O O . ASN C 3 83 ? 154.634 152.570 182.027 1.00 126.21 83 ASN C O 1
ATOM 6895 N N . ALA C 3 84 ? 156.879 152.765 181.886 1.00 119.38 84 ALA C N 1
ATOM 6896 C CA . ALA C 3 84 ? 156.883 154.056 182.564 1.00 121.37 84 ALA C CA 1
ATOM 6897 C C . ALA C 3 84 ? 156.354 155.177 181.680 1.00 125.82 84 ALA C C 1
ATOM 6898 O O . ALA C 3 84 ? 155.986 156.238 182.196 1.00 127.04 84 ALA C O 1
ATOM 6900 N N . SER C 3 85 ? 156.308 154.967 180.363 1.00 139.41 85 SER C N 1
ATOM 6901 C CA . SER C 3 85 ? 155.931 156.030 179.440 1.00 139.78 85 SER C CA 1
ATOM 6902 C C . SER C 3 85 ? 154.426 156.280 179.399 1.00 140.77 85 SER C C 1
ATOM 6903 O O . SER C 3 85 ? 154.004 157.416 179.154 1.00 141.29 85 SER C O 1
ATOM 6906 N N . ASP C 3 86 ? 153.604 155.258 179.631 1.00 142.08 86 ASP C N 1
ATOM 6907 C CA . ASP C 3 86 ? 152.157 155.419 179.543 1.00 141.75 86 ASP C CA 1
ATOM 6908 C C . ASP C 3 86 ? 151.642 156.095 180.815 1.00 140.75 86 ASP C C 1
ATOM 6909 O O . ASP C 3 86 ? 152.413 156.645 181.606 1.00 139.30 86 ASP C O 1
ATOM 6914 N N . ASP C 3 87 ? 150.325 156.080 181.021 1.00 146.64 87 ASP C N 1
ATOM 6915 C CA . ASP C 3 87 ? 149.761 156.703 182.214 1.00 146.26 87 ASP C CA 1
ATOM 6916 C C . ASP C 3 87 ? 150.224 155.914 183.439 1.00 147.45 87 ASP C C 1
ATOM 6917 O O . ASP C 3 87 ? 149.962 154.715 183.566 1.00 148.49 87 ASP C O 1
ATOM 6922 N N . ARG C 3 88 ? 151.055 156.559 184.260 1.00 148.60 88 ARG C N 1
ATOM 6923 C CA . ARG C 3 88 ? 151.629 155.943 185.457 1.00 148.61 88 ARG C CA 1
ATOM 6924 C C . ARG C 3 88 ? 151.994 157.078 186.410 1.00 148.74 88 ARG C C 1
ATOM 6925 O O . ARG C 3 88 ? 153.050 157.699 186.257 1.00 146.63 88 ARG C O 1
ATOM 6933 N N . GLY C 3 89 ? 151.127 157.341 187.384 1.00 152.39 89 GLY C N 1
ATOM 6934 C CA . GLY C 3 89 ? 151.426 158.314 188.411 1.00 150.41 89 GLY C CA 1
ATOM 6935 C C . GLY C 3 89 ? 152.339 157.735 189.472 1.00 150.06 89 GLY C C 1
ATOM 6936 O O . GLY C 3 89 ? 152.756 156.579 189.412 1.00 149.54 89 GLY C O 1
ATOM 6937 N N . ILE C 3 90 ? 152.648 158.563 190.474 1.00 153.72 90 ILE C N 1
ATOM 6938 C CA . ILE C 3 90 ? 153.480 158.097 191.582 1.00 154.18 90 ILE C CA 1
ATOM 6939 C C . ILE C 3 90 ? 152.798 156.948 192.315 1.00 153.49 90 ILE C C 1
ATOM 6940 O O . ILE C 3 90 ? 153.466 156.092 192.907 1.00 152.33 90 ILE C O 1
ATOM 6945 N N . ASP C 3 91 ? 151.466 156.896 192.272 1.00 159.76 91 ASP C N 1
ATOM 6946 C CA . ASP C 3 91 ? 150.749 155.733 192.778 1.00 158.39 91 ASP C CA 1
ATOM 6947 C C . ASP C 3 91 ? 150.741 154.606 191.750 1.00 159.21 91 ASP C C 1
ATOM 6948 O O . ASP C 3 91 ? 151.124 153.474 192.061 1.00 159.60 91 ASP C O 1
ATOM 6953 N N . VAL C 3 92 ? 150.341 154.911 190.511 1.00 148.48 92 VAL C N 1
ATOM 6954 C CA . VAL C 3 92 ? 150.182 153.882 189.484 1.00 146.78 92 VAL C CA 1
ATOM 6955 C C . VAL C 3 92 ? 151.507 153.194 189.180 1.00 145.50 92 VAL C C 1
ATOM 6956 O O . VAL C 3 92 ? 151.530 152.017 188.796 1.00 142.20 92 VAL C O 1
ATOM 6960 N N . VAL C 3 93 ? 152.625 153.905 189.341 1.00 147.11 93 VAL C N 1
ATOM 6961 C CA . VAL C 3 93 ? 153.935 153.266 189.226 1.00 146.98 93 VAL C CA 1
ATOM 6962 C C . VAL C 3 93 ? 154.098 152.207 190.309 1.00 147.70 93 VAL C C 1
ATOM 6963 O O . VAL C 3 93 ? 154.556 151.088 190.049 1.00 147.33 93 VAL C O 1
ATOM 6967 N N . ARG C 3 94 ? 153.701 152.539 191.536 1.00 139.35 94 ARG C N 1
ATOM 6968 C CA . ARG C 3 94 ? 153.959 151.698 192.698 1.00 137.09 94 ARG C CA 1
ATOM 6969 C C . ARG C 3 94 ? 152.768 150.847 193.120 1.00 136.34 94 ARG C C 1
ATOM 6970 O O . ARG C 3 94 ? 152.967 149.722 193.584 1.00 137.25 94 ARG C O 1
ATOM 6978 N N . ASN C 3 95 ? 151.538 151.352 192.974 1.00 136.95 95 ASN C N 1
ATOM 6979 C CA . ASN C 3 95 ? 150.373 150.645 193.507 1.00 138.15 95 ASN C CA 1
ATOM 6980 C C . ASN C 3 95 ? 150.207 149.275 192.860 1.00 138.51 95 ASN C C 1
ATOM 6981 O O . ASN C 3 95 ? 150.003 148.273 193.553 1.00 137.96 95 ASN C O 1
ATOM 6986 N N . GLN C 3 96 ? 150.300 149.209 191.530 1.00 126.03 96 GLN C N 1
ATOM 6987 C CA . GLN C 3 96 ? 150.214 147.916 190.860 1.00 124.85 96 GLN C CA 1
ATOM 6988 C C . GLN C 3 96 ? 151.413 147.042 191.208 1.00 124.24 96 GLN C C 1
ATOM 6989 O O . GLN C 3 96 ? 151.288 145.817 191.315 1.00 124.11 96 GLN C O 1
ATOM 6995 N N . ILE C 3 97 ? 152.583 147.657 191.384 1.00 119.40 97 ILE C N 1
ATOM 6996 C CA . ILE C 3 97 ? 153.757 146.911 191.826 1.00 118.51 97 ILE C CA 1
ATOM 6997 C C . ILE C 3 97 ? 153.592 146.468 193.276 1.00 120.42 97 ILE C C 1
ATOM 6998 O O . ILE C 3 97 ? 153.859 145.311 193.623 1.00 119.29 97 ILE C O 1
ATOM 7003 N N . LYS C 3 98 ? 153.135 147.377 194.144 1.00 130.57 98 LYS C N 1
ATOM 7004 C CA . LYS C 3 98 ? 153.008 147.041 195.559 1.00 129.50 98 LYS C CA 1
ATOM 7005 C C . LYS C 3 98 ? 151.856 146.074 195.813 1.00 130.48 98 LYS C C 1
ATOM 7006 O O . LYS C 3 98 ? 151.926 145.271 196.748 1.00 131.28 98 LYS C O 1
ATOM 7012 N N . ASP C 3 99 ? 150.795 146.128 195.002 1.00 134.01 99 ASP C N 1
ATOM 7013 C CA . ASP C 3 99 ? 149.723 145.148 195.145 1.00 133.98 99 ASP C CA 1
ATOM 7014 C C . ASP C 3 99 ? 150.175 143.773 194.674 1.00 132.94 99 ASP C C 1
ATOM 7015 O O . ASP C 3 99 ? 149.849 142.758 195.299 1.00 133.14 99 ASP C O 1
ATOM 7020 N N . PHE C 3 100 ? 150.925 143.721 193.572 1.00 121.39 100 PHE C N 1
ATOM 7021 C CA . PHE C 3 100 ? 151.442 142.446 193.086 1.00 120.52 100 PHE C CA 1
ATOM 7022 C C . PHE C 3 100 ? 152.467 141.862 194.050 1.00 122.14 100 PHE C C 1
ATOM 7023 O O . PHE C 3 100 ? 152.524 140.642 194.242 1.00 123.59 100 PHE C O 1
ATOM 7031 N N . ALA C 3 101 ? 153.289 142.718 194.664 1.00 126.21 101 ALA C N 1
ATOM 7032 C CA . ALA C 3 101 ? 154.299 142.231 195.598 1.00 127.41 101 ALA C CA 1
ATOM 7033 C C . ALA C 3 101 ? 153.677 141.792 196.918 1.00 128.18 101 ALA C C 1
ATOM 7034 O O . ALA C 3 101 ? 154.052 140.751 197.470 1.00 125.06 101 ALA C O 1
ATOM 7036 N N . SER C 3 102 ? 152.729 142.572 197.445 1.00 135.65 102 SER C N 1
ATOM 7037 C CA . SER C 3 102 ? 152.126 142.237 198.732 1.00 136.37 102 SER C CA 1
ATOM 7038 C C . SER C 3 102 ? 151.230 141.009 198.620 1.00 139.04 102 SER C C 1
ATOM 7039 O O . SER C 3 102 ? 151.306 140.096 199.450 1.00 137.45 102 SER C O 1
ATOM 7042 N N . THR C 3 103 ? 150.373 140.970 197.602 1.00 143.51 103 THR C N 1
ATOM 7043 C CA . THR C 3 103 ? 149.498 139.821 197.414 1.00 141.97 103 THR C CA 1
ATOM 7044 C C . THR C 3 103 ? 150.302 138.632 196.906 1.00 141.66 103 THR C C 1
ATOM 7045 O O . THR C 3 103 ? 151.074 138.751 195.949 1.00 142.13 103 THR C O 1
ATOM 7049 N N . ARG C 3 104 ? 150.120 137.483 197.550 1.00 146.01 104 ARG C N 1
ATOM 7050 C CA . ARG C 3 104 ? 150.830 136.266 197.195 1.00 147.12 104 ARG C CA 1
ATOM 7051 C C . ARG C 3 104 ? 149.833 135.132 197.018 1.00 148.78 104 ARG C C 1
ATOM 7052 O O . ARG C 3 104 ? 148.763 135.121 197.631 1.00 148.58 104 ARG C O 1
ATOM 7060 N N . GLN C 3 105 ? 150.198 134.174 196.169 1.00 160.93 105 GLN C N 1
ATOM 7061 C CA . GLN C 3 105 ? 149.344 133.027 195.893 1.00 160.11 105 GLN C CA 1
ATOM 7062 C C . GLN C 3 105 ? 149.493 131.915 196.922 1.00 160.84 105 GLN C C 1
ATOM 7063 O O . GLN C 3 105 ? 148.862 130.865 196.761 1.00 162.53 105 GLN C O 1
ATOM 7069 N N . ILE C 3 106 ? 150.326 132.114 197.948 1.00 158.81 106 ILE C N 1
ATOM 7070 C CA . ILE C 3 106 ? 150.526 131.177 199.053 1.00 159.32 106 ILE C CA 1
ATOM 7071 C C . ILE C 3 106 ? 151.142 129.876 198.549 1.00 160.44 106 ILE C C 1
ATOM 7072 O O . ILE C 3 106 ? 152.283 129.548 198.891 1.00 160.20 106 ILE C O 1
ATOM 7077 N N . PHE C 3 107 ? 150.394 129.123 197.736 1.00 164.16 107 PHE C N 1
ATOM 7078 C CA . PHE C 3 107 ? 150.915 127.869 197.204 1.00 163.00 107 PHE C CA 1
ATOM 7079 C C . PHE C 3 107 ? 152.038 128.085 196.197 1.00 164.07 107 PHE C C 1
ATOM 7080 O O . PHE C 3 107 ? 152.779 127.140 195.903 1.00 164.28 107 PHE C O 1
ATOM 7088 N N . SER C 3 108 ? 152.183 129.296 195.666 1.00 158.69 108 SER C N 1
ATOM 7089 C CA . SER C 3 108 ? 153.250 129.635 194.728 1.00 156.98 108 SER C CA 1
ATOM 7090 C C . SER C 3 108 ? 154.218 130.573 195.444 1.00 154.84 108 SER C C 1
ATOM 7091 O O . SER C 3 108 ? 154.005 131.788 195.486 1.00 153.99 108 SER C O 1
ATOM 7094 N N . LYS C 3 109 ? 155.283 130.003 196.003 1.00 147.96 109 LYS C N 1
ATOM 7095 C CA . LYS C 3 109 ? 156.275 130.762 196.753 1.00 149.10 109 LYS C CA 1
ATOM 7096 C C . LYS C 3 109 ? 157.435 131.241 195.891 1.00 148.60 109 LYS C C 1
ATOM 7097 O O . LYS C 3 109 ? 158.390 131.813 196.428 1.00 147.98 109 LYS C O 1
ATOM 7103 N N . GLY C 3 110 ? 157.382 131.020 194.579 1.00 138.26 110 GLY C N 1
ATOM 7104 C CA . GLY C 3 110 ? 158.465 131.460 193.721 1.00 136.97 110 GLY C CA 1
ATOM 7105 C C . GLY C 3 110 ? 158.525 132.972 193.616 1.00 135.42 110 GLY C C 1
ATOM 7106 O O . GLY C 3 110 ? 157.567 133.681 193.930 1.00 135.60 110 GLY C O 1
ATOM 7107 N N . PHE C 3 111 ? 159.679 133.467 193.172 1.00 114.67 111 PHE C N 1
ATOM 7108 C CA . PHE C 3 111 ? 159.887 134.904 193.057 1.00 109.54 111 PHE C CA 1
ATOM 7109 C C . PHE C 3 111 ? 158.983 135.489 191.981 1.00 112.38 111 PHE C C 1
ATOM 7110 O O . PHE C 3 111 ? 159.021 135.060 190.823 1.00 116.07 111 PHE C O 1
ATOM 7118 N N . LYS C 3 112 ? 158.169 136.469 192.364 1.00 98.21 112 LYS C N 1
ATOM 7119 C CA . LYS C 3 112 ? 157.329 137.174 191.408 1.00 95.25 112 LYS C CA 1
ATOM 7120 C C . LYS C 3 112 ? 158.179 138.165 190.622 1.00 98.97 112 LYS C C 1
ATOM 7121 O O . LYS C 3 112 ? 158.939 138.943 191.206 1.00 105.07 112 LYS C O 1
ATOM 7127 N N . LEU C 3 113 ? 158.051 138.134 189.299 1.00 85.80 113 LEU C N 1
ATOM 7128 C CA . LEU C 3 113 ? 158.866 138.960 188.418 1.00 88.71 113 LEU C CA 1
ATOM 7129 C C . LEU C 3 113 ? 158.049 140.134 187.901 1.00 86.47 113 LEU C C 1
ATOM 7130 O O . LEU C 3 113 ? 156.926 139.953 187.418 1.00 95.11 113 LEU C O 1
ATOM 7135 N N . ILE C 3 114 ? 158.616 141.332 188.005 1.00 76.76 114 ILE C N 1
ATOM 7136 C CA . ILE C 3 114 ? 158.015 142.546 187.469 1.00 78.43 114 ILE C CA 1
ATOM 7137 C C . ILE C 3 114 ? 158.959 143.094 186.409 1.00 77.09 114 ILE C C 1
ATOM 7138 O O . ILE C 3 114 ? 160.132 143.364 186.696 1.00 83.21 114 ILE C O 1
ATOM 7143 N N . ILE C 3 115 ? 158.452 143.253 185.191 1.00 76.01 115 ILE C N 1
ATOM 7144 C CA . ILE C 3 115 ? 159.245 143.728 184.064 1.00 75.31 115 ILE C CA 1
ATOM 7145 C C . ILE C 3 115 ? 158.898 145.188 183.817 1.00 77.65 115 ILE C C 1
ATOM 7146 O O . ILE C 3 115 ? 157.735 145.527 183.566 1.00 84.71 115 ILE C O 1
ATOM 7151 N N . LEU C 3 116 ? 159.907 146.052 183.885 1.00 76.64 116 LEU C N 1
ATOM 7152 C CA . LEU C 3 116 ? 159.744 147.490 183.709 1.00 71.98 116 LEU C CA 1
ATOM 7153 C C . LEU C 3 116 ? 160.409 147.897 182.401 1.00 78.48 116 LEU C C 1
ATOM 7154 O O . LEU C 3 116 ? 161.640 147.913 182.303 1.00 84.58 116 LEU C O 1
ATOM 7159 N N . ASP C 3 117 ? 159.596 148.239 181.406 1.00 88.49 117 ASP C N 1
ATOM 7160 C CA . ASP C 3 117 ? 160.082 148.592 180.081 1.00 89.46 117 ASP C CA 1
ATOM 7161 C C . ASP C 3 117 ? 160.175 150.106 179.944 1.00 91.39 117 ASP C C 1
ATOM 7162 O O . ASP C 3 117 ? 159.290 150.836 180.402 1.00 97.14 117 ASP C O 1
ATOM 7167 N N . GLU C 3 118 ? 161.256 150.565 179.309 1.00 101.81 118 GLU C N 1
ATOM 7168 C CA . GLU C 3 118 ? 161.504 151.983 179.041 1.00 101.51 118 GLU C CA 1
ATOM 7169 C C . GLU C 3 118 ? 161.507 152.798 180.336 1.00 99.36 118 GLU C C 1
ATOM 7170 O O . GLU C 3 118 ? 160.753 153.757 180.507 1.00 104.02 118 GLU C O 1
ATOM 7176 N N . ALA C 3 119 ? 162.382 152.393 181.255 1.00 81.98 119 ALA C N 1
ATOM 7177 C CA . ALA C 3 119 ? 162.518 153.071 182.535 1.00 84.75 119 ALA C CA 1
ATOM 7178 C C . ALA C 3 119 ? 163.490 154.242 182.492 1.00 86.86 119 ALA C C 1
ATOM 7179 O O . ALA C 3 119 ? 163.632 154.943 183.499 1.00 84.89 119 ALA C O 1
ATOM 7181 N N . ASP C 3 120 ? 164.168 154.465 181.364 1.00 100.51 120 ASP C N 1
ATOM 7182 C CA . ASP C 3 120 ? 165.022 155.638 181.233 1.00 94.27 120 ASP C CA 1
ATOM 7183 C C . ASP C 3 120 ? 164.218 156.930 181.215 1.00 98.27 120 ASP C C 1
ATOM 7184 O O . ASP C 3 120 ? 164.750 157.983 181.584 1.00 106.03 120 ASP C O 1
ATOM 7189 N N . ALA C 3 121 ? 162.956 156.874 180.796 1.00 84.21 121 ALA C N 1
ATOM 7190 C CA . ALA C 3 121 ? 162.079 158.036 180.816 1.00 83.85 121 ALA C CA 1
ATOM 7191 C C . ALA C 3 121 ? 161.483 158.300 182.191 1.00 84.14 121 ALA C C 1
ATOM 7192 O O . ALA C 3 121 ? 160.800 159.315 182.367 1.00 86.19 121 ALA C O 1
ATOM 7194 N N . MET C 3 122 ? 161.716 157.417 183.158 1.00 81.98 122 MET C N 1
ATOM 7195 C CA . MET C 3 122 ? 161.220 157.622 184.509 1.00 79.72 122 MET C CA 1
ATOM 7196 C C . MET C 3 122 ? 161.972 158.765 185.181 1.00 79.01 122 MET C C 1
ATOM 7197 O O . MET C 3 122 ? 163.125 159.060 184.853 1.00 81.40 122 MET C O 1
ATOM 7202 N N . THR C 3 123 ? 161.303 159.410 186.130 1.00 75.66 123 THR C N 1
ATOM 7203 C CA . THR C 3 123 ? 161.806 160.632 186.731 1.00 70.71 123 THR C CA 1
ATOM 7204 C C . THR C 3 123 ? 162.851 160.304 187.803 1.00 74.48 123 THR C C 1
ATOM 7205 O O . THR C 3 123 ? 163.012 159.155 188.223 1.00 82.40 123 THR C O 1
ATOM 7209 N N . ASN C 3 124 ? 163.582 161.338 188.232 1.00 76.74 124 ASN C N 1
ATOM 7210 C CA . ASN C 3 124 ? 164.643 161.174 189.222 1.00 70.68 124 ASN C CA 1
ATOM 7211 C C . ASN C 3 124 ? 164.100 160.631 190.540 1.00 79.60 124 ASN C C 1
ATOM 7212 O O . ASN C 3 124 ? 164.610 159.641 191.076 1.00 82.04 124 ASN C O 1
ATOM 7217 N N . ALA C 3 125 ? 163.065 161.276 191.084 1.00 83.72 125 ALA C N 1
ATOM 7218 C CA . ALA C 3 125 ? 162.518 160.833 192.363 1.00 80.84 125 ALA C CA 1
ATOM 7219 C C . ALA C 3 125 ? 161.794 159.501 192.236 1.00 80.61 125 ALA C C 1
ATOM 7220 O O . ALA C 3 125 ? 161.799 158.703 193.181 1.00 83.49 125 ALA C O 1
ATOM 7222 N N . ALA C 3 126 ? 161.160 159.247 191.089 1.00 68.27 126 ALA C N 1
ATOM 7223 C CA . ALA C 3 126 ? 160.502 157.963 190.876 1.00 70.42 126 ALA C CA 1
ATOM 7224 C C . ALA C 3 126 ? 161.514 156.825 190.841 1.00 71.93 126 ALA C C 1
ATOM 7225 O O . ALA C 3 126 ? 161.239 155.725 191.334 1.00 82.13 126 ALA C O 1
ATOM 7227 N N . GLN C 3 127 ? 162.686 157.068 190.249 1.00 65.48 127 GLN C N 1
ATOM 7228 C CA . GLN C 3 127 ? 163.743 156.061 190.254 1.00 63.19 127 GLN C CA 1
ATOM 7229 C C . GLN C 3 127 ? 164.226 155.777 191.671 1.00 65.78 127 GLN C C 1
ATOM 7230 O O . GLN C 3 127 ? 164.466 154.619 192.033 1.00 75.93 127 GLN C O 1
ATOM 7236 N N . ASN C 3 128 ? 164.385 156.825 192.485 1.00 76.19 128 ASN C N 1
ATOM 7237 C CA . ASN C 3 128 ? 164.758 156.628 193.882 1.00 78.24 128 ASN C CA 1
ATOM 7238 C C . ASN C 3 128 ? 163.655 155.913 194.651 1.00 80.34 128 ASN C C 1
ATOM 7239 O O . ASN C 3 128 ? 163.933 155.060 195.502 1.00 84.68 128 ASN C O 1
ATOM 7244 N N . ALA C 3 129 ? 162.395 156.257 194.372 1.00 70.62 129 ALA C N 1
ATOM 7245 C CA . ALA C 3 129 ? 161.279 155.563 195.007 1.00 70.58 129 ALA C CA 1
ATOM 7246 C C . ALA C 3 129 ? 161.224 154.104 194.574 1.00 73.24 129 ALA C C 1
ATOM 7247 O O . ALA C 3 129 ? 160.890 153.223 195.376 1.00 76.37 129 ALA C O 1
ATOM 7249 N N . LEU C 3 130 ? 161.541 153.831 193.306 1.00 75.34 130 LEU C N 1
ATOM 7250 C CA . LEU C 3 130 ? 161.567 152.454 192.824 1.00 74.08 130 LEU C CA 1
ATOM 7251 C C . LEU C 3 130 ? 162.646 151.641 193.527 1.00 73.48 130 LEU C C 1
ATOM 7252 O O . LEU C 3 130 ? 162.441 150.461 193.836 1.00 83.21 130 LEU C O 1
ATOM 7257 N N . ARG C 3 131 ? 163.807 152.252 193.778 1.00 66.22 131 ARG C N 1
ATOM 7258 C CA . ARG C 3 131 ? 164.894 151.546 194.449 1.00 70.78 131 ARG C CA 1
ATOM 7259 C C . ARG C 3 131 ? 164.486 151.106 195.849 1.00 77.64 131 ARG C C 1
ATOM 7260 O O . ARG C 3 131 ? 164.788 149.981 196.268 1.00 87.33 131 ARG C O 1
ATOM 7268 N N . ARG C 3 132 ? 163.794 151.976 196.587 1.00 78.96 132 ARG C N 1
ATOM 7269 C CA . ARG C 3 132 ? 163.299 151.596 197.906 1.00 80.21 132 ARG C CA 1
ATOM 7270 C C . ARG C 3 132 ? 162.216 150.528 197.803 1.00 82.87 132 ARG C C 1
ATOM 7271 O O . ARG C 3 132 ? 162.112 149.656 198.673 1.00 86.30 132 ARG C O 1
ATOM 7279 N N . VAL C 3 133 ? 161.392 150.590 196.753 1.00 74.08 133 VAL C N 1
ATOM 7280 C CA . VAL C 3 133 ? 160.390 149.552 196.525 1.00 69.53 133 VAL C CA 1
ATOM 7281 C C . VAL C 3 133 ? 161.064 148.211 196.262 1.00 70.91 133 VAL C C 1
ATOM 7282 O O . VAL C 3 133 ? 160.642 147.172 196.785 1.00 79.90 133 VAL C O 1
ATOM 7286 N N . ILE C 3 134 ? 162.127 148.215 195.453 1.00 71.52 134 ILE C N 1
ATOM 7287 C CA . ILE C 3 134 ? 162.882 146.990 195.199 1.00 72.19 134 ILE C CA 1
ATOM 7288 C C . ILE C 3 134 ? 163.513 146.476 196.486 1.00 75.42 134 ILE C C 1
ATOM 7289 O O . ILE C 3 134 ? 163.491 145.272 196.768 1.00 86.26 134 ILE C O 1
ATOM 7294 N N . GLU C 3 135 ? 164.077 147.382 197.291 1.00 79.22 135 GLU C N 1
ATOM 7295 C CA . GLU C 3 135 ? 164.726 146.982 198.537 1.00 83.13 135 GLU C CA 1
ATOM 7296 C C . GLU C 3 135 ? 163.732 146.363 199.512 1.00 87.62 135 GLU C C 1
ATOM 7297 O O . GLU C 3 135 ? 164.077 145.442 200.262 1.00 88.14 135 GLU C O 1
ATOM 7303 N N . ARG C 3 136 ? 162.493 146.860 199.522 1.00 87.89 136 ARG C N 1
ATOM 7304 C CA . ARG C 3 136 ? 161.494 146.349 200.455 1.00 86.57 136 ARG C CA 1
ATOM 7305 C C . ARG C 3 136 ? 161.108 144.907 200.145 1.00 89.31 136 ARG C C 1
ATOM 7306 O O . ARG C 3 136 ? 160.905 144.109 201.068 1.00 92.12 136 ARG C O 1
ATOM 7314 N N . TYR C 3 137 ? 161.027 144.544 198.867 1.00 82.15 137 TYR C N 1
ATOM 7315 C CA . TYR C 3 137 ? 160.524 143.244 198.441 1.00 78.57 137 TYR C CA 1
ATOM 7316 C C . TYR C 3 137 ? 161.623 142.390 197.816 1.00 80.15 137 TYR C C 1
ATOM 7317 O O . TYR C 3 137 ? 161.406 141.716 196.808 1.00 86.08 137 TYR C O 1
ATOM 7326 N N . THR C 3 138 ? 162.823 142.410 198.402 1.00 87.42 138 THR C N 1
ATOM 7327 C CA . THR C 3 138 ? 163.909 141.583 197.880 1.00 90.57 138 THR C CA 1
ATOM 7328 C C . THR C 3 138 ? 163.623 140.096 198.064 1.00 93.91 138 THR C C 1
ATOM 7329 O O . THR C 3 138 ? 163.910 139.289 197.173 1.00 94.86 138 THR C O 1
ATOM 7333 N N . LYS C 3 139 ? 163.062 139.716 199.215 1.00 103.60 139 LYS C N 1
ATOM 7334 C CA . LYS C 3 139 ? 162.944 138.301 199.553 1.00 102.83 139 LYS C CA 1
ATOM 7335 C C . LYS C 3 139 ? 161.895 137.585 198.710 1.00 104.42 139 LYS C C 1
ATOM 7336 O O . LYS C 3 139 ? 162.058 136.397 198.408 1.00 105.13 139 LYS C O 1
ATOM 7342 N N . ASN C 3 140 ? 160.820 138.272 198.322 1.00 96.30 140 ASN C N 1
ATOM 7343 C CA . ASN C 3 140 ? 159.704 137.624 197.650 1.00 90.30 140 ASN C CA 1
ATOM 7344 C C . ASN C 3 140 ? 159.418 138.145 196.249 1.00 93.08 140 ASN C C 1
ATOM 7345 O O . ASN C 3 140 ? 158.572 137.565 195.559 1.00 93.50 140 ASN C O 1
ATOM 7350 N N . THR C 3 141 ? 160.085 139.207 195.804 1.00 95.56 141 THR C N 1
ATOM 7351 C CA . THR C 3 141 ? 159.817 139.787 194.497 1.00 91.90 141 THR C CA 1
ATOM 7352 C C . THR C 3 141 ? 161.132 140.067 193.786 1.00 89.32 141 THR C C 1
ATOM 7353 O O . THR C 3 141 ? 162.116 140.462 194.417 1.00 86.81 141 THR C O 1
ATOM 7357 N N . ARG C 3 142 ? 161.147 139.851 192.473 1.00 83.97 142 ARG C N 1
ATOM 7358 C CA . ARG C 3 142 ? 162.301 140.145 191.636 1.00 82.28 142 ARG C CA 1
ATOM 7359 C C . ARG C 3 142 ? 161.909 141.187 190.601 1.00 83.26 142 ARG C C 1
ATOM 7360 O O . ARG C 3 142 ? 160.852 141.075 189.972 1.00 82.70 142 ARG C O 1
ATOM 7368 N N . PHE C 3 143 ? 162.758 142.195 190.429 1.00 81.61 143 PHE C N 1
ATOM 7369 C CA . PHE C 3 143 ? 162.480 143.319 189.548 1.00 78.37 143 PHE C CA 1
ATOM 7370 C C . PHE C 3 143 ? 163.416 143.280 188.349 1.00 77.68 143 PHE C C 1
ATOM 7371 O O . PHE C 3 143 ? 164.632 143.136 188.509 1.00 78.63 143 PHE C O 1
ATOM 7379 N N . CYS C 3 144 ? 162.846 143.409 187.155 1.00 69.56 144 CYS C N 1
ATOM 7380 C CA . CYS C 3 144 ? 163.611 143.558 185.926 1.00 60.59 144 CYS C CA 1
ATOM 7381 C C . CYS C 3 144 ? 163.348 144.940 185.349 1.00 64.26 144 CYS C C 1
ATOM 7382 O O . CYS C 3 144 ? 162.191 145.320 185.137 1.00 75.07 144 CYS C O 1
ATOM 7385 N N . VAL C 3 145 ? 164.419 145.686 185.097 1.00 64.70 145 VAL C N 1
ATOM 7386 C CA . VAL C 3 145 ? 164.337 147.068 184.641 1.00 59.87 145 VAL C CA 1
ATOM 7387 C C . VAL C 3 145 ? 164.957 147.154 183.254 1.00 67.66 145 VAL C C 1
ATOM 7388 O O . VAL C 3 145 ? 166.084 146.693 183.042 1.00 80.56 145 VAL C O 1
ATOM 7392 N N . LEU C 3 146 ? 164.219 147.736 182.311 1.00 64.07 146 LEU C N 1
ATOM 7393 C CA . LEU C 3 146 ? 164.687 147.922 180.945 1.00 65.72 146 LEU C CA 1
ATOM 7394 C C . LEU C 3 146 ? 164.765 149.411 180.640 1.00 73.57 146 LEU C C 1
ATOM 7395 O O . LEU C 3 146 ? 163.806 150.150 180.883 1.00 79.60 146 LEU C O 1
ATOM 7400 N N . ALA C 3 147 ? 165.908 149.844 180.112 1.00 69.03 147 ALA C N 1
ATOM 7401 C CA . ALA C 3 147 ? 166.108 151.233 179.730 1.00 71.72 147 ALA C CA 1
ATOM 7402 C C . ALA C 3 147 ? 167.024 151.275 178.517 1.00 75.44 147 ALA C C 1
ATOM 7403 O O . ALA C 3 147 ? 167.862 150.392 178.327 1.00 71.09 147 ALA C O 1
ATOM 7405 N N . ASN C 3 148 ? 166.851 152.306 177.689 1.00 85.90 148 ASN C N 1
ATOM 7406 C CA . ASN C 3 148 ? 167.667 152.414 176.485 1.00 83.14 148 ASN C CA 1
ATOM 7407 C C . ASN C 3 148 ? 169.072 152.921 176.792 1.00 84.61 148 ASN C C 1
ATOM 7408 O O . ASN C 3 148 ? 170.040 152.492 176.154 1.00 84.32 148 ASN C O 1
ATOM 7413 N N . TYR C 3 149 ? 169.207 153.827 177.757 1.00 77.24 149 TYR C N 1
ATOM 7414 C CA . TYR C 3 149 ? 170.479 154.468 178.063 1.00 71.12 149 TYR C CA 1
ATOM 7415 C C . TYR C 3 149 ? 170.806 154.295 179.539 1.00 71.68 149 TYR C C 1
ATOM 7416 O O . TYR C 3 149 ? 169.945 154.502 180.400 1.00 73.66 149 TYR C O 1
ATOM 7425 N N . ALA C 3 150 ? 172.054 153.914 179.826 1.00 68.87 150 ALA C N 1
ATOM 7426 C CA . ALA C 3 150 ? 172.490 153.748 181.207 1.00 64.99 150 ALA C CA 1
ATOM 7427 C C . ALA C 3 150 ? 172.760 155.080 181.894 1.00 69.01 150 ALA C C 1
ATOM 7428 O O . ALA C 3 150 ? 172.538 155.203 183.103 1.00 70.53 150 ALA C O 1
ATOM 7430 N N . HIS C 3 151 ? 173.239 156.081 181.151 1.00 66.29 151 HIS C N 1
ATOM 7431 C CA . HIS C 3 151 ? 173.554 157.373 181.750 1.00 63.58 151 HIS C CA 1
ATOM 7432 C C . HIS C 3 151 ? 172.314 158.148 182.173 1.00 56.68 151 HIS C C 1
ATOM 7433 O O . HIS C 3 151 ? 172.445 159.149 182.885 1.00 57.38 151 HIS C O 1
ATOM 7440 N N . LYS C 3 152 ? 171.126 157.717 181.759 1.00 61.45 152 LYS C N 1
ATOM 7441 C CA . LYS C 3 152 ? 169.878 158.320 182.203 1.00 66.31 152 LYS C CA 1
ATOM 7442 C C . LYS C 3 152 ? 169.368 157.721 183.507 1.00 71.77 152 LYS C C 1
ATOM 7443 O O . LYS C 3 152 ? 168.336 158.170 184.016 1.00 68.63 152 LYS C O 1
ATOM 7449 N N . LEU C 3 153 ? 170.059 156.725 184.053 1.00 73.46 153 LEU C N 1
ATOM 7450 C CA . LEU C 3 153 ? 169.657 156.072 185.290 1.00 67.33 153 LEU C CA 1
ATOM 7451 C C . LEU C 3 153 ? 170.525 156.552 186.445 1.00 66.45 153 LEU C C 1
ATOM 7452 O O . LEU C 3 153 ? 171.741 156.708 186.302 1.00 65.09 153 LEU C O 1
ATOM 7457 N N . THR C 3 154 ? 169.889 156.790 187.589 1.00 62.15 154 THR C N 1
ATOM 7458 C CA . THR C 3 154 ? 170.605 157.253 188.765 1.00 65.92 154 THR C CA 1
ATOM 7459 C C . THR C 3 154 ? 171.471 156.132 189.341 1.00 66.65 154 THR C C 1
ATOM 7460 O O . THR C 3 154 ? 171.133 154.951 189.220 1.00 71.14 154 THR C O 1
ATOM 7464 N N . PRO C 3 155 ? 172.603 156.477 189.964 1.00 59.43 155 PRO C N 1
ATOM 7465 C CA . PRO C 3 155 ? 173.442 155.433 190.580 1.00 62.63 155 PRO C CA 1
ATOM 7466 C C . PRO C 3 155 ? 172.754 154.688 191.709 1.00 66.04 155 PRO C C 1
ATOM 7467 O O . PRO C 3 155 ? 173.150 153.558 192.021 1.00 73.94 155 PRO C O 1
ATOM 7471 N N . ALA C 3 156 ? 171.744 155.291 192.343 1.00 66.18 156 ALA C N 1
ATOM 7472 C CA . ALA C 3 156 ? 170.994 154.586 193.376 1.00 69.40 156 ALA C CA 1
ATOM 7473 C C . ALA C 3 156 ? 170.262 153.381 192.799 1.00 69.05 156 ALA C C 1
ATOM 7474 O O . ALA C 3 156 ? 170.247 152.303 193.405 1.00 73.74 156 ALA C O 1
ATOM 7476 N N . LEU C 3 157 ? 169.647 153.545 191.626 1.00 58.39 157 LEU C N 1
ATOM 7477 C CA . LEU C 3 157 ? 168.990 152.425 190.962 1.00 58.11 157 LEU C CA 1
ATOM 7478 C C . LEU C 3 157 ? 169.992 151.489 190.299 1.00 56.77 157 LEU C C 1
ATOM 7479 O O . LEU C 3 157 ? 169.749 150.279 190.228 1.00 66.53 157 LEU C O 1
ATOM 7484 N N . LEU C 3 158 ? 171.113 152.026 189.809 1.00 63.16 158 LEU C N 1
ATOM 7485 C CA . LEU C 3 158 ? 172.113 151.194 189.147 1.00 65.73 158 LEU C CA 1
ATOM 7486 C C . LEU C 3 158 ? 172.773 150.229 190.125 1.00 69.73 158 LEU C C 1
ATOM 7487 O O . LEU C 3 158 ? 173.070 149.083 189.770 1.00 77.27 158 LEU C O 1
ATOM 7492 N N . SER C 3 159 ? 173.012 150.673 191.360 1.00 69.63 159 SER C N 1
ATOM 7493 C CA . SER C 3 159 ? 173.701 149.856 192.350 1.00 72.22 159 SER C CA 1
ATOM 7494 C C . SER C 3 159 ? 172.837 148.737 192.915 1.00 76.55 159 SER C C 1
ATOM 7495 O O . SER C 3 159 ? 173.362 147.875 193.628 1.00 80.87 159 SER C O 1
ATOM 7498 N N . ARG C 3 160 ? 171.537 148.725 192.622 1.00 81.35 160 ARG C N 1
ATOM 7499 C CA . ARG C 3 160 ? 170.645 147.705 193.159 1.00 76.16 160 ARG C CA 1
ATOM 7500 C C . ARG C 3 160 ? 170.465 146.527 192.208 1.00 75.22 160 ARG C C 1
ATOM 7501 O O . ARG C 3 160 ? 170.379 145.379 192.656 1.00 77.60 160 ARG C O 1
ATOM 7509 N N . CYS C 3 161 ? 170.418 146.785 190.905 1.00 79.41 161 CYS C N 1
ATOM 7510 C CA . CYS C 3 161 ? 170.169 145.757 189.905 1.00 77.75 161 CYS C CA 1
ATOM 7511 C C . CYS C 3 161 ? 171.442 145.469 189.120 1.00 76.24 161 CYS C C 1
ATOM 7512 O O . CYS C 3 161 ? 172.196 146.387 188.783 1.00 78.40 161 CYS C O 1
ATOM 7515 N N . THR C 3 162 ? 171.677 144.189 188.841 1.00 76.69 162 THR C N 1
ATOM 7516 C CA . THR C 3 162 ? 172.826 143.795 188.037 1.00 79.15 162 THR C CA 1
ATOM 7517 C C . THR C 3 162 ? 172.666 144.298 186.607 1.00 80.53 162 THR C C 1
ATOM 7518 O O . THR C 3 162 ? 171.589 144.200 186.013 1.00 85.49 162 THR C O 1
ATOM 7522 N N . ARG C 3 163 ? 173.749 144.835 186.054 1.00 73.39 163 ARG C N 1
ATOM 7523 C CA . ARG C 3 163 ? 173.732 145.455 184.736 1.00 72.08 163 ARG C CA 1
ATOM 7524 C C . ARG C 3 163 ? 174.161 144.449 183.678 1.00 81.32 163 ARG C C 1
ATOM 7525 O O . ARG C 3 163 ? 175.183 143.773 183.833 1.00 85.91 163 ARG C O 1
ATOM 7533 N N . PHE C 3 164 ? 173.376 144.354 182.606 1.00 72.87 164 PHE C N 1
ATOM 7534 C CA . PHE C 3 164 ? 173.698 143.513 181.458 1.00 62.14 164 PHE C CA 1
ATOM 7535 C C . PHE C 3 164 ? 173.532 144.353 180.201 1.00 59.61 164 PHE C C 1
ATOM 7536 O O . PHE C 3 164 ? 172.405 144.656 179.796 1.00 58.00 164 PHE C O 1
ATOM 7544 N N . ARG C 3 165 ? 174.650 144.729 179.587 1.00 67.81 165 ARG C N 1
ATOM 7545 C CA . ARG C 3 165 ? 174.636 145.568 178.396 1.00 71.47 165 ARG C CA 1
ATOM 7546 C C . ARG C 3 165 ? 174.429 144.693 177.166 1.00 69.57 165 ARG C C 1
ATOM 7547 O O . ARG C 3 165 ? 175.201 143.759 176.924 1.00 73.88 165 ARG C O 1
ATOM 7555 N N . PHE C 3 166 ? 173.388 144.996 176.395 1.00 62.88 166 PHE C N 1
ATOM 7556 C CA . PHE C 3 166 ? 173.069 144.248 175.181 1.00 65.98 166 PHE C CA 1
ATOM 7557 C C . PHE C 3 166 ? 173.793 144.908 174.015 1.00 74.37 166 PHE C C 1
ATOM 7558 O O . PHE C 3 166 ? 173.388 145.970 173.537 1.00 70.69 166 PHE C O 1
ATOM 7566 N N . GLN C 3 167 ? 174.871 144.278 173.556 1.00 85.81 167 GLN C N 1
ATOM 7567 C CA . GLN C 3 167 ? 175.634 144.809 172.442 1.00 80.36 167 GLN C CA 1
ATOM 7568 C C . GLN C 3 167 ? 174.830 144.692 171.147 1.00 78.79 167 GLN C C 1
ATOM 7569 O O . GLN C 3 167 ? 173.924 143.861 171.041 1.00 80.60 167 GLN C O 1
ATOM 7575 N N . PRO C 3 168 ? 175.120 145.542 170.161 1.00 75.79 168 PRO C N 1
ATOM 7576 C CA . PRO C 3 168 ? 174.440 145.422 168.865 1.00 76.46 168 PRO C CA 1
ATOM 7577 C C . PRO C 3 168 ? 174.719 144.074 168.218 1.00 84.78 168 PRO C C 1
ATOM 7578 O O . PRO C 3 168 ? 175.803 143.504 168.362 1.00 89.53 168 PRO C O 1
ATOM 7582 N N . LEU C 3 169 ? 173.721 143.570 167.508 1.00 82.12 169 LEU C N 1
ATOM 7583 C CA . LEU C 3 169 ? 173.812 142.246 166.910 1.00 78.44 169 LEU C CA 1
ATOM 7584 C C . LEU C 3 169 ? 174.879 142.226 165.821 1.00 81.50 169 LEU C C 1
ATOM 7585 O O . LEU C 3 169 ? 174.898 143.116 164.962 1.00 81.00 169 LEU C O 1
ATOM 7590 N N . PRO C 3 170 ? 175.779 141.241 165.821 1.00 92.47 170 PRO C N 1
ATOM 7591 C CA . PRO C 3 170 ? 176.805 141.179 164.772 1.00 92.97 170 PRO C CA 1
ATOM 7592 C C . PRO C 3 170 ? 176.236 140.738 163.433 1.00 96.88 170 PRO C C 1
ATOM 7593 O O . PRO C 3 170 ? 175.035 140.476 163.314 1.00 98.18 170 PRO C O 1
ATOM 7597 N N . GLN C 3 171 ? 177.098 140.661 162.416 1.00 112.40 171 GLN C N 1
ATOM 7598 C CA . GLN C 3 171 ? 176.649 140.243 161.092 1.00 110.87 171 GLN C CA 1
ATOM 7599 C C . GLN C 3 171 ? 176.171 138.796 161.099 1.00 111.63 171 GLN C C 1
ATOM 7600 O O . GLN C 3 171 ? 175.183 138.458 160.436 1.00 113.68 171 GLN C O 1
ATOM 7606 N N . GLU C 3 172 ? 176.861 137.927 161.843 1.00 108.60 172 GLU C N 1
ATOM 7607 C CA . GLU C 3 172 ? 176.508 136.509 161.859 1.00 108.26 172 GLU C CA 1
ATOM 7608 C C . GLU C 3 172 ? 175.123 136.284 162.451 1.00 110.95 172 GLU C C 1
ATOM 7609 O O . GLU C 3 172 ? 174.361 135.442 161.962 1.00 116.26 172 GLU C O 1
ATOM 7615 N N . ALA C 3 173 ? 174.784 137.019 163.514 1.00 103.73 173 ALA C N 1
ATOM 7616 C CA . ALA C 3 173 ? 173.476 136.856 164.143 1.00 105.21 173 ALA C CA 1
ATOM 7617 C C . ALA C 3 173 ? 172.351 137.264 163.200 1.00 104.94 173 ALA C C 1
ATOM 7618 O O . ALA C 3 173 ? 171.309 136.601 163.141 1.00 107.45 173 ALA C O 1
ATOM 7620 N N . ILE C 3 174 ? 172.540 138.358 162.461 1.00 95.91 174 ILE C N 1
ATOM 7621 C CA . ILE C 3 174 ? 171.517 138.807 161.522 1.00 95.77 174 ILE C CA 1
ATOM 7622 C C . ILE C 3 174 ? 171.398 137.832 160.356 1.00 102.53 174 ILE C C 1
ATOM 7623 O O . ILE C 3 174 ? 170.291 137.536 159.888 1.00 107.44 174 ILE C O 1
ATOM 7628 N N . GLU C 3 175 ? 172.531 137.304 159.882 1.00 108.06 175 GLU C N 1
ATOM 7629 C CA . GLU C 3 175 ? 172.511 136.376 158.754 1.00 105.19 175 GLU C CA 1
ATOM 7630 C C . GLU C 3 175 ? 171.737 135.106 159.084 1.00 107.32 175 GLU C C 1
ATOM 7631 O O . GLU C 3 175 ? 170.987 134.593 158.245 1.00 105.03 175 GLU C O 1
ATOM 7637 N N . ARG C 3 176 ? 171.916 134.577 160.297 1.00 113.84 176 ARG C N 1
ATOM 7638 C CA . ARG C 3 176 ? 171.225 133.350 160.682 1.00 115.22 176 ARG C CA 1
ATOM 7639 C C . ARG C 3 176 ? 169.716 133.555 160.727 1.00 115.24 176 ARG C C 1
ATOM 7640 O O . ARG C 3 176 ? 168.949 132.719 160.236 1.00 120.43 176 ARG C O 1
ATOM 7648 N N . ARG C 3 177 ? 169.270 134.670 161.312 1.00 99.16 177 ARG C N 1
ATOM 7649 C CA . ARG C 3 177 ? 167.838 134.944 161.367 1.00 99.72 177 ARG C CA 1
ATOM 7650 C C . ARG C 3 177 ? 167.280 135.298 159.995 1.00 102.98 177 ARG C C 1
ATOM 7651 O O . ARG C 3 177 ? 166.104 135.031 159.722 1.00 106.81 177 ARG C O 1
ATOM 7659 N N . ILE C 3 178 ? 168.097 135.905 159.130 1.00 110.47 178 ILE C N 1
ATOM 7660 C CA . ILE C 3 178 ? 167.666 136.177 157.761 1.00 110.31 178 ILE C CA 1
ATOM 7661 C C . ILE C 3 178 ? 167.349 134.875 157.039 1.00 114.80 178 ILE C C 1
ATOM 7662 O O . ILE C 3 178 ? 166.340 134.769 156.331 1.00 112.11 178 ILE C O 1
ATOM 7667 N N . ALA C 3 179 ? 168.196 133.858 157.222 1.00 114.50 179 ALA C N 1
ATOM 7668 C CA . ALA C 3 179 ? 167.954 132.563 156.595 1.00 111.58 179 ALA C CA 1
ATOM 7669 C C . ALA C 3 179 ? 166.650 131.944 157.081 1.00 110.56 179 ALA C C 1
ATOM 7670 O O . ALA C 3 179 ? 165.942 131.286 156.310 1.00 112.98 179 ALA C O 1
ATOM 7672 N N . ASN C 3 180 ? 166.318 132.136 158.361 1.00 108.44 180 ASN C N 1
ATOM 7673 C CA . ASN C 3 180 ? 165.070 131.592 158.890 1.00 109.60 180 ASN C CA 1
ATOM 7674 C C . ASN C 3 180 ? 163.855 132.240 158.237 1.00 112.89 180 ASN C C 1
ATOM 7675 O O . ASN C 3 180 ? 162.875 131.555 157.922 1.00 117.30 180 ASN C O 1
ATOM 7680 N N . VAL C 3 181 ? 163.896 133.558 158.029 1.00 109.14 181 VAL C N 1
ATOM 7681 C CA . VAL C 3 181 ? 162.745 134.261 157.467 1.00 110.67 181 VAL C CA 1
ATOM 7682 C C . VAL C 3 181 ? 162.513 133.851 156.016 1.00 111.77 181 VAL C C 1
ATOM 7683 O O . VAL C 3 181 ? 161.370 133.627 155.597 1.00 108.52 181 VAL C O 1
ATOM 7687 N N . LEU C 3 182 ? 163.586 133.749 155.229 1.00 119.88 182 LEU C N 1
ATOM 7688 C CA . LEU C 3 182 ? 163.442 133.495 153.797 1.00 121.42 182 LEU C CA 1
ATOM 7689 C C . LEU C 3 182 ? 162.883 132.104 153.517 1.00 122.34 182 LEU C C 1
ATOM 7690 O O . LEU C 3 182 ? 162.047 131.937 152.621 1.00 122.18 182 LEU C O 1
ATOM 7695 N N . VAL C 3 183 ? 163.325 131.096 154.266 1.00 118.01 183 VAL C N 1
ATOM 7696 C CA . VAL C 3 183 ? 162.965 129.713 153.969 1.00 116.66 183 VAL C CA 1
ATOM 7697 C C . VAL C 3 183 ? 161.660 129.339 154.660 1.00 117.57 183 VAL C C 1
ATOM 7698 O O . VAL C 3 183 ? 161.190 128.201 154.545 1.00 122.02 183 VAL C O 1
ATOM 7702 N N . HIS C 3 184 ? 161.064 130.285 155.377 1.00 113.47 184 HIS C N 1
ATOM 7703 C CA . HIS C 3 184 ? 159.802 130.045 156.067 1.00 114.26 184 HIS C CA 1
ATOM 7704 C C . HIS C 3 184 ? 158.652 130.878 155.526 1.00 114.87 184 HIS C C 1
ATOM 7705 O O . HIS C 3 184 ? 157.515 130.400 155.496 1.00 116.82 184 HIS C O 1
ATOM 7712 N N . GLU C 3 185 ? 158.914 132.111 155.099 1.00 112.83 185 GLU C N 1
ATOM 7713 C CA . GLU C 3 185 ? 157.888 132.979 154.536 1.00 114.69 185 GLU C CA 1
ATOM 7714 C C . GLU C 3 185 ? 157.905 132.996 153.013 1.00 116.56 185 GLU C C 1
ATOM 7715 O O . GLU C 3 185 ? 157.204 133.814 152.407 1.00 114.88 185 GLU C O 1
ATOM 7721 N N . LYS C 3 186 ? 158.691 132.114 152.389 1.00 124.66 186 LYS C N 1
ATOM 7722 C CA . LYS C 3 186 ? 158.781 131.988 150.932 1.00 123.36 186 LYS C CA 1
ATOM 7723 C C . LYS C 3 186 ? 159.209 133.308 150.286 1.00 123.79 186 LYS C C 1
ATOM 7724 O O . LYS C 3 186 ? 158.489 133.909 149.486 1.00 122.46 186 LYS C O 1
ATOM 7730 N N . LEU C 3 187 ? 160.409 133.751 150.654 1.00 123.62 187 LEU C N 1
ATOM 7731 C CA . LEU C 3 187 ? 161.007 134.959 150.104 1.00 123.47 187 LEU C CA 1
ATOM 7732 C C . LEU C 3 187 ? 162.437 134.663 149.679 1.00 122.29 187 LEU C C 1
ATOM 7733 O O . LEU C 3 187 ? 163.125 133.855 150.309 1.00 119.90 187 LEU C O 1
ATOM 7738 N N . LYS C 3 188 ? 162.877 135.315 148.607 1.00 126.15 188 LYS C N 1
ATOM 7739 C CA . LYS C 3 188 ? 164.228 135.158 148.087 1.00 125.43 188 LYS C CA 1
ATOM 7740 C C . LYS C 3 188 ? 164.972 136.481 148.202 1.00 125.51 188 LYS C C 1
ATOM 7741 O O . LYS C 3 188 ? 164.441 137.533 147.829 1.00 126.69 188 LYS C O 1
ATOM 7747 N N . LEU C 3 189 ? 166.195 136.424 148.722 1.00 120.01 189 LEU C N 1
ATOM 7748 C CA . LEU C 3 189 ? 167.027 137.601 148.928 1.00 120.60 189 LEU C CA 1
ATOM 7749 C C . LEU C 3 189 ? 168.351 137.418 148.202 1.00 120.39 189 LEU C C 1
ATOM 7750 O O . LEU C 3 189 ? 169.048 136.421 148.417 1.00 120.14 189 LEU C O 1
ATOM 7755 N N . SER C 3 190 ? 168.692 138.377 147.346 1.00 120.43 190 SER C N 1
ATOM 7756 C CA . SER C 3 190 ? 169.981 138.347 146.678 1.00 119.23 190 SER C CA 1
ATOM 7757 C C . SER C 3 190 ? 171.094 138.639 147.683 1.00 120.59 190 SER C C 1
ATOM 7758 O O . SER C 3 190 ? 170.879 139.355 148.666 1.00 122.08 190 SER C O 1
ATOM 7761 N N . PRO C 3 191 ? 172.290 138.076 147.473 1.00 128.61 191 PRO C N 1
ATOM 7762 C CA . PRO C 3 191 ? 173.387 138.324 148.427 1.00 129.07 191 PRO C CA 1
ATOM 7763 C C . PRO C 3 191 ? 173.764 139.790 148.552 1.00 129.48 191 PRO C C 1
ATOM 7764 O O . PRO C 3 191 ? 174.146 140.234 149.642 1.00 129.07 191 PRO C O 1
ATOM 7768 N N . ASN C 3 192 ? 173.672 140.556 147.462 1.00 126.94 192 ASN C N 1
ATOM 7769 C CA . ASN C 3 192 ? 173.964 141.984 147.539 1.00 125.33 192 ASN C CA 1
ATOM 7770 C C . ASN C 3 192 ? 172.934 142.715 148.391 1.00 124.42 192 ASN C C 1
ATOM 7771 O O . ASN C 3 192 ? 173.291 143.582 149.198 1.00 124.70 192 ASN C O 1
ATOM 7776 N N . ALA C 3 193 ? 171.651 142.385 148.223 1.00 116.62 193 ALA C N 1
ATOM 7777 C CA . ALA C 3 193 ? 170.611 143.029 149.019 1.00 116.15 193 ALA C CA 1
ATOM 7778 C C . ALA C 3 193 ? 170.696 142.613 150.481 1.00 118.32 193 ALA C C 1
ATOM 7779 O O . ALA C 3 193 ? 170.387 143.407 151.377 1.00 114.46 193 ALA C O 1
ATOM 7781 N N . GLU C 3 194 ? 171.098 141.366 150.739 1.00 124.81 194 GLU C N 1
ATOM 7782 C CA . GLU C 3 194 ? 171.262 140.908 152.115 1.00 120.76 194 GLU C CA 1
ATOM 7783 C C . GLU C 3 194 ? 172.347 141.702 152.830 1.00 122.35 194 GLU C C 1
ATOM 7784 O O . GLU C 3 194 ? 172.172 142.118 153.981 1.00 125.50 194 GLU C O 1
ATOM 7790 N N . LYS C 3 195 ? 173.479 141.925 152.157 1.00 114.85 195 LYS C N 1
ATOM 7791 C CA . LYS C 3 195 ? 174.562 142.692 152.766 1.00 115.36 195 LYS C CA 1
ATOM 7792 C C . LYS C 3 195 ? 174.145 144.136 153.014 1.00 114.43 195 LYS C C 1
ATOM 7793 O O . LYS C 3 195 ? 174.411 144.689 154.087 1.00 114.97 195 LYS C O 1
ATOM 7799 N N . ALA C 3 196 ? 173.470 144.754 152.040 1.00 105.15 196 ALA C N 1
ATOM 7800 C CA . ALA C 3 196 ? 173.066 146.150 152.179 1.00 104.10 196 ALA C CA 1
ATOM 7801 C C . ALA C 3 196 ? 172.102 146.335 153.343 1.00 102.41 196 ALA C C 1
ATOM 7802 O O . ALA C 3 196 ? 172.157 147.348 154.050 1.00 106.17 196 ALA C O 1
ATOM 7804 N N . LEU C 3 197 ? 171.205 145.369 153.552 1.00 98.68 197 LEU C N 1
ATOM 7805 C CA . LEU C 3 197 ? 170.317 145.422 154.708 1.00 103.92 197 LEU C CA 1
ATOM 7806 C C . LEU C 3 197 ? 171.097 145.285 156.011 1.00 98.77 197 LEU C C 1
ATOM 7807 O O . LEU C 3 197 ? 170.768 145.939 157.008 1.00 92.84 197 LEU C O 1
ATOM 7812 N N . ILE C 3 198 ? 172.129 144.439 156.022 1.00 96.40 198 ILE C N 1
ATOM 7813 C CA . ILE C 3 198 ? 172.890 144.194 157.246 1.00 97.79 198 ILE C CA 1
ATOM 7814 C C . ILE C 3 198 ? 173.650 145.447 157.671 1.00 102.08 198 ILE C C 1
ATOM 7815 O O . ILE C 3 198 ? 173.626 145.834 158.846 1.00 105.47 198 ILE C O 1
ATOM 7820 N N . GLU C 3 199 ? 174.336 146.098 156.727 1.00 102.19 199 GLU C N 1
ATOM 7821 C CA . GLU C 3 199 ? 175.084 147.306 157.066 1.00 100.01 199 GLU C CA 1
ATOM 7822 C C . GLU C 3 199 ? 174.154 148.428 157.514 1.00 98.50 199 GLU C C 1
ATOM 7823 O O . GLU C 3 199 ? 174.481 149.184 158.436 1.00 100.54 199 GLU C O 1
ATOM 7829 N N . LEU C 3 200 ? 172.991 148.552 156.873 1.00 93.58 200 LEU C N 1
ATOM 7830 C CA . LEU C 3 200 ? 172.036 149.587 157.248 1.00 96.94 200 LEU C CA 1
ATOM 7831 C C . LEU C 3 200 ? 171.318 149.267 158.555 1.00 98.71 200 LEU C C 1
ATOM 7832 O O . LEU C 3 200 ? 170.891 150.192 159.256 1.00 98.37 200 LEU C O 1
ATOM 7837 N N . SER C 3 201 ? 171.203 147.984 158.911 1.00 102.39 201 SER C N 1
ATOM 7838 C CA . SER C 3 201 ? 170.450 147.597 160.102 1.00 100.88 201 SER C CA 1
ATOM 7839 C C . SER C 3 201 ? 171.081 148.148 161.375 1.00 100.14 201 SER C C 1
ATOM 7840 O O . SER C 3 201 ? 170.369 148.566 162.295 1.00 100.83 201 SER C O 1
ATOM 7843 N N . ASN C 3 202 ? 172.416 148.148 161.445 1.00 98.16 202 ASN C N 1
ATOM 7844 C CA . ASN C 3 202 ? 173.164 148.608 162.619 1.00 97.90 202 ASN C CA 1
ATOM 7845 C C . ASN C 3 202 ? 172.770 147.827 163.874 1.00 100.74 202 ASN C C 1
ATOM 7846 O O . ASN C 3 202 ? 172.593 148.390 164.956 1.00 105.46 202 ASN C O 1
ATOM 7851 N N . GLY C 3 203 ? 172.638 146.511 163.718 1.00 93.58 203 GLY C N 1
ATOM 7852 C CA . GLY C 3 203 ? 172.334 145.634 164.833 1.00 92.94 203 GLY C CA 1
ATOM 7853 C C . GLY C 3 203 ? 170.977 145.874 165.464 1.00 91.05 203 GLY C C 1
ATOM 7854 O O . GLY C 3 203 ? 170.859 145.938 166.691 1.00 93.61 203 GLY C O 1
ATOM 7855 N N . ASP C 3 204 ? 169.945 146.008 164.633 1.00 86.99 204 ASP C N 1
ATOM 7856 C CA . ASP C 3 204 ? 168.583 146.258 165.107 1.00 90.41 204 ASP C CA 1
ATOM 7857 C C . ASP C 3 204 ? 167.657 145.321 164.337 1.00 92.50 204 ASP C C 1
ATOM 7858 O O . ASP C 3 204 ? 167.311 145.595 163.184 1.00 101.38 204 ASP C O 1
ATOM 7863 N N . MET C 3 205 ? 167.260 144.216 164.975 1.00 74.20 205 MET C N 1
ATOM 7864 C CA . MET C 3 205 ? 166.394 143.253 164.303 1.00 73.50 205 MET C CA 1
ATOM 7865 C C . MET C 3 205 ? 164.994 143.805 164.078 1.00 78.22 205 MET C C 1
ATOM 7866 O O . MET C 3 205 ? 164.281 143.331 163.187 1.00 87.20 205 MET C O 1
ATOM 7871 N N . ARG C 3 206 ? 164.578 144.791 164.876 1.00 86.06 206 ARG C N 1
ATOM 7872 C CA . ARG C 3 206 ? 163.315 145.464 164.602 1.00 83.94 206 ARG C CA 1
ATOM 7873 C C . ARG C 3 206 ? 163.367 146.190 163.264 1.00 90.61 206 ARG C C 1
ATOM 7874 O O . ARG C 3 206 ? 162.368 146.225 162.536 1.00 96.04 206 ARG C O 1
ATOM 7882 N N . ARG C 3 207 ? 164.522 146.770 162.922 1.00 94.47 207 ARG C N 1
ATOM 7883 C CA . ARG C 3 207 ? 164.703 147.327 161.585 1.00 91.37 207 ARG C CA 1
ATOM 7884 C C . ARG C 3 207 ? 164.660 146.234 160.524 1.00 90.69 207 ARG C C 1
ATOM 7885 O O . ARG C 3 207 ? 164.052 146.416 159.463 1.00 95.96 207 ARG C O 1
ATOM 7893 N N . VAL C 3 208 ? 165.299 145.093 160.795 1.00 69.24 208 VAL C N 1
ATOM 7894 C CA . VAL C 3 208 ? 165.425 144.042 159.787 1.00 70.13 208 VAL C CA 1
ATOM 7895 C C . VAL C 3 208 ? 164.065 143.428 159.477 1.00 81.35 208 VAL C C 1
ATOM 7896 O O . VAL C 3 208 ? 163.702 143.235 158.310 1.00 91.18 208 VAL C O 1
ATOM 7900 N N . LEU C 3 209 ? 163.295 143.106 160.519 1.00 81.34 209 LEU C N 1
ATOM 7901 C CA . LEU C 3 209 ? 162.013 142.440 160.312 1.00 74.96 209 LEU C CA 1
ATOM 7902 C C . LEU C 3 209 ? 161.002 143.367 159.647 1.00 78.36 209 LEU C C 1
ATOM 7903 O O . LEU C 3 209 ? 160.216 142.930 158.799 1.00 91.39 209 LEU C O 1
ATOM 7908 N N . ASN C 3 210 ? 161.002 144.649 160.022 1.00 83.87 210 ASN C N 1
ATOM 7909 C CA . ASN C 3 210 ? 160.055 145.591 159.433 1.00 86.96 210 ASN C CA 1
ATOM 7910 C C . ASN C 3 210 ? 160.379 145.868 157.969 1.00 91.78 210 ASN C C 1
ATOM 7911 O O . ASN C 3 210 ? 159.469 145.994 157.141 1.00 95.57 210 ASN C O 1
ATOM 7916 N N . VAL C 3 211 ? 161.667 145.978 157.633 1.00 94.56 211 VAL C N 1
ATOM 7917 C CA . VAL C 3 211 ? 162.058 146.221 156.246 1.00 92.40 211 VAL C CA 1
ATOM 7918 C C . VAL C 3 211 ? 161.684 145.033 155.369 1.00 93.77 211 VAL C C 1
ATOM 7919 O O . VAL C 3 211 ? 161.160 145.201 154.260 1.00 101.42 211 VAL C O 1
ATOM 7923 N N . LEU C 3 212 ? 161.936 143.814 155.854 1.00 85.17 212 LEU C N 1
ATOM 7924 C CA . LEU C 3 212 ? 161.579 142.622 155.091 1.00 86.49 212 LEU C CA 1
ATOM 7925 C C . LEU C 3 212 ? 160.071 142.514 154.904 1.00 87.54 212 LEU C C 1
ATOM 7926 O O . LEU C 3 212 ? 159.599 142.064 153.853 1.00 94.00 212 LEU C O 1
ATOM 7931 N N . GLN C 3 213 ? 159.298 142.909 155.919 1.00 93.06 213 GLN C N 1
ATOM 7932 C CA . GLN C 3 213 ? 157.844 142.892 155.797 1.00 95.43 213 GLN C CA 1
ATOM 7933 C C . GLN C 3 213 ? 157.367 143.855 154.717 1.00 96.66 213 GLN C C 1
ATOM 7934 O O . GLN C 3 213 ? 156.469 143.527 153.933 1.00 98.44 213 GLN C O 1
ATOM 7940 N N . SER C 3 214 ? 157.954 145.054 154.664 1.00 108.34 214 SER C N 1
ATOM 7941 C CA . SER C 3 214 ? 157.560 146.025 153.649 1.00 111.80 214 SER C CA 1
ATOM 7942 C C . SER C 3 214 ? 158.019 145.606 152.258 1.00 112.92 214 SER C C 1
ATOM 7943 O O . SER C 3 214 ? 157.338 145.900 151.269 1.00 113.89 214 SER C O 1
ATOM 7946 N N . CYS C 3 215 ? 159.169 144.933 152.161 1.00 118.53 215 CYS C N 1
ATOM 7947 C CA . CYS C 3 215 ? 159.645 144.462 150.863 1.00 116.50 215 CYS C CA 1
ATOM 7948 C C . CYS C 3 215 ? 158.709 143.411 150.279 1.00 119.39 215 CYS C C 1
ATOM 7949 O O . CYS C 3 215 ? 158.461 143.395 149.068 1.00 123.60 215 CYS C O 1
ATOM 7952 N N . LYS C 3 216 ? 158.192 142.516 151.123 1.00 112.53 216 LYS C N 1
ATOM 7953 C CA . LYS C 3 216 ? 157.225 141.529 150.654 1.00 111.71 216 LYS C CA 1
ATOM 7954 C C . LYS C 3 216 ? 155.927 142.194 150.213 1.00 115.79 216 LYS C C 1
ATOM 7955 O O . LYS C 3 216 ? 155.322 141.788 149.213 1.00 117.05 216 LYS C O 1
ATOM 7961 N N . ALA C 3 217 ? 155.483 143.217 150.950 1.00 121.25 217 ALA C N 1
ATOM 7962 C CA . ALA C 3 217 ? 154.244 143.907 150.601 1.00 121.03 217 ALA C CA 1
ATOM 7963 C C . ALA C 3 217 ? 154.355 144.603 149.250 1.00 122.82 217 ALA C C 1
ATOM 7964 O O . ALA C 3 217 ? 153.421 144.556 148.441 1.00 123.90 217 ALA C O 1
ATOM 7966 N N . THR C 3 218 ? 155.488 145.255 148.986 1.00 129.65 218 THR C N 1
ATOM 7967 C CA . THR C 3 218 ? 155.688 145.935 147.713 1.00 130.93 218 THR C CA 1
ATOM 7968 C C . THR C 3 218 ? 156.065 144.983 146.586 1.00 130.64 218 THR C C 1
ATOM 7969 O O . THR C 3 218 ? 156.105 145.408 145.426 1.00 131.83 218 THR C O 1
ATOM 7973 N N . LEU C 3 219 ? 156.337 143.717 146.891 1.00 133.59 219 LEU C N 1
ATOM 7974 C CA . LEU C 3 219 ? 156.666 142.723 145.872 1.00 134.49 219 LEU C CA 1
ATOM 7975 C C . LEU C 3 219 ? 155.362 142.192 145.290 1.00 138.97 219 LEU C C 1
ATOM 7976 O O . LEU C 3 219 ? 154.663 141.397 145.922 1.00 139.33 219 LEU C O 1
ATOM 7981 N N . ASP C 3 220 ? 155.030 142.636 144.074 1.00 145.04 220 ASP C N 1
ATOM 7982 C CA . ASP C 3 220 ? 153.790 142.213 143.434 1.00 143.35 220 ASP C CA 1
ATOM 7983 C C . ASP C 3 220 ? 153.796 140.734 143.071 1.00 142.09 220 ASP C C 1
ATOM 7984 O O . ASP C 3 220 ? 152.723 140.136 142.942 1.00 139.74 220 ASP C O 1
ATOM 7989 N N . ASN C 3 221 ? 154.972 140.135 142.904 1.00 150.46 221 ASN C N 1
ATOM 7990 C CA . ASN C 3 221 ? 155.111 138.707 142.623 1.00 151.35 221 ASN C CA 1
ATOM 7991 C C . ASN C 3 221 ? 156.112 138.116 143.607 1.00 153.33 221 ASN C C 1
ATOM 7992 O O . ASN C 3 221 ? 157.262 137.830 143.252 1.00 153.69 221 ASN C O 1
ATOM 7997 N N . PRO C 3 222 ? 155.703 137.924 144.865 1.00 155.25 222 PRO C N 1
ATOM 7998 C CA . PRO C 3 222 ? 156.652 137.436 145.880 1.00 153.86 222 PRO C CA 1
ATOM 7999 C C . PRO C 3 222 ? 157.163 136.029 145.623 1.00 152.51 222 PRO C C 1
ATOM 8000 O O . PRO C 3 222 ? 158.215 135.663 146.160 1.00 152.01 222 PRO C O 1
ATOM 8004 N N . ASP C 3 223 ? 156.457 135.230 144.823 1.00 155.15 223 ASP C N 1
ATOM 8005 C CA . ASP C 3 223 ? 156.874 133.858 144.564 1.00 155.93 223 ASP C CA 1
ATOM 8006 C C . ASP C 3 223 ? 157.991 133.754 143.534 1.00 156.66 223 ASP C C 1
ATOM 8007 O O . ASP C 3 223 ? 158.615 132.692 143.432 1.00 156.99 223 ASP C O 1
ATOM 8012 N N . GLU C 3 224 ? 158.260 134.815 142.772 1.00 156.90 224 GLU C N 1
ATOM 8013 C CA . GLU C 3 224 ? 159.286 134.752 141.737 1.00 155.98 224 GLU C CA 1
ATOM 8014 C C . GLU C 3 224 ? 160.223 135.950 141.692 1.00 155.96 224 GLU C C 1
ATOM 8015 O O . GLU C 3 224 ? 161.267 135.853 141.040 1.00 156.89 224 GLU C O 1
ATOM 8021 N N . ASP C 3 225 ? 159.906 137.064 142.346 1.00 151.56 225 ASP C N 1
ATOM 8022 C CA . ASP C 3 225 ? 160.746 138.252 142.291 1.00 152.17 225 ASP C CA 1
ATOM 8023 C C . ASP C 3 225 ? 161.794 138.220 143.394 1.00 152.97 225 ASP C C 1
ATOM 8024 O O . ASP C 3 225 ? 161.493 137.900 144.548 1.00 152.16 225 ASP C O 1
ATOM 8029 N N . GLU C 3 226 ? 163.028 138.560 143.031 1.00 140.52 226 GLU C N 1
ATOM 8030 C CA . GLU C 3 226 ? 164.149 138.592 143.960 1.00 136.55 226 GLU C CA 1
ATOM 8031 C C . GLU C 3 226 ? 164.470 140.039 144.307 1.00 136.66 226 GLU C C 1
ATOM 8032 O O . GLU C 3 226 ? 164.670 140.868 143.412 1.00 136.44 226 GLU C O 1
ATOM 8038 N N . ILE C 3 227 ? 164.518 140.337 145.601 1.00 130.09 227 ILE C N 1
ATOM 8039 C CA . ILE C 3 227 ? 164.754 141.696 146.073 1.00 130.04 227 ILE C CA 1
ATOM 8040 C C . ILE C 3 227 ? 166.223 142.054 145.894 1.00 130.55 227 ILE C C 1
ATOM 8041 O O . ILE C 3 227 ? 167.118 141.252 146.191 1.00 128.57 227 ILE C O 1
ATOM 8046 N N . SER C 3 228 ? 166.474 143.264 145.406 1.00 128.14 228 SER C N 1
ATOM 8047 C CA . SER C 3 228 ? 167.812 143.742 145.085 1.00 126.95 228 SER C CA 1
ATOM 8048 C C . SER C 3 228 ? 168.148 144.967 145.938 1.00 127.38 228 SER C C 1
ATOM 8049 O O . SER C 3 228 ? 167.420 145.324 146.869 1.00 126.72 228 SER C O 1
ATOM 8052 N N . ASP C 3 229 ? 169.277 145.604 145.612 1.00 126.31 229 ASP C N 1
ATOM 8053 C CA . ASP C 3 229 ? 169.766 146.728 146.407 1.00 124.36 229 ASP C CA 1
ATOM 8054 C C . ASP C 3 229 ? 168.816 147.918 146.350 1.00 122.18 229 ASP C C 1
ATOM 8055 O O . ASP C 3 229 ? 168.567 148.570 147.371 1.00 122.39 229 ASP C O 1
ATOM 8060 N N . ASP C 3 230 ? 168.283 148.222 145.163 1.00 120.67 230 ASP C N 1
ATOM 8061 C CA . ASP C 3 230 ? 167.481 149.431 144.994 1.00 120.80 230 ASP C CA 1
ATOM 8062 C C . ASP C 3 230 ? 166.196 149.372 145.812 1.00 118.66 230 ASP C C 1
ATOM 8063 O O . ASP C 3 230 ? 165.750 150.390 146.353 1.00 116.54 230 ASP C O 1
ATOM 8068 N N . VAL C 3 231 ? 165.583 148.191 145.906 1.00 116.74 231 VAL C N 1
ATOM 8069 C CA . VAL C 3 231 ? 164.341 148.054 146.662 1.00 116.94 231 VAL C CA 1
ATOM 8070 C C . VAL C 3 231 ? 164.581 148.308 148.146 1.00 116.22 231 VAL C C 1
ATOM 8071 O O . VAL C 3 231 ? 163.781 148.976 148.811 1.00 115.78 231 VAL C O 1
ATOM 8075 N N . ILE C 3 232 ? 165.678 147.775 148.689 1.00 113.93 232 ILE C N 1
ATOM 8076 C CA . ILE C 3 232 ? 165.963 147.930 150.113 1.00 110.08 232 ILE C CA 1
ATOM 8077 C C . ILE C 3 232 ? 166.227 149.392 150.455 1.00 110.55 232 ILE C C 1
ATOM 8078 O O . ILE C 3 232 ? 165.696 149.922 151.438 1.00 106.47 232 ILE C O 1
ATOM 8083 N N . TYR C 3 233 ? 167.054 150.065 149.650 1.00 115.68 233 TYR C N 1
ATOM 8084 C CA . TYR C 3 233 ? 167.414 151.449 149.945 1.00 112.45 233 TYR C CA 1
ATOM 8085 C C . TYR C 3 233 ? 166.221 152.385 149.794 1.00 112.00 233 TYR C C 1
ATOM 8086 O O . TYR C 3 233 ? 166.040 153.303 150.603 1.00 110.49 233 TYR C O 1
ATOM 8095 N N . GLU C 3 234 ? 165.400 152.176 148.761 1.00 123.09 234 GLU C N 1
ATOM 8096 C CA . GLU C 3 234 ? 164.241 153.039 148.554 1.00 121.59 234 GLU C CA 1
ATOM 8097 C C . GLU C 3 234 ? 163.189 152.830 149.638 1.00 118.77 234 GLU C C 1
ATOM 8098 O O . GLU C 3 234 ? 162.546 153.790 150.077 1.00 120.54 234 GLU C O 1
ATOM 8104 N N . CYS C 3 235 ? 162.995 151.583 150.073 1.00 117.25 235 CYS C N 1
ATOM 8105 C CA . CYS C 3 235 ? 161.999 151.303 151.103 1.00 120.58 235 CYS C CA 1
ATOM 8106 C C . CYS C 3 235 ? 162.387 151.926 152.440 1.00 121.03 235 CYS C C 1
ATOM 8107 O O . CYS C 3 235 ? 161.539 152.502 153.131 1.00 118.23 235 CYS C O 1
ATOM 8110 N N . CYS C 3 236 ? 163.659 151.822 152.819 1.00 118.64 236 CYS C N 1
ATOM 8111 C CA . CYS C 3 236 ? 164.127 152.352 154.092 1.00 116.29 236 CYS C CA 1
ATOM 8112 C C . CYS C 3 236 ? 164.520 153.821 154.020 1.00 116.73 236 CYS C C 1
ATOM 8113 O O . CYS C 3 236 ? 164.759 154.434 155.066 1.00 114.14 236 CYS C O 1
ATOM 8116 N N . GLY C 3 237 ? 164.586 154.400 152.823 1.00 125.13 237 GLY C N 1
ATOM 8117 C CA . GLY C 3 237 ? 164.957 155.795 152.694 1.00 125.41 237 GLY C CA 1
ATOM 8118 C C . GLY C 3 237 ? 166.410 156.095 152.976 1.00 124.24 237 GLY C C 1
ATOM 8119 O O . GLY C 3 237 ? 166.748 157.243 153.272 1.00 123.84 237 GLY C O 1
ATOM 8120 N N . ALA C 3 238 ? 167.284 155.092 152.897 1.00 117.89 238 ALA C N 1
ATOM 8121 C CA . ALA C 3 238 ? 168.697 155.311 153.152 1.00 115.28 238 ALA C CA 1
ATOM 8122 C C . ALA C 3 238 ? 169.430 155.656 151.861 1.00 119.28 238 ALA C C 1
ATOM 8123 O O . ALA C 3 238 ? 169.067 155.173 150.784 1.00 119.81 238 ALA C O 1
ATOM 8125 N N . PRO C 3 239 ? 170.461 156.498 151.936 1.00 114.82 239 PRO C N 1
ATOM 8126 C CA . PRO C 3 239 ? 171.237 156.815 150.732 1.00 111.25 239 PRO C CA 1
ATOM 8127 C C . PRO C 3 239 ? 172.006 155.602 150.232 1.00 109.46 239 PRO C C 1
ATOM 8128 O O . PRO C 3 239 ? 172.577 154.838 151.012 1.00 114.72 239 PRO C O 1
ATOM 8132 N N . ARG C 3 240 ? 172.015 155.432 148.914 1.00 96.15 240 ARG C N 1
ATOM 8133 C CA . ARG C 3 240 ? 172.792 154.360 148.320 1.00 102.54 240 ARG C CA 1
ATOM 8134 C C . ARG C 3 240 ? 174.279 154.706 148.348 1.00 99.32 240 ARG C C 1
ATOM 8135 O O . ARG C 3 240 ? 174.652 155.877 148.235 1.00 104.67 240 ARG C O 1
ATOM 8143 N N . PRO C 3 241 ? 175.147 153.705 148.519 1.00 89.74 241 PRO C N 1
ATOM 8144 C CA . PRO C 3 241 ? 176.593 153.980 148.463 1.00 92.77 241 PRO C CA 1
ATOM 8145 C C . PRO C 3 241 ? 177.043 154.541 147.127 1.00 93.47 241 PRO C C 1
ATOM 8146 O O . PRO C 3 241 ? 177.977 155.351 147.090 1.00 95.72 241 PRO C O 1
ATOM 8150 N N . SER C 3 242 ? 176.404 154.133 146.026 1.00 90.69 242 SER C N 1
ATOM 8151 C CA . SER C 3 242 ? 176.767 154.665 144.716 1.00 89.25 242 SER C CA 1
ATOM 8152 C C . SER C 3 242 ? 176.493 156.161 144.629 1.00 90.10 242 SER C C 1
ATOM 8153 O O . SER C 3 242 ? 177.292 156.914 144.060 1.00 96.98 242 SER C O 1
ATOM 8156 N N . ASP C 3 243 ? 175.360 156.608 145.179 1.00 87.42 243 ASP C N 1
ATOM 8157 C CA . ASP C 3 243 ? 175.058 158.037 145.198 1.00 85.21 243 ASP C CA 1
ATOM 8158 C C . ASP C 3 243 ? 176.071 158.802 146.040 1.00 84.32 243 ASP C C 1
ATOM 8159 O O . ASP C 3 243 ? 176.519 159.888 145.652 1.00 92.02 243 ASP C O 1
ATOM 8164 N N . LEU C 3 244 ? 176.436 158.255 147.201 1.00 78.08 244 LEU C N 1
ATOM 8165 C CA . LEU C 3 244 ? 177.447 158.890 148.040 1.00 73.97 244 LEU C CA 1
ATOM 8166 C C . LEU C 3 244 ? 178.811 158.886 147.360 1.00 76.24 244 LEU C C 1
ATOM 8167 O O . LEU C 3 244 ? 179.556 159.870 147.443 1.00 78.88 244 LEU C O 1
ATOM 8172 N N . LYS C 3 245 ? 179.158 157.784 146.690 1.00 77.17 245 LYS C N 1
ATOM 8173 C CA . LYS C 3 245 ? 180.438 157.707 145.992 1.00 71.88 245 LYS C CA 1
ATOM 8174 C C . LYS C 3 245 ? 180.482 158.666 144.808 1.00 73.53 245 LYS C C 1
ATOM 8175 O O . LYS C 3 245 ? 181.535 159.243 144.510 1.00 84.40 245 LYS C O 1
ATOM 8181 N N . ALA C 3 246 ? 179.354 158.837 144.113 1.00 67.05 246 ALA C N 1
ATOM 8182 C CA . ALA C 3 246 ? 179.311 159.751 142.975 1.00 72.54 246 ALA C CA 1
ATOM 8183 C C . ALA C 3 246 ? 179.540 161.192 143.413 1.00 72.71 246 ALA C C 1
ATOM 8184 O O . ALA C 3 246 ? 180.227 161.956 142.725 1.00 73.83 246 ALA C O 1
ATOM 8186 N N . VAL C 3 247 ? 178.957 161.587 144.548 1.00 64.82 247 VAL C N 1
ATOM 8187 C CA . VAL C 3 247 ? 179.186 162.928 145.078 1.00 60.09 247 VAL C CA 1
ATOM 8188 C C . VAL C 3 247 ? 180.645 163.099 145.481 1.00 59.45 247 VAL C C 1
ATOM 8189 O O . VAL C 3 247 ? 181.263 164.138 145.213 1.00 68.98 247 VAL C O 1
ATOM 8193 N N . LEU C 3 248 ? 181.218 162.081 146.129 1.00 68.42 248 LEU C N 1
ATOM 8194 C CA . LEU C 3 248 ? 182.596 162.176 146.601 1.00 65.40 248 LEU C CA 1
ATOM 8195 C C . LEU C 3 248 ? 183.579 162.302 145.444 1.00 69.82 248 LEU C C 1
ATOM 8196 O O . LEU C 3 248 ? 184.516 163.107 145.503 1.00 76.77 248 LEU C O 1
ATOM 8201 N N . LYS C 3 249 ? 183.387 161.516 144.381 1.00 71.22 249 LYS C N 1
ATOM 8202 C CA . LYS C 3 249 ? 184.300 161.595 143.245 1.00 68.31 249 LYS C CA 1
ATOM 8203 C C . LYS C 3 249 ? 184.113 162.888 142.462 1.00 73.06 249 LYS C C 1
ATOM 8204 O O . LYS C 3 249 ? 185.073 163.397 141.874 1.00 78.96 249 LYS C O 1
ATOM 8210 N N . SER C 3 250 ? 182.894 163.433 142.442 1.00 63.50 250 SER C N 1
ATOM 8211 C CA . SER C 3 250 ? 182.664 164.700 141.755 1.00 68.11 250 SER C CA 1
ATOM 8212 C C . SER C 3 250 ? 183.345 165.852 142.484 1.00 68.33 250 SER C C 1
ATOM 8213 O O . SER C 3 250 ? 183.842 166.789 141.850 1.00 66.41 250 SER C O 1
ATOM 8216 N N . ILE C 3 251 ? 183.369 165.805 143.815 1.00 61.07 251 ILE C N 1
ATOM 8217 C CA . ILE C 3 251 ? 184.049 166.845 144.579 1.00 54.30 251 ILE C CA 1
ATOM 8218 C C . ILE C 3 251 ? 185.558 166.755 144.381 1.00 54.20 251 ILE C C 1
ATOM 8219 O O . ILE C 3 251 ? 186.245 167.775 144.254 1.00 64.63 251 ILE C O 1
ATOM 8224 N N . LEU C 3 252 ? 186.094 165.535 144.325 1.00 51.43 252 LEU C N 1
ATOM 8225 C CA . LEU C 3 252 ? 187.543 165.361 144.348 1.00 57.99 252 LEU C CA 1
ATOM 8226 C C . LEU C 3 252 ? 188.192 165.737 143.019 1.00 66.21 252 LEU C C 1
ATOM 8227 O O . LEU C 3 252 ? 189.239 166.395 143.003 1.00 70.94 252 LEU C O 1
ATOM 8232 N N . GLU C 3 253 ? 187.598 165.334 141.894 1.00 72.25 253 GLU C N 1
ATOM 8233 C CA . GLU C 3 253 ? 188.291 165.397 140.610 1.00 76.70 253 GLU C CA 1
ATOM 8234 C C . GLU C 3 253 ? 187.595 166.262 139.565 1.00 79.39 253 GLU C C 1
ATOM 8235 O O . GLU C 3 253 ? 188.057 166.309 138.418 1.00 82.37 253 GLU C O 1
ATOM 8241 N N . ASP C 3 254 ? 186.514 166.950 139.912 1.00 76.09 254 ASP C N 1
ATOM 8242 C CA . ASP C 3 254 ? 185.800 167.788 138.956 1.00 72.44 254 ASP C CA 1
ATOM 8243 C C . ASP C 3 254 ? 185.898 169.256 139.366 1.00 80.29 254 ASP C C 1
ATOM 8244 O O . ASP C 3 254 ? 186.495 169.606 140.387 1.00 81.94 254 ASP C O 1
ATOM 8249 N N . ASP C 3 255 ? 185.301 170.114 138.544 1.00 81.47 255 ASP C N 1
ATOM 8250 C CA . ASP C 3 255 ? 185.320 171.552 138.751 1.00 71.65 255 ASP C CA 1
ATOM 8251 C C . ASP C 3 255 ? 184.375 171.940 139.887 1.00 67.35 255 ASP C C 1
ATOM 8252 O O . ASP C 3 255 ? 183.481 171.182 140.272 1.00 77.63 255 ASP C O 1
ATOM 8257 N N . TRP C 3 256 ? 184.595 173.141 140.433 1.00 41.11 256 TRP C N 1
ATOM 8258 C CA . TRP C 3 256 ? 183.743 173.644 141.508 1.00 49.52 256 TRP C CA 1
ATOM 8259 C C . TRP C 3 256 ? 182.295 173.782 141.053 1.00 51.07 256 TRP C C 1
ATOM 8260 O O . TRP C 3 256 ? 181.368 173.445 141.799 1.00 56.28 256 TRP C O 1
ATOM 8271 N N . GLY C 3 257 ? 182.081 174.287 139.836 1.00 50.68 257 GLY C N 1
ATOM 8272 C CA . GLY C 3 257 ? 180.724 174.404 139.325 1.00 53.27 257 GLY C CA 1
ATOM 8273 C C . GLY C 3 257 ? 180.056 173.058 139.122 1.00 58.97 257 GLY C C 1
ATOM 8274 O O . GLY C 3 257 ? 178.872 172.890 139.426 1.00 59.62 257 GLY C O 1
ATOM 8275 N N . THR C 3 258 ? 180.803 172.082 138.600 1.00 71.55 258 THR C N 1
ATOM 8276 C CA . THR C 3 258 ? 180.253 170.742 138.428 1.00 66.51 258 THR C CA 1
ATOM 8277 C C . THR C 3 258 ? 180.035 170.056 139.772 1.00 64.26 258 THR C C 1
ATOM 8278 O O . THR C 3 258 ? 179.058 169.318 139.945 1.00 65.85 258 THR C O 1
ATOM 8282 N N . ALA C 3 259 ? 180.941 170.277 140.729 1.00 59.22 259 ALA C N 1
ATOM 8283 C CA . ALA C 3 259 ? 180.771 169.698 142.059 1.00 54.80 259 ALA C CA 1
ATOM 8284 C C . ALA C 3 259 ? 179.529 170.249 142.746 1.00 52.96 259 ALA C C 1
ATOM 8285 O O . ALA C 3 259 ? 178.798 169.507 143.413 1.00 57.42 259 ALA C O 1
ATOM 8287 N N . HIS C 3 260 ? 179.280 171.553 142.602 1.00 62.31 260 HIS C N 1
ATOM 8288 C CA . HIS C 3 260 ? 178.059 172.138 143.148 1.00 67.77 260 HIS C CA 1
ATOM 8289 C C . HIS C 3 260 ? 176.824 171.582 142.451 1.00 70.30 260 HIS C C 1
ATOM 8290 O O . HIS C 3 260 ? 175.789 171.359 143.089 1.00 73.55 260 HIS C O 1
ATOM 8297 N N . TYR C 3 261 ? 176.912 171.365 141.136 1.00 70.33 261 TYR C N 1
ATOM 8298 C CA . TYR C 3 261 ? 175.790 170.796 140.395 1.00 64.12 261 TYR C CA 1
ATOM 8299 C C . TYR C 3 261 ? 175.469 169.388 140.881 1.00 68.14 261 TYR C C 1
ATOM 8300 O O . TYR C 3 261 ? 174.300 169.041 141.084 1.00 71.65 261 TYR C O 1
ATOM 8309 N N . THR C 3 262 ? 176.498 168.560 141.077 1.00 72.33 262 THR C N 1
ATOM 8310 C CA . THR C 3 262 ? 176.270 167.197 141.545 1.00 70.95 262 THR C CA 1
ATOM 8311 C C . THR C 3 262 ? 175.791 167.168 142.991 1.00 68.37 262 THR C C 1
ATOM 8312 O O . THR C 3 262 ? 175.018 166.280 143.367 1.00 71.12 262 THR C O 1
ATOM 8316 N N . LEU C 3 263 ? 176.244 168.116 143.814 1.00 60.81 263 LEU C N 1
ATOM 8317 C CA . LEU C 3 263 ? 175.826 168.148 145.212 1.00 52.14 263 LEU C CA 1
ATOM 8318 C C . LEU C 3 263 ? 174.340 168.465 145.335 1.00 60.61 263 LEU C C 1
ATOM 8319 O O . LEU C 3 263 ? 173.611 167.799 146.078 1.00 71.82 263 LEU C O 1
ATOM 8324 N N . ASN C 3 264 ? 173.872 169.482 144.608 1.00 64.53 264 ASN C N 1
ATOM 8325 C CA . ASN C 3 264 ? 172.470 169.874 144.707 1.00 64.37 264 ASN C CA 1
ATOM 8326 C C . ASN C 3 264 ? 171.558 168.872 144.008 1.00 65.54 264 ASN C C 1
ATOM 8327 O O . ASN C 3 264 ? 170.443 168.613 144.474 1.00 71.88 264 ASN C O 1
ATOM 8332 N N . LYS C 3 265 ? 172.009 168.308 142.885 1.00 73.61 265 LYS C N 1
ATOM 8333 C CA . LYS C 3 265 ? 171.177 167.366 142.140 1.00 78.01 265 LYS C CA 1
ATOM 8334 C C . LYS C 3 265 ? 170.923 166.096 142.943 1.00 74.87 265 LYS C C 1
ATOM 8335 O O . LYS C 3 265 ? 169.789 165.609 143.012 1.00 79.56 265 LYS C O 1
ATOM 8341 N N . VAL C 3 266 ? 171.971 165.546 143.560 1.00 68.67 266 VAL C N 1
ATOM 8342 C CA . VAL C 3 266 ? 171.826 164.304 144.315 1.00 73.41 266 VAL C CA 1
ATOM 8343 C C . VAL C 3 266 ? 170.932 164.515 145.532 1.00 74.11 266 VAL C C 1
ATOM 8344 O O . VAL C 3 266 ? 170.059 163.690 145.828 1.00 78.44 266 VAL C O 1
ATOM 8348 N N . ARG C 3 267 ? 171.127 165.624 146.250 1.00 69.26 267 ARG C N 1
ATOM 8349 C CA . ARG C 3 267 ? 170.305 165.900 147.424 1.00 74.84 267 ARG C CA 1
ATOM 8350 C C . ARG C 3 267 ? 168.846 166.119 147.044 1.00 78.95 267 ARG C C 1
ATOM 8351 O O . ARG C 3 267 ? 167.938 165.678 147.758 1.00 83.13 267 ARG C O 1
ATOM 8359 N N . SER C 3 268 ? 168.598 166.802 145.924 1.00 81.76 268 SER C N 1
ATOM 8360 C CA . SER C 3 268 ? 167.222 167.065 145.513 1.00 79.93 268 SER C CA 1
ATOM 8361 C C . SER C 3 268 ? 166.557 165.815 144.948 1.00 80.25 268 SER C C 1
ATOM 8362 O O . SER C 3 268 ? 165.373 165.567 145.203 1.00 81.18 268 SER C O 1
ATOM 8365 N N . ALA C 3 269 ? 167.299 165.015 144.177 1.00 83.99 269 ALA C N 1
ATOM 8366 C CA . ALA C 3 269 ? 166.694 163.863 143.516 1.00 87.09 269 ALA C CA 1
ATOM 8367 C C . ALA C 3 269 ? 166.463 162.704 144.478 1.00 90.43 269 ALA C C 1
ATOM 8368 O O . ALA C 3 269 ? 165.677 161.800 144.174 1.00 95.92 269 ALA C O 1
ATOM 8370 N N . LYS C 3 270 ? 167.133 162.703 145.628 1.00 81.40 270 LYS C N 1
ATOM 8371 C CA . LYS C 3 270 ? 167.001 161.624 146.597 1.00 80.76 270 LYS C CA 1
ATOM 8372 C C . LYS C 3 270 ? 166.508 162.095 147.958 1.00 83.47 270 LYS C C 1
ATOM 8373 O O . LYS C 3 270 ? 166.336 161.266 148.857 1.00 90.81 270 LYS C O 1
ATOM 8379 N N . GLY C 3 271 ? 166.267 163.392 148.131 1.00 85.44 271 GLY C N 1
ATOM 8380 C CA . GLY C 3 271 ? 165.840 163.905 149.424 1.00 85.69 271 GLY C CA 1
ATOM 8381 C C . GLY C 3 271 ? 166.870 163.709 150.514 1.00 85.31 271 GLY C C 1
ATOM 8382 O O . GLY C 3 271 ? 166.515 163.378 151.652 1.00 90.94 271 GLY C O 1
ATOM 8383 N N . LEU C 3 272 ? 168.144 163.916 150.193 1.00 73.24 272 LEU C N 1
ATOM 8384 C CA . LEU C 3 272 ? 169.245 163.627 151.101 1.00 71.55 272 LEU C CA 1
ATOM 8385 C C . LEU C 3 272 ? 169.682 164.907 151.801 1.00 76.89 272 LEU C C 1
ATOM 8386 O O . LEU C 3 272 ? 170.034 165.891 151.142 1.00 78.91 272 LEU C O 1
ATOM 8391 N N . ALA C 3 273 ? 169.657 164.890 153.130 1.00 76.10 273 ALA C N 1
ATOM 8392 C CA . ALA C 3 273 ? 170.135 166.025 153.901 1.00 75.55 273 ALA C CA 1
ATOM 8393 C C . ALA C 3 273 ? 171.660 166.064 153.902 1.00 76.10 273 ALA C C 1
ATOM 8394 O O . ALA C 3 273 ? 172.337 165.066 153.638 1.00 81.57 273 ALA C O 1
ATOM 8396 N N . LEU C 3 274 ? 172.201 167.247 154.201 1.00 62.00 274 LEU C N 1
ATOM 8397 C CA . LEU C 3 274 ? 173.651 167.413 154.207 1.00 57.05 274 LEU C CA 1
ATOM 8398 C C . LEU C 3 274 ? 174.302 166.662 155.361 1.00 62.17 274 LEU C C 1
ATOM 8399 O O . LEU C 3 274 ? 175.451 166.223 155.239 1.00 72.69 274 LEU C O 1
ATOM 8404 N N . ILE C 3 275 ? 173.596 166.513 156.485 1.00 64.33 275 ILE C N 1
ATOM 8405 C CA . ILE C 3 275 ? 174.142 165.768 157.617 1.00 59.15 275 ILE C CA 1
ATOM 8406 C C . ILE C 3 275 ? 174.369 164.310 157.235 1.00 63.61 275 ILE C C 1
ATOM 8407 O O . ILE C 3 275 ? 175.412 163.724 157.552 1.00 71.01 275 ILE C O 1
ATOM 8412 N N . ASP C 3 276 ? 173.403 163.707 156.539 1.00 76.01 276 ASP C N 1
ATOM 8413 C CA . ASP C 3 276 ? 173.581 162.342 156.054 1.00 77.70 276 ASP C CA 1
ATOM 8414 C C . ASP C 3 276 ? 174.689 162.269 155.011 1.00 76.49 276 ASP C C 1
ATOM 8415 O O . ASP C 3 276 ? 175.411 161.268 154.929 1.00 85.99 276 ASP C O 1
ATOM 8420 N N . LEU C 3 277 ? 174.829 163.317 154.196 1.00 57.16 277 LEU C N 1
ATOM 8421 C CA . LEU C 3 277 ? 175.902 163.359 153.207 1.00 54.32 277 LEU C CA 1
ATOM 8422 C C . LEU C 3 277 ? 177.271 163.377 153.877 1.00 61.69 277 LEU C C 1
ATOM 8423 O O . LEU C 3 277 ? 178.195 162.677 153.447 1.00 67.38 277 LEU C O 1
ATOM 8428 N N . ILE C 3 278 ? 177.420 164.180 154.933 1.00 53.75 278 ILE C N 1
ATOM 8429 C CA . ILE C 3 278 ? 178.706 164.282 155.616 1.00 45.19 278 ILE C CA 1
ATOM 8430 C C . ILE C 3 278 ? 179.052 162.972 156.313 1.00 55.70 278 ILE C C 1
ATOM 8431 O O . ILE C 3 278 ? 180.196 162.504 156.252 1.00 69.17 278 ILE C O 1
ATOM 8436 N N . GLU C 3 279 ? 178.074 162.359 156.985 1.00 57.64 279 GLU C N 1
ATOM 8437 C CA . GLU C 3 279 ? 178.325 161.098 157.678 1.00 60.46 279 GLU C CA 1
ATOM 8438 C C . GLU C 3 279 ? 178.680 159.987 156.697 1.00 66.78 279 GLU C C 1
ATOM 8439 O O . GLU C 3 279 ? 179.566 159.168 156.969 1.00 73.72 279 GLU C O 1
ATOM 8445 N N . GLY C 3 280 ? 177.992 159.937 155.555 1.00 57.15 280 GLY C N 1
ATOM 8446 C CA . GLY C 3 280 ? 178.313 158.931 154.555 1.00 55.62 280 GLY C CA 1
ATOM 8447 C C . GLY C 3 280 ? 179.678 159.139 153.927 1.00 65.18 280 GLY C C 1
ATOM 8448 O O . GLY C 3 280 ? 180.399 158.175 153.658 1.00 77.08 280 GLY C O 1
ATOM 8449 N N . ILE C 3 281 ? 180.047 160.398 153.677 1.00 50.42 281 ILE C N 1
ATOM 8450 C CA . ILE C 3 281 ? 181.351 160.695 153.088 1.00 49.27 281 ILE C CA 1
ATOM 8451 C C . ILE C 3 281 ? 182.471 160.301 154.044 1.00 55.46 281 ILE C C 1
ATOM 8452 O O . ILE C 3 281 ? 183.490 159.734 153.630 1.00 66.63 281 ILE C O 1
ATOM 8457 N N . VAL C 3 282 ? 182.294 160.584 155.337 1.00 47.82 282 VAL C N 1
ATOM 8458 C CA . VAL C 3 282 ? 183.300 160.221 156.333 1.00 53.40 282 VAL C CA 1
ATOM 8459 C C . VAL C 3 282 ? 183.470 158.707 156.394 1.00 59.71 282 VAL C C 1
ATOM 8460 O O . VAL C 3 282 ? 184.595 158.195 156.467 1.00 60.21 282 VAL C O 1
ATOM 8464 N N . LYS C 3 283 ? 182.358 157.969 156.357 1.00 67.62 283 LYS C N 1
ATOM 8465 C CA . LYS C 3 283 ? 182.429 156.510 156.380 1.00 69.10 283 LYS C CA 1
ATOM 8466 C C . LYS C 3 283 ? 183.149 155.968 155.150 1.00 76.56 283 LYS C C 1
ATOM 8467 O O . LYS C 3 283 ? 183.961 155.041 155.257 1.00 79.06 283 LYS C O 1
ATOM 8473 N N . ILE C 3 284 ? 182.861 156.529 153.974 1.00 70.01 284 ILE C N 1
ATOM 8474 C CA . ILE C 3 284 ? 183.508 156.065 152.751 1.00 64.03 284 ILE C CA 1
ATOM 8475 C C . ILE C 3 284 ? 184.985 156.440 152.746 1.00 64.94 284 ILE C C 1
ATOM 8476 O O . ILE C 3 284 ? 185.847 155.620 152.406 1.00 72.69 284 ILE C O 1
ATOM 8481 N N . LEU C 3 285 ? 185.304 157.679 153.132 1.00 67.28 285 LEU C N 1
ATOM 8482 C CA . LEU C 3 285 ? 186.693 158.127 153.140 1.00 70.80 285 LEU C CA 1
ATOM 8483 C C . LEU C 3 285 ? 187.520 157.447 154.223 1.00 71.44 285 LEU C C 1
ATOM 8484 O O . LEU C 3 285 ? 188.753 157.524 154.181 1.00 72.52 285 LEU C O 1
ATOM 8489 N N . GLU C 3 286 ? 186.874 156.791 155.189 1.00 81.91 286 GLU C N 1
ATOM 8490 C CA . GLU C 3 286 ? 187.600 156.051 156.213 1.00 85.82 286 GLU C CA 1
ATOM 8491 C C . GLU C 3 286 ? 188.331 154.841 155.643 1.00 88.16 286 GLU C C 1
ATOM 8492 O O . GLU C 3 286 ? 189.315 154.389 156.236 1.00 91.92 286 GLU C O 1
ATOM 8498 N N . ASP C 3 287 ? 187.886 154.324 154.500 1.00 93.32 287 ASP C N 1
ATOM 8499 C CA . ASP C 3 287 ? 188.442 153.114 153.910 1.00 90.30 287 ASP C CA 1
ATOM 8500 C C . ASP C 3 287 ? 189.577 153.392 152.930 1.00 93.30 287 ASP C C 1
ATOM 8501 O O . ASP C 3 287 ? 190.014 152.471 152.233 1.00 101.01 287 ASP C O 1
ATOM 8506 N N . TYR C 3 288 ? 190.057 154.630 152.853 1.00 93.13 288 TYR C N 1
ATOM 8507 C CA . TYR C 3 288 ? 191.093 155.014 151.905 1.00 93.90 288 TYR C CA 1
ATOM 8508 C C . TYR C 3 288 ? 192.337 155.480 152.647 1.00 97.13 288 TYR C C 1
ATOM 8509 O O . TYR C 3 288 ? 192.243 156.189 153.654 1.00 100.21 288 TYR C O 1
ATOM 8518 N N . GLU C 3 289 ? 193.502 155.077 152.142 1.00 105.71 289 GLU C N 1
ATOM 8519 C CA . GLU C 3 289 ? 194.786 155.440 152.743 1.00 108.55 289 GLU C CA 1
ATOM 8520 C C . GLU C 3 289 ? 195.182 156.825 152.251 1.00 104.74 289 GLU C C 1
ATOM 8521 O O . GLU C 3 289 ? 195.758 156.988 151.174 1.00 102.52 289 GLU C O 1
ATOM 8527 N N . LEU C 3 290 ? 194.868 157.839 153.051 1.00 95.42 290 LEU C N 1
ATOM 8528 C CA . LEU C 3 290 ? 195.298 159.195 152.738 1.00 93.69 290 LEU C CA 1
ATOM 8529 C C . LEU C 3 290 ? 196.801 159.318 152.954 1.00 99.33 290 LEU C C 1
ATOM 8530 O O . LEU C 3 290 ? 197.334 158.844 153.962 1.00 100.43 290 LEU C O 1
ATOM 8535 N N . GLN C 3 291 ? 197.486 159.946 151.995 1.00 103.81 291 GLN C N 1
ATOM 8536 C CA . GLN C 3 291 ? 198.944 160.014 152.043 1.00 101.99 291 GLN C CA 1
ATOM 8537 C C . GLN C 3 291 ? 199.426 160.841 153.230 1.00 100.83 291 GLN C C 1
ATOM 8538 O O . GLN C 3 291 ? 200.393 160.472 153.906 1.00 101.66 291 GLN C O 1
ATOM 8544 N N . ASN C 3 292 ? 198.764 161.960 153.500 1.00 87.95 292 ASN C N 1
ATOM 8545 C CA . ASN C 3 292 ? 199.179 162.866 154.561 1.00 87.90 292 ASN C CA 1
ATOM 8546 C C . ASN C 3 292 ? 198.277 162.721 155.780 1.00 90.08 292 ASN C C 1
ATOM 8547 O O . ASN C 3 292 ? 197.054 162.604 155.664 1.00 91.10 292 ASN C O 1
ATOM 8552 N N . GLU C 3 293 ? 198.902 162.726 156.959 1.00 87.35 293 GLU C N 1
ATOM 8553 C CA . GLU C 3 293 ? 198.152 162.653 158.207 1.00 88.21 293 GLU C CA 1
ATOM 8554 C C . GLU C 3 293 ? 197.344 163.923 158.448 1.00 87.10 293 GLU C C 1
ATOM 8555 O O . GLU C 3 293 ? 196.217 163.858 158.954 1.00 86.51 293 GLU C O 1
ATOM 8561 N N . GLU C 3 294 ? 197.898 165.083 158.084 1.00 84.42 294 GLU C N 1
ATOM 8562 C CA . GLU C 3 294 ? 197.195 166.347 158.279 1.00 80.22 294 GLU C CA 1
ATOM 8563 C C . GLU C 3 294 ? 195.946 166.458 157.416 1.00 85.52 294 GLU C C 1
ATOM 8564 O O . GLU C 3 294 ? 195.058 167.256 157.736 1.00 88.89 294 GLU C O 1
ATOM 8570 N N . THR C 3 295 ? 195.862 165.690 156.326 1.00 71.09 295 THR C N 1
ATOM 8571 C CA . THR C 3 295 ? 194.646 165.678 155.520 1.00 67.97 295 THR C CA 1
ATOM 8572 C C . THR C 3 295 ? 193.464 165.141 156.318 1.00 70.96 295 THR C C 1
ATOM 8573 O O . THR C 3 295 ? 192.367 165.710 156.277 1.00 81.45 295 THR C O 1
ATOM 8577 N N . ARG C 3 296 ? 193.674 164.052 157.060 1.00 64.18 296 ARG C N 1
ATOM 8578 C CA . ARG C 3 296 ? 192.603 163.493 157.879 1.00 60.05 296 ARG C CA 1
ATOM 8579 C C . ARG C 3 296 ? 192.248 164.419 159.036 1.00 59.70 296 ARG C C 1
ATOM 8580 O O . ARG C 3 296 ? 191.075 164.524 159.415 1.00 74.71 296 ARG C O 1
ATOM 8588 N N . VAL C 3 297 ? 193.247 165.088 159.616 1.00 51.58 297 VAL C N 1
ATOM 8589 C CA . VAL C 3 297 ? 192.994 165.986 160.741 1.00 50.69 297 VAL C CA 1
ATOM 8590 C C . VAL C 3 297 ? 192.130 167.161 160.300 1.00 55.35 297 VAL C C 1
ATOM 8591 O O . VAL C 3 297 ? 191.156 167.526 160.969 1.00 59.50 297 VAL C O 1
ATOM 8595 N N . HIS C 3 298 ? 192.472 167.768 159.162 1.00 62.35 298 HIS C N 1
ATOM 8596 C CA . HIS C 3 298 ? 191.704 168.907 158.671 1.00 56.66 298 HIS C CA 1
ATOM 8597 C C . HIS C 3 298 ? 190.317 168.485 158.201 1.00 53.82 298 HIS C C 1
ATOM 8598 O O . HIS C 3 298 ? 189.338 169.209 158.415 1.00 57.45 298 HIS C O 1
ATOM 8605 N N . LEU C 3 299 ? 190.215 167.323 157.552 1.00 49.39 299 LEU C N 1
ATOM 8606 C CA . LEU C 3 299 ? 188.926 166.864 157.044 1.00 40.91 299 LEU C CA 1
ATOM 8607 C C . LEU C 3 299 ? 187.953 166.574 158.181 1.00 46.62 299 LEU C C 1
ATOM 8608 O O . LEU C 3 299 ? 186.779 166.958 158.122 1.00 54.42 299 LEU C O 1
ATOM 8613 N N . LEU C 3 300 ? 188.423 165.891 159.227 1.00 45.07 300 LEU C N 1
ATOM 8614 C CA . LEU C 3 300 ? 187.547 165.559 160.346 1.00 32.98 300 LEU C CA 1
ATOM 8615 C C . LEU C 3 300 ? 187.157 166.802 161.137 1.00 41.59 300 LEU C C 1
ATOM 8616 O O . LEU C 3 300 ? 186.010 166.927 161.581 1.00 56.11 300 LEU C O 1
ATOM 8621 N N . THR C 3 301 ? 188.099 167.727 161.329 1.00 40.93 301 THR C N 1
ATOM 8622 C CA . THR C 3 301 ? 187.816 168.926 162.113 1.00 41.07 301 THR C CA 1
ATOM 8623 C C . THR C 3 301 ? 186.853 169.853 161.380 1.00 56.24 301 THR C C 1
ATOM 8624 O O . THR C 3 301 ? 185.894 170.361 161.973 1.00 60.21 301 THR C O 1
ATOM 8628 N N . LYS C 3 302 ? 187.097 170.092 160.089 1.00 54.52 302 LYS C N 1
ATOM 8629 C CA . LYS C 3 302 ? 186.254 171.014 159.334 1.00 38.82 302 LYS C CA 1
ATOM 8630 C C . LYS C 3 302 ? 184.840 170.470 159.168 1.00 45.08 302 LYS C C 1
ATOM 8631 O O . LYS C 3 302 ? 183.863 171.220 159.284 1.00 57.87 302 LYS C O 1
ATOM 8637 N N . LEU C 3 303 ? 184.709 169.170 158.896 1.00 34.96 303 LEU C N 1
ATOM 8638 C CA . LEU C 3 303 ? 183.386 168.590 158.680 1.00 37.67 303 LEU C CA 1
ATOM 8639 C C . LEU C 3 303 ? 182.567 168.576 159.965 1.00 40.85 303 LEU C C 1
ATOM 8640 O O . LEU C 3 303 ? 181.340 168.729 159.925 1.00 56.42 303 LEU C O 1
ATOM 8645 N N . ALA C 3 304 ? 183.223 168.379 161.111 1.00 26.85 304 ALA C N 1
ATOM 8646 C CA . ALA C 3 304 ? 182.509 168.399 162.384 1.00 32.62 304 ALA C CA 1
ATOM 8647 C C . ALA C 3 304 ? 181.935 169.779 162.677 1.00 55.48 304 ALA C C 1
ATOM 8648 O O . ALA C 3 304 ? 180.809 169.899 163.174 1.00 67.58 304 ALA C O 1
ATOM 8650 N N . ASP C 3 305 ? 182.701 170.834 162.386 1.00 48.65 305 ASP C N 1
ATOM 8651 C CA . ASP C 3 305 ? 182.194 172.190 162.571 1.00 47.86 305 ASP C CA 1
ATOM 8652 C C . ASP C 3 305 ? 181.037 172.481 161.623 1.00 49.66 305 ASP C C 1
ATOM 8653 O O . ASP C 3 305 ? 180.091 173.188 161.989 1.00 58.12 305 ASP C O 1
ATOM 8658 N N . ILE C 3 306 ? 181.102 171.956 160.397 1.00 37.73 306 ILE C N 1
ATOM 8659 C CA . ILE C 3 306 ? 179.999 172.121 159.454 1.00 32.09 306 ILE C CA 1
ATOM 8660 C C . ILE C 3 306 ? 178.754 171.409 159.965 1.00 45.14 306 ILE C C 1
ATOM 8661 O O . ILE C 3 306 ? 177.645 171.954 159.928 1.00 59.26 306 ILE C O 1
ATOM 8666 N N . GLU C 3 307 ? 178.923 170.179 160.460 1.00 54.64 307 GLU C N 1
ATOM 8667 C CA . GLU C 3 307 ? 177.786 169.416 160.967 1.00 57.46 307 GLU C CA 1
ATOM 8668 C C . GLU C 3 307 ? 177.159 170.093 162.180 1.00 62.02 307 GLU C C 1
ATOM 8669 O O . GLU C 3 307 ? 175.931 170.106 162.327 1.00 76.12 307 GLU C O 1
ATOM 8675 N N . TYR C 3 308 ? 177.988 170.655 163.063 1.00 43.16 308 TYR C N 1
ATOM 8676 C CA . TYR C 3 308 ? 177.464 171.365 164.225 1.00 50.66 308 TYR C CA 1
ATOM 8677 C C . TYR C 3 308 ? 176.689 172.611 163.812 1.00 59.68 308 TYR C C 1
ATOM 8678 O O . TYR C 3 308 ? 175.641 172.921 164.391 1.00 60.19 308 TYR C O 1
ATOM 8687 N N . SER C 3 309 ? 177.191 173.341 162.813 1.00 52.79 309 SER C N 1
ATOM 8688 C CA . SER C 3 309 ? 176.518 174.558 162.373 1.00 38.24 309 SER C CA 1
ATOM 8689 C C . SER C 3 309 ? 175.219 174.255 161.636 1.00 42.66 309 SER C C 1
ATOM 8690 O O . SER C 3 309 ? 174.301 175.083 161.640 1.00 55.70 309 SER C O 1
ATOM 8693 N N . ILE C 3 310 ? 175.127 173.089 160.991 1.00 43.78 310 ILE C N 1
ATOM 8694 C CA . ILE C 3 310 ? 173.892 172.708 160.310 1.00 53.06 310 ILE C CA 1
ATOM 8695 C C . ILE C 3 310 ? 172.763 172.531 161.316 1.00 59.42 310 ILE C C 1
ATOM 8696 O O . ILE C 3 310 ? 171.627 172.963 161.082 1.00 68.36 310 ILE C O 1
ATOM 8701 N N . SER C 3 311 ? 173.059 171.905 162.458 1.00 57.57 311 SER C N 1
ATOM 8702 C CA . SER C 3 311 ? 172.047 171.697 163.488 1.00 60.94 311 SER C CA 1
ATOM 8703 C C . SER C 3 311 ? 171.532 173.006 164.073 1.00 68.07 311 SER C C 1
ATOM 8704 O O . SER C 3 311 ? 170.422 173.033 164.615 1.00 71.32 311 SER C O 1
ATOM 8707 N N . LYS C 3 312 ? 172.306 174.087 163.979 1.00 59.99 312 LYS C N 1
ATOM 8708 C CA . LYS C 3 312 ? 171.870 175.380 164.488 1.00 54.09 312 LYS C CA 1
ATOM 8709 C C . LYS C 3 312 ? 170.941 176.116 163.531 1.00 63.27 312 LYS C C 1
ATOM 8710 O O . LYS C 3 312 ? 170.348 177.125 163.926 1.00 72.91 312 LYS C O 1
ATOM 8716 N N . GLY C 3 313 ? 170.799 175.643 162.295 1.00 62.31 313 GLY C N 1
ATOM 8717 C CA . GLY C 3 313 ? 169.851 176.229 161.367 1.00 67.91 313 GLY C CA 1
ATOM 8718 C C . GLY C 3 313 ? 170.427 177.269 160.428 1.00 72.13 313 GLY C C 1
ATOM 8719 O O . GLY C 3 313 ? 169.878 178.367 160.300 1.00 80.00 313 GLY C O 1
ATOM 8720 N N . GLY C 3 314 ? 171.535 176.939 159.762 1.00 73.95 314 GLY C N 1
ATOM 8721 C CA . GLY C 3 314 ? 172.104 177.806 158.754 1.00 76.96 314 GLY C CA 1
ATOM 8722 C C . GLY C 3 314 ? 171.469 177.594 157.389 1.00 82.44 314 GLY C C 1
ATOM 8723 O O . GLY C 3 314 ? 170.648 176.703 157.179 1.00 81.80 314 GLY C O 1
ATOM 8724 N N . ASN C 3 315 ? 171.867 178.444 156.445 1.00 72.04 315 ASN C N 1
ATOM 8725 C CA . ASN C 3 315 ? 171.371 178.336 155.080 1.00 75.69 315 ASN C CA 1
ATOM 8726 C C . ASN C 3 315 ? 172.064 177.194 154.348 1.00 71.17 315 ASN C C 1
ATOM 8727 O O . ASN C 3 315 ? 173.258 176.947 154.539 1.00 70.36 315 ASN C O 1
ATOM 8732 N N . ASP C 3 316 ? 171.298 176.499 153.503 1.00 68.71 316 ASP C N 1
ATOM 8733 C CA . ASP C 3 316 ? 171.784 175.274 152.874 1.00 64.04 316 ASP C CA 1
ATOM 8734 C C . ASP C 3 316 ? 172.947 175.554 151.925 1.00 70.08 316 ASP C C 1
ATOM 8735 O O . ASP C 3 316 ? 173.930 174.805 151.906 1.00 75.01 316 ASP C O 1
ATOM 8740 N N . GLN C 3 317 ? 172.856 176.631 151.139 1.00 64.70 317 GLN C N 1
ATOM 8741 C CA . GLN C 3 317 ? 173.818 176.856 150.061 1.00 58.93 317 GLN C CA 1
ATOM 8742 C C . GLN C 3 317 ? 175.234 177.050 150.593 1.00 62.16 317 GLN C C 1
ATOM 8743 O O . GLN C 3 317 ? 176.193 176.508 150.030 1.00 68.46 317 GLN C O 1
ATOM 8749 N N . IL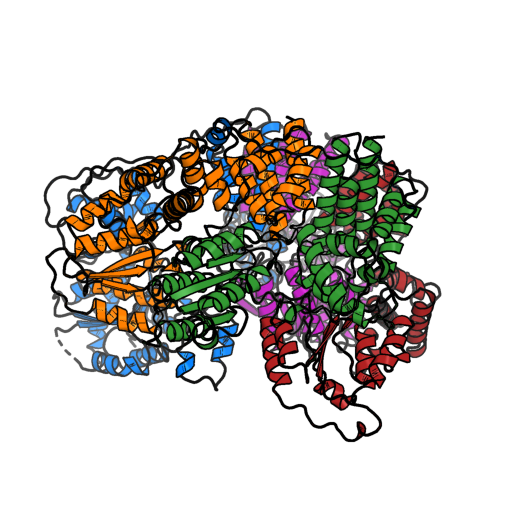E C 3 318 ? 175.389 177.822 151.669 1.00 54.29 318 ILE C N 1
ATOM 8750 C CA . ILE C 3 318 ? 176.719 178.054 152.224 1.00 45.82 318 ILE C CA 1
ATOM 8751 C C . ILE C 3 318 ? 177.256 176.789 152.884 1.00 49.67 318 ILE C C 1
ATOM 8752 O O . ILE C 3 318 ? 178.442 176.461 152.753 1.00 56.75 318 ILE C O 1
ATOM 8757 N N . GLN C 3 319 ? 176.395 176.057 153.598 1.00 54.77 319 GLN C N 1
ATOM 8758 C CA . GLN C 3 319 ? 176.826 174.815 154.233 1.00 45.05 319 GLN C CA 1
ATOM 8759 C C . GLN C 3 319 ? 177.265 173.787 153.197 1.00 55.97 319 GLN C C 1
ATOM 8760 O O . GLN C 3 319 ? 178.251 173.069 153.404 1.00 60.63 319 GLN C O 1
ATOM 8766 N N . GLY C 3 320 ? 176.539 173.693 152.081 1.00 50.37 320 GLY C N 1
ATOM 8767 C CA . GLY C 3 320 ? 176.925 172.761 151.035 1.00 41.25 320 GLY C CA 1
ATOM 8768 C C . GLY C 3 320 ? 178.253 173.114 150.393 1.00 48.98 320 GLY C C 1
ATOM 8769 O O . GLY C 3 320 ? 179.069 172.235 150.106 1.00 59.88 320 GLY C O 1
ATOM 8770 N N . SER C 3 321 ? 178.488 174.407 150.156 1.00 42.43 321 SER C N 1
ATOM 8771 C CA . SER C 3 321 ? 179.757 174.835 149.577 1.00 38.29 321 SER C CA 1
ATOM 8772 C C . SER C 3 321 ? 180.911 174.647 150.552 1.00 43.25 321 SER C C 1
ATOM 8773 O O . SER C 3 321 ? 182.048 174.413 150.126 1.00 56.97 321 SER C O 1
ATOM 8776 N N . ALA C 3 322 ? 180.645 174.758 151.856 1.00 37.10 322 ALA C N 1
ATOM 8777 C CA . ALA C 3 322 ? 181.690 174.531 152.848 1.00 36.51 322 ALA C CA 1
ATOM 8778 C C . ALA C 3 322 ? 182.154 173.080 152.837 1.00 48.81 322 ALA C C 1
ATOM 8779 O O . ALA C 3 322 ? 183.343 172.800 153.030 1.00 55.04 322 ALA C O 1
ATOM 8781 N N . VAL C 3 323 ? 181.225 172.144 152.628 1.00 46.55 323 VAL C N 1
ATOM 8782 C CA . VAL C 3 323 ? 181.591 170.732 152.537 1.00 39.68 323 VAL C CA 1
ATOM 8783 C C . VAL C 3 323 ? 182.487 170.490 151.330 1.00 41.38 323 VAL C C 1
ATOM 8784 O O . VAL C 3 323 ? 183.495 169.777 151.418 1.00 55.82 323 VAL C O 1
ATOM 8788 N N . ILE C 3 324 ? 182.136 171.078 150.184 1.00 24.45 324 ILE C N 1
ATOM 8789 C CA . ILE C 3 324 ? 182.953 170.930 148.982 1.00 18.62 324 ILE C CA 1
ATOM 8790 C C . ILE C 3 324 ? 184.326 171.554 149.190 1.00 27.32 324 ILE C C 1
ATOM 8791 O O . ILE C 3 324 ? 185.351 170.980 148.803 1.00 37.21 324 ILE C O 1
ATOM 8796 N N . GLY C 3 325 ? 184.369 172.739 149.803 1.00 44.93 325 GLY C N 1
ATOM 8797 C CA . GLY C 3 325 ? 185.645 173.397 150.033 1.00 36.16 325 GLY C CA 1
ATOM 8798 C C . GLY C 3 325 ? 186.527 172.653 151.018 1.00 41.61 325 GLY C C 1
ATOM 8799 O O . GLY C 3 325 ? 187.746 172.584 150.839 1.00 55.03 325 GLY C O 1
ATOM 8800 N N . ALA C 3 326 ? 185.928 172.095 152.074 1.00 42.38 326 ALA C N 1
ATOM 8801 C CA . ALA C 3 326 ? 186.709 171.376 153.075 1.00 39.61 326 ALA C CA 1
ATOM 8802 C C . ALA C 3 326 ? 187.348 170.122 152.491 1.00 39.65 326 ALA C C 1
ATOM 8803 O O . ALA C 3 326 ? 188.515 169.824 152.769 1.00 56.52 326 ALA C O 1
ATOM 8805 N N . ILE C 3 327 ? 186.597 169.371 151.683 1.00 34.17 327 ILE C N 1
ATOM 8806 C CA . ILE C 3 327 ? 187.135 168.149 151.093 1.00 33.84 327 ILE C CA 1
ATOM 8807 C C . ILE C 3 327 ? 188.188 168.478 150.042 1.00 36.88 327 ILE C C 1
ATOM 8808 O O . ILE C 3 327 ? 189.244 167.836 149.979 1.00 46.97 327 ILE C O 1
ATOM 8813 N N . LYS C 3 328 ? 187.922 169.482 149.202 1.00 31.03 328 LYS C N 1
ATOM 8814 C CA . LYS C 3 328 ? 188.867 169.846 148.151 1.00 28.48 328 LYS C CA 1
ATOM 8815 C C . LYS C 3 328 ? 190.174 170.377 148.731 1.00 49.80 328 LYS C C 1
ATOM 8816 O O . LYS C 3 328 ? 191.260 170.034 148.249 1.00 57.52 328 LYS C O 1
ATOM 8822 N N . ALA C 3 329 ? 190.090 171.216 149.767 1.00 55.70 329 ALA C N 1
ATOM 8823 C CA . ALA C 3 329 ? 191.293 171.832 150.318 1.00 45.44 329 ALA C CA 1
ATOM 8824 C C . ALA C 3 329 ? 192.103 170.842 151.146 1.00 54.37 329 ALA C C 1
ATOM 8825 O O . ALA C 3 329 ? 193.334 170.943 151.212 1.00 64.82 329 ALA C O 1
ATOM 8827 N N . SER C 3 330 ? 191.435 169.896 151.807 1.00 57.10 330 SER C N 1
ATOM 8828 C CA . SER C 3 330 ? 192.163 168.896 152.581 1.00 53.59 330 SER C CA 1
ATOM 8829 C C . SER C 3 330 ? 192.949 167.960 151.672 1.00 58.27 330 SER C C 1
ATOM 8830 O O . SER C 3 330 ? 194.099 167.614 151.969 1.00 68.07 330 SER C O 1
ATOM 8833 N N . PHE C 3 331 ? 192.349 167.545 150.555 1.00 60.53 331 PHE C N 1
ATOM 8834 C CA . PHE C 3 331 ? 192.978 166.562 149.683 1.00 66.60 331 PHE C CA 1
ATOM 8835 C C . PHE C 3 331 ? 194.050 167.154 148.778 1.00 71.15 331 PHE C C 1
ATOM 8836 O O . PHE C 3 331 ? 194.871 166.399 148.245 1.00 77.99 331 PHE C O 1
ATOM 8844 N N . GLU C 3 332 ? 194.067 168.475 148.583 1.00 86.72 332 GLU C N 1
ATOM 8845 C CA . GLU C 3 332 ? 195.159 169.074 147.822 1.00 88.70 332 GLU C CA 1
ATOM 8846 C C . GLU C 3 332 ? 196.451 169.083 148.629 1.00 90.31 332 GLU C C 1
ATOM 8847 O O . GLU C 3 332 ? 197.542 169.134 148.050 1.00 92.14 332 GLU C O 1
ATOM 8853 N N . ASN C 3 333 ? 196.345 169.041 149.960 1.00 87.74 333 ASN C N 1
ATOM 8854 C CA . ASN C 3 333 ? 197.534 169.013 150.806 1.00 89.48 333 ASN C CA 1
ATOM 8855 C C . ASN C 3 333 ? 198.335 167.735 150.590 1.00 92.99 333 ASN C C 1
ATOM 8856 O O . ASN C 3 333 ? 199.571 167.767 150.548 1.00 93.03 333 ASN C O 1
ATOM 8861 N N . GLU C 3 334 ? 197.650 166.598 150.449 1.00 97.18 334 GLU C N 1
ATOM 8862 C CA . GLU C 3 334 ? 198.331 165.335 150.194 1.00 97.23 334 GLU C CA 1
ATOM 8863 C C . GLU C 3 334 ? 198.843 165.220 148.764 1.00 100.13 334 GLU C C 1
ATOM 8864 O O . GLU C 3 334 ? 199.646 164.323 148.484 1.00 100.47 334 GLU C O 1
ATOM 8870 N N . THR C 3 335 ? 198.407 166.094 147.863 1.00 99.90 335 THR C N 1
ATOM 8871 C CA . THR C 3 335 ? 198.858 166.060 146.477 1.00 98.66 335 THR C CA 1
ATOM 8872 C C . THR C 3 335 ? 199.918 167.126 146.222 1.00 97.43 335 THR C C 1
ATOM 8873 O O . THR C 3 335 ? 200.315 167.851 147.135 1.00 98.40 335 THR C O 1
ATOM 8877 N N . LEU D 4 22 ? 138.466 190.493 156.609 1.00 127.26 22 LEU D N 1
ATOM 8878 C CA . LEU D 4 22 ? 137.168 190.041 156.124 1.00 130.75 22 LEU D CA 1
ATOM 8879 C C . LEU D 4 22 ? 137.321 189.337 154.779 1.00 132.13 22 LEU D C 1
ATOM 8880 O O . LEU D 4 22 ? 137.517 188.122 154.725 1.00 130.93 22 LEU D O 1
ATOM 8885 N N . ALA D 4 23 ? 137.231 190.107 153.693 1.00 137.33 23 ALA D N 1
ATOM 8886 C CA . ALA D 4 23 ? 137.430 189.552 152.361 1.00 136.43 23 ALA D CA 1
ATOM 8887 C C . ALA D 4 23 ? 138.873 189.143 152.108 1.00 137.14 23 ALA D C 1
ATOM 8888 O O . ALA D 4 23 ? 139.116 188.293 151.245 1.00 136.98 23 ALA D O 1
ATOM 8890 N N . GLN D 4 24 ? 139.827 189.724 152.831 1.00 134.01 24 GLN D N 1
ATOM 8891 C CA . GLN D 4 24 ? 141.222 189.341 152.676 1.00 132.45 24 GLN D CA 1
ATOM 8892 C C . GLN D 4 24 ? 141.454 187.938 153.220 1.00 131.37 24 GLN D C 1
ATOM 8893 O O . GLN D 4 24 ? 140.879 187.541 154.238 1.00 131.23 24 GLN D O 1
ATOM 8899 N N . GLN D 4 25 ? 142.298 187.180 152.523 1.00 116.14 25 GLN D N 1
ATOM 8900 C CA . GLN D 4 25 ? 142.695 185.858 152.944 1.00 116.51 25 GLN D CA 1
ATOM 8901 C C . GLN D 4 25 ? 144.056 185.654 152.294 1.00 115.58 25 GLN D C 1
ATOM 8902 O O . GLN D 4 25 ? 144.226 186.036 151.125 1.00 116.19 25 GLN D O 1
ATOM 8908 N N . PRO D 4 26 ? 145.033 185.109 153.018 1.00 100.72 26 PRO D N 1
ATOM 8909 C CA . PRO D 4 26 ? 146.371 184.927 152.438 1.00 99.05 26 PRO D CA 1
ATOM 8910 C C . PRO D 4 26 ? 146.322 184.117 151.152 1.00 98.95 26 PRO D C 1
ATOM 8911 O O . PRO D 4 26 ? 145.641 183.092 151.065 1.00 97.17 26 PRO D O 1
ATOM 8915 N N . TRP D 4 27 ? 147.056 184.590 150.142 1.00 93.77 27 TRP D N 1
ATOM 8916 C CA . TRP D 4 27 ? 147.057 183.926 148.845 1.00 90.07 27 TRP D CA 1
ATOM 8917 C C . TRP D 4 27 ? 147.752 182.573 148.897 1.00 94.06 27 TRP D C 1
ATOM 8918 O O . TRP D 4 27 ? 147.614 181.780 147.959 1.00 98.52 27 TRP D O 1
ATOM 8929 N N . VAL D 4 28 ? 148.499 182.298 149.969 1.00 95.31 28 VAL D N 1
ATOM 8930 C CA . VAL D 4 28 ? 149.123 180.990 150.135 1.00 92.60 28 VAL D CA 1
ATOM 8931 C C . VAL D 4 28 ? 148.058 179.906 150.275 1.00 97.63 28 VAL D C 1
ATOM 8932 O O . VAL D 4 28 ? 148.225 178.784 149.783 1.00 98.58 28 VAL D O 1
ATOM 8936 N N . GLU D 4 29 ? 146.939 180.227 150.928 1.00 108.26 29 GLU D N 1
ATOM 8937 C CA . GLU D 4 29 ? 145.833 179.291 151.069 1.00 107.61 29 GLU D CA 1
ATOM 8938 C C . GLU D 4 29 ? 144.670 179.587 150.132 1.00 103.76 29 GLU D C 1
ATOM 8939 O O . GLU D 4 29 ? 143.823 178.710 149.930 1.00 104.07 29 GLU D O 1
ATOM 8945 N N . LYS D 4 30 ? 144.607 180.792 149.562 1.00 102.87 30 LYS D N 1
ATOM 8946 C CA . LYS D 4 30 ? 143.530 181.145 148.645 1.00 102.56 30 LYS D CA 1
ATOM 8947 C C . LYS D 4 30 ? 143.576 180.349 147.348 1.00 102.67 30 LYS D C 1
ATOM 8948 O O . LYS D 4 30 ? 142.536 180.195 146.699 1.00 106.14 30 LYS D O 1
ATOM 8954 N N . TYR D 4 31 ? 144.744 179.838 146.960 1.00 96.52 31 TYR D N 1
ATOM 8955 C CA . TYR D 4 31 ? 144.886 179.057 145.738 1.00 98.96 31 TYR D CA 1
ATOM 8956 C C . TYR D 4 31 ? 145.378 177.648 146.041 1.00 102.13 31 TYR D C 1
ATOM 8957 O O . TYR D 4 31 ? 146.088 177.042 145.234 1.00 103.57 31 TYR D O 1
ATOM 8966 N N . ARG D 4 32 ? 145.016 177.121 147.206 1.00 105.41 32 ARG D N 1
ATOM 8967 C CA . ARG D 4 32 ? 145.319 175.735 147.521 1.00 102.86 32 ARG D CA 1
ATOM 8968 C C . ARG D 4 32 ? 144.508 174.813 146.613 1.00 106.90 32 ARG D C 1
ATOM 8969 O O . ARG D 4 32 ? 143.373 175.141 146.252 1.00 110.05 32 ARG D O 1
ATOM 8977 N N . PRO D 4 33 ? 145.068 173.674 146.205 1.00 115.99 33 PRO D N 1
ATOM 8978 C CA . PRO D 4 33 ? 144.301 172.733 145.381 1.00 115.30 33 PRO D CA 1
ATOM 8979 C C . PRO D 4 33 ? 143.058 172.236 146.103 1.00 116.11 33 PRO D C 1
ATOM 8980 O O . PRO D 4 33 ? 143.081 171.954 147.303 1.00 116.29 33 PRO D O 1
ATOM 8984 N N . LYS D 4 34 ? 141.963 172.131 145.352 1.00 119.37 34 LYS D N 1
ATOM 8985 C CA . LYS D 4 34 ? 140.705 171.616 145.876 1.00 120.57 34 LYS D CA 1
ATOM 8986 C C . LYS D 4 34 ? 140.472 170.156 145.525 1.00 124.20 34 LYS D C 1
ATOM 8987 O O . LYS D 4 34 ? 139.822 169.440 146.295 1.00 122.39 34 LYS D O 1
ATOM 8993 N N . ASN D 4 35 ? 140.985 169.702 144.386 1.00 131.53 35 ASN D N 1
ATOM 8994 C CA . ASN D 4 35 ? 140.921 168.308 143.980 1.00 130.39 35 ASN D CA 1
ATOM 8995 C C . ASN D 4 35 ? 142.327 167.722 143.953 1.00 128.48 35 ASN D C 1
ATOM 8996 O O . ASN D 4 35 ? 143.314 168.444 143.787 1.00 130.33 35 ASN D O 1
ATOM 9001 N N . LEU D 4 36 ? 142.407 166.401 144.134 1.00 129.60 36 LEU D N 1
ATOM 9002 C CA . LEU D 4 36 ? 143.705 165.735 144.165 1.00 128.93 36 LEU D CA 1
ATOM 9003 C C . LEU D 4 36 ? 144.428 165.863 142.829 1.00 131.65 36 LEU D C 1
ATOM 9004 O O . LEU D 4 36 ? 145.637 166.121 142.790 1.00 132.20 36 LEU D O 1
ATOM 9009 N N . ASP D 4 37 ? 143.703 165.693 141.721 1.00 137.57 37 ASP D N 1
ATOM 9010 C CA . ASP D 4 37 ? 144.319 165.799 140.404 1.00 136.67 37 ASP D CA 1
ATOM 9011 C C . ASP D 4 37 ? 144.632 167.239 140.019 1.00 137.30 37 ASP D C 1
ATOM 9012 O O . ASP D 4 37 ? 145.394 167.462 139.072 1.00 137.26 37 ASP D O 1
ATOM 9017 N N . GLU D 4 38 ? 144.069 168.215 140.726 1.00 132.48 38 GLU D N 1
ATOM 9018 C CA . GLU D 4 38 ? 144.257 169.623 140.406 1.00 131.93 38 GLU D CA 1
ATOM 9019 C C . GLU D 4 38 ? 145.573 170.177 140.946 1.00 131.74 38 GLU D C 1
ATOM 9020 O O . GLU D 4 38 ? 145.952 171.299 140.593 1.00 131.57 38 GLU D O 1
ATOM 9026 N N . VAL D 4 39 ? 146.287 169.411 141.776 1.00 130.47 39 VAL D N 1
ATOM 9027 C CA . VAL D 4 39 ? 147.572 169.868 142.288 1.00 130.70 39 VAL D CA 1
ATOM 9028 C C . VAL D 4 39 ? 148.569 170.000 141.135 1.00 133.00 39 VAL D C 1
ATOM 9029 O O . VAL D 4 39 ? 148.498 169.280 140.129 1.00 133.16 39 VAL D O 1
ATOM 9033 N N . THR D 4 40 ? 149.483 170.960 141.263 1.00 136.36 40 THR D N 1
ATOM 9034 C CA . THR D 4 40 ? 150.436 171.227 140.193 1.00 135.95 40 THR D CA 1
ATOM 9035 C C . THR D 4 40 ? 151.534 170.171 140.187 1.00 135.29 40 THR D C 1
ATOM 9036 O O . THR D 4 40 ? 152.143 169.891 141.224 1.00 135.33 40 THR D O 1
ATOM 9040 N N . ALA D 4 41 ? 151.791 169.603 139.005 1.00 136.41 41 ALA D N 1
ATOM 9041 C CA . ALA D 4 41 ? 152.769 168.537 138.810 1.00 138.08 41 ALA D CA 1
ATOM 9042 C C . ALA D 4 41 ? 152.554 167.397 139.798 1.00 139.30 41 ALA D C 1
ATOM 9043 O O . ALA D 4 41 ? 151.409 167.047 140.105 1.00 139.61 41 ALA D O 1
ATOM 9045 N N . GLN D 4 42 ? 153.651 166.829 140.304 1.00 137.40 42 GLN D N 1
ATOM 9046 C CA . GLN D 4 42 ? 153.618 165.746 141.287 1.00 136.65 42 GLN D CA 1
ATOM 9047 C C . GLN D 4 42 ? 152.763 164.578 140.798 1.00 136.34 42 GLN D C 1
ATOM 9048 O O . GLN D 4 42 ? 151.853 164.106 141.484 1.00 136.23 42 GLN D O 1
ATOM 9054 N N . ASP D 4 43 ? 153.060 164.119 139.579 1.00 137.00 43 ASP D N 1
ATOM 9055 C CA . ASP D 4 43 ? 152.328 162.991 139.010 1.00 137.93 43 ASP D CA 1
ATOM 9056 C C . ASP D 4 43 ? 152.561 161.720 139.817 1.00 139.23 43 ASP D C 1
ATOM 9057 O O . ASP D 4 43 ? 151.688 160.847 139.882 1.00 138.86 43 ASP D O 1
ATOM 9062 N N . HIS D 4 44 ? 153.738 161.598 140.434 1.00 138.40 44 HIS D N 1
ATOM 9063 C CA . HIS D 4 44 ? 154.021 160.452 141.291 1.00 137.30 44 HIS D CA 1
ATOM 9064 C C . HIS D 4 44 ? 153.073 160.405 142.482 1.00 137.27 44 HIS D C 1
ATOM 9065 O O . HIS D 4 44 ? 152.607 159.329 142.874 1.00 137.39 44 HIS D O 1
ATOM 9072 N N . ALA D 4 45 ? 152.782 161.564 143.074 1.00 139.81 45 ALA D N 1
ATOM 9073 C CA . ALA D 4 45 ? 151.931 161.607 144.258 1.00 139.03 45 ALA D CA 1
ATOM 9074 C C . ALA D 4 45 ? 150.493 161.236 143.922 1.00 138.41 45 ALA D C 1
ATOM 9075 O O . ALA D 4 45 ? 149.857 160.461 144.644 1.00 139.32 45 ALA D O 1
ATOM 9077 N N . VAL D 4 46 ? 149.962 161.785 142.828 1.00 136.43 46 VAL D N 1
ATOM 9078 C CA . VAL D 4 46 ? 148.551 161.590 142.515 1.00 136.71 46 VAL D CA 1
ATOM 9079 C C . VAL D 4 46 ? 148.285 160.164 142.039 1.00 138.74 46 VAL D C 1
ATOM 9080 O O . VAL D 4 46 ? 147.231 159.590 142.335 1.00 139.23 46 VAL D O 1
ATOM 9084 N N . THR D 4 47 ? 149.233 159.564 141.311 1.00 142.42 47 THR D N 1
ATOM 9085 C CA . THR D 4 47 ? 149.000 158.242 140.733 1.00 143.56 47 THR D CA 1
ATOM 9086 C C . THR D 4 47 ? 148.837 157.182 141.816 1.00 143.84 47 THR D C 1
ATOM 9087 O O . THR D 4 47 ? 147.934 156.339 141.745 1.00 143.38 47 THR D O 1
ATOM 9091 N N . VAL D 4 48 ? 149.705 157.206 142.829 1.00 139.06 48 VAL D N 1
ATOM 9092 C CA . VAL D 4 48 ? 149.556 156.273 143.940 1.00 139.40 48 VAL D CA 1
ATOM 9093 C C . VAL D 4 48 ? 148.340 156.634 144.783 1.00 139.86 48 VAL D C 1
ATOM 9094 O O . VAL D 4 48 ? 147.697 155.754 145.368 1.00 140.87 48 VAL D O 1
ATOM 9098 N N . LEU D 4 49 ? 148.002 157.923 144.862 1.00 132.41 49 LEU D N 1
ATOM 9099 C CA . LEU D 4 49 ? 146.902 158.345 145.721 1.00 130.36 49 LEU D CA 1
ATOM 9100 C C . LEU D 4 49 ? 145.548 157.998 145.111 1.00 131.93 49 LEU D C 1
ATOM 9101 O O . LEU D 4 49 ? 144.597 157.693 145.840 1.00 134.32 49 LEU D O 1
ATOM 9106 N N . LYS D 4 50 ? 145.434 158.051 143.779 1.00 135.80 50 LYS D N 1
ATOM 9107 C CA . LYS D 4 50 ? 144.191 157.638 143.133 1.00 138.13 50 LYS D CA 1
ATOM 9108 C C . LYS D 4 50 ? 143.909 156.160 143.374 1.00 137.27 50 LYS D C 1
ATOM 9109 O O . LYS D 4 50 ? 142.761 155.771 143.620 1.00 137.64 50 LYS D O 1
ATOM 9115 N N . LYS D 4 51 ? 144.944 155.321 143.297 1.00 135.88 51 LYS D N 1
ATOM 9116 C CA . LYS D 4 51 ? 144.774 153.903 143.593 1.00 137.84 51 LYS D CA 1
ATOM 9117 C C . LYS D 4 51 ? 144.410 153.685 145.056 1.00 136.06 51 LYS D C 1
ATOM 9118 O O . LYS D 4 51 ? 143.588 152.820 145.380 1.00 136.57 51 LYS D O 1
ATOM 9124 N N . THR D 4 52 ? 145.018 154.460 145.956 1.00 136.26 52 THR D N 1
ATOM 9125 C CA . THR D 4 52 ? 144.799 154.254 147.383 1.00 136.12 52 THR D CA 1
ATOM 9126 C C . THR D 4 52 ? 143.437 154.780 147.823 1.00 138.39 52 THR D C 1
ATOM 9127 O O . THR D 4 52 ? 142.822 154.230 148.744 1.00 139.56 52 THR D O 1
ATOM 9131 N N . LEU D 4 53 ? 142.952 155.847 147.182 1.00 135.92 53 LEU D N 1
ATOM 9132 C CA . LEU D 4 53 ? 141.696 156.462 147.605 1.00 133.16 53 LEU D CA 1
ATOM 9133 C C . LEU D 4 53 ? 140.509 155.555 147.298 1.00 134.80 53 LEU D C 1
ATOM 9134 O O . LEU D 4 53 ? 139.600 155.405 148.123 1.00 136.05 53 LEU D O 1
ATOM 9139 N N . LYS D 4 54 ? 140.497 154.945 146.109 1.00 134.65 54 LYS D N 1
ATOM 9140 C CA . LYS D 4 54 ? 139.349 154.136 145.709 1.00 133.80 54 LYS D CA 1
ATOM 9141 C C . LYS D 4 54 ? 139.234 152.863 146.539 1.00 133.99 54 LYS D C 1
ATOM 9142 O O . LYS D 4 54 ? 138.121 152.382 146.779 1.00 132.66 54 LYS D O 1
ATOM 9148 N N . SER D 4 55 ? 140.362 152.305 146.984 1.00 141.36 55 SER D N 1
ATOM 9149 C CA . SER D 4 55 ? 140.315 151.140 147.860 1.00 141.83 55 SER D CA 1
ATOM 9150 C C . SER D 4 55 ? 139.850 151.497 149.265 1.00 142.25 55 SER D C 1
ATOM 9151 O O . SER D 4 55 ? 139.495 150.596 150.033 1.00 141.92 55 SER D O 1
ATOM 9154 N N . ALA D 4 56 ? 139.872 152.784 149.618 1.00 146.47 56 ALA D N 1
ATOM 9155 C CA . ALA D 4 56 ? 139.424 153.362 150.884 1.00 147.24 56 ALA D CA 1
ATOM 9156 C C . ALA D 4 56 ? 140.287 152.951 152.071 1.00 147.81 56 ALA D C 1
ATOM 9157 O O . ALA D 4 56 ? 140.048 153.435 153.183 1.00 148.09 56 ALA D O 1
ATOM 9159 N N . ASN D 4 57 ? 141.269 152.076 151.885 1.00 150.44 57 ASN D N 1
ATOM 9160 C CA . ASN D 4 57 ? 142.199 151.706 152.941 1.00 151.06 57 ASN D CA 1
ATOM 9161 C C . ASN D 4 57 ? 143.519 152.425 152.676 1.00 152.08 57 ASN D C 1
ATOM 9162 O O . ASN D 4 57 ? 144.460 151.865 152.109 1.00 153.66 57 ASN D O 1
ATOM 9167 N N . LEU D 4 58 ? 143.585 153.690 153.091 1.00 153.65 58 LEU D N 1
ATOM 9168 C CA . LEU D 4 58 ? 144.834 154.433 153.017 1.00 153.40 58 LEU D CA 1
ATOM 9169 C C . LEU D 4 58 ? 145.552 154.333 154.356 1.00 152.77 58 LEU D C 1
ATOM 9170 O O . LEU D 4 58 ? 144.972 154.699 155.387 1.00 154.58 58 LEU D O 1
ATOM 9175 N N . PRO D 4 59 ? 146.766 153.805 154.399 1.00 150.34 59 PRO D N 1
ATOM 9176 C CA . PRO D 4 59 ? 147.473 153.643 155.670 1.00 152.30 59 PRO D CA 1
ATOM 9177 C C . PRO D 4 59 ? 148.144 154.949 156.079 1.00 153.30 59 PRO D C 1
ATOM 9178 O O . PRO D 4 59 ? 148.066 155.964 155.389 1.00 153.49 59 PRO D O 1
ATOM 9182 N N . HIS D 4 60 ? 148.803 154.908 157.234 1.00 153.20 60 HIS D N 1
ATOM 9183 C CA . HIS D 4 60 ? 149.607 156.040 157.666 1.00 151.03 60 HIS D CA 1
ATOM 9184 C C . HIS D 4 60 ? 150.790 156.219 156.723 1.00 150.59 60 HIS D C 1
ATOM 9185 O O . HIS D 4 60 ? 151.507 155.262 156.415 1.00 150.70 60 HIS D O 1
ATOM 9192 N N . MET D 4 61 ? 150.986 157.448 156.252 1.00 147.48 61 MET D N 1
ATOM 9193 C CA . MET D 4 61 ? 151.959 157.720 155.206 1.00 148.29 61 MET D CA 1
ATOM 9194 C C . MET D 4 61 ? 152.709 159.007 155.518 1.00 149.61 61 MET D C 1
ATOM 9195 O O . MET D 4 61 ? 152.245 159.855 156.283 1.00 149.33 61 MET D O 1
ATOM 9200 N N . LEU D 4 62 ? 153.887 159.135 154.910 1.00 149.48 62 LEU D N 1
ATOM 9201 C CA . LEU D 4 62 ? 154.760 160.282 155.104 1.00 149.17 62 LEU D CA 1
ATOM 9202 C C . LEU D 4 62 ? 155.058 160.938 153.764 1.00 148.36 62 LEU D C 1
ATOM 9203 O O . LEU D 4 62 ? 155.131 160.271 152.728 1.00 149.18 62 LEU D O 1
ATOM 9208 N N . PHE D 4 63 ? 155.224 162.257 153.796 1.00 133.45 63 PHE D N 1
ATOM 9209 C CA . PHE D 4 63 ? 155.659 163.027 152.642 1.00 134.37 63 PHE D CA 1
ATOM 9210 C C . PHE D 4 63 ? 156.898 163.822 153.020 1.00 133.10 63 PHE D C 1
ATOM 9211 O O . PHE D 4 63 ? 156.979 164.386 154.114 1.00 132.09 63 PHE D O 1
ATOM 9219 N N . TYR D 4 64 ? 157.870 163.860 152.110 1.00 134.01 64 TYR D N 1
ATOM 9220 C CA . TYR D 4 64 ? 159.114 164.583 152.348 1.00 135.43 64 TYR D CA 1
ATOM 9221 C C . TYR D 4 64 ? 159.463 165.406 151.119 1.00 134.86 64 TYR D C 1
ATOM 9222 O O . TYR D 4 64 ? 159.409 164.903 149.993 1.00 133.51 64 TYR D O 1
ATOM 9231 N N . GLY D 4 65 ? 159.820 166.666 151.346 1.00 132.85 65 GLY D N 1
ATOM 9232 C CA . GLY D 4 65 ? 160.196 167.575 150.292 1.00 132.26 65 GLY D CA 1
ATOM 9233 C C . GLY D 4 65 ? 160.616 168.911 150.868 1.00 131.92 65 GLY D C 1
ATOM 9234 O O . GLY D 4 65 ? 160.641 169.098 152.089 1.00 131.92 65 GLY D O 1
ATOM 9235 N N . PRO D 4 66 ? 160.969 169.860 150.006 1.00 129.59 66 PRO D N 1
ATOM 9236 C CA . PRO D 4 66 ? 161.317 171.207 150.480 1.00 129.71 66 PRO D CA 1
ATOM 9237 C C . PRO D 4 66 ? 160.144 171.846 151.199 1.00 129.41 66 PRO D C 1
ATOM 9238 O O . PRO D 4 66 ? 158.983 171.602 150.840 1.00 131.87 66 PRO D O 1
ATOM 9242 N N . PRO D 4 67 ? 160.404 172.645 152.243 1.00 126.17 67 PRO D N 1
ATOM 9243 C CA . PRO D 4 67 ? 159.304 173.289 152.976 1.00 127.70 67 PRO D CA 1
ATOM 9244 C C . PRO D 4 67 ? 158.436 174.158 152.079 1.00 127.31 67 PRO D C 1
ATOM 9245 O O . PRO D 4 67 ? 158.896 175.178 151.558 1.00 125.35 67 PRO D O 1
ATOM 9249 N N . GLY D 4 68 ? 157.180 173.759 151.895 1.00 122.27 68 GLY D N 1
ATOM 9250 C CA . GLY D 4 68 ? 156.271 174.493 151.038 1.00 120.66 68 GLY D CA 1
ATOM 9251 C C . GLY D 4 68 ? 156.276 174.018 149.598 1.00 118.53 68 GLY D C 1
ATOM 9252 O O . GLY D 4 68 ? 156.185 174.830 148.673 1.00 117.36 68 GLY D O 1
ATOM 9253 N N . THR D 4 69 ? 156.381 172.705 149.393 1.00 124.35 69 THR D N 1
ATOM 9254 C CA . THR D 4 69 ? 156.397 172.122 148.057 1.00 125.90 69 THR D CA 1
ATOM 9255 C C . THR D 4 69 ? 155.073 171.467 147.685 1.00 127.53 69 THR D C 1
ATOM 9256 O O . THR D 4 69 ? 154.960 170.895 146.595 1.00 125.21 69 THR D O 1
ATOM 9260 N N . GLY D 4 70 ? 154.074 171.539 148.551 1.00 124.08 70 GLY D N 1
ATOM 9261 C CA . GLY D 4 70 ? 152.793 170.920 148.311 1.00 120.82 70 GLY D CA 1
ATOM 9262 C C . GLY D 4 70 ? 152.454 169.738 149.199 1.00 121.04 70 GLY D C 1
ATOM 9263 O O . GLY D 4 70 ? 151.645 168.897 148.788 1.00 118.96 70 GLY D O 1
ATOM 9264 N N . LYS D 4 71 ? 153.040 169.646 150.393 1.00 124.14 71 LYS D N 1
ATOM 9265 C CA . LYS D 4 71 ? 152.746 168.527 151.282 1.00 122.90 71 LYS D CA 1
ATOM 9266 C C . LYS D 4 71 ? 151.372 168.679 151.923 1.00 119.26 71 LYS D C 1
ATOM 9267 O O . LYS D 4 71 ? 150.523 167.790 151.811 1.00 122.94 71 LYS D O 1
ATOM 9273 N N . THR D 4 72 ? 151.135 169.810 152.594 1.00 111.75 72 THR D N 1
ATOM 9274 C CA . THR D 4 72 ? 149.855 170.021 153.263 1.00 114.38 72 THR D CA 1
ATOM 9275 C C . THR D 4 72 ? 148.717 170.206 152.264 1.00 116.57 72 THR D C 1
ATOM 9276 O O . THR D 4 72 ? 147.560 169.908 152.582 1.00 114.27 72 THR D O 1
ATOM 9280 N N . SER D 4 73 ? 149.021 170.688 151.058 1.00 119.41 73 SER D N 1
ATOM 9281 C CA . SER D 4 73 ? 147.977 170.872 150.055 1.00 114.51 73 SER D CA 1
ATOM 9282 C C . SER D 4 73 ? 147.502 169.538 149.491 1.00 114.43 73 SER D C 1
ATOM 9283 O O . SER D 4 73 ? 146.298 169.332 149.302 1.00 116.61 73 SER D O 1
ATOM 9286 N N . THR D 4 74 ? 148.435 168.625 149.209 1.00 121.27 74 THR D N 1
ATOM 9287 C CA . THR D 4 74 ? 148.072 167.344 148.609 1.00 122.15 74 THR D CA 1
ATOM 9288 C C . THR D 4 74 ? 147.263 166.489 149.579 1.00 120.18 74 THR D C 1
ATOM 9289 O O . THR D 4 74 ? 146.253 165.884 149.197 1.00 123.38 74 THR D O 1
ATOM 9293 N N . ILE D 4 75 ? 147.683 166.441 150.847 1.00 115.74 75 ILE D N 1
ATOM 9294 C CA . ILE D 4 75 ? 147.000 165.604 151.831 1.00 115.25 75 ILE D CA 1
ATOM 9295 C C . ILE D 4 75 ? 145.585 166.110 152.083 1.00 118.30 75 ILE D C 1
ATOM 9296 O O . ILE D 4 75 ? 144.658 165.314 152.278 1.00 122.52 75 ILE D O 1
ATOM 9301 N N . LEU D 4 76 ? 145.387 167.430 152.068 1.00 121.33 76 LEU D N 1
ATOM 9302 C CA . LEU D 4 76 ? 144.046 167.984 152.205 1.00 121.28 76 LEU D CA 1
ATOM 9303 C C . LEU D 4 76 ? 143.203 167.741 150.960 1.00 120.40 76 LEU D C 1
ATOM 9304 O O . LEU D 4 76 ? 141.986 167.552 151.070 1.00 121.13 76 LEU D O 1
ATOM 9309 N N . ALA D 4 77 ? 143.824 167.752 149.778 1.00 122.91 77 ALA D N 1
ATOM 9310 C CA . ALA D 4 77 ? 143.096 167.433 148.554 1.00 124.35 77 ALA D CA 1
ATOM 9311 C C . ALA D 4 77 ? 142.604 165.991 148.570 1.00 127.46 77 ALA D C 1
ATOM 9312 O O . ALA D 4 77 ? 141.480 165.706 148.140 1.00 131.83 77 ALA D O 1
ATOM 9314 N N . LEU D 4 78 ? 143.439 165.065 149.049 1.00 120.18 78 LEU D N 1
ATOM 9315 C CA . LEU D 4 78 ? 142.976 163.702 149.289 1.00 116.81 78 LEU D CA 1
ATOM 9316 C C . LEU D 4 78 ? 141.876 163.681 150.340 1.00 117.70 78 LEU D C 1
ATOM 9317 O O . LEU D 4 78 ? 140.871 162.975 150.189 1.00 121.00 78 LEU D O 1
ATOM 9322 N N . THR D 4 79 ? 142.053 164.453 151.415 1.00 120.72 79 THR D N 1
ATOM 9323 C CA . THR D 4 79 ? 141.070 164.489 152.492 1.00 120.01 79 THR D CA 1
ATOM 9324 C C . THR D 4 79 ? 139.730 165.026 152.002 1.00 121.70 79 THR D C 1
ATOM 9325 O O . THR D 4 79 ? 138.671 164.492 152.355 1.00 122.17 79 THR D O 1
ATOM 9329 N N . LYS D 4 80 ? 139.758 166.073 151.172 1.00 131.31 80 LYS D N 1
ATOM 9330 C CA . LYS D 4 80 ? 138.521 166.650 150.657 1.00 130.69 80 LYS D CA 1
ATOM 9331 C C . LYS D 4 80 ? 137.762 165.659 149.782 1.00 130.62 80 LYS D C 1
ATOM 9332 O O . LYS D 4 80 ? 136.530 165.579 149.847 1.00 131.97 80 LYS D O 1
ATOM 9338 N N . GLU D 4 81 ? 138.479 164.899 148.951 1.00 134.37 81 GLU D N 1
ATOM 9339 C CA . GLU D 4 81 ? 137.823 163.922 148.090 1.00 135.38 81 GLU D CA 1
ATOM 9340 C C . GLU D 4 81 ? 137.290 162.726 148.868 1.00 135.98 81 GLU D C 1
ATOM 9341 O O . GLU D 4 81 ? 136.432 162.002 148.354 1.00 136.40 81 GLU D O 1
ATOM 9347 N N . LEU D 4 82 ? 137.774 162.503 150.090 1.00 138.09 82 LEU D N 1
ATOM 9348 C CA . LEU D 4 82 ? 137.316 161.362 150.877 1.00 138.27 82 LEU D CA 1
ATOM 9349 C C . LEU D 4 82 ? 136.007 161.670 151.597 1.00 139.73 82 LEU D C 1
ATOM 9350 O O . LEU D 4 82 ? 134.982 161.025 151.348 1.00 141.44 82 LEU D O 1
ATOM 9355 N N . TYR D 4 83 ? 136.024 162.652 152.496 1.00 150.77 83 TYR D N 1
ATOM 9356 C CA . TYR D 4 83 ? 134.871 162.979 153.319 1.00 150.67 83 TYR D CA 1
ATOM 9357 C C . TYR D 4 83 ? 134.204 164.251 152.799 1.00 151.01 83 TYR D C 1
ATOM 9358 O O . TYR D 4 83 ? 134.635 164.849 151.808 1.00 152.43 83 TYR D O 1
ATOM 9367 N N . GLY D 4 84 ? 133.162 164.697 153.500 1.00 156.21 84 GLY D N 1
ATOM 9368 C CA . GLY D 4 84 ? 132.494 165.936 153.180 1.00 157.86 84 GLY D CA 1
ATOM 9369 C C . GLY D 4 84 ? 133.215 167.130 153.765 1.00 157.06 84 GLY D C 1
ATOM 9370 O O . GLY D 4 84 ? 133.767 167.059 154.865 1.00 156.42 84 GLY D O 1
ATOM 9371 N N . PRO D 4 85 ? 133.233 168.250 153.030 1.00 158.17 85 PRO D N 1
ATOM 9372 C CA . PRO D 4 85 ? 133.915 169.453 153.540 1.00 159.07 85 PRO D CA 1
ATOM 9373 C C . PRO D 4 85 ? 133.417 169.894 154.903 1.00 159.42 85 PRO D C 1
ATOM 9374 O O . PRO D 4 85 ? 134.215 170.329 155.741 1.00 159.09 85 PRO D O 1
ATOM 9378 N N . ASP D 4 86 ? 132.109 169.793 155.147 1.00 163.51 86 ASP D N 1
ATOM 9379 C CA . ASP D 4 86 ? 131.589 170.062 156.481 1.00 164.27 86 ASP D CA 1
ATOM 9380 C C . ASP D 4 86 ? 132.066 169.008 157.473 1.00 164.03 86 ASP D C 1
ATOM 9381 O O . ASP D 4 86 ? 132.466 169.338 158.595 1.00 164.37 86 ASP D O 1
ATOM 9386 N N . LEU D 4 87 ? 132.036 167.734 157.075 1.00 166.48 87 LEU D N 1
ATOM 9387 C CA . LEU D 4 87 ? 132.476 166.656 157.951 1.00 167.34 87 LEU D CA 1
ATOM 9388 C C . LEU D 4 87 ? 133.992 166.534 158.028 1.00 167.65 87 LEU D C 1
ATOM 9389 O O . LEU D 4 87 ? 134.502 165.962 158.998 1.00 168.32 87 LEU D O 1
ATOM 9394 N N . MET D 4 88 ? 134.721 167.050 157.033 1.00 162.70 88 MET D N 1
ATOM 9395 C CA . MET D 4 88 ? 136.178 166.945 157.045 1.00 161.71 88 MET D CA 1
ATOM 9396 C C . MET D 4 88 ? 136.783 167.730 158.202 1.00 160.91 88 MET D C 1
ATOM 9397 O O . MET D 4 88 ? 137.721 167.261 158.857 1.00 160.82 88 MET D O 1
ATOM 9402 N N . LYS D 4 89 ? 136.253 168.925 158.475 1.00 162.05 89 LYS D N 1
ATOM 9403 C CA . LYS D 4 89 ? 136.799 169.746 159.550 1.00 163.05 89 LYS D CA 1
ATOM 9404 C C . LYS D 4 89 ? 136.530 169.137 160.921 1.00 163.03 89 LYS D C 1
ATOM 9405 O O . LYS D 4 89 ? 137.216 169.476 161.892 1.00 162.90 89 LYS D O 1
ATOM 9411 N N . SER D 4 90 ? 135.549 168.241 161.022 1.00 162.20 90 SER D N 1
ATOM 9412 C CA . SER D 4 90 ? 135.233 167.586 162.285 1.00 162.67 90 SER D CA 1
ATOM 9413 C C . SER D 4 90 ? 135.877 166.207 162.388 1.00 164.62 90 SER D C 1
ATOM 9414 O O . SER D 4 90 ? 136.503 165.886 163.403 1.00 164.19 90 SER D O 1
ATOM 9417 N N . ARG D 4 91 ? 135.721 165.380 161.350 1.00 166.60 91 ARG D N 1
ATOM 9418 C CA . ARG D 4 91 ? 136.312 164.045 161.367 1.00 164.60 91 ARG D CA 1
ATOM 9419 C C . ARG D 4 91 ? 137.834 164.108 161.380 1.00 164.66 91 ARG D C 1
ATOM 9420 O O . ARG D 4 91 ? 138.486 163.355 162.113 1.00 165.15 91 ARG D O 1
ATOM 9428 N N . ILE D 4 92 ? 138.416 164.995 160.581 1.00 162.34 92 ILE D N 1
ATOM 9429 C CA . ILE D 4 92 ? 139.866 165.162 160.519 1.00 162.18 92 ILE D CA 1
ATOM 9430 C C . ILE D 4 92 ? 140.196 166.360 161.403 1.00 161.73 92 ILE D C 1
ATOM 9431 O O . ILE D 4 92 ? 140.127 167.516 160.982 1.00 161.94 92 ILE D O 1
ATOM 9436 N N . LEU D 4 93 ? 140.549 166.077 162.653 1.00 169.47 93 LEU D N 1
ATOM 9437 C CA . LEU D 4 93 ? 141.022 167.108 163.571 1.00 171.09 93 LEU D CA 1
ATOM 9438 C C . LEU D 4 93 ? 142.527 167.233 163.380 1.00 171.32 93 LEU D C 1
ATOM 9439 O O . LEU D 4 93 ? 143.303 166.445 163.925 1.00 168.79 93 LEU D O 1
ATOM 9444 N N . GLU D 4 94 ? 142.944 168.229 162.599 1.00 170.50 94 GLU D N 1
ATOM 9445 C CA . GLU D 4 94 ? 144.354 168.401 162.251 1.00 169.78 94 GLU D CA 1
ATOM 9446 C C . GLU D 4 94 ? 145.091 168.929 163.477 1.00 170.53 94 GLU D C 1
ATOM 9447 O O . GLU D 4 94 ? 145.254 170.134 163.685 1.00 171.26 94 GLU D O 1
ATOM 9453 N N . LEU D 4 95 ? 145.535 167.995 164.315 1.00 173.30 95 LEU D N 1
ATOM 9454 C CA . LEU D 4 95 ? 146.310 168.358 165.492 1.00 172.95 95 LEU D CA 1
ATOM 9455 C C . LEU D 4 95 ? 147.714 168.768 165.072 1.00 171.68 95 LEU D C 1
ATOM 9456 O O . LEU D 4 95 ? 148.479 167.956 164.543 1.00 171.96 95 LEU D O 1
ATOM 9461 N N . ASN D 4 96 ? 148.048 170.031 165.304 1.00 171.15 96 ASN D N 1
ATOM 9462 C CA . ASN D 4 96 ? 149.320 170.593 164.879 1.00 172.07 96 ASN D CA 1
ATOM 9463 C C . ASN D 4 96 ? 150.387 170.339 165.933 1.00 171.92 96 ASN D C 1
ATOM 9464 O O . ASN D 4 96 ? 150.109 170.371 167.136 1.00 172.66 96 ASN D O 1
ATOM 9469 N N . ALA D 4 97 ? 151.613 170.080 165.472 1.00 168.63 97 ALA D N 1
ATOM 9470 C CA . ALA D 4 97 ? 152.749 170.032 166.383 1.00 168.94 97 ALA D CA 1
ATOM 9471 C C . ALA D 4 97 ? 153.019 171.390 167.013 1.00 169.88 97 ALA D C 1
ATOM 9472 O O . ALA D 4 97 ? 153.670 171.460 168.061 1.00 170.37 97 ALA D O 1
ATOM 9474 N N . SER D 4 98 ? 152.536 172.466 166.391 1.00 164.17 98 SER D N 1
ATOM 9475 C CA . SER D 4 98 ? 152.674 173.800 166.959 1.00 163.27 98 SER D CA 1
ATOM 9476 C C . SER D 4 98 ? 151.658 174.041 168.070 1.00 164.36 98 SER D C 1
ATOM 9477 O O . SER D 4 98 ? 152.007 174.546 169.143 1.00 163.97 98 SER D O 1
ATOM 9480 N N . ASP D 4 99 ? 150.395 173.684 167.829 1.00 168.94 99 ASP D N 1
ATOM 9481 C CA . ASP D 4 99 ? 149.346 173.965 168.804 1.00 168.63 99 ASP D CA 1
ATOM 9482 C C . ASP D 4 99 ? 149.418 173.020 169.997 1.00 168.52 99 ASP D C 1
ATOM 9483 O O . ASP D 4 99 ? 149.240 173.446 171.144 1.00 166.73 99 ASP D O 1
ATOM 9488 N N . GLU D 4 100 ? 149.675 171.738 169.751 1.00 179.24 100 GLU D N 1
ATOM 9489 C CA . GLU D 4 100 ? 149.588 170.717 170.782 1.00 178.63 100 GLU D CA 1
ATOM 9490 C C . GLU D 4 100 ? 150.883 169.919 170.847 1.00 178.70 100 GLU D C 1
ATOM 9491 O O . GLU D 4 100 ? 151.564 169.723 169.837 1.00 179.34 100 GLU D O 1
ATOM 9497 N N . ARG D 4 101 ? 151.214 169.461 172.053 1.00 176.80 101 ARG D N 1
ATOM 9498 C CA . ARG D 4 101 ? 152.414 168.670 172.284 1.00 177.18 101 ARG D CA 1
ATOM 9499 C C . ARG D 4 101 ? 152.112 167.190 172.088 1.00 177.15 101 ARG D C 1
ATOM 9500 O O . ARG D 4 101 ? 151.014 166.724 172.399 1.00 177.40 101 ARG D O 1
ATOM 9508 N N . GLY D 4 102 ? 153.108 166.455 171.584 1.00 177.35 102 GLY D N 1
ATOM 9509 C CA . GLY D 4 102 ? 152.872 165.082 171.160 1.00 176.35 102 GLY D CA 1
ATOM 9510 C C . GLY D 4 102 ? 152.459 164.157 172.289 1.00 176.30 102 GLY D C 1
ATOM 9511 O O . GLY D 4 102 ? 151.507 163.385 172.152 1.00 175.84 102 GLY D O 1
ATOM 9512 N N . ILE D 4 103 ? 153.167 164.216 173.420 1.00 179.32 103 ILE D N 1
ATOM 9513 C CA . ILE D 4 103 ? 152.851 163.344 174.548 1.00 180.42 103 ILE D CA 1
ATOM 9514 C C . ILE D 4 103 ? 152.095 164.062 175.656 1.00 179.55 103 ILE D C 1
ATOM 9515 O O . ILE D 4 103 ? 151.741 163.423 176.660 1.00 178.44 103 ILE D O 1
ATOM 9520 N N . SER D 4 104 ? 151.833 165.361 175.512 1.00 181.91 104 SER D N 1
ATOM 9521 C CA . SER D 4 104 ? 151.128 166.129 176.532 1.00 182.83 104 SER D CA 1
ATOM 9522 C C . SER D 4 104 ? 149.703 166.471 176.108 1.00 182.15 104 SER D C 1
ATOM 9523 O O . SER D 4 104 ? 148.749 166.181 176.836 1.00 180.89 104 SER D O 1
ATOM 9526 N N . ILE D 4 105 ? 149.541 167.084 174.941 1.00 182.91 105 ILE D N 1
ATOM 9527 C CA . ILE D 4 105 ? 148.237 167.542 174.472 1.00 182.57 105 ILE D CA 1
ATOM 9528 C C . ILE D 4 105 ? 147.704 166.667 173.345 1.00 182.53 105 ILE D C 1
ATOM 9529 O O . ILE D 4 105 ? 146.531 166.295 173.346 1.00 182.87 105 ILE D O 1
ATOM 9534 N N . VAL D 4 106 ? 148.550 166.336 172.365 1.00 181.80 106 VAL D N 1
ATOM 9535 C CA . VAL D 4 106 ? 148.136 165.413 171.309 1.00 182.22 106 VAL D CA 1
ATOM 9536 C C . VAL D 4 106 ? 147.820 164.046 171.901 1.00 182.25 106 VAL D C 1
ATOM 9537 O O . VAL D 4 106 ? 146.831 163.403 171.526 1.00 180.78 106 VAL D O 1
ATOM 9541 N N . ARG D 4 107 ? 148.644 163.590 172.847 1.00 186.02 107 ARG D N 1
ATOM 9542 C CA . ARG D 4 107 ? 148.388 162.319 173.516 1.00 186.06 107 ARG D CA 1
ATOM 9543 C C . ARG D 4 107 ? 147.053 162.344 174.249 1.00 186.22 107 ARG D C 1
ATOM 9544 O O . ARG D 4 107 ? 146.267 161.394 174.164 1.00 185.68 107 ARG D O 1
ATOM 9552 N N . GLU D 4 108 ? 146.778 163.432 174.971 1.00 188.03 108 GLU D N 1
ATOM 9553 C CA . GLU D 4 108 ? 145.528 163.530 175.718 1.00 187.49 108 GLU D CA 1
ATOM 9554 C C . GLU D 4 108 ? 144.335 163.704 174.785 1.00 187.02 108 GLU D C 1
ATOM 9555 O O . GLU D 4 108 ? 143.255 163.157 175.041 1.00 187.45 108 GLU D O 1
ATOM 9561 N N . LYS D 4 109 ? 144.506 164.461 173.699 1.00 181.27 109 LYS D N 1
ATOM 9562 C CA . LYS D 4 109 ? 143.382 164.726 172.807 1.00 181.16 109 LYS D CA 1
ATOM 9563 C C . LYS D 4 109 ? 143.041 163.509 171.956 1.00 180.76 109 LYS D C 1
ATOM 9564 O O . LYS D 4 109 ? 141.860 163.210 171.746 1.00 181.68 109 LYS D O 1
ATOM 9570 N N . VAL D 4 110 ? 144.057 162.797 171.458 1.00 183.76 110 VAL D N 1
ATOM 9571 C CA . VAL D 4 110 ? 143.813 161.675 170.552 1.00 184.83 110 VAL D CA 1
ATOM 9572 C C . VAL D 4 110 ? 143.034 160.572 171.259 1.00 185.27 110 VAL D C 1
ATOM 9573 O O . VAL D 4 110 ? 142.078 160.015 170.705 1.00 185.49 110 VAL D O 1
ATOM 9577 N N . LYS D 4 111 ? 143.419 160.245 172.496 1.00 181.46 111 LYS D N 1
ATOM 9578 C CA . LYS D 4 111 ? 142.691 159.218 173.234 1.00 181.33 111 LYS D CA 1
ATOM 9579 C C . LYS D 4 111 ? 141.274 159.668 173.565 1.00 181.95 111 LYS D C 1
ATOM 9580 O O . LYS D 4 111 ? 140.366 158.835 173.637 1.00 181.25 111 LYS D O 1
ATOM 9586 N N . ASN D 4 112 ? 141.063 160.969 173.774 1.00 183.91 112 ASN D N 1
ATOM 9587 C CA . ASN D 4 112 ? 139.708 161.478 173.960 1.00 182.66 112 ASN D CA 1
ATOM 9588 C C . ASN D 4 112 ? 138.954 161.536 172.636 1.00 182.07 112 ASN D C 1
ATOM 9589 O O . ASN D 4 112 ? 137.769 161.187 172.569 1.00 181.30 112 ASN D O 1
ATOM 9594 N N . PHE D 4 113 ? 139.626 161.984 171.572 1.00 181.24 113 PHE D N 1
ATOM 9595 C CA . PHE D 4 113 ? 138.964 162.143 170.279 1.00 180.52 113 PHE D CA 1
ATOM 9596 C C . PHE D 4 113 ? 138.544 160.801 169.692 1.00 179.82 113 PHE D C 1
ATOM 9597 O O . PHE D 4 113 ? 137.432 160.668 169.168 1.00 179.35 113 PHE D O 1
ATOM 9605 N N . ALA D 4 114 ? 139.418 159.796 169.764 1.00 182.19 114 ALA D N 1
ATOM 9606 C CA . ALA D 4 114 ? 139.110 158.514 169.139 1.00 182.09 114 ALA D CA 1
ATOM 9607 C C . ALA D 4 114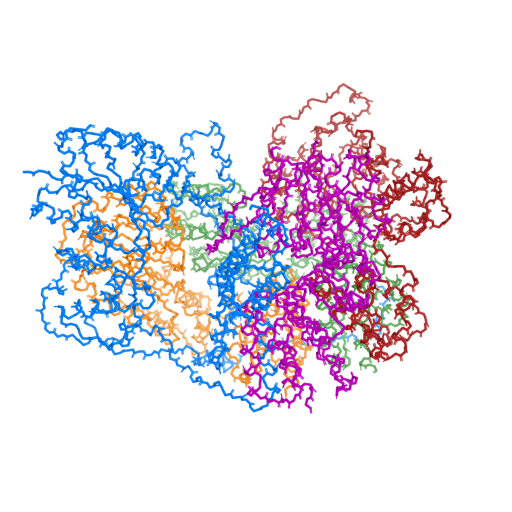 ? 138.161 157.683 169.995 1.00 183.00 114 ALA D C 1
ATOM 9608 O O . ALA D 4 114 ? 137.316 156.956 169.460 1.00 182.95 114 ALA D O 1
ATOM 9610 N N . ARG D 4 115 ? 138.287 157.764 171.325 1.00 187.23 115 ARG D N 1
ATOM 9611 C CA . ARG D 4 115 ? 137.324 157.087 172.189 1.00 187.50 115 ARG D CA 1
ATOM 9612 C C . ARG D 4 115 ? 135.937 157.693 172.033 1.00 188.35 115 ARG D C 1
ATOM 9613 O O . ARG D 4 115 ? 134.926 157.002 172.205 1.00 188.23 115 ARG D O 1
ATOM 9621 N N . LEU D 4 116 ? 135.872 158.989 171.728 1.00 186.54 116 LEU D N 1
ATOM 9622 C CA . LEU D 4 116 ? 134.619 159.621 171.341 1.00 185.58 116 LEU D CA 1
ATOM 9623 C C . LEU D 4 116 ? 134.079 158.925 170.100 1.00 185.80 116 LEU D C 1
ATOM 9624 O O . LEU D 4 116 ? 134.792 158.793 169.100 1.00 184.92 116 LEU D O 1
ATOM 9629 N N . THR D 4 117 ? 132.833 158.463 170.166 1.00 186.99 117 THR D N 1
ATOM 9630 C CA . THR D 4 117 ? 132.243 157.690 169.079 1.00 186.92 117 THR D CA 1
ATOM 9631 C C . THR D 4 117 ? 132.199 158.509 167.797 1.00 186.87 117 THR D C 1
ATOM 9632 O O . THR D 4 117 ? 131.825 159.685 167.812 1.00 186.67 117 THR D O 1
ATOM 9636 N N . VAL D 4 118 ? 132.607 157.881 166.690 1.00 184.22 118 VAL D N 1
ATOM 9637 C CA . VAL D 4 118 ? 132.651 158.568 165.406 1.00 184.16 118 VAL D CA 1
ATOM 9638 C C . VAL D 4 118 ? 131.245 158.979 165.007 1.00 184.07 118 VAL D C 1
ATOM 9639 O O . VAL D 4 118 ? 130.311 158.171 165.049 1.00 183.57 118 VAL D O 1
ATOM 9643 N N . SER D 4 119 ? 131.084 160.273 164.720 1.00 184.67 119 SER D N 1
ATOM 9644 C CA . SER D 4 119 ? 129.751 160.795 164.336 1.00 184.76 119 SER D CA 1
ATOM 9645 C C . SER D 4 119 ? 129.292 160.103 163.052 1.00 185.42 119 SER D C 1
ATOM 9646 O O . SER D 4 119 ? 130.141 159.866 162.170 1.00 185.51 119 SER D O 1
ATOM 9649 N N . LYS D 4 120 ? 127.996 159.803 162.951 1.00 179.00 120 LYS D N 1
ATOM 9650 C CA . LYS D 4 120 ? 127.462 159.105 161.752 1.00 178.12 120 LYS D CA 1
ATOM 9651 C C . LYS D 4 120 ? 127.781 159.929 160.499 1.00 177.75 120 LYS D C 1
ATOM 9652 O O . LYS D 4 120 ? 127.776 161.175 160.586 1.00 177.10 120 LYS D O 1
ATOM 9658 N N . PRO D 4 121 ? 128.047 159.296 159.337 1.00 177.10 121 PRO D N 1
ATOM 9659 C CA . PRO D 4 121 ? 128.274 160.034 158.101 1.00 177.98 121 PRO D CA 1
ATOM 9660 C C . PRO D 4 121 ? 127.051 160.897 157.777 1.00 179.15 121 PRO D C 1
ATOM 9661 O O . PRO D 4 121 ? 125.946 160.464 158.039 1.00 179.40 121 PRO D O 1
ATOM 9665 N N . SER D 4 122 ? 127.276 162.081 157.206 1.00 179.43 122 SER D N 1
ATOM 9666 C CA . SER D 4 122 ? 126.152 162.967 156.819 1.00 177.86 122 SER D CA 1
ATOM 9667 C C . SER D 4 122 ? 125.529 162.474 155.509 1.00 177.61 122 SER D C 1
ATOM 9668 O O . SER D 4 122 ? 126.081 161.540 154.904 1.00 178.00 122 SER D O 1
ATOM 9671 N N . LYS D 4 123 ? 124.416 163.080 155.096 1.00 178.66 123 LYS D N 1
ATOM 9672 C CA . LYS D 4 123 ? 123.708 162.622 153.872 1.00 180.01 123 LYS D CA 1
ATOM 9673 C C . LYS D 4 123 ? 124.570 162.881 152.632 1.00 179.75 123 LYS D C 1
ATOM 9674 O O . LYS D 4 123 ? 124.855 161.910 151.914 1.00 179.09 123 LYS D O 1
ATOM 9680 N N . HIS D 4 124 ? 124.937 164.140 152.372 1.00 174.82 124 HIS D N 1
ATOM 9681 C CA . HIS D 4 124 ? 125.708 164.452 151.171 1.00 174.14 124 HIS D CA 1
ATOM 9682 C C . HIS D 4 124 ? 126.922 163.544 151.006 1.00 175.73 124 HIS D C 1
ATOM 9683 O O . HIS D 4 124 ? 127.538 163.534 149.933 1.00 176.00 124 HIS D O 1
ATOM 9690 N N . ASP D 4 125 ? 127.283 162.784 152.042 1.00 176.01 125 ASP D N 1
ATOM 9691 C CA . ASP D 4 125 ? 128.329 161.777 151.890 1.00 175.14 125 ASP D CA 1
ATOM 9692 C C . ASP D 4 125 ? 127.849 160.599 151.052 1.00 173.89 125 ASP D C 1
ATOM 9693 O O . ASP D 4 125 ? 128.631 160.011 150.297 1.00 172.99 125 ASP D O 1
ATOM 9698 N N . LEU D 4 126 ? 126.570 160.246 151.166 1.00 176.59 126 LEU D N 1
ATOM 9699 C CA . LEU D 4 126 ? 126.057 159.022 150.558 1.00 176.50 126 LEU D CA 1
ATOM 9700 C C . LEU D 4 126 ? 126.167 159.070 149.038 1.00 177.74 126 LEU D C 1
ATOM 9701 O O . LEU D 4 126 ? 125.654 159.992 148.395 1.00 179.44 126 LEU D O 1
ATOM 9706 N N . GLU D 4 127 ? 126.851 158.073 148.473 1.00 174.15 127 GLU D N 1
ATOM 9707 C CA . GLU D 4 127 ? 127.054 157.840 147.044 1.00 175.13 127 GLU D CA 1
ATOM 9708 C C . GLU D 4 127 ? 127.841 158.940 146.346 1.00 174.76 127 GLU D C 1
ATOM 9709 O O . GLU D 4 127 ? 128.021 158.870 145.125 1.00 173.73 127 GLU D O 1
ATOM 9715 N N . ASN D 4 128 ? 128.321 159.947 147.068 1.00 173.78 128 ASN D N 1
ATOM 9716 C CA . ASN D 4 128 ? 129.215 160.943 146.498 1.00 173.23 128 ASN D CA 1
ATOM 9717 C C . ASN D 4 128 ? 130.589 160.934 147.139 1.00 172.72 128 ASN D C 1
ATOM 9718 O O . ASN D 4 128 ? 131.587 161.110 146.438 1.00 173.33 128 ASN D O 1
ATOM 9723 N N . TYR D 4 129 ? 130.655 160.688 148.442 1.00 161.03 129 TYR D N 1
ATOM 9724 C CA . TYR D 4 129 ? 131.891 160.737 149.220 1.00 159.76 129 TYR D CA 1
ATOM 9725 C C . TYR D 4 129 ? 132.029 159.427 149.984 1.00 159.28 129 TYR D C 1
ATOM 9726 O O . TYR D 4 129 ? 131.157 159.116 150.821 1.00 159.79 129 TYR D O 1
ATOM 9735 N N . PRO D 4 130 ? 133.078 158.634 149.732 1.00 149.74 130 PRO D N 1
ATOM 9736 C CA . PRO D 4 130 ? 133.146 157.285 150.332 1.00 150.82 130 PRO D CA 1
ATOM 9737 C C . PRO D 4 130 ? 133.056 157.271 151.849 1.00 151.11 130 PRO D C 1
ATOM 9738 O O . PRO D 4 130 ? 132.317 156.451 152.410 1.00 150.45 130 PRO D O 1
ATOM 9742 N N . CYS D 4 131 ? 133.757 158.208 152.486 1.00 154.39 131 CYS D N 1
ATOM 9743 C CA . CYS D 4 131 ? 133.746 158.328 153.970 1.00 154.04 131 CYS D CA 1
ATOM 9744 C C . CYS D 4 131 ? 134.189 157.023 154.639 1.00 154.15 131 CYS D C 1
ATOM 9745 O O . CYS D 4 131 ? 133.391 156.457 155.404 1.00 155.36 131 CYS D O 1
ATOM 9748 N N . PRO D 4 132 ? 135.423 156.527 154.407 1.00 153.22 132 PRO D N 1
ATOM 9749 C CA . PRO D 4 132 ? 135.921 155.365 155.136 1.00 154.46 132 PRO D CA 1
ATOM 9750 C C . PRO D 4 132 ? 135.922 155.750 156.616 1.00 155.68 132 PRO D C 1
ATOM 9751 O O . PRO D 4 132 ? 136.591 156.695 156.952 1.00 156.08 132 PRO D O 1
ATOM 9755 N N . PRO D 4 133 ? 135.251 155.006 157.519 1.00 160.92 133 PRO D N 1
ATOM 9756 C CA . PRO D 4 133 ? 135.100 155.432 158.926 1.00 160.49 133 PRO D CA 1
ATOM 9757 C C . PRO D 4 133 ? 136.359 155.819 159.722 1.00 161.78 133 PRO D C 1
ATOM 9758 O O . PRO D 4 133 ? 136.197 156.517 160.703 1.00 160.65 133 PRO D O 1
ATOM 9762 N N . TYR D 4 134 ? 137.552 155.360 159.333 1.00 162.15 134 TYR D N 1
ATOM 9763 C CA . TYR D 4 134 ? 138.742 155.658 160.180 1.00 160.94 134 TYR D CA 1
ATOM 9764 C C . TYR D 4 134 ? 139.052 157.158 160.136 1.00 160.70 134 TYR D C 1
ATOM 9765 O O . TYR D 4 134 ? 138.909 157.771 159.071 1.00 160.88 134 TYR D O 1
ATOM 9774 N N . LYS D 4 135 ? 139.470 157.722 161.271 1.00 167.50 135 LYS D N 1
ATOM 9775 C CA . LYS D 4 135 ? 139.775 159.177 161.349 1.00 167.81 135 LYS D CA 1
ATOM 9776 C C . LYS D 4 135 ? 141.234 159.436 160.963 1.00 167.27 135 LYS D C 1
ATOM 9777 O O . LYS D 4 135 ? 142.120 158.723 161.476 1.00 167.18 135 LYS D O 1
ATOM 9783 N N . ILE D 4 136 ? 141.464 160.408 160.078 1.00 160.49 136 ILE D N 1
ATOM 9784 C CA . ILE D 4 136 ? 142.826 160.779 159.714 1.00 160.53 136 ILE D CA 1
ATOM 9785 C C . ILE D 4 136 ? 143.279 161.884 160.657 1.00 160.54 136 ILE D C 1
ATOM 9786 O O . ILE D 4 136 ? 142.627 162.931 160.757 1.00 160.93 136 ILE D O 1
ATOM 9791 N N . ILE D 4 137 ? 144.385 161.653 161.354 1.00 162.60 137 ILE D N 1
ATOM 9792 C CA . ILE D 4 137 ? 144.947 162.634 162.281 1.00 162.48 137 ILE D CA 1
ATOM 9793 C C . ILE D 4 137 ? 146.144 163.253 161.567 1.00 162.99 137 ILE D C 1
ATOM 9794 O O . ILE D 4 137 ? 147.227 162.669 161.493 1.00 163.51 137 ILE D O 1
ATOM 9799 N N . ILE D 4 138 ? 145.944 164.457 161.034 1.00 164.71 138 ILE D N 1
ATOM 9800 C CA . ILE D 4 138 ? 146.992 165.127 160.274 1.00 165.47 138 ILE D CA 1
ATOM 9801 C C . ILE D 4 138 ? 147.947 165.826 161.231 1.00 164.00 138 ILE D C 1
ATOM 9802 O O . ILE D 4 138 ? 147.527 166.610 162.092 1.00 164.53 138 ILE D O 1
ATOM 9807 N N . LEU D 4 139 ? 149.241 165.543 161.085 1.00 160.07 139 LEU D N 1
ATOM 9808 C CA . LEU D 4 139 ? 150.291 166.172 161.887 1.00 161.64 139 LEU D CA 1
ATOM 9809 C C . LEU D 4 139 ? 151.410 166.602 160.943 1.00 161.89 139 LEU D C 1
ATOM 9810 O O . LEU D 4 139 ? 152.331 165.829 160.665 1.00 160.54 139 LEU D O 1
ATOM 9815 N N . ASP D 4 140 ? 151.327 167.835 160.450 1.00 162.78 140 ASP D N 1
ATOM 9816 C CA . ASP D 4 140 ? 152.382 168.373 159.602 1.00 162.44 140 ASP D CA 1
ATOM 9817 C C . ASP D 4 140 ? 153.592 168.732 160.454 1.00 162.19 140 ASP D C 1
ATOM 9818 O O . ASP D 4 140 ? 153.480 169.504 161.411 1.00 163.25 140 ASP D O 1
ATOM 9823 N N . GLU D 4 141 ? 154.749 168.172 160.094 1.00 165.80 141 GLU D N 1
ATOM 9824 C CA . GLU D 4 141 ? 155.998 168.358 160.835 1.00 167.48 141 GLU D CA 1
ATOM 9825 C C . GLU D 4 141 ? 155.821 167.983 162.306 1.00 168.59 141 GLU D C 1
ATOM 9826 O O . GLU D 4 141 ? 156.092 168.770 163.215 1.00 168.33 141 GLU D O 1
ATOM 9832 N N . ALA D 4 142 ? 155.350 166.753 162.531 1.00 176.13 142 ALA D N 1
ATOM 9833 C CA . ALA D 4 142 ? 155.076 166.286 163.886 1.00 176.09 142 ALA D CA 1
ATOM 9834 C C . ALA D 4 142 ? 156.336 166.165 164.730 1.00 176.26 142 ALA D C 1
ATOM 9835 O O . ALA D 4 142 ? 156.244 166.163 165.961 1.00 175.94 142 ALA D O 1
ATOM 9837 N N . ASP D 4 143 ? 157.508 166.059 164.102 1.00 175.54 143 ASP D N 1
ATOM 9838 C CA . ASP D 4 143 ? 158.757 165.999 164.850 1.00 175.31 143 ASP D CA 1
ATOM 9839 C C . ASP D 4 143 ? 159.149 167.341 165.453 1.00 174.11 143 ASP D C 1
ATOM 9840 O O . ASP D 4 143 ? 160.049 167.380 166.299 1.00 172.70 143 ASP D O 1
ATOM 9845 N N . SER D 4 144 ? 158.502 168.434 165.043 1.00 172.38 144 SER D N 1
ATOM 9846 C CA . SER D 4 144 ? 158.832 169.770 165.538 1.00 172.93 144 SER D CA 1
ATOM 9847 C C . SER D 4 144 ? 158.008 170.052 166.791 1.00 172.01 144 SER D C 1
ATOM 9848 O O . SER D 4 144 ? 156.967 170.712 166.762 1.00 170.02 144 SER D O 1
ATOM 9851 N N . MET D 4 145 ? 158.494 169.535 167.916 1.00 179.25 145 MET D N 1
ATOM 9852 C CA . MET D 4 145 ? 157.872 169.773 169.212 1.00 178.04 145 MET D CA 1
ATOM 9853 C C . MET D 4 145 ? 158.962 169.747 170.278 1.00 179.59 145 MET D C 1
ATOM 9854 O O . MET D 4 145 ? 160.156 169.695 169.969 1.00 178.11 145 MET D O 1
ATOM 9859 N N . THR D 4 146 ? 158.546 169.785 171.542 1.00 177.74 146 THR D N 1
ATOM 9860 C CA . THR D 4 146 ? 159.465 169.765 172.671 1.00 176.26 146 THR D CA 1
ATOM 9861 C C . THR D 4 146 ? 159.677 168.365 173.234 1.00 174.58 146 THR D C 1
ATOM 9862 O O . THR D 4 146 ? 160.398 168.211 174.225 1.00 173.83 146 THR D O 1
ATOM 9866 N N . ALA D 4 147 ? 159.069 167.347 172.630 1.00 178.10 147 ALA D N 1
ATOM 9867 C CA . ALA D 4 147 ? 159.198 165.981 173.120 1.00 178.88 147 ALA D CA 1
ATOM 9868 C C . ALA D 4 147 ? 158.959 165.012 171.974 1.00 179.37 147 ALA D C 1
ATOM 9869 O O . ALA D 4 147 ? 158.141 165.283 171.090 1.00 179.59 147 ALA D O 1
ATOM 9871 N N . ASP D 4 148 ? 159.666 163.884 171.997 1.00 173.36 148 ASP D N 1
ATOM 9872 C CA . ASP D 4 148 ? 159.564 162.866 170.958 1.00 173.40 148 ASP D CA 1
ATOM 9873 C C . ASP D 4 148 ? 158.728 161.707 171.490 1.00 174.14 148 ASP D C 1
ATOM 9874 O O . ASP D 4 148 ? 159.077 161.095 172.505 1.00 173.28 148 ASP D O 1
ATOM 9879 N N . ALA D 4 149 ? 157.628 161.407 170.803 1.00 175.24 149 ALA D N 1
ATOM 9880 C CA . ALA D 4 149 ? 156.753 160.296 171.174 1.00 173.37 149 ALA D CA 1
ATOM 9881 C C . ALA D 4 149 ? 157.328 159.020 170.575 1.00 173.89 149 ALA D C 1
ATOM 9882 O O . ALA D 4 149 ? 157.032 158.651 169.437 1.00 173.34 149 ALA D O 1
ATOM 9884 N N . GLN D 4 150 ? 158.175 158.341 171.354 1.00 173.74 150 GLN D N 1
ATOM 9885 C CA . GLN D 4 150 ? 158.812 157.122 170.866 1.00 173.49 150 GLN D CA 1
ATOM 9886 C C . GLN D 4 150 ? 157.792 156.016 170.626 1.00 173.75 150 GLN D C 1
ATOM 9887 O O . GLN D 4 150 ? 157.844 155.325 169.601 1.00 173.19 150 GLN D O 1
ATOM 9893 N N . SER D 4 151 ? 156.856 155.832 171.556 1.00 174.75 151 SER D N 1
ATOM 9894 C CA . SER D 4 151 ? 155.816 154.826 171.388 1.00 174.53 151 SER D CA 1
ATOM 9895 C C . SER D 4 151 ? 154.425 155.294 171.785 1.00 174.82 151 SER D C 1
ATOM 9896 O O . SER D 4 151 ? 153.466 154.559 171.533 1.00 174.78 151 SER D O 1
ATOM 9899 N N . ALA D 4 152 ? 154.275 156.471 172.400 1.00 172.18 152 ALA D N 1
ATOM 9900 C CA . ALA D 4 152 ? 152.950 156.946 172.789 1.00 170.69 152 ALA D CA 1
ATOM 9901 C C . ALA D 4 152 ? 152.066 157.166 171.567 1.00 171.61 152 ALA D C 1
ATOM 9902 O O . ALA D 4 152 ? 150.890 156.783 171.559 1.00 172.76 152 ALA D O 1
ATOM 9904 N N . LEU D 4 153 ? 152.617 157.785 170.522 1.00 170.63 153 LEU D N 1
ATOM 9905 C CA . LEU D 4 153 ? 151.888 157.882 169.264 1.00 171.18 153 LEU D CA 1
ATOM 9906 C C . LEU D 4 153 ? 151.786 156.526 168.579 1.00 170.46 153 LEU D C 1
ATOM 9907 O O . LEU D 4 153 ? 150.800 156.255 167.887 1.00 170.55 153 LEU D O 1
ATOM 9912 N N . ARG D 4 154 ? 152.795 155.670 168.753 1.00 166.52 154 ARG D N 1
ATOM 9913 C CA . ARG D 4 154 ? 152.739 154.325 168.189 1.00 166.94 154 ARG D CA 1
ATOM 9914 C C . ARG D 4 154 ? 151.667 153.481 168.872 1.00 168.10 154 ARG D C 1
ATOM 9915 O O . ARG D 4 154 ? 150.977 152.694 168.213 1.00 168.18 154 ARG D O 1
ATOM 9923 N N . ARG D 4 155 ? 151.510 153.636 170.190 1.00 169.22 155 ARG D N 1
ATOM 9924 C CA . ARG D 4 155 ? 150.586 152.786 170.937 1.00 168.48 155 ARG D CA 1
ATOM 9925 C C . ARG D 4 155 ? 149.140 153.006 170.510 1.00 167.65 155 ARG D C 1
ATOM 9926 O O . ARG D 4 155 ? 148.361 152.049 170.424 1.00 164.88 155 ARG D O 1
ATOM 9934 N N . THR D 4 156 ? 148.756 154.258 170.247 1.00 172.99 156 THR D N 1
ATOM 9935 C CA . THR D 4 156 ? 147.370 154.528 169.882 1.00 172.16 156 THR D CA 1
ATOM 9936 C C . THR D 4 156 ? 147.011 153.979 168.507 1.00 171.68 156 THR D C 1
ATOM 9937 O O . THR D 4 156 ? 145.823 153.824 168.213 1.00 171.41 156 THR D O 1
ATOM 9941 N N . MET D 4 157 ? 147.998 153.682 167.657 1.00 170.51 157 MET D N 1
ATOM 9942 C CA . MET D 4 157 ? 147.687 152.972 166.421 1.00 170.00 157 MET D CA 1
ATOM 9943 C C . MET D 4 157 ? 147.360 151.510 166.690 1.00 169.39 157 MET D C 1
ATOM 9944 O O . MET D 4 157 ? 146.536 150.922 165.982 1.00 170.06 157 MET D O 1
ATOM 9949 N N . GLU D 4 158 ? 147.996 150.906 167.697 1.00 175.57 158 GLU D N 1
ATOM 9950 C CA . GLU D 4 158 ? 147.680 149.525 168.046 1.00 177.59 158 GLU D CA 1
ATOM 9951 C C . GLU D 4 158 ? 146.285 149.410 168.646 1.00 178.50 158 GLU D C 1
ATOM 9952 O O . GLU D 4 158 ? 145.507 148.530 168.259 1.00 178.20 158 GLU D O 1
ATOM 9958 N N . THR D 4 159 ? 145.952 150.287 169.592 1.00 179.14 159 THR D N 1
ATOM 9959 C CA . THR D 4 159 ? 144.642 150.252 170.228 1.00 178.91 159 THR D CA 1
ATOM 9960 C C . THR D 4 159 ? 143.527 150.743 169.315 1.00 178.16 159 THR D C 1
ATOM 9961 O O . THR D 4 159 ? 142.426 150.183 169.348 1.00 177.80 159 THR D O 1
ATOM 9965 N N . TYR D 4 160 ? 143.786 151.769 168.509 1.00 178.81 160 TYR D N 1
ATOM 9966 C CA . TYR D 4 160 ? 142.769 152.466 167.729 1.00 178.71 160 TYR D CA 1
ATOM 9967 C C . TYR D 4 160 ? 143.042 152.321 166.238 1.00 179.07 160 TYR D C 1
ATOM 9968 O O . TYR D 4 160 ? 142.917 153.278 165.469 1.00 178.58 160 TYR D O 1
ATOM 9977 N N . SER D 4 161 ? 143.427 151.116 165.808 1.00 179.29 161 SER D N 1
ATOM 9978 C CA . SER D 4 161 ? 143.696 150.886 164.391 1.00 179.11 161 SER D CA 1
ATOM 9979 C C . SER D 4 161 ? 142.435 151.026 163.550 1.00 179.35 161 SER D C 1
ATOM 9980 O O . SER D 4 161 ? 142.512 151.388 162.370 1.00 178.42 161 SER D O 1
ATOM 9983 N N . GLY D 4 162 ? 141.270 150.747 164.136 1.00 176.39 162 GLY D N 1
ATOM 9984 C CA . GLY D 4 162 ? 140.026 150.855 163.399 1.00 175.42 162 GLY D CA 1
ATOM 9985 C C . GLY D 4 162 ? 139.592 152.277 163.120 1.00 175.37 162 GLY D C 1
ATOM 9986 O O . GLY D 4 162 ? 138.758 152.494 162.235 1.00 174.52 162 GLY D O 1
ATOM 9987 N N . VAL D 4 163 ? 140.129 153.251 163.856 1.00 176.24 163 VAL D N 1
ATOM 9988 C CA . VAL D 4 163 ? 139.749 154.644 163.647 1.00 175.88 163 VAL D CA 1
ATOM 9989 C C . VAL D 4 163 ? 140.962 155.523 163.343 1.00 176.18 163 VAL D C 1
ATOM 9990 O O . VAL D 4 163 ? 140.937 156.304 162.387 1.00 175.71 163 VAL D O 1
ATOM 9994 N N . THR D 4 164 ? 142.041 155.383 164.112 1.00 173.88 164 THR D N 1
ATOM 9995 C CA . THR D 4 164 ? 143.112 156.372 164.076 1.00 173.02 164 THR D CA 1
ATOM 9996 C C . THR D 4 164 ? 144.091 156.090 162.941 1.00 172.41 164 THR D C 1
ATOM 9997 O O . THR D 4 164 ? 144.562 154.960 162.776 1.00 172.57 164 THR D O 1
ATOM 10001 N N . ARG D 4 165 ? 144.394 157.126 162.159 1.00 161.43 165 ARG D N 1
ATOM 10002 C CA . ARG D 4 165 ? 145.410 157.072 161.118 1.00 161.54 165 ARG D CA 1
ATOM 10003 C C . ARG D 4 165 ? 146.323 158.281 161.258 1.00 161.85 165 ARG D C 1
ATOM 10004 O O . ARG D 4 165 ? 145.866 159.377 161.596 1.00 162.60 165 ARG D O 1
ATOM 10012 N N . PHE D 4 166 ? 147.612 158.080 160.997 1.00 165.30 166 PHE D N 1
ATOM 10013 C CA . PHE D 4 166 ? 148.636 159.103 161.214 1.00 165.69 166 PHE D CA 1
ATOM 10014 C C . PHE D 4 166 ? 149.236 159.509 159.870 1.00 164.69 166 PHE D C 1
ATOM 10015 O O . PHE D 4 166 ? 150.247 158.960 159.432 1.00 164.50 166 PHE D O 1
ATOM 10023 N N . CYS D 4 167 ? 148.618 160.497 159.226 1.00 160.07 167 CYS D N 1
ATOM 10024 C CA . CYS D 4 167 ? 149.128 161.016 157.958 1.00 160.12 167 CYS D CA 1
ATOM 10025 C C . CYS D 4 167 ? 150.116 162.149 158.247 1.00 159.50 167 CYS D C 1
ATOM 10026 O O . CYS D 4 167 ? 149.850 163.335 158.039 1.00 160.20 167 CYS D O 1
ATOM 10029 N N . LEU D 4 168 ? 151.284 161.748 158.743 1.00 154.94 168 LEU D N 1
ATOM 10030 C CA . LEU D 4 168 ? 152.311 162.678 159.181 1.00 156.62 168 LEU D CA 1
ATOM 10031 C C . LEU D 4 168 ? 153.085 163.238 157.988 1.00 156.27 168 LEU D C 1
ATOM 10032 O O . LEU D 4 168 ? 152.974 162.762 156.855 1.00 155.69 168 LEU D O 1
ATOM 10037 N N . ILE D 4 169 ? 153.883 164.269 158.261 1.00 151.59 169 ILE D N 1
ATOM 10038 C CA . ILE D 4 169 ? 154.652 164.970 157.238 1.00 149.54 169 ILE D CA 1
ATOM 10039 C C . ILE D 4 169 ? 156.060 165.209 157.769 1.00 150.02 169 ILE D C 1
ATOM 10040 O O . ILE D 4 169 ? 156.230 165.671 158.902 1.00 151.36 169 ILE D O 1
ATOM 10045 N N . CYS D 4 170 ? 157.068 164.892 156.954 1.00 142.85 170 CYS D N 1
ATOM 10046 C CA . CYS D 4 170 ? 158.455 165.160 157.314 1.00 142.52 170 CYS D CA 1
ATOM 10047 C C . CYS D 4 170 ? 159.136 165.982 156.225 1.00 141.55 170 CYS D C 1
ATOM 10048 O O . CYS D 4 170 ? 158.471 166.466 155.303 1.00 141.37 170 CYS D O 1
ATOM 10051 N N . ASN D 4 171 ? 160.454 166.157 156.320 1.00 135.99 171 ASN D N 1
ATOM 10052 C CA . ASN D 4 171 ? 161.154 167.046 155.399 1.00 135.67 171 ASN D CA 1
ATOM 10053 C C . ASN D 4 171 ? 162.247 166.323 154.620 1.00 135.89 171 ASN D C 1
ATOM 10054 O O . ASN D 4 171 ? 162.407 166.551 153.416 1.00 133.14 171 ASN D O 1
ATOM 10059 N N . TYR D 4 172 ? 163.004 165.457 155.287 1.00 130.83 172 TYR D N 1
ATOM 10060 C CA . TYR D 4 172 ? 164.141 164.790 154.664 1.00 127.34 172 TYR D CA 1
ATOM 10061 C C . TYR D 4 172 ? 164.050 163.297 154.960 1.00 130.00 172 TYR D C 1
ATOM 10062 O O . TYR D 4 172 ? 163.064 162.811 155.522 1.00 128.34 172 TYR D O 1
ATOM 10071 N N . VAL D 4 173 ? 165.098 162.563 154.573 1.00 131.68 173 VAL D N 1
ATOM 10072 C CA . VAL D 4 173 ? 165.169 161.132 154.861 1.00 131.33 173 VAL D CA 1
ATOM 10073 C C . VAL D 4 173 ? 165.678 160.842 156.261 1.00 129.71 173 VAL D C 1
ATOM 10074 O O . VAL D 4 173 ? 165.681 159.677 156.679 1.00 128.57 173 VAL D O 1
ATOM 10078 N N . THR D 4 174 ? 166.112 161.864 156.999 1.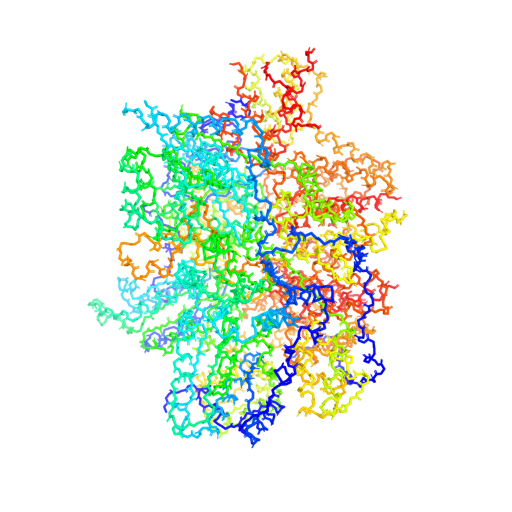00 133.66 174 THR D N 1
ATOM 10079 C CA . THR D 4 174 ? 166.591 161.689 158.369 1.00 133.08 174 THR D CA 1
ATOM 10080 C C . THR D 4 174 ? 165.383 161.446 159.269 1.00 132.37 174 THR D C 1
ATOM 10081 O O . THR D 4 174 ? 164.845 162.351 159.912 1.00 133.49 174 THR D O 1
ATOM 10085 N N . ARG D 4 175 ? 164.949 160.189 159.303 1.00 132.63 175 ARG D N 1
ATOM 10086 C CA . ARG D 4 175 ? 163.802 159.802 160.107 1.00 134.59 175 ARG D CA 1
ATOM 10087 C C . ARG D 4 175 ? 164.117 159.930 161.594 1.00 136.38 175 ARG D C 1
ATOM 10088 O O . ARG D 4 175 ? 165.271 159.853 162.024 1.00 139.09 175 ARG D O 1
ATOM 10096 N N . ILE D 4 176 ? 163.042 160.030 162.381 1.00 144.35 176 ILE D N 1
ATOM 10097 C CA . ILE D 4 176 ? 163.194 160.096 163.860 1.00 146.50 176 ILE D CA 1
ATOM 10098 C C . ILE D 4 176 ? 163.314 158.667 164.401 1.00 147.35 176 ILE D C 1
ATOM 10099 O O . ILE D 4 176 ? 164.263 158.421 165.167 1.00 148.56 176 ILE D O 1
ATOM 10104 N N . ILE D 4 177 ? 162.398 157.765 164.020 1.00 145.90 177 ILE D N 1
ATOM 10105 C CA . ILE D 4 177 ? 162.403 156.367 164.560 1.00 146.83 177 ILE D CA 1
ATOM 10106 C C . ILE D 4 177 ? 161.864 155.394 163.504 1.00 146.37 177 ILE D C 1
ATOM 10107 O O . ILE D 4 177 ? 160.899 155.762 162.815 1.00 145.35 177 ILE D O 1
ATOM 10112 N N . ASP D 4 178 ? 162.461 154.203 163.384 1.00 137.33 178 ASP D N 1
ATOM 10113 C CA . ASP D 4 178 ? 161.949 153.165 162.444 1.00 135.59 178 ASP D CA 1
ATOM 10114 C C . ASP D 4 178 ? 160.647 152.573 162.989 1.00 137.54 178 ASP D C 1
ATOM 10115 O O . ASP D 4 178 ? 159.691 152.470 162.207 1.00 138.67 178 ASP D O 1
ATOM 10120 N N . PRO D 4 179 ? 160.554 152.159 164.275 1.00 148.52 179 PRO D N 1
ATOM 10121 C CA . PRO D 4 179 ? 159.281 151.705 164.848 1.00 149.08 179 PRO D CA 1
ATOM 10122 C C . PRO D 4 179 ? 158.267 152.849 164.737 1.00 148.68 179 PRO D C 1
ATOM 10123 O O . PRO D 4 179 ? 158.718 153.980 164.704 1.00 147.28 179 PRO D O 1
ATOM 10127 N N . LEU D 4 180 ? 156.965 152.543 164.673 1.00 152.63 180 LEU D N 1
ATOM 10128 C CA . LEU D 4 180 ? 155.919 153.589 164.474 1.00 152.15 180 LEU D CA 1
ATOM 10129 C C . LEU D 4 180 ? 155.980 154.074 163.019 1.00 152.44 180 LEU D C 1
ATOM 10130 O O . LEU D 4 180 ? 154.954 153.963 162.325 1.00 152.21 180 LEU D O 1
ATOM 10135 N N . ALA D 4 181 ? 157.134 154.576 162.571 1.00 147.07 181 ALA D N 1
ATOM 10136 C CA . ALA D 4 181 ? 157.301 154.971 161.154 1.00 146.32 181 ALA D CA 1
ATOM 10137 C C . ALA D 4 181 ? 157.756 153.744 160.363 1.00 147.42 181 ALA D C 1
ATOM 10138 O O . ALA D 4 181 ? 158.882 153.781 159.833 1.00 144.96 181 ALA D O 1
ATOM 10140 N N . SER D 4 182 ? 156.917 152.706 160.281 1.00 152.20 182 SER D N 1
ATOM 10141 C CA . SER D 4 182 ? 157.346 151.441 159.625 1.00 151.90 182 SER D CA 1
ATOM 10142 C C . SER D 4 182 ? 156.513 151.143 158.376 1.00 151.48 182 SER D C 1
ATOM 10143 O O . SER D 4 182 ? 157.065 151.244 157.264 1.00 150.10 182 SER D O 1
ATOM 10146 N N . ARG D 4 183 ? 155.247 150.769 158.557 1.00 158.40 183 ARG D N 1
ATOM 10147 C CA . ARG D 4 183 ? 154.381 150.395 157.439 1.00 159.51 183 ARG D CA 1
ATOM 10148 C C . ARG D 4 183 ? 153.931 151.624 156.655 1.00 159.56 183 ARG D C 1
ATOM 10149 O O . ARG D 4 183 ? 152.742 151.849 156.432 1.00 158.79 183 ARG D O 1
ATOM 10157 N N . CYS D 4 184 ? 154.898 152.432 156.229 1.00 152.63 184 CYS D N 1
ATOM 10158 C CA . CYS D 4 184 ? 154.637 153.694 155.552 1.00 151.43 184 CYS D CA 1
ATOM 10159 C C . CYS D 4 184 ? 155.233 153.660 154.153 1.00 153.24 184 CYS D C 1
ATOM 10160 O O . CYS D 4 184 ? 156.389 153.262 153.974 1.00 153.91 184 CYS D O 1
ATOM 10163 N N . SER D 4 185 ? 154.443 154.080 153.167 1.00 145.63 185 SER D N 1
ATOM 10164 C CA . SER D 4 185 ? 154.893 154.188 151.780 1.00 144.71 185 SER D CA 1
ATOM 10165 C C . SER D 4 185 ? 155.088 155.670 151.480 1.00 142.64 185 SER D C 1
ATOM 10166 O O . SER D 4 185 ? 154.156 156.373 151.087 1.00 140.39 185 SER D O 1
ATOM 10169 N N . LYS D 4 186 ? 156.315 156.147 151.674 1.00 146.53 186 LYS D N 1
ATOM 10170 C CA . LYS D 4 186 ? 156.606 157.559 151.475 1.00 145.73 186 LYS D CA 1
ATOM 10171 C C . LYS D 4 186 ? 156.584 157.912 149.993 1.00 146.25 186 LYS D C 1
ATOM 10172 O O . LYS D 4 186 ? 156.826 157.070 149.124 1.00 145.62 186 LYS D O 1
ATOM 10178 N N . PHE D 4 187 ? 156.290 159.178 149.710 1.00 137.61 187 PHE D N 1
ATOM 10179 C CA . PHE D 4 187 ? 156.286 159.708 148.354 1.00 136.25 187 PHE D CA 1
ATOM 10180 C C . PHE D 4 187 ? 157.320 160.819 148.256 1.00 136.05 187 PHE D C 1
ATOM 10181 O O . PHE D 4 187 ? 157.325 161.744 149.076 1.00 134.73 187 PHE D O 1
ATOM 10189 N N . ARG D 4 188 ? 158.191 160.725 147.254 1.00 127.07 188 ARG D N 1
ATOM 10190 C CA . ARG D 4 188 ? 159.292 161.671 147.081 1.00 125.19 188 ARG D CA 1
ATOM 10191 C C . ARG D 4 188 ? 158.758 162.937 146.426 1.00 126.65 188 ARG D C 1
ATOM 10192 O O . ARG D 4 188 ? 158.738 163.053 145.199 1.00 125.97 188 ARG D O 1
ATOM 10200 N N . PHE D 4 189 ? 158.344 163.902 147.245 1.00 132.72 189 PHE D N 1
ATOM 10201 C CA . PHE D 4 189 ? 157.760 165.144 146.740 1.00 130.68 189 PHE D CA 1
ATOM 10202 C C . PHE D 4 189 ? 158.871 165.974 146.111 1.00 131.05 189 PHE D C 1
ATOM 10203 O O . PHE D 4 189 ? 159.579 166.725 146.784 1.00 131.54 189 PHE D O 1
ATOM 10211 N N . LYS D 4 190 ? 159.026 165.826 144.798 1.00 126.53 190 LYS D N 1
ATOM 10212 C CA . LYS D 4 190 ? 160.019 166.600 144.068 1.00 129.55 190 LYS D CA 1
ATOM 10213 C C . LYS D 4 190 ? 159.638 168.075 144.070 1.00 129.10 190 LYS D C 1
ATOM 10214 O O . LYS D 4 190 ? 158.464 168.429 143.929 1.00 126.95 190 LYS D O 1
ATOM 10220 N N . ALA D 4 191 ? 160.639 168.935 144.255 1.00 132.85 191 ALA D N 1
ATOM 10221 C CA . ALA D 4 191 ? 160.404 170.372 144.233 1.00 132.56 191 ALA D CA 1
ATOM 10222 C C . ALA D 4 191 ? 159.860 170.797 142.876 1.00 132.00 191 ALA D C 1
ATOM 10223 O O . ALA D 4 191 ? 160.252 170.257 141.837 1.00 131.06 191 ALA D O 1
ATOM 10225 N N . LEU D 4 192 ? 158.939 171.759 142.893 1.00 133.05 192 LEU D N 1
ATOM 10226 C CA . LEU D 4 192 ? 158.275 172.193 141.670 1.00 132.00 192 LEU D CA 1
ATOM 10227 C C . LEU D 4 192 ? 159.294 172.745 140.684 1.00 132.96 192 LEU D C 1
ATOM 10228 O O . LEU D 4 192 ? 160.132 173.579 141.042 1.00 134.58 192 LEU D O 1
ATOM 10233 N N . ASP D 4 193 ? 159.220 172.277 139.441 1.00 137.63 193 ASP D N 1
ATOM 10234 C CA . ASP D 4 193 ? 160.138 172.737 138.414 1.00 138.13 193 ASP D CA 1
ATOM 10235 C C . ASP D 4 193 ? 159.826 174.180 138.028 1.00 137.41 193 ASP D C 1
ATOM 10236 O O . ASP D 4 193 ? 158.831 174.769 138.460 1.00 137.97 193 ASP D O 1
ATOM 10241 N N . ALA D 4 194 ? 160.705 174.751 137.203 1.00 129.40 194 ALA D N 1
ATOM 10242 C CA . ALA D 4 194 ? 160.551 176.149 136.814 1.00 129.43 194 ALA D CA 1
ATOM 10243 C C . ALA D 4 194 ? 159.278 176.368 136.006 1.00 132.18 194 ALA D C 1
ATOM 10244 O O . ALA D 4 194 ? 158.546 177.334 136.244 1.00 131.52 194 ALA D O 1
ATOM 10246 N N . SER D 4 195 ? 158.985 175.470 135.061 1.00 136.57 195 SER D N 1
ATOM 10247 C CA . SER D 4 195 ? 157.896 175.708 134.117 1.00 135.38 195 SER D CA 1
ATOM 10248 C C . SER D 4 195 ? 156.541 175.742 134.817 1.00 135.28 195 SER D C 1
ATOM 10249 O O . SER D 4 195 ? 155.751 176.672 134.618 1.00 135.85 195 SER D O 1
ATOM 10252 N N . ASN D 4 196 ? 156.254 174.735 135.645 1.00 130.96 196 ASN D N 1
ATOM 10253 C CA . ASN D 4 196 ? 154.941 174.655 136.278 1.00 132.53 196 ASN D CA 1
ATOM 10254 C C . ASN D 4 196 ? 154.767 175.730 137.343 1.00 133.31 196 ASN D C 1
ATOM 10255 O O . ASN D 4 196 ? 153.660 176.247 137.536 1.00 133.04 196 ASN D O 1
ATOM 10260 N N . ALA D 4 197 ? 155.845 176.077 138.049 1.00 117.03 197 ALA D N 1
ATOM 10261 C CA . ALA D 4 197 ? 155.730 177.036 139.142 1.00 111.89 197 ALA D CA 1
ATOM 10262 C C . ALA D 4 197 ? 155.476 178.450 138.627 1.00 113.64 197 ALA D C 1
ATOM 10263 O O . ALA D 4 197 ? 154.740 179.217 139.258 1.00 115.97 197 ALA D O 1
ATOM 10265 N N . ILE D 4 198 ? 156.083 178.819 137.494 1.00 113.99 198 ILE D N 1
ATOM 10266 C CA . ILE D 4 198 ? 155.733 180.086 136.850 1.00 115.79 198 ILE D CA 1
ATOM 10267 C C . ILE D 4 198 ? 154.277 180.073 136.406 1.00 115.10 198 ILE D C 1
ATOM 10268 O O . ILE D 4 198 ? 153.557 181.066 136.566 1.00 113.86 198 ILE D O 1
ATOM 10273 N N . ASP D 4 199 ? 153.821 178.952 135.839 1.00 123.89 199 ASP D N 1
ATOM 10274 C CA . ASP D 4 199 ? 152.441 178.864 135.369 1.00 124.96 199 ASP D CA 1
ATOM 10275 C C . ASP D 4 199 ? 151.450 179.040 136.513 1.00 125.10 199 ASP D C 1
ATOM 10276 O O . ASP D 4 199 ? 150.440 179.739 136.366 1.00 125.48 199 ASP D O 1
ATOM 10281 N N . ARG D 4 200 ? 151.718 178.412 137.660 1.00 113.84 200 ARG D N 1
ATOM 10282 C CA . ARG D 4 200 ? 150.872 178.631 138.828 1.00 114.23 200 ARG D CA 1
ATOM 10283 C C . ARG D 4 200 ? 151.012 180.058 139.347 1.00 114.27 200 ARG D C 1
ATOM 10284 O O . ARG D 4 200 ? 150.024 180.672 139.767 1.00 114.08 200 ARG D O 1
ATOM 10292 N N . LEU D 4 201 ? 152.234 180.597 139.330 1.00 100.18 201 LEU D N 1
ATOM 10293 C CA . LEU D 4 201 ? 152.440 181.986 139.728 1.00 95.37 201 LEU D CA 1
ATOM 10294 C C . LEU D 4 201 ? 151.748 182.944 138.766 1.00 101.60 201 LEU D C 1
ATOM 10295 O O . LEU D 4 201 ? 151.141 183.934 139.192 1.00 104.73 201 LEU D O 1
ATOM 10300 N N . ARG D 4 202 ? 151.833 182.667 137.462 1.00 104.66 202 ARG D N 1
ATOM 10301 C CA . ARG D 4 202 ? 151.177 183.519 136.475 1.00 102.65 202 ARG D CA 1
ATOM 10302 C C . ARG D 4 202 ? 149.660 183.426 136.583 1.00 104.65 202 ARG D C 1
ATOM 10303 O O . ARG D 4 202 ? 148.956 184.424 136.388 1.00 108.86 202 ARG D O 1
ATOM 10311 N N . PHE D 4 203 ? 149.140 182.232 136.880 1.00 101.41 203 PHE D N 1
ATOM 10312 C CA . PHE D 4 203 ? 147.697 182.060 137.014 1.00 103.00 203 PHE D CA 1
ATOM 10313 C C . PHE D 4 203 ? 147.146 182.877 138.176 1.00 104.78 203 PHE D C 1
ATOM 10314 O O . PHE D 4 203 ? 146.081 183.493 138.060 1.00 104.01 203 PHE D O 1
ATOM 10322 N N . ILE D 4 204 ? 147.859 182.893 139.304 1.00 100.50 204 ILE D N 1
ATOM 10323 C CA . ILE D 4 204 ? 147.401 183.643 140.472 1.00 97.14 204 ILE D CA 1
ATOM 10324 C C . ILE D 4 204 ? 147.392 185.139 140.181 1.00 96.81 204 ILE D C 1
ATOM 10325 O O . ILE D 4 204 ? 146.453 185.854 140.554 1.00 99.15 204 ILE D O 1
ATOM 10330 N N . SER D 4 205 ? 148.434 185.634 139.507 1.00 96.81 205 SER D N 1
ATOM 10331 C CA . SER D 4 205 ? 148.498 187.055 139.176 1.00 100.93 205 SER D CA 1
ATOM 10332 C C . SER D 4 205 ? 147.370 187.459 138.234 1.00 103.49 205 SER D C 1
ATOM 10333 O O . SER D 4 205 ? 146.807 188.552 138.361 1.00 104.35 205 SER D O 1
ATOM 10336 N N . GLU D 4 206 ? 147.032 186.593 137.276 1.00 106.08 206 GLU D N 1
ATOM 10337 C CA . GLU D 4 206 ? 145.966 186.912 136.332 1.00 103.94 206 GLU D CA 1
ATOM 10338 C C . GLU D 4 206 ? 144.607 186.990 137.021 1.00 105.71 206 GLU D C 1
ATOM 10339 O O . GLU D 4 206 ? 143.781 187.843 136.675 1.00 108.33 206 GLU D O 1
ATOM 10345 N N . GLN D 4 207 ? 144.349 186.098 137.982 1.00 104.18 207 GLN D N 1
ATOM 10346 C CA . GLN D 4 207 ? 143.072 186.123 138.692 1.00 104.19 207 GLN D CA 1
ATOM 10347 C C . GLN D 4 207 ? 142.923 187.395 139.517 1.00 106.54 207 GLN D C 1
ATOM 10348 O O . GLN D 4 207 ? 141.833 187.975 139.587 1.00 110.05 207 GLN D O 1
ATOM 10354 N N . GLU D 4 208 ? 144.006 187.843 140.144 1.00 103.55 208 GLU D N 1
ATOM 10355 C CA . GLU D 4 208 ? 143.997 189.035 140.981 1.00 102.54 208 GLU D CA 1
ATOM 10356 C C . GLU D 4 208 ? 144.340 190.309 140.220 1.00 102.47 208 GLU D C 1
ATOM 10357 O O . GLU D 4 208 ? 144.582 191.335 140.861 1.00 101.65 208 GLU D O 1
ATOM 10363 N N . ASN D 4 209 ? 144.426 190.246 138.888 1.00 107.45 209 ASN D N 1
ATOM 10364 C CA . ASN D 4 209 ? 144.743 191.382 138.004 1.00 109.82 209 ASN D CA 1
ATOM 10365 C C . ASN D 4 209 ? 146.007 192.125 138.444 1.00 110.51 209 ASN D C 1
ATOM 10366 O O . ASN D 4 209 ? 146.123 193.342 138.290 1.00 111.16 209 ASN D O 1
ATOM 10371 N N . VAL D 4 210 ? 146.996 191.368 138.920 1.00 100.97 210 VAL D N 1
ATOM 10372 C CA . VAL D 4 210 ? 148.238 191.961 139.399 1.00 101.92 210 VAL D CA 1
ATOM 10373 C C . VAL D 4 210 ? 149.055 192.465 138.217 1.00 104.01 210 VAL D C 1
ATOM 10374 O O . VAL D 4 210 ? 149.345 191.715 137.275 1.00 104.87 210 VAL D O 1
ATOM 10378 N N . LYS D 4 211 ? 149.434 193.740 138.264 1.00 105.94 211 LYS D N 1
ATOM 10379 C CA . LYS D 4 211 ? 150.230 194.362 137.212 1.00 104.52 211 LYS D CA 1
ATOM 10380 C C . LYS D 4 211 ? 151.707 194.169 137.539 1.00 105.29 211 LYS D C 1
ATOM 10381 O O . LYS D 4 211 ? 152.199 194.685 138.548 1.00 107.21 211 LYS D O 1
ATOM 10387 N N . CYS D 4 212 ? 152.412 193.424 136.691 1.00 102.02 212 CYS D N 1
ATOM 10388 C CA . CYS D 4 212 ? 153.830 193.147 136.880 1.00 101.76 212 CYS D CA 1
ATOM 10389 C C . CYS D 4 212 ? 154.518 193.115 135.524 1.00 104.34 212 CYS D C 1
ATOM 10390 O O . CYS D 4 212 ? 153.985 192.542 134.569 1.00 108.98 212 CYS D O 1
ATOM 10393 N N . ASP D 4 213 ? 155.696 193.728 135.443 1.00 103.08 213 ASP D N 1
ATOM 10394 C CA . ASP D 4 213 ? 156.464 193.720 134.209 1.00 106.96 213 ASP D CA 1
ATOM 10395 C C . ASP D 4 213 ? 157.266 192.423 134.098 1.00 105.22 213 ASP D C 1
ATOM 10396 O O . ASP D 4 213 ? 157.151 191.515 134.925 1.00 102.26 213 ASP D O 1
ATOM 10401 N N . ASP D 4 214 ? 158.088 192.335 133.056 1.00 114.83 214 ASP D N 1
ATOM 10402 C CA . ASP D 4 214 ? 158.864 191.127 132.814 1.00 116.24 214 ASP D CA 1
ATOM 10403 C C . ASP D 4 214 ? 159.951 190.945 133.870 1.00 117.08 214 ASP D C 1
ATOM 10404 O O . ASP D 4 214 ? 160.506 191.910 134.402 1.00 118.65 214 ASP D O 1
ATOM 10409 N N . GLY D 4 215 ? 160.241 189.682 134.180 1.00 101.61 215 GLY D N 1
ATOM 10410 C CA . GLY D 4 215 ? 161.300 189.329 135.097 1.00 100.33 215 GLY D CA 1
ATOM 10411 C C . GLY D 4 215 ? 160.894 189.247 136.553 1.00 96.28 215 GLY D C 1
ATOM 10412 O O . GLY D 4 215 ? 161.657 188.706 137.361 1.00 96.06 215 GLY D O 1
ATOM 10413 N N . VAL D 4 216 ? 159.720 189.767 136.914 1.00 83.67 216 VAL D N 1
ATOM 10414 C CA . VAL D 4 216 ? 159.295 189.749 138.311 1.00 86.84 216 VAL D CA 1
ATOM 10415 C C . VAL D 4 216 ? 158.956 188.329 138.750 1.00 89.92 216 VAL D C 1
ATOM 10416 O O . VAL D 4 216 ? 159.358 187.887 139.834 1.00 91.63 216 VAL D O 1
ATOM 10420 N N . LEU D 4 217 ? 158.226 187.591 137.910 1.00 83.78 217 LEU D N 1
ATOM 10421 C CA . LEU D 4 217 ? 157.792 186.246 138.283 1.00 77.98 217 LEU D CA 1
ATOM 10422 C C . LEU D 4 217 ? 158.982 185.319 138.500 1.00 83.00 217 LEU D C 1
ATOM 10423 O O . LEU D 4 217 ? 158.984 184.507 139.432 1.00 87.97 217 LEU D O 1
ATOM 10428 N N . GLU D 4 218 ? 160.002 185.423 137.646 1.00 85.66 218 GLU D N 1
ATOM 10429 C CA . GLU D 4 218 ? 161.217 184.642 137.854 1.00 83.25 218 GLU D CA 1
ATOM 10430 C C . GLU D 4 218 ? 161.979 185.124 139.082 1.00 80.95 218 GLU D C 1
ATOM 10431 O O . GLU D 4 218 ? 162.589 184.319 139.795 1.00 83.72 218 GLU D O 1
ATOM 10437 N N . ARG D 4 219 ? 161.958 186.435 139.341 1.00 73.60 219 ARG D N 1
ATOM 10438 C CA . ARG D 4 219 ? 162.678 186.981 140.488 1.00 76.65 219 ARG D CA 1
ATOM 10439 C C . ARG D 4 219 ? 162.083 186.494 141.804 1.00 83.31 219 ARG D C 1
ATOM 10440 O O . ARG D 4 219 ? 162.818 186.226 142.762 1.00 86.15 219 ARG D O 1
ATOM 10448 N N . ILE D 4 220 ? 160.753 186.388 141.875 1.00 78.41 220 ILE D N 1
ATOM 10449 C CA . ILE D 4 220 ? 160.105 185.923 143.100 1.00 67.21 220 ILE D CA 1
ATOM 10450 C C . ILE D 4 220 ? 160.518 184.490 143.413 1.00 73.83 220 ILE D C 1
ATOM 10451 O O . ILE D 4 220 ? 160.813 184.150 144.565 1.00 81.05 220 ILE D O 1
ATOM 10456 N N . LEU D 4 221 ? 160.549 183.628 142.394 1.00 78.62 221 LEU D N 1
ATOM 10457 C CA . LEU D 4 221 ? 160.968 182.247 142.611 1.00 82.24 221 LEU D CA 1
ATOM 10458 C C . LEU D 4 221 ? 162.447 182.156 142.963 1.00 88.39 221 LEU D C 1
ATOM 10459 O O . LEU D 4 221 ? 162.842 181.319 143.782 1.00 94.19 221 LEU D O 1
ATOM 10464 N N . ASP D 4 222 ? 163.281 182.994 142.341 1.00 78.80 222 ASP D N 1
ATOM 10465 C CA . ASP D 4 222 ? 164.712 182.960 142.629 1.00 77.66 222 ASP D CA 1
ATOM 10466 C C . ASP D 4 222 ? 164.988 183.315 144.084 1.00 81.39 222 ASP D C 1
ATOM 10467 O O . ASP D 4 222 ? 165.842 182.697 144.731 1.00 86.96 222 ASP D O 1
ATOM 10472 N N . ILE D 4 223 ? 164.277 184.312 144.615 1.00 71.30 223 ILE D N 1
ATOM 10473 C CA . ILE D 4 223 ? 164.397 184.633 146.032 1.00 70.15 223 ILE D CA 1
ATOM 10474 C C . ILE D 4 223 ? 163.828 183.506 146.885 1.00 74.52 223 ILE D C 1
ATOM 10475 O O . ILE D 4 223 ? 164.428 183.104 147.890 1.00 75.47 223 ILE D O 1
ATOM 10480 N N . SER D 4 224 ? 162.667 182.971 146.498 1.00 85.60 224 SER D N 1
ATOM 10481 C CA . SER D 4 224 ? 162.045 181.899 147.266 1.00 84.78 224 SER D CA 1
ATOM 10482 C C . SER D 4 224 ? 162.753 180.563 147.082 1.00 86.18 224 SER D C 1
ATOM 10483 O O . SER D 4 224 ? 162.540 179.653 147.890 1.00 89.42 224 SER D O 1
ATOM 10486 N N . ALA D 4 225 ? 163.581 180.432 146.042 1.00 84.13 225 ALA D N 1
ATOM 10487 C CA . ALA D 4 225 ? 164.369 179.227 145.770 1.00 85.32 225 ALA D CA 1
ATOM 10488 C C . ALA D 4 225 ? 163.471 177.996 145.619 1.00 88.88 225 ALA D C 1
ATOM 10489 O O . ALA D 4 225 ? 163.606 176.997 146.330 1.00 88.27 225 ALA D O 1
ATOM 10491 N N . GLY D 4 226 ? 162.541 178.089 144.671 1.00 96.31 226 GLY D N 1
ATOM 10492 C CA . GLY D 4 226 ? 161.664 176.977 144.356 1.00 95.46 226 GLY D CA 1
ATOM 10493 C C . GLY D 4 226 ? 160.450 176.869 145.256 1.00 95.45 226 GLY D C 1
ATOM 10494 O O . GLY D 4 226 ? 159.441 176.268 144.875 1.00 97.15 226 GLY D O 1
ATOM 10495 N N . ASP D 4 227 ? 160.539 177.441 146.455 1.00 101.16 227 ASP D N 1
ATOM 10496 C CA . ASP D 4 227 ? 159.424 177.404 147.391 1.00 99.82 227 ASP D CA 1
ATOM 10497 C C . ASP D 4 227 ? 158.252 178.211 146.850 1.00 102.92 227 ASP D C 1
ATOM 10498 O O . ASP D 4 227 ? 158.426 179.325 146.347 1.00 105.05 227 ASP D O 1
ATOM 10503 N N . LEU D 4 228 ? 157.052 177.643 146.954 1.00 95.46 228 LEU D N 1
ATOM 10504 C CA . LEU D 4 228 ? 155.850 178.360 146.550 1.00 91.74 228 LEU D CA 1
ATOM 10505 C C . LEU D 4 228 ? 155.238 179.147 147.701 1.00 93.59 228 LEU D C 1
ATOM 10506 O O . LEU D 4 228 ? 154.745 180.257 147.487 1.00 96.49 228 LEU D O 1
ATOM 10511 N N . ARG D 4 229 ? 155.282 178.602 148.921 1.00 97.03 229 ARG D N 1
ATOM 10512 C CA . ARG D 4 229 ? 154.697 179.291 150.069 1.00 99.90 229 ARG D CA 1
ATOM 10513 C C . ARG D 4 229 ? 155.329 180.663 150.268 1.00 101.92 229 ARG D C 1
ATOM 10514 O O . ARG D 4 229 ? 154.630 181.648 150.531 1.00 102.44 229 ARG D O 1
ATOM 10522 N N . ARG D 4 230 ? 156.653 180.747 150.135 1.00 95.93 230 ARG D N 1
ATOM 10523 C CA . ARG D 4 230 ? 157.307 182.050 150.103 1.00 93.63 230 ARG D CA 1
ATOM 10524 C C . ARG D 4 230 ? 156.943 182.816 148.837 1.00 93.45 230 ARG D C 1
ATOM 10525 O O . ARG D 4 230 ? 156.788 184.042 148.869 1.00 97.88 230 ARG D O 1
ATOM 10533 N N . GLY D 4 231 ? 156.809 182.109 147.712 1.00 77.05 231 GLY D N 1
ATOM 10534 C CA . GLY D 4 231 ? 156.557 182.780 146.446 1.00 71.04 231 GLY D CA 1
ATOM 10535 C C . GLY D 4 231 ? 155.200 183.456 146.371 1.00 77.44 231 GLY D C 1
ATOM 10536 O O . GLY D 4 231 ? 155.093 184.596 145.912 1.00 85.73 231 GLY D O 1
ATOM 10537 N N . ILE D 4 232 ? 154.145 182.766 146.812 1.00 76.60 232 ILE D N 1
ATOM 10538 C CA . ILE D 4 232 ? 152.806 183.347 146.731 1.00 77.25 232 ILE D CA 1
ATOM 10539 C C . ILE D 4 232 ? 152.661 184.494 147.724 1.00 76.35 232 ILE D C 1
ATOM 10540 O O . ILE D 4 232 ? 152.026 185.513 147.426 1.00 74.74 232 ILE D O 1
ATOM 10545 N N . THR D 4 233 ? 153.235 184.345 148.920 1.00 73.33 233 THR D N 1
ATOM 10546 C CA . THR D 4 233 ? 153.169 185.415 149.911 1.00 68.52 233 THR D CA 1
ATOM 10547 C C . THR D 4 233 ? 153.962 186.636 149.462 1.00 73.44 233 THR D C 1
ATOM 10548 O O . THR D 4 233 ? 153.572 187.774 149.748 1.00 85.36 233 THR D O 1
ATOM 10552 N N . LEU D 4 234 ? 155.083 186.420 148.768 1.00 69.09 234 LEU D N 1
ATOM 10553 C CA . LEU D 4 234 ? 155.869 187.542 148.264 1.00 68.74 234 LEU D CA 1
ATOM 10554 C C . LEU D 4 234 ? 155.094 188.333 147.218 1.00 71.92 234 LEU D C 1
ATOM 10555 O O . LEU D 4 234 ? 155.164 189.567 147.185 1.00 75.43 234 LEU D O 1
ATOM 10560 N N . LEU D 4 235 ? 154.357 187.638 146.346 1.00 76.95 235 LEU D N 1
ATOM 10561 C CA . LEU D 4 235 ? 153.526 188.330 145.365 1.00 74.30 235 LEU D CA 1
ATOM 10562 C C . LEU D 4 235 ? 152.416 189.119 146.047 1.00 74.38 235 LEU D C 1
ATOM 10563 O O . LEU D 4 235 ? 152.107 190.245 145.641 1.00 76.51 235 LEU D O 1
ATOM 10568 N N . GLN D 4 236 ? 151.802 188.542 147.085 1.00 79.86 236 GLN D N 1
ATOM 10569 C CA . GLN D 4 236 ? 150.742 189.243 147.803 1.00 81.51 236 GLN D CA 1
ATOM 10570 C C . GLN D 4 236 ? 151.269 190.510 148.464 1.00 84.11 236 GLN D C 1
ATOM 10571 O O . GLN D 4 236 ? 150.612 191.557 148.427 1.00 90.04 236 GLN D O 1
ATOM 10577 N N . SER D 4 237 ? 152.453 190.435 149.077 1.00 75.44 237 SER D N 1
ATOM 10578 C CA . SER D 4 237 ? 153.067 191.630 149.645 1.00 77.58 237 SER D CA 1
ATOM 10579 C C . SER D 4 237 ? 153.420 192.636 148.556 1.00 80.51 237 SER D C 1
ATOM 10580 O O . SER D 4 237 ? 153.241 193.846 148.736 1.00 80.06 237 SER D O 1
ATOM 10583 N N . ALA D 4 238 ? 153.932 192.153 147.421 1.00 78.63 238 ALA D N 1
ATOM 10584 C CA . ALA D 4 238 ? 154.242 193.043 146.307 1.00 73.26 238 ALA D CA 1
ATOM 10585 C C . ALA D 4 238 ? 152.976 193.642 145.705 1.00 75.99 238 ALA D C 1
ATOM 10586 O O . ALA D 4 238 ? 152.963 194.816 145.318 1.00 82.47 238 ALA D O 1
ATOM 10588 N N . SER D 4 239 ? 151.907 192.846 145.606 1.00 80.21 239 SER D N 1
ATOM 10589 C CA . SER D 4 239 ? 150.650 193.357 145.066 1.00 85.16 239 SER D CA 1
ATOM 10590 C C . SER D 4 239 ? 150.064 194.441 145.961 1.00 90.65 239 SER D C 1
ATOM 10591 O O . SER D 4 239 ? 149.547 195.451 145.469 1.00 89.33 239 SER D O 1
ATOM 10594 N N . LYS D 4 240 ? 150.125 194.244 147.281 1.00 89.32 240 LYS D N 1
ATOM 10595 C CA . LYS D 4 240 ? 149.677 195.282 148.202 1.00 88.18 240 LYS D CA 1
ATOM 10596 C C . LYS D 4 240 ? 150.557 196.521 148.103 1.00 92.58 240 LYS D C 1
ATOM 10597 O O . LYS D 4 240 ? 150.059 197.651 148.154 1.00 95.46 240 LYS D O 1
ATOM 10603 N N . GLY D 4 241 ? 151.871 196.326 147.958 1.00 92.73 241 GLY D N 1
ATOM 10604 C CA . GLY D 4 241 ? 152.771 197.462 147.837 1.00 88.02 241 GLY D CA 1
ATOM 10605 C C . GLY D 4 241 ? 152.507 198.292 146.596 1.00 90.55 241 GLY D C 1
ATOM 10606 O O . GLY D 4 241 ? 152.594 199.522 146.630 1.00 97.08 241 GLY D O 1
ATOM 10607 N N . ALA D 4 242 ? 152.190 197.631 145.479 1.00 93.19 242 ALA D N 1
ATOM 10608 C CA . ALA D 4 242 ? 151.819 198.359 144.270 1.00 95.58 242 ALA D CA 1
ATOM 10609 C C . ALA D 4 242 ? 150.525 199.136 144.473 1.00 96.10 242 ALA D C 1
ATOM 10610 O O . ALA D 4 242 ? 150.397 200.277 144.013 1.00 93.66 242 ALA D O 1
ATOM 10612 N N . GLN D 4 243 ? 149.551 198.531 145.157 1.00 100.37 243 GLN D N 1
ATOM 10613 C CA . GLN D 4 243 ? 148.306 199.232 145.451 1.00 102.57 243 GLN D CA 1
ATOM 10614 C C . GLN D 4 243 ? 148.512 200.329 146.487 1.00 105.03 243 GLN D C 1
ATOM 10615 O O . GLN D 4 243 ? 147.778 201.324 146.488 1.00 107.70 243 GLN D O 1
ATOM 10621 N N . TYR D 4 244 ? 149.493 200.162 147.380 1.00 99.30 244 TYR D N 1
ATOM 10622 C CA . TYR D 4 244 ? 149.764 201.182 148.388 1.00 92.79 244 TYR D CA 1
ATOM 10623 C C . TYR D 4 244 ? 150.256 202.475 147.749 1.00 94.80 244 TYR D C 1
ATOM 10624 O O . TYR D 4 244 ? 149.880 203.571 148.181 1.00 96.32 244 TYR D O 1
ATOM 10633 N N . LEU D 4 245 ? 151.110 202.366 146.727 1.00 105.43 245 LEU D N 1
ATOM 10634 C CA . LEU D 4 245 ? 151.602 203.557 146.041 1.00 107.39 245 LEU D CA 1
ATOM 10635 C C . LEU D 4 245 ? 150.471 204.296 145.336 1.00 110.70 245 LEU D C 1
ATOM 10636 O O . LEU D 4 245 ? 150.412 205.531 145.366 1.00 111.27 245 LEU D O 1
ATOM 10641 N N . GLY D 4 246 ? 149.566 203.559 144.695 1.00 113.99 246 GLY D N 1
ATOM 10642 C CA . GLY D 4 246 ? 148.445 204.181 144.022 1.00 115.43 246 GLY D CA 1
ATOM 10643 C C . GLY D 4 246 ? 148.783 204.864 142.718 1.00 116.81 246 GLY D C 1
ATOM 10644 O O . GLY D 4 246 ? 147.985 205.664 142.225 1.00 115.67 246 GLY D O 1
ATOM 10645 N N . ASP D 4 247 ? 149.948 204.574 142.144 1.00 118.25 247 ASP D N 1
ATOM 10646 C CA . ASP D 4 247 ? 150.364 205.175 140.884 1.00 118.88 247 ASP D CA 1
ATOM 10647 C C . ASP D 4 247 ? 149.915 204.378 139.667 1.00 117.70 247 ASP D C 1
ATOM 10648 O O . ASP D 4 247 ? 150.107 204.841 138.538 1.00 116.77 247 ASP D O 1
ATOM 10653 N N . GLY D 4 248 ? 149.322 203.205 139.866 1.00 116.89 248 GLY D N 1
ATOM 10654 C CA . GLY D 4 248 ? 148.889 202.383 138.746 1.00 117.09 248 GLY D CA 1
ATOM 10655 C C . GLY D 4 248 ? 150.026 201.881 137.883 1.00 116.89 248 GLY D C 1
ATOM 10656 O O . GLY D 4 248 ? 149.907 201.862 136.651 1.00 116.72 248 GLY D O 1
ATOM 10657 N N . LYS D 4 249 ? 151.128 201.470 138.502 1.00 111.62 249 LYS D N 1
ATOM 10658 C CA . LYS D 4 249 ? 152.303 200.994 137.791 1.00 112.05 249 LYS D CA 1
ATOM 10659 C C . LYS D 4 249 ? 152.580 199.537 138.139 1.00 110.90 249 LYS D C 1
ATOM 10660 O O . LYS D 4 249 ? 152.181 199.038 139.195 1.00 110.29 249 LYS D O 1
ATOM 10666 N N . ASN D 4 250 ? 153.268 198.858 137.226 1.00 101.06 250 ASN D N 1
ATOM 10667 C CA . ASN D 4 250 ? 153.603 197.456 137.423 1.00 98.97 250 ASN D CA 1
ATOM 10668 C C . ASN D 4 250 ? 154.603 197.291 138.562 1.00 100.14 250 ASN D C 1
ATOM 10669 O O . ASN D 4 250 ? 155.390 198.192 138.866 1.00 101.77 250 ASN D O 1
ATOM 10674 N N . ILE D 4 251 ? 154.556 196.122 139.201 1.00 97.53 251 ILE D N 1
ATOM 10675 C CA . ILE D 4 251 ? 155.506 195.804 140.259 1.00 91.70 251 ILE D CA 1
ATOM 10676 C C . ILE D 4 251 ? 156.896 195.660 139.657 1.00 87.47 251 ILE D C 1
ATOM 10677 O O . ILE D 4 251 ? 157.082 194.974 138.644 1.00 92.86 251 ILE D O 1
ATOM 10682 N N . THR D 4 252 ? 157.875 196.316 140.269 1.00 82.32 252 THR D N 1
ATOM 10683 C CA . THR D 4 252 ? 159.251 196.279 139.797 1.00 85.64 252 THR D CA 1
ATOM 10684 C C . THR D 4 252 ? 160.044 195.224 140.558 1.00 84.19 252 THR D C 1
ATOM 10685 O O . THR D 4 252 ? 159.679 194.823 141.666 1.00 88.79 252 THR D O 1
ATOM 10689 N N . SER D 4 253 ? 161.139 194.771 139.941 1.00 73.32 253 SER D N 1
ATOM 10690 C CA . SER D 4 253 ? 161.999 193.784 140.587 1.00 76.31 253 SER D CA 1
ATOM 10691 C C . SER D 4 253 ? 162.672 194.355 141.828 1.00 76.04 253 SER D C 1
ATOM 10692 O O . SER D 4 253 ? 162.989 193.607 142.761 1.00 78.10 253 SER D O 1
ATOM 10695 N N . THR D 4 254 ? 162.909 195.669 141.854 1.00 71.69 254 THR D N 1
ATOM 10696 C CA . THR D 4 254 ? 163.480 196.297 143.041 1.00 66.08 254 THR D CA 1
ATOM 10697 C C . THR D 4 254 ? 162.523 196.214 144.223 1.00 74.45 254 THR D C 1
ATOM 10698 O O . THR D 4 254 ? 162.951 196.011 145.365 1.00 85.88 254 THR D O 1
ATOM 10702 N N . GLN D 4 255 ? 161.222 196.382 143.969 1.00 72.48 255 GLN D N 1
ATOM 10703 C CA . GLN D 4 255 ? 160.235 196.255 145.038 1.00 72.41 255 GLN D CA 1
ATOM 10704 C C . GLN D 4 255 ? 160.197 194.835 145.589 1.00 70.94 255 GLN D C 1
ATOM 10705 O O . GLN D 4 255 ? 160.089 194.636 146.804 1.00 70.47 255 GLN D O 1
ATOM 10711 N N . VAL D 4 256 ? 160.278 193.835 144.708 1.00 67.55 256 VAL D N 1
ATOM 10712 C CA . VAL D 4 256 ? 160.326 192.445 145.156 1.00 73.23 256 VAL D CA 1
ATOM 10713 C C . VAL D 4 256 ? 161.590 192.197 145.970 1.00 76.76 256 VAL D C 1
ATOM 10714 O O . VAL D 4 256 ? 161.574 191.467 146.969 1.00 79.93 256 VAL D O 1
ATOM 10718 N N . GLU D 4 257 ? 162.701 192.815 145.564 1.00 72.02 257 GLU D N 1
ATOM 10719 C CA . GLU D 4 257 ? 163.955 192.661 146.292 1.00 66.36 257 GLU D CA 1
ATOM 10720 C C . GLU D 4 257 ? 163.879 193.292 147.678 1.00 68.31 257 GLU D C 1
ATOM 10721 O O . GLU D 4 257 ? 164.480 192.783 148.631 1.00 70.83 257 GLU D O 1
ATOM 10727 N N . GLU D 4 258 ? 163.148 194.402 147.808 1.00 71.23 258 GLU D N 1
ATOM 10728 C CA . GLU D 4 258 ? 163.132 195.142 149.067 1.00 71.69 258 GLU D CA 1
ATOM 10729 C C . GLU D 4 258 ? 162.383 194.383 150.158 1.00 76.50 258 GLU D C 1
ATOM 10730 O O . GLU D 4 258 ? 162.872 194.262 151.288 1.00 75.64 258 GLU D O 1
ATOM 10736 N N . LEU D 4 259 ? 161.195 193.863 149.841 1.00 75.02 259 LEU D N 1
ATOM 10737 C CA . LEU D 4 259 ? 160.383 193.186 150.848 1.00 71.33 259 LEU D CA 1
ATOM 10738 C C . LEU D 4 259 ? 160.980 191.862 151.306 1.00 69.37 259 LEU D C 1
ATOM 10739 O O . LEU D 4 259 ? 160.556 191.340 152.342 1.00 73.37 259 LEU D O 1
ATOM 10744 N N . ALA D 4 260 ? 161.940 191.309 150.569 1.00 47.68 260 ALA D N 1
ATOM 10745 C CA . ALA D 4 260 ? 162.582 190.057 150.940 1.00 47.70 260 ALA D CA 1
ATOM 10746 C C . ALA D 4 260 ? 163.918 190.257 151.641 1.00 57.30 260 ALA D C 1
ATOM 10747 O O . ALA D 4 260 ? 164.558 189.270 152.016 1.00 62.99 260 ALA D O 1
ATOM 10749 N N . GLY D 4 261 ? 164.353 191.501 151.828 1.00 65.46 261 GLY D N 1
ATOM 10750 C CA . GLY D 4 261 ? 165.618 191.759 152.485 1.00 65.85 261 GLY D CA 1
ATOM 10751 C C . GLY D 4 261 ? 166.844 191.435 151.666 1.00 64.52 261 GLY D C 1
ATOM 10752 O O . GLY D 4 261 ? 167.922 191.242 152.236 1.00 66.78 261 GLY D O 1
ATOM 10753 N N . VAL D 4 262 ? 166.717 191.369 150.344 1.00 51.67 262 VAL D N 1
ATOM 10754 C CA . VAL D 4 262 ? 167.845 191.039 149.482 1.00 45.13 262 VAL D CA 1
ATOM 10755 C C . VAL D 4 262 ? 168.601 192.315 149.137 1.00 53.19 262 VAL D C 1
ATOM 10756 O O . VAL D 4 262 ? 168.007 193.301 148.684 1.00 56.74 262 VAL D O 1
ATOM 10760 N N . VAL D 4 263 ? 169.909 192.300 149.362 1.00 54.59 263 VAL D N 1
ATOM 10761 C CA . VAL D 4 263 ? 170.753 193.468 149.081 1.00 42.63 263 VAL D CA 1
ATOM 10762 C C . VAL D 4 263 ? 170.792 193.710 147.576 1.00 45.42 263 VAL D C 1
ATOM 10763 O O . VAL D 4 263 ? 170.944 192.747 146.803 1.00 51.82 263 VAL D O 1
ATOM 10767 N N . PRO D 4 264 ? 170.647 194.953 147.114 1.00 44.48 264 PRO D N 1
ATOM 10768 C CA . PRO D 4 264 ? 170.674 195.216 145.670 1.00 50.86 264 PRO D CA 1
ATOM 10769 C C . PRO D 4 264 ? 172.031 194.900 145.058 1.00 54.48 264 PRO D C 1
ATOM 10770 O O . PRO D 4 264 ? 173.068 194.913 145.725 1.00 67.78 264 PRO D O 1
ATOM 10774 N N . HIS D 4 265 ? 172.004 194.602 143.756 1.00 62.96 265 HIS D N 1
ATOM 10775 C CA . HIS D 4 265 ? 173.222 194.226 143.046 1.00 65.40 265 HIS D CA 1
ATOM 10776 C C . HIS D 4 265 ? 174.221 195.374 142.972 1.00 65.57 265 HIS D C 1
ATOM 10777 O O . HIS D 4 265 ? 175.434 195.134 142.976 1.00 75.17 265 HIS D O 1
ATOM 10784 N N . ASP D 4 266 ? 173.738 196.617 142.892 1.00 63.39 266 ASP D N 1
ATOM 10785 C CA . ASP D 4 266 ? 174.643 197.760 142.805 1.00 61.10 266 ASP D CA 1
ATOM 10786 C C . ASP D 4 266 ? 175.499 197.887 144.060 1.00 62.97 266 ASP D C 1
ATOM 10787 O O . ASP D 4 266 ? 176.696 198.186 143.976 1.00 67.26 266 ASP D O 1
ATOM 10792 N N . ILE D 4 267 ? 174.900 197.672 145.233 1.00 54.24 267 ILE D N 1
ATOM 10793 C CA . ILE D 4 267 ? 175.665 197.709 146.475 1.00 44.39 267 ILE D CA 1
ATOM 10794 C C . ILE D 4 267 ? 176.645 196.543 146.534 1.00 51.57 267 ILE D C 1
ATOM 10795 O O . ILE D 4 267 ? 177.792 196.699 146.970 1.00 62.63 267 ILE D O 1
ATOM 10800 N N . LEU D 4 268 ? 176.210 195.357 146.099 1.00 45.20 268 LEU D N 1
ATOM 10801 C CA . LEU D 4 268 ? 177.082 194.186 146.129 1.00 43.04 268 LEU D CA 1
ATOM 10802 C C . LEU D 4 268 ? 178.264 194.346 145.180 1.00 58.15 268 LEU D C 1
ATOM 10803 O O . LEU D 4 268 ? 179.382 193.920 145.496 1.00 70.26 268 LEU D O 1
ATOM 10808 N N . ILE D 4 269 ? 178.035 194.947 144.010 1.00 56.55 269 ILE D N 1
ATOM 10809 C CA . ILE D 4 269 ? 179.118 195.163 143.052 1.00 48.25 269 ILE D CA 1
ATOM 10810 C C . ILE D 4 269 ? 180.190 196.064 143.655 1.00 58.30 269 ILE D C 1
ATOM 10811 O O . ILE D 4 269 ? 181.392 195.842 143.460 1.00 65.58 269 ILE D O 1
ATOM 10816 N N . GLU D 4 270 ? 179.774 197.083 144.410 1.00 52.03 270 GLU D N 1
ATOM 10817 C CA . GLU D 4 270 ? 180.740 197.928 145.105 1.00 49.75 270 GLU D CA 1
ATOM 10818 C C . GLU D 4 270 ? 181.510 197.137 146.155 1.00 52.69 270 GLU D C 1
ATOM 10819 O O . GLU D 4 270 ? 182.702 197.382 146.374 1.00 58.66 270 GLU D O 1
ATOM 10825 N N . ILE D 4 271 ? 180.844 196.188 146.818 1.00 45.62 271 ILE D N 1
ATOM 10826 C CA . ILE D 4 271 ? 181.493 195.405 147.868 1.00 40.21 271 ILE D CA 1
ATOM 10827 C C . ILE D 4 271 ? 182.615 194.553 147.285 1.00 58.06 271 ILE D C 1
ATOM 10828 O O . ILE D 4 271 ? 183.724 194.497 147.832 1.00 64.19 271 ILE D O 1
ATOM 10833 N N . VAL D 4 272 ? 182.351 193.886 146.159 1.00 45.80 272 VAL D N 1
ATOM 10834 C CA . VAL D 4 272 ? 183.361 193.033 145.541 1.00 35.48 272 VAL D CA 1
ATOM 10835 C C . VAL D 4 272 ? 184.472 193.823 144.871 1.00 47.27 272 VAL D C 1
ATOM 10836 O O . VAL D 4 272 ? 185.499 193.240 144.507 1.00 66.25 272 VAL D O 1
ATOM 10840 N N . GLU D 4 273 ? 184.298 195.133 144.696 1.00 58.08 273 GLU D N 1
ATOM 10841 C CA . GLU D 4 273 ? 185.346 195.966 144.122 1.00 60.64 273 GLU D CA 1
ATOM 10842 C C . GLU D 4 273 ? 186.250 196.582 145.179 1.00 64.40 273 GLU D C 1
ATOM 10843 O O . GLU D 4 273 ? 187.437 196.804 144.913 1.00 66.68 273 GLU D O 1
ATOM 10849 N N . LYS D 4 274 ? 185.716 196.871 146.369 1.00 56.53 274 LYS D N 1
ATOM 10850 C CA . LYS D 4 274 ? 186.555 197.368 147.455 1.00 49.71 274 LYS D CA 1
ATOM 10851 C C . LYS D 4 274 ? 187.554 196.312 147.907 1.00 54.60 274 LYS D C 1
ATOM 10852 O O . LYS D 4 274 ? 188.715 196.629 148.194 1.00 63.26 274 LYS D O 1
ATOM 10858 N N . VAL D 4 275 ? 187.121 195.050 147.984 1.00 45.54 275 VAL D N 1
ATOM 10859 C CA . VAL D 4 275 ? 188.031 193.978 148.374 1.00 52.27 275 VAL D CA 1
ATOM 10860 C C . VAL D 4 275 ? 189.068 193.722 147.288 1.00 58.78 275 VAL D C 1
ATOM 10861 O O . VAL D 4 275 ? 190.156 193.204 147.569 1.00 62.22 275 VAL D O 1
ATOM 10865 N N . LYS D 4 276 ? 188.758 194.070 146.036 1.00 61.95 276 LYS D N 1
ATOM 10866 C CA . LYS D 4 276 ? 189.740 193.929 144.966 1.00 60.46 276 LYS D CA 1
ATOM 10867 C C . LYS D 4 276 ? 190.857 194.956 145.105 1.00 65.29 276 LYS D C 1
ATOM 10868 O O . LYS D 4 276 ? 192.004 194.689 144.729 1.00 66.84 276 LYS D O 1
ATOM 10874 N N . SER D 4 277 ? 190.536 196.142 145.631 1.00 74.49 277 SER D N 1
ATOM 10875 C CA . SER D 4 277 ? 191.558 197.163 145.842 1.00 73.82 277 SER D CA 1
ATOM 10876 C C . SER D 4 277 ? 192.587 196.710 146.870 1.00 73.23 277 SER D C 1
ATOM 10877 O O . SER D 4 277 ? 193.792 196.920 146.689 1.00 79.01 277 SER D O 1
ATOM 10880 N N . GLY D 4 278 ? 192.132 196.086 147.956 1.00 69.23 278 GLY D N 1
ATOM 10881 C CA . GLY D 4 278 ? 193.004 195.529 148.963 1.00 74.07 278 GLY D CA 1
ATOM 10882 C C . GLY D 4 278 ? 193.336 196.460 150.111 1.00 80.13 278 GLY D C 1
ATOM 10883 O O . GLY D 4 278 ? 193.961 196.018 151.083 1.00 82.73 278 GLY D O 1
ATOM 10884 N N . ASP D 4 279 ? 192.939 197.727 150.030 1.00 77.40 279 ASP D N 1
ATOM 10885 C CA . ASP D 4 279 ? 193.236 198.668 151.101 1.00 76.42 279 ASP D CA 1
ATOM 10886 C C . ASP D 4 279 ? 192.344 198.394 152.306 1.00 75.26 279 ASP D C 1
ATOM 10887 O O . ASP D 4 279 ? 191.118 198.323 152.180 1.00 78.55 279 ASP D O 1
ATOM 10892 N N . PHE D 4 280 ? 192.966 198.232 153.476 1.00 54.39 280 PHE D N 1
ATOM 10893 C CA . PHE D 4 280 ? 192.206 197.964 154.694 1.00 52.81 280 PHE D CA 1
ATOM 10894 C C . PHE D 4 280 ? 191.326 199.150 155.067 1.00 65.66 280 PHE D C 1
ATOM 10895 O O . PHE D 4 280 ? 190.163 198.978 155.451 1.00 72.21 280 PHE D O 1
ATOM 10903 N N . ASP D 4 281 ? 191.870 200.366 154.971 1.00 73.04 281 ASP D N 1
ATOM 10904 C CA . ASP D 4 281 ? 191.106 201.552 155.345 1.00 68.41 281 ASP D CA 1
ATOM 10905 C C . ASP D 4 281 ? 189.948 201.795 154.386 1.00 71.16 281 ASP D C 1
ATOM 10906 O O . ASP D 4 281 ? 188.860 202.199 154.812 1.00 73.41 281 ASP D O 1
ATOM 10911 N N . GLU D 4 282 ? 190.162 201.559 153.089 1.00 67.29 282 GLU D N 1
ATOM 10912 C CA . GLU D 4 282 ? 189.100 201.771 152.109 1.00 64.19 282 GLU D CA 1
ATOM 10913 C C . GLU D 4 282 ? 187.923 200.836 152.358 1.00 64.90 282 GLU D C 1
ATOM 10914 O O . GLU D 4 282 ? 186.761 201.245 152.248 1.00 75.34 282 GLU D O 1
ATOM 10920 N N . ILE D 4 283 ? 188.204 199.574 152.689 1.00 47.34 283 ILE D N 1
ATOM 10921 C CA . ILE D 4 283 ? 187.137 198.644 153.043 1.00 49.53 283 ILE D CA 1
ATOM 10922 C C . ILE D 4 283 ? 186.458 199.077 154.337 1.00 49.51 283 ILE D C 1
ATOM 10923 O O . ILE D 4 283 ? 185.229 199.016 154.458 1.00 66.33 283 ILE D O 1
ATOM 10928 N N . LYS D 4 284 ? 187.244 199.531 155.317 1.00 47.51 284 LYS D N 1
ATOM 10929 C CA . LYS D 4 284 ? 186.687 199.909 156.613 1.00 51.37 284 LYS D CA 1
ATOM 10930 C C . LYS D 4 284 ? 185.718 201.079 156.488 1.00 55.70 284 LYS D C 1
ATOM 10931 O O . LYS D 4 284 ? 184.665 201.094 157.137 1.00 63.18 284 LYS D O 1
ATOM 10937 N N . LYS D 4 285 ? 186.058 202.073 155.663 1.00 57.48 285 LYS D N 1
ATOM 10938 C CA . LYS D 4 285 ? 185.168 203.215 155.476 1.00 57.92 285 LYS D CA 1
ATOM 10939 C C . LYS D 4 285 ? 183.862 202.803 154.807 1.00 54.93 285 LYS D C 1
ATOM 10940 O O . LYS D 4 285 ? 182.787 203.284 155.184 1.00 70.29 285 LYS D O 1
ATOM 10946 N N . TYR D 4 286 ? 183.934 201.919 153.808 1.00 37.62 286 TYR D N 1
ATOM 10947 C CA . TYR D 4 286 ? 182.730 201.534 153.078 1.00 45.60 286 TYR D CA 1
ATOM 10948 C C . TYR D 4 286 ? 181.771 200.734 153.953 1.00 53.92 286 TYR D C 1
ATOM 10949 O O . TYR D 4 286 ? 180.550 200.905 153.856 1.00 66.99 286 TYR D O 1
ATOM 10958 N N . VAL D 4 287 ? 182.301 199.847 154.799 1.00 48.04 287 VAL D N 1
ATOM 10959 C CA . VAL D 4 287 ? 181.440 199.060 155.679 1.00 50.67 287 VAL D CA 1
ATOM 10960 C C . VAL D 4 287 ? 180.729 199.967 156.676 1.00 54.06 287 VAL D C 1
ATOM 10961 O O . VAL D 4 287 ? 179.554 199.756 156.999 1.00 66.35 287 VAL D O 1
ATOM 10965 N N . ASN D 4 288 ? 181.423 200.999 157.164 1.00 41.00 288 ASN D N 1
ATOM 10966 C CA . ASN D 4 288 ? 180.799 201.944 158.085 1.00 44.37 288 ASN D CA 1
ATOM 10967 C C . ASN D 4 288 ? 179.616 202.650 157.434 1.00 61.51 288 ASN D C 1
ATOM 10968 O O . ASN D 4 288 ? 178.567 202.829 158.063 1.00 71.56 288 ASN D O 1
ATOM 10973 N N . THR D 4 289 ? 179.767 203.060 156.173 1.00 50.27 289 THR D N 1
ATOM 10974 C CA . THR D 4 289 ? 178.645 203.653 155.453 1.00 38.43 289 THR D CA 1
ATOM 10975 C C . THR D 4 289 ? 177.579 202.611 155.136 1.00 40.95 289 THR D C 1
ATOM 10976 O O . THR D 4 289 ? 176.383 202.926 155.120 1.00 56.16 289 THR D O 1
ATOM 10980 N N . PHE D 4 290 ? 177.992 201.368 154.875 1.00 41.99 290 PHE D N 1
ATOM 10981 C CA . PHE D 4 290 ? 177.029 200.333 154.509 1.00 45.82 290 PHE D CA 1
ATOM 10982 C C . PHE D 4 290 ? 176.145 199.944 155.687 1.00 46.00 290 PHE D C 1
ATOM 10983 O O . PHE D 4 290 ? 174.939 199.731 155.517 1.00 56.41 290 PHE D O 1
ATOM 10991 N N . MET D 4 291 ? 176.723 199.831 156.887 1.00 42.40 291 MET D N 1
ATOM 10992 C CA . MET D 4 291 ? 175.930 199.445 158.050 1.00 56.58 291 MET D CA 1
ATOM 10993 C C . MET D 4 291 ? 174.905 200.505 158.428 1.00 60.15 291 MET D C 1
ATOM 10994 O O . MET D 4 291 ? 173.924 200.187 159.108 1.00 64.05 291 MET D O 1
ATOM 10999 N N . LYS D 4 292 ? 175.108 201.753 158.006 1.00 51.89 292 LYS D N 1
ATOM 11000 C CA . LYS D 4 292 ? 174.103 202.789 158.199 1.00 53.78 292 LYS D CA 1
ATOM 11001 C C . LYS D 4 292 ? 172.946 202.676 157.215 1.00 55.72 292 LYS D C 1
ATOM 11002 O O . LYS D 4 292 ? 171.888 203.265 157.459 1.00 64.19 292 LYS D O 1
ATOM 11008 N N . SER D 4 293 ? 173.117 201.935 156.118 1.00 47.40 293 SER D N 1
ATOM 11009 C CA . SER D 4 293 ? 172.036 201.770 155.154 1.00 41.61 293 SER D CA 1
ATOM 11010 C C . SER D 4 293 ? 170.951 200.828 155.656 1.00 45.31 293 SER D C 1
ATOM 11011 O O . SER D 4 293 ? 169.824 200.876 155.150 1.00 55.10 293 SER D O 1
ATOM 11014 N N . GLY D 4 294 ? 171.260 199.976 156.632 1.00 42.86 294 GLY D N 1
ATOM 11015 C CA . GLY D 4 294 ? 170.293 199.056 157.187 1.00 50.52 294 GLY D CA 1
ATOM 11016 C C . GLY D 4 294 ? 170.226 197.704 156.511 1.00 56.80 294 GLY D C 1
ATOM 11017 O O . GLY D 4 294 ? 169.506 196.823 157.001 1.00 62.42 294 GLY D O 1
ATOM 11018 N N . TRP D 4 295 ? 170.941 197.509 155.406 1.00 63.53 295 TRP D N 1
ATOM 11019 C CA . TRP D 4 295 ? 170.935 196.218 154.733 1.00 54.40 295 TRP D CA 1
ATOM 11020 C C . TRP D 4 295 ? 171.650 195.174 155.582 1.00 52.19 295 TRP D C 1
ATOM 11021 O O . TRP D 4 295 ? 172.707 195.437 156.161 1.00 64.93 295 TRP D O 1
ATOM 11032 N N . SER D 4 296 ? 171.061 193.984 155.654 1.00 43.84 296 SER D N 1
ATOM 11033 C CA . SER D 4 296 ? 171.597 192.930 156.503 1.00 51.40 296 SER D CA 1
ATOM 11034 C C . SER D 4 296 ? 172.891 192.365 155.931 1.00 52.26 296 SER D C 1
ATOM 11035 O O . SER D 4 296 ? 173.084 192.293 154.714 1.00 65.80 296 SER D O 1
ATOM 11038 N N . ALA D 4 297 ? 173.787 191.960 156.833 1.00 41.72 297 ALA D N 1
ATOM 11039 C CA . ALA D 4 297 ? 175.034 191.331 156.419 1.00 43.13 297 ALA D CA 1
ATOM 11040 C C . ALA D 4 297 ? 174.824 189.895 155.956 1.00 52.17 297 ALA D C 1
ATOM 11041 O O . ALA D 4 297 ? 175.594 189.401 155.125 1.00 57.82 297 ALA D O 1
ATOM 11043 N N . ALA D 4 298 ? 173.801 189.215 156.481 1.00 49.74 298 ALA D N 1
ATOM 11044 C CA . ALA D 4 298 ? 173.541 187.834 156.084 1.00 44.17 298 ALA D CA 1
ATOM 11045 C C . ALA D 4 298 ? 173.175 187.741 154.608 1.00 43.27 298 ALA D C 1
ATOM 11046 O O . ALA D 4 298 ? 173.583 186.799 153.918 1.00 54.05 298 ALA D O 1
ATOM 11048 N N . SER D 4 299 ? 172.396 188.703 154.109 1.00 41.84 299 SER D N 1
ATOM 11049 C CA . SER D 4 299 ? 172.071 188.726 152.687 1.00 40.88 299 SER D CA 1
ATOM 11050 C C . SER D 4 299 ? 173.315 188.975 151.845 1.00 52.75 299 SER D C 1
ATOM 11051 O O . SER D 4 299 ? 173.432 188.455 150.729 1.00 68.49 299 SER D O 1
ATOM 11054 N N . VAL D 4 300 ? 174.250 189.777 152.358 1.00 38.21 300 VAL D N 1
ATOM 11055 C CA . VAL D 4 300 ? 175.502 190.021 151.645 1.00 36.22 300 VAL D CA 1
ATOM 11056 C C . VAL D 4 300 ? 176.311 188.734 151.540 1.00 46.41 300 VAL D C 1
ATOM 11057 O O . VAL D 4 300 ? 176.835 188.396 150.472 1.00 59.12 300 VAL D O 1
ATOM 11061 N N . VAL D 4 301 ? 176.415 187.995 152.647 1.00 38.66 301 VAL D N 1
ATOM 11062 C CA . VAL D 4 301 ? 177.182 186.751 152.650 1.00 31.78 301 VAL D CA 1
ATOM 11063 C C . VAL D 4 301 ? 176.553 185.735 151.704 1.00 34.80 301 VAL D C 1
ATOM 11064 O O . VAL D 4 301 ? 177.255 185.020 150.979 1.00 49.29 301 VAL D O 1
ATOM 11068 N N . ASN D 4 302 ? 175.220 185.654 151.699 1.00 38.94 302 ASN D N 1
ATOM 11069 C CA . ASN D 4 302 ? 174.535 184.778 150.753 1.00 45.79 302 ASN D CA 1
ATOM 11070 C C . ASN D 4 302 ? 174.773 185.223 149.315 1.00 53.87 302 ASN D C 1
ATOM 11071 O O . ASN D 4 302 ? 174.989 184.390 148.427 1.00 62.64 302 ASN D O 1
ATOM 11076 N N . GLN D 4 303 ? 174.737 186.534 149.065 1.00 38.52 303 GLN D N 1
ATOM 11077 C CA . GLN D 4 303 ? 174.975 187.040 147.717 1.00 41.36 303 GLN D CA 1
ATOM 11078 C C . GLN D 4 303 ? 176.450 186.993 147.338 1.00 49.52 303 GLN D C 1
ATOM 11079 O O . GLN D 4 303 ? 176.773 186.792 146.161 1.00 61.70 303 GLN D O 1
ATOM 11085 N N . LEU D 4 304 ? 177.353 187.183 148.303 1.00 33.30 304 LEU D N 1
ATOM 11086 C CA . LEU D 4 304 ? 178.775 187.005 148.024 1.00 22.78 304 LEU D CA 1
ATOM 11087 C C . LEU D 4 304 ? 179.085 185.552 147.693 1.00 35.51 304 LEU D C 1
ATOM 11088 O O . LEU D 4 304 ? 179.956 185.267 146.864 1.00 58.32 304 LEU D O 1
ATOM 11093 N N . HIS D 4 305 ? 178.386 184.619 148.345 1.00 31.23 305 HIS D N 1
ATOM 11094 C CA . HIS D 4 305 ? 178.545 183.206 148.021 1.00 38.43 305 HIS D CA 1
ATOM 11095 C C . HIS D 4 305 ? 178.104 182.915 146.592 1.00 51.44 305 HIS D C 1
ATOM 11096 O O . HIS D 4 305 ? 178.766 182.157 145.873 1.00 61.25 305 HIS D O 1
ATOM 11103 N N . GLU D 4 306 ? 176.985 183.504 146.166 1.00 58.71 306 GLU D N 1
ATOM 11104 C CA . GLU D 4 306 ? 176.514 183.300 144.800 1.00 54.43 306 GLU D CA 1
ATOM 11105 C C . GLU D 4 306 ? 177.464 183.925 143.785 1.00 62.17 306 GLU D C 1
ATOM 11106 O O . GLU D 4 306 ? 177.709 183.348 142.720 1.00 63.55 306 GLU D O 1
ATOM 11112 N N . TYR D 4 307 ? 178.002 185.107 144.094 1.00 46.23 307 TYR D N 1
ATOM 11113 C CA . TYR D 4 307 ? 178.862 185.798 143.139 1.00 38.57 307 TYR D CA 1
ATOM 11114 C C . TYR D 4 307 ? 180.214 185.110 142.997 1.00 41.24 307 TYR D C 1
ATOM 11115 O O . TYR D 4 307 ? 180.743 184.996 141.886 1.00 60.24 307 TYR D O 1
ATOM 11124 N N . TYR D 4 308 ? 180.791 184.647 144.106 1.00 37.21 308 TYR D N 1
ATOM 11125 C CA . TYR D 4 308 ? 182.170 184.170 144.079 1.00 42.67 308 TYR D CA 1
ATOM 11126 C C . TYR D 4 308 ? 182.263 182.713 143.636 1.00 49.90 308 TYR D C 1
ATOM 11127 O O . TYR D 4 308 ? 183.134 182.358 142.835 1.00 54.64 308 TYR D O 1
ATOM 11136 N N . ILE D 4 309 ? 181.380 181.856 144.152 1.00 52.21 309 ILE D N 1
ATOM 11137 C CA . ILE D 4 309 ? 181.460 180.432 143.840 1.00 50.40 309 ILE D CA 1
ATOM 11138 C C . ILE D 4 309 ? 181.097 180.175 142.381 1.00 54.74 309 ILE D C 1
ATOM 11139 O O . ILE D 4 309 ? 181.770 179.406 141.685 1.00 56.39 309 ILE D O 1
ATOM 11144 N N . THR D 4 310 ? 180.037 180.821 141.892 1.00 57.27 310 THR D N 1
ATOM 11145 C CA . THR D 4 310 ? 179.580 180.590 140.527 1.00 62.52 310 THR D CA 1
ATOM 11146 C C . THR D 4 310 ? 180.517 181.210 139.493 1.00 65.38 310 THR D C 1
ATOM 11147 O O . THR D 4 310 ? 180.573 180.729 138.355 1.00 62.72 310 THR D O 1
ATOM 11151 N N . ASN D 4 311 ? 181.274 182.238 139.870 1.00 66.73 311 ASN D N 1
ATOM 11152 C CA . ASN D 4 311 ? 182.153 182.919 138.929 1.00 63.96 311 ASN D CA 1
ATOM 11153 C C . ASN D 4 311 ? 183.273 182.000 138.453 1.00 70.34 311 ASN D C 1
ATOM 11154 O O . ASN D 4 311 ? 183.750 181.129 139.185 1.00 72.06 311 ASN D O 1
ATOM 11159 N N . ASP D 4 312 ? 183.690 182.205 137.203 1.00 72.80 312 ASP D N 1
ATOM 11160 C CA . ASP D 4 312 ? 184.747 181.419 136.581 1.00 72.66 312 ASP D CA 1
ATOM 11161 C C . ASP D 4 312 ? 186.067 182.180 136.500 1.00 77.36 312 ASP D C 1
ATOM 11162 O O . ASP D 4 312 ? 186.993 181.737 135.813 1.00 81.10 312 ASP D O 1
ATOM 11167 N N . ASN D 4 313 ? 186.171 183.316 137.185 1.00 70.02 313 ASN D N 1
ATOM 11168 C CA . ASN D 4 313 ? 187.387 184.118 137.197 1.00 71.25 313 ASN D CA 1
ATOM 11169 C C . ASN D 4 313 ? 188.291 183.794 138.379 1.00 72.01 313 ASN D C 1
ATOM 11170 O O . ASN D 4 313 ? 189.286 184.492 138.595 1.00 73.68 313 ASN D O 1
ATOM 11175 N N . PHE D 4 314 ? 187.967 182.758 139.148 1.00 60.71 314 PHE D N 1
ATOM 11176 C CA . PHE D 4 314 ? 188.734 182.386 140.326 1.00 54.03 314 PHE D CA 1
ATOM 11177 C C . PHE D 4 314 ? 189.102 180.912 140.257 1.00 62.37 314 PHE D C 1
ATOM 11178 O O . PHE D 4 314 ? 188.366 180.095 139.696 1.00 70.74 314 PHE D O 1
ATOM 11186 N N . ASP D 4 315 ? 190.253 180.579 140.837 1.00 52.23 315 ASP D N 1
ATOM 11187 C CA . ASP D 4 315 ? 190.749 179.214 140.823 1.00 61.35 315 ASP D CA 1
ATOM 11188 C C . ASP D 4 315 ? 190.094 178.399 141.937 1.00 68.02 315 ASP D C 1
ATOM 11189 O O . ASP D 4 315 ? 189.272 178.896 142.712 1.00 66.64 315 ASP D O 1
ATOM 11194 N N . THR D 4 316 ? 190.463 177.118 142.010 1.00 59.90 316 THR D N 1
ATOM 11195 C CA . THR D 4 316 ? 189.949 176.258 143.071 1.00 53.32 316 THR D CA 1
ATOM 11196 C C . THR D 4 316 ? 190.471 176.694 144.434 1.00 62.69 316 THR D C 1
ATOM 11197 O O . THR D 4 316 ? 189.748 176.629 145.434 1.00 72.43 316 THR D O 1
ATOM 11201 N N . ASN D 4 317 ? 191.728 177.145 144.491 1.00 54.39 317 ASN D N 1
ATOM 11202 C CA . ASN D 4 317 ? 192.316 177.561 145.761 1.00 52.27 317 ASN D CA 1
ATOM 11203 C C . ASN D 4 317 ? 191.580 178.758 146.351 1.00 53.01 317 ASN D C 1
ATOM 11204 O O . ASN D 4 317 ? 191.339 178.811 147.562 1.00 56.53 317 ASN D O 1
ATOM 11209 N N . PHE D 4 318 ? 191.226 179.735 145.512 1.00 48.33 318 PHE D N 1
ATOM 11210 C CA . PHE D 4 318 ? 190.473 180.888 145.996 1.00 44.21 318 PHE D CA 1
ATOM 11211 C C . PHE D 4 318 ? 189.089 180.477 146.483 1.00 47.99 318 PHE D C 1
ATOM 11212 O O . PHE D 4 318 ? 188.632 180.941 147.534 1.00 66.32 318 PHE D O 1
ATOM 11220 N N . LYS D 4 319 ? 188.407 179.608 145.734 1.00 33.31 319 LYS D N 1
ATOM 11221 C CA . LYS D 4 319 ? 187.056 179.209 146.112 1.00 34.15 319 LYS D CA 1
ATOM 11222 C C . LYS D 4 319 ? 187.056 178.280 147.319 1.00 50.38 319 LYS D C 1
ATOM 11223 O O . LYS D 4 319 ? 186.106 178.297 148.109 1.00 49.77 319 LYS D O 1
ATOM 11229 N N . ASN D 4 320 ? 188.099 177.459 147.473 1.00 51.42 320 ASN D N 1
ATOM 11230 C CA . ASN D 4 320 ? 188.188 176.588 148.640 1.00 35.12 320 ASN D CA 1
ATOM 11231 C C . ASN D 4 320 ? 188.344 177.394 149.923 1.00 43.61 320 ASN D C 1
ATOM 11232 O O . ASN D 4 320 ? 187.701 177.093 150.935 1.00 59.59 320 ASN D O 1
ATOM 11237 N N . GLN D 4 321 ? 189.196 178.421 149.900 1.00 42.23 321 GLN D N 1
ATOM 11238 C CA . GLN D 4 321 ? 189.428 179.216 151.101 1.00 39.03 321 GLN D CA 1
ATOM 11239 C C . GLN D 4 321 ? 188.259 180.149 151.387 1.00 43.95 321 GLN D C 1
ATOM 11240 O O . GLN D 4 321 ? 187.885 180.344 152.550 1.00 62.08 321 GLN D O 1
ATOM 11246 N N . ILE D 4 322 ? 187.668 180.737 150.343 1.00 31.67 322 ILE D N 1
ATOM 11247 C CA . ILE D 4 322 ? 186.551 181.651 150.548 1.00 29.78 322 ILE D CA 1
ATOM 11248 C C . ILE D 4 322 ? 185.291 180.913 150.982 1.00 40.84 322 ILE D C 1
ATOM 11249 O O . ILE D 4 322 ? 184.399 181.524 151.582 1.00 58.10 322 ILE D O 1
ATOM 11254 N N . SER D 4 323 ? 185.190 179.612 150.696 1.00 33.04 323 SER D N 1
ATOM 11255 C CA . SER D 4 323 ? 184.045 178.841 151.170 1.00 32.72 323 SER D CA 1
ATOM 11256 C C . SER D 4 323 ? 184.045 178.737 152.690 1.00 41.66 323 SER D C 1
ATOM 11257 O O . SER D 4 323 ? 182.991 178.846 153.326 1.00 44.54 323 SER D O 1
ATOM 11260 N N . TRP D 4 324 ? 185.220 178.521 153.287 1.00 39.00 324 TRP D N 1
ATOM 11261 C CA . TRP D 4 324 ? 185.312 178.465 154.742 1.00 33.96 324 TRP D CA 1
ATOM 11262 C C . TRP D 4 324 ? 185.084 179.836 155.366 1.00 36.77 324 TRP D C 1
ATOM 11263 O O . TRP D 4 324 ? 184.458 179.943 156.427 1.00 48.35 324 TRP D O 1
ATOM 11274 N N . LEU D 4 325 ? 185.596 180.893 154.730 1.00 28.40 325 LEU D N 1
ATOM 11275 C CA . LEU D 4 325 ? 185.417 182.241 155.262 1.00 28.40 325 LEU D CA 1
ATOM 11276 C C . LEU D 4 325 ? 183.947 182.640 155.277 1.00 41.16 325 LEU D C 1
ATOM 11277 O O . LEU D 4 325 ? 183.468 183.235 156.250 1.00 55.91 325 LEU D O 1
ATOM 11282 N N . LEU D 4 326 ? 183.217 182.330 154.204 1.00 34.71 326 LEU D N 1
ATOM 11283 C CA . LEU D 4 326 ? 181.784 182.604 154.183 1.00 27.40 326 LEU D CA 1
ATOM 11284 C C . LEU D 4 326 ? 181.044 181.735 155.191 1.00 29.03 326 LEU D C 1
ATOM 11285 O O . LEU D 4 326 ? 180.103 182.199 155.845 1.00 47.63 326 LEU D O 1
ATOM 11290 N N . PHE D 4 327 ? 181.449 180.469 155.325 1.00 30.52 327 PHE D N 1
ATOM 11291 C CA . PHE D 4 327 ? 180.816 179.585 156.298 1.00 23.75 327 PHE D CA 1
ATOM 11292 C C . PHE D 4 327 ? 181.073 180.052 157.725 1.00 30.52 327 PHE D C 1
ATOM 11293 O O . PHE D 4 327 ? 180.164 180.037 158.563 1.00 50.61 327 PHE D O 1
ATOM 11301 N N . THR D 4 328 ? 182.311 180.457 158.023 1.00 27.24 328 THR D N 1
ATOM 11302 C CA . THR D 4 328 ? 182.632 180.924 159.368 1.00 21.94 328 THR D CA 1
ATOM 11303 C C . THR D 4 328 ? 181.875 182.202 159.704 1.00 33.87 328 THR D C 1
ATOM 11304 O O . THR D 4 328 ? 181.365 182.355 160.820 1.00 52.86 328 THR D O 1
ATOM 11308 N N . THR D 4 329 ? 181.797 183.134 158.752 1.00 37.73 329 THR D N 1
ATOM 11309 C CA . THR D 4 329 ? 181.047 184.365 158.977 1.00 39.48 329 THR D CA 1
ATOM 11310 C C . THR D 4 329 ? 179.557 184.084 159.136 1.00 43.94 329 THR D C 1
ATOM 11311 O O . THR D 4 329 ? 178.896 184.684 159.992 1.00 54.21 329 THR D O 1
ATOM 11315 N N . ASP D 4 330 ? 179.013 183.174 158.323 1.00 40.45 330 ASP D N 1
ATOM 11316 C CA . ASP D 4 330 ? 177.594 182.843 158.416 1.00 36.39 330 ASP D CA 1
ATOM 11317 C C . ASP D 4 330 ? 177.267 182.213 159.765 1.00 45.84 330 ASP D C 1
ATOM 11318 O O . ASP D 4 330 ? 176.241 182.536 160.377 1.00 64.30 330 ASP D O 1
ATOM 11323 N N . SER D 4 331 ? 178.131 181.316 160.248 1.00 35.88 331 SER D N 1
ATOM 11324 C CA . SER D 4 331 ? 177.893 180.678 161.539 1.00 46.88 331 SER D CA 1
ATOM 11325 C C . SER D 4 331 ? 177.943 181.691 162.676 1.00 47.39 331 SER D C 1
ATOM 11326 O O . SER D 4 331 ? 177.124 181.637 163.601 1.00 58.94 331 SER D O 1
ATOM 11329 N N . ARG D 4 332 ? 178.900 182.620 162.627 1.00 30.36 332 ARG D N 1
ATOM 11330 C CA . ARG D 4 332 ? 178.996 183.633 163.674 1.00 36.07 332 ARG D CA 1
ATOM 11331 C C . ARG D 4 332 ? 177.849 184.632 163.586 1.00 49.86 332 ARG D C 1
ATOM 11332 O O . ARG D 4 332 ? 177.307 185.053 164.615 1.00 65.34 332 ARG D O 1
ATOM 11340 N N . LEU D 4 333 ? 177.458 185.017 162.369 1.00 46.62 333 LEU D N 1
ATOM 11341 C CA . LEU D 4 333 ? 176.357 185.958 162.191 1.00 35.88 333 LEU D CA 1
ATOM 11342 C C . LEU D 4 333 ? 175.007 185.370 162.575 1.00 41.14 333 LEU D C 1
ATOM 11343 O O . LEU D 4 333 ? 174.040 186.126 162.714 1.00 58.82 333 LEU D O 1
ATOM 11348 N N . ASN D 4 334 ? 174.915 184.052 162.745 1.00 49.42 334 ASN D N 1
ATOM 11349 C CA . ASN D 4 334 ? 173.663 183.408 163.114 1.00 52.94 334 ASN D CA 1
ATOM 11350 C C . ASN D 4 334 ? 173.449 183.342 164.621 1.00 58.27 334 ASN D C 1
ATOM 11351 O O . ASN D 4 334 ? 172.299 183.265 165.067 1.00 62.23 334 ASN D O 1
ATOM 11356 N N . ASN D 4 335 ? 174.521 183.389 165.413 1.00 59.23 335 ASN D N 1
ATOM 11357 C CA . ASN D 4 335 ? 174.438 183.262 166.863 1.00 63.75 335 ASN D CA 1
ATOM 11358 C C . ASN D 4 335 ? 174.371 184.614 167.567 1.00 66.86 335 ASN D C 1
ATOM 11359 O O . ASN D 4 335 ? 174.795 184.733 168.721 1.00 69.67 335 ASN D O 1
ATOM 11364 N N . GLY D 4 336 ? 173.846 185.636 166.895 1.00 61.55 336 GLY D N 1
ATOM 11365 C CA . GLY D 4 336 ? 173.699 186.943 167.506 1.00 66.60 336 GLY D CA 1
ATOM 11366 C C . GLY D 4 336 ? 175.016 187.651 167.748 1.00 66.38 336 GLY D C 1
ATOM 11367 O O . GLY D 4 336 ? 175.414 187.863 168.897 1.00 69.81 336 GLY D O 1
ATOM 11368 N N . THR D 4 337 ? 175.700 188.024 166.671 1.00 57.09 337 THR D N 1
ATOM 11369 C CA . THR D 4 337 ? 176.993 188.684 166.745 1.00 59.76 337 THR D CA 1
ATOM 11370 C C . THR D 4 337 ? 176.914 190.024 166.025 1.00 70.60 337 THR D C 1
ATOM 11371 O O . THR D 4 337 ? 176.106 190.204 165.108 1.00 76.19 337 THR D O 1
ATOM 11375 N N . ASN D 4 338 ? 177.745 190.969 166.465 1.00 59.70 338 ASN D N 1
ATOM 11376 C CA . ASN D 4 338 ? 177.791 192.300 165.871 1.00 51.91 338 ASN D CA 1
ATOM 11377 C C . ASN D 4 338 ? 178.094 192.218 164.382 1.00 61.24 338 ASN D C 1
ATOM 11378 O O . ASN D 4 338 ? 179.140 191.703 163.976 1.00 64.39 338 ASN D O 1
ATOM 11383 N N . GLU D 4 339 ? 177.166 192.730 163.569 1.00 61.36 339 GLU D N 1
ATOM 11384 C CA . GLU D 4 339 ? 177.292 192.609 162.119 1.00 47.94 339 GLU D CA 1
ATOM 11385 C C . GLU D 4 339 ? 178.460 193.429 161.585 1.00 51.87 339 GLU D C 1
ATOM 11386 O O . GLU D 4 339 ? 179.116 193.024 160.619 1.00 63.85 339 GLU D O 1
ATOM 11392 N N . HIS D 4 340 ? 178.725 194.590 162.191 1.00 41.48 340 HIS D N 1
ATOM 11393 C CA . HIS D 4 340 ? 179.817 195.440 161.723 1.00 44.98 340 HIS D CA 1
ATOM 11394 C C . HIS D 4 340 ? 181.165 194.745 161.879 1.00 48.36 340 HIS D C 1
ATOM 11395 O O . HIS D 4 340 ? 182.024 194.835 160.994 1.00 56.78 340 HIS D O 1
ATOM 11402 N N . ILE D 4 341 ? 181.368 194.046 162.998 1.00 53.19 341 ILE D N 1
ATOM 11403 C CA . ILE D 4 341 ? 182.626 193.339 163.214 1.00 46.17 341 ILE D CA 1
ATOM 11404 C C . ILE D 4 341 ? 182.752 192.159 162.257 1.00 50.56 341 ILE D C 1
ATOM 11405 O O . ILE D 4 341 ? 183.812 191.939 161.658 1.00 59.57 341 ILE D O 1
ATOM 11410 N N . GLN D 4 342 ? 181.678 191.381 162.098 1.00 44.57 342 GLN D N 1
ATOM 11411 C CA . GLN D 4 342 ? 181.746 190.185 161.263 1.00 36.72 342 GLN D CA 1
ATOM 11412 C C . GLN D 4 342 ? 181.894 190.534 159.787 1.00 46.71 342 GLN D C 1
ATOM 11413 O O . GLN D 4 342 ? 182.684 189.904 159.073 1.00 64.02 342 GLN D O 1
ATOM 11419 N N . LEU D 4 343 ? 181.135 191.522 159.306 1.00 39.63 343 LEU D N 1
ATOM 11420 C CA . LEU D 4 343 ? 181.214 191.893 157.896 1.00 38.53 343 LEU D CA 1
ATOM 11421 C C . LEU D 4 343 ? 182.577 192.479 157.551 1.00 44.74 343 LEU D C 1
ATOM 11422 O O . LEU D 4 343 ? 183.134 192.181 156.487 1.00 61.61 343 LEU D O 1
ATOM 11427 N N . LEU D 4 344 ? 183.125 193.321 158.430 1.00 26.92 344 LEU D N 1
ATOM 11428 C CA . LEU D 4 344 ? 184.456 193.871 158.193 1.00 28.81 344 LEU D CA 1
ATOM 11429 C C . LEU D 4 344 ? 185.515 192.776 158.213 1.00 40.95 344 LEU D C 1
ATOM 11430 O O . LEU D 4 344 ? 186.443 192.786 157.397 1.00 47.12 344 LEU D O 1
ATOM 11435 N N . ASN D 4 345 ? 185.393 191.825 159.143 1.00 40.06 345 ASN D N 1
ATOM 11436 C CA . ASN D 4 345 ? 186.347 190.723 159.206 1.00 25.38 345 ASN D CA 1
ATOM 11437 C C . ASN D 4 345 ? 186.285 189.862 157.950 1.00 28.68 345 ASN D C 1
ATOM 11438 O O . ASN D 4 345 ? 187.323 189.454 157.418 1.00 50.00 345 ASN D O 1
ATOM 11443 N N . LEU D 4 346 ? 185.076 189.571 157.465 1.00 26.94 346 LEU D N 1
ATOM 11444 C CA . LEU D 4 346 ? 184.933 188.742 156.272 1.00 27.18 346 LEU D CA 1
ATOM 11445 C C . LEU D 4 346 ? 185.503 189.437 155.041 1.00 39.08 346 LEU D C 1
ATOM 11446 O O . LEU D 4 346 ? 186.224 188.821 154.248 1.00 49.04 346 LEU D O 1
ATOM 11451 N N . LEU D 4 347 ? 185.192 190.724 154.867 1.00 27.86 347 LEU D N 1
ATOM 11452 C CA . LEU D 4 347 ? 185.660 191.448 153.688 1.00 15.16 347 LEU D CA 1
ATOM 11453 C C . LEU D 4 347 ? 187.177 191.587 153.684 1.00 31.15 347 LEU D C 1
ATOM 11454 O O . LEU D 4 347 ? 187.809 191.500 152.624 1.00 43.16 347 LEU D O 1
ATOM 11459 N N . VAL D 4 348 ? 187.776 191.818 154.853 1.00 38.35 348 VAL D N 1
ATOM 11460 C CA . VAL D 4 348 ? 189.230 191.928 154.937 1.00 38.12 348 VAL D CA 1
ATOM 11461 C C . VAL D 4 348 ? 189.888 190.597 154.593 1.00 41.30 348 VAL D C 1
ATOM 11462 O O . VAL D 4 348 ? 190.857 190.546 153.828 1.00 44.57 348 VAL D O 1
ATOM 11466 N N . LYS D 4 349 ? 189.361 189.497 155.142 1.00 33.86 349 LYS D N 1
ATOM 11467 C CA . LYS D 4 349 ? 189.951 188.184 154.890 1.00 25.59 349 LYS D CA 1
ATOM 11468 C C . LYS D 4 349 ? 189.834 187.792 153.422 1.00 35.82 349 LYS D C 1
ATOM 11469 O O . LYS D 4 349 ? 190.744 187.166 152.866 1.00 51.36 349 LYS D O 1
ATOM 11475 N N . ILE D 4 350 ? 188.716 188.142 152.780 1.00 19.60 350 ILE D N 1
ATOM 11476 C CA . ILE D 4 350 ? 188.565 187.889 151.349 1.00 21.32 350 ILE D CA 1
ATOM 11477 C C . ILE D 4 350 ? 189.577 188.703 150.553 1.00 38.20 350 ILE D C 1
ATOM 11478 O O . ILE D 4 350 ? 190.097 188.237 149.530 1.00 49.35 350 ILE D O 1
ATOM 11483 N N . SER D 4 351 ? 189.888 189.917 151.015 1.00 42.08 351 SER D N 1
ATOM 11484 C CA . SER D 4 351 ? 190.857 190.757 150.318 1.00 37.05 351 SER D CA 1
ATOM 11485 C C . SER D 4 351 ? 192.241 190.119 150.299 1.00 44.11 351 SER D C 1
ATOM 11486 O O . SER D 4 351 ? 192.958 190.205 149.295 1.00 49.63 351 SER D O 1
ATOM 11489 N N . GLN D 4 352 ? 192.640 189.478 151.402 1.00 44.15 352 GLN D N 1
ATOM 11490 C CA . GLN D 4 352 ? 193.941 188.819 151.446 1.00 40.92 352 GLN D CA 1
ATOM 11491 C C . GLN D 4 352 ? 194.008 187.597 150.538 1.00 47.85 352 GLN D C 1
ATOM 11492 O O . GLN D 4 352 ? 195.110 187.168 150.181 1.00 57.50 352 GLN D O 1
ATOM 11498 N N . LEU D 4 353 ? 192.866 187.028 150.165 1.00 43.59 353 LEU D N 1
ATOM 11499 C CA . LEU D 4 353 ? 192.843 185.854 149.300 1.00 45.94 353 LEU D CA 1
ATOM 11500 C C . LEU D 4 353 ? 193.290 186.208 147.885 1.00 56.31 353 LEU D C 1
ATOM 11501 O O . LEU D 4 353 ? 194.373 185.816 147.450 1.00 51.56 353 LEU D O 1
ATOM 11506 N N . SER E 5 2 ? 160.401 215.134 179.783 1.00 97.83 2 SER E N 1
ATOM 11507 C CA . SER E 5 2 ? 161.654 214.545 180.240 1.00 101.41 2 SER E CA 1
ATOM 11508 C C . SER E 5 2 ? 162.834 215.082 179.437 1.00 101.38 2 SER E C 1
ATOM 11509 O O . SER E 5 2 ? 162.993 216.293 179.283 1.00 101.27 2 SER E O 1
ATOM 11512 N N . LEU E 5 3 ? 163.661 214.173 178.929 1.00 97.61 3 LEU E N 1
ATOM 11513 C CA . LEU E 5 3 ? 164.802 214.557 178.115 1.00 100.18 3 LEU E CA 1
ATOM 11514 C C . LEU E 5 3 ? 164.339 215.021 176.736 1.00 100.06 3 LEU E C 1
ATOM 11515 O O . LEU E 5 3 ? 163.202 214.784 176.320 1.00 97.86 3 LEU E O 1
ATOM 11520 N N . TRP E 5 4 ? 165.245 215.698 176.024 1.00 90.73 4 TRP E N 1
ATOM 11521 C CA . TRP E 5 4 ? 164.923 216.167 174.680 1.00 87.97 4 TRP E CA 1
ATOM 11522 C C . TRP E 5 4 ? 164.714 215.004 173.719 1.00 91.02 4 TRP E C 1
ATOM 11523 O O . TRP E 5 4 ? 163.985 215.140 172.731 1.00 93.72 4 TRP E O 1
ATOM 11534 N N . VAL E 5 5 ? 165.350 213.861 173.985 1.00 89.44 5 VAL E N 1
ATOM 11535 C CA . VAL E 5 5 ? 165.111 212.673 173.173 1.00 82.55 5 VAL E CA 1
ATOM 11536 C C . VAL E 5 5 ? 163.682 212.175 173.361 1.00 85.05 5 VAL E C 1
ATOM 11537 O O . VAL E 5 5 ? 163.053 211.694 172.410 1.00 87.48 5 VAL E O 1
ATOM 11541 N N . ASP E 5 6 ? 163.136 212.302 174.571 1.00 101.40 6 ASP E N 1
ATOM 11542 C CA . ASP E 5 6 ? 161.803 211.802 174.877 1.00 103.75 6 ASP E CA 1
ATOM 11543 C C . ASP E 5 6 ? 160.706 212.846 174.727 1.00 101.60 6 ASP E C 1
ATOM 11544 O O . ASP E 5 6 ? 159.560 212.476 174.448 1.00 101.42 6 ASP E O 1
ATOM 11549 N N . LYS E 5 7 ? 161.015 214.131 174.902 1.00 93.55 7 LYS E N 1
ATOM 11550 C CA . LYS E 5 7 ? 160.006 215.176 174.785 1.00 95.75 7 LYS E CA 1
ATOM 11551 C C . LYS E 5 7 ? 159.891 215.739 173.375 1.00 97.68 7 LYS E C 1
ATOM 11552 O O . LYS E 5 7 ? 158.819 216.223 172.999 1.00 102.64 7 LYS E O 1
ATOM 11558 N N . TYR E 5 8 ? 160.967 215.689 172.592 1.00 87.12 8 TYR E N 1
ATOM 11559 C CA . TYR E 5 8 ? 160.917 216.009 171.165 1.00 86.32 8 TYR E CA 1
ATOM 11560 C C . TYR E 5 8 ? 160.833 214.714 170.359 1.00 91.03 8 TYR E C 1
ATOM 11561 O O . TYR E 5 8 ? 161.723 214.349 169.590 1.00 93.19 8 TYR E O 1
ATOM 11570 N N . ARG E 5 9 ? 159.717 214.019 170.559 1.00 81.23 9 ARG E N 1
ATOM 11571 C CA . ARG E 5 9 ? 159.472 212.711 169.969 1.00 76.39 9 ARG E CA 1
ATOM 11572 C C . ARG E 5 9 ? 158.297 212.803 169.007 1.00 77.16 9 ARG E C 1
ATOM 11573 O O . ARG E 5 9 ? 157.212 213.259 169.408 1.00 90.90 9 ARG E O 1
ATOM 11581 N N . PRO E 5 10 ? 158.454 212.408 167.740 1.00 59.99 10 PRO E N 1
ATOM 11582 C CA . PRO E 5 10 ? 157.303 212.390 166.827 1.00 59.24 10 PRO E CA 1
ATOM 11583 C C . PRO E 5 10 ? 156.249 211.390 167.273 1.00 67.19 10 PRO E C 1
ATOM 11584 O O . PRO E 5 10 ? 156.480 210.177 167.243 1.00 77.17 10 PRO E O 1
ATOM 11588 N N . LYS E 5 11 ? 155.088 211.890 167.688 1.00 73.22 11 LYS E N 1
ATOM 11589 C CA . LYS E 5 11 ? 154.026 211.059 168.234 1.00 74.55 11 LYS E CA 1
ATOM 11590 C C . LYS E 5 11 ? 152.926 210.769 167.221 1.00 73.22 11 LYS E C 1
ATOM 11591 O O . LYS E 5 11 ? 151.854 210.290 167.604 1.00 81.37 11 LYS E O 1
ATOM 11597 N N . SER E 5 12 ? 153.165 211.050 165.943 1.00 69.98 12 SER E N 1
ATOM 11598 C CA . SER E 5 12 ? 152.185 210.782 164.902 1.00 78.58 12 SER E CA 1
ATOM 11599 C C . SER E 5 12 ? 152.919 210.495 163.601 1.00 81.27 12 SER E C 1
ATOM 11600 O O . SER E 5 12 ? 154.098 210.822 163.445 1.00 83.79 12 SER E O 1
ATOM 11603 N N . LEU E 5 13 ? 152.202 209.866 162.666 1.00 66.71 13 LEU E N 1
ATOM 11604 C CA . LEU E 5 13 ? 152.792 209.554 161.368 1.00 67.71 13 LEU E CA 1
ATOM 11605 C C . LEU E 5 13 ? 153.134 210.817 160.589 1.00 71.07 13 LEU E C 1
ATOM 11606 O O . LEU E 5 13 ? 154.122 210.839 159.846 1.00 73.30 13 LEU E O 1
ATOM 11611 N N . ASN E 5 14 ? 152.333 211.874 160.742 1.00 75.93 14 ASN E N 1
ATOM 11612 C CA . ASN E 5 14 ? 152.636 213.133 160.072 1.00 74.62 14 ASN E CA 1
ATOM 11613 C C . ASN E 5 14 ? 153.841 213.827 160.695 1.00 77.77 14 ASN E C 1
ATOM 11614 O O . ASN E 5 14 ? 154.540 214.583 160.011 1.00 82.35 14 ASN E O 1
ATOM 11619 N N . ALA E 5 15 ? 154.099 213.584 161.981 1.00 67.89 15 ALA E N 1
ATOM 11620 C CA . ALA E 5 15 ? 155.210 214.227 162.672 1.00 69.75 15 ALA E CA 1
ATOM 11621 C C . ALA E 5 15 ? 156.570 213.700 162.235 1.00 66.78 15 ALA E C 1
ATOM 11622 O O . ALA E 5 15 ? 157.587 214.319 162.569 1.00 65.11 15 ALA E O 1
ATOM 11624 N N . LEU E 5 16 ? 156.617 212.583 161.513 1.00 65.91 16 LEU E N 1
ATOM 11625 C CA . LEU E 5 16 ? 157.885 212.053 161.032 1.00 65.45 16 LEU E CA 1
ATOM 11626 C C . LEU E 5 16 ? 158.492 212.991 159.995 1.00 68.68 16 LEU E C 1
ATOM 11627 O O . LEU E 5 16 ? 157.782 213.589 159.182 1.00 66.92 16 LEU E O 1
ATOM 11632 N N . SER E 5 17 ? 159.819 213.117 160.027 1.00 73.77 17 SER E N 1
ATOM 11633 C CA . SER E 5 17 ? 160.534 214.052 159.168 1.00 75.90 17 SER E CA 1
ATOM 11634 C C . SER E 5 17 ? 161.406 213.347 158.137 1.00 76.99 17 SER E C 1
ATOM 11635 O O . SER E 5 17 ? 161.261 213.590 156.935 1.00 80.53 17 SER E O 1
ATOM 11638 N N . HIS E 5 18 ? 162.310 212.476 158.571 1.00 63.34 18 HIS E N 1
ATOM 11639 C CA . HIS E 5 18 ? 163.238 211.826 157.659 1.00 65.05 18 HIS E CA 1
ATOM 11640 C C . HIS E 5 18 ? 162.645 210.530 157.113 1.00 68.13 18 HIS E C 1
ATOM 11641 O O . HIS E 5 18 ? 161.731 209.941 157.696 1.00 73.28 18 HIS E O 1
ATOM 11648 N N . ASN E 5 19 ? 163.186 210.097 155.971 1.00 74.58 19 ASN E N 1
ATOM 11649 C CA . ASN E 5 19 ? 162.798 208.850 155.308 1.00 79.54 19 ASN E CA 1
ATOM 11650 C C . ASN E 5 19 ? 161.302 208.852 154.982 1.00 79.08 19 ASN E C 1
ATOM 11651 O O . ASN E 5 19 ? 160.508 208.081 155.527 1.00 77.18 19 ASN E O 1
ATOM 11656 N N . GLU E 5 20 ? 160.931 209.766 154.079 1.00 90.85 20 GLU E N 1
ATOM 11657 C CA . GLU E 5 20 ? 159.528 209.980 153.736 1.00 90.46 20 GLU E CA 1
ATOM 11658 C C . GLU E 5 20 ? 158.898 208.753 153.087 1.00 90.25 20 GLU E C 1
ATOM 11659 O O . GLU E 5 20 ? 157.699 208.508 153.264 1.00 97.15 20 GLU E O 1
ATOM 11665 N N . GLU E 5 21 ? 159.684 207.970 152.340 1.00 81.36 21 GLU E N 1
ATOM 11666 C CA . GLU E 5 21 ? 159.125 206.829 151.618 1.00 82.83 21 GLU E CA 1
ATOM 11667 C C . GLU E 5 21 ? 158.527 205.800 152.571 1.00 86.52 21 GLU E C 1
ATOM 11668 O O . GLU E 5 21 ? 157.459 205.240 152.299 1.00 85.93 21 GLU E O 1
ATOM 11674 N N . LEU E 5 22 ? 159.202 205.534 153.691 1.00 76.28 22 LEU E N 1
ATOM 11675 C CA . LEU E 5 22 ? 158.639 204.631 154.690 1.00 71.25 22 LEU E CA 1
ATOM 11676 C C . LEU E 5 22 ? 157.437 205.260 155.384 1.00 71.30 22 LEU E C 1
ATOM 11677 O O . LEU E 5 22 ? 156.485 204.557 155.745 1.00 82.00 22 LEU E O 1
ATOM 11682 N N . THR E 5 23 ? 157.464 206.581 155.582 1.00 68.17 23 THR E N 1
ATOM 11683 C CA . THR E 5 23 ? 156.327 207.261 156.196 1.00 69.72 23 THR E CA 1
ATOM 11684 C C . THR E 5 23 ? 155.072 207.101 155.347 1.00 69.12 23 THR E C 1
ATOM 11685 O O . THR E 5 23 ? 153.982 206.858 155.878 1.00 70.80 23 THR E O 1
ATOM 11689 N N . ASN E 5 24 ? 155.208 207.224 154.025 1.00 76.34 24 ASN E N 1
ATOM 11690 C CA . ASN E 5 24 ? 154.086 206.939 153.136 1.00 75.07 24 ASN E CA 1
ATOM 11691 C C . ASN E 5 24 ? 153.697 205.468 153.201 1.00 77.22 24 ASN E C 1
ATOM 11692 O O . ASN E 5 24 ? 152.510 205.128 153.127 1.00 81.15 24 ASN E O 1
ATOM 11697 N N . PHE E 5 25 ? 154.687 204.580 153.326 1.00 73.38 25 PHE E N 1
ATOM 11698 C CA . PHE E 5 25 ? 154.401 203.154 153.452 1.00 72.00 25 PHE E CA 1
ATOM 11699 C C . PHE E 5 25 ? 153.629 202.856 154.731 1.00 69.89 25 PHE E C 1
ATOM 11700 O O . PHE E 5 25 ? 152.680 202.062 154.722 1.00 72.44 25 PHE E O 1
ATOM 11708 N N . LEU E 5 26 ? 154.020 203.483 155.844 1.00 69.58 26 LEU E N 1
ATOM 11709 C CA . LEU E 5 26 ? 153.320 203.258 157.104 1.00 69.15 26 LEU E CA 1
ATOM 11710 C C . LEU E 5 26 ? 151.935 203.893 157.091 1.00 69.49 26 LEU E C 1
ATOM 11711 O O . LEU E 5 26 ? 150.997 203.359 157.696 1.00 76.36 26 LEU E O 1
ATOM 11716 N N . LYS E 5 27 ? 151.790 205.038 156.419 1.00 67.82 27 LYS E N 1
ATOM 11717 C CA . LYS E 5 27 ? 150.476 205.663 156.299 1.00 67.43 27 LYS E CA 1
ATOM 11718 C C . LYS E 5 27 ? 149.520 204.786 155.501 1.00 68.06 27 LYS E C 1
ATOM 11719 O O . LYS E 5 27 ? 148.332 204.688 155.832 1.00 71.02 27 LYS E O 1
ATOM 11725 N N . SER E 5 28 ? 150.019 204.146 154.441 1.00 77.49 28 SER E N 1
ATOM 11726 C CA . SER E 5 28 ? 149.178 203.249 153.657 1.00 78.09 28 SER E CA 1
ATOM 11727 C C . SER E 5 28 ? 148.789 202.008 154.449 1.00 79.09 28 SER E C 1
ATOM 11728 O O . SER E 5 28 ? 147.718 201.435 154.215 1.00 84.07 28 SER E O 1
ATOM 11731 N N . LEU E 5 29 ? 149.642 201.575 155.381 1.00 74.01 29 LEU E N 1
ATOM 11732 C CA . LEU E 5 29 ? 149.289 200.452 156.244 1.00 71.03 29 LEU E CA 1
ATOM 11733 C C . LEU E 5 29 ? 148.157 200.811 157.197 1.00 70.82 29 LEU E C 1
ATOM 11734 O O . LEU E 5 29 ? 147.334 199.951 157.531 1.00 72.13 29 LEU E O 1
ATOM 11739 N N . SER E 5 30 ? 148.099 202.067 157.645 1.00 78.34 30 SER E N 1
ATOM 11740 C CA . SER E 5 30 ? 147.029 202.496 158.538 1.00 79.80 30 SER E CA 1
ATOM 11741 C C . SER E 5 30 ? 145.693 202.629 157.821 1.00 86.27 30 SER E C 1
ATOM 11742 O O . SER E 5 30 ? 144.658 202.753 158.485 1.00 86.24 30 SER E O 1
ATOM 11745 N N . ASP E 5 31 ? 145.692 202.616 156.485 1.00 99.36 31 ASP E N 1
ATOM 11746 C CA . ASP E 5 31 ? 144.442 202.712 155.739 1.00 97.19 31 ASP E CA 1
ATOM 11747 C C . ASP E 5 31 ? 143.559 201.492 155.975 1.00 97.98 31 ASP E C 1
ATOM 11748 O O . ASP E 5 31 ? 142.335 201.619 156.091 1.00 99.06 31 ASP E O 1
ATOM 11753 N N . GLN E 5 32 ? 144.160 200.306 156.052 1.00 95.09 32 GLN E N 1
ATOM 11754 C CA . GLN E 5 32 ? 143.431 199.053 156.249 1.00 95.66 32 GLN E CA 1
ATOM 11755 C C . GLN E 5 32 ? 144.029 198.319 157.441 1.00 95.72 32 GLN E C 1
ATOM 11756 O O . GLN E 5 32 ? 144.864 197.418 157.277 1.00 95.68 32 GLN E O 1
ATOM 11762 N N . PRO E 5 33 ? 143.627 198.683 158.663 1.00 99.50 33 PRO E N 1
ATOM 11763 C CA . PRO E 5 33 ? 144.128 197.963 159.845 1.00 98.79 33 PRO E CA 1
ATOM 11764 C C . PRO E 5 33 ? 143.649 196.524 159.931 1.00 98.16 33 PRO E C 1
ATOM 11765 O O . PRO E 5 33 ? 144.213 195.753 160.716 1.00 100.59 33 PRO E O 1
ATOM 11769 N N . ARG E 5 34 ? 142.624 196.147 159.161 1.00 103.30 34 ARG E N 1
ATOM 11770 C CA . ARG E 5 34 ? 142.094 194.787 159.219 1.00 104.00 34 ARG E CA 1
ATOM 11771 C C . ARG E 5 34 ? 143.148 193.757 158.837 1.00 102.15 34 ARG E C 1
ATOM 11772 O O . ARG E 5 34 ? 143.324 192.748 159.531 1.00 100.37 34 ARG E O 1
ATOM 11780 N N . ASP E 5 35 ? 143.861 193.993 157.736 1.00 99.90 35 ASP E N 1
ATOM 11781 C CA . ASP E 5 35 ? 144.842 193.051 157.213 1.00 100.81 35 ASP E CA 1
ATOM 11782 C C . ASP E 5 35 ? 146.269 193.432 157.590 1.00 97.79 35 ASP E C 1
ATOM 11783 O O . ASP E 5 35 ? 147.199 193.189 156.814 1.00 99.21 35 ASP E O 1
ATOM 11788 N N . LEU E 5 36 ? 146.458 194.021 158.771 1.00 76.82 36 LEU E N 1
ATOM 11789 C CA . LEU E 5 36 ? 147.782 194.418 159.230 1.00 74.30 36 LEU E CA 1
ATOM 11790 C C . LEU E 5 36 ? 148.644 193.180 159.443 1.00 78.84 36 LEU E C 1
ATOM 11791 O O . LEU E 5 36 ? 148.342 192.352 160.312 1.00 81.88 36 LEU E O 1
ATOM 11796 N N . PRO E 5 37 ? 149.717 193.019 158.678 1.00 69.79 37 PRO E N 1
ATOM 11797 C CA . PRO E 5 37 ? 150.556 191.827 158.812 1.00 64.12 37 PRO E CA 1
ATOM 11798 C C . PRO E 5 37 ? 151.543 191.974 159.962 1.00 60.80 37 PRO E C 1
ATOM 11799 O O . PRO E 5 37 ? 151.743 193.053 160.519 1.00 62.17 37 PRO E O 1
ATOM 11803 N N . HIS E 5 38 ? 152.159 190.849 160.314 1.00 51.77 38 HIS E N 1
ATOM 11804 C CA . HIS E 5 38 ? 153.236 190.869 161.293 1.00 52.90 38 HIS E CA 1
ATOM 11805 C C . HIS E 5 38 ? 154.433 191.611 160.712 1.00 69.32 38 HIS E C 1
ATOM 11806 O O . HIS E 5 38 ? 154.846 191.351 159.578 1.00 81.05 38 HIS E O 1
ATOM 11813 N N . LEU E 5 39 ? 154.987 192.538 161.486 1.00 52.00 39 LEU E N 1
ATOM 11814 C CA . LEU E 5 39 ? 156.016 193.445 161.002 1.00 38.00 39 LEU E CA 1
ATOM 11815 C C . LEU E 5 39 ? 157.349 193.150 161.674 1.00 41.43 39 LEU E C 1
ATOM 11816 O O . LEU E 5 39 ? 157.402 192.851 162.871 1.00 63.65 39 LEU E O 1
ATOM 11821 N N . LEU E 5 40 ? 158.425 193.238 160.891 1.00 34.35 40 LEU E N 1
ATOM 11822 C CA . LEU E 5 40 ? 159.791 193.027 161.368 1.00 43.17 40 LEU E CA 1
ATOM 11823 C C . LEU E 5 40 ? 160.604 194.236 160.913 1.00 45.50 40 LEU E C 1
ATOM 11824 O O . LEU E 5 40 ? 161.209 194.220 159.837 1.00 60.85 40 LEU E O 1
ATOM 11829 N N . LEU E 5 41 ? 160.616 195.283 161.733 1.00 38.89 41 LEU E N 1
ATOM 11830 C CA . LEU E 5 41 ? 161.363 196.491 161.412 1.00 34.31 41 LEU E CA 1
ATOM 11831 C C . LEU E 5 41 ? 162.812 196.338 161.856 1.00 36.00 41 LEU E C 1
ATOM 11832 O O . LEU E 5 41 ? 163.084 196.022 163.018 1.00 54.90 41 LEU E O 1
ATOM 11837 N N . TYR E 5 42 ? 163.741 196.563 160.929 1.00 33.01 42 TYR E N 1
ATOM 11838 C CA . TYR E 5 42 ? 165.160 196.420 161.215 1.00 35.06 42 TYR E CA 1
ATOM 11839 C C . TYR E 5 42 ? 165.924 197.598 160.629 1.00 47.92 42 TYR E C 1
ATOM 11840 O O . TYR E 5 42 ? 165.489 198.236 159.667 1.00 61.65 42 TYR E O 1
ATOM 11849 N N . GLY E 5 43 ? 167.077 197.878 161.231 1.00 49.35 43 GLY E N 1
ATOM 11850 C CA . GLY E 5 43 ? 167.921 198.974 160.821 1.00 45.55 43 GLY E CA 1
ATOM 11851 C C . GLY E 5 43 ? 168.929 199.319 161.897 1.00 47.00 43 GLY E C 1
ATOM 11852 O O . GLY E 5 43 ? 169.009 198.655 162.934 1.00 58.56 43 GLY E O 1
ATOM 11853 N N . PRO E 5 44 ? 169.724 200.361 161.673 1.00 40.99 44 PRO E N 1
ATOM 11854 C CA . PRO E 5 44 ? 170.691 200.787 162.692 1.00 38.93 44 PRO E CA 1
ATOM 11855 C C . PRO E 5 44 ? 169.991 201.337 163.926 1.00 48.42 44 PRO E C 1
ATOM 11856 O O . PRO E 5 44 ? 168.782 201.576 163.947 1.00 65.13 44 PRO E O 1
ATOM 11860 N N . ASN E 5 45 ? 170.779 201.522 164.980 1.00 52.31 45 ASN E N 1
ATOM 11861 C CA . ASN E 5 45 ? 170.257 202.055 166.229 1.00 55.14 45 ASN E CA 1
ATOM 11862 C C . ASN E 5 45 ? 170.000 203.553 166.114 1.00 69.22 45 ASN E C 1
ATOM 11863 O O . ASN E 5 45 ? 170.734 204.283 165.442 1.00 71.42 45 ASN E O 1
ATOM 11868 N N . GLY E 5 46 ? 168.940 204.006 166.781 1.00 66.68 46 GLY E N 1
ATOM 11869 C CA . GLY E 5 46 ? 168.608 205.416 166.780 1.00 58.83 46 GLY E CA 1
ATOM 11870 C C . GLY E 5 46 ? 168.034 205.938 165.485 1.00 65.85 46 GLY E C 1
ATOM 11871 O O . GLY E 5 46 ? 168.094 207.143 165.235 1.00 71.70 46 GLY E O 1
ATOM 11872 N N . THR E 5 47 ? 167.478 205.065 164.649 1.00 49.69 47 THR E N 1
ATOM 11873 C CA . THR E 5 47 ? 166.918 205.467 163.366 1.00 49.12 47 THR E CA 1
ATOM 11874 C C . THR E 5 47 ? 165.421 205.736 163.425 1.00 60.23 47 THR E C 1
ATOM 11875 O O . THR E 5 47 ? 164.824 206.056 162.392 1.00 60.30 47 THR E O 1
ATOM 11879 N N . GLY E 5 48 ? 164.803 205.619 164.596 1.00 69.90 48 GLY E N 1
ATOM 11880 C CA . GLY E 5 48 ? 163.377 205.836 164.718 1.00 67.56 48 GLY E CA 1
ATOM 11881 C C . GLY E 5 48 ? 162.513 204.628 164.447 1.00 72.65 48 GLY E C 1
ATOM 11882 O O . GLY E 5 48 ? 161.353 204.795 164.053 1.00 78.26 48 GLY E O 1
ATOM 11883 N N . LYS E 5 49 ? 163.041 203.415 164.631 1.00 61.31 49 LYS E N 1
ATOM 11884 C CA . LYS E 5 49 ? 162.250 202.215 164.374 1.00 54.45 49 LYS E CA 1
ATOM 11885 C C . LYS E 5 49 ? 161.075 202.110 165.339 1.00 59.62 49 LYS E C 1
ATOM 11886 O O . LYS E 5 49 ? 159.926 201.938 164.918 1.00 65.14 49 LYS E O 1
ATOM 11892 N N . LYS E 5 50 ? 161.343 202.221 166.643 1.00 67.12 50 LYS E N 1
ATOM 11893 C CA . LYS E 5 50 ? 160.263 202.121 167.619 1.00 70.68 50 LYS E CA 1
ATOM 11894 C C . LYS E 5 50 ? 159.370 203.354 167.599 1.00 77.23 50 LYS E C 1
ATOM 11895 O O . LYS E 5 50 ? 158.176 203.256 167.902 1.00 82.31 50 LYS E O 1
ATOM 11901 N N . THR E 5 51 ? 159.930 204.518 167.261 1.00 72.08 51 THR E N 1
ATOM 11902 C CA . THR E 5 51 ? 159.112 205.717 167.111 1.00 61.07 51 THR E CA 1
ATOM 11903 C C . THR E 5 51 ? 158.097 205.546 165.988 1.00 71.44 51 THR E C 1
ATOM 11904 O O . THR E 5 51 ? 156.926 205.915 166.133 1.00 75.28 51 THR E O 1
ATOM 11908 N N . ARG E 5 52 ? 158.528 204.971 164.863 1.00 64.68 52 ARG E N 1
ATOM 11909 C CA . ARG E 5 52 ? 157.609 204.713 163.761 1.00 56.91 52 ARG E CA 1
ATOM 11910 C C . ARG E 5 52 ? 156.612 203.613 164.103 1.00 57.29 52 ARG E C 1
ATOM 11911 O O . ARG E 5 52 ? 155.457 203.672 163.667 1.00 68.68 52 ARG E O 1
ATOM 11919 N N . CYS E 5 53 ? 157.036 202.603 164.869 1.00 57.51 53 CYS E N 1
ATOM 11920 C CA . CYS E 5 53 ? 156.100 201.579 165.323 1.00 65.60 53 CYS E CA 1
ATOM 11921 C C . CYS E 5 53 ? 155.047 202.168 166.252 1.00 64.42 53 CYS E C 1
ATOM 11922 O O . CYS E 5 53 ? 153.862 201.827 166.156 1.00 70.73 53 CYS E O 1
ATOM 11925 N N . MET E 5 54 ? 155.463 203.047 167.166 1.00 61.85 54 MET E N 1
ATOM 11926 C CA . MET E 5 54 ? 154.511 203.706 168.053 1.00 64.51 54 MET E CA 1
ATOM 11927 C C . MET E 5 54 ? 153.569 204.617 167.275 1.00 69.15 54 MET E C 1
ATOM 11928 O O . MET E 5 54 ? 152.368 204.670 167.563 1.00 72.73 54 MET E O 1
ATOM 11933 N N . ALA E 5 55 ? 154.099 205.347 166.290 1.00 61.99 55 ALA E N 1
ATOM 11934 C CA . ALA E 5 55 ? 153.258 206.215 165.471 1.00 62.14 55 ALA E CA 1
ATOM 11935 C C . ALA E 5 55 ? 152.285 205.406 164.623 1.00 64.33 55 ALA E C 1
ATOM 11936 O O . ALA E 5 55 ? 151.131 205.811 164.438 1.00 71.31 55 ALA E O 1
ATOM 11938 N N . LEU E 5 56 ? 152.736 204.267 164.090 1.00 62.08 56 LEU E N 1
ATOM 11939 C CA . LEU E 5 56 ? 151.850 203.412 163.305 1.00 60.84 56 LEU E CA 1
ATOM 11940 C C . LEU E 5 56 ? 150.712 202.867 164.158 1.00 66.80 56 LEU E C 1
ATOM 11941 O O . LEU E 5 56 ? 149.561 202.813 163.711 1.00 74.06 56 LEU E O 1
ATOM 11946 N N . LEU E 5 57 ? 151.016 202.457 165.392 1.00 73.36 57 LEU E N 1
ATOM 11947 C CA . LEU E 5 57 ? 149.974 201.958 166.284 1.00 70.23 57 LEU E CA 1
ATOM 11948 C C . LEU E 5 57 ? 149.011 203.069 166.684 1.00 72.81 57 LEU E C 1
ATOM 11949 O O . LEU E 5 57 ? 147.812 202.826 166.863 1.00 80.23 57 LEU E O 1
ATOM 11954 N N . GLU E 5 58 ? 149.522 204.293 166.839 1.00 74.56 58 GLU E N 1
ATOM 11955 C CA . GLU E 5 58 ? 148.658 205.422 167.172 1.00 78.20 58 GLU E CA 1
ATOM 11956 C C . GLU E 5 58 ? 147.673 205.714 166.046 1.00 83.22 58 GLU E C 1
ATOM 11957 O O . GLU E 5 58 ? 146.498 206.002 166.297 1.00 90.07 58 GLU E O 1
ATOM 11963 N N . SER E 5 59 ? 148.134 205.639 164.795 1.00 67.37 59 SER E N 1
ATOM 11964 C CA . SER E 5 59 ? 147.253 205.880 163.658 1.00 66.85 59 SER E CA 1
ATOM 11965 C C . SER E 5 59 ? 146.186 204.802 163.509 1.00 68.97 59 SER E C 1
ATOM 11966 O O . SER E 5 59 ? 145.164 205.046 162.859 1.00 75.29 59 SER E O 1
ATOM 11969 N N . ILE E 5 60 ? 146.398 203.625 164.090 1.00 65.64 60 ILE E N 1
ATOM 11970 C CA . ILE E 5 60 ? 145.426 202.540 163.993 1.00 72.24 60 ILE E CA 1
ATOM 11971 C C . ILE E 5 60 ? 144.371 202.636 165.089 1.00 75.63 60 ILE E C 1
ATOM 11972 O O . ILE E 5 60 ? 143.182 202.436 164.832 1.00 81.52 60 ILE E O 1
ATOM 11977 N N . PHE E 5 61 ? 144.777 202.960 166.317 1.00 76.30 61 PHE E N 1
ATOM 11978 C CA . PHE E 5 61 ? 143.866 203.002 167.453 1.00 78.87 61 PHE E CA 1
ATOM 11979 C C . PHE E 5 61 ? 143.577 204.426 167.911 1.00 81.60 61 PHE E C 1
ATOM 11980 O O . PHE E 5 61 ? 142.412 204.823 167.997 1.00 88.16 61 PHE E O 1
ATOM 11988 N N . GLY E 5 62 ? 144.610 205.210 168.209 1.00 81.70 62 GLY E N 1
ATOM 11989 C CA . GLY E 5 62 ? 144.422 206.570 168.656 1.00 83.87 62 GLY E CA 1
ATOM 11990 C C . GLY E 5 62 ? 145.512 207.030 169.601 1.00 86.74 62 GLY E C 1
ATOM 11991 O O . GLY E 5 62 ? 146.551 206.381 169.755 1.00 91.94 62 GLY E O 1
ATOM 11992 N N . PRO E 5 63 ? 145.297 208.179 170.247 1.00 74.84 63 PRO E N 1
ATOM 11993 C CA . PRO E 5 63 ? 146.282 208.667 171.228 1.00 69.59 63 PRO E CA 1
ATOM 11994 C C . PRO E 5 63 ? 146.415 207.780 172.453 1.00 71.18 63 PRO E C 1
ATOM 11995 O O . PRO E 5 63 ? 147.408 207.903 173.182 1.00 70.52 63 PRO E O 1
ATOM 11999 N N . GLY E 5 64 ? 145.451 206.892 172.707 1.00 84.83 64 GLY E N 1
ATOM 12000 C CA . GLY E 5 64 ? 145.489 206.058 173.896 1.00 88.86 64 GLY E CA 1
ATOM 12001 C C . GLY E 5 64 ? 146.572 205.000 173.886 1.00 88.60 64 GLY E C 1
ATOM 12002 O O . GLY E 5 64 ? 146.830 204.387 174.927 1.00 91.48 64 GLY E O 1
ATOM 12003 N N . VAL E 5 65 ? 147.204 204.764 172.734 1.00 77.21 65 VAL E N 1
ATOM 12004 C CA . VAL E 5 65 ? 148.310 203.814 172.673 1.00 72.30 65 VAL E CA 1
ATOM 12005 C C . VAL E 5 65 ? 149.489 204.310 173.498 1.00 75.48 65 VAL E C 1
ATOM 12006 O O . VAL E 5 65 ? 150.202 203.514 174.122 1.00 79.93 65 VAL E O 1
ATOM 12010 N N . TYR E 5 66 ? 149.712 205.624 173.522 1.00 78.07 66 TYR E N 1
ATOM 12011 C CA . TYR E 5 66 ? 150.802 206.203 174.296 1.00 79.72 66 TYR E CA 1
ATOM 12012 C C . TYR E 5 66 ? 150.535 206.208 175.796 1.00 80.43 66 TYR E C 1
ATOM 12013 O O . TYR E 5 66 ? 151.459 206.481 176.569 1.00 84.46 66 TYR E O 1
ATOM 12022 N N . ARG E 5 67 ? 149.308 205.916 176.224 1.00 80.79 67 ARG E N 1
ATOM 12023 C CA . ARG E 5 67 ? 148.989 205.808 177.647 1.00 81.62 67 ARG E CA 1
ATOM 12024 C C . ARG E 5 67 ? 149.554 204.486 178.148 1.00 88.09 67 ARG E C 1
ATOM 12025 O O . ARG E 5 67 ? 148.894 203.446 178.116 1.00 89.74 67 ARG E O 1
ATOM 12033 N N . LEU E 5 68 ? 150.796 204.529 178.619 1.00 90.12 68 LEU E N 1
ATOM 12034 C CA . LEU E 5 68 ? 151.525 203.336 179.021 1.00 88.93 68 LEU E CA 1
ATOM 12035 C C . LEU E 5 68 ? 151.434 203.132 180.527 1.00 90.35 68 LEU E C 1
ATOM 12036 O O . LEU E 5 68 ? 151.577 204.081 181.304 1.00 93.18 68 LEU E O 1
ATOM 12041 N N . LYS E 5 69 ? 151.192 201.888 180.930 1.00 82.47 69 LYS E N 1
ATOM 12042 C CA . LYS E 5 69 ? 151.199 201.490 182.329 1.00 79.48 69 LYS E CA 1
ATOM 12043 C C . LYS E 5 69 ? 152.233 200.391 182.527 1.00 80.41 69 LYS E C 1
ATOM 12044 O O . LYS E 5 69 ? 152.455 199.565 181.635 1.00 83.06 69 LYS E O 1
ATOM 12050 N N . ILE E 5 70 ? 152.876 200.393 183.691 1.00 90.02 70 ILE E N 1
ATOM 12051 C CA . ILE E 5 70 ? 153.972 199.479 183.988 1.00 93.35 70 ILE E CA 1
ATOM 12052 C C . ILE E 5 70 ? 153.477 198.419 184.961 1.00 94.48 70 ILE E C 1
ATOM 12053 O O . ILE E 5 70 ? 152.937 198.745 186.027 1.00 94.16 70 ILE E O 1
ATOM 12058 N N . ASP E 5 71 ? 153.656 197.153 184.595 1.00 100.36 71 ASP E N 1
ATOM 12059 C CA . ASP E 5 71 ? 153.294 196.021 185.439 1.00 102.02 71 ASP E CA 1
ATOM 12060 C C . ASP E 5 71 ? 154.526 195.148 185.627 1.00 101.52 71 ASP E C 1
ATOM 12061 O O . ASP E 5 71 ? 155.047 194.589 184.656 1.00 105.09 71 ASP E O 1
ATOM 12066 N N . VAL E 5 72 ? 154.987 195.034 186.867 1.00 94.37 72 VAL E N 1
ATOM 12067 C CA . VAL E 5 72 ? 156.165 194.239 187.190 1.00 92.43 72 VAL E CA 1
ATOM 12068 C C . VAL E 5 72 ? 155.736 192.793 187.398 1.00 94.12 72 VAL E C 1
ATOM 12069 O O . VAL E 5 72 ? 154.862 192.506 188.225 1.00 98.94 72 VAL E O 1
ATOM 12073 N N . ARG E 5 73 ? 156.349 191.882 186.647 1.00 89.73 73 ARG E N 1
ATOM 12074 C CA . ARG E 5 73 ? 156.046 190.458 186.722 1.00 91.29 73 ARG E CA 1
ATOM 12075 C C . ARG E 5 73 ? 157.267 189.729 187.261 1.00 92.13 73 ARG E C 1
ATOM 12076 O O . ARG E 5 73 ? 158.358 189.836 186.691 1.00 95.04 73 ARG E O 1
ATOM 12084 N N . GLN E 5 74 ? 157.082 188.986 188.348 1.00 90.16 74 GLN E N 1
ATOM 12085 C CA . GLN E 5 74 ? 158.162 188.249 188.990 1.00 89.53 74 GLN E CA 1
ATOM 12086 C C . GLN E 5 74 ? 157.974 186.757 188.751 1.00 91.85 74 GLN E C 1
ATOM 12087 O O . GLN E 5 74 ? 156.870 186.229 188.925 1.00 96.31 74 GLN E O 1
ATOM 12093 N N . PHE E 5 75 ? 159.052 186.083 188.355 1.00 81.29 75 PHE E N 1
ATOM 12094 C CA . PHE E 5 75 ? 159.016 184.663 188.040 1.00 80.80 75 PHE E CA 1
ATOM 12095 C C . PHE E 5 75 ? 160.180 183.952 188.714 1.00 84.07 75 PHE E C 1
ATOM 12096 O O . PHE E 5 75 ? 161.213 184.558 189.010 1.00 87.35 75 PHE E O 1
ATOM 12104 N N . VAL E 5 76 ? 159.999 182.655 188.955 1.00 91.82 76 VAL E N 1
ATOM 12105 C CA . VAL E 5 76 ? 160.996 181.817 189.612 1.00 88.20 76 VAL E CA 1
ATOM 12106 C C . VAL E 5 76 ? 161.335 180.659 188.685 1.00 90.20 76 VAL E C 1
ATOM 12107 O O . VAL E 5 76 ? 160.436 179.977 188.181 1.00 94.79 76 VAL E O 1
ATOM 12111 N N . THR E 5 77 ? 162.626 180.445 188.455 1.00 101.63 77 THR E N 1
ATOM 12112 C CA . THR E 5 77 ? 163.088 179.346 187.621 1.00 104.72 77 THR E CA 1
ATOM 12113 C C . THR E 5 77 ? 163.385 178.135 188.508 1.00 108.35 77 THR E C 1
ATOM 12114 O O . THR E 5 77 ? 162.997 178.094 189.678 1.00 109.70 77 THR E O 1
ATOM 12118 N N . ALA E 5 78 ? 164.073 177.135 187.960 1.00 117.28 78 ALA E N 1
ATOM 12119 C CA . ALA E 5 78 ? 164.394 175.916 188.689 1.00 119.58 78 ALA E CA 1
ATOM 12120 C C . ALA E 5 78 ? 165.449 176.114 189.772 1.00 120.09 78 ALA E C 1
ATOM 12121 O O . ALA E 5 78 ? 165.664 175.196 190.571 1.00 121.25 78 ALA E O 1
ATOM 12123 N N . SER E 5 79 ? 166.113 177.273 189.825 1.00 121.51 79 SER E N 1
ATOM 12124 C CA . SER E 5 79 ? 167.170 177.486 190.808 1.00 121.28 79 SER E CA 1
ATOM 12125 C C . SER E 5 79 ? 166.940 178.750 191.630 1.00 123.75 79 SER E C 1
ATOM 12126 O O . SER E 5 79 ? 167.884 179.286 192.223 1.00 127.00 79 SER E O 1
ATOM 12129 N N . ASN E 5 80 ? 165.699 179.243 191.662 1.00 122.60 80 ASN E N 1
ATOM 12130 C CA . ASN E 5 80 ? 165.284 180.329 192.556 1.00 122.07 80 ASN E CA 1
ATOM 12131 C C . ASN E 5 80 ? 166.070 181.618 192.307 1.00 122.37 80 ASN E C 1
ATOM 12132 O O . ASN E 5 80 ? 166.696 182.175 193.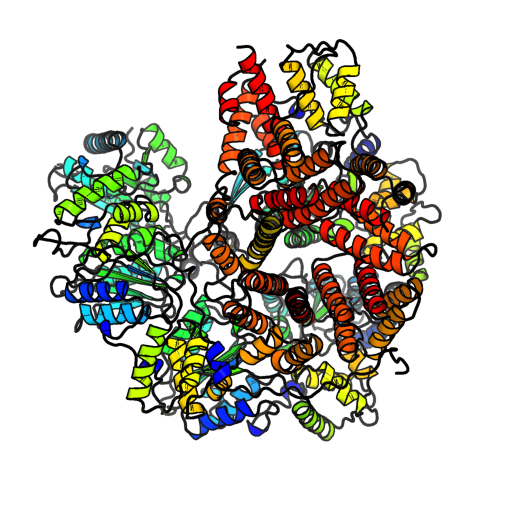211 1.00 121.34 80 ASN E O 1
ATOM 12137 N N . ARG E 5 81 ? 166.033 182.097 191.066 1.00 116.53 81 ARG E N 1
ATOM 12138 C CA . ARG E 5 81 ? 166.512 183.435 190.739 1.00 115.79 81 ARG E CA 1
ATOM 12139 C C . ARG E 5 81 ? 165.296 184.326 190.514 1.00 115.54 81 ARG E C 1
ATOM 12140 O O . ARG E 5 81 ? 164.405 183.980 189.730 1.00 117.33 81 ARG E O 1
ATOM 12148 N N . LYS E 5 82 ? 165.256 185.461 191.205 1.00 103.37 82 LYS E N 1
ATOM 12149 C CA . LYS E 5 82 ? 164.099 186.354 191.150 1.00 104.15 82 LYS E CA 1
ATOM 12150 C C . LYS E 5 82 ? 164.119 187.087 189.816 1.00 105.27 82 LYS E C 1
ATOM 12151 O O . LYS E 5 82 ? 164.696 188.167 189.677 1.00 105.59 82 LYS E O 1
ATOM 12157 N N . LEU E 5 83 ? 163.478 186.485 188.819 1.00 100.47 83 LEU E N 1
ATOM 12158 C CA . LEU E 5 83 ? 163.385 187.075 187.489 1.00 98.00 83 LEU E CA 1
ATOM 12159 C C . LEU E 5 83 ? 162.215 188.050 187.478 1.00 100.48 83 LEU E C 1
ATOM 12160 O O . LEU E 5 83 ? 161.052 187.637 187.529 1.00 102.47 83 LEU E O 1
ATOM 12165 N N . GLU E 5 84 ? 162.517 189.343 187.409 1.00 100.95 84 GLU E N 1
ATOM 12166 C CA . GLU E 5 84 ? 161.502 190.383 187.300 1.00 98.29 84 GLU E CA 1
ATOM 12167 C C . GLU E 5 84 ? 161.628 191.027 185.925 1.00 99.93 84 GLU E C 1
ATOM 12168 O O . GLU E 5 84 ? 162.742 191.233 185.428 1.00 105.35 84 GLU E O 1
ATOM 12174 N N . LEU E 5 85 ? 160.489 191.289 185.291 1.00 97.88 85 LEU E N 1
ATOM 12175 C CA . LEU E 5 85 ? 160.442 191.843 183.946 1.00 98.64 85 LEU E CA 1
ATOM 12176 C C . LEU E 5 85 ? 159.398 192.947 183.894 1.00 100.62 85 LEU E C 1
ATOM 12177 O O . LEU E 5 85 ? 158.256 192.749 184.324 1.00 100.44 85 LEU E O 1
ATOM 12182 N N . ASN E 5 86 ? 159.789 194.104 183.367 1.00 94.99 86 ASN E N 1
ATOM 12183 C CA . ASN E 5 86 ? 158.883 195.242 183.235 1.00 90.39 86 ASN E CA 1
ATOM 12184 C C . ASN E 5 86 ? 158.107 195.085 181.935 1.00 90.89 86 ASN E C 1
ATOM 12185 O O . ASN E 5 86 ? 158.631 195.340 180.848 1.00 95.28 86 ASN E O 1
ATOM 12190 N N . VAL E 5 87 ? 156.850 194.662 182.044 1.00 87.04 87 VAL E N 1
ATOM 12191 C CA . VAL E 5 87 ? 155.999 194.434 180.882 1.00 86.49 87 VAL E CA 1
ATOM 12192 C C . VAL E 5 87 ? 155.233 195.727 180.621 1.00 90.49 87 VAL E C 1
ATOM 12193 O O . VAL E 5 87 ? 154.231 196.015 181.276 1.00 94.38 87 VAL E O 1
ATOM 12197 N N . VAL E 5 88 ? 155.713 196.513 179.657 1.00 77.02 88 VAL E N 1
ATOM 12198 C CA . VAL E 5 88 ? 155.026 197.743 179.284 1.00 72.60 88 VAL E CA 1
ATOM 12199 C C . VAL E 5 88 ? 153.737 197.390 178.556 1.00 70.88 88 VAL E C 1
ATOM 12200 O O . VAL E 5 88 ? 153.735 196.586 177.615 1.00 84.27 88 VAL E O 1
ATOM 12204 N N . SER E 5 89 ? 152.631 197.990 178.989 1.00 61.28 89 SER E N 1
ATOM 12205 C CA . SER E 5 89 ? 151.322 197.665 178.445 1.00 66.62 89 SER E CA 1
ATOM 12206 C C . SER E 5 89 ? 150.548 198.946 178.171 1.00 73.10 89 SER E C 1
ATOM 12207 O O . SER E 5 89 ? 150.938 200.042 178.581 1.00 80.00 89 SER E O 1
ATOM 12210 N N . SER E 5 90 ? 149.435 198.786 177.463 1.00 71.88 90 SER E N 1
ATOM 12211 C CA . SER E 5 90 ? 148.568 199.886 177.072 1.00 69.76 90 SER E CA 1
ATOM 12212 C C . SER E 5 90 ? 147.185 199.315 176.795 1.00 75.35 90 SER E C 1
ATOM 12213 O O . SER E 5 90 ? 147.052 198.114 176.533 1.00 83.60 90 SER E O 1
ATOM 12216 N N . PRO E 5 91 ? 146.133 200.140 176.856 1.00 76.47 91 PRO E N 1
ATOM 12217 C CA . PRO E 5 91 ? 144.785 199.631 176.549 1.00 77.88 91 PRO E CA 1
ATOM 12218 C C . PRO E 5 91 ? 144.609 199.132 175.118 1.00 80.34 91 PRO E C 1
ATOM 12219 O O . PRO E 5 91 ? 143.523 198.636 174.792 1.00 80.92 91 PRO E O 1
ATOM 12223 N N . TYR E 5 92 ? 145.626 199.240 174.262 1.00 82.32 92 TYR E N 1
ATOM 12224 C CA . TYR E 5 92 ? 145.522 198.739 172.897 1.00 82.09 92 TYR E CA 1
ATOM 12225 C C . TYR E 5 92 ? 146.677 197.810 172.540 1.00 79.82 92 TYR E C 1
ATOM 12226 O O . TYR E 5 92 ? 146.514 196.908 171.712 1.00 85.20 92 TYR E O 1
ATOM 12235 N N . HIS E 5 93 ? 147.843 198.012 173.151 1.00 67.52 93 HIS E N 1
ATOM 12236 C CA . HIS E 5 93 ? 149.030 197.247 172.797 1.00 67.07 93 HIS E CA 1
ATOM 12237 C C . HIS E 5 93 ? 149.835 196.916 174.046 1.00 69.89 93 HIS E C 1
ATOM 12238 O O . HIS E 5 93 ? 149.645 197.507 175.111 1.00 78.85 93 HIS E O 1
ATOM 12245 N N . LEU E 5 94 ? 150.740 195.949 173.898 1.00 66.25 94 LEU E N 1
ATOM 12246 C CA . LEU E 5 94 ? 151.621 195.513 174.971 1.00 65.77 94 LEU E CA 1
ATOM 12247 C C . LEU E 5 94 ? 153.038 195.381 174.428 1.00 64.47 94 LEU E C 1
ATOM 12248 O O . LEU E 5 94 ? 153.241 195.031 173.263 1.00 69.09 94 LEU E O 1
ATOM 12253 N N . GLU E 5 95 ? 154.021 195.671 175.280 1.00 72.47 95 GLU E N 1
ATOM 12254 C CA . GLU E 5 95 ? 155.423 195.685 174.883 1.00 69.03 95 GLU E CA 1
ATOM 12255 C C . GLU E 5 95 ? 156.237 194.790 175.807 1.00 71.07 95 GLU E C 1
ATOM 12256 O O . GLU E 5 95 ? 156.049 194.808 177.027 1.00 84.07 95 GLU E O 1
ATOM 12262 N N . ILE E 5 96 ? 157.144 194.008 175.218 1.00 63.33 96 ILE E N 1
ATOM 12263 C CA . ILE E 5 96 ? 158.014 193.103 175.959 1.00 62.80 96 ILE E CA 1
ATOM 12264 C C . ILE E 5 96 ? 159.453 193.311 175.509 1.00 67.16 96 ILE E C 1
ATOM 12265 O O . ILE E 5 96 ? 159.716 193.795 174.404 1.00 77.62 96 ILE E O 1
ATOM 12270 N N . THR E 5 97 ? 160.390 192.942 176.381 1.00 80.17 97 THR E N 1
ATOM 12271 C CA . THR E 5 97 ? 161.823 193.057 176.102 1.00 84.84 97 THR E CA 1
ATOM 12272 C C . THR E 5 97 ? 162.491 191.703 176.305 1.00 84.49 97 THR E C 1
ATOM 12273 O O . THR E 5 97 ? 162.681 191.268 177.455 1.00 90.00 97 THR E O 1
ATOM 12277 N N . PRO E 5 98 ? 162.826 190.986 175.226 1.00 86.21 98 PRO E N 1
ATOM 12278 C CA . PRO E 5 98 ? 163.478 189.674 175.383 1.00 88.79 98 PRO E CA 1
ATOM 12279 C C . PRO E 5 98 ? 164.760 189.685 176.201 1.00 92.70 98 PRO E C 1
ATOM 12280 O O . PRO E 5 98 ? 164.990 188.747 176.974 1.00 94.10 98 PRO E O 1
ATOM 12284 N N . SER E 5 99 ? 165.606 190.706 176.060 1.00 102.85 99 SER E N 1
ATOM 12285 C CA . SER E 5 99 ? 166.914 190.657 176.706 1.00 103.99 99 SER E CA 1
ATOM 12286 C C . SER E 5 99 ? 166.835 191.092 178.163 1.00 105.13 99 SER E C 1
ATOM 12287 O O . SER E 5 99 ? 167.623 191.931 178.609 1.00 107.53 99 SER E O 1
ATOM 12290 N N . ASP E 5 100 ? 165.900 190.511 178.913 1.00 100.45 100 ASP E N 1
ATOM 12291 C CA . ASP E 5 100 ? 165.774 190.749 180.342 1.00 100.93 100 ASP E CA 1
ATOM 12292 C C . ASP E 5 100 ? 165.605 189.471 181.146 1.00 100.27 100 ASP E C 1
ATOM 12293 O O . ASP E 5 100 ? 165.694 189.523 182.377 1.00 102.37 100 ASP E O 1
ATOM 12298 N N . MET E 5 101 ? 165.365 188.334 180.495 1.00 99.43 101 MET E N 1
ATOM 12299 C CA . MET E 5 101 ? 165.099 187.072 181.170 1.00 101.95 101 MET E CA 1
ATOM 12300 C C . MET E 5 101 ? 166.211 186.051 180.966 1.00 102.21 101 MET E C 1
ATOM 12301 O O . MET E 5 101 ? 166.072 184.903 181.402 1.00 99.38 101 MET E O 1
ATOM 12306 N N . GLY E 5 102 ? 167.310 186.439 180.323 1.00 101.45 102 GLY E N 1
ATOM 12307 C CA . GLY E 5 102 ? 168.394 185.502 180.085 1.00 96.86 102 GLY E CA 1
ATOM 12308 C C . GLY E 5 102 ? 167.984 184.409 179.119 1.00 96.05 102 GLY E C 1
ATOM 12309 O O . GLY E 5 102 ? 167.247 184.639 178.154 1.00 98.48 102 GLY E O 1
ATOM 12310 N N . ASN E 5 103 ? 168.471 183.195 179.379 1.00 100.29 103 ASN E N 1
ATOM 12311 C CA . ASN E 5 103 ? 168.111 182.039 178.567 1.00 104.47 103 ASN E CA 1
ATOM 12312 C C . ASN E 5 103 ? 166.729 181.494 178.899 1.00 102.69 103 ASN E C 1
ATOM 12313 O O . ASN E 5 103 ? 166.241 180.611 178.185 1.00 98.62 103 ASN E O 1
ATOM 12318 N N . ASN E 5 104 ? 166.091 181.997 179.953 1.00 103.10 104 ASN E N 1
ATOM 12319 C CA . ASN E 5 104 ? 164.748 181.594 180.343 1.00 98.27 104 ASN E CA 1
ATOM 12320 C C . ASN E 5 104 ? 163.665 182.371 179.608 1.00 100.58 104 ASN E C 1
ATOM 12321 O O . ASN E 5 104 ? 162.534 182.457 180.100 1.00 102.12 104 ASN E O 1
ATOM 12326 N N . ASP E 5 105 ? 163.990 182.949 178.450 1.00 98.94 105 ASP E N 1
ATOM 12327 C CA . ASP E 5 105 ? 163.007 183.735 177.715 1.00 96.69 105 ASP E CA 1
ATOM 12328 C C . ASP E 5 105 ? 161.930 182.863 177.081 1.00 98.69 105 ASP E C 1
ATOM 12329 O O . ASP E 5 105 ? 160.807 183.330 176.873 1.00 98.76 105 ASP E O 1
ATOM 12334 N N . ARG E 5 106 ? 162.250 181.604 176.767 1.00 98.41 106 ARG E N 1
ATOM 12335 C CA . ARG E 5 106 ? 161.296 180.746 176.068 1.00 93.60 106 ARG E CA 1
ATOM 12336 C C . ARG E 5 106 ? 160.052 180.490 176.910 1.00 99.65 106 ARG E C 1
ATOM 12337 O O . ARG E 5 106 ? 158.924 180.559 176.409 1.00 99.37 106 ARG E O 1
ATOM 12345 N N . ILE E 5 107 ? 160.238 180.185 178.196 1.00 94.83 107 ILE E N 1
ATOM 12346 C CA . ILE E 5 107 ? 159.094 179.890 179.053 1.00 85.11 107 ILE E CA 1
ATOM 12347 C C . ILE E 5 107 ? 158.288 181.153 179.331 1.00 87.29 107 ILE E C 1
ATOM 12348 O O . ILE E 5 107 ? 157.052 181.128 179.321 1.00 90.98 107 ILE E O 1
ATOM 12353 N N . VAL E 5 108 ? 158.967 182.275 179.585 1.00 83.21 108 VAL E N 1
ATOM 12354 C CA . VAL E 5 108 ? 158.252 183.505 179.910 1.00 84.73 108 VAL E CA 1
ATOM 12355 C C . VAL E 5 108 ? 157.547 184.071 178.681 1.00 86.37 108 VAL E C 1
ATOM 12356 O O . VAL E 5 108 ? 156.494 184.707 178.805 1.00 84.04 108 VAL E O 1
ATOM 12360 N N . ILE E 5 109 ? 158.100 183.859 177.483 1.00 91.20 109 ILE E N 1
ATOM 12361 C CA . ILE E 5 109 ? 157.441 184.335 176.270 1.00 88.66 109 ILE E CA 1
ATOM 12362 C C . ILE E 5 109 ? 156.183 183.520 176.003 1.00 94.21 109 ILE E C 1
ATOM 12363 O O . ILE E 5 109 ? 155.118 184.070 175.700 1.00 95.70 109 ILE E O 1
ATOM 12368 N N . GLN E 5 110 ? 156.285 182.194 176.127 1.00 97.63 110 GLN E N 1
ATOM 12369 C CA . GLN E 5 110 ? 155.116 181.343 175.945 1.00 94.26 110 GLN E CA 1
ATOM 12370 C C . GLN E 5 110 ? 154.083 181.590 177.036 1.00 91.72 110 GLN E C 1
ATOM 12371 O O . GLN E 5 110 ? 152.875 181.487 176.793 1.00 92.04 110 GLN E O 1
ATOM 12377 N N . GLU E 5 111 ? 154.539 181.915 178.247 1.00 96.57 111 GLU E N 1
ATOM 12378 C CA . GLU E 5 111 ? 153.594 182.210 179.317 1.00 99.08 111 GLU E CA 1
ATOM 12379 C C . GLU E 5 111 ? 152.916 183.555 179.084 1.00 103.72 111 GLU E C 1
ATOM 12380 O O . GLU E 5 111 ? 151.685 183.644 179.135 1.00 107.16 111 GLU E O 1
ATOM 12386 N N . LEU E 5 112 ? 153.692 184.598 178.761 1.00 96.97 112 LEU E N 1
ATOM 12387 C CA . LEU E 5 112 ? 153.141 185.952 178.689 1.00 91.95 112 LEU E CA 1
ATOM 12388 C C . LEU E 5 112 ? 152.170 186.117 177.526 1.00 94.99 112 LEU E C 1
ATOM 12389 O O . LEU E 5 112 ? 151.219 186.903 177.613 1.00 95.94 112 LEU E O 1
ATOM 12394 N N . LEU E 5 113 ? 152.408 185.421 176.415 1.00 98.42 113 LEU E N 1
ATOM 12395 C CA . LEU E 5 113 ? 151.491 185.539 175.287 1.00 96.27 113 LEU E CA 1
ATOM 12396 C C . LEU E 5 113 ? 150.191 184.785 175.532 1.00 99.48 113 LEU E C 1
ATOM 12397 O O . LEU E 5 113 ? 149.211 184.993 174.807 1.00 102.28 113 LEU E O 1
ATOM 12402 N N . LYS E 5 114 ? 150.159 183.909 176.538 1.00 102.35 114 LYS E N 1
ATOM 12403 C CA . LYS E 5 114 ? 148.977 183.083 176.759 1.00 101.89 114 LYS E CA 1
ATOM 12404 C C . LYS E 5 114 ? 147.804 183.909 177.273 1.00 107.79 114 LYS E C 1
ATOM 12405 O O . LYS E 5 114 ? 146.688 183.808 176.748 1.00 111.31 114 LYS E O 1
ATOM 12411 N N . GLU E 5 115 ? 148.032 184.734 178.302 1.00 108.00 115 GLU E N 1
ATOM 12412 C CA . GLU E 5 115 ? 146.934 185.512 178.867 1.00 108.38 115 GLU E CA 1
ATOM 12413 C C . GLU E 5 115 ? 146.466 186.590 177.901 1.00 108.82 115 GLU E C 1
ATOM 12414 O O . GLU E 5 115 ? 145.270 186.896 177.839 1.00 111.03 115 GLU E O 1
ATOM 12420 N N . VAL E 5 116 ? 147.394 187.177 177.139 1.00 102.00 116 VAL E N 1
ATOM 12421 C CA . VAL E 5 116 ? 147.027 188.201 176.163 1.00 103.08 116 VAL E CA 1
ATOM 12422 C C . VAL E 5 116 ? 146.081 187.620 175.120 1.00 102.94 116 VAL E C 1
ATOM 12423 O O . VAL E 5 116 ? 145.077 188.244 174.751 1.00 105.87 116 VAL E O 1
ATOM 12427 N N . ALA E 5 117 ? 146.375 186.410 174.640 1.00 104.68 117 ALA E N 1
ATOM 12428 C CA . ALA E 5 117 ? 145.447 185.723 173.749 1.00 107.07 117 ALA E CA 1
ATOM 12429 C C . ALA E 5 117 ? 144.186 185.292 174.488 1.00 110.66 117 ALA E C 1
ATOM 12430 O O . ALA E 5 117 ? 143.087 185.326 173.922 1.00 112.99 117 ALA E O 1
ATOM 12432 N N . GLN E 5 118 ? 144.324 184.875 175.751 1.00 112.69 118 GLN E N 1
ATOM 12433 C CA . GLN E 5 118 ? 143.170 184.401 176.510 1.00 112.34 118 GLN E CA 1
ATOM 12434 C C . GLN E 5 118 ? 142.181 185.526 176.798 1.00 115.32 118 GLN E C 1
ATOM 12435 O O . GLN E 5 118 ? 140.964 185.323 176.716 1.00 117.27 118 GLN E O 1
ATOM 12441 N N . MET E 5 119 ? 142.676 186.713 177.138 1.00 115.78 119 MET E N 1
ATOM 12442 C CA . MET E 5 119 ? 141.793 187.831 177.463 1.00 116.99 119 MET E CA 1
ATOM 12443 C C . MET E 5 119 ? 141.129 188.378 176.204 1.00 115.51 119 MET E C 1
ATOM 12444 O O . MET E 5 119 ? 141.598 188.141 175.090 1.00 112.85 119 MET E O 1
ATOM 12449 N N . ARG E 5 134 ? 140.431 195.163 166.911 1.00 98.31 134 ARG E N 1
ATOM 12450 C CA . ARG E 5 134 ? 139.924 193.820 167.166 1.00 98.72 134 ARG E CA 1
ATOM 12451 C C . ARG E 5 134 ? 141.046 192.889 167.614 1.00 97.25 134 ARG E C 1
ATOM 12452 O O . ARG E 5 134 ? 140.797 191.761 168.038 1.00 96.92 134 ARG E O 1
ATOM 12460 N N . TYR E 5 135 ? 142.283 193.371 167.518 1.00 87.45 135 TYR E N 1
ATOM 12461 C CA . TYR E 5 135 ? 143.455 192.595 167.889 1.00 84.69 135 TYR E CA 1
ATOM 12462 C C . TYR E 5 135 ? 144.350 193.420 168.803 1.00 87.18 135 TYR E C 1
ATOM 12463 O O . TYR E 5 135 ? 144.298 194.652 168.814 1.00 91.72 135 TYR E O 1
ATOM 12472 N N . LYS E 5 136 ? 145.174 192.720 169.576 1.00 77.48 136 LYS E N 1
ATOM 12473 C CA . LYS E 5 136 ? 146.153 193.340 170.456 1.00 75.58 136 LYS E CA 1
ATOM 12474 C C . LYS E 5 136 ? 147.537 193.192 169.842 1.00 78.72 136 LYS E C 1
ATOM 12475 O O . LYS E 5 136 ? 147.963 192.077 169.523 1.00 88.86 136 LYS E O 1
ATOM 12481 N N . CYS E 5 137 ? 148.234 194.313 169.679 1.00 74.39 137 CYS E N 1
ATOM 12482 C CA . CYS E 5 137 ? 149.559 194.319 169.074 1.00 72.72 137 CYS E CA 1
ATOM 12483 C C . CYS E 5 137 ? 150.624 194.154 170.150 1.00 69.00 137 CYS E C 1
ATOM 12484 O O . CYS E 5 137 ? 150.581 194.828 171.184 1.00 76.31 137 CYS E O 1
ATOM 12487 N N . VAL E 5 138 ? 151.575 193.259 169.902 1.00 55.57 138 VAL E N 1
ATOM 12488 C CA . VAL E 5 138 ? 152.671 192.989 170.824 1.00 56.41 138 VAL E CA 1
ATOM 12489 C C . VAL E 5 138 ? 153.962 193.455 170.167 1.00 56.51 138 VAL E C 1
ATOM 12490 O O . VAL E 5 138 ? 154.326 192.974 169.086 1.00 67.15 138 VAL E O 1
ATOM 12494 N N . ILE E 5 139 ? 154.653 194.384 170.818 1.00 48.75 139 ILE E N 1
ATOM 12495 C CA . ILE E 5 139 ? 155.901 194.933 170.301 1.00 48.16 139 ILE E CA 1
ATOM 12496 C C . ILE E 5 139 ? 157.062 194.214 170.976 1.00 50.42 139 ILE E C 1
ATOM 12497 O O . ILE E 5 139 ? 157.182 194.228 172.206 1.00 63.98 139 ILE E O 1
ATOM 12502 N N . ILE E 5 140 ? 157.916 193.588 170.174 1.00 50.00 140 ILE E N 1
ATOM 12503 C CA . ILE E 5 140 ? 159.080 192.860 170.665 1.00 46.95 140 ILE E CA 1
ATOM 12504 C C . ILE E 5 140 ? 160.316 193.676 170.310 1.00 51.08 140 ILE E C 1
ATOM 12505 O O . ILE E 5 140 ? 160.743 193.711 169.150 1.00 61.78 140 ILE E O 1
ATOM 12510 N N . ASN E 5 141 ? 160.895 194.335 171.309 1.00 53.08 141 ASN E N 1
ATOM 12511 C CA . ASN E 5 141 ? 162.152 195.043 171.125 1.00 54.16 141 ASN E CA 1
ATOM 12512 C C . ASN E 5 141 ? 163.312 194.056 171.114 1.00 60.81 141 ASN E C 1
ATOM 12513 O O . ASN E 5 141 ? 163.270 193.025 171.789 1.00 68.52 141 ASN E O 1
ATOM 12518 N N . GLU E 5 142 ? 164.349 194.392 170.343 1.00 73.19 142 GLU E N 1
ATOM 12519 C CA . GLU E 5 142 ? 165.547 193.576 170.099 1.00 71.46 142 GLU E CA 1
ATOM 12520 C C . GLU E 5 142 ? 165.192 192.093 169.920 1.00 73.13 142 GLU E C 1
ATOM 12521 O O . GLU E 5 142 ? 165.637 191.209 170.652 1.00 78.15 142 GLU E O 1
ATOM 12527 N N . ALA E 5 143 ? 164.380 191.840 168.893 1.00 61.61 143 ALA E N 1
ATOM 12528 C CA . ALA E 5 143 ? 163.993 190.470 168.577 1.00 60.91 143 ALA E CA 1
ATOM 12529 C C . ALA E 5 143 ? 165.178 189.600 168.174 1.00 62.55 143 ALA E C 1
ATOM 12530 O O . ALA E 5 143 ? 165.051 188.371 168.182 1.00 73.37 143 ALA E O 1
ATOM 12532 N N . ASN E 5 144 ? 166.317 190.205 167.825 1.00 64.90 144 ASN E N 1
ATOM 12533 C CA . ASN E 5 144 ? 167.506 189.433 167.483 1.00 62.64 144 ASN E CA 1
ATOM 12534 C C . ASN E 5 144 ? 168.059 188.677 168.684 1.00 66.81 144 ASN E C 1
ATOM 12535 O O . ASN E 5 144 ? 168.577 187.566 168.529 1.00 75.06 144 ASN E O 1
ATOM 12540 N N . SER E 5 145 ? 167.963 189.259 169.882 1.00 59.37 145 SER E N 1
ATOM 12541 C CA . SER E 5 145 ? 168.499 188.629 171.083 1.00 64.25 145 SER E CA 1
ATOM 12542 C C . SER E 5 145 ? 167.731 187.380 171.495 1.00 68.22 145 SER E C 1
ATOM 12543 O O . SER E 5 145 ? 168.204 186.646 172.369 1.00 70.30 145 SER E O 1
ATOM 12546 N N . LEU E 5 146 ? 166.566 187.130 170.902 1.00 69.14 146 LEU E N 1
ATOM 12547 C CA . LEU E 5 146 ? 165.797 185.935 171.222 1.00 69.16 146 LEU E CA 1
ATOM 12548 C C . LEU E 5 146 ? 166.545 184.684 170.782 1.00 73.18 146 LEU E C 1
ATOM 12549 O O . LEU E 5 146 ? 167.120 184.640 169.690 1.00 69.43 146 LEU E O 1
ATOM 12554 N N . THR E 5 147 ? 166.539 183.667 171.638 1.00 80.22 147 THR E N 1
ATOM 12555 C CA . THR E 5 147 ? 167.149 182.395 171.289 1.00 79.77 147 THR E CA 1
ATOM 12556 C C . THR E 5 147 ? 166.312 181.678 170.233 1.00 83.05 147 THR E C 1
ATOM 12557 O O . THR E 5 147 ? 165.121 181.948 170.056 1.00 88.62 147 THR E O 1
ATOM 12561 N N . LYS E 5 148 ? 166.959 180.749 169.523 1.00 77.76 148 LYS E N 1
ATOM 12562 C CA . LYS E 5 148 ? 166.280 180.012 168.464 1.00 80.30 148 LYS E CA 1
ATOM 12563 C C . LYS E 5 148 ? 165.133 179.160 168.992 1.00 82.82 148 LYS E C 1
ATOM 12564 O O . LYS E 5 148 ? 164.201 178.860 168.237 1.00 82.95 148 LYS E O 1
ATOM 12570 N N . ASP E 5 149 ? 165.182 178.757 170.264 1.00 89.86 149 ASP E N 1
ATOM 12571 C CA . ASP E 5 149 ? 164.054 178.049 170.858 1.00 90.46 149 ASP E CA 1
ATOM 12572 C C . ASP E 5 149 ? 162.831 178.952 170.966 1.00 88.38 149 ASP E C 1
ATOM 12573 O O . ASP E 5 149 ? 161.708 178.525 170.675 1.00 91.46 149 ASP E O 1
ATOM 12578 N N . ALA E 5 150 ? 163.030 180.205 171.381 1.00 78.57 150 ALA E N 1
ATOM 12579 C CA . ALA E 5 150 ? 161.917 181.138 171.513 1.00 79.21 150 ALA E CA 1
ATOM 12580 C C . ALA E 5 150 ? 161.429 181.647 170.163 1.00 79.04 150 ALA E C 1
ATOM 12581 O O . ALA E 5 150 ? 160.232 181.909 170.004 1.00 86.09 150 ALA E O 1
ATOM 12583 N N . GLN E 5 151 ? 162.333 181.805 169.192 1.00 67.07 151 GLN E N 1
ATOM 12584 C CA . GLN E 5 151 ? 161.918 182.222 167.857 1.00 69.79 151 GLN E CA 1
ATOM 12585 C C . GLN E 5 151 ? 161.016 181.178 167.213 1.00 77.81 151 GLN E C 1
ATOM 12586 O O . GLN E 5 151 ? 160.032 181.522 166.547 1.00 83.52 151 GLN E O 1
ATOM 12592 N N . ALA E 5 152 ? 161.342 179.896 167.391 1.00 82.87 152 ALA E N 1
ATOM 12593 C CA . ALA E 5 152 ? 160.432 178.840 166.964 1.00 83.44 152 ALA E CA 1
ATOM 12594 C C . ALA E 5 152 ? 159.125 178.902 167.743 1.00 82.49 152 ALA E C 1
ATOM 12595 O O . ALA E 5 152 ? 158.044 178.718 167.173 1.00 88.05 152 ALA E O 1
ATOM 12597 N N . ALA E 5 153 ? 159.206 179.168 169.050 1.00 87.10 153 ALA E N 1
ATOM 12598 C CA . ALA E 5 153 ? 157.998 179.320 169.856 1.00 88.19 153 ALA E CA 1
ATOM 12599 C C . ALA E 5 153 ? 157.193 180.536 169.418 1.00 89.99 153 ALA E C 1
ATOM 12600 O O . ALA E 5 153 ? 155.960 180.543 169.519 1.00 92.90 153 ALA E O 1
ATOM 12602 N N . LEU E 5 154 ? 157.873 181.585 168.949 1.00 89.20 154 LEU E N 1
ATOM 12603 C CA . LEU E 5 154 ? 157.163 182.722 168.371 1.00 85.32 154 LEU E CA 1
ATOM 12604 C C . LEU E 5 154 ? 156.422 182.317 167.105 1.00 85.45 154 LEU E C 1
ATOM 12605 O O . LEU E 5 154 ? 155.281 182.738 166.884 1.00 90.24 154 LEU E O 1
ATOM 12610 N N . ARG E 5 155 ? 157.056 181.494 166.263 1.00 89.86 155 ARG E N 1
ATOM 12611 C CA . ARG E 5 155 ? 156.397 180.991 165.062 1.00 88.16 155 ARG E CA 1
ATOM 12612 C C . ARG E 5 155 ? 155.156 180.179 165.409 1.00 93.70 155 ARG E C 1
ATOM 12613 O O . ARG E 5 155 ? 154.198 180.142 164.629 1.00 99.13 155 ARG E O 1
ATOM 12621 N N . ARG E 5 156 ? 155.157 179.525 166.573 1.00 110.26 156 ARG E N 1
ATOM 12622 C CA . ARG E 5 156 ? 153.969 178.814 167.032 1.00 111.60 156 ARG E CA 1
ATOM 12623 C C . ARG E 5 156 ? 152.799 179.769 167.237 1.00 112.72 156 ARG E C 1
ATOM 12624 O O . ARG E 5 156 ? 151.667 179.471 166.840 1.00 113.40 156 ARG E O 1
ATOM 12632 N N . THR E 5 157 ? 153.058 180.931 167.842 1.00 102.50 157 THR E N 1
ATOM 12633 C CA . THR E 5 157 ? 151.978 181.859 168.163 1.00 102.13 157 THR E CA 1
ATOM 12634 C C . THR E 5 157 ? 151.437 182.549 166.915 1.00 103.18 157 THR E C 1
ATOM 12635 O O . THR E 5 157 ? 150.237 182.838 166.834 1.00 106.99 157 THR E O 1
ATOM 12639 N N . MET E 5 158 ? 152.305 182.833 165.940 1.00 99.66 158 MET E N 1
ATOM 12640 C CA . MET E 5 158 ? 151.860 183.524 164.732 1.00 101.04 158 MET E CA 1
ATOM 12641 C C . MET E 5 158 ? 150.892 182.669 163.923 1.00 103.38 158 MET E C 1
ATOM 12642 O O . MET E 5 158 ? 149.936 183.189 163.336 1.00 104.78 158 MET E O 1
ATOM 12647 N N . GLU E 5 159 ? 151.120 181.359 163.876 1.00 112.44 159 GLU E N 1
ATOM 12648 C CA . GLU E 5 159 ? 150.245 180.466 163.129 1.00 114.44 159 GLU E CA 1
ATOM 12649 C C . GLU E 5 159 ? 149.019 180.032 163.922 1.00 115.09 159 GLU E C 1
ATOM 12650 O O . GLU E 5 159 ? 148.169 179.320 163.376 1.00 113.79 159 GLU E O 1
ATOM 12656 N N . LYS E 5 160 ? 148.904 180.439 165.186 1.00 118.37 160 LYS E N 1
ATOM 12657 C CA . LYS E 5 160 ? 147.769 180.088 166.029 1.00 117.08 160 LYS E CA 1
ATOM 12658 C C . LYS E 5 160 ? 146.923 181.290 166.416 1.00 115.86 160 LYS E C 1
ATOM 12659 O O . LYS E 5 160 ? 145.709 181.293 166.190 1.00 115.31 160 LYS E O 1
ATOM 12665 N N . TYR E 5 161 ? 147.539 182.320 166.998 1.00 107.99 161 TYR E N 1
ATOM 12666 C CA . TYR E 5 161 ? 146.822 183.471 167.532 1.00 107.73 161 TYR E CA 1
ATOM 12667 C C . TYR E 5 161 ? 146.859 184.670 166.590 1.00 107.27 161 TYR E C 1
ATOM 12668 O O . TYR E 5 161 ? 146.814 185.817 167.045 1.00 108.21 161 TYR E O 1
ATOM 12677 N N . SER E 5 162 ? 146.940 184.427 165.280 1.00 102.28 162 SER E N 1
ATOM 12678 C CA . SER E 5 162 ? 146.961 185.525 164.320 1.00 101.10 162 SER E CA 1
ATOM 12679 C C . SER E 5 162 ? 145.645 186.289 164.280 1.00 103.74 162 SER E C 1
ATOM 12680 O O . SER E 5 162 ? 145.628 187.443 163.840 1.00 106.30 162 SER E O 1
ATOM 12683 N N . LYS E 5 163 ? 144.547 185.673 164.723 1.00 102.71 163 LYS E N 1
ATOM 12684 C CA . LYS E 5 163 ? 143.257 186.356 164.709 1.00 103.78 163 LYS E CA 1
ATOM 12685 C C . LYS E 5 163 ? 143.215 187.490 165.726 1.00 103.35 163 LYS E C 1
ATOM 12686 O O . LYS E 5 163 ? 142.647 188.554 165.453 1.00 103.46 163 LYS E O 1
ATOM 12692 N N . ASN E 5 164 ? 143.809 187.286 166.903 1.00 97.46 164 ASN E N 1
ATOM 12693 C CA . ASN E 5 164 ? 143.732 188.255 167.986 1.00 96.76 164 ASN E CA 1
ATOM 12694 C C . ASN E 5 164 ? 145.062 188.899 168.347 1.00 95.06 164 ASN E C 1
ATOM 12695 O O . ASN E 5 164 ? 145.059 189.922 169.042 1.00 97.15 164 ASN E O 1
ATOM 12700 N N . ILE E 5 165 ? 146.189 188.344 167.912 1.00 85.35 165 ILE E N 1
ATOM 12701 C CA . ILE E 5 165 ? 147.507 188.861 168.264 1.00 79.77 165 ILE E CA 1
ATOM 12702 C C . ILE E 5 165 ? 148.241 189.218 166.979 1.00 78.16 165 ILE E C 1
ATOM 12703 O O . ILE E 5 165 ? 148.393 188.372 166.088 1.00 93.35 165 ILE E O 1
ATOM 12708 N N . ARG E 5 166 ? 148.692 190.465 166.886 1.00 60.70 166 ARG E N 1
ATOM 12709 C CA . ARG E 5 166 ? 149.562 190.921 165.811 1.00 63.05 166 ARG E CA 1
ATOM 12710 C C . ARG E 5 166 ? 150.927 191.239 166.401 1.00 73.81 166 ARG E C 1
ATOM 12711 O O . ARG E 5 166 ? 151.020 191.934 167.418 1.00 79.87 166 ARG E O 1
ATOM 12719 N N . LEU E 5 167 ? 151.979 190.732 165.771 1.00 61.17 167 LEU E N 1
ATOM 12720 C CA . LEU E 5 167 ? 153.319 190.807 166.331 1.00 56.47 167 LEU E CA 1
ATOM 12721 C C . LEU E 5 167 ? 154.147 191.833 165.569 1.00 60.38 167 LEU E C 1
ATOM 12722 O O . LEU E 5 167 ? 154.247 191.768 164.340 1.00 74.62 167 LEU E O 1
ATOM 12727 N N . ILE E 5 168 ? 154.735 192.774 166.302 1.00 36.00 168 ILE E N 1
ATOM 12728 C CA . ILE E 5 168 ? 155.644 193.769 165.744 1.00 32.51 168 ILE E CA 1
ATOM 12729 C C . ILE E 5 168 ? 157.012 193.533 166.366 1.00 40.96 168 ILE E C 1
ATOM 12730 O O . ILE E 5 168 ? 157.164 193.613 167.591 1.00 64.80 168 ILE E O 1
ATOM 12735 N N . MET E 5 169 ? 158.001 193.240 165.529 1.00 43.37 169 MET E N 1
ATOM 12736 C CA . MET E 5 169 ? 159.345 192.914 165.986 1.00 47.51 169 MET E CA 1
ATOM 12737 C C . MET E 5 169 ? 160.315 194.000 165.546 1.00 53.08 169 MET E C 1
ATOM 12738 O O . MET E 5 169 ? 160.402 194.318 164.356 1.00 72.77 169 MET E O 1
ATOM 12743 N N . VAL E 5 170 ? 161.039 194.564 166.509 1.00 42.34 170 VAL E N 1
ATOM 12744 C CA . VAL E 5 170 ? 162.045 195.589 166.257 1.00 40.76 170 VAL E CA 1
ATOM 12745 C C . VAL E 5 170 ? 163.389 195.035 166.702 1.00 49.69 170 VAL E C 1
ATOM 12746 O O . VAL E 5 170 ? 163.545 194.631 167.860 1.00 71.05 170 VAL E O 1
ATOM 12750 N N . CYS E 5 171 ? 164.356 195.014 165.787 1.00 54.79 171 CYS E N 1
ATOM 12751 C CA . CYS E 5 171 ? 165.690 194.520 166.093 1.00 61.79 171 CYS E CA 1
ATOM 12752 C C . CYS E 5 171 ? 166.697 195.226 165.198 1.00 65.08 171 CYS E C 1
ATOM 12753 O O . CYS E 5 171 ? 166.406 195.511 164.034 1.00 67.72 171 CYS E O 1
ATOM 12756 N N . ASP E 5 172 ? 167.879 195.507 165.750 1.00 73.05 172 ASP E N 1
ATOM 12757 C CA . ASP E 5 172 ? 168.901 196.202 164.974 1.00 69.70 172 ASP E CA 1
ATOM 12758 C C . ASP E 5 172 ? 169.504 195.309 163.896 1.00 71.89 172 ASP E C 1
ATOM 12759 O O . ASP E 5 172 ? 169.898 195.804 162.834 1.00 76.73 172 ASP E O 1
ATOM 12764 N N . SER E 5 173 ? 169.586 194.004 164.144 1.00 71.83 173 SER E N 1
ATOM 12765 C CA . SER E 5 173 ? 170.137 193.056 163.184 1.00 71.18 173 SER E CA 1
ATOM 12766 C C . SER E 5 173 ? 169.110 191.967 162.912 1.00 73.41 173 SER E C 1
ATOM 12767 O O . SER E 5 173 ? 168.588 191.356 163.849 1.00 80.25 173 SER E O 1
ATOM 12770 N N . MET E 5 174 ? 168.822 191.729 161.634 1.00 68.19 174 MET E N 1
ATOM 12771 C CA . MET E 5 174 ? 167.844 190.724 161.242 1.00 64.67 174 MET E CA 1
ATOM 12772 C C . MET E 5 174 ? 168.479 189.358 160.995 1.00 66.93 174 MET E C 1
ATOM 12773 O O . MET E 5 174 ? 167.760 188.354 160.942 1.00 71.99 174 MET E O 1
ATOM 12778 N N . SER E 5 175 ? 169.807 189.291 160.894 1.00 62.85 175 SER E N 1
ATOM 12779 C CA . SER E 5 175 ? 170.494 188.043 160.557 1.00 60.83 175 SER E CA 1
ATOM 12780 C C . SER E 5 175 ? 170.230 186.884 161.519 1.00 61.52 175 SER E C 1
ATOM 12781 O O . SER E 5 175 ? 169.983 185.768 161.034 1.00 64.91 175 SER E O 1
ATOM 12784 N N . PRO E 5 176 ? 170.264 187.044 162.851 1.00 55.59 176 PRO E N 1
ATOM 12785 C CA . PRO E 5 176 ? 170.011 185.878 163.716 1.00 50.68 176 PRO E CA 1
ATOM 12786 C C . PRO E 5 176 ? 168.563 185.411 163.726 1.00 55.10 176 PRO E C 1
ATOM 12787 O O . PRO E 5 176 ? 168.288 184.337 164.277 1.00 57.05 176 PRO E O 1
ATOM 12791 N N . ILE E 5 177 ? 167.632 186.177 163.152 1.00 58.79 177 ILE E N 1
ATOM 12792 C CA . ILE E 5 177 ? 166.240 185.751 163.092 1.00 52.74 177 ILE E CA 1
ATOM 12793 C C . ILE E 5 177 ? 166.115 184.537 162.180 1.00 57.48 177 ILE E C 1
ATOM 12794 O O . ILE E 5 177 ? 166.744 184.468 161.116 1.00 63.21 177 ILE E O 1
ATOM 12799 N N . ILE E 5 178 ? 165.304 183.563 162.603 1.00 69.16 178 ILE E N 1
ATOM 12800 C CA . ILE E 5 178 ? 165.151 182.339 161.824 1.00 66.50 178 ILE E CA 1
ATOM 12801 C C . ILE E 5 178 ? 164.360 182.616 160.548 1.00 70.40 178 ILE E C 1
ATOM 12802 O O . ILE E 5 178 ? 163.596 183.583 160.443 1.00 77.93 178 ILE E O 1
ATOM 12807 N N . ALA E 5 179 ? 164.563 181.747 159.559 1.00 68.60 179 ALA E N 1
ATOM 12808 C CA . ALA E 5 179 ? 163.863 181.884 158.284 1.00 66.10 179 ALA E CA 1
ATOM 12809 C C . ALA E 5 179 ? 162.341 181.790 158.385 1.00 71.58 179 ALA E C 1
ATOM 12810 O O . ALA E 5 179 ? 161.667 182.584 157.705 1.00 77.28 179 ALA E O 1
ATOM 12812 N N . PRO E 5 180 ? 161.735 180.863 159.149 1.00 68.42 180 PRO E N 1
ATOM 12813 C CA . PRO E 5 180 ? 160.259 180.832 159.197 1.00 66.18 180 PRO E CA 1
ATOM 12814 C C . PRO E 5 180 ? 159.627 182.127 159.678 1.00 70.67 180 PRO E C 1
ATOM 12815 O O . PRO E 5 180 ? 158.540 182.488 159.210 1.00 72.43 180 PRO E O 1
ATOM 12819 N N . ILE E 5 181 ? 160.270 182.834 160.609 1.00 66.21 181 ILE E N 1
ATOM 12820 C CA . ILE E 5 181 ? 159.749 184.128 161.041 1.00 64.68 181 ILE E CA 1
ATOM 12821 C C . ILE E 5 181 ? 159.834 185.143 159.907 1.00 65.80 181 ILE E C 1
ATOM 12822 O O . ILE E 5 181 ? 158.894 185.914 159.674 1.00 69.41 181 ILE E O 1
ATOM 12827 N N . LYS E 5 182 ? 160.953 185.151 159.177 1.00 59.68 182 LYS E N 1
ATOM 12828 C CA . LYS E 5 182 ? 161.127 186.100 158.081 1.00 58.76 182 LYS E CA 1
ATOM 12829 C C . LYS E 5 182 ? 160.102 185.874 156.976 1.00 64.37 182 LYS E C 1
ATOM 12830 O O . LYS E 5 182 ? 159.562 186.834 156.414 1.00 66.88 182 LYS E O 1
ATOM 12836 N N . SER E 5 183 ? 159.825 184.611 156.648 1.00 75.91 183 SER E N 1
ATOM 12837 C CA . SER E 5 183 ? 158.921 184.290 155.549 1.00 77.52 183 SER E CA 1
ATOM 12838 C C . SER E 5 183 ? 157.471 184.656 155.839 1.00 76.19 183 SER E C 1
ATOM 12839 O O . SER E 5 183 ? 156.668 184.709 154.901 1.00 81.34 183 SER E O 1
ATOM 12842 N N . ARG E 5 184 ? 157.116 184.909 157.099 1.00 74.41 184 ARG E N 1
ATOM 12843 C CA . ARG E 5 184 ? 155.745 185.241 157.467 1.00 79.34 184 ARG E CA 1
ATOM 12844 C C . ARG E 5 184 ? 155.623 186.626 158.090 1.00 81.17 184 ARG E C 1
ATOM 12845 O O . ARG E 5 184 ? 154.544 186.980 158.579 1.00 82.58 184 ARG E O 1
ATOM 12853 N N . CYS E 5 185 ? 156.694 187.416 158.086 1.00 67.46 185 CYS E N 1
ATOM 12854 C CA . CYS E 5 185 ? 156.683 188.769 158.624 1.00 59.09 185 CYS E CA 1
ATOM 12855 C C . CYS E 5 185 ? 157.065 189.745 157.523 1.00 62.03 185 CYS E C 1
ATOM 12856 O O . CYS E 5 185 ? 158.010 189.494 156.767 1.00 70.83 185 CYS E O 1
ATOM 12859 N N . LEU E 5 186 ? 156.331 190.851 157.432 1.00 44.07 186 LEU E N 1
ATOM 12860 C CA . LEU E 5 186 ? 156.623 191.880 156.439 1.00 45.67 186 LEU E CA 1
ATOM 12861 C C . LEU E 5 186 ? 157.926 192.578 156.810 1.00 51.80 186 LEU E C 1
ATOM 12862 O O . LEU E 5 186 ? 157.998 193.277 157.826 1.00 61.06 186 LEU E O 1
ATOM 12867 N N . LEU E 5 187 ? 158.956 192.393 155.989 1.00 43.29 187 LEU E N 1
ATOM 12868 C CA . LEU E 5 187 ? 160.272 192.949 156.276 1.00 40.04 187 LEU E CA 1
ATOM 12869 C C . LEU E 5 187 ? 160.290 194.432 155.928 1.00 41.96 187 LEU E C 1
ATOM 12870 O O . LEU E 5 187 ? 160.069 194.809 154.772 1.00 53.72 187 LEU E O 1
ATOM 12875 N N . ILE E 5 188 ? 160.554 195.270 156.927 1.00 29.24 188 ILE E N 1
ATOM 12876 C CA . ILE E 5 188 ? 160.638 196.715 156.758 1.00 37.20 188 ILE E CA 1
ATOM 12877 C C . ILE E 5 188 ? 162.020 197.169 157.202 1.00 40.95 188 ILE E C 1
ATOM 12878 O O . ILE E 5 188 ? 162.432 196.899 158.336 1.00 53.12 188 ILE E O 1
ATOM 12883 N N . ARG E 5 189 ? 162.727 197.862 156.316 1.00 43.33 189 ARG E N 1
ATOM 12884 C CA . ARG E 5 189 ? 164.065 198.359 156.598 1.00 44.30 189 ARG E CA 1
ATOM 12885 C C . ARG E 5 189 ? 164.015 199.853 156.884 1.00 45.47 189 ARG E C 1
ATOM 12886 O O . ARG E 5 189 ? 163.337 200.609 156.182 1.00 55.14 189 ARG E O 1
ATOM 12894 N N . CYS E 5 190 ? 164.739 200.275 157.922 1.00 53.70 190 CYS E N 1
ATOM 12895 C CA . CYS E 5 190 ? 164.793 201.673 158.345 1.00 56.00 190 CYS E CA 1
ATOM 12896 C C . CYS E 5 190 ? 166.228 202.165 158.211 1.00 61.94 190 CYS E C 1
ATOM 12897 O O . CYS E 5 190 ? 167.037 202.008 159.139 1.00 67.41 190 CYS E O 1
ATOM 12900 N N . PRO E 5 191 ? 166.590 202.756 157.074 1.00 52.94 191 PRO E N 1
ATOM 12901 C CA . PRO E 5 191 ? 167.950 203.283 156.919 1.00 49.48 191 PRO E CA 1
ATOM 12902 C C . PRO E 5 191 ? 168.200 204.470 157.835 1.00 47.00 191 PRO E C 1
ATOM 12903 O O . PRO E 5 191 ? 167.284 205.214 158.193 1.00 60.52 191 PRO E O 1
ATOM 12907 N N . ALA E 5 192 ? 169.462 204.634 158.218 1.00 45.57 192 ALA E N 1
ATOM 12908 C CA . ALA E 5 192 ? 169.832 205.747 159.079 1.00 51.98 192 ALA E CA 1
ATOM 12909 C C . ALA E 5 192 ? 169.712 207.065 158.318 1.00 60.12 192 ALA E C 1
ATOM 12910 O O . ALA E 5 192 ? 170.056 207.133 157.134 1.00 65.72 192 ALA E O 1
ATOM 12912 N N . PRO E 5 193 ? 169.220 208.121 158.962 1.00 57.73 193 PRO E N 1
ATOM 12913 C CA . PRO E 5 193 ? 169.132 209.418 158.284 1.00 61.83 193 PRO E CA 1
ATOM 12914 C C . PRO E 5 193 ? 170.511 209.992 158.003 1.00 66.42 193 PRO E C 1
ATOM 12915 O O . PRO E 5 193 ? 171.478 209.737 158.725 1.00 70.05 193 PRO E O 1
ATOM 12919 N N . SER E 5 194 ? 170.590 210.778 156.933 1.00 73.34 194 SER E N 1
ATOM 12920 C CA . SER E 5 194 ? 171.844 211.408 156.558 1.00 70.50 194 SER E CA 1
ATOM 12921 C C . SER E 5 194 ? 172.182 212.539 157.528 1.00 70.53 194 SER E C 1
ATOM 12922 O O . SER E 5 194 ? 171.384 212.920 158.390 1.00 77.35 194 SER E O 1
ATOM 12925 N N . ASP E 5 195 ? 173.396 213.076 157.380 1.00 81.63 195 ASP E N 1
ATOM 12926 C CA . ASP E 5 195 ? 173.842 214.156 158.254 1.00 86.60 195 ASP E CA 1
ATOM 12927 C C . ASP E 5 195 ? 172.979 215.401 158.082 1.00 87.11 195 ASP E C 1
ATOM 12928 O O . ASP E 5 195 ? 172.742 216.139 159.045 1.00 91.31 195 ASP E O 1
ATOM 12933 N N . SER E 5 196 ? 172.510 215.655 156.858 1.00 78.97 196 SER E N 1
ATOM 12934 C CA . SER E 5 196 ? 171.619 216.788 156.626 1.00 79.89 196 SER E CA 1
ATOM 12935 C C . SER E 5 196 ? 170.289 216.604 157.347 1.00 78.09 196 SER E C 1
ATOM 12936 O O . SER E 5 196 ? 169.744 217.560 157.912 1.00 82.90 196 SER E O 1
ATOM 12939 N N . GLU E 5 197 ? 169.747 215.384 157.330 1.00 72.53 197 GLU E N 1
ATOM 12940 C CA . GLU E 5 197 ? 168.475 215.128 157.999 1.00 73.41 197 GLU E CA 1
ATOM 12941 C C . GLU E 5 197 ? 168.603 215.259 159.512 1.00 75.90 197 GLU E C 1
ATOM 12942 O O . GLU E 5 197 ? 167.689 215.762 160.175 1.00 77.49 197 GLU E O 1
ATOM 12948 N N . ILE E 5 198 ? 169.723 214.800 160.077 1.00 78.12 198 ILE E N 1
ATOM 12949 C CA . ILE E 5 198 ? 169.940 214.933 161.516 1.00 76.96 198 ILE E CA 1
ATOM 12950 C C . ILE E 5 198 ? 170.046 216.401 161.905 1.00 78.94 198 ILE E C 1
ATOM 12951 O O . ILE E 5 198 ? 169.484 216.832 162.920 1.00 87.85 198 ILE E O 1
ATOM 12956 N N . SER E 5 199 ? 170.764 217.193 161.104 1.00 73.73 199 SER E N 1
ATOM 12957 C CA . SER E 5 199 ? 170.900 218.618 161.391 1.00 74.88 199 SER E CA 1
ATOM 12958 C C . SER E 5 199 ? 169.555 219.330 161.314 1.00 75.63 199 SER E C 1
ATOM 12959 O O . SER E 5 199 ? 169.289 220.253 162.092 1.00 81.55 199 SER E O 1
ATOM 12962 N N . THR E 5 200 ? 168.699 218.923 160.372 1.00 70.86 200 THR E N 1
ATOM 12963 C CA . THR E 5 200 ? 167.364 219.506 160.278 1.00 71.43 200 THR E CA 1
ATOM 12964 C C . THR E 5 200 ? 166.546 219.213 161.531 1.00 72.83 200 THR E C 1
ATOM 12965 O O . THR E 5 200 ? 165.842 220.092 162.042 1.00 78.81 200 THR E O 1
ATOM 12969 N N . ILE E 5 201 ? 166.627 217.981 162.038 1.00 68.66 201 ILE E N 1
ATOM 12970 C CA . ILE E 5 201 ? 165.945 217.637 163.284 1.00 73.37 201 ILE E CA 1
ATOM 12971 C C . ILE E 5 201 ? 166.522 218.440 164.443 1.00 74.46 201 ILE E C 1
ATOM 12972 O O . ILE E 5 201 ? 165.783 218.951 165.294 1.00 79.14 201 ILE E O 1
ATOM 12977 N N . LEU E 5 202 ? 167.850 218.568 164.492 1.00 66.02 202 LEU E N 1
ATOM 12978 C CA . LEU E 5 202 ? 168.483 219.352 165.548 1.00 59.41 202 LEU E CA 1
ATOM 12979 C C . LEU E 5 202 ? 168.163 220.837 165.419 1.00 64.03 202 LEU E C 1
ATOM 12980 O O . LEU E 5 202 ? 168.071 221.537 166.434 1.00 72.26 202 LEU E O 1
ATOM 12985 N N . SER E 5 203 ? 168.005 221.335 164.188 1.00 70.13 203 SER E N 1
ATOM 12986 C CA . SER E 5 203 ? 167.672 222.743 163.994 1.00 68.06 203 SER E CA 1
ATOM 12987 C C . SER E 5 203 ? 166.309 223.077 164.587 1.00 76.05 203 SER E C 1
ATOM 12988 O O . SER E 5 203 ? 166.141 224.123 165.226 1.00 87.71 203 SER E O 1
ATOM 12991 N N . ASP E 5 204 ? 165.321 222.204 164.379 1.00 81.76 204 ASP E N 1
ATOM 12992 C CA . ASP E 5 204 ? 164.024 222.390 165.022 1.00 83.36 204 ASP E CA 1
ATOM 12993 C C . ASP E 5 204 ? 164.142 222.258 166.534 1.00 85.42 204 ASP E C 1
ATOM 12994 O O . ASP E 5 204 ? 163.468 222.974 167.284 1.00 90.54 204 ASP E O 1
ATOM 12999 N N . VAL E 5 205 ? 164.993 221.341 166.997 1.00 83.17 205 VAL E N 1
ATOM 13000 C CA . VAL E 5 205 ? 165.171 221.135 168.430 1.00 81.99 205 VAL E CA 1
ATOM 13001 C C . VAL E 5 205 ? 165.814 222.364 169.064 1.00 82.91 205 VAL E C 1
ATOM 13002 O O . VAL E 5 205 ? 165.412 222.806 170.148 1.00 86.81 205 VAL E O 1
ATOM 13006 N N . VAL E 5 206 ? 166.814 222.940 168.391 1.00 79.26 206 VAL E N 1
ATOM 13007 C CA . VAL E 5 206 ? 167.498 224.125 168.902 1.00 73.49 206 VAL E CA 1
ATOM 13008 C C . VAL E 5 206 ? 166.543 225.311 168.973 1.00 78.23 206 VAL E C 1
ATOM 13009 O O . VAL E 5 206 ? 166.536 226.064 169.956 1.00 90.34 206 VAL E O 1
ATOM 13013 N N . THR E 5 207 ? 165.718 225.491 167.937 1.00 70.93 207 THR E N 1
ATOM 13014 C CA . THR E 5 207 ? 164.807 226.632 167.894 1.00 74.27 207 THR E CA 1
ATOM 13015 C C . THR E 5 207 ? 163.795 226.582 169.033 1.00 77.72 207 THR E C 1
ATOM 13016 O O . THR E 5 207 ? 163.480 227.613 169.639 1.00 82.26 207 THR E O 1
ATOM 13020 N N . ASN E 5 208 ? 163.276 225.391 169.342 1.00 81.93 208 ASN E N 1
ATOM 13021 C CA . ASN E 5 208 ? 162.314 225.261 170.430 1.00 85.02 208 ASN E CA 1
ATOM 13022 C C . ASN E 5 208 ? 162.939 225.511 171.797 1.00 85.09 208 ASN E C 1
ATOM 13023 O O . ASN E 5 208 ? 162.216 225.849 172.740 1.00 85.20 208 ASN E O 1
ATOM 13028 N N . GLU E 5 209 ? 164.255 225.351 171.930 1.00 89.32 209 GLU E N 1
ATOM 13029 C CA . GLU E 5 209 ? 164.950 225.631 173.179 1.00 86.26 209 GLU E CA 1
ATOM 13030 C C . GLU E 5 209 ? 165.707 226.953 173.156 1.00 85.30 209 GLU E C 1
ATOM 13031 O O . GLU E 5 209 ? 166.348 227.297 174.155 1.00 90.19 209 GLU E O 1
ATOM 13037 N N . ARG E 5 210 ? 165.642 227.694 172.049 1.00 88.63 210 ARG E N 1
ATOM 13038 C CA . ARG E 5 210 ? 166.269 229.011 171.915 1.00 93.16 210 ARG E CA 1
ATOM 13039 C C . ARG E 5 210 ? 167.768 228.957 172.211 1.00 96.49 210 ARG E C 1
ATOM 13040 O O . ARG E 5 210 ? 168.328 229.821 172.889 1.00 98.18 210 ARG E O 1
ATOM 13048 N N . ILE E 5 211 ? 168.421 227.921 171.694 1.00 87.16 211 ILE E N 1
ATOM 13049 C CA . ILE E 5 211 ? 169.866 227.785 171.839 1.00 85.08 211 ILE E CA 1
ATOM 13050 C C . ILE E 5 211 ? 170.551 228.693 170.828 1.00 85.85 211 ILE E C 1
ATOM 13051 O O . ILE E 5 211 ? 170.238 228.660 169.632 1.00 89.57 211 ILE E O 1
ATOM 13056 N N . GLN E 5 212 ? 171.488 229.509 171.305 1.00 88.21 212 GLN E N 1
ATOM 13057 C CA . GLN E 5 212 ? 172.187 230.461 170.449 1.00 90.21 212 GLN E CA 1
ATOM 13058 C C . GLN E 5 212 ? 173.354 229.758 169.768 1.00 92.05 212 GLN E C 1
ATOM 13059 O O . GLN E 5 212 ? 174.318 229.355 170.427 1.00 99.76 212 GLN E O 1
ATOM 13065 N N . LEU E 5 213 ? 173.270 229.612 168.449 1.00 92.67 213 LEU E N 1
ATOM 13066 C CA . LEU E 5 213 ? 174.321 228.992 167.653 1.00 93.61 213 LEU E CA 1
ATOM 13067 C C . LEU E 5 213 ? 175.092 230.080 166.919 1.00 97.36 213 LEU E C 1
ATOM 13068 O O . LEU E 5 213 ? 174.494 230.899 166.211 1.00 100.31 213 LEU E O 1
ATOM 13073 N N . GLU E 5 214 ? 176.416 230.093 167.094 1.00 112.59 214 GLU E N 1
ATOM 13074 C CA . GLU E 5 214 ? 177.247 231.035 166.352 1.00 114.02 214 GLU E CA 1
ATOM 13075 C C . GLU E 5 214 ? 177.197 230.747 164.857 1.00 116.87 214 GLU E C 1
ATOM 13076 O O . GLU E 5 214 ? 177.141 231.672 164.039 1.00 118.31 214 GLU E O 1
ATOM 13082 N N . THR E 5 215 ? 177.215 229.470 164.483 1.00 109.98 215 THR E N 1
ATOM 13083 C CA . THR E 5 215 ? 177.116 229.071 163.088 1.00 107.99 215 THR E CA 1
ATOM 13084 C C . THR E 5 215 ? 176.382 227.741 163.010 1.00 110.59 215 THR E C 1
ATOM 13085 O O . THR E 5 215 ? 176.306 226.992 163.988 1.00 111.53 215 THR E O 1
ATOM 13089 N N . LYS E 5 216 ? 175.837 227.455 161.826 1.00 108.40 216 LYS E N 1
ATOM 13090 C CA . LYS E 5 216 ? 175.119 226.205 161.610 1.00 106.47 216 LYS E CA 1
ATOM 13091 C C . LYS E 5 216 ? 176.041 224.994 161.556 1.00 105.03 216 LYS E C 1
ATOM 13092 O O . LYS E 5 216 ? 175.548 223.862 161.602 1.00 105.29 216 LYS E O 1
ATOM 13098 N N . ASP E 5 217 ? 177.357 225.203 161.458 1.00 100.05 217 ASP E N 1
ATOM 13099 C CA . ASP E 5 217 ? 178.301 224.092 161.425 1.00 99.46 217 ASP E CA 1
ATOM 13100 C C . ASP E 5 217 ? 178.329 223.316 162.738 1.00 103.41 217 ASP E C 1
ATOM 13101 O O . ASP E 5 217 ? 178.732 222.147 162.743 1.00 105.20 217 ASP E O 1
ATOM 13106 N N . ILE E 5 218 ? 177.899 223.933 163.841 1.00 92.57 218 ILE E N 1
ATOM 13107 C CA . ILE E 5 218 ? 177.894 223.249 165.132 1.00 88.34 218 ILE E CA 1
ATOM 13108 C C . ILE E 5 218 ? 176.952 222.052 165.101 1.00 91.63 218 ILE E C 1
ATOM 13109 O O . ILE E 5 218 ? 177.281 220.971 165.604 1.00 97.37 218 ILE E O 1
ATOM 13114 N N . LEU E 5 219 ? 175.765 222.226 164.515 1.00 82.56 219 LEU E N 1
ATOM 13115 C CA . LEU E 5 219 ? 174.829 221.113 164.390 1.00 78.05 219 LEU E CA 1
ATOM 13116 C C . LEU E 5 219 ? 175.372 220.031 163.465 1.00 80.75 219 LEU E C 1
ATOM 13117 O O . LEU E 5 219 ? 175.185 218.836 163.723 1.00 87.16 219 LEU E O 1
ATOM 13122 N N . LYS E 5 220 ? 176.036 220.430 162.377 1.00 82.90 220 LYS E N 1
ATOM 13123 C CA . LYS E 5 220 ? 176.593 219.455 161.445 1.00 81.21 220 LYS E CA 1
ATOM 13124 C C . LYS E 5 220 ? 177.698 218.633 162.098 1.00 85.65 220 LYS E C 1
ATOM 13125 O O . LYS E 5 220 ? 177.807 217.425 161.856 1.00 92.17 220 LYS E O 1
ATOM 13131 N N . ARG E 5 221 ? 178.532 219.272 162.922 1.00 84.29 221 ARG E N 1
ATOM 13132 C CA . ARG E 5 221 ? 179.581 218.542 163.627 1.00 83.00 221 ARG E CA 1
ATOM 13133 C C . ARG E 5 221 ? 178.989 217.548 164.618 1.00 85.65 221 ARG E C 1
ATOM 13134 O O . ARG E 5 221 ? 179.533 216.454 164.813 1.00 93.15 221 ARG E O 1
ATOM 13142 N N . ILE E 5 222 ? 177.880 217.917 165.262 1.00 74.00 222 ILE E N 1
ATOM 13143 C CA . ILE E 5 222 ? 177.193 216.996 166.164 1.00 68.59 222 ILE E CA 1
ATOM 13144 C C . ILE E 5 222 ? 176.649 215.801 165.392 1.00 71.22 222 ILE E C 1
ATOM 13145 O O . ILE E 5 222 ? 176.759 214.651 165.837 1.00 80.61 222 ILE E O 1
ATOM 13150 N N . ALA E 5 223 ? 176.057 216.053 164.221 1.00 73.76 223 ALA E N 1
ATOM 13151 C CA . ALA E 5 223 ? 175.503 214.969 163.415 1.00 78.60 223 ALA E CA 1
ATOM 13152 C C . ALA E 5 223 ? 176.591 214.011 162.944 1.00 79.28 223 ALA E C 1
ATOM 13153 O O . ALA E 5 223 ? 176.397 212.790 162.948 1.00 79.79 223 ALA E O 1
ATOM 13155 N N . GLN E 5 224 ? 177.742 214.546 162.530 1.00 84.77 224 GLN E N 1
ATOM 13156 C CA . GLN E 5 224 ? 178.833 213.698 162.065 1.00 83.20 224 GLN E CA 1
ATOM 13157 C C . GLN E 5 224 ? 179.469 212.893 163.192 1.00 84.89 224 GLN E C 1
ATOM 13158 O O . GLN E 5 224 ? 180.068 211.846 162.925 1.00 92.34 224 GLN E O 1
ATOM 13164 N N . ALA E 5 225 ? 179.354 213.353 164.435 1.00 72.47 225 ALA E N 1
ATOM 13165 C CA . ALA E 5 225 ? 179.918 212.650 165.579 1.00 71.91 225 ALA E CA 1
ATOM 13166 C C . ALA E 5 225 ? 178.976 211.601 166.155 1.00 74.42 225 ALA E C 1
ATOM 13167 O O . ALA E 5 225 ? 179.372 210.871 167.070 1.00 78.64 225 ALA E O 1
ATOM 13169 N N . SER E 5 226 ? 177.748 211.506 165.648 1.00 69.65 226 SER E N 1
ATOM 13170 C CA . SER E 5 226 ? 176.780 210.532 166.132 1.00 74.79 226 SER E CA 1
ATOM 13171 C C . SER E 5 226 ? 176.700 209.284 165.264 1.00 78.73 226 SER E C 1
ATOM 13172 O O . SER E 5 226 ? 176.114 208.287 165.702 1.00 85.29 226 SER E O 1
ATOM 13175 N N . ASN E 5 227 ? 177.273 209.317 164.057 1.00 79.80 227 ASN E N 1
ATOM 13176 C CA . ASN E 5 227 ? 177.276 208.180 163.132 1.00 81.17 227 ASN E CA 1
ATOM 13177 C C . ASN E 5 227 ? 175.860 207.697 162.825 1.00 82.83 227 ASN E C 1
ATOM 13178 O O . ASN E 5 227 ? 175.595 206.495 162.757 1.00 86.99 227 ASN E O 1
ATOM 13183 N N . GLY E 5 228 ? 174.941 208.642 162.638 1.00 76.02 228 GLY E N 1
ATOM 13184 C CA . GLY E 5 228 ? 173.574 208.324 162.287 1.00 72.03 228 GLY E CA 1
ATOM 13185 C C . GLY E 5 228 ? 172.648 208.044 163.450 1.00 68.37 228 GLY E C 1
ATOM 13186 O O . GLY E 5 228 ? 171.455 207.807 163.224 1.00 76.69 228 GLY E O 1
ATOM 13187 N N . ASN E 5 229 ? 173.151 208.062 164.682 1.00 57.61 229 ASN E N 1
ATOM 13188 C CA . ASN E 5 229 ? 172.322 207.804 165.855 1.00 56.44 229 ASN E CA 1
ATOM 13189 C C . ASN E 5 229 ? 171.644 209.104 166.273 1.00 68.12 229 ASN E C 1
ATOM 13190 O O . ASN E 5 229 ? 172.307 210.039 166.731 1.00 73.96 229 ASN E O 1
ATOM 13195 N N . LEU E 5 230 ? 170.320 209.165 166.110 1.00 58.59 230 LEU E N 1
ATOM 13196 C CA . LEU E 5 230 ? 169.587 210.379 166.455 1.00 55.96 230 LEU E CA 1
ATOM 13197 C C . LEU E 5 230 ? 169.569 210.612 167.961 1.00 69.74 230 LEU E C 1
ATOM 13198 O O . LEU E 5 230 ? 169.661 211.758 168.416 1.00 77.22 230 LEU E O 1
ATOM 13203 N N . ARG E 5 231 ? 169.438 209.541 168.749 1.00 70.03 231 ARG E N 1
ATOM 13204 C CA . ARG E 5 231 ? 169.434 209.689 170.202 1.00 64.30 231 ARG E CA 1
ATOM 13205 C C . ARG E 5 231 ? 170.774 210.207 170.710 1.00 66.58 231 ARG E C 1
ATOM 13206 O O . ARG E 5 231 ? 170.819 211.056 171.608 1.00 74.93 231 ARG E O 1
ATOM 13214 N N . VAL E 5 232 ? 171.876 209.700 170.153 1.00 62.33 232 VAL E N 1
ATOM 13215 C CA . VAL E 5 232 ? 173.199 210.179 170.547 1.00 62.34 232 VAL E CA 1
ATOM 13216 C C . VAL E 5 232 ? 173.360 211.649 170.179 1.00 67.01 232 VAL E C 1
ATOM 13217 O O . VAL E 5 232 ? 173.838 212.460 170.981 1.00 74.45 232 VAL E O 1
ATOM 13221 N N . SER E 5 233 ? 172.948 212.015 168.962 1.00 66.66 233 SER E N 1
ATOM 13222 C CA . SER E 5 233 ? 173.037 213.408 168.534 1.00 66.04 233 SER E CA 1
ATOM 13223 C C . SER E 5 233 ? 172.150 214.307 169.387 1.00 68.38 233 SER E C 1
ATOM 13224 O O . SER E 5 233 ? 172.544 215.426 169.739 1.00 79.78 233 SER E O 1
ATOM 13227 N N . LEU E 5 234 ? 170.943 213.841 169.718 1.00 52.63 234 LEU E N 1
ATOM 13228 C CA . LEU E 5 234 ? 170.067 214.611 170.595 1.00 53.41 234 LEU E CA 1
ATOM 13229 C C . LEU E 5 234 ? 170.661 214.744 171.991 1.00 61.79 234 LEU E C 1
ATOM 13230 O O . LEU E 5 234 ? 170.583 215.812 172.609 1.00 65.81 234 LEU E O 1
ATOM 13235 N N . LEU E 5 235 ? 171.255 213.665 172.507 1.00 66.80 235 LEU E N 1
ATOM 13236 C CA . LEU E 5 235 ? 171.860 213.716 173.835 1.00 55.49 235 LEU E CA 1
ATOM 13237 C C . LEU E 5 235 ? 173.128 214.561 173.834 1.00 64.23 235 LEU E C 1
ATOM 13238 O O . LEU E 5 235 ? 173.403 215.275 174.806 1.00 74.75 235 LEU E O 1
ATOM 13243 N N . MET E 5 236 ? 173.916 214.486 172.759 1.00 70.69 236 MET E N 1
ATOM 13244 C CA . MET E 5 236 ? 175.114 215.314 172.661 1.00 69.47 236 MET E CA 1
ATOM 13245 C C . MET E 5 236 ? 174.758 216.794 172.592 1.00 72.52 236 MET E C 1
ATOM 13246 O O . MET E 5 236 ? 175.422 217.628 173.218 1.00 79.56 236 MET E O 1
ATOM 13251 N N . LEU E 5 237 ? 173.713 217.138 171.836 1.00 67.76 237 LEU E N 1
ATOM 13252 C CA . LEU E 5 237 ? 173.303 218.535 171.730 1.00 65.77 237 LEU E CA 1
ATOM 13253 C C . LEU E 5 237 ? 172.814 219.078 173.067 1.00 68.03 237 LEU E C 1
ATOM 13254 O O . LEU E 5 237 ? 173.128 220.217 173.432 1.00 73.07 237 LEU E O 1
ATOM 13259 N N . GLU E 5 238 ? 172.041 218.280 173.810 1.00 85.03 238 GLU E N 1
ATOM 13260 C CA . GLU E 5 238 ? 171.537 218.733 175.103 1.00 87.00 238 GLU E CA 1
ATOM 13261 C C . GLU E 5 238 ? 172.668 218.941 176.102 1.00 84.18 238 GLU E C 1
ATOM 13262 O O . GLU E 5 238 ? 172.669 219.922 176.855 1.00 91.98 238 GLU E O 1
ATOM 13268 N N . SER E 5 239 ? 173.636 218.022 176.130 1.00 75.97 239 SER E N 1
ATOM 13269 C CA . SER E 5 239 ? 174.724 218.122 177.097 1.00 84.44 239 SER E CA 1
ATOM 13270 C C . SER E 5 239 ? 175.609 219.333 176.822 1.00 92.29 239 SER E C 1
ATOM 13271 O O . SER E 5 239 ? 176.023 220.028 177.756 1.00 95.40 239 SER E O 1
ATOM 13274 N N . MET E 5 240 ? 175.916 219.597 175.549 1.00 90.42 240 MET E N 1
ATOM 13275 C CA . MET E 5 240 ? 176.743 220.754 175.220 1.00 87.91 240 MET E CA 1
ATOM 13276 C C . MET E 5 240 ? 175.997 222.060 175.465 1.00 91.58 240 MET E C 1
ATOM 13277 O O . MET E 5 240 ? 176.583 223.029 175.963 1.00 96.96 240 MET E O 1
ATOM 13282 N N . ALA E 5 241 ? 174.710 222.110 175.111 1.00 87.63 241 ALA E N 1
ATOM 13283 C CA . ALA E 5 241 ? 173.940 223.337 175.295 1.00 89.74 241 ALA E CA 1
ATOM 13284 C C . ALA E 5 241 ? 173.784 223.682 176.771 1.00 91.93 241 ALA E C 1
ATOM 13285 O O . ALA E 5 241 ? 173.932 224.845 177.163 1.00 94.83 241 ALA E O 1
ATOM 13287 N N . LEU E 5 242 ? 173.489 222.683 177.606 1.00 89.82 242 LEU E N 1
ATOM 13288 C CA . LEU E 5 242 ? 173.330 222.940 179.034 1.00 91.66 242 LEU E CA 1
ATOM 13289 C C . LEU E 5 242 ? 174.659 223.308 179.681 1.00 87.03 242 LEU E C 1
ATOM 13290 O O . LEU E 5 242 ? 174.693 224.074 180.651 1.00 88.45 242 LEU E O 1
ATOM 13295 N N . ASN E 5 243 ? 175.764 222.770 179.160 1.00 92.43 243 ASN E N 1
ATOM 13296 C CA . ASN E 5 243 ? 177.078 223.115 179.691 1.00 99.22 243 ASN E CA 1
ATOM 13297 C C . ASN E 5 243 ? 177.460 224.553 179.359 1.00 100.94 243 ASN E C 1
ATOM 13298 O O . ASN E 5 243 ? 178.176 225.198 180.134 1.00 98.55 243 ASN E O 1
ATOM 13303 N N . ASN E 5 244 ? 176.989 225.075 178.226 1.00 96.54 244 ASN E N 1
ATOM 13304 C CA . ASN E 5 244 ? 177.348 226.410 177.763 1.00 95.47 244 ASN E CA 1
ATOM 13305 C C . ASN E 5 244 ? 176.165 227.375 177.800 1.00 100.99 244 ASN E C 1
ATOM 13306 O O . ASN E 5 244 ? 176.002 228.189 176.888 1.00 101.11 244 ASN E O 1
ATOM 13311 N N . GLU E 5 245 ? 175.330 227.274 178.841 1.00 108.34 245 GLU E N 1
ATOM 13312 C CA . GLU E 5 245 ? 174.224 228.206 179.117 1.00 104.32 245 GLU E CA 1
ATOM 13313 C C . GLU E 5 245 ? 173.329 228.427 177.892 1.00 106.86 245 GLU E C 1
ATOM 13314 O O . GLU E 5 245 ? 172.792 229.515 177.668 1.00 105.37 245 GLU E O 1
ATOM 13320 N N . LEU E 5 246 ? 173.110 227.349 177.132 1.00 97.73 246 LEU E N 1
ATOM 13321 C CA . LEU E 5 246 ? 172.344 227.386 175.882 1.00 93.62 246 LEU E CA 1
ATOM 13322 C C . LEU E 5 246 ? 172.949 228.387 174.898 1.00 94.95 246 LEU E C 1
ATOM 13323 O O . LEU E 5 246 ? 172.257 229.227 174.319 1.00 96.58 246 LEU E O 1
ATOM 13328 N N . ALA E 5 247 ? 174.266 228.289 174.712 1.00 95.55 247 ALA E N 1
ATOM 13329 C CA . ALA E 5 247 ? 174.979 229.144 173.765 1.00 97.46 247 ALA E CA 1
ATOM 13330 C C . ALA E 5 247 ? 176.151 228.337 173.213 1.00 99.22 247 ALA E C 1
ATOM 13331 O O . ALA E 5 247 ? 177.217 228.284 173.833 1.00 102.59 247 ALA E O 1
ATOM 13333 N N . LEU E 5 248 ? 175.949 227.721 172.051 1.00 97.67 248 LEU E N 1
ATOM 13334 C CA . LEU E 5 248 ? 176.966 226.880 171.437 1.00 96.78 248 LEU E CA 1
ATOM 13335 C C . LEU E 5 248 ? 177.841 227.697 170.497 1.00 98.06 248 LEU E C 1
ATOM 13336 O O . LEU E 5 248 ? 177.343 228.499 169.702 1.00 98.92 248 LEU E O 1
ATOM 13341 N N . LYS E 5 249 ? 179.150 227.487 170.596 1.00 101.47 249 LYS E N 1
ATOM 13342 C CA . LYS E 5 249 ? 180.134 228.164 169.764 1.00 101.17 249 LYS E CA 1
ATOM 13343 C C . LYS E 5 249 ? 180.856 227.149 168.888 1.00 100.55 249 LYS E C 1
ATOM 13344 O O . LYS E 5 249 ? 180.735 225.934 169.069 1.00 101.42 249 LYS E O 1
ATOM 13350 N N . SER E 5 250 ? 181.617 227.667 167.921 1.00 99.38 250 SER E N 1
ATOM 13351 C CA . SER E 5 250 ? 182.384 226.805 167.030 1.00 97.96 250 SER E CA 1
ATOM 13352 C C . SER E 5 250 ? 183.544 226.119 167.740 1.00 97.36 250 SER E C 1
ATOM 13353 O O . SER E 5 250 ? 184.031 225.093 167.255 1.00 95.88 250 SER E O 1
ATOM 13356 N N . SER E 5 251 ? 183.997 226.661 168.871 1.00 106.75 251 SER E N 1
ATOM 13357 C CA . SER E 5 251 ? 185.100 226.091 169.632 1.00 105.94 251 SER E CA 1
ATOM 13358 C C . SER E 5 251 ? 184.621 225.216 170.784 1.00 105.73 251 SER E C 1
ATOM 13359 O O . SER E 5 251 ? 185.436 224.783 171.607 1.00 107.45 251 SER E O 1
ATOM 13362 N N . SER E 5 252 ? 183.322 224.951 170.864 1.00 99.74 252 SER E N 1
ATOM 13363 C CA . SER E 5 252 ? 182.788 224.109 171.926 1.00 100.05 252 SER E CA 1
ATOM 13364 C C . SER E 5 252 ? 183.157 222.654 171.661 1.00 98.84 252 SER E C 1
ATOM 13365 O O . SER E 5 252 ? 182.808 222.122 170.601 1.00 97.04 252 SER E O 1
ATOM 13368 N N . PRO E 5 253 ? 183.859 221.986 172.575 1.00 99.46 253 PRO E N 1
ATOM 13369 C CA . PRO E 5 253 ? 184.207 220.578 172.349 1.00 96.98 253 PRO E CA 1
ATOM 13370 C C . PRO E 5 253 ? 182.969 219.693 172.359 1.00 97.20 253 PRO E C 1
ATOM 13371 O O . PRO E 5 253 ? 181.995 219.961 173.066 1.00 98.22 253 PRO E O 1
ATOM 13375 N N . ILE E 5 254 ? 183.017 218.630 171.564 1.00 87.29 254 ILE E N 1
ATOM 13376 C CA . ILE E 5 254 ? 181.920 217.670 171.504 1.00 82.67 254 ILE E CA 1
ATOM 13377 C C . ILE E 5 254 ? 182.000 216.771 172.731 1.00 84.53 254 ILE E C 1
ATOM 13378 O O . ILE E 5 254 ? 183.021 216.116 172.967 1.00 88.63 254 ILE E O 1
ATOM 13383 N N . ILE E 5 255 ? 180.925 216.737 173.511 1.00 89.81 255 ILE E N 1
ATOM 13384 C CA . ILE E 5 255 ? 180.913 215.979 174.757 1.00 88.59 255 ILE E CA 1
ATOM 13385 C C . ILE E 5 255 ? 180.659 214.511 174.441 1.00 91.05 255 ILE E C 1
ATOM 13386 O O . ILE E 5 255 ? 179.649 214.162 173.822 1.00 94.22 255 ILE E O 1
ATOM 13391 N N . LYS E 5 256 ? 181.577 213.652 174.867 1.00 90.29 256 LYS E N 1
ATOM 13392 C CA . LYS E 5 256 ? 181.433 212.215 174.750 1.00 85.47 256 LYS E CA 1
ATOM 13393 C C . LYS E 5 256 ? 181.218 211.597 176.128 1.00 86.77 256 LYS E C 1
ATOM 13394 O O . LYS E 5 256 ? 181.658 212.157 177.137 1.00 90.47 256 LYS E O 1
ATOM 13400 N N . PRO E 5 257 ? 180.528 210.459 176.207 1.00 83.26 257 PRO E N 1
ATOM 13401 C CA . PRO E 5 257 ? 180.373 209.784 177.500 1.00 84.79 257 PRO E CA 1
ATOM 13402 C C . PRO E 5 257 ? 181.721 209.367 178.069 1.00 87.70 257 PRO E C 1
ATOM 13403 O O . PRO E 5 257 ? 182.672 209.090 177.334 1.00 93.76 257 PRO E O 1
ATOM 13407 N N . ASP E 5 258 ? 181.795 209.342 179.403 1.00 91.80 258 ASP E N 1
ATOM 13408 C CA . ASP E 5 258 ? 183.062 209.083 180.079 1.00 93.02 258 ASP E CA 1
ATOM 13409 C C . ASP E 5 258 ? 183.618 207.704 179.746 1.00 97.35 258 ASP E C 1
ATOM 13410 O O . ASP E 5 258 ? 184.840 207.529 179.684 1.00 95.59 258 ASP E O 1
ATOM 13415 N N . TRP E 5 259 ? 182.745 206.716 179.530 1.00 83.72 259 TRP E N 1
ATOM 13416 C CA . TRP E 5 259 ? 183.222 205.371 179.227 1.00 82.12 259 TRP E CA 1
ATOM 13417 C C . TRP E 5 259 ? 183.915 205.306 177.872 1.00 82.24 259 TRP E C 1
ATOM 13418 O O . TRP E 5 259 ? 184.844 204.510 177.694 1.00 85.90 259 TRP E O 1
ATOM 13429 N N . ILE E 5 260 ? 183.483 206.123 176.909 1.00 75.99 260 ILE E N 1
ATOM 13430 C CA . ILE E 5 260 ? 184.182 206.194 175.629 1.00 70.54 260 ILE E CA 1
ATOM 13431 C C . ILE E 5 260 ? 185.584 206.756 175.823 1.00 71.58 260 ILE E C 1
ATOM 13432 O O . ILE E 5 260 ? 186.552 206.275 175.220 1.00 84.84 260 ILE E O 1
ATOM 13437 N N . ILE E 5 261 ? 185.716 207.780 176.669 1.00 65.40 261 ILE E N 1
ATOM 13438 C CA . ILE E 5 261 ? 187.030 208.342 176.972 1.00 72.67 261 ILE E CA 1
ATOM 13439 C C . ILE E 5 261 ? 187.895 207.314 177.693 1.00 78.86 261 ILE E C 1
ATOM 13440 O O . ILE E 5 261 ? 189.093 207.179 177.409 1.00 80.72 261 ILE E O 1
ATOM 13445 N N . VAL E 5 262 ? 187.301 206.567 178.627 1.00 70.11 262 VAL E N 1
ATOM 13446 C CA . VAL E 5 262 ? 188.041 205.536 179.352 1.00 69.78 262 VAL E CA 1
ATOM 13447 C C . VAL E 5 262 ? 188.533 204.457 178.395 1.00 71.90 262 VAL E C 1
ATOM 13448 O O . VAL E 5 262 ? 189.680 204.000 178.488 1.00 73.76 262 VAL E O 1
ATOM 13452 N N . ILE E 5 263 ? 187.679 204.037 177.458 1.00 67.13 263 ILE E N 1
ATOM 13453 C CA . ILE E 5 263 ? 188.098 203.068 176.447 1.00 55.91 263 ILE E CA 1
ATOM 13454 C C . ILE E 5 263 ? 189.199 203.655 175.571 1.00 60.34 263 ILE E C 1
ATOM 13455 O O . ILE E 5 263 ? 190.159 202.964 175.209 1.00 73.83 263 ILE E O 1
ATOM 13460 N N . HIS E 5 264 ? 189.085 204.942 175.230 1.00 61.61 264 HIS E N 1
ATOM 13461 C CA . HIS E 5 264 ? 190.121 205.592 174.432 1.00 62.88 264 HIS E CA 1
ATOM 13462 C C . HIS E 5 264 ? 191.456 205.607 175.167 1.00 67.74 264 HIS E C 1
ATOM 13463 O O . HIS E 5 264 ? 192.514 205.431 174.551 1.00 71.28 264 HIS E O 1
ATOM 13470 N N . LYS E 5 265 ? 191.427 205.823 176.484 1.00 74.11 265 LYS E N 1
ATOM 13471 C CA . LYS E 5 265 ? 192.644 205.694 177.279 1.00 76.61 265 LYS E CA 1
ATOM 13472 C C . LYS E 5 265 ? 193.119 204.247 177.320 1.00 77.25 265 LYS E C 1
ATOM 13473 O O . LYS E 5 265 ? 194.326 203.981 177.354 1.00 72.20 265 LYS E O 1
ATOM 13479 N N . LEU E 5 266 ? 192.178 203.298 177.328 1.00 76.76 266 LEU E N 1
ATOM 13480 C CA . LEU E 5 266 ? 192.538 201.883 177.361 1.00 67.74 266 LEU E CA 1
ATOM 13481 C C . LEU E 5 266 ? 193.271 201.471 176.089 1.00 63.54 266 LEU E C 1
ATOM 13482 O O . LEU E 5 266 ? 194.240 200.704 176.144 1.00 73.68 266 LEU E O 1
ATOM 13487 N N . THR E 5 267 ? 192.824 201.971 174.933 1.00 59.65 267 THR E N 1
ATOM 13488 C CA . THR E 5 267 ? 193.466 201.617 173.670 1.00 62.36 267 THR E CA 1
ATOM 13489 C C . THR E 5 267 ? 194.908 202.107 173.621 1.00 68.51 267 THR E C 1
ATOM 13490 O O . THR E 5 267 ? 195.789 201.413 173.102 1.00 69.92 267 THR E O 1
ATOM 13494 N N . ARG E 5 268 ? 195.165 203.308 174.146 1.00 76.21 268 ARG E N 1
ATOM 13495 C CA . ARG E 5 268 ? 196.528 203.828 174.170 1.00 75.13 268 ARG E CA 1
ATOM 13496 C C . ARG E 5 268 ? 197.430 202.973 175.050 1.00 78.85 268 ARG E C 1
ATOM 13497 O O . ARG E 5 268 ? 198.588 202.717 174.701 1.00 79.41 268 ARG E O 1
ATOM 13505 N N . LYS E 5 269 ? 196.913 202.519 176.196 1.00 75.04 269 LYS E N 1
ATOM 13506 C CA . LYS E 5 269 ? 197.713 201.706 177.109 1.00 73.87 269 LYS E CA 1
ATOM 13507 C C . LYS E 5 269 ? 198.117 200.384 176.469 1.00 76.24 269 LYS E C 1
ATOM 13508 O O . LYS E 5 269 ? 199.230 199.892 176.693 1.00 80.12 269 LYS E O 1
ATOM 13514 N N . ILE E 5 270 ? 197.222 199.788 175.677 1.00 70.05 270 ILE E N 1
ATOM 13515 C CA . ILE E 5 270 ? 197.541 198.533 175.001 1.00 64.31 270 ILE E CA 1
ATOM 13516 C C . ILE E 5 270 ? 198.684 198.732 174.014 1.00 65.62 270 ILE E C 1
ATOM 13517 O O . ILE E 5 270 ? 199.622 197.927 173.956 1.00 75.36 270 ILE E O 1
ATOM 13522 N N . VAL E 5 271 ? 198.628 199.806 173.225 1.00 61.17 271 VAL E N 1
ATOM 13523 C CA . VAL E 5 271 ? 199.660 200.049 172.224 1.00 66.67 271 VAL E CA 1
ATOM 13524 C C . VAL E 5 271 ? 200.961 200.534 172.859 1.00 69.84 271 VAL E C 1
ATOM 13525 O O . VAL E 5 271 ? 202.049 200.122 172.440 1.00 71.85 271 VAL E O 1
ATOM 13529 N N . LYS E 5 272 ? 200.886 201.412 173.862 1.00 78.12 272 LYS E N 1
ATOM 13530 C CA . LYS E 5 272 ? 202.101 202.006 174.411 1.00 82.88 272 LYS E CA 1
ATOM 13531 C C . LYS E 5 272 ? 202.845 201.063 175.349 1.00 82.39 272 LYS E C 1
ATOM 13532 O O . LYS E 5 272 ? 204.055 201.222 175.541 1.00 79.81 272 LYS E O 1
ATOM 13538 N N . GLU E 5 273 ? 202.157 200.085 175.936 1.00 85.47 273 GLU E N 1
ATOM 13539 C CA . GLU E 5 273 ? 202.760 199.178 176.912 1.00 83.87 273 GLU E CA 1
ATOM 13540 C C . GLU E 5 273 ? 202.276 197.761 176.621 1.00 89.11 273 GLU E C 1
ATOM 13541 O O . GLU E 5 273 ? 201.088 197.462 176.771 1.00 89.74 273 GLU E O 1
ATOM 13547 N N . ARG E 5 274 ? 203.198 196.893 176.208 1.00 85.93 274 ARG E N 1
ATOM 13548 C CA . ARG E 5 274 ? 202.902 195.489 175.923 1.00 83.96 274 ARG E CA 1
ATOM 13549 C C . ARG E 5 274 ? 203.633 194.650 176.965 1.00 85.78 274 ARG E C 1
ATOM 13550 O O . ARG E 5 274 ? 204.769 194.221 176.761 1.00 90.65 274 ARG E O 1
ATOM 13558 N N . SER E 5 275 ? 202.971 194.413 178.094 1.00 92.37 275 SER E N 1
ATOM 13559 C CA . SER E 5 275 ? 203.572 193.670 179.193 1.00 95.10 275 SER E CA 1
ATOM 13560 C C . SER E 5 275 ? 202.472 192.917 179.932 1.00 95.11 275 SER E C 1
ATOM 13561 O O . SER E 5 275 ? 201.328 192.844 179.473 1.00 94.78 275 SER E O 1
ATOM 13564 N N . VAL E 5 276 ? 202.824 192.354 181.084 1.00 98.70 276 VAL E N 1
ATOM 13565 C CA . VAL E 5 276 ? 201.876 191.591 181.891 1.00 95.91 276 VAL E CA 1
ATOM 13566 C C . VAL E 5 276 ? 201.145 192.487 182.881 1.00 98.60 276 VAL E C 1
ATOM 13567 O O . VAL E 5 276 ? 199.933 192.360 183.071 1.00 101.33 276 VAL E O 1
ATOM 13571 N N . ASN E 5 277 ? 201.873 193.404 183.527 1.00 98.29 277 ASN E N 1
ATOM 13572 C CA . ASN E 5 277 ? 201.249 194.304 184.492 1.00 100.41 277 ASN E CA 1
ATOM 13573 C C . ASN E 5 277 ? 200.255 195.245 183.826 1.00 98.42 277 ASN E C 1
ATOM 13574 O O . ASN E 5 277 ? 199.295 195.687 184.467 1.00 93.42 277 ASN E O 1
ATOM 13579 N N . SER E 5 278 ? 200.471 195.569 182.549 1.00 91.96 278 SER E N 1
ATOM 13580 C CA . SER E 5 278 ? 199.521 196.409 181.827 1.00 88.65 278 SER E CA 1
ATOM 13581 C C . SER E 5 278 ? 198.175 195.712 181.674 1.00 90.11 278 SER E C 1
ATOM 13582 O O . SER E 5 278 ? 197.121 196.346 181.795 1.00 96.88 278 SER E O 1
ATOM 13585 N N . LEU E 5 279 ? 198.192 194.403 181.405 1.00 77.27 279 LEU E N 1
ATOM 13586 C CA . LEU E 5 279 ? 196.946 193.658 181.260 1.00 78.80 279 LEU E CA 1
ATOM 13587 C C . LEU E 5 279 ? 196.176 193.603 182.574 1.00 79.93 279 LEU E C 1
ATOM 13588 O O . LEU E 5 279 ? 194.940 193.644 182.579 1.00 82.81 279 LEU E O 1
ATOM 13593 N N . ILE E 5 280 ? 196.890 193.502 183.698 1.00 81.26 280 ILE E N 1
ATOM 13594 C CA . ILE E 5 280 ? 196.233 193.514 185.003 1.00 87.52 280 ILE E CA 1
ATOM 13595 C C . ILE E 5 280 ? 195.525 194.843 185.226 1.00 92.98 280 ILE E C 1
ATOM 13596 O O . ILE E 5 280 ? 194.402 194.888 185.743 1.00 91.25 280 ILE E O 1
ATOM 13601 N N . GLU E 5 281 ? 196.172 195.948 184.846 1.00 94.53 281 GLU E N 1
ATOM 13602 C CA . GLU E 5 281 ? 195.524 197.253 184.923 1.00 87.36 281 GLU E CA 1
ATOM 13603 C C . GLU E 5 281 ? 194.340 197.337 183.967 1.00 90.13 281 GLU E C 1
ATOM 13604 O O . GLU E 5 281 ? 193.307 197.930 184.298 1.00 93.50 281 GLU E O 1
ATOM 13610 N N . CYS E 5 282 ? 194.477 196.755 182.772 1.00 83.69 282 CYS E N 1
ATOM 13611 C CA . CYS E 5 282 ? 193.376 196.755 181.813 1.00 78.91 282 CYS E CA 1
ATOM 13612 C C . CYS E 5 282 ? 192.181 195.974 182.344 1.00 83.36 282 CYS E C 1
ATOM 13613 O O . CYS E 5 282 ? 191.028 196.357 182.111 1.00 88.64 282 CYS E O 1
ATOM 13616 N N . ARG E 5 283 ? 192.436 194.869 183.049 1.00 80.54 283 ARG E N 1
ATOM 13617 C CA . ARG E 5 283 ? 191.349 194.103 183.649 1.00 83.16 283 ARG E CA 1
ATOM 13618 C C . ARG E 5 283 ? 190.614 194.922 184.704 1.00 84.02 283 ARG E C 1
ATOM 13619 O O . ARG E 5 283 ? 189.381 194.878 184.788 1.00 88.37 283 ARG E O 1
ATOM 13627 N N . ALA E 5 284 ? 191.356 195.679 185.517 1.00 70.69 284 ALA E N 1
ATOM 13628 C CA . ALA E 5 284 ? 190.725 196.540 186.513 1.00 73.01 284 ALA E CA 1
ATOM 13629 C C . ALA E 5 284 ? 189.896 197.633 185.850 1.00 73.14 284 ALA E C 1
ATOM 13630 O O . ALA E 5 284 ? 188.818 197.988 186.340 1.00 68.55 284 ALA E O 1
ATOM 13632 N N . VAL E 5 285 ? 190.392 198.187 184.741 1.00 72.78 285 VAL E N 1
ATOM 13633 C CA . VAL E 5 285 ? 189.618 199.164 183.980 1.00 65.90 285 VAL E CA 1
ATOM 13634 C C . VAL E 5 285 ? 188.353 198.522 183.424 1.00 69.40 285 VAL E C 1
ATOM 13635 O O . VAL E 5 285 ? 187.273 199.125 183.439 1.00 71.57 285 VAL E O 1
ATOM 13639 N N . LEU E 5 286 ? 188.467 197.286 182.930 1.00 74.24 286 LEU E N 1
ATOM 13640 C CA . LEU E 5 286 ? 187.300 196.575 182.417 1.00 75.50 286 LEU E CA 1
ATOM 13641 C C . LEU E 5 286 ? 186.275 196.327 183.516 1.00 80.12 286 LEU E C 1
ATOM 13642 O O . LEU E 5 286 ? 185.064 196.410 183.275 1.00 77.51 286 LEU E O 1
ATOM 13647 N N . TYR E 5 287 ? 186.739 196.006 184.727 1.00 82.37 287 TYR E N 1
ATOM 13648 C CA . TYR E 5 287 ? 185.820 195.783 185.839 1.00 78.80 287 TYR E CA 1
ATOM 13649 C C . TYR E 5 287 ? 185.045 197.048 186.180 1.00 84.58 287 TYR E C 1
ATOM 13650 O O . TYR E 5 287 ? 183.842 196.990 186.462 1.00 85.10 287 TYR E O 1
ATOM 13659 N N . ASP E 5 288 ? 185.718 198.202 186.168 1.00 88.39 288 ASP E N 1
ATOM 13660 C CA . ASP E 5 288 ? 185.036 199.461 186.449 1.00 86.67 288 ASP E CA 1
ATOM 13661 C C . ASP E 5 288 ? 183.991 199.773 185.386 1.00 88.88 288 ASP E C 1
ATOM 13662 O O . ASP E 5 288 ? 182.894 200.249 185.703 1.00 90.18 288 ASP E O 1
ATOM 13667 N N . LEU E 5 289 ? 184.318 199.521 184.116 1.00 80.34 289 LEU E N 1
ATOM 13668 C CA . LEU E 5 289 ? 183.349 199.736 183.045 1.00 77.03 289 LEU E CA 1
ATOM 13669 C C . LEU E 5 289 ? 182.166 198.785 183.172 1.00 74.29 289 LEU E C 1
ATOM 13670 O O . LEU E 5 289 ? 181.011 199.194 183.007 1.00 79.47 289 LEU E O 1
ATOM 13675 N N . LEU E 5 290 ? 182.432 197.511 183.469 1.00 70.55 290 LEU E N 1
ATOM 13676 C CA . LEU E 5 290 ? 181.343 196.556 183.647 1.00 76.26 290 LEU E CA 1
ATOM 13677 C C . LEU E 5 290 ? 180.526 196.864 184.896 1.00 77.72 290 LEU E C 1
ATOM 13678 O O . LEU E 5 290 ? 179.311 196.635 184.910 1.00 73.77 290 LEU E O 1
ATOM 13683 N N . ALA E 5 291 ? 181.168 197.382 185.947 1.00 91.33 291 ALA E N 1
ATOM 13684 C CA . ALA E 5 291 ? 180.439 197.767 187.149 1.00 93.55 291 ALA E CA 1
ATOM 13685 C C . ALA E 5 291 ? 179.529 198.965 186.914 1.00 99.96 291 ALA E C 1
ATOM 13686 O O . ALA E 5 291 ? 178.584 199.169 187.683 1.00 102.72 291 ALA E O 1
ATOM 13688 N N . HIS E 5 292 ? 179.789 199.755 185.873 1.00 98.34 292 HIS E N 1
ATOM 13689 C CA . HIS E 5 292 ? 178.958 200.898 185.527 1.00 94.84 292 HIS E CA 1
ATOM 13690 C C . HIS E 5 292 ? 177.793 200.517 184.622 1.00 95.22 292 HIS E C 1
ATOM 13691 O O . HIS E 5 292 ? 177.143 201.406 184.058 1.00 95.72 292 HIS E O 1
ATOM 13698 N N . CYS E 5 293 ? 177.525 199.218 184.474 1.00 98.15 293 CYS E N 1
ATOM 13699 C CA . CYS E 5 293 ? 176.419 198.696 183.670 1.00 96.82 293 CYS E CA 1
ATOM 13700 C C . CYS E 5 293 ? 176.527 199.154 182.214 1.00 99.87 293 CYS E C 1
ATOM 13701 O O . CYS E 5 293 ? 175.678 199.875 181.689 1.00 105.74 293 CYS E O 1
ATOM 13704 N N . ILE E 5 294 ? 177.605 198.721 181.571 1.00 85.46 294 ILE E N 1
ATOM 13705 C CA . ILE E 5 294 ? 177.838 198.953 180.153 1.00 82.19 294 ILE E CA 1
ATOM 13706 C C . ILE E 5 294 ? 177.849 197.590 179.470 1.00 85.21 294 ILE E C 1
ATOM 13707 O O . ILE E 5 294 ? 178.580 196.694 179.901 1.00 90.09 294 ILE E O 1
ATOM 13712 N N . PRO E 5 295 ? 177.045 197.377 178.428 1.00 79.32 295 PRO E N 1
ATOM 13713 C CA . PRO E 5 295 ? 177.010 196.060 177.779 1.00 79.00 295 PRO E CA 1
ATOM 13714 C C . PRO E 5 295 ? 178.365 195.682 177.198 1.00 80.43 295 PRO E C 1
ATOM 13715 O O . PRO E 5 295 ? 179.093 196.524 176.669 1.00 86.31 295 PRO E O 1
ATOM 13719 N N . ALA E 5 296 ? 178.695 194.393 177.307 1.00 65.25 296 ALA E N 1
ATOM 13720 C CA . ALA E 5 296 ? 180.021 193.923 176.921 1.00 64.25 296 ALA E CA 1
ATOM 13721 C C . ALA E 5 296 ? 180.248 194.037 175.419 1.00 63.38 296 ALA E C 1
ATOM 13722 O O . ALA E 5 296 ? 181.356 194.366 174.979 1.00 66.20 296 ALA E O 1
ATOM 13724 N N . ASN E 5 297 ? 179.218 193.754 174.618 1.00 64.96 297 ASN E N 1
ATOM 13725 C CA . ASN E 5 297 ? 179.367 193.824 173.167 1.00 66.78 297 ASN E CA 1
ATOM 13726 C C . ASN E 5 297 ? 179.673 195.245 172.710 1.00 66.73 297 ASN E C 1
ATOM 13727 O O . ASN E 5 297 ? 180.444 195.449 171.765 1.00 71.51 297 ASN E O 1
ATOM 13732 N N . ILE E 5 298 ? 179.074 196.240 173.366 1.00 60.66 298 ILE E N 1
ATOM 13733 C CA . ILE E 5 298 ? 179.374 197.631 173.040 1.00 61.65 298 ILE E CA 1
ATOM 13734 C C . ILE E 5 298 ? 180.801 197.981 173.445 1.00 66.00 298 ILE E C 1
ATOM 13735 O O . ILE E 5 298 ? 181.483 198.750 172.757 1.00 75.51 298 ILE E O 1
ATOM 13740 N N . ILE E 5 299 ? 181.271 197.435 174.570 1.00 64.25 299 ILE E N 1
ATOM 13741 C CA . ILE E 5 299 ? 182.654 197.660 174.985 1.00 58.79 299 ILE E CA 1
ATOM 13742 C C . ILE E 5 299 ? 183.619 197.045 173.980 1.00 56.00 299 ILE E C 1
ATOM 13743 O O . ILE E 5 299 ? 184.612 197.670 173.589 1.00 64.09 299 ILE E O 1
ATOM 13748 N N . LEU E 5 300 ? 183.343 195.812 173.547 1.00 48.30 300 LEU E N 1
ATOM 13749 C CA . LEU E 5 300 ? 184.215 195.153 172.579 1.00 51.93 300 LEU E CA 1
ATOM 13750 C C . LEU E 5 300 ? 184.197 195.870 171.235 1.00 53.67 300 LEU E C 1
ATOM 13751 O O . LEU E 5 300 ? 185.239 196.007 170.583 1.00 59.67 300 LEU E O 1
ATOM 13756 N N . LYS E 5 301 ? 183.019 196.321 170.798 1.00 47.65 301 LYS E N 1
ATOM 13757 C CA . LYS E 5 301 ? 182.915 197.009 169.515 1.00 47.89 301 LYS E CA 1
ATOM 13758 C C . LYS E 5 301 ? 183.679 198.328 169.532 1.00 56.90 301 LYS E C 1
ATOM 13759 O O . LYS E 5 301 ? 184.414 198.645 168.591 1.00 61.82 301 LYS E O 1
ATOM 13765 N N . GLU E 5 302 ? 183.516 199.111 170.601 1.00 57.31 302 GLU E N 1
ATOM 13766 C CA . GLU E 5 302 ? 184.219 200.387 170.693 1.00 52.75 302 GLU E CA 1
ATOM 13767 C C . GLU E 5 302 ? 185.721 200.184 170.848 1.00 59.80 302 GLU E C 1
ATOM 13768 O O . GLU E 5 302 ? 186.516 200.926 170.260 1.00 68.40 302 GLU E O 1
ATOM 13774 N N . LEU E 5 303 ? 186.128 199.184 171.635 1.00 52.87 303 LEU E N 1
ATOM 13775 C CA . LEU E 5 303 ? 187.551 198.917 171.823 1.00 50.62 303 LEU E CA 1
ATOM 13776 C C . LEU E 5 303 ? 188.208 198.477 170.521 1.00 55.60 303 LEU E C 1
ATOM 13777 O O . LEU E 5 303 ? 189.354 198.844 170.240 1.00 59.53 303 LEU E O 1
ATOM 13782 N N . THR E 5 304 ? 187.499 197.681 169.718 1.00 47.55 304 THR E N 1
ATOM 13783 C CA . THR E 5 304 ? 188.061 197.195 168.462 1.00 44.94 304 THR E CA 1
ATOM 13784 C C . THR E 5 304 ? 188.261 198.331 167.466 1.00 54.20 304 THR E C 1
ATOM 13785 O O . THR E 5 304 ? 189.334 198.462 166.865 1.00 65.08 304 THR E O 1
ATOM 13789 N N . PHE E 5 305 ? 187.237 199.167 167.279 1.00 55.08 305 PHE E N 1
ATOM 13790 C CA . PHE E 5 305 ? 187.317 200.214 166.264 1.00 59.32 305 PHE E CA 1
ATOM 13791 C C . PHE E 5 305 ? 188.272 201.326 166.681 1.00 63.57 305 PHE E C 1
ATOM 13792 O O . PHE E 5 305 ? 188.952 201.916 165.832 1.00 70.77 305 PHE E O 1
ATOM 13800 N N . SER E 5 306 ? 188.333 201.635 167.978 1.00 54.99 306 SER E N 1
ATOM 13801 C CA . SER E 5 306 ? 189.286 202.636 168.449 1.00 58.42 306 SER E CA 1
ATOM 13802 C C . SER E 5 306 ? 190.721 202.149 168.288 1.00 61.85 306 SER E C 1
ATOM 13803 O O . SER E 5 306 ? 191.619 202.941 167.981 1.00 71.84 306 SER E O 1
ATOM 13806 N N . LEU E 5 307 ? 190.956 200.852 168.501 1.00 51.03 307 LEU E N 1
ATOM 13807 C CA . LEU E 5 307 ? 192.285 200.293 168.277 1.00 51.25 307 LEU E CA 1
ATOM 13808 C C . LEU E 5 307 ? 192.671 200.364 166.805 1.00 52.90 307 LEU E C 1
ATOM 13809 O O . LEU E 5 307 ? 193.832 200.631 166.472 1.00 66.69 307 LEU E O 1
ATOM 13814 N N . LEU E 5 308 ? 191.713 200.119 165.908 1.00 40.84 308 LEU E N 1
ATOM 13815 C CA . LEU E 5 308 ? 191.978 200.232 164.479 1.00 42.76 308 LEU E CA 1
ATOM 13816 C C . LEU E 5 308 ? 192.237 201.670 164.049 1.00 50.11 308 LEU E C 1
ATOM 13817 O O . LEU E 5 308 ? 192.876 201.888 163.015 1.00 53.52 308 LEU E O 1
ATOM 13822 N N . ASP E 5 309 ? 191.759 202.651 164.817 1.00 66.36 309 ASP E N 1
ATOM 13823 C CA . ASP E 5 309 ? 191.963 204.052 164.470 1.00 70.02 309 ASP E CA 1
ATOM 13824 C C . ASP E 5 309 ? 193.374 204.537 164.775 1.00 70.17 309 ASP E C 1
ATOM 13825 O O . ASP E 5 309 ? 193.741 205.635 164.343 1.00 73.75 309 ASP E O 1
ATOM 13830 N N . VAL E 5 310 ? 194.167 203.753 165.509 1.00 67.64 310 VAL E N 1
ATOM 13831 C CA . VAL E 5 310 ? 195.534 204.155 165.814 1.00 70.81 310 VAL E CA 1
ATOM 13832 C C . VAL E 5 310 ? 196.370 204.095 164.544 1.00 76.91 310 VAL E C 1
ATOM 13833 O O . VAL E 5 310 ? 196.355 203.096 163.815 1.00 79.85 310 VAL E O 1
ATOM 13837 N N . GLU E 5 311 ? 197.106 205.172 164.274 1.00 87.91 311 GLU E N 1
ATOM 13838 C CA . GLU E 5 311 ? 197.844 205.312 163.027 1.00 91.69 311 GLU E CA 1
ATOM 13839 C C . GLU E 5 311 ? 199.216 204.651 163.052 1.00 91.44 311 GLU E C 1
ATOM 13840 O O . GLU E 5 311 ? 199.871 204.587 162.006 1.00 94.60 311 GLU E O 1
ATOM 13846 N N . THR E 5 312 ? 199.668 204.160 164.204 1.00 81.25 312 THR E N 1
ATOM 13847 C CA . THR E 5 312 ? 200.966 203.504 164.292 1.00 84.61 312 THR E CA 1
ATOM 13848 C C . THR E 5 312 ? 200.907 202.018 163.962 1.00 84.22 312 THR E C 1
ATOM 13849 O O . THR E 5 312 ? 201.958 201.372 163.899 1.00 86.18 312 THR E O 1
ATOM 13853 N N . LEU E 5 313 ? 199.716 201.467 163.746 1.00 67.61 313 LEU E N 1
ATOM 13854 C CA . LEU E 5 313 ? 199.560 200.057 163.424 1.00 67.86 313 LEU E CA 1
ATOM 13855 C C . LEU E 5 313 ? 199.518 199.863 161.914 1.00 65.44 313 LEU E C 1
ATOM 13856 O O . LEU E 5 313 ? 198.869 200.628 161.195 1.00 67.08 313 LEU E O 1
ATOM 13861 N N . ASN E 5 314 ? 200.217 198.837 161.438 1.00 65.91 314 ASN E N 1
ATOM 13862 C CA . ASN E 5 314 ? 200.246 198.525 160.019 1.00 72.37 314 ASN E CA 1
ATOM 13863 C C . ASN E 5 314 ? 199.041 197.664 159.643 1.00 71.57 314 ASN E C 1
ATOM 13864 O O . ASN E 5 314 ? 198.182 197.352 160.471 1.00 75.21 314 ASN E O 1
ATOM 13869 N N . THR E 5 315 ? 198.975 197.281 158.365 1.00 66.74 315 THR E N 1
ATOM 13870 C CA . THR E 5 315 ? 197.818 196.546 157.862 1.00 66.54 315 THR E CA 1
ATOM 13871 C C . THR E 5 315 ? 197.717 195.159 158.489 1.00 70.04 315 THR E C 1
ATOM 13872 O O . THR E 5 315 ? 196.617 194.700 158.822 1.00 70.46 315 THR E O 1
ATOM 13876 N N . THR E 5 316 ? 198.852 194.476 158.658 1.00 69.58 316 THR E N 1
ATOM 13877 C CA . THR E 5 316 ? 198.824 193.117 159.193 1.00 66.62 316 THR E CA 1
ATOM 13878 C C . THR E 5 316 ? 198.343 193.096 160.640 1.00 66.10 316 THR E C 1
ATOM 13879 O O . THR E 5 316 ? 197.641 192.166 161.054 1.00 65.87 316 THR E O 1
ATOM 13883 N N . ASN E 5 317 ? 198.717 194.107 161.429 1.00 71.93 317 ASN E N 1
ATOM 13884 C CA . ASN E 5 317 ? 198.216 194.192 162.797 1.00 68.61 317 ASN E CA 1
ATOM 13885 C C . ASN E 5 317 ? 196.719 194.470 162.820 1.00 69.19 317 ASN E C 1
ATOM 13886 O O . ASN E 5 317 ? 195.981 193.850 163.594 1.00 72.78 317 ASN E O 1
ATOM 13891 N N . LYS E 5 318 ? 196.252 195.390 161.971 1.00 59.15 318 LYS E N 1
ATOM 13892 C CA . LYS E 5 318 ? 194.838 195.754 161.962 1.00 52.49 318 LYS E CA 1
ATOM 13893 C C . LYS E 5 318 ? 193.960 194.576 161.555 1.00 61.38 318 LYS E C 1
ATOM 13894 O O . LYS E 5 318 ? 192.861 194.399 162.093 1.00 71.11 318 LYS E O 1
ATOM 13900 N N . SER E 5 319 ? 194.423 193.769 160.598 1.00 56.91 319 SER E N 1
ATOM 13901 C CA . SER E 5 319 ? 193.658 192.594 160.190 1.00 52.89 319 SER E CA 1
ATOM 13902 C C . SER E 5 319 ? 193.552 191.584 161.325 1.00 54.95 319 SER E C 1
ATOM 13903 O O . SER E 5 319 ? 192.551 190.866 161.437 1.00 68.96 319 SER E O 1
ATOM 13906 N N . SER E 5 320 ? 194.578 191.510 162.176 1.00 44.85 320 SER E N 1
ATOM 13907 C CA . SER E 5 320 ? 194.535 190.585 163.303 1.00 45.14 320 SER E CA 1
ATOM 13908 C C . SER E 5 320 ? 193.588 191.077 164.392 1.00 42.34 320 SER E C 1
ATOM 13909 O O . SER E 5 320 ? 192.943 190.267 165.068 1.00 53.87 320 SER E O 1
ATOM 13912 N N . ILE E 5 321 ? 193.499 192.396 164.584 1.00 38.51 321 ILE E N 1
ATOM 13913 C CA . ILE E 5 321 ? 192.618 192.942 165.616 1.00 39.28 321 ILE E CA 1
ATOM 13914 C C . ILE E 5 321 ? 191.164 192.617 165.299 1.00 47.73 321 ILE E C 1
ATOM 13915 O O . ILE E 5 321 ? 190.397 192.196 166.174 1.00 57.35 321 ILE E O 1
ATOM 13920 N N . ILE E 5 322 ? 190.762 192.804 164.040 1.00 49.07 322 ILE E N 1
ATOM 13921 C CA . ILE E 5 322 ? 189.381 192.527 163.663 1.00 44.99 322 ILE E CA 1
ATOM 13922 C C . ILE E 5 322 ? 189.120 191.026 163.621 1.00 51.73 322 ILE E C 1
ATOM 13923 O O . ILE E 5 322 ? 187.979 190.582 163.804 1.00 65.74 322 ILE E O 1
ATOM 13928 N N . GLU E 5 323 ? 190.158 190.218 163.388 1.00 48.59 323 GLU E N 1
ATOM 13929 C CA . GLU E 5 323 ? 189.979 188.770 163.378 1.00 40.65 323 GLU E CA 1
ATOM 13930 C C . GLU E 5 323 ? 189.752 188.234 164.787 1.00 49.30 323 GLU E C 1
ATOM 13931 O O . GLU E 5 323 ? 188.854 187.415 165.013 1.00 55.15 323 GLU E O 1
ATOM 13937 N N . TYR E 5 324 ? 190.560 188.687 165.749 1.00 57.45 324 TYR E N 1
ATOM 13938 C CA . TYR E 5 324 ? 190.387 188.239 167.126 1.00 52.13 324 TYR E CA 1
ATOM 13939 C C . TYR E 5 324 ? 189.129 188.822 167.753 1.00 55.11 324 TYR E C 1
ATOM 13940 O O . TYR E 5 324 ? 188.497 188.169 168.591 1.00 64.82 324 TYR E O 1
ATOM 13949 N N . SER E 5 325 ? 188.757 190.047 167.372 1.00 36.70 325 SER E N 1
ATOM 13950 C CA . SER E 5 325 ? 187.518 190.632 167.872 1.00 33.50 325 SER E CA 1
ATOM 13951 C C . SER E 5 325 ? 186.307 189.837 167.404 1.00 45.19 325 SER E C 1
ATOM 13952 O O . SER E 5 325 ? 185.361 189.624 168.172 1.00 57.89 325 SER E O 1
ATOM 13955 N N . SER E 5 326 ? 186.317 189.394 166.145 1.00 40.50 326 SER E N 1
ATOM 13956 C CA . SER E 5 326 ? 185.214 188.588 165.630 1.00 39.92 326 SER E CA 1
ATOM 13957 C C . SER E 5 326 ? 185.127 187.248 166.348 1.00 48.55 326 SER E C 1
ATOM 13958 O O . SER E 5 326 ? 184.027 186.745 166.609 1.00 52.53 326 SER E O 1
ATOM 13961 N N . VAL E 5 327 ? 186.277 186.647 166.661 1.00 50.70 327 VAL E N 1
ATOM 13962 C CA . VAL E 5 327 ? 186.287 185.366 167.364 1.00 43.50 327 VAL E CA 1
ATOM 13963 C C . VAL E 5 327 ? 185.707 185.523 168.765 1.00 40.50 327 VAL E C 1
ATOM 13964 O O . VAL E 5 327 ? 184.859 184.734 169.199 1.00 42.90 327 VAL E O 1
ATOM 13968 N N . PHE E 5 328 ? 186.149 186.553 169.490 1.00 50.26 328 PHE E N 1
ATOM 13969 C CA . PHE E 5 328 ? 185.701 186.740 170.864 1.00 38.54 328 PHE E CA 1
ATOM 13970 C C . PHE E 5 328 ? 184.289 187.308 170.943 1.00 45.31 328 PHE E C 1
ATOM 13971 O O . PHE E 5 328 ? 183.611 187.120 171.959 1.00 56.93 328 PHE E O 1
ATOM 13979 N N . ASP E 5 329 ? 183.835 188.010 169.901 1.00 55.33 329 ASP E N 1
ATOM 13980 C CA . ASP E 5 329 ? 182.450 188.473 169.877 1.00 56.57 329 ASP E CA 1
ATOM 13981 C C . ASP E 5 329 ? 181.482 187.298 169.821 1.00 59.03 329 ASP E C 1
ATOM 13982 O O . ASP E 5 329 ? 180.435 187.314 170.479 1.00 63.33 329 ASP E O 1
ATOM 13987 N N . GLU E 5 330 ? 181.812 186.275 169.030 1.00 55.00 330 GLU E N 1
ATOM 13988 C CA . GLU E 5 330 ? 181.018 185.050 169.030 1.00 48.68 330 GLU E CA 1
ATOM 13989 C C . GLU E 5 330 ? 181.076 184.362 170.387 1.00 59.99 330 GLU E C 1
ATOM 13990 O O . GLU E 5 330 ? 180.066 183.840 170.872 1.00 70.81 330 GLU E O 1
ATOM 13996 N N . ARG E 5 331 ? 182.256 184.348 171.013 1.00 51.34 331 ARG E N 1
ATOM 13997 C CA . ARG E 5 331 ? 182.387 183.767 172.345 1.00 41.32 331 ARG E CA 1
ATOM 13998 C C . ARG E 5 331 ? 181.594 184.562 173.374 1.00 45.62 331 ARG E C 1
ATOM 13999 O O . ARG E 5 331 ? 181.022 183.986 174.307 1.00 63.29 331 ARG E O 1
ATOM 14007 N N . LEU E 5 332 ? 181.560 185.890 173.227 1.00 47.66 332 LEU E N 1
ATOM 14008 C CA . LEU E 5 332 ? 180.796 186.722 174.153 1.00 51.10 332 LEU E CA 1
ATOM 14009 C C . LEU E 5 332 ? 179.306 186.417 174.075 1.00 59.53 332 LEU E C 1
ATOM 14010 O O . LEU E 5 332 ? 178.626 186.339 175.105 1.00 67.06 332 LEU E O 1
ATOM 14015 N N . SER E 5 333 ? 178.779 186.244 172.861 1.00 64.89 333 SER E N 1
ATOM 14016 C CA . SER E 5 333 ? 177.362 185.943 172.699 1.00 64.88 333 SER E CA 1
ATOM 14017 C C . SER E 5 333 ? 177.010 184.540 173.172 1.00 64.71 333 SER E C 1
ATOM 14018 O O . SER E 5 333 ? 175.854 184.293 173.532 1.00 73.64 333 SER E O 1
ATOM 14021 N N . LEU E 5 334 ? 177.972 183.619 173.178 1.00 53.79 334 LEU E N 1
ATOM 14022 C CA . LEU E 5 334 ? 177.745 182.248 173.615 1.00 58.63 334 LEU E CA 1
ATOM 14023 C C . LEU E 5 334 ? 178.267 181.987 175.022 1.00 63.85 334 LEU E C 1
ATOM 14024 O O . LEU E 5 334 ? 178.247 180.838 175.476 1.00 67.87 334 LEU E O 1
ATOM 14029 N N . GLY E 5 335 ? 178.731 183.021 175.723 1.00 60.99 335 GLY E N 1
ATOM 14030 C CA . GLY E 5 335 ? 179.267 182.883 177.056 1.00 56.92 335 GLY E CA 1
ATOM 14031 C C . GLY E 5 335 ? 178.349 183.461 178.122 1.00 68.90 335 GLY E C 1
ATOM 14032 O O . GLY E 5 335 ? 177.264 183.971 177.855 1.00 76.91 335 GLY E O 1
ATOM 14033 N N . ASN E 5 336 ? 178.822 183.364 179.363 1.00 74.80 336 ASN E N 1
ATOM 14034 C CA . ASN E 5 336 ? 178.089 183.860 180.521 1.00 75.27 336 ASN E CA 1
ATOM 14035 C C . ASN E 5 336 ? 178.783 185.033 181.192 1.00 74.23 336 ASN E C 1
ATOM 14036 O O . ASN E 5 336 ? 178.150 186.068 181.432 1.00 72.78 336 ASN E O 1
ATOM 14041 N N . LYS E 5 337 ? 180.069 184.902 181.504 1.00 71.73 337 LYS E N 1
ATOM 14042 C CA . LYS E 5 337 ? 180.821 185.943 182.191 1.00 68.25 337 LYS E CA 1
ATOM 14043 C C . LYS E 5 337 ? 181.691 186.674 181.176 1.00 71.74 337 LYS E C 1
ATOM 14044 O O . LYS E 5 337 ? 182.517 186.054 180.499 1.00 74.94 337 LYS E O 1
ATOM 14050 N N . ALA E 5 338 ? 181.503 187.990 181.079 1.00 64.97 338 ALA E N 1
ATOM 14051 C CA . ALA E 5 338 ? 182.151 188.775 180.037 1.00 64.09 338 ALA E CA 1
ATOM 14052 C C . ALA E 5 338 ? 183.591 189.141 180.365 1.00 59.48 338 ALA E C 1
ATOM 14053 O O . ALA E 5 338 ? 184.323 189.565 179.465 1.00 71.01 338 ALA E O 1
ATOM 14055 N N . ILE E 5 339 ? 184.012 188.998 181.623 1.00 46.98 339 ILE E N 1
ATOM 14056 C CA . ILE E 5 339 ? 185.369 189.390 181.994 1.00 49.38 339 ILE E CA 1
ATOM 14057 C C . ILE E 5 339 ? 186.394 188.469 181.337 1.00 61.90 339 ILE E C 1
ATOM 14058 O O . ILE E 5 339 ? 187.488 188.907 180.963 1.00 66.01 339 ILE E O 1
ATOM 14063 N N . PHE E 5 340 ? 186.059 187.185 181.180 1.00 54.27 340 PHE E N 1
ATOM 14064 C CA . PHE E 5 340 ? 186.991 186.250 180.558 1.00 48.44 340 PHE E CA 1
ATOM 14065 C C . PHE E 5 340 ? 187.161 186.539 179.071 1.00 57.23 340 PHE E C 1
ATOM 14066 O O . PHE E 5 340 ? 188.281 186.495 178.549 1.00 68.03 340 PHE E O 1
ATOM 14074 N N . HIS E 5 341 ? 186.062 186.833 178.373 1.00 52.21 341 HIS E N 1
ATOM 14075 C CA . HIS E 5 341 ? 186.142 187.069 176.935 1.00 46.39 341 HIS E CA 1
ATOM 14076 C C . HIS E 5 341 ? 186.780 188.418 176.626 1.00 53.10 341 HIS E C 1
ATOM 14077 O O . HIS E 5 341 ? 187.581 188.531 175.691 1.00 53.08 341 HIS E O 1
ATOM 14084 N N . LEU E 5 342 ? 186.429 189.455 177.390 1.00 58.46 342 LEU E N 1
ATOM 14085 C CA . LEU E 5 342 ? 186.997 190.779 177.150 1.00 47.11 342 LEU E CA 1
ATOM 14086 C C . LEU E 5 342 ? 188.492 190.804 177.443 1.00 52.73 342 LEU E C 1
ATOM 14087 O O . LEU E 5 342 ? 189.265 191.416 176.696 1.00 62.88 342 LEU E O 1
ATOM 14092 N N . GLU E 5 343 ? 188.919 190.152 178.527 1.00 57.06 343 GLU E N 1
ATOM 14093 C CA . GLU E 5 343 ? 190.346 190.066 178.822 1.00 64.34 343 GLU E CA 1
ATOM 14094 C C . GLU E 5 343 ? 191.070 189.213 177.788 1.00 65.28 343 GLU E C 1
ATOM 14095 O O . GLU E 5 343 ? 192.223 189.493 177.440 1.00 69.45 343 GLU E O 1
ATOM 14101 N N . GLY E 5 344 ? 190.409 188.166 177.290 1.00 60.06 344 GLY E N 1
ATOM 14102 C CA . GLY E 5 344 ? 191.025 187.329 176.273 1.00 58.56 344 GLY E CA 1
ATOM 14103 C C . GLY E 5 344 ? 191.295 188.077 174.982 1.00 64.68 344 GLY E C 1
ATOM 14104 O O . GLY E 5 344 ? 192.307 187.842 174.317 1.00 69.67 344 GLY E O 1
ATOM 14105 N N . PHE E 5 345 ? 190.387 188.980 174.603 1.00 51.16 345 PHE E N 1
ATOM 14106 C CA . PHE E 5 345 ? 190.608 189.797 173.414 1.00 43.58 345 PHE E CA 1
ATOM 14107 C C . PHE E 5 345 ? 191.807 190.717 173.597 1.00 56.17 345 PHE E C 1
ATOM 14108 O O . PHE E 5 345 ? 192.641 190.856 172.695 1.00 64.57 345 PHE E O 1
ATOM 14116 N N . ILE E 5 346 ? 191.910 191.356 174.765 1.00 54.68 346 ILE E N 1
ATOM 14117 C CA . ILE E 5 346 ? 193.030 192.255 175.030 1.00 55.29 346 ILE E CA 1
ATOM 14118 C C . ILE E 5 346 ? 194.342 191.484 175.062 1.00 57.67 346 ILE E C 1
ATOM 14119 O O . ILE E 5 346 ? 195.355 191.932 174.513 1.00 56.26 346 ILE E O 1
ATOM 14124 N N . ALA E 5 347 ? 194.342 190.308 175.696 1.00 50.86 347 ALA E N 1
ATOM 14125 C CA . ALA E 5 347 ? 195.565 189.517 175.799 1.00 51.05 347 ALA E CA 1
ATOM 14126 C C . ALA E 5 347 ? 196.074 189.098 174.425 1.00 59.94 347 ALA E C 1
ATOM 14127 O O . ALA E 5 347 ? 197.286 189.081 174.183 1.00 73.39 347 ALA E O 1
ATOM 14129 N N . LYS E 5 348 ? 195.163 188.752 173.514 1.00 52.24 348 LYS E N 1
ATOM 14130 C CA . LYS E 5 348 ? 195.574 188.397 172.160 1.00 52.18 348 LYS E CA 1
ATOM 14131 C C . LYS E 5 348 ? 196.066 189.619 171.391 1.00 61.94 348 LYS E C 1
ATOM 14132 O O . LYS E 5 348 ? 196.977 189.510 170.562 1.00 68.20 348 LYS E O 1
ATOM 14138 N N . VAL E 5 349 ? 195.469 190.786 171.644 1.00 64.06 349 VAL E N 1
ATOM 14139 C CA . VAL E 5 349 ? 195.886 192.004 170.952 1.00 57.93 349 VAL E CA 1
ATOM 14140 C C . VAL E 5 349 ? 197.302 192.393 171.363 1.00 64.69 349 VAL E C 1
ATOM 14141 O O . VAL E 5 349 ? 198.147 192.705 170.516 1.00 72.30 349 VAL E O 1
ATOM 14145 N N . MET E 5 350 ? 197.582 192.375 172.669 1.00 67.40 350 MET E N 1
ATOM 14146 C CA . MET E 5 350 ? 198.936 192.651 173.143 1.00 66.05 350 MET E CA 1
ATOM 14147 C C . MET E 5 350 ? 199.919 191.601 172.641 1.00 69.41 350 MET E C 1
ATOM 14148 O O . MET E 5 350 ? 201.092 191.903 172.396 1.00 70.73 350 MET E O 1
ATOM 14153 N N . CYS E 5 351 ? 199.456 190.359 172.487 1.00 69.76 351 CYS E N 1
ATOM 14154 C CA . CYS E 5 351 ? 200.296 189.305 171.932 1.00 69.62 351 CYS E CA 1
ATOM 14155 C C . CYS E 5 351 ? 200.616 189.542 170.461 1.00 70.42 351 CYS E C 1
ATOM 14156 O O . CYS E 5 351 ? 201.633 189.041 169.969 1.00 75.36 351 CYS E O 1
ATOM 14159 N N . CYS E 5 352 ? 199.784 190.305 169.753 1.00 69.08 352 CYS E N 1
ATOM 14160 C CA . CYS E 5 352 ? 199.992 190.557 168.332 1.00 67.70 352 CYS E CA 1
ATOM 14161 C C . CYS E 5 352 ? 200.767 191.844 168.069 1.00 74.54 352 CYS E C 1
ATOM 14162 O O . CYS E 5 352 ? 201.607 191.884 167.164 1.00 76.37 352 CYS E O 1
ATOM 14165 N N . LEU E 5 353 ? 200.506 192.898 168.846 1.00 81.88 353 LEU E N 1
ATOM 14166 C CA . LEU E 5 353 ? 201.123 194.194 168.586 1.00 78.08 353 LEU E CA 1
ATOM 14167 C C . LEU E 5 353 ? 202.618 194.211 168.879 1.00 80.38 353 LEU E C 1
ATOM 14168 O O . LEU E 5 353 ? 203.307 195.138 168.441 1.00 84.19 353 LEU E O 1
ATOM 14173 N N . ASP E 5 354 ? 203.132 193.222 169.603 1.00 90.22 354 ASP E N 1
ATOM 14174 C CA . ASP E 5 354 ? 204.547 193.196 169.966 1.00 89.69 354 ASP E CA 1
ATOM 14175 C C . ASP E 5 354 ? 205.447 192.998 168.748 1.00 89.40 354 ASP E C 1
ATOM 14176 O O . ASP E 5 354 ? 206.586 193.464 168.724 1.00 92.28 354 ASP E O 1
#

Nearest PDB structures (foldseek):
  8thb-assembly1_A  TM=1.002E+00  e=3.919E-94  Saccharomyces cerevisiae
  8thd-assembly1_A  TM=9.969E-01  e=1.708E-82  Saccharomyces cerevisiae
  8thc-assembly1_A  TM=9.920E-01  e=5.396E-79  Saccharomyces cerevisiae
  8efv-assembly1_D  TM=6.721E-01  e=8.456E-07  Thermus thermophilus HB8
  3glh-assembly3_K  TM=4.994E-01  e=1.028E-03  Escherichia coli K-12